Protein AF-0000000075973777 (afdb_homodimer)

Radius of gyration: 42.76 Å; Cα contacts (8 Å, |Δi|>4): 3058; chains: 2; bounding box: 124×132×115 Å

Sequence (1692 aa):
MLPRMLPRLPTSSILISFLVLNLLAEGSDGVMRRIPAGAGGVRRRVSTTVAPGAVAPVSPRPAPAAVGASGHPLRRRVPILPPAERWDKIARSQGPHVCPREEITENPDIHYFRAWTGGEVCGKRTAVKLDCCFGYGKVPGEPGCPLAKPLESLMETAKLAGAKKFVELHETSGLSNVLASTNHDAFTILAPTDHAMKQAFPEIIDEIMEDGQRNLSSYREGPPSLLYHMIASRVDLKALPQNSLIPTLFADQPIRFNVFPNGLVTADCIPIMQGSLEALGGVIHTLQSPLHPLRVKGDQLGGYSQPSSRLASLIDTVARDPQLRRFSAVLAHAQRSSASPLIQHSHLHIRQATLPAAVRPMTLFVPTNEAFSGLPTEFMQSVLYDQEGLSALISNHLIDGIVCSSIIGAGGTQRVTRASNNVPGGIVGLNARGARKPPHMLKTLTGAFFRGACDYRVSESTEKDASLNSTTNGNLTSTNSSNVEGGSRDFSTEDDEGKNPPFFYKIGDAVILKSDIMALDGVIHVIDRLLIPRRAQPLLQIATELGLNTLLSLLPNTGLQTALGGRGSLTLFAPSDKAFRALPNSTLNHFYKNPQDARILLLSHMTSGRHLSSNFVDMQLLHSRYPGRDLKLKVFRGNKIIEGGRLIDADNEGSNGVL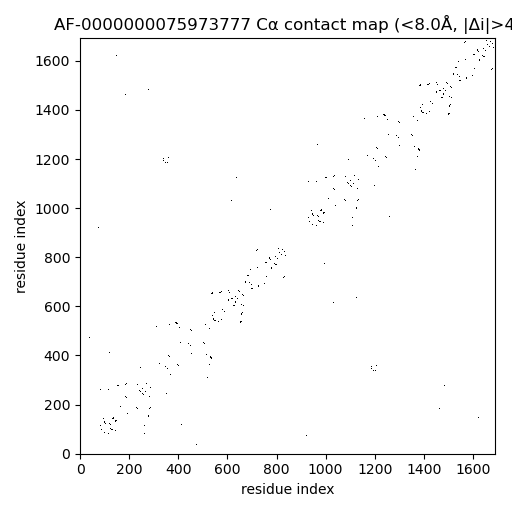HVIDQVLIPPEESLADYLQFQGNFSRFLTALSKTSPSLLDLIKTAKDEKIEMENGFDEALFTVFAVSDEVIDIWASDLFTFEGLVADEEMLNSVMRNHIVPGVLWTKTIEAGGFYPVQGIGSGLENNGTNKVIMMKRSTSGDSLNVGNAQLIGEEGENGSQKSNIYCTNGVLHQVNHFIQIPNPYINMLPRMLPRLPTSSILISFLVLNLLAEGSDGVMRRIPAGAGGVRRRVSTTVAPGAVAPVSPRPAPAAVGASGHPLRRRVPILPPAERWDKIARSQGPHVCPREEITENPDIHYFRAWTGGEVCGKRTAVKLDCCFGYGKVPGEPGCPLAKPLESLMETAKLAGAKKFVELHETSGLSNVLASTNHDAFTILAPTDHAMKQAFPEIIDEIMEDGQRNLSSYREGPPSLLYHMIASRVDLKALPQNSLIPTLFADQPIRFNVFPNGLVTADCIPIMQGSLEALGGVIHTLQSPLHPLRVKGDQLGGYSQPSSRLASLIDTVARDPQLRRFSAVLAHAQRSSASPLIQHSHLHIRQATLPAAVRPMTLFVPTNEAFSGLPTEFMQSVLYDQEGLSALISNHLIDGIVCSSIIGAGGTQRVTRASNNVPGGIVGLNARGARKPPHMLKTLTGAFFRGACDYRVSESTEKDASLNSTTNGNLTSTNSSNVEGGSRDFSTEDDEGKNPPFFYKIGDAVILKSDIMALDGVIHVIDRLLIPRRAQPLLQIATELGLNTLLSLLPNTGLQTALGGRGSLTLFAPSDKAFRALPNSTLNHFYKNPQDARILLLSHMTSGRHLSSNFVDMQLLHSRYPGRDLKLKVFRGNKIIEGGRLIDADNEGSNGVLHVIDQVLIPPEESLADYLQFQGNFSRFLTALSKTSPSLLDLIKTAKDEKIEMENGFDEALFTVFAVSDEVIDIWASDLFTFEGLVADEEMLNSVMRNHIVPGVLWTKTIEAGGFYPVQGIGSGLENNGTNKVIMMKRSTSGDSLNVGNAQLIGEEGENGSQKSNIYCTNGVLHQVNHFIQIPNPYIN

Solvent-accessible surface area (backbone atoms only — not comparable to full-atom values): 94585 Å² total; per-residue (Å²): 132,79,82,80,79,72,78,80,76,80,72,72,74,61,59,59,61,52,50,54,44,46,69,68,48,65,66,70,72,76,78,78,77,79,76,81,79,83,81,87,76,88,76,81,79,81,78,80,82,82,81,72,83,77,75,78,81,69,74,77,76,81,78,76,82,78,74,80,77,71,78,65,70,77,71,53,58,62,70,76,51,42,42,22,59,46,45,47,56,55,23,48,73,61,25,51,54,30,29,37,36,24,20,30,68,93,44,63,88,49,44,23,52,50,41,35,36,72,48,14,48,48,83,41,52,40,44,78,42,80,41,54,29,91,62,34,30,72,44,91,94,50,69,38,11,39,28,42,54,72,68,40,49,54,62,56,44,38,37,76,71,42,13,47,60,52,46,50,49,34,55,70,30,48,52,50,56,52,58,69,63,50,80,71,60,6,29,21,38,53,38,24,23,40,68,19,57,70,70,42,57,63,67,56,53,49,46,40,54,52,33,21,56,51,17,73,75,41,69,83,78,39,72,28,57,64,31,59,32,27,27,85,23,38,69,52,70,90,78,53,62,71,58,23,32,38,50,19,65,28,83,53,33,62,42,41,32,38,63,46,87,38,50,49,40,24,53,62,56,32,48,48,24,39,71,59,41,72,26,36,42,21,26,37,29,30,23,60,45,71,82,61,94,77,65,48,82,78,70,75,80,90,84,78,67,80,67,76,74,57,75,38,28,55,67,55,51,40,59,69,35,79,61,26,41,57,47,39,49,52,49,54,50,34,38,69,65,35,65,42,47,60,67,78,87,58,77,67,61,74,83,51,51,55,61,48,72,44,61,72,43,25,21,37,54,42,30,35,47,68,29,58,70,77,47,58,70,67,53,54,54,49,24,72,70,29,60,67,19,32,44,45,30,54,33,53,30,29,31,74,35,79,74,39,60,64,55,34,22,31,34,56,75,72,81,70,72,74,74,72,91,75,76,80,72,72,96,65,82,78,67,69,81,81,69,69,76,75,50,42,68,43,51,25,62,80,65,49,76,37,48,33,41,40,46,66,52,72,75,82,68,84,77,74,80,70,91,70,77,68,87,74,87,86,76,91,66,90,67,91,67,88,69,86,69,80,73,72,78,75,73,78,75,66,86,73,75,79,64,72,54,66,68,39,42,29,48,61,89,25,43,46,74,33,65,58,33,77,26,68,44,26,33,33,30,34,22,58,37,75,56,77,40,60,42,41,30,30,46,48,56,51,39,58,73,70,57,30,53,59,59,57,69,56,27,73,69,40,68,50,51,56,69,35,56,40,81,54,46,30,20,35,55,41,38,34,49,68,19,56,63,70,42,56,65,70,58,56,50,46,35,74,74,31,34,69,60,35,32,51,45,52,29,56,34,25,27,77,37,72,69,49,73,40,36,53,30,48,67,34,73,43,59,26,64,29,86,93,41,68,42,46,29,43,58,51,84,96,43,47,26,48,73,77,15,38,59,76,47,66,63,46,42,23,55,24,23,24,36,29,33,18,62,33,67,70,71,82,51,87,39,39,60,60,52,45,47,58,68,70,58,50,23,57,61,46,51,50,52,31,53,69,26,86,75,37,52,46,58,52,61,54,50,40,67,76,63,87,50,72,48,82,83,77,49,56,92,50,29,31,23,37,53,42,44,39,45,70,40,53,64,66,55,54,41,94,91,60,31,70,67,56,38,66,68,33,62,68,58,34,40,57,33,57,32,61,28,33,27,71,34,74,71,60,75,84,73,57,45,61,45,19,31,40,63,38,62,36,56,59,68,80,76,66,90,83,57,75,68,54,52,31,33,29,38,27,34,73,86,49,83,45,42,30,47,26,71,12,40,56,37,39,69,72,38,64,97,74,56,60,48,15,78,42,64,25,70,41,25,27,36,31,28,28,64,42,80,33,74,41,37,47,73,77,70,128,132,79,84,79,80,73,78,81,77,82,73,75,75,60,59,60,63,53,51,57,46,50,72,69,46,75,69,75,82,74,77,76,76,76,77,79,82,79,92,81,86,91,84,88,88,83,91,84,88,90,83,86,90,83,87,83,83,81,81,78,79,82,79,77,82,79,75,80,78,74,79,67,72,76,70,55,57,62,70,77,52,42,43,21,59,46,44,49,54,55,22,50,73,61,24,50,53,31,29,38,36,22,21,31,67,93,44,62,88,48,45,23,53,50,42,37,38,74,48,16,48,49,83,39,52,41,45,79,42,80,40,55,28,91,62,34,31,72,43,91,95,50,68,38,13,38,28,42,55,72,70,39,50,54,62,59,45,38,37,75,71,41,14,47,61,52,44,52,49,34,55,72,31,50,53,51,57,51,58,68,62,49,81,69,61,5,29,20,38,55,39,25,23,41,68,19,58,69,69,43,55,64,67,56,53,49,46,40,54,52,33,21,55,52,16,72,78,40,71,85,79,37,72,28,57,65,30,60,31,27,28,84,24,37,68,52,70,89,77,52,61,71,58,24,33,38,49,18,65,28,81,53,32,61,42,42,32,39,62,46,87,40,50,49,39,24,54,61,57,33,49,47,24,39,71,57,42,74,27,36,40,22,26,36,29,31,23,58,44,72,83,61,94,77,65,47,79,78,70,74,81,90,85,78,68,79,67,77,72,57,74,38,28,56,67,55,51,39,58,69,35,80,59,26,42,57,46,39,51,53,49,52,50,33,37,69,66,35,62,42,48,61,68,79,86,58,79,67,61,72,82,53,50,56,59,47,73,45,61,73,44,26,19,38,55,42,30,34,46,68,29,56,69,76,47,59,68,68,53,56,53,50,23,73,70,28,60,68,19,32,43,45,32,55,33,53,30,29,30,73,36,80,74,39,61,65,56,34,22,31,34,58,76,71,81,72,72,75,75,69,91,76,75,83,74,73,97,65,81,79,66,69,81,80,66,69,78,75,49,44,68,43,51,24,62,79,65,49,76,37,48,32,39,40,45,64,53,72,74,82,68,84,77,73,75,75,86,72,76,68,86,74,90,87,73,91,66,90,68,92,67,87,70,87,70,78,73,73,76,76,73,81,75,66,89,73,74,79,64,71,55,66,70,40,43,27,49,62,90,24,42,47,74,32,65,57,33,78,25,68,46,26,33,34,30,32,22,58,36,74,57,74,42,59,41,40,30,29,46,48,57,51,39,58,74,71,57,31,53,60,59,58,68,55,28,73,69,42,68,51,50,57,67,34,56,39,80,54,45,29,21,35,55,40,37,34,47,68,18,57,64,70,43,52,66,68,58,56,50,46,35,74,74,31,35,68,59,34,32,51,46,52,28,55,32,24,27,77,37,73,69,48,73,41,36,52,32,46,70,34,74,42,59,25,64,30,85,94,41,69,42,45,28,43,58,51,84,97,43,47,27,48,70,75,15,40,59,75,47,66,64,45,42,22,53,22,22,24,38,28,32,17,61,33,66,70,69,83,51,88,39,39,60,60,54,44,47,59,69,70,56,50,22,58,61,47,49,50,52,30,54,69,26,83,74,37,52,47,57,52,62,54,52,38,68,77,62,86,50,73,47,82,84,77,50,54,89,50,28,30,22,36,53,42,44,37,45,71,42,53,63,67,58,49,44,89,93,61,31,68,67,55,38,67,68,34,62,67,58,33,39,58,31,56,30,63,30,32,26,71,35,74,70,60,74,84,74,57,45,61,45,18,32,40,64,39,62,41,57,62,58,74,78,64,90,84,50,74,69,54,52,32,33,28,37,27,35,72,88,48,84,46,41,29,47,25,70,12,40,58,39,39,70,70,42,63,97,74,54,60,48,15,78,42,62,25,69,42,25,27,36,31,28,28,64,41,80,32,75,43,38,47,74,80,70,127

pLDDT: mean 71.87, std 26.43, range [13.96, 98.19]

Secondary structure (DSSP, 8-state):
----------STHHHHHHHHHHHHHTT-------------------------------------------------------HHHHHHHHHHHT-TTEEEEEEETTEEEEEESS--STTEETTEEEEEEEEEPTTEE--TTSSS--EEPPP--HHHHHHHTT-HHHHHHHHHHTHHHHHHH--S--EEEEEE-HHHHHHS-HHHHHHHHHHHHHHTT-GGG---GGGGGEEES---GGGPPTTEEEEBTTTT-EEEEEE-TTS-EEETTEEEEEEEEEETTEEEEEESS---SS--TT---S------SS---HHHHHHH-GGGHHHHHHHHHHHHHSSS-SS--------SSB--TT---EEEEEE-HHHHHTS-HHHHHHHHH-HHHHHHHHHTTEEES---HHHHTBS---------TT----S-----TT------EEEBTTS-EEEEEEEE---------S------------------------------------EEEEETTEEEEEEEEEETTEEEEEESS----GGGS-HHHHHHHTT-HHHHHHSGGGTTHHHHHSSS-EEEEEEPHHHHHTS-HHHHHHHHH-HHHHHHHHHTTEEES---GGG--TT-EEEBSSTT-EEEEEEETTEEEETTEEEEEEEEEETTEEEEEESS--PPP-S-HHHHHHHH-TTHHHHHHHHHSSS-HHHHHHHTTT-----SSS--S--EEEEEE-HHHHHHH-BTTB-HHHHHH-HHHHHHHHHTTEEES---GGGSPTT-EEEEE----SSSSS----EEEEEE-TTSS-EEETTEEEE-SS-GGG---SSEEETTEEEEEESS----S-TT--/-----------TTHHHHHHHHHHHH---------------------------------------------------------HHHHHHHHHHHT-TTEEEEEEETTEEEEEESS--STTEETTEEEEEEEEEPTTEE--TTSSS--EEPPP--HHHHHHHTT-HHHHHHHHHHTHHHHHHH--S--EEEEEE-HHHHHHS-HHHHHHHHHHHHHHTT-GGG---GGGGGEEES---GGGPPTTEEEEBTTTT-EEEEEE-TTS-EEETTEEEEEEEEEETTEEEEEESS---SS--TT---S------SS---HHHHHHH-GGGHHHHHHHHHHHHHSSS-SS--------SSB--TT---EEEEEE-HHHHHTS-HHHHHHHHH-HHHHHHHHHTTEEES---HHHHTBS---------TT----S-----TT------EEEBTTS-EEEEEEEE---------S------------------------------------EEEEETTEEEEEEEEEETTEEEEEESS----GGGS-HHHHHHHTT-HHHHHHSGGGT-HHHHHSSS-EEEEEEPHHHHHTS-HHHHHHHHH-HHHHHHHHHTTEEES---GGG--TT-EEEBSSTT-EEEEEEETTEEEETTEEEEEEEEEETTEEEEEESS--PPP-S-HHHHHHHH-TTHHHHHHHHHSSS-HHHHHHHTTTS----SSS--S--EEEEEE-HHHHHHH--TT--HHHHHH-HHHHHHHHHTTEEES---GGGSPTT-EEEEE-S--SSSSS----EEEEEE-TTSS-EEETTEEEE-SS-GGG---SSEEETTEEEEEESS----S-TT--

InterPro domains:
  IPR000782 FAS1 domain [PF02469] (163-293)
  IPR000782 FAS1 domain [PF02469] (358-414)
  IPR000782 FAS1 domain [PF02469] (548-668)
  IPR000782 FAS1 domain [PF02469] (708-838)
  IPR000782 FAS1 domain [PS50213] (147-291)
  IPR000782 FAS1 domain [PS50213] (311-531)
  IPR000782 FAS1 domain [PS50213] (535-666)
  IPR000782 FAS1 domain [PS50213] (670-838)
  IPR000782 FAS1 domain [SM00554] (188-294)
  IPR000782 FAS1 domain [SM00554] (363-534)
  IPR000782 FAS1 domain [SM00554] (571-669)
  IPR000782 FAS1 domain [SM00554] (721-841)
  IPR036378 FAS1 domain superfamily [G3DSA:2.30.180.10] (157-293)
  IPR036378 FAS1 domain superfamily [G3DSA:2.30.180.10] (303-534)
  IPR036378 FAS1 domain superfamily [G3DSA:2.30.180.10] (537-669)
  IPR036378 FAS1 domain superfamily [G3DSA:2.30.180.10] (670-839)
  IPR036378 FAS1 domain superfamily [SSF82153] (123-293)
  IPR036378 FAS1 domain superfamily [SSF82153] (353-533)
  IPR036378 FAS1 domain superfamily [SSF82153] (538-670)
  IPR036378 FAS1 domain superfamily [SSF82153] (672-837)

Foldseek 3Di:
DDDPPPPDDDPPLPPLLVVLVVVLPPPCPPPVPDPDDDDDDDDDDPDDDDDDDPDDPPPPDDPDDPPDPDPPPPPPPDPDQQQQVVQQVVQVVQDPQKFKWKAFPVGRVQIARTDLQAQDFLRTGIDIDIDGHPQFADDPPDTGTPRGHDFAAPLVLCVVVAQVVQSVLCVLLVVVVVLVPPPPFFKEFAGAHPQQVVPADVVVVVQLNVQSNPCVVPVVVFDRQRQVRMAGHADAPVPDDAFWWGFTSRLRETWTWHADSSGFIDTLLWTFRDGQCDHPRYGYTYTNHDDGQQDQPPPPDDDPDPRPSYFAAPLVVQCVDPFQPSVSSLLVLLQVLDPHGPADGDPDPPPDGHPDPPFFFKEFETETSQQVVPDDPQLVSLQSPQNVQSNVQRQLRIFGDADFLRLLRRDDPDPPPDDDDDDLDDPPCPPPPPPGDAGDWTATPVGDTKRKHKHFPPDPDPPPDDDPPDDDDDDDPPPPPPCPPDCDDCPPPPPPVPPRRDIWMDIHPWTFPTTSPDHPRYTYTYTHHGDRDLASAFQLVVCVSNPQVLLNVLCVLQVCSCVRHHAAEKEFAREHPQQLVLAPPVVSVVSVVDSPVVNLQRQLRMAHHADFPVPDDAQDWTQGSNPPHIWGWHDAVVWIDILQWTFPDTFSHYSHYTYTYTHHRDDDADAFPLRVCVVVPQQVLVQVLQCLAVVRNSVVSVVLPDDQPVPVVPPGSWFKEFAGETNVLLVVPCDDPDHSVNCSVDRVNSNLQRQLGMATDADAPVSADAQGKDWGFTDDDPPDPVTPGDTQIWGAHNVRPWIDTAPWTWPQNSVPPHHRQFQRRHPRYTYTYTSDGRNGRHPPPD/DPDPPPPDDDPPPPPLLVVLVVVLPPDDPPPVPPPDPDDDDDDDDDDDDDDDDDDDDDDPDDPDDPDDPDPPPPPPPDPDQQQQVVQQVVQVVQDPQKFKWKAFPVGRVQIARTDLQAQDFLRTGIDIDIDGHPQFADDPPDTGTPRGHDFAAPLVLCVVVAQVVQSVLCVLLVVVVVLVPPPPFFKEFAGAHPQQVVPDDVVVVVQLNVQSNPCVVPVVVFDRQRQVRMAGHADAPVPDDAFWWGFTSRLRETWTWHADSSGFIDTLLWTFRDGQCDHPRYGYTYTNHDDGRQDQPPPPDDDPDPRPSYFAAPLVVQCVDPFQPSVSSLLVLLQVLDPHGPADGDPDPPPDGHPDPPFFFKEFETETSQQVVPDDPQLVSLQSPQNVQSNVQRQLRIFGDADFLRLLRRDDPDPPPDDDDDDLDDPPCPPPPPPPDAGDWTATPVGDTKRKHKHFPPDPDPPPDDDPPDDDDDDPPPPPPPCPPDPDDCPVPPPPVPPRRDIWMDIHPWTFPGTSPDHPRYTYTYTHHGDRDLASAFQLVVCVSNPQPLLNVLCVLQVCSCVRHHAAEKEFAREHPQQLVLADPVVSVVSVVDSPVVNLQRQLRMAHHADFPVPDDAQDWTQGSNPPHIWGWHDAVVWIDILQWTFPDTFSHYSHYTYTYTHHRDDDADAFPLRVCVVVPQQVLVQVLQCLAVVRNSVVSVVLPDDQPVPVPPPGSWFKEFATETNVLLVVVCDDDCHSVNCSVDRVNSNLQRQLGMATDADAPVSADAQGKDWGFTDDDPDDPVIPRDTAIWGAHNVRPWIDTAPWTWPQNSVPPHHRQFQRRHPRYTYTYTSDGRNGRHPPPD

Structure (mmCIF, N/CA/C/O backbone):
data_AF-0000000075973777-model_v1
#
loop_
_entity.id
_entity.type
_entity.pdbx_description
1 polymer 'FAS1 domain-containing protein'
#
loop_
_atom_site.group_PDB
_atom_site.id
_atom_site.type_symbol
_atom_site.label_atom_id
_atom_site.label_alt_id
_atom_site.label_comp_id
_atom_site.label_asym_id
_atom_site.label_entity_id
_atom_site.label_seq_id
_atom_site.pdbx_PDB_ins_code
_atom_site.Cartn_x
_atom_site.Cartn_y
_atom_site.Cartn_z
_atom_site.occupancy
_atom_site.B_iso_or_equiv
_atom_site.auth_seq_id
_atom_site.auth_comp_id
_atom_site.auth_asym_id
_atom_site.auth_atom_id
_atom_site.pdbx_PDB_model_num
ATOM 1 N N . MET A 1 1 ? 12.344 55.156 -16.703 1 19.14 1 MET A N 1
ATOM 2 C CA . MET A 1 1 ? 10.914 55.188 -16.969 1 19.14 1 MET A CA 1
ATOM 3 C C . MET A 1 1 ? 10.477 53.938 -17.703 1 19.14 1 MET A C 1
ATOM 5 O O . MET A 1 1 ? 10.25 53.938 -18.922 1 19.14 1 MET A O 1
ATOM 9 N N . LEU A 1 2 ? 11.086 52.844 -17.453 1 22.89 2 LEU A N 1
ATOM 10 C CA . LEU A 1 2 ? 11.195 51.75 -18.406 1 22.89 2 LEU A CA 1
ATOM 11 C C . LEU A 1 2 ? 9.836 51.125 -18.656 1 22.89 2 LEU A C 1
ATOM 13 O O . LEU A 1 2 ? 9.031 50.969 -17.734 1 22.89 2 LEU A O 1
ATOM 17 N N . PRO A 1 3 ? 9.336 51.156 -19.906 1 24 3 PRO A N 1
ATOM 18 C CA . PRO A 1 3 ? 7.977 50.812 -20.344 1 24 3 PRO A CA 1
ATOM 19 C C . PRO A 1 3 ? 7.539 49.406 -19.922 1 24 3 PRO A C 1
ATOM 21 O O . PRO A 1 3 ? 8.383 48.531 -19.703 1 24 3 PRO A O 1
ATOM 24 N N . ARG A 1 4 ? 6.297 49.281 -19.25 1 22.55 4 ARG A N 1
ATOM 25 C CA . ARG A 1 4 ? 5.395 48.406 -18.5 1 22.55 4 ARG A CA 1
ATOM 26 C C . ARG A 1 4 ? 4.906 47.25 -19.375 1 22.55 4 ARG A C 1
ATOM 28 O O . ARG A 1 4 ? 4.012 47.406 -20.203 1 22.55 4 ARG A O 1
ATOM 35 N N . MET A 1 5 ? 5.852 46.438 -19.891 1 21.8 5 MET A N 1
ATOM 36 C CA . MET A 1 5 ? 5.516 45.438 -20.906 1 21.8 5 MET A CA 1
ATOM 37 C C . MET A 1 5 ? 4.434 44.5 -20.406 1 21.8 5 MET A C 1
ATOM 39 O O . MET A 1 5 ? 4.641 43.781 -19.422 1 21.8 5 MET A O 1
ATOM 43 N N . LEU A 1 6 ? 3.125 44.906 -20.422 1 22.45 6 LEU A N 1
ATOM 44 C CA . LEU A 1 6 ? 1.905 44.25 -19.969 1 22.45 6 LEU A CA 1
ATOM 45 C C . LEU A 1 6 ? 1.721 42.906 -20.688 1 22.45 6 LEU A C 1
ATOM 47 O O . LEU A 1 6 ? 1.657 42.875 -21.922 1 22.45 6 LEU A O 1
ATOM 51 N N . PRO A 1 7 ? 2.396 41.875 -20.25 1 26.28 7 PRO A N 1
ATOM 52 C CA . PRO A 1 7 ? 2.301 40.656 -21.047 1 26.28 7 PRO A CA 1
ATOM 53 C C . PRO A 1 7 ? 0.859 40.188 -21.234 1 26.28 7 PRO A C 1
ATOM 55 O O . PRO A 1 7 ? 0.009 40.438 -20.375 1 26.28 7 PRO A O 1
ATOM 58 N N . ARG A 1 8 ? 0.34 40.125 -22.469 1 26.14 8 ARG A N 1
ATOM 59 C CA . ARG A 1 8 ? -0.969 39.812 -23.016 1 26.14 8 ARG A CA 1
ATOM 60 C C . ARG A 1 8 ? -1.431 38.438 -22.562 1 26.14 8 ARG A C 1
ATOM 62 O O . ARG A 1 8 ? -0.706 37.438 -22.719 1 26.14 8 ARG A O 1
ATOM 69 N N . LEU A 1 9 ? -2.268 38.375 -21.562 1 26.5 9 LEU A N 1
ATOM 70 C CA . LEU A 1 9 ? -2.98 37.219 -20.984 1 26.5 9 LEU A CA 1
ATOM 71 C C . LEU A 1 9 ? -3.746 36.469 -22.047 1 26.5 9 LEU A C 1
ATOM 73 O O . LEU A 1 9 ? -4.5 37.062 -22.828 1 26.5 9 LEU A O 1
ATOM 77 N N . PRO A 1 10 ? -3.242 35.344 -22.578 1 28.36 10 PRO A N 1
ATOM 78 C CA . PRO A 1 10 ? -3.885 34.656 -23.688 1 28.36 10 PRO A CA 1
ATOM 79 C C . PRO A 1 10 ? -5.336 34.281 -23.406 1 28.36 10 PRO A C 1
ATOM 81 O O . PRO A 1 10 ? -5.691 34.031 -22.25 1 28.36 10 PRO A O 1
ATOM 84 N N . THR A 1 11 ? -6.434 34.688 -24.156 1 28.88 11 THR A N 1
ATOM 85 C CA . THR A 1 11 ? -7.887 34.719 -24.266 1 28.88 11 THR A CA 1
ATOM 86 C C . THR A 1 11 ? -8.453 33.312 -24.281 1 28.88 11 THR A C 1
ATOM 88 O O . THR A 1 11 ? -9.672 33.125 -24.219 1 28.88 11 THR A O 1
ATOM 91 N N . SER A 1 12 ? -7.684 32.312 -24.578 1 30.5 12 SER A N 1
ATOM 92 C CA . SER A 1 12 ? -8.367 31.125 -25.094 1 30.5 12 SER A CA 1
ATOM 93 C C . SER A 1 12 ? -9.07 30.375 -23.969 1 30.5 12 SER A C 1
ATOM 95 O O . SER A 1 12 ? -9.797 29.406 -24.219 1 30.5 12 SER A O 1
ATOM 97 N N . SER A 1 13 ? -8.75 30.531 -22.766 1 34.12 13 SER A N 1
ATOM 98 C CA . SER A 1 13 ? -9.297 29.672 -21.719 1 34.12 13 SER A CA 1
ATOM 99 C C . SER A 1 13 ? -10.773 29.969 -21.484 1 34.12 13 SER A C 1
ATOM 101 O O . SER A 1 13 ? -11.43 29.281 -20.688 1 34.12 13 SER A O 1
ATOM 103 N N . ILE A 1 14 ? -11.344 31.078 -21.938 1 33.59 14 ILE A N 1
ATOM 104 C CA . ILE A 1 14 ? -12.672 31.547 -21.562 1 33.59 14 ILE A CA 1
ATOM 105 C C . ILE A 1 14 ? -13.727 30.75 -22.344 1 33.59 14 ILE A C 1
ATOM 107 O O . ILE A 1 14 ? -14.805 30.469 -21.812 1 33.59 14 ILE A O 1
ATOM 111 N N . LEU A 1 15 ? -13.422 30.219 -23.5 1 35.12 15 LEU A N 1
ATOM 112 C CA . LEU A 1 15 ? -14.484 29.703 -24.359 1 35.12 15 LEU A CA 1
ATOM 113 C C . LEU A 1 15 ? -14.977 28.344 -23.859 1 35.12 15 LEU A C 1
ATOM 115 O O . LEU A 1 15 ? -16.172 28.062 -23.906 1 35.12 15 LEU A O 1
ATOM 119 N N . ILE A 1 16 ? -14.117 27.562 -23.391 1 37.56 16 ILE A N 1
ATOM 120 C CA . ILE A 1 16 ? -14.523 26.203 -23.078 1 37.56 16 ILE A CA 1
ATOM 121 C C . ILE A 1 16 ? -15.406 26.203 -21.828 1 37.56 16 ILE A C 1
ATOM 123 O O . ILE A 1 16 ? -16.375 25.438 -21.75 1 37.56 16 ILE A O 1
ATOM 127 N N . SER A 1 17 ? -15.227 27.078 -20.844 1 40.72 17 SER A N 1
ATOM 128 C CA . SER A 1 17 ? -16.125 27.156 -19.688 1 40.72 17 SER A CA 1
ATOM 129 C C . SER A 1 17 ? -17.562 27.406 -20.125 1 40.72 17 SER A C 1
ATOM 131 O O . SER A 1 17 ? -18.5 26.859 -19.531 1 40.72 17 SER A O 1
ATOM 133 N N . PHE A 1 18 ? -17.781 28.141 -21.266 1 43.06 18 PHE A N 1
ATOM 134 C CA . PHE A 1 18 ? -19.109 28.484 -21.734 1 43.06 18 PHE A CA 1
ATOM 135 C C . PHE A 1 18 ? -19.797 27.266 -22.344 1 43.06 18 PHE A C 1
ATOM 137 O O . PHE A 1 18 ? -21 27.062 -22.188 1 43.06 18 PHE A O 1
ATOM 144 N N . LEU A 1 19 ? -19.047 26.438 -22.969 1 42.44 19 LEU A N 1
ATOM 145 C CA . LEU A 1 19 ? -19.656 25.281 -23.625 1 42.44 19 LEU A CA 1
ATOM 146 C C . LEU A 1 19 ? -20.125 24.266 -22.594 1 42.44 19 LEU A C 1
ATOM 148 O O . LEU A 1 19 ? -21.203 23.672 -22.734 1 42.44 19 LEU A O 1
ATOM 152 N N . VAL A 1 20 ? -19.266 24.047 -21.625 1 46.22 20 VAL A N 1
ATOM 153 C CA . VAL A 1 20 ? -19.688 23.109 -20.594 1 46.22 20 VAL A CA 1
ATOM 154 C C . VAL A 1 20 ? -20.953 23.625 -19.922 1 46.22 20 VAL A C 1
ATOM 156 O O . VAL A 1 20 ? -21.891 22.859 -19.672 1 46.22 20 VAL A O 1
ATOM 159 N N . LEU A 1 21 ? -20.969 24.938 -19.797 1 44.69 21 LEU A N 1
ATOM 160 C CA . LEU A 1 21 ? -22.156 25.531 -19.188 1 44.69 21 LEU A CA 1
ATOM 161 C C . LEU A 1 21 ? -23.391 25.328 -20.047 1 44.69 21 LEU A C 1
ATOM 163 O O . LEU A 1 21 ? -24.484 25.094 -19.531 1 44.69 21 LEU A O 1
ATOM 167 N N . ASN A 1 22 ? -23.188 25.484 -21.344 1 41.28 22 ASN A N 1
ATOM 168 C CA . ASN A 1 22 ? -24.344 25.281 -22.219 1 41.28 22 ASN A CA 1
ATOM 169 C C . ASN A 1 22 ? -24.828 23.828 -22.172 1 41.28 22 ASN A C 1
ATOM 171 O O . ASN A 1 22 ? -26.031 23.578 -22.25 1 41.28 22 ASN A O 1
ATOM 175 N N . LEU A 1 23 ? -23.812 23.016 -22.172 1 43.53 23 LEU A N 1
ATOM 176 C CA . LEU A 1 23 ? -24.234 21.609 -22.094 1 43.53 23 LEU A CA 1
ATOM 177 C C . LEU A 1 23 ? -24.953 21.344 -20.766 1 43.53 23 LEU A C 1
ATOM 179 O O . LEU A 1 23 ? -25.828 20.484 -20.703 1 43.53 23 LEU A O 1
ATOM 183 N N . LEU A 1 24 ? -24.391 22.031 -19.844 1 43.09 24 LEU A N 1
ATOM 184 C CA . LEU A 1 24 ? -25.062 21.891 -18.562 1 43.09 24 LEU A CA 1
ATOM 185 C C . LEU A 1 24 ? -26.406 22.609 -18.562 1 43.09 24 LEU A C 1
ATOM 187 O O . LEU A 1 24 ? -27.281 22.281 -17.766 1 43.09 24 LEU A O 1
ATOM 191 N N . ALA A 1 25 ? -26.5 23.703 -19.469 1 34.06 25 ALA A N 1
ATOM 192 C CA . ALA A 1 25 ? -27.656 24.594 -19.438 1 34.06 25 ALA A CA 1
ATOM 193 C C . ALA A 1 25 ? -28.859 23.953 -20.125 1 34.06 25 ALA A C 1
ATOM 195 O O . ALA A 1 25 ? -29.969 24.484 -20.078 1 34.06 25 ALA A O 1
ATOM 196 N N . GLU A 1 26 ? -28.734 23.125 -21.109 1 30.59 26 GLU A N 1
ATOM 197 C CA . GLU A 1 26 ? -29.906 22.984 -21.953 1 30.59 26 GLU A CA 1
ATOM 198 C C . GLU A 1 26 ? -31.156 22.703 -21.109 1 30.59 26 GLU A C 1
ATOM 200 O O . GLU A 1 26 ? -32.281 22.828 -21.594 1 30.59 26 GLU A O 1
ATOM 205 N N . GLY A 1 27 ? -31.078 21.984 -20.109 1 25.67 27 GLY A N 1
ATOM 206 C CA . GLY A 1 27 ? -32.344 21.312 -19.938 1 25.67 27 GLY A CA 1
ATOM 207 C C . GLY A 1 27 ? -33.438 22.25 -19.453 1 25.67 27 GLY A C 1
ATOM 208 O O . GLY A 1 27 ? -34.562 21.812 -19.156 1 25.67 27 GLY A O 1
ATOM 209 N N . SER A 1 28 ? -33.156 23.469 -19 1 22.25 28 SER A N 1
ATOM 210 C CA . SER A 1 28 ? -34.156 23.688 -17.953 1 22.25 28 SER A CA 1
ATOM 211 C C . SER A 1 28 ? -35.531 23.984 -18.562 1 22.25 28 SER A C 1
ATOM 213 O O . SER A 1 28 ? -35.75 25.078 -19.078 1 22.25 28 SER A O 1
ATOM 215 N N . ASP A 1 29 ? -36.062 23.234 -19.391 1 20.58 29 ASP A N 1
ATOM 216 C CA . ASP A 1 29 ? -37.469 23.609 -19.578 1 20.58 29 ASP A CA 1
ATOM 217 C C . ASP A 1 29 ? -38.188 23.781 -18.25 1 20.58 29 ASP A C 1
ATOM 219 O O . ASP A 1 29 ? -38.031 22.953 -17.344 1 20.58 29 ASP A O 1
ATOM 223 N N . GLY A 1 30 ? -38.562 24.984 -17.859 1 19.59 30 GLY A N 1
ATOM 224 C CA . GLY A 1 30 ? -39.125 25.594 -16.672 1 19.59 30 GLY A CA 1
ATOM 225 C C . GLY A 1 30 ? -40.438 24.984 -16.234 1 19.59 30 GLY A C 1
ATOM 226 O O . GLY A 1 30 ? -41.5 25.516 -16.547 1 19.59 30 GLY A O 1
ATOM 227 N N . VAL A 1 31 ? -40.688 23.641 -16.266 1 18.86 31 VAL A N 1
ATOM 228 C CA . VAL A 1 31 ? -42.062 23.266 -15.922 1 18.86 31 VAL A CA 1
ATOM 229 C C . VAL A 1 31 ? -42.406 23.797 -14.539 1 18.86 31 VAL A C 1
ATOM 231 O O . VAL A 1 31 ? -41.688 23.531 -13.562 1 18.86 31 VAL A O 1
ATOM 234 N N . MET A 1 32 ? -43.125 24.953 -14.391 1 18.44 32 MET A N 1
ATOM 235 C CA . MET A 1 32 ? -43.625 25.797 -13.312 1 18.44 32 MET A CA 1
ATOM 236 C C . MET A 1 32 ? -44.5 24.984 -12.352 1 18.44 32 MET A C 1
ATOM 238 O O . MET A 1 32 ? -45.625 24.609 -12.68 1 18.44 32 MET A O 1
ATOM 242 N N . ARG A 1 33 ? -44.094 23.844 -11.852 1 17.62 33 ARG A N 1
ATOM 243 C CA . ARG A 1 33 ? -45.094 23.062 -11.109 1 17.62 33 ARG A CA 1
ATOM 244 C C . ARG A 1 33 ? -45.625 23.859 -9.922 1 17.62 33 ARG A C 1
ATOM 246 O O . ARG A 1 33 ? -44.875 24.547 -9.234 1 17.62 33 ARG A O 1
ATOM 253 N N . ARG A 1 34 ? -46.969 24.062 -9.805 1 16.95 34 ARG A N 1
ATOM 254 C CA . ARG A 1 34 ? -47.938 24.828 -9.039 1 16.95 34 ARG A CA 1
ATOM 255 C C . ARG A 1 34 ? -47.938 24.406 -7.574 1 16.95 34 ARG A C 1
ATOM 257 O O . ARG A 1 34 ? -48.062 23.219 -7.266 1 16.95 34 ARG A O 1
ATOM 264 N N . ILE A 1 35 ? -47.219 24.953 -6.738 1 17.8 35 ILE A N 1
ATOM 265 C CA . ILE A 1 35 ? -47.062 24.656 -5.32 1 17.8 35 ILE A CA 1
ATOM 266 C C . ILE A 1 35 ? -48.375 24.828 -4.594 1 17.8 35 ILE A C 1
ATOM 268 O O . ILE A 1 35 ? -48.969 25.922 -4.594 1 17.8 35 ILE A O 1
ATOM 272 N N . PRO A 1 36 ? -49.125 23.719 -4.484 1 16.81 36 PRO A N 1
ATOM 273 C CA . PRO A 1 36 ? -50.5 23.938 -3.99 1 16.81 36 PRO A CA 1
ATOM 274 C C . PRO A 1 36 ? -50.531 24.625 -2.629 1 16.81 36 PRO A C 1
ATOM 276 O O . PRO A 1 36 ? -49.531 24.625 -1.909 1 16.81 36 PRO A O 1
ATOM 279 N N . ALA A 1 37 ? -51.719 25.375 -2.344 1 15.83 37 ALA A N 1
ATOM 280 C CA . ALA A 1 37 ? -52.281 26.344 -1.41 1 15.83 37 ALA A CA 1
ATOM 281 C C . ALA A 1 37 ? -52.375 25.766 -0.003 1 15.83 37 ALA A C 1
ATOM 283 O O . ALA A 1 37 ? -52.344 24.547 0.172 1 15.83 37 ALA A O 1
ATOM 284 N N . GLY A 1 38 ? -52.219 26.609 1.031 1 17.23 38 GLY A N 1
ATOM 285 C CA . GLY A 1 38 ? -52.094 26.812 2.467 1 17.23 38 GLY A CA 1
ATOM 286 C C . GLY A 1 38 ? -53.281 26.266 3.246 1 17.23 38 GLY A C 1
ATOM 287 O O . GLY A 1 38 ? -54.406 26.766 3.127 1 17.23 38 GLY A O 1
ATOM 288 N N . ALA A 1 39 ? -53.5 24.859 3.189 1 15.77 39 ALA A N 1
ATOM 289 C CA . ALA A 1 39 ? -54.75 24.469 3.869 1 15.77 39 ALA A CA 1
ATOM 290 C C . ALA A 1 39 ? -54.781 25.031 5.289 1 15.77 39 ALA A C 1
ATOM 292 O O . ALA A 1 39 ? -53.75 25.312 5.879 1 15.77 39 ALA A O 1
ATOM 293 N N . GLY A 1 40 ? -56.125 25.203 5.852 1 15.01 40 GLY A N 1
ATOM 294 C CA . GLY A 1 40 ? -56.938 25.859 6.848 1 15.01 40 GLY A CA 1
ATOM 295 C C . GLY A 1 40 ? -56.625 25.438 8.266 1 15.01 40 GLY A C 1
ATOM 296 O O . GLY A 1 40 ? -55.844 24.516 8.484 1 15.01 40 GLY A O 1
ATOM 297 N N . GLY A 1 41 ? -57.438 25.812 9.273 1 15.95 41 GLY A N 1
ATOM 298 C CA . GLY A 1 41 ? -57.656 26.438 10.57 1 15.95 41 GLY A CA 1
ATOM 299 C C . GLY A 1 41 ? -57.719 25.453 11.719 1 15.95 41 GLY A C 1
ATOM 300 O O . GLY A 1 41 ? -57.594 25.828 12.883 1 15.95 41 GLY A O 1
ATOM 301 N N . VAL A 1 42 ? -57.906 24.047 11.594 1 15.23 42 VAL A N 1
ATOM 302 C CA . VAL A 1 42 ? -58.844 23.734 12.656 1 15.23 42 VAL A CA 1
ATOM 303 C C . VAL A 1 42 ? -58.156 23.766 14.008 1 15.23 42 VAL A C 1
ATOM 305 O O . VAL A 1 42 ? -56.938 23.484 14.109 1 15.23 42 VAL A O 1
ATOM 308 N N . ARG A 1 43 ? -58.875 24.156 15.195 1 15.93 43 ARG A N 1
ATOM 309 C CA . ARG A 1 43 ? -58.906 24.766 16.516 1 15.93 43 ARG A CA 1
ATOM 310 C C . ARG A 1 43 ? -58.5 23.781 17.609 1 15.93 43 ARG A C 1
ATOM 312 O O . ARG A 1 43 ? -57.844 24.156 18.578 1 15.93 43 ARG A O 1
ATOM 319 N N . ARG A 1 44 ? -58.688 22.391 17.453 1 15.74 44 ARG A N 1
ATOM 320 C CA . ARG A 1 44 ? -59.406 22.062 18.688 1 15.74 44 ARG A CA 1
ATOM 321 C C . ARG A 1 44 ? -58.438 22.031 19.875 1 15.74 44 ARG A C 1
ATOM 323 O O . ARG A 1 44 ? -57.219 21.875 19.688 1 15.74 44 ARG A O 1
ATOM 330 N N . ARG A 1 45 ? -59 21.906 21.078 1 15.75 45 ARG A N 1
ATOM 331 C CA . ARG A 1 45 ? -59.031 22.234 22.5 1 15.75 45 ARG A CA 1
ATOM 332 C C . ARG A 1 45 ? -58.219 21.25 23.312 1 15.75 45 ARG A C 1
ATOM 334 O O . ARG A 1 45 ? -58.594 20.078 23.438 1 15.75 45 ARG A O 1
ATOM 341 N N . VAL A 1 46 ? -56.906 21.281 23 1 17.27 46 VAL A N 1
ATOM 342 C CA . VAL A 1 46 ? -56.062 20.297 23.672 1 17.27 46 VAL A CA 1
ATOM 343 C C . VAL A 1 46 ? -56.219 20.406 25.188 1 17.27 46 VAL A C 1
ATOM 345 O O . VAL A 1 46 ? -55.938 21.453 25.766 1 17.27 46 VAL A O 1
ATOM 348 N N . SER A 1 47 ? -57.156 19.562 25.734 1 15.2 47 SER A N 1
ATOM 349 C CA . SER A 1 47 ? -57.531 19.562 27.156 1 15.2 47 SER A CA 1
ATOM 350 C C . SER A 1 47 ? -56.312 19.25 28.031 1 15.2 47 SER A C 1
ATOM 352 O O . SER A 1 47 ? -55.344 18.688 27.562 1 15.2 47 SER A O 1
ATOM 354 N N . THR A 1 48 ? -56.469 19.562 29.375 1 16.17 48 THR A N 1
ATOM 355 C CA . THR A 1 48 ? -55.844 20.062 30.578 1 16.17 48 THR A CA 1
ATOM 356 C C . THR A 1 48 ? -55.156 18.938 31.359 1 16.17 48 THR A C 1
ATOM 358 O O . THR A 1 48 ? -54.406 19.203 32.312 1 16.17 48 THR A O 1
ATOM 361 N N . THR A 1 49 ? -55.344 17.594 30.891 1 16.22 49 THR A N 1
ATOM 362 C CA . THR A 1 49 ? -55.531 16.891 32.156 1 16.22 49 THR A CA 1
ATOM 363 C C . THR A 1 49 ? -54.25 16.875 32.969 1 16.22 49 THR A C 1
ATOM 365 O O . THR A 1 49 ? -53.156 17 32.438 1 16.22 49 THR A O 1
ATOM 368 N N . VAL A 1 50 ? -54.438 16.594 34.344 1 16.14 50 VAL A N 1
ATOM 369 C CA . VAL A 1 50 ? -54 16.891 35.688 1 16.14 50 VAL A CA 1
ATOM 370 C C . VAL A 1 50 ? -52.75 16.094 36 1 16.14 50 VAL A C 1
ATOM 372 O O . VAL A 1 50 ? -52.438 15.102 35.344 1 16.14 50 VAL A O 1
ATOM 375 N N . ALA A 1 51 ? -52.281 16.188 37.219 1 17.06 51 ALA A N 1
ATOM 376 C CA . ALA A 1 51 ? -51.125 16.531 38.062 1 17.06 51 ALA A CA 1
ATOM 377 C C . ALA A 1 51 ? -50.406 15.289 38.562 1 17.06 51 ALA A C 1
ATOM 379 O O . ALA A 1 51 ? -49.25 15.352 38.969 1 17.06 51 ALA A O 1
ATOM 380 N N . PRO A 1 52 ? -51.031 14.016 38.281 1 15.79 52 PRO A N 1
ATOM 381 C CA . PRO A 1 52 ? -50.969 13.445 39.625 1 15.79 52 PRO A CA 1
ATOM 382 C C . PRO A 1 52 ? -49.562 13.133 40.094 1 15.79 52 PRO A C 1
ATOM 384 O O . PRO A 1 52 ? -49.125 13.57 41.156 1 15.79 52 PRO A O 1
ATOM 387 N N . GLY A 1 53 ? -49.125 11.891 39.906 1 15.91 53 GLY A N 1
ATOM 388 C CA . GLY A 1 53 ? -48.844 10.953 40.969 1 15.91 53 GLY A CA 1
ATOM 389 C C . GLY A 1 53 ? -47.375 10.844 41.312 1 15.91 53 GLY A C 1
ATOM 390 O O . GLY A 1 53 ? -46.562 10.469 40.469 1 15.91 53 GLY A O 1
ATOM 391 N N . ALA A 1 54 ? -46.75 11.688 42.156 1 18.08 54 ALA A N 1
ATOM 392 C CA . ALA A 1 54 ? -45.344 11.875 42.406 1 18.08 54 ALA A CA 1
ATOM 393 C C . ALA A 1 54 ? -44.75 10.664 43.125 1 18.08 54 ALA A C 1
ATOM 395 O O . ALA A 1 54 ? -43.625 10.703 43.594 1 18.08 54 ALA A O 1
ATOM 396 N N . VAL A 1 55 ? -45.375 9.484 42.875 1 16.42 55 VAL A N 1
ATOM 397 C CA . VAL A 1 55 ? -45.094 8.602 44 1 16.42 55 VAL A CA 1
ATOM 398 C C . VAL A 1 55 ? -43.562 8.539 44.219 1 16.42 55 VAL A C 1
ATOM 400 O O . VAL A 1 55 ? -42.781 8.891 43.312 1 16.42 55 VAL A O 1
ATOM 403 N N . ALA A 1 56 ? -43.188 7.504 45.062 1 18.09 56 ALA A N 1
ATOM 404 C CA . ALA A 1 56 ? -42.438 7.184 46.25 1 18.09 56 ALA A CA 1
ATOM 405 C C . ALA A 1 56 ? -41 6.816 45.906 1 18.09 56 ALA A C 1
ATOM 407 O O . ALA A 1 56 ? -40.75 6 45.031 1 18.09 56 ALA A O 1
ATOM 408 N N . PRO A 1 57 ? -40 7.711 46.094 1 19.33 57 PRO A N 1
ATOM 409 C CA . PRO A 1 57 ? -38.625 7.672 45.656 1 19.33 57 PRO A CA 1
ATOM 410 C C . PRO A 1 57 ? -37.844 6.488 46.25 1 19.33 57 PRO A C 1
ATOM 412 O O . PRO A 1 57 ? -36.625 6.391 46.125 1 19.33 57 PRO A O 1
ATOM 415 N N . VAL A 1 58 ? -38.531 5.254 46.25 1 18.33 58 VAL A N 1
ATOM 416 C CA . VAL A 1 58 ? -37.938 4.34 47.219 1 18.33 58 VAL A CA 1
ATOM 417 C C . VAL A 1 58 ? -36.438 4.23 47.031 1 18.33 58 VAL A C 1
ATOM 419 O O . VAL A 1 58 ? -35.969 4.375 45.906 1 18.33 58 VAL A O 1
ATOM 422 N N . SER A 1 59 ? -35.719 4.148 48.156 1 19.94 59 SER A N 1
ATOM 423 C CA . SER A 1 59 ? -34.344 4.316 48.625 1 19.94 59 SER A CA 1
ATOM 424 C C . SER A 1 59 ? -33.438 3.24 48.031 1 19.94 59 SER A C 1
ATOM 426 O O . SER A 1 59 ? -32.281 3.146 48.406 1 19.94 59 SER A O 1
ATOM 428 N N . PRO A 1 60 ? -33.562 3.012 46.688 1 19.34 60 PRO A N 1
ATOM 429 C CA . PRO A 1 60 ? -33 1.68 46.438 1 19.34 60 PRO A CA 1
ATOM 430 C C . PRO A 1 60 ? -31.625 1.486 47.062 1 19.34 60 PRO A C 1
ATOM 432 O O . PRO A 1 60 ? -30.891 2.459 47.25 1 19.34 60 PRO A O 1
ATOM 435 N N . ARG A 1 61 ? -31.453 0.333 47.75 1 21.05 61 ARG A N 1
ATOM 436 C CA . ARG A 1 61 ? -30.469 -0.32 48.594 1 21.05 61 ARG A CA 1
ATOM 437 C C . ARG A 1 61 ? -29.094 -0.337 47.906 1 21.05 61 ARG A C 1
ATOM 439 O O . ARG A 1 61 ? -29 -0.425 46.688 1 21.05 61 ARG A O 1
ATOM 446 N N . PRO A 1 62 ? -28.031 -0.121 48.75 1 20.77 62 PRO A N 1
ATOM 447 C CA . PRO A 1 62 ? -26.609 0.168 48.531 1 20.77 62 PRO A CA 1
ATOM 448 C C . PRO A 1 62 ? -25.891 -0.942 47.75 1 20.77 62 PRO A C 1
ATOM 450 O O . PRO A 1 62 ? -25.922 -2.102 48.188 1 20.77 62 PRO A O 1
ATOM 453 N N . ALA A 1 63 ? -26.125 -1.11 46.406 1 20.8 63 ALA A N 1
ATOM 454 C CA . ALA A 1 63 ? -25.625 -2.365 45.844 1 20.8 63 ALA A CA 1
ATOM 455 C C . ALA A 1 63 ? -24.188 -2.633 46.25 1 20.8 63 ALA A C 1
ATOM 457 O O . ALA A 1 63 ? -23.406 -1.698 46.438 1 20.8 63 ALA A O 1
ATOM 458 N N . PRO A 1 64 ? -23.922 -3.824 46.75 1 20 64 PRO A N 1
ATOM 459 C CA . PRO A 1 64 ? -22.719 -4.352 47.406 1 20 64 PRO A CA 1
ATOM 460 C C . PRO A 1 64 ? -21.453 -4.098 46.594 1 20 64 PRO A C 1
ATOM 462 O O . PRO A 1 64 ? -21.531 -3.857 45.375 1 20 64 PRO A O 1
ATOM 465 N N . ALA A 1 65 ? -20.203 -4.066 47.25 1 21.55 65 ALA A N 1
ATOM 466 C CA . ALA A 1 65 ? -18.812 -3.709 47.031 1 21.55 65 ALA A CA 1
ATOM 467 C C . ALA A 1 65 ? -18.188 -4.566 45.938 1 21.55 65 ALA A C 1
ATOM 469 O O . ALA A 1 65 ? -18.062 -5.785 46.094 1 21.55 65 ALA A O 1
ATOM 470 N N . ALA A 1 66 ? -18.594 -4.551 44.688 1 20.72 66 ALA A N 1
ATOM 471 C CA . ALA A 1 66 ? -18.156 -5.598 43.75 1 20.72 66 ALA A CA 1
ATOM 472 C C . ALA A 1 66 ? -16.641 -5.789 43.812 1 20.72 66 ALA A C 1
ATOM 474 O O . ALA A 1 66 ? -15.891 -4.82 43.938 1 20.72 66 ALA A O 1
ATOM 475 N N . VAL A 1 67 ? -16.203 -6.938 44.281 1 23.2 67 VAL A N 1
ATOM 476 C CA . VAL A 1 67 ? -14.883 -7.527 44.438 1 23.2 67 VAL A CA 1
ATOM 477 C C . VAL A 1 67 ? -14.039 -7.27 43.188 1 23.2 67 VAL A C 1
ATOM 479 O O . VAL A 1 67 ? -14.562 -7.164 42.094 1 23.2 67 VAL A O 1
ATOM 482 N N . GLY A 1 68 ? -12.734 -6.844 43.406 1 20.17 68 GLY A N 1
ATOM 483 C CA . GLY A 1 68 ? -11.672 -6.309 42.594 1 20.17 68 GLY A CA 1
ATOM 484 C C . GLY A 1 68 ? -11.344 -7.184 41.406 1 20.17 68 GLY A C 1
ATOM 485 O O . GLY A 1 68 ? -11.117 -8.383 41.531 1 20.17 68 GLY A O 1
ATOM 486 N N . ALA A 1 69 ? -12.102 -7.113 40.312 1 23.2 69 ALA A N 1
ATOM 487 C CA . ALA A 1 69 ? -11.969 -8.008 39.156 1 23.2 69 ALA A CA 1
ATOM 488 C C . ALA A 1 69 ? -10.508 -8.312 38.875 1 23.2 69 ALA A C 1
ATOM 490 O O . ALA A 1 69 ? -9.664 -7.406 38.875 1 23.2 69 ALA A O 1
ATOM 491 N N . SER A 1 70 ? -10.07 -9.469 39.281 1 24.12 70 SER A N 1
ATOM 492 C CA . SER A 1 70 ? -8.82 -10.164 38.969 1 24.12 70 SER A CA 1
ATOM 493 C C . SER A 1 70 ? -8.375 -9.891 37.531 1 24.12 70 SER A C 1
ATOM 495 O O . SER A 1 70 ? -9.211 -9.75 36.625 1 24.12 70 SER A O 1
ATOM 497 N N . GLY A 1 71 ? -7.18 -9.305 37.406 1 23.33 71 GLY A N 1
ATOM 498 C CA . GLY A 1 71 ? -6.5 -8.781 36.25 1 23.33 71 GLY A CA 1
ATOM 499 C C . GLY A 1 71 ? -6.645 -9.672 35.031 1 23.33 71 GLY A C 1
ATOM 500 O O . GLY A 1 71 ? -6.246 -10.844 35.062 1 23.33 71 GLY A O 1
ATOM 501 N N . HIS A 1 72 ? -7.832 -9.672 34.469 1 25.89 72 HIS A N 1
ATOM 502 C CA . HIS A 1 72 ? -8.047 -10.547 33.312 1 25.89 72 HIS A CA 1
ATOM 503 C C . HIS A 1 72 ? -6.812 -10.594 32.406 1 25.89 72 HIS A C 1
ATOM 505 O O . HIS A 1 72 ? -6.145 -9.578 32.219 1 25.89 72 HIS A O 1
ATOM 511 N N . PRO A 1 73 ? -6.219 -11.727 32.406 1 26.59 73 PRO A N 1
ATOM 512 C CA . PRO A 1 73 ? -4.992 -11.82 31.609 1 26.59 73 PRO A CA 1
ATOM 513 C C . PRO A 1 73 ? -5.113 -11.125 30.25 1 26.59 73 PRO A C 1
ATOM 515 O O . PRO A 1 73 ? -6.195 -11.109 29.656 1 26.59 73 PRO A O 1
ATOM 518 N N . LEU A 1 74 ? -4.461 -10.039 30.234 1 27.8 74 LEU A N 1
ATOM 519 C CA . LEU A 1 74 ? -4.426 -9.297 28.984 1 27.8 74 LEU A CA 1
ATOM 520 C C . LEU A 1 74 ? -4.371 -10.242 27.797 1 27.8 74 LEU A C 1
ATOM 522 O O . LEU A 1 74 ? -3.459 -11.062 27.688 1 27.8 74 LEU A O 1
ATOM 526 N N . ARG A 1 75 ? -5.508 -10.664 27.406 1 28.09 75 ARG A N 1
ATOM 527 C CA . ARG A 1 75 ? -5.66 -11.477 26.203 1 28.09 75 ARG A CA 1
ATOM 528 C C . ARG A 1 75 ? -4.734 -10.984 25.094 1 28.09 75 ARG A C 1
ATOM 530 O O . ARG A 1 75 ? -4.727 -9.797 24.766 1 28.09 75 ARG A O 1
ATOM 537 N N . ARG A 1 76 ? -3.6 -11.547 24.969 1 30.42 76 ARG A N 1
ATOM 538 C CA . ARG A 1 76 ? -2.602 -11.375 23.922 1 30.42 76 ARG A CA 1
ATOM 539 C C . ARG A 1 76 ? -3.264 -11.18 22.562 1 30.42 76 ARG A C 1
ATOM 541 O O . ARG A 1 76 ? -4.02 -12.039 22.109 1 30.42 76 ARG A O 1
ATOM 548 N N . ARG A 1 77 ? -3.654 -9.984 22.297 1 30.58 77 ARG A N 1
ATOM 549 C CA . ARG A 1 77 ? -4.23 -9.805 20.969 1 30.58 77 ARG A CA 1
ATOM 550 C C . ARG A 1 77 ? -3.283 -10.312 19.875 1 30.58 77 ARG A C 1
ATOM 552 O O . ARG A 1 77 ? -2.154 -9.828 19.766 1 30.58 77 ARG A O 1
ATOM 559 N N . VAL A 1 78 ? -3.127 -11.469 19.531 1 33.84 78 VAL A N 1
ATOM 560 C CA . VAL A 1 78 ? -2.533 -12.117 18.375 1 33.84 78 VAL A CA 1
ATOM 561 C C . VAL A 1 78 ? -2.768 -11.258 17.125 1 33.84 78 VAL A C 1
ATOM 563 O O . VAL A 1 78 ? -3.863 -10.734 16.922 1 33.84 78 VAL A O 1
ATOM 566 N N . PRO A 1 79 ? -1.646 -10.648 16.578 1 38.75 79 PRO A N 1
ATOM 567 C CA . PRO A 1 79 ? -1.89 -9.906 15.344 1 38.75 79 PRO A CA 1
ATOM 568 C C . PRO A 1 79 ? -3.02 -10.508 14.508 1 38.75 79 PRO A C 1
ATOM 570 O O . PRO A 1 79 ? -3.072 -11.727 14.32 1 38.75 79 PRO A O 1
ATOM 573 N N . ILE A 1 80 ? -4.008 -9.922 14.383 1 50.88 80 ILE A N 1
ATOM 574 C CA . ILE A 1 80 ? -5.199 -10.43 13.711 1 50.88 80 ILE A CA 1
ATOM 575 C C . ILE A 1 80 ? -4.91 -10.633 12.227 1 50.88 80 ILE A C 1
ATOM 577 O O . ILE A 1 80 ? -4.676 -9.672 11.5 1 50.88 80 ILE A O 1
ATOM 581 N N . LEU A 1 81 ? -4.242 -11.664 11.781 1 62.28 81 LEU A N 1
ATOM 582 C CA . LEU A 1 81 ? -4.234 -12.07 10.383 1 62.28 81 LEU A CA 1
ATOM 583 C C . LEU A 1 81 ? -5.562 -11.742 9.719 1 62.28 81 LEU A C 1
ATOM 585 O O . LEU A 1 81 ? -6.617 -11.781 10.359 1 62.28 81 LEU A O 1
ATOM 589 N N . PRO A 1 82 ? -5.262 -11.266 8.484 1 72.19 82 PRO A N 1
ATOM 590 C CA . PRO A 1 82 ? -6.527 -11.156 7.75 1 72.19 82 PRO A CA 1
ATOM 591 C C . PRO A 1 82 ? -7.418 -12.383 7.934 1 72.19 82 PRO A C 1
ATOM 593 O O . PRO A 1 82 ? -6.918 -13.484 8.172 1 72.19 82 PRO A O 1
ATOM 596 N N . PRO A 1 83 ? -8.562 -12.141 8.016 1 74.38 83 PRO A N 1
ATOM 597 C CA . PRO A 1 83 ? -9.492 -13.227 8.32 1 74.38 83 PRO A CA 1
ATOM 598 C C . PRO A 1 83 ? -9.211 -14.492 7.512 1 74.38 83 PRO A C 1
ATOM 600 O O . PRO A 1 83 ? -9.188 -15.594 8.062 1 74.38 83 PRO A O 1
ATOM 603 N N . ALA A 1 84 ? -8.906 -14.328 6.297 1 86 84 ALA A N 1
ATOM 604 C CA . ALA A 1 84 ? -8.719 -15.508 5.461 1 86 84 ALA A CA 1
ATOM 605 C C . ALA A 1 84 ? -7.473 -16.281 5.883 1 86 84 ALA A C 1
ATOM 607 O O . ALA A 1 84 ? -7.488 -17.516 5.934 1 86 84 ALA A O 1
ATOM 608 N N . GLU A 1 85 ? -6.438 -15.648 6.207 1 85.31 85 GLU A N 1
ATOM 609 C CA . GLU A 1 85 ? -5.191 -16.297 6.598 1 85.31 85 GLU A CA 1
ATOM 610 C C . GLU A 1 85 ? -5.336 -17 7.945 1 85.31 85 GLU A C 1
ATOM 612 O O . GLU A 1 85 ? -4.77 -18.078 8.156 1 85.31 85 GLU A O 1
ATOM 617 N N . ARG A 1 86 ? -6.09 -16.359 8.828 1 85.31 86 ARG A N 1
ATOM 618 C CA . ARG A 1 86 ? -6.344 -16.953 10.133 1 85.31 86 ARG A CA 1
ATOM 619 C C . ARG A 1 86 ? -7.047 -18.297 10 1 85.31 86 ARG A C 1
ATOM 621 O O . ARG A 1 86 ? -6.625 -19.281 10.594 1 85.31 86 ARG A O 1
ATOM 628 N N . TRP A 1 87 ? -8.016 -18.328 9.25 1 89.81 87 TRP A N 1
ATOM 629 C CA . TRP A 1 87 ? -8.805 -19.562 9.102 1 89.81 87 TRP A CA 1
ATOM 630 C C . TRP A 1 87 ? -8.039 -20.609 8.305 1 89.81 87 TRP A C 1
ATOM 632 O O . TRP A 1 87 ? -8.211 -21.812 8.531 1 89.81 87 TRP A O 1
ATOM 642 N N . ASP A 1 88 ? -7.207 -20.172 7.418 1 90.19 88 ASP A N 1
ATOM 643 C CA . ASP A 1 88 ? -6.352 -21.109 6.715 1 90.19 88 ASP A CA 1
ATOM 644 C C . ASP A 1 88 ? -5.43 -21.844 7.688 1 90.19 88 ASP A C 1
ATOM 646 O O . ASP A 1 88 ? -5.238 -23.062 7.57 1 90.19 88 ASP A O 1
ATOM 650 N N . LYS A 1 89 ? -4.906 -21.109 8.617 1 89.69 89 LYS A N 1
ATOM 651 C CA . LYS A 1 89 ? -4.012 -21.703 9.609 1 89.69 89 LYS A CA 1
ATOM 652 C C . LYS A 1 89 ? -4.762 -22.672 10.523 1 89.69 89 LYS A C 1
ATOM 654 O O . LYS A 1 89 ? -4.262 -23.75 10.836 1 89.69 89 LYS A O 1
ATOM 659 N N . ILE A 1 90 ? -5.98 -22.297 10.875 1 89.31 90 ILE A N 1
ATOM 660 C CA . ILE A 1 90 ? -6.809 -23.141 11.727 1 89.31 90 ILE A CA 1
ATOM 661 C C . ILE A 1 90 ? -7.156 -24.422 10.984 1 89.31 90 ILE A C 1
ATOM 663 O O . ILE A 1 90 ? -7.102 -25.516 11.562 1 89.31 90 ILE A O 1
ATOM 667 N N . ALA A 1 91 ? -7.438 -24.297 9.781 1 92.56 91 ALA A N 1
ATOM 668 C CA . ALA A 1 91 ? -7.793 -25.469 8.984 1 92.56 91 ALA A CA 1
ATOM 669 C C . ALA A 1 91 ? -6.609 -26.422 8.859 1 92.56 91 ALA A C 1
ATOM 671 O O . ALA A 1 91 ? -6.773 -27.641 8.992 1 92.56 91 ALA A O 1
ATOM 672 N N . ARG A 1 92 ? -5.469 -25.906 8.648 1 90.12 92 ARG A N 1
ATOM 673 C CA . ARG A 1 92 ? -4.277 -26.734 8.484 1 90.12 92 ARG A CA 1
ATOM 674 C C . ARG A 1 92 ? -3.959 -27.5 9.773 1 90.12 92 ARG A C 1
ATOM 676 O O . ARG A 1 92 ? -3.428 -28.609 9.727 1 90.12 92 ARG A O 1
ATOM 683 N N . SER A 1 93 ? -4.34 -26.953 10.898 1 89.81 93 SER A N 1
ATOM 684 C CA . SER A 1 93 ? -4.055 -27.578 12.18 1 89.81 93 SER A CA 1
ATOM 685 C C . SER A 1 93 ? -4.961 -28.781 12.43 1 89.81 93 SER A C 1
ATOM 687 O O . SER A 1 93 ? -4.656 -29.641 13.266 1 89.81 93 SER A O 1
ATOM 689 N N . GLN A 1 94 ? -5.996 -28.953 11.664 1 89.62 94 GLN A N 1
ATOM 690 C CA . GLN A 1 94 ? -6.941 -30.047 11.867 1 89.62 94 GLN A CA 1
ATOM 691 C C . GLN A 1 94 ? -6.504 -31.297 11.109 1 89.62 94 GLN A C 1
ATOM 693 O O . GLN A 1 94 ? -6.996 -32.375 11.375 1 89.62 94 GLN A O 1
ATOM 698 N N . GLY A 1 95 ? -5.562 -31.141 10.219 1 90.69 95 GLY A N 1
ATOM 699 C CA . GLY A 1 95 ? -5.098 -32.281 9.43 1 90.69 95 GLY A CA 1
ATOM 700 C C . GLY A 1 95 ? -4.812 -31.906 7.984 1 90.69 95 GLY A C 1
ATOM 701 O O . GLY A 1 95 ? -5.008 -30.766 7.578 1 90.69 95 GLY A O 1
ATOM 702 N N . PRO A 1 96 ? -4.398 -32.906 7.277 1 92.69 96 PRO A N 1
ATOM 703 C CA . PRO A 1 96 ? -4.051 -32.625 5.883 1 92.69 96 PRO A CA 1
ATOM 704 C C . PRO A 1 96 ? -5.273 -32.312 5.02 1 92.69 96 PRO A C 1
ATOM 706 O O . PRO A 1 96 ? -6.316 -32.969 5.176 1 92.69 96 PRO A O 1
ATOM 709 N N . HIS A 1 97 ? -5.195 -31.406 4.168 1 94.5 97 HIS A N 1
ATOM 710 C CA . HIS A 1 97 ? -6.148 -31.062 3.119 1 94.5 97 HIS A CA 1
ATOM 711 C C . HIS A 1 97 ? -7.512 -30.719 3.705 1 94.5 97 HIS A C 1
ATOM 713 O O . HIS A 1 97 ? -8.547 -31.125 3.168 1 94.5 97 HIS A O 1
ATOM 719 N N . VAL A 1 98 ? -7.5 -30.156 4.895 1 95.31 98 VAL A N 1
ATOM 720 C CA . VAL A 1 98 ? -8.695 -29.547 5.469 1 95.31 98 VAL A CA 1
ATOM 721 C C . VAL A 1 98 ? -8.758 -28.062 5.074 1 95.31 98 VAL A C 1
ATOM 723 O O . VAL A 1 98 ? -7.762 -27.344 5.156 1 95.31 98 VAL A O 1
ATOM 726 N N . CYS A 1 99 ? -9.859 -27.656 4.598 1 94.5 99 CYS A N 1
ATOM 727 C CA . CYS A 1 99 ? -10.023 -26.281 4.121 1 94.5 99 CYS A CA 1
ATOM 728 C C . CYS A 1 99 ? -11.211 -25.609 4.789 1 94.5 99 CYS A C 1
ATOM 730 O O . CYS A 1 99 ? -12.164 -26.281 5.188 1 94.5 99 CYS A O 1
ATOM 732 N N . PRO A 1 100 ? -11.148 -24.281 4.922 1 94.06 100 PRO A N 1
ATOM 733 C CA . PRO A 1 100 ? -12.305 -23.547 5.445 1 94.06 100 PRO A CA 1
ATOM 734 C C . PRO A 1 100 ? -13.383 -23.328 4.391 1 94.06 100 PRO A C 1
ATOM 736 O O . PRO A 1 100 ? -13.07 -23.172 3.205 1 94.06 100 PRO A O 1
ATOM 739 N N . ARG A 1 101 ? -14.547 -23.375 4.738 1 93.62 101 ARG A N 1
ATOM 740 C CA . ARG A 1 101 ? -15.727 -23.062 3.939 1 93.62 101 ARG A CA 1
ATOM 741 C C . ARG A 1 101 ? -16.609 -22.047 4.645 1 93.62 101 ARG A C 1
ATOM 743 O O . ARG A 1 101 ? -17.234 -22.359 5.66 1 93.62 101 ARG A O 1
ATOM 750 N N . GLU A 1 102 ? -16.594 -20.875 4.098 1 93.75 102 GLU A N 1
ATOM 751 C CA . GLU A 1 102 ? -17.438 -19.828 4.672 1 93.75 102 GLU A CA 1
ATOM 752 C C . GLU A 1 102 ? -18.797 -19.75 3.957 1 93.75 102 GLU A C 1
ATOM 754 O O . GLU A 1 102 ? -18.844 -19.562 2.742 1 93.75 102 GLU A O 1
ATOM 759 N N . GLU A 1 103 ? -19.859 -19.938 4.668 1 93.94 103 GLU A N 1
ATOM 760 C CA . GLU A 1 103 ? -21.188 -19.969 4.066 1 93.94 103 GLU A CA 1
ATOM 761 C C . GLU A 1 103 ? -22.094 -18.906 4.691 1 93.94 103 GLU A C 1
ATOM 763 O O . GLU A 1 103 ? -21.891 -18.5 5.844 1 93.94 103 GLU A O 1
ATOM 768 N N . ILE A 1 104 ? -22.969 -18.406 3.881 1 89 104 ILE A N 1
ATOM 769 C CA . ILE A 1 104 ? -24.016 -17.547 4.414 1 89 104 ILE A CA 1
ATOM 770 C C . ILE A 1 104 ? -25.016 -18.375 5.219 1 89 104 ILE A C 1
ATOM 772 O O . ILE A 1 104 ? -25.594 -19.328 4.703 1 89 104 ILE A O 1
ATOM 776 N N . THR A 1 105 ? -25.203 -18.016 6.406 1 89.25 105 THR A N 1
ATOM 777 C CA . THR A 1 105 ? -25.984 -18.828 7.328 1 89.25 105 THR A CA 1
ATOM 778 C C . THR A 1 105 ? -27.422 -19 6.812 1 89.25 105 THR A C 1
ATOM 780 O O . THR A 1 105 ? -27.984 -20.094 6.918 1 89.25 105 THR A O 1
ATOM 783 N N . GLU A 1 106 ? -28.047 -18 6.219 1 85.31 106 GLU A N 1
ATOM 784 C CA . GLU A 1 106 ? -29.406 -18.062 5.73 1 85.31 106 GLU A CA 1
ATOM 785 C C . GLU A 1 106 ? -29.5 -18.828 4.414 1 85.31 106 GLU A C 1
ATOM 787 O O . GLU A 1 106 ? -30.562 -19.375 4.074 1 85.31 106 GLU A O 1
ATOM 792 N N . ASN A 1 107 ? -28.422 -18.859 3.688 1 87.38 107 ASN A N 1
ATOM 793 C CA . ASN A 1 107 ? -28.359 -19.547 2.404 1 87.38 107 ASN A CA 1
ATOM 794 C C . ASN A 1 107 ? -27.016 -20.25 2.217 1 87.38 107 ASN A C 1
ATOM 796 O O . ASN A 1 107 ? -26.156 -19.766 1.475 1 87.38 107 ASN A O 1
ATOM 800 N N . PRO A 1 108 ? -26.953 -21.406 2.705 1 88.88 108 PRO A N 1
ATOM 801 C CA . PRO A 1 108 ? -25.656 -22.109 2.707 1 88.88 108 PRO A CA 1
ATOM 802 C C . PRO A 1 108 ? -25.188 -22.469 1.302 1 88.88 108 PRO A C 1
ATOM 804 O O . PRO A 1 108 ? -24.031 -22.875 1.119 1 88.88 108 PRO A O 1
ATOM 807 N N . ASP A 1 109 ? -26.047 -22.359 0.338 1 85.31 109 ASP A N 1
ATOM 808 C CA . ASP A 1 109 ? -25.625 -22.609 -1.037 1 85.31 109 ASP A CA 1
ATOM 809 C C . ASP A 1 109 ? -24.594 -21.594 -1.503 1 85.31 109 ASP A C 1
ATOM 811 O O . ASP A 1 109 ? -23.859 -21.828 -2.463 1 85.31 109 ASP A O 1
ATOM 815 N N . ILE A 1 110 ? -24.703 -20.5 -0.814 1 90.19 110 ILE A N 1
ATOM 816 C CA . ILE A 1 110 ? -23.688 -19.484 -1.092 1 90.19 110 ILE A CA 1
ATOM 817 C C . ILE A 1 110 ? -22.516 -19.656 -0.13 1 90.19 110 ILE A C 1
ATOM 819 O O . ILE A 1 110 ? -22.625 -19.328 1.054 1 90.19 110 ILE A O 1
ATOM 823 N N . HIS A 1 111 ? -21.453 -20.156 -0.643 1 92.12 111 HIS A N 1
ATOM 824 C CA . HIS A 1 111 ? -20.297 -20.406 0.205 1 92.12 111 HIS A CA 1
ATOM 825 C C . HIS A 1 111 ? -19 -20.078 -0.532 1 92.12 111 HIS A C 1
ATOM 827 O O . HIS A 1 111 ? -18.953 -20.094 -1.764 1 92.12 111 HIS A O 1
ATOM 833 N N . TYR A 1 112 ? -18.062 -19.766 0.185 1 93 112 TYR A N 1
ATOM 834 C CA . TYR A 1 112 ? -16.75 -19.344 -0.331 1 93 112 TYR A CA 1
ATOM 835 C C . TYR A 1 112 ? -15.648 -20.25 0.176 1 93 112 TYR A C 1
ATOM 837 O O . TYR A 1 112 ? -15.703 -20.75 1.305 1 93 112 TYR A O 1
ATOM 845 N N . PHE A 1 113 ? -14.609 -20.422 -0.634 1 92.94 113 PHE A N 1
ATOM 846 C CA . PHE A 1 113 ? -13.516 -21.328 -0.299 1 92.94 113 PHE A CA 1
ATOM 847 C C . PHE A 1 113 ? -12.523 -20.656 0.644 1 92.94 113 PHE A C 1
ATOM 849 O O . PHE A 1 113 ? -11.68 -21.328 1.239 1 92.94 113 PHE A O 1
ATOM 856 N N . ARG A 1 114 ? -12.625 -19.406 0.781 1 91.81 114 ARG A N 1
ATOM 857 C CA . ARG A 1 114 ? -11.844 -18.641 1.748 1 91.81 114 ARG A CA 1
ATOM 858 C C . ARG A 1 114 ? -12.758 -17.812 2.654 1 91.81 114 ARG A C 1
ATOM 860 O O . ARG A 1 114 ? -13.797 -17.328 2.219 1 91.81 114 ARG A O 1
ATOM 867 N N . ALA A 1 115 ? -12.32 -17.703 3.908 1 91.69 115 ALA A N 1
ATOM 868 C CA . ALA A 1 115 ? -13.117 -16.938 4.875 1 91.69 115 ALA A CA 1
ATOM 869 C C . ALA A 1 115 ? -12.703 -15.477 4.887 1 91.69 115 ALA A C 1
ATOM 871 O O . ALA A 1 115 ? -12.008 -15.023 5.801 1 91.69 115 ALA A O 1
ATOM 872 N N . TRP A 1 116 ? -13.25 -14.695 4.004 1 89.88 116 TRP A N 1
ATOM 873 C CA . TRP A 1 116 ? -12.781 -13.328 3.812 1 89.88 116 TRP A CA 1
ATOM 874 C C . TRP A 1 116 ? -13.766 -12.328 4.406 1 89.88 116 TRP A C 1
ATOM 876 O O . TRP A 1 116 ? -13.43 -11.156 4.582 1 89.88 116 TRP A O 1
ATOM 886 N N . THR A 1 117 ? -14.969 -12.641 4.781 1 85.75 117 THR A N 1
ATOM 887 C CA . THR A 1 117 ? -16.047 -11.703 5.105 1 85.75 117 THR A CA 1
ATOM 888 C C . THR A 1 117 ? -15.852 -11.125 6.508 1 85.75 117 THR A C 1
ATOM 890 O O . THR A 1 117 ? -16.406 -10.078 6.84 1 85.75 117 THR A O 1
ATOM 893 N N . GLY A 1 118 ? -15.102 -11.797 7.309 1 81.5 118 GLY A N 1
ATOM 894 C CA . GLY A 1 118 ? -14.953 -11.367 8.688 1 81.5 118 GLY A CA 1
ATOM 895 C C . GLY A 1 118 ? -16.172 -11.656 9.539 1 81.5 118 GLY A C 1
ATOM 896 O O . GLY A 1 118 ? -16.297 -11.141 10.656 1 81.5 118 GLY A O 1
ATOM 897 N N . GLY A 1 119 ? -17.156 -12.383 8.992 1 83.75 119 GLY A N 1
ATOM 898 C CA . GLY A 1 119 ? -18.312 -12.812 9.781 1 83.75 119 GLY A CA 1
ATOM 899 C C . GLY A 1 119 ? -19.625 -12.281 9.25 1 83.75 119 GLY A C 1
ATOM 900 O O . GLY A 1 119 ? -20.688 -12.703 9.688 1 83.75 119 GLY A O 1
ATOM 901 N N . GLU A 1 120 ? -19.516 -11.258 8.375 1 83.5 120 GLU A N 1
ATOM 902 C CA . GLU A 1 120 ? -20.734 -10.672 7.84 1 83.5 120 GLU A CA 1
ATOM 903 C C . GLU A 1 120 ? -20.516 -10.117 6.434 1 83.5 120 GLU A C 1
ATOM 905 O O . GLU A 1 120 ? -19.438 -9.633 6.117 1 83.5 120 GLU A O 1
ATOM 910 N N . VAL A 1 121 ? -21.562 -10.258 5.578 1 82.56 121 VAL A N 1
ATOM 911 C CA . VAL A 1 121 ? -21.562 -9.672 4.242 1 82.56 121 VAL A CA 1
ATOM 912 C C . VAL A 1 121 ? -22.891 -8.984 3.965 1 82.56 121 VAL A C 1
ATOM 914 O O . VAL A 1 121 ? -23.938 -9.648 3.883 1 82.56 121 VAL A O 1
ATOM 917 N N . CYS A 1 122 ? -22.828 -7.691 3.852 1 80.44 122 CYS A N 1
ATOM 918 C CA . CYS A 1 122 ? -24 -6.867 3.584 1 80.44 122 CYS A CA 1
ATOM 919 C C . CYS A 1 122 ? -25.125 -7.184 4.562 1 80.44 122 CYS A C 1
ATOM 921 O O . CYS A 1 122 ? -26.25 -7.418 4.152 1 80.44 122 CYS A O 1
ATOM 923 N N . GLY A 1 123 ? -24.844 -7.336 5.762 1 72.38 123 GLY A N 1
ATOM 924 C CA . GLY A 1 123 ? -25.828 -7.516 6.812 1 72.38 123 GLY A CA 1
ATOM 925 C C . GLY A 1 123 ? -26.172 -8.977 7.066 1 72.38 123 GLY A C 1
ATOM 926 O O . GLY A 1 123 ? -26.891 -9.289 8.016 1 72.38 123 GLY A O 1
ATOM 927 N N . LYS A 1 124 ? -25.719 -9.867 6.219 1 81 124 LYS A N 1
ATOM 928 C CA . LYS A 1 124 ? -25.984 -11.297 6.402 1 81 124 LYS A CA 1
ATOM 929 C C . LYS A 1 124 ? -24.828 -11.969 7.148 1 81 124 LYS A C 1
ATOM 931 O O . LYS A 1 124 ? -23.672 -11.836 6.762 1 81 124 LYS A O 1
ATOM 936 N N . ARG A 1 125 ? -25.156 -12.688 8.086 1 85.69 125 ARG A N 1
ATOM 937 C CA . ARG A 1 125 ? -24.141 -13.367 8.891 1 85.69 125 ARG A CA 1
ATOM 938 C C . ARG A 1 125 ? -23.531 -14.539 8.125 1 85.69 125 ARG A C 1
ATOM 940 O O . ARG A 1 125 ? -24.234 -15.234 7.391 1 85.69 125 ARG A O 1
ATOM 947 N N . THR A 1 126 ? -22.25 -14.734 8.336 1 89.06 126 THR A N 1
ATOM 948 C CA . THR A 1 126 ? -21.562 -15.859 7.711 1 89.06 126 THR A CA 1
ATOM 949 C C . THR A 1 126 ? -20.938 -16.766 8.773 1 89.06 126 THR A C 1
ATOM 951 O O . THR A 1 126 ? -20.703 -16.344 9.906 1 89.06 126 THR A O 1
ATOM 954 N N . ALA A 1 127 ? -20.859 -18 8.5 1 93.12 127 ALA A N 1
ATOM 955 C CA . ALA A 1 127 ? -20.234 -19 9.367 1 93.12 127 ALA A CA 1
ATOM 956 C C . ALA A 1 127 ? -19.141 -19.75 8.625 1 93.12 127 ALA A C 1
ATOM 958 O O . ALA A 1 127 ? -19.266 -20.031 7.43 1 93.12 127 ALA A O 1
ATOM 959 N N . VAL A 1 128 ? -18.094 -20.016 9.391 1 93.19 128 VAL A N 1
ATOM 960 C CA . VAL A 1 128 ? -16.984 -20.766 8.797 1 93.19 128 VAL A CA 1
ATOM 961 C C . VAL A 1 128 ? -17.031 -22.219 9.266 1 93.19 128 VAL A C 1
ATOM 963 O O . VAL A 1 128 ? -17.062 -22.484 10.469 1 93.19 128 VAL A O 1
ATOM 966 N N . LYS A 1 129 ? -17.094 -23.094 8.336 1 93.88 129 LYS A N 1
ATOM 967 C CA . LYS A 1 129 ? -17.016 -24.531 8.594 1 93.88 129 LYS A CA 1
ATOM 968 C C . LYS A 1 129 ? -15.742 -25.125 8.023 1 93.88 129 LYS A C 1
ATOM 970 O O . LYS A 1 129 ? -15.195 -24.625 7.039 1 93.88 129 LYS A O 1
ATOM 975 N N . LEU A 1 130 ? -15.25 -26.109 8.711 1 93.62 130 LEU A N 1
ATOM 976 C CA . LEU A 1 130 ? -14.078 -26.828 8.219 1 93.62 130 LEU A CA 1
ATOM 977 C C . LEU A 1 130 ? -14.484 -28.125 7.52 1 93.62 130 LEU A C 1
ATOM 979 O O . LEU A 1 130 ? -15.234 -28.922 8.078 1 93.62 130 LEU A O 1
ATOM 983 N N . ASP A 1 131 ? -14.109 -28.25 6.34 1 92.12 131 ASP A N 1
ATOM 984 C CA . ASP A 1 131 ? -14.406 -29.406 5.516 1 92.12 131 ASP A CA 1
ATOM 985 C C . ASP A 1 131 ? -13.188 -29.812 4.684 1 92.12 131 ASP A C 1
ATOM 987 O O . ASP A 1 131 ? -12.156 -29.156 4.715 1 92.12 131 ASP A O 1
ATOM 991 N N . CYS A 1 132 ? -13.297 -30.969 4.02 1 95.06 132 CYS A N 1
ATOM 992 C CA . CYS A 1 132 ? -12.227 -31.391 3.129 1 95.06 132 CYS A CA 1
ATOM 993 C C . CYS A 1 132 ? -12.086 -30.438 1.951 1 95.06 132 CYS A C 1
ATOM 995 O O . CYS A 1 132 ? -13.086 -29.953 1.421 1 95.06 132 CYS A O 1
ATOM 997 N N . CYS A 1 133 ? -10.852 -30.172 1.628 1 94.31 133 CYS A N 1
ATOM 998 C CA . CYS A 1 133 ? -10.625 -29.422 0.401 1 94.31 133 CYS A CA 1
ATOM 999 C C . CYS A 1 133 ? -11.234 -30.141 -0.799 1 94.31 133 CYS A C 1
ATOM 1001 O O . CYS A 1 133 ? -11.398 -31.359 -0.779 1 94.31 133 CYS A O 1
ATOM 1003 N N . PHE A 1 134 ? -11.586 -29.359 -1.789 1 93.69 134 PHE A N 1
ATOM 1004 C CA . PHE A 1 134 ? -12.148 -29.953 -2.996 1 93.69 134 PHE A CA 1
ATOM 1005 C C . PHE A 1 134 ? -11.195 -31 -3.572 1 93.69 134 PHE A C 1
ATOM 1007 O O . PHE A 1 134 ? -10 -30.734 -3.723 1 93.69 134 PHE A O 1
ATOM 1014 N N . GLY A 1 135 ? -11.695 -32.188 -3.863 1 93.94 135 GLY A N 1
ATOM 1015 C CA . GLY A 1 135 ? -10.891 -33.25 -4.445 1 93.94 135 GLY A CA 1
ATOM 1016 C C . GLY A 1 135 ? -10.32 -34.188 -3.412 1 93.94 135 GLY A C 1
ATOM 1017 O O . GLY A 1 135 ? -9.711 -35.188 -3.764 1 93.94 135 GLY A O 1
ATOM 1018 N N . TYR A 1 136 ? -10.531 -33.906 -2.18 1 94.81 136 TYR A N 1
ATOM 1019 C CA . TYR A 1 136 ? -10.055 -34.781 -1.103 1 94.81 136 TYR A CA 1
ATOM 1020 C C . TYR A 1 136 ? -11.219 -35.281 -0.251 1 94.81 136 TYR A C 1
ATOM 1022 O O . TYR A 1 136 ? -12.336 -34.781 -0.351 1 94.81 136 TYR A O 1
ATOM 1030 N N . GLY A 1 137 ? -10.961 -36.375 0.475 1 94.12 137 GLY A N 1
ATOM 1031 C CA . GLY A 1 137 ? -12.008 -36.969 1.295 1 94.12 137 GLY A CA 1
ATOM 1032 C C . GLY A 1 137 ? -11.492 -37.531 2.6 1 94.12 137 GLY A C 1
ATOM 1033 O O . GLY A 1 137 ? -10.281 -37.625 2.809 1 94.12 137 GLY A O 1
ATOM 1034 N N . LYS A 1 138 ? -12.453 -37.906 3.361 1 92.75 138 LYS A N 1
ATOM 1035 C CA . LYS A 1 138 ? -12.133 -38.469 4.668 1 92.75 138 LYS A CA 1
ATOM 1036 C C . LYS A 1 138 ? -11.93 -39.969 4.586 1 92.75 138 LYS A C 1
ATOM 1038 O O . LYS A 1 138 ? -12.492 -40.625 3.703 1 92.75 138 LYS A O 1
ATOM 1043 N N . VAL A 1 139 ? -11.055 -40.438 5.34 1 91.19 139 VAL A N 1
ATOM 1044 C CA . VAL A 1 139 ? -10.859 -41.844 5.566 1 91.19 139 VAL A CA 1
ATOM 1045 C C . VAL A 1 139 ? -11.117 -42.188 7.035 1 91.19 139 VAL A C 1
ATOM 1047 O O . VAL A 1 139 ? -10.578 -41.531 7.93 1 91.19 139 VAL A O 1
ATOM 1050 N N . PRO A 1 140 ? -11.992 -43.188 7.25 1 87.62 140 PRO A N 1
ATOM 1051 C CA . PRO A 1 140 ? -12.32 -43.5 8.641 1 87.62 140 PRO A CA 1
ATOM 1052 C C . PRO A 1 140 ? -11.078 -43.812 9.477 1 87.62 140 PRO A C 1
ATOM 1054 O O . PRO A 1 140 ? -10.211 -44.562 9.047 1 87.62 140 PRO A O 1
ATOM 1057 N N . GLY A 1 141 ? -10.977 -43.125 10.594 1 85.44 141 GLY A N 1
ATOM 1058 C CA . GLY A 1 141 ? -9.891 -43.375 11.531 1 85.44 141 GLY A CA 1
ATOM 1059 C C . GLY A 1 141 ? -8.688 -42.469 11.312 1 85.44 141 GLY A C 1
ATOM 1060 O O . GLY A 1 141 ? -7.746 -42.5 12.102 1 85.44 141 GLY A O 1
ATOM 1061 N N . GLU A 1 142 ? -8.562 -41.844 10.188 1 89.56 142 GLU A N 1
ATOM 1062 C CA . GLU A 1 142 ? -7.438 -40.969 9.867 1 89.56 142 GLU A CA 1
ATOM 1063 C C . GLU A 1 142 ? -7.812 -39.5 10.07 1 89.56 142 GLU A C 1
ATOM 1065 O O . GLU A 1 142 ? -8.938 -39.094 9.773 1 89.56 142 GLU A O 1
ATOM 1070 N N . PRO A 1 143 ? -6.887 -38.812 10.57 1 90.12 143 PRO A N 1
ATOM 1071 C CA . PRO A 1 143 ? -7.176 -37.406 10.742 1 90.12 143 PRO A CA 1
ATOM 1072 C C . PRO A 1 143 ? -7.211 -36.625 9.414 1 90.12 143 PRO A C 1
ATOM 1074 O O . PRO A 1 143 ? -6.48 -36.969 8.484 1 90.12 143 PRO A O 1
ATOM 1077 N N . GLY A 1 144 ? -8.094 -35.625 9.352 1 93.69 144 GLY A N 1
ATOM 1078 C CA . GLY A 1 144 ? -8.18 -34.75 8.195 1 93.69 144 GLY A CA 1
ATOM 1079 C C . GLY A 1 144 ? -8.805 -35.438 6.984 1 93.69 144 GLY A C 1
ATOM 1080 O O . GLY A 1 144 ? -9.797 -36.156 7.117 1 93.69 144 GLY A O 1
ATOM 1081 N N . CYS A 1 145 ? -8.297 -35.031 5.82 1 95.06 145 CYS A N 1
ATOM 1082 C CA . CYS A 1 145 ? -8.805 -35.562 4.555 1 95.06 145 CYS A CA 1
ATOM 1083 C C . CYS A 1 145 ? -7.676 -36.094 3.691 1 95.06 145 CYS A C 1
ATOM 1085 O O . CYS A 1 145 ? -7.406 -35.562 2.609 1 95.06 145 CYS A O 1
ATOM 1087 N N . PRO A 1 146 ? -7.137 -37.25 4.055 1 93.88 146 PRO A N 1
ATOM 1088 C CA . PRO A 1 146 ? -5.941 -37.75 3.371 1 93.88 146 PRO A CA 1
ATOM 1089 C C . PRO A 1 146 ? -6.27 -38.438 2.053 1 93.88 146 PRO A C 1
ATOM 1091 O O . PRO A 1 146 ? -5.359 -38.781 1.285 1 93.88 146 PRO A O 1
ATOM 1094 N N . LEU A 1 147 ? -7.543 -38.75 1.737 1 93.75 147 LEU A N 1
ATOM 1095 C CA . LEU A 1 147 ? -7.938 -39.406 0.503 1 93.75 147 LEU A CA 1
ATOM 1096 C C . LEU A 1 147 ? -7.918 -38.438 -0.672 1 93.75 147 LEU A C 1
ATOM 1098 O O . LEU A 1 147 ? -8.648 -37.438 -0.674 1 93.75 147 LEU A O 1
ATOM 1102 N N . ALA A 1 148 ? -7.055 -38.656 -1.592 1 93.62 148 ALA A N 1
ATOM 1103 C CA . ALA A 1 148 ? -7.02 -37.875 -2.812 1 93.62 148 ALA A CA 1
ATOM 1104 C C . ALA A 1 148 ? -7.836 -38.531 -3.924 1 93.62 148 ALA A C 1
ATOM 1106 O O . ALA A 1 148 ? -7.512 -39.625 -4.371 1 93.62 148 ALA A O 1
ATOM 1107 N N . LYS A 1 149 ? -8.836 -37.844 -4.383 1 91.94 149 LYS A N 1
ATOM 1108 C CA . LYS A 1 149 ? -9.656 -38.375 -5.469 1 91.94 149 LYS A CA 1
ATOM 1109 C C . LYS A 1 149 ? -8.984 -38.156 -6.824 1 91.94 149 LYS A C 1
ATOM 1111 O O . LYS A 1 149 ? -8.359 -37.125 -7.047 1 91.94 149 LYS A O 1
ATOM 1116 N N . PRO A 1 150 ? -9.094 -39.094 -7.68 1 89.62 150 PRO A N 1
ATOM 1117 C CA . PRO A 1 150 ? -8.539 -38.906 -9.016 1 89.62 150 PRO A CA 1
ATOM 1118 C C . PRO A 1 150 ? -9.156 -37.719 -9.742 1 89.62 150 PRO A C 1
ATOM 1120 O O . PRO A 1 150 ? -10.305 -37.344 -9.484 1 89.62 150 PRO A O 1
ATOM 1123 N N . LEU A 1 151 ? -8.391 -37.188 -10.609 1 92.69 151 LEU A N 1
ATOM 1124 C CA . LEU A 1 151 ? -8.859 -36.031 -11.367 1 92.69 151 LEU A CA 1
ATOM 1125 C C . LEU A 1 151 ? -9.914 -36.438 -12.391 1 92.69 151 LEU A C 1
ATOM 1127 O O . LEU A 1 151 ? -9.906 -37.562 -12.867 1 92.69 151 LEU A O 1
ATOM 1131 N N . GLU A 1 152 ? -10.805 -35.562 -12.602 1 91.5 152 GLU A N 1
ATOM 1132 C CA . GLU A 1 152 ? -11.859 -35.75 -13.594 1 91.5 152 GLU A CA 1
ATOM 1133 C C . GLU A 1 152 ? -11.742 -34.75 -14.719 1 91.5 152 GLU A C 1
ATOM 1135 O O . GLU A 1 152 ? -10.891 -33.844 -14.672 1 91.5 152 GLU A O 1
ATOM 1140 N N . SER A 1 153 ? -12.555 -34.938 -15.789 1 89.44 153 SER A N 1
ATOM 1141 C CA . SER A 1 153 ? -12.586 -33.969 -16.891 1 89.44 153 SER A CA 1
ATOM 1142 C C . SER A 1 153 ? -13.047 -32.594 -16.406 1 89.44 153 SER A C 1
ATOM 1144 O O . SER A 1 153 ? -13.586 -32.469 -15.312 1 89.44 153 SER A O 1
ATOM 1146 N N . LEU A 1 154 ? -12.859 -31.594 -17.203 1 91.31 154 LEU A N 1
ATOM 1147 C CA . LEU A 1 154 ? -13.234 -30.234 -16.859 1 91.31 154 LEU A CA 1
ATOM 1148 C C . LEU A 1 154 ? -14.734 -30.125 -16.594 1 91.31 154 LEU A C 1
ATOM 1150 O O . LEU A 1 154 ? -15.148 -29.562 -15.578 1 91.31 154 LEU A O 1
ATOM 1154 N N . MET A 1 155 ? -15.555 -30.703 -17.422 1 91.06 155 MET A N 1
ATOM 1155 C CA . MET A 1 155 ? -17 -30.594 -17.297 1 91.06 155 MET A CA 1
ATOM 1156 C C . MET A 1 155 ? -17.516 -31.375 -16.094 1 91.06 155 MET A C 1
ATOM 1158 O O . MET A 1 155 ? -18.375 -30.891 -15.359 1 91.06 155 MET A O 1
ATOM 1162 N N . GLU A 1 156 ? -16.938 -32.531 -15.883 1 92.12 156 GLU A N 1
ATOM 1163 C CA . GLU A 1 156 ? -17.344 -33.312 -14.711 1 92.12 156 GLU A CA 1
ATOM 1164 C C . GLU A 1 156 ? -16.938 -32.625 -13.422 1 92.12 156 GLU A C 1
ATOM 1166 O O . GLU A 1 156 ? -17.688 -32.625 -12.438 1 92.12 156 GLU A O 1
ATOM 1171 N N . THR A 1 157 ? -15.773 -32.094 -13.461 1 95.12 157 THR A N 1
ATOM 1172 C CA . THR A 1 157 ? -15.312 -31.344 -12.289 1 95.12 157 THR A CA 1
ATOM 1173 C C . THR A 1 157 ? -16.234 -30.141 -12.023 1 95.12 157 THR A C 1
ATOM 1175 O O . THR A 1 157 ? -16.562 -29.859 -10.867 1 95.12 157 THR A O 1
ATOM 1178 N N . ALA A 1 158 ? -16.625 -29.406 -13.039 1 95.69 158 ALA A N 1
ATOM 1179 C CA . ALA A 1 158 ? -17.547 -28.281 -12.898 1 95.69 158 ALA A CA 1
ATOM 1180 C C . ALA A 1 158 ? -18.891 -28.734 -12.312 1 95.69 158 ALA A C 1
ATOM 1182 O O . ALA A 1 158 ? -19.453 -28.047 -11.453 1 95.69 158 ALA A O 1
ATOM 1183 N N . LYS A 1 159 ? -19.375 -29.906 -12.727 1 95.44 159 LYS A N 1
ATOM 1184 C CA . LYS A 1 159 ? -20.609 -30.453 -12.188 1 95.44 159 LYS A CA 1
ATOM 1185 C C . LYS A 1 159 ? -20.484 -30.75 -10.695 1 95.44 159 LYS A C 1
ATOM 1187 O O . LYS A 1 159 ? -21.375 -30.391 -9.914 1 95.44 159 LYS A O 1
ATOM 1192 N N . LEU A 1 160 ? -19.406 -31.375 -10.398 1 94.62 160 LEU A N 1
ATOM 1193 C CA . LEU A 1 160 ? -19.156 -31.734 -9.008 1 94.62 160 LEU A CA 1
ATOM 1194 C C . LEU A 1 160 ? -19.031 -30.5 -8.141 1 94.62 160 LEU A C 1
ATOM 1196 O O . LEU A 1 160 ? -19.344 -30.531 -6.945 1 94.62 160 LEU A O 1
ATOM 1200 N N . ALA A 1 161 ? -18.594 -29.422 -8.758 1 95.81 161 ALA A N 1
ATOM 1201 C CA . ALA A 1 161 ? -18.406 -28.172 -8.023 1 95.81 161 ALA A CA 1
ATOM 1202 C C . ALA A 1 161 ? -19.703 -27.391 -7.918 1 95.81 161 ALA A C 1
ATOM 1204 O O . ALA A 1 161 ? -19.734 -26.297 -7.352 1 95.81 161 ALA A O 1
ATOM 1205 N N . GLY A 1 162 ? -20.797 -27.859 -8.484 1 94.31 162 GLY A N 1
ATOM 1206 C CA . GLY A 1 162 ? -22.094 -27.234 -8.336 1 94.31 162 GLY A CA 1
ATOM 1207 C C . GLY A 1 162 ? -22.484 -26.375 -9.531 1 94.31 162 GLY A C 1
ATOM 1208 O O . GLY A 1 162 ? -23.344 -25.484 -9.414 1 94.31 162 GLY A O 1
ATOM 1209 N N . ALA A 1 163 ? -21.875 -26.531 -10.648 1 96.19 163 ALA A N 1
ATOM 1210 C CA . ALA A 1 163 ? -22.172 -25.75 -11.844 1 96.19 163 ALA A CA 1
ATOM 1211 C C . ALA A 1 163 ? -22.828 -26.625 -12.922 1 96.19 163 ALA A C 1
ATOM 1213 O O . ALA A 1 163 ? -22.406 -26.594 -14.078 1 96.19 163 ALA A O 1
ATOM 1214 N N . LYS A 1 164 ? -23.812 -27.359 -12.586 1 95 164 LYS A N 1
ATOM 1215 C CA . LYS A 1 164 ? -24.453 -28.297 -13.5 1 95 164 LYS A CA 1
ATOM 1216 C C . LYS A 1 164 ? -25.172 -27.562 -14.625 1 95 164 LYS A C 1
ATOM 1218 O O . LYS A 1 164 ? -25.078 -27.969 -15.789 1 95 164 LYS A O 1
ATOM 1223 N N . LYS A 1 165 ? -25.875 -26.484 -14.297 1 89.81 165 LYS A N 1
ATOM 1224 C CA . LYS A 1 165 ? -26.641 -25.734 -15.297 1 89.81 165 LYS A CA 1
ATOM 1225 C C . LYS A 1 165 ? -25.703 -25.109 -16.328 1 89.81 165 LYS A C 1
ATOM 1227 O O . LYS A 1 165 ? -26.031 -25.062 -17.516 1 89.81 165 LYS A O 1
ATOM 1232 N N . PHE A 1 166 ? -24.688 -24.625 -15.961 1 91.12 166 PHE A N 1
ATOM 1233 C CA . PHE A 1 166 ? -23.688 -24.047 -16.859 1 91.12 166 PHE A CA 1
ATOM 1234 C C . PHE A 1 166 ? -23.156 -25.109 -17.828 1 91.12 166 PHE A C 1
ATOM 1236 O O . PHE A 1 166 ? -22.984 -24.828 -19.016 1 91.12 166 PHE A O 1
ATOM 1243 N N . VAL A 1 167 ? -22.797 -26.359 -17.234 1 91.5 167 VAL A N 1
ATOM 1244 C CA . VAL A 1 167 ? -22.281 -27.453 -18.047 1 91.5 167 VAL A CA 1
ATOM 1245 C C . VAL A 1 167 ? -23.328 -27.859 -19.078 1 91.5 167 VAL A C 1
ATOM 1247 O O . VAL A 1 167 ? -23 -28.141 -20.234 1 91.5 167 VAL A O 1
ATOM 1250 N N . GLU A 1 168 ? -24.547 -27.859 -18.656 1 87.38 168 GLU A N 1
ATOM 1251 C CA . GLU A 1 168 ? -25.641 -28.188 -19.578 1 87.38 168 GLU A CA 1
ATOM 1252 C C . GLU A 1 168 ? -25.703 -27.188 -20.734 1 87.38 168 GLU A C 1
ATOM 1254 O O . GLU A 1 168 ? -25.938 -27.578 -21.875 1 87.38 168 GLU A O 1
ATOM 1259 N N . LEU A 1 169 ? -25.484 -25.953 -20.391 1 82.81 169 LEU A N 1
ATOM 1260 C CA . LEU A 1 169 ? -25.469 -24.922 -21.422 1 82.81 169 LEU A CA 1
ATOM 1261 C C . LEU A 1 169 ? -24.312 -25.141 -22.375 1 82.81 169 LEU A C 1
ATOM 1263 O O . LEU A 1 169 ? -24.438 -24.906 -23.594 1 82.81 169 LEU A O 1
ATOM 1267 N N . HIS A 1 170 ? -23.203 -25.469 -21.875 1 84.31 170 HIS A N 1
ATOM 1268 C CA . HIS A 1 170 ? -22.016 -25.75 -22.688 1 84.31 170 HIS A CA 1
ATOM 1269 C C . HIS A 1 170 ? -22.266 -26.922 -23.641 1 84.31 170 HIS A C 1
ATOM 1271 O O . HIS A 1 170 ? -21.828 -26.906 -24.781 1 84.31 170 HIS A O 1
ATOM 1277 N N . GLU A 1 171 ? -22.891 -27.984 -23.141 1 81.94 171 GLU A N 1
ATOM 1278 C CA . GLU A 1 171 ? -23.188 -29.172 -23.922 1 81.94 171 GLU A CA 1
ATOM 1279 C C . GLU A 1 171 ? -24.203 -28.859 -25.031 1 81.94 171 GLU A C 1
ATOM 1281 O O . GLU A 1 171 ? -24.031 -29.312 -26.172 1 81.94 171 GLU A O 1
ATOM 1286 N N . THR A 1 172 ? -25.156 -28.094 -24.703 1 76.94 172 THR A N 1
ATOM 1287 C CA . THR A 1 172 ? -26.219 -27.766 -25.656 1 76.94 172 THR A CA 1
ATOM 1288 C C . THR A 1 172 ? -25.688 -26.844 -26.75 1 76.94 172 THR A C 1
ATOM 1290 O O . THR A 1 172 ? -26.125 -26.906 -27.891 1 76.94 172 THR A O 1
ATOM 1293 N N . SER A 1 173 ? -24.734 -25.984 -26.359 1 75.25 173 SER A N 1
ATOM 1294 C CA . SER A 1 173 ? -24.172 -25.031 -27.328 1 75.25 173 SER A CA 1
ATOM 1295 C C . SER A 1 173 ? -23.172 -25.719 -28.234 1 75.25 173 SER A C 1
ATOM 1297 O O . SER A 1 173 ? -22.797 -25.172 -29.281 1 75.25 173 SER A O 1
ATOM 1299 N N . GLY A 1 174 ? -22.641 -26.953 -27.906 1 72.5 174 GLY A N 1
ATOM 1300 C CA . GLY A 1 174 ? -21.656 -27.672 -28.703 1 72.5 174 GLY A CA 1
ATOM 1301 C C . GLY A 1 174 ? -20.219 -27.312 -28.359 1 72.5 174 GLY A C 1
ATOM 1302 O O . GLY A 1 174 ? -19.281 -27.828 -28.969 1 72.5 174 GLY A O 1
ATOM 1303 N N . LEU A 1 175 ? -20.031 -26.375 -27.5 1 75.44 175 LEU A N 1
ATOM 1304 C CA . LEU A 1 175 ? -18.688 -25.938 -27.141 1 75.44 175 LEU A CA 1
ATOM 1305 C C . LEU A 1 175 ? -17.922 -27.047 -26.438 1 75.44 175 LEU A C 1
ATOM 1307 O O . LEU A 1 175 ? -16.688 -27.062 -26.484 1 75.44 175 LEU A O 1
ATOM 1311 N N . SER A 1 176 ? -18.594 -27.922 -25.781 1 70.31 176 SER A N 1
ATOM 1312 C CA . SER A 1 176 ? -17.938 -29.031 -25.094 1 70.31 176 SER A CA 1
ATOM 1313 C C . SER A 1 176 ? -17.125 -29.875 -26.062 1 70.31 176 SER A C 1
ATOM 1315 O O . SER A 1 176 ? -16.047 -30.359 -25.719 1 70.31 176 SER A O 1
ATOM 1317 N N . ASN A 1 177 ? -17.594 -30 -27.172 1 64.69 177 ASN A N 1
ATOM 1318 C CA . ASN A 1 177 ? -16.906 -30.781 -28.188 1 64.69 177 ASN A CA 1
ATOM 1319 C C . ASN A 1 177 ? -15.641 -30.078 -28.672 1 64.69 177 ASN A C 1
ATOM 1321 O O . ASN A 1 177 ? -14.625 -30.719 -28.938 1 64.69 177 ASN A O 1
ATOM 1325 N N . VAL A 1 178 ? -15.773 -28.781 -28.688 1 62.84 178 VAL A N 1
ATOM 1326 C CA . VAL A 1 178 ? -14.625 -28 -29.125 1 62.84 178 VAL A CA 1
ATOM 1327 C C . VAL A 1 178 ? -13.508 -28.094 -28.094 1 62.84 178 VAL A C 1
ATOM 1329 O O . VAL A 1 178 ? -12.336 -28.219 -28.453 1 62.84 178 VAL A O 1
ATOM 1332 N N . LEU A 1 179 ? -13.883 -28.156 -26.891 1 68.19 179 LEU A N 1
ATOM 1333 C CA . LEU A 1 179 ? -12.898 -28.25 -25.828 1 68.19 179 LEU A CA 1
ATOM 1334 C C . LEU A 1 179 ? -12.227 -29.609 -25.828 1 68.19 179 LEU A C 1
ATOM 1336 O O . LEU A 1 179 ? -11.039 -29.719 -25.516 1 68.19 179 LEU A O 1
ATOM 1340 N N . ALA A 1 180 ? -13.008 -30.609 -26.109 1 61.84 180 ALA A N 1
ATOM 1341 C CA . ALA A 1 180 ? -12.477 -31.969 -26.109 1 61.84 180 ALA A CA 1
ATOM 1342 C C . ALA A 1 180 ? -11.531 -32.188 -27.281 1 61.84 180 ALA A C 1
ATOM 1344 O O . ALA A 1 180 ? -10.609 -32.969 -27.219 1 61.84 180 ALA A O 1
ATOM 1345 N N . SER A 1 181 ? -11.906 -31.422 -28.344 1 56.12 181 SER A N 1
ATOM 1346 C CA . SER A 1 181 ? -11.125 -31.641 -29.562 1 56.12 181 SER A CA 1
ATOM 1347 C C . SER A 1 181 ? -9.82 -30.844 -29.531 1 56.12 181 SER A C 1
ATOM 1349 O O . SER A 1 181 ? -8.906 -31.125 -30.297 1 56.12 181 SER A O 1
ATOM 1351 N N . THR A 1 182 ? -9.898 -29.797 -28.797 1 52.88 182 THR A N 1
ATOM 1352 C CA . THR A 1 182 ? -8.703 -28.953 -28.812 1 52.88 182 THR A CA 1
ATOM 1353 C C . THR A 1 182 ? -7.59 -29.594 -28 1 52.88 182 THR A C 1
ATOM 1355 O O . THR A 1 182 ? -7.742 -29.797 -26.781 1 52.88 182 THR A O 1
ATOM 1358 N N . ASN A 1 183 ? -6.848 -30.641 -28.516 1 52.78 183 ASN A N 1
ATOM 1359 C CA . ASN A 1 183 ? -5.766 -31.422 -27.938 1 52.78 183 ASN A CA 1
ATOM 1360 C C . ASN A 1 183 ? -4.707 -30.547 -27.297 1 52.78 183 ASN A C 1
ATOM 1362 O O . ASN A 1 183 ? -3.701 -31.047 -26.781 1 52.78 183 ASN A O 1
ATOM 1366 N N . HIS A 1 184 ? -4.711 -29.281 -27.391 1 59.06 184 HIS A N 1
ATOM 1367 C CA . HIS A 1 184 ? -3.33 -28.875 -27.172 1 59.06 184 HIS A CA 1
ATOM 1368 C C . HIS A 1 184 ? -3.217 -27.953 -25.953 1 59.06 184 HIS A C 1
ATOM 1370 O O . HIS A 1 184 ? -2.139 -27.812 -25.375 1 59.06 184 HIS A O 1
ATOM 1376 N N . ASP A 1 185 ? -4.277 -27.375 -25.359 1 78.19 185 ASP A N 1
ATOM 1377 C CA . ASP A 1 185 ? -3.896 -26.453 -24.281 1 78.19 185 ASP A CA 1
ATOM 1378 C C . ASP A 1 185 ? -4.863 -26.562 -23.109 1 78.19 185 ASP A C 1
ATOM 1380 O O . ASP A 1 185 ? -5.984 -27.047 -23.266 1 78.19 185 ASP A O 1
ATOM 1384 N N . ALA A 1 186 ? -4.312 -26.562 -21.906 1 90 186 ALA A N 1
ATOM 1385 C CA . ALA A 1 186 ? -5.129 -26.516 -20.703 1 90 186 ALA A CA 1
ATOM 1386 C C . ALA A 1 186 ? -6.031 -25.281 -20.688 1 90 186 ALA A C 1
ATOM 1388 O O . ALA A 1 186 ? -5.758 -24.297 -21.391 1 90 186 ALA A O 1
ATOM 1389 N N . PHE A 1 187 ? -7.223 -25.422 -20.047 1 91.25 187 PHE A N 1
ATOM 1390 C CA . PHE A 1 187 ? -8.18 -24.312 -19.984 1 91.25 187 PHE A CA 1
ATOM 1391 C C . PHE A 1 187 ? -8.516 -23.984 -18.531 1 91.25 187 PHE A C 1
ATOM 1393 O O . PHE A 1 187 ? -8.375 -24.844 -17.641 1 91.25 187 PHE A O 1
ATOM 1400 N N . THR A 1 188 ? -8.828 -22.797 -18.391 1 94.31 188 THR A N 1
ATOM 1401 C CA . THR A 1 188 ? -9.516 -22.375 -17.172 1 94.31 188 THR A CA 1
ATOM 1402 C C . THR A 1 188 ? -10.969 -22.016 -17.484 1 94.31 188 THR A C 1
ATOM 1404 O O . THR A 1 188 ? -11.25 -21.266 -18.406 1 94.31 188 THR A O 1
ATOM 1407 N N . ILE A 1 189 ? -11.836 -22.594 -16.781 1 94.62 189 ILE A N 1
ATOM 1408 C CA . ILE A 1 189 ? -13.25 -22.312 -16.953 1 94.62 189 ILE A CA 1
ATOM 1409 C C . ILE A 1 189 ? -13.773 -21.562 -15.734 1 94.62 189 ILE A C 1
ATOM 1411 O O . ILE A 1 189 ? -13.547 -21.969 -14.594 1 94.62 189 ILE A O 1
ATOM 1415 N N . LEU A 1 190 ? -14.312 -20.469 -16.016 1 96 190 LEU A N 1
ATOM 1416 C CA . LEU A 1 190 ? -15.023 -19.703 -15 1 96 190 LEU A CA 1
ATOM 1417 C C . LEU A 1 190 ? -16.516 -20.031 -15.008 1 96 190 LEU A C 1
ATOM 1419 O O . LEU A 1 190 ? -17.281 -19.453 -15.781 1 96 190 LEU A O 1
ATOM 1423 N N . ALA A 1 191 ? -16.938 -20.875 -14.094 1 96.31 191 ALA A N 1
ATOM 1424 C CA . ALA A 1 191 ? -18.281 -21.453 -14.148 1 96.31 191 ALA A CA 1
ATOM 1425 C C . ALA A 1 191 ? -19.172 -20.875 -13.047 1 96.31 191 ALA A C 1
ATOM 1427 O O . ALA A 1 191 ? -18.938 -21.109 -11.859 1 96.31 191 ALA A O 1
ATOM 1428 N N . PRO A 1 192 ? -20.25 -20.172 -13.445 1 94.56 192 PRO A N 1
ATOM 1429 C CA . PRO A 1 192 ? -21.203 -19.766 -12.406 1 94.56 192 PRO A CA 1
ATOM 1430 C C . PRO A 1 192 ? -21.906 -20.953 -11.75 1 94.56 192 PRO A C 1
ATOM 1432 O O . PRO A 1 192 ? -22.219 -21.938 -12.414 1 94.56 192 PRO A O 1
ATOM 1435 N N . THR A 1 193 ? -22.125 -20.875 -10.508 1 95.19 193 THR A N 1
ATOM 1436 C CA . THR A 1 193 ? -22.812 -21.938 -9.781 1 95.19 193 THR A CA 1
ATOM 1437 C C . THR A 1 193 ? -24.281 -22.016 -10.211 1 95.19 193 THR A C 1
ATOM 1439 O O . THR A 1 193 ? -24.781 -21.125 -10.875 1 95.19 193 THR A O 1
ATOM 1442 N N . ASP A 1 194 ? -24.859 -23.141 -9.844 1 93.56 194 ASP A N 1
ATOM 1443 C CA . ASP A 1 194 ? -26.281 -23.297 -10.133 1 93.56 194 ASP A CA 1
ATOM 1444 C C . ASP A 1 194 ? -27.109 -22.203 -9.469 1 93.56 194 ASP A C 1
ATOM 1446 O O . ASP A 1 194 ? -28.062 -21.688 -10.062 1 93.56 194 ASP A O 1
ATOM 1450 N N . HIS A 1 195 ? -26.734 -21.906 -8.289 1 90.38 195 HIS A N 1
ATOM 1451 C CA . HIS A 1 195 ? -27.406 -20.828 -7.594 1 90.38 195 HIS A CA 1
ATOM 1452 C C . HIS A 1 195 ? -27.25 -19.5 -8.344 1 90.38 195 HIS A C 1
ATOM 1454 O O . HIS A 1 195 ? -28.203 -18.734 -8.453 1 90.38 195 HIS A O 1
ATOM 1460 N N . ALA A 1 196 ? -26.078 -19.188 -8.789 1 89.44 196 ALA A N 1
ATOM 1461 C CA . ALA A 1 196 ? -25.797 -17.969 -9.547 1 89.44 196 ALA A CA 1
ATOM 1462 C C . ALA A 1 196 ? -26.625 -17.922 -10.828 1 89.44 196 ALA A C 1
ATOM 1464 O O . ALA A 1 196 ? -27.141 -16.859 -11.195 1 89.44 196 ALA A O 1
ATOM 1465 N N . MET A 1 197 ? -26.734 -19.016 -11.461 1 87.25 197 MET A N 1
ATOM 1466 C CA . MET A 1 197 ? -27.484 -19.078 -12.711 1 87.25 197 MET A CA 1
ATOM 1467 C C . MET A 1 197 ? -28.969 -18.859 -12.469 1 87.25 197 MET A C 1
ATOM 1469 O O . MET A 1 197 ? -29.656 -18.266 -13.305 1 87.25 197 MET A O 1
ATOM 1473 N N . LYS A 1 198 ? -29.469 -19.344 -11.375 1 83.5 198 LYS A N 1
ATOM 1474 C CA . LYS A 1 198 ? -30.875 -19.156 -11.023 1 83.5 198 LYS A CA 1
ATOM 1475 C C . LYS A 1 198 ? -31.172 -17.703 -10.703 1 83.5 198 LYS A C 1
ATOM 1477 O O . LYS A 1 198 ? -32.281 -17.219 -10.984 1 83.5 198 LYS A O 1
ATOM 1482 N N . GLN A 1 199 ? -30.156 -17.094 -10.141 1 78.31 199 GLN A N 1
ATOM 1483 C CA . GLN A 1 199 ? -30.359 -15.719 -9.719 1 78.31 199 GLN A CA 1
ATOM 1484 C C . GLN A 1 199 ? -30.094 -14.742 -10.867 1 78.31 199 GLN A C 1
ATOM 1486 O O . GLN A 1 199 ? -30.469 -13.578 -10.797 1 78.31 199 GLN A O 1
ATOM 1491 N N . ALA A 1 200 ? -29.453 -15.25 -11.883 1 78.31 200 ALA A N 1
ATOM 1492 C CA . ALA A 1 200 ? -29.078 -14.367 -12.984 1 78.31 200 ALA A CA 1
ATOM 1493 C C . ALA A 1 200 ? -30.312 -13.906 -13.758 1 78.31 200 ALA A C 1
ATOM 1495 O O . ALA A 1 200 ? -31.328 -14.609 -13.781 1 78.31 200 ALA A O 1
ATOM 1496 N N . PHE A 1 201 ? -30.219 -12.805 -14.344 1 67.06 201 PHE A N 1
ATOM 1497 C CA . PHE A 1 201 ? -31.312 -12.25 -15.141 1 67.06 201 PHE A CA 1
ATOM 1498 C C . PHE A 1 201 ? -31.609 -13.141 -16.344 1 67.06 201 PHE A C 1
ATOM 1500 O O . PHE A 1 201 ? -30.688 -13.602 -17.031 1 67.06 201 PHE A O 1
ATOM 1507 N N . PRO A 1 202 ? -32.812 -13.398 -16.5 1 67.5 202 PRO A N 1
ATOM 1508 C CA . PRO A 1 202 ? -33.188 -14.281 -17.609 1 67.5 202 PRO A CA 1
ATOM 1509 C C . PRO A 1 202 ? -32.625 -13.812 -18.953 1 67.5 202 PRO A C 1
ATOM 1511 O O . PRO A 1 202 ? -32.281 -14.641 -19.797 1 67.5 202 PRO A O 1
ATOM 1514 N N . GLU A 1 203 ? -32.5 -12.523 -18.984 1 65.44 203 GLU A N 1
ATOM 1515 C CA . GLU A 1 203 ? -32 -11.977 -20.25 1 65.44 203 GLU A CA 1
ATOM 1516 C C . GLU A 1 203 ? -30.578 -12.461 -20.516 1 65.44 203 GLU A C 1
ATOM 1518 O O . GLU A 1 203 ? -30.219 -12.734 -21.672 1 65.44 203 GLU A O 1
ATOM 1523 N N . ILE A 1 204 ? -29.906 -12.625 -19.469 1 65.44 204 ILE A N 1
ATOM 1524 C CA . ILE A 1 204 ? -28.516 -13.047 -19.609 1 65.44 204 ILE A CA 1
ATOM 1525 C C . ILE A 1 204 ? -28.453 -14.516 -20.031 1 65.44 204 ILE A C 1
ATOM 1527 O O . ILE A 1 204 ? -27.688 -14.875 -20.922 1 65.44 204 ILE A O 1
ATOM 1531 N N . ILE A 1 205 ? -29.312 -15.203 -19.438 1 70 205 ILE A N 1
ATOM 1532 C CA . ILE A 1 205 ? -29.344 -16.641 -19.719 1 70 205 ILE A CA 1
ATOM 1533 C C . ILE A 1 205 ? -29.828 -16.875 -21.156 1 70 205 ILE A C 1
ATOM 1535 O O . ILE A 1 205 ? -29.25 -17.703 -21.875 1 70 205 ILE A O 1
ATOM 1539 N N . ASP A 1 206 ? -30.812 -16.094 -21.484 1 69.62 206 ASP A N 1
ATOM 1540 C CA . ASP A 1 206 ? -31.344 -16.219 -22.844 1 69.62 206 ASP A CA 1
ATOM 1541 C C . ASP A 1 206 ? -30.281 -15.844 -23.875 1 69.62 206 ASP A C 1
ATOM 1543 O O . ASP A 1 206 ? -30.156 -16.5 -24.906 1 69.62 206 ASP A O 1
ATOM 1547 N N . GLU A 1 207 ? -29.578 -14.875 -23.547 1 68.56 207 GLU A N 1
ATOM 1548 C CA . GLU A 1 207 ? -28.531 -14.43 -24.453 1 68.56 207 GLU A CA 1
ATOM 1549 C C . GLU A 1 207 ? -27.438 -15.492 -24.594 1 68.56 207 GLU A C 1
ATOM 1551 O O . GLU A 1 207 ? -26.953 -15.75 -25.703 1 68.56 207 GLU A O 1
ATOM 1556 N N . ILE A 1 208 ? -27.125 -16.047 -23.547 1 68.12 208 ILE A N 1
ATOM 1557 C CA . ILE A 1 208 ? -26.094 -17.078 -23.562 1 68.12 208 ILE A CA 1
ATOM 1558 C C . ILE A 1 208 ? -26.578 -18.281 -24.375 1 68.12 208 ILE A C 1
ATOM 1560 O O . ILE A 1 208 ? -25.812 -18.859 -25.156 1 68.12 208 ILE A O 1
ATOM 1564 N N . MET A 1 209 ? -27.844 -18.578 -24.156 1 66.56 209 MET A N 1
ATOM 1565 C CA . MET A 1 209 ? -28.422 -19.719 -24.844 1 66.56 209 MET A CA 1
ATOM 1566 C C . MET A 1 209 ? -28.562 -19.453 -26.344 1 66.56 209 MET A C 1
ATOM 1568 O O . MET A 1 209 ? -28.281 -20.328 -27.156 1 66.56 209 MET A O 1
ATOM 1572 N N . GLU A 1 210 ? -29.031 -18.266 -26.609 1 63.25 210 GLU A N 1
ATOM 1573 C CA . GLU A 1 210 ? -29.25 -17.906 -28 1 63.25 210 GLU A CA 1
ATOM 1574 C C . GLU A 1 210 ? -27.938 -17.781 -28.766 1 63.25 210 GLU A C 1
ATOM 1576 O O . GLU A 1 210 ? -27.812 -18.25 -29.891 1 63.25 210 GLU A O 1
ATOM 1581 N N . ASP A 1 211 ? -27.016 -17.125 -28.078 1 59.91 211 ASP A N 1
ATOM 1582 C CA . ASP A 1 211 ? -25.719 -16.906 -28.703 1 59.91 211 ASP A CA 1
ATOM 1583 C C . ASP A 1 211 ? -24.969 -18.219 -28.891 1 59.91 211 ASP A C 1
ATOM 1585 O O . ASP A 1 211 ? -24.266 -18.406 -29.891 1 59.91 211 ASP A O 1
ATOM 1589 N N . GLY A 1 212 ? -25.031 -19.078 -27.859 1 53.88 212 GLY A N 1
ATOM 1590 C CA . GLY A 1 212 ? -24.359 -20.359 -27.922 1 53.88 212 GLY A CA 1
ATOM 1591 C C . GLY A 1 212 ? -24.766 -21.188 -29.125 1 53.88 212 GLY A C 1
ATOM 1592 O O . GLY A 1 212 ? -23.906 -21.781 -29.797 1 53.88 212 GLY A O 1
ATOM 1593 N N . GLN A 1 213 ? -26.094 -21.234 -29.375 1 51.94 213 GLN A N 1
ATOM 1594 C CA . GLN A 1 213 ? -26.594 -22.047 -30.484 1 51.94 213 GLN A CA 1
ATOM 1595 C C . GLN A 1 213 ? -26.25 -21.406 -31.828 1 51.94 213 GLN A C 1
ATOM 1597 O O . GLN A 1 213 ? -25.938 -22.094 -32.781 1 51.94 213 GLN A O 1
ATOM 1602 N N . ARG A 1 214 ? -26.406 -20.156 -31.828 1 51.09 214 ARG A N 1
ATOM 1603 C CA . ARG A 1 214 ? -26.25 -19.469 -33.125 1 51.09 214 ARG A CA 1
ATOM 1604 C C . ARG A 1 214 ? -24.812 -19.484 -33.594 1 51.09 214 ARG A C 1
ATOM 1606 O O . ARG A 1 214 ? -24.531 -19.703 -34.75 1 51.09 214 ARG A O 1
ATOM 1613 N N . ASN A 1 215 ? -23.828 -19 -32.781 1 48.09 215 ASN A N 1
ATOM 1614 C CA . ASN A 1 215 ? -22.531 -18.547 -33.25 1 48.09 215 ASN A CA 1
ATOM 1615 C C . ASN A 1 215 ? -21.562 -19.703 -33.438 1 48.09 215 ASN A C 1
ATOM 1617 O O . ASN A 1 215 ? -20.453 -19.516 -33.969 1 48.09 215 ASN A O 1
ATOM 1621 N N . LEU A 1 216 ? -21.625 -20.844 -32.812 1 47.31 216 LEU A N 1
ATOM 1622 C CA . LEU A 1 216 ? -20.672 -21.891 -33.156 1 47.31 216 LEU A CA 1
ATOM 1623 C C . LEU A 1 216 ? -20.812 -22.266 -34.625 1 47.31 216 LEU A C 1
ATOM 1625 O O . LEU A 1 216 ? -19.844 -22.703 -35.25 1 47.31 216 LEU A O 1
ATOM 1629 N N . SER A 1 217 ? -21.969 -22.109 -35.188 1 45.44 217 SER A N 1
ATOM 1630 C CA . SER A 1 217 ? -22.156 -22.453 -36.594 1 45.44 217 SER A CA 1
ATOM 1631 C C . SER A 1 217 ? -21.781 -21.281 -37.5 1 45.44 217 SER A C 1
ATOM 1633 O O . SER A 1 217 ? -21.359 -21.484 -38.625 1 45.44 217 SER A O 1
ATOM 1635 N N . SER A 1 218 ? -22.141 -20.016 -37.219 1 41.47 218 SER A N 1
ATOM 1636 C CA . SER A 1 218 ? -21.844 -18.906 -38.125 1 41.47 218 SER A CA 1
ATOM 1637 C C . SER A 1 218 ? -20.938 -17.875 -37.438 1 41.47 218 SER A C 1
ATOM 1639 O O . SER A 1 218 ? -21.344 -17.234 -36.469 1 41.47 218 SER A O 1
ATOM 1641 N N . TYR A 1 219 ? -19.609 -18.078 -37.5 1 42.72 219 TYR A N 1
ATOM 1642 C CA . TYR A 1 219 ? -18.609 -17.141 -37.031 1 42.72 219 TYR A CA 1
ATOM 1643 C C . TYR A 1 219 ? -19.016 -15.695 -37.312 1 42.72 219 TYR A C 1
ATOM 1645 O O . TYR A 1 219 ? -18.422 -14.758 -36.781 1 42.72 219 TYR A O 1
ATOM 1653 N N . ARG A 1 220 ? -19.906 -15.398 -38.25 1 44.81 220 ARG A N 1
ATOM 1654 C CA . ARG A 1 220 ? -20.234 -14.031 -38.656 1 44.81 220 ARG A CA 1
ATOM 1655 C C . ARG A 1 220 ? -20.844 -13.242 -37.5 1 44.81 220 ARG A C 1
ATOM 1657 O O . ARG A 1 220 ? -20.672 -12.023 -37.406 1 44.81 220 ARG A O 1
ATOM 1664 N N . GLU A 1 221 ? -21.562 -13.875 -36.688 1 48.78 221 GLU A N 1
ATOM 1665 C CA . GLU A 1 221 ? -22.328 -13.078 -35.75 1 48.78 221 GLU A CA 1
ATOM 1666 C C . GLU A 1 221 ? -21.594 -12.945 -34.406 1 48.78 221 GLU A C 1
ATOM 1668 O O . GLU A 1 221 ? -22.141 -12.414 -33.438 1 48.78 221 GLU A O 1
ATOM 1673 N N . GLY A 1 222 ? -20.438 -13.227 -34.281 1 55.62 222 GLY A N 1
ATOM 1674 C CA . GLY A 1 222 ? -19.578 -13 -33.125 1 55.62 222 GLY A CA 1
ATOM 1675 C C . GLY A 1 222 ? -19.359 -14.25 -32.281 1 55.62 222 GLY A C 1
ATOM 1676 O O . GLY A 1 222 ? -20.094 -15.234 -32.438 1 55.62 222 GLY A O 1
ATOM 1677 N N . PRO A 1 223 ? -18.344 -14.352 -31.578 1 64.06 223 PRO A N 1
ATOM 1678 C CA . PRO A 1 223 ? -18.047 -15.531 -30.75 1 64.06 223 PRO A CA 1
ATOM 1679 C C . PRO A 1 223 ? -19.062 -15.758 -29.641 1 64.06 223 PRO A C 1
ATOM 1681 O O . PRO A 1 223 ? -19.688 -14.805 -29.172 1 64.06 223 PRO A O 1
ATOM 1684 N N . PRO A 1 224 ? -19.422 -17.047 -29.375 1 72.06 224 PRO A N 1
ATOM 1685 C CA . PRO A 1 224 ? -20.344 -17.344 -28.281 1 72.06 224 PRO A CA 1
ATOM 1686 C C . PRO A 1 224 ? -19.922 -16.703 -26.969 1 72.06 224 PRO A C 1
ATOM 1688 O O . PRO A 1 224 ? -18.719 -16.672 -26.641 1 72.06 224 PRO A O 1
ATOM 1691 N N . SER A 1 225 ? -20.906 -16.141 -26.188 1 75.81 225 SER A N 1
ATOM 1692 C CA . SER A 1 225 ? -20.672 -15.445 -24.938 1 75.81 225 SER A CA 1
ATOM 1693 C C . SER A 1 225 ? -20.062 -16.375 -23.891 1 75.81 225 SER A C 1
ATOM 1695 O O . SER A 1 225 ? -19.391 -15.93 -22.969 1 75.81 225 SER A O 1
ATOM 1697 N N . LEU A 1 226 ? -20.297 -17.703 -24.141 1 81.88 226 LEU A N 1
ATOM 1698 C CA . LEU A 1 226 ? -19.766 -18.672 -23.188 1 81.88 226 LEU A CA 1
ATOM 1699 C C . LEU A 1 226 ? -18.234 -18.688 -23.219 1 81.88 226 LEU A C 1
ATOM 1701 O O . LEU A 1 226 ? -17.594 -19.078 -22.25 1 81.88 226 LEU A O 1
ATOM 1705 N N . LEU A 1 227 ? -17.672 -18.234 -24.328 1 83.75 227 LEU A N 1
ATOM 1706 C CA . LEU A 1 227 ? -16.219 -18.188 -24.469 1 83.75 227 LEU A CA 1
ATOM 1707 C C . LEU A 1 227 ? -15.625 -17.156 -23.516 1 83.75 227 LEU A C 1
ATOM 1709 O O . LEU A 1 227 ? -14.422 -17.172 -23.25 1 83.75 227 LEU A O 1
ATOM 1713 N N . TYR A 1 228 ? -16.5 -16.234 -23.062 1 86.62 228 TYR A N 1
ATOM 1714 C CA . TYR A 1 228 ? -16.031 -15.258 -22.094 1 86.62 228 TYR A CA 1
ATOM 1715 C C . TYR A 1 228 ? -15.758 -15.914 -20.75 1 86.62 228 TYR A C 1
ATOM 1717 O O . TYR A 1 228 ? -15.039 -15.352 -19.906 1 86.62 228 TYR A O 1
ATOM 1725 N N . HIS A 1 229 ? -16.281 -17.109 -20.594 1 91.44 229 HIS A N 1
ATOM 1726 C CA . HIS A 1 229 ? -16.078 -17.859 -19.359 1 91.44 229 HIS A CA 1
ATOM 1727 C C . HIS A 1 229 ? -14.891 -18.812 -19.484 1 91.44 229 HIS A C 1
ATOM 1729 O O . HIS A 1 229 ? -14.672 -19.656 -18.609 1 91.44 229 HIS A O 1
ATOM 1735 N N . MET A 1 230 ? -14.133 -18.688 -20.516 1 90.31 230 MET A N 1
ATOM 1736 C CA . MET A 1 230 ? -13.047 -19.641 -20.75 1 90.31 230 MET A CA 1
ATOM 1737 C C . MET A 1 230 ? -11.742 -18.906 -21.031 1 90.31 230 MET A C 1
ATOM 1739 O O . MET A 1 230 ? -11.727 -17.906 -21.766 1 90.31 230 MET A O 1
ATOM 1743 N N . ILE A 1 231 ? -10.664 -19.359 -20.453 1 89.62 231 ILE A N 1
ATOM 1744 C CA . ILE A 1 231 ? -9.312 -18.844 -20.609 1 89.62 231 ILE A CA 1
ATOM 1745 C C . ILE A 1 231 ? -8.391 -19.938 -21.109 1 89.62 231 ILE A C 1
ATOM 1747 O O . ILE A 1 231 ? -8.492 -21.094 -20.672 1 89.62 231 ILE A O 1
ATOM 1751 N N . ALA A 1 232 ? -7.453 -19.516 -22 1 87.19 232 ALA A N 1
ATOM 1752 C CA . ALA A 1 232 ? -6.512 -20.484 -22.562 1 87.19 232 ALA A CA 1
ATOM 1753 C C . ALA A 1 232 ? -5.324 -20.688 -21.625 1 87.19 232 ALA A C 1
ATOM 1755 O O . ALA A 1 232 ? -4.352 -19.938 -21.672 1 87.19 232 ALA A O 1
ATOM 1756 N N . SER A 1 233 ? -5.32 -21.516 -20.625 1 88.38 233 SER A N 1
ATOM 1757 C CA . SER A 1 233 ? -4.258 -21.891 -19.703 1 88.38 233 SER A CA 1
ATOM 1758 C C . SER A 1 233 ? -4.797 -22.078 -18.297 1 88.38 233 SER A C 1
ATOM 1760 O O . SER A 1 233 ? -5.906 -21.641 -17.984 1 88.38 233 SER A O 1
ATOM 1762 N N . ARG A 1 234 ? -4.008 -22.734 -17.578 1 91.69 234 ARG A N 1
ATOM 1763 C CA . ARG A 1 234 ? -4.348 -22.875 -16.172 1 91.69 234 ARG A CA 1
ATOM 1764 C C . ARG A 1 234 ? -4.055 -21.594 -15.406 1 91.69 234 ARG A C 1
ATOM 1766 O O . ARG A 1 234 ? -2.914 -21.125 -15.375 1 91.69 234 ARG A O 1
ATOM 1773 N N . VAL A 1 235 ? -5.062 -21 -14.922 1 90.5 235 VAL A N 1
ATOM 1774 C CA . VAL A 1 235 ? -4.898 -19.844 -14.062 1 90.5 235 VAL A CA 1
ATOM 1775 C C . VAL A 1 235 ? -5.043 -20.25 -12.602 1 90.5 235 VAL A C 1
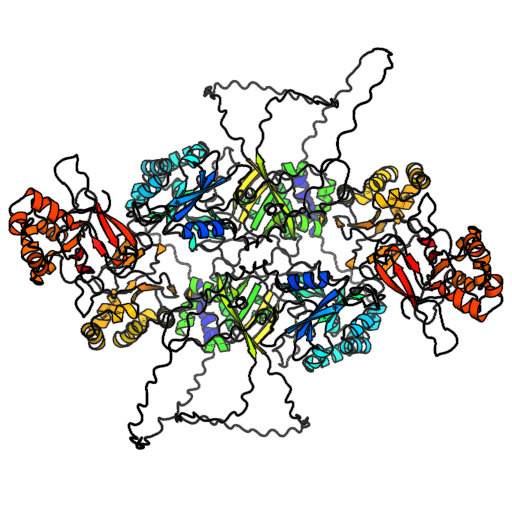ATOM 1777 O O . VAL A 1 235 ? -6.156 -20.469 -12.125 1 90.5 235 VAL A O 1
ATOM 1780 N N . ASP A 1 236 ? -3.941 -20.312 -11.945 1 88.25 236 ASP A N 1
ATOM 1781 C CA . ASP A 1 236 ? -3.949 -20.625 -10.516 1 88.25 236 ASP A CA 1
ATOM 1782 C C . ASP A 1 236 ? -4.066 -19.344 -9.68 1 88.25 236 ASP A C 1
ATOM 1784 O O . ASP A 1 236 ? -3.287 -18.406 -9.852 1 88.25 236 ASP A O 1
ATOM 1788 N N . LEU A 1 237 ? -4.977 -19.359 -8.773 1 89.38 237 LEU A N 1
ATOM 1789 C CA . LEU A 1 237 ? -5.254 -18.172 -7.98 1 89.38 237 LEU A CA 1
ATOM 1790 C C . LEU A 1 237 ? -4.125 -17.906 -6.992 1 89.38 237 LEU A C 1
ATOM 1792 O O . LEU A 1 237 ? -3.916 -16.766 -6.57 1 89.38 237 LEU A O 1
ATOM 1796 N N . LYS A 1 238 ? -3.383 -18.844 -6.516 1 77.94 238 LYS A N 1
ATOM 1797 C CA . LYS A 1 238 ? -2.311 -18.672 -5.539 1 77.94 238 LYS A CA 1
ATOM 1798 C C . LYS A 1 238 ? -1.124 -17.938 -6.145 1 77.94 238 LYS A C 1
ATOM 1800 O O . LYS A 1 238 ? -0.428 -17.188 -5.445 1 77.94 238 LYS A O 1
ATOM 1805 N N . ALA A 1 239 ? -0.954 -18.047 -7.402 1 74.25 239 ALA A N 1
ATOM 1806 C CA . ALA A 1 239 ? 0.213 -17.469 -8.07 1 74.25 239 ALA A CA 1
ATOM 1807 C C . ALA A 1 239 ? -0.158 -16.203 -8.836 1 74.25 239 ALA A C 1
ATOM 1809 O O . ALA A 1 239 ? 0.68 -15.625 -9.531 1 74.25 239 ALA A O 1
ATOM 1810 N N . LEU A 1 240 ? -1.349 -15.781 -8.664 1 76.62 240 LEU A N 1
ATOM 1811 C CA . LEU A 1 240 ? -1.812 -14.656 -9.477 1 76.62 240 LEU A CA 1
ATOM 1812 C C . LEU A 1 240 ? -1.411 -13.328 -8.844 1 76.62 240 LEU A C 1
ATOM 1814 O O . LEU A 1 240 ? -1.682 -13.086 -7.668 1 76.62 240 LEU A O 1
ATOM 1818 N N . PRO A 1 241 ? -0.717 -12.492 -9.633 1 70.94 241 PRO A N 1
ATOM 1819 C CA . PRO A 1 241 ? -0.431 -11.148 -9.125 1 70.94 241 PRO A CA 1
ATOM 1820 C C . PRO A 1 241 ? -1.692 -10.312 -8.93 1 70.94 241 PRO A C 1
ATOM 1822 O O . PRO A 1 241 ? -2.732 -10.609 -9.523 1 70.94 241 PRO A O 1
ATOM 1825 N N . GLN A 1 242 ? -1.53 -9.281 -8.164 1 73.75 242 GLN A N 1
ATOM 1826 C CA . GLN A 1 242 ? -2.656 -8.375 -7.941 1 73.75 242 GLN A CA 1
ATOM 1827 C C . GLN A 1 242 ? -3.029 -7.637 -9.219 1 73.75 242 GLN A C 1
ATOM 1829 O O . GLN A 1 242 ? -2.152 -7.215 -9.977 1 73.75 242 GLN A O 1
ATOM 1834 N N . ASN A 1 243 ? -4.301 -7.598 -9.547 1 79.19 243 ASN A N 1
ATOM 1835 C CA . ASN A 1 243 ? -4.855 -6.852 -10.672 1 79.19 243 ASN A CA 1
ATOM 1836 C C . ASN A 1 243 ? -4.355 -7.395 -12.008 1 79.19 243 ASN A C 1
ATOM 1838 O O . ASN A 1 243 ? -3.814 -6.645 -12.82 1 79.19 243 ASN A O 1
ATOM 1842 N N . SER A 1 244 ? -4.586 -8.586 -12.25 1 82.44 244 SER A N 1
ATOM 1843 C CA . SER A 1 244 ? -4.168 -9.242 -13.484 1 82.44 244 SER A CA 1
ATOM 1844 C C . SER A 1 244 ? -5.258 -9.164 -14.547 1 82.44 244 SER A C 1
ATOM 1846 O O . SER A 1 244 ? -6.445 -9.289 -14.242 1 82.44 244 SER A O 1
ATOM 1848 N N . LEU A 1 245 ? -4.832 -8.82 -15.742 1 83.81 245 LEU A N 1
ATOM 1849 C CA . LEU A 1 245 ? -5.719 -8.891 -16.906 1 83.81 245 LEU A CA 1
ATOM 1850 C C . LEU A 1 245 ? -5.375 -10.086 -17.781 1 83.81 245 LEU A C 1
ATOM 1852 O O . LEU A 1 245 ? -4.293 -10.133 -18.375 1 83.81 245 LEU A O 1
ATOM 1856 N N . ILE A 1 246 ? -6.297 -11.062 -17.844 1 85.44 246 ILE A N 1
ATOM 1857 C CA . ILE A 1 246 ? -6.043 -12.281 -18.609 1 85.44 246 ILE A CA 1
ATOM 1858 C C . ILE A 1 246 ? -7.035 -12.383 -19.766 1 85.44 246 ILE A C 1
ATOM 1860 O O . ILE A 1 246 ? -8.25 -12.336 -19.562 1 85.44 246 ILE A O 1
ATOM 1864 N N . PRO A 1 247 ? -6.559 -12.508 -20.953 1 83.75 247 PRO A N 1
ATOM 1865 C CA . PRO A 1 247 ? -7.449 -12.602 -22.109 1 83.75 247 PRO A CA 1
ATOM 1866 C C . PRO A 1 247 ? -8.281 -13.883 -22.109 1 83.75 247 PRO A C 1
ATOM 1868 O O . PRO A 1 247 ? -7.773 -14.953 -21.75 1 83.75 247 PRO A O 1
ATOM 1871 N N . THR A 1 248 ? -9.547 -13.75 -22.438 1 86.38 248 THR A N 1
ATOM 1872 C CA . THR A 1 248 ? -10.43 -14.898 -22.578 1 86.38 248 THR A CA 1
ATOM 1873 C C . THR A 1 248 ? -10.469 -15.367 -24.031 1 86.38 248 THR A C 1
ATOM 1875 O O . THR A 1 248 ? -9.836 -14.758 -24.906 1 86.38 248 THR A O 1
ATOM 1878 N N . LEU A 1 249 ? -11.148 -16.406 -24.25 1 82.38 249 LEU A N 1
ATOM 1879 C CA . LEU A 1 249 ? -11.281 -16.938 -25.594 1 82.38 249 LEU A CA 1
ATOM 1880 C C . LEU A 1 249 ? -12.312 -16.156 -26.406 1 82.38 249 LEU A C 1
ATOM 1882 O O . LEU A 1 249 ? -12.453 -16.359 -27.609 1 82.38 249 LEU A O 1
ATOM 1886 N N . PHE A 1 250 ? -13.117 -15.273 -25.688 1 82.31 250 PHE A N 1
ATOM 1887 C CA . PHE A 1 250 ? -14.047 -14.391 -26.375 1 82.31 250 PHE A CA 1
ATOM 1888 C C . PHE A 1 250 ? -13.312 -13.203 -26.984 1 82.31 250 PHE A C 1
ATOM 1890 O O . PHE A 1 250 ? -13.227 -12.141 -26.359 1 82.31 250 PHE A O 1
ATOM 1897 N N . ALA A 1 251 ? -13.047 -13.109 -28.203 1 77.75 251 ALA A N 1
ATOM 1898 C CA . ALA A 1 251 ? -12.375 -12.055 -28.953 1 77.75 251 ALA A CA 1
ATOM 1899 C C . ALA A 1 251 ? -11.25 -11.43 -28.125 1 77.75 251 ALA A C 1
ATOM 1901 O O . ALA A 1 251 ? -11.07 -10.211 -28.141 1 77.75 251 ALA A O 1
ATOM 1902 N N . ASP A 1 252 ? -10.453 -12.305 -27.188 1 77.62 252 ASP A N 1
ATOM 1903 C CA . ASP A 1 252 ? -9.32 -11.906 -26.359 1 77.62 252 ASP A CA 1
ATOM 1904 C C . ASP A 1 252 ? -9.703 -10.789 -25.391 1 77.62 252 ASP A C 1
ATOM 1906 O O . ASP A 1 252 ? -8.852 -10 -24.969 1 77.62 252 ASP A O 1
ATOM 1910 N N . GLN A 1 253 ? -10.906 -10.719 -25.141 1 79.69 253 GLN A N 1
ATOM 1911 C CA . GLN A 1 253 ? -11.32 -9.766 -24.109 1 79.69 253 GLN A CA 1
ATOM 1912 C C . GLN A 1 253 ? -10.805 -10.18 -22.734 1 79.69 253 GLN A C 1
ATOM 1914 O O . GLN A 1 253 ? -10.992 -11.328 -22.312 1 79.69 253 GLN A O 1
ATOM 1919 N N . PRO A 1 254 ? -10.156 -9.266 -22.094 1 84.06 254 PRO A N 1
ATOM 1920 C CA . PRO A 1 254 ? -9.523 -9.664 -20.828 1 84.06 254 PRO A CA 1
ATOM 1921 C C . PRO A 1 254 ? -10.508 -9.695 -19.656 1 84.06 254 PRO A C 1
ATOM 1923 O O . PRO A 1 254 ? -11.516 -8.977 -19.672 1 84.06 254 PRO A O 1
ATOM 1926 N N . ILE A 1 255 ? -10.234 -10.57 -18.734 1 88 255 ILE A N 1
ATOM 1927 C CA . ILE A 1 255 ? -10.875 -10.602 -17.422 1 88 255 ILE A CA 1
ATOM 1928 C C . ILE A 1 255 ? -9.898 -10.109 -16.359 1 88 255 ILE A C 1
ATOM 1930 O O . ILE A 1 255 ? -8.719 -10.453 -16.391 1 88 255 ILE A O 1
ATOM 1934 N N . ARG A 1 256 ? -10.453 -9.211 -15.547 1 87.94 256 ARG A N 1
ATOM 1935 C CA . ARG A 1 256 ? -9.633 -8.688 -14.469 1 87.94 256 ARG A CA 1
ATOM 1936 C C . ARG A 1 256 ? -9.75 -9.555 -13.219 1 87.94 256 ARG A C 1
ATOM 1938 O O . ARG A 1 256 ? -10.844 -9.742 -12.688 1 87.94 256 ARG A O 1
ATOM 1945 N N . PHE A 1 257 ? -8.578 -10.086 -12.82 1 90.62 257 PHE A N 1
ATOM 1946 C CA . PHE A 1 257 ? -8.523 -10.828 -11.57 1 90.62 257 PHE A CA 1
ATOM 1947 C C . PHE A 1 257 ? -7.953 -9.961 -10.453 1 90.62 257 PHE A C 1
ATOM 1949 O O . PHE A 1 257 ? -6.953 -9.273 -10.641 1 90.62 257 PHE A O 1
ATOM 1956 N N . ASN A 1 258 ? -8.641 -9.93 -9.359 1 90.12 258 ASN A N 1
ATOM 1957 C CA . ASN A 1 258 ? -8.164 -9.164 -8.211 1 90.12 258 ASN A CA 1
ATOM 1958 C C . ASN A 1 258 ? -8.094 -10.023 -6.949 1 90.12 258 ASN A C 1
ATOM 1960 O O . ASN A 1 258 ? -8.992 -10.836 -6.699 1 90.12 258 ASN A O 1
ATOM 1964 N N . VAL A 1 259 ? -6.996 -9.898 -6.254 1 89.62 259 VAL A N 1
ATOM 1965 C CA . VAL A 1 259 ? -6.828 -10.5 -4.938 1 89.62 259 VAL A CA 1
ATOM 1966 C C . VAL A 1 259 ? -6.793 -9.414 -3.871 1 89.62 259 VAL A C 1
ATOM 1968 O O . VAL A 1 259 ? -5.844 -8.625 -3.814 1 89.62 259 VAL A O 1
ATOM 1971 N N . PHE A 1 260 ? -7.738 -9.391 -3.057 1 87.62 260 PHE A N 1
ATOM 1972 C CA . PHE A 1 260 ? -7.844 -8.352 -2.041 1 87.62 260 PHE A CA 1
ATOM 1973 C C . PHE A 1 260 ? -7.172 -8.789 -0.744 1 87.62 260 PHE A C 1
ATOM 1975 O O . PHE A 1 260 ? -7.031 -9.992 -0.487 1 87.62 260 PHE A O 1
ATOM 1982 N N . PRO A 1 261 ? -6.75 -7.863 0.146 1 79.88 261 PRO A N 1
ATOM 1983 C CA . PRO A 1 261 ? -6.016 -8.18 1.374 1 79.88 261 PRO A CA 1
ATOM 1984 C C . PRO A 1 261 ? -6.832 -9.031 2.342 1 79.88 261 PRO A C 1
ATOM 1986 O O . PRO A 1 261 ? -6.262 -9.797 3.129 1 79.88 261 PRO A O 1
ATOM 1989 N N . ASN A 1 262 ? -8.117 -8.977 2.324 1 84 262 ASN A N 1
ATOM 1990 C CA . ASN A 1 262 ? -8.945 -9.758 3.24 1 84 262 ASN A CA 1
ATOM 1991 C C . ASN A 1 262 ? -9.117 -11.188 2.752 1 84 262 ASN A C 1
ATOM 1993 O O . ASN A 1 262 ? -9.734 -12.008 3.438 1 84 262 ASN A O 1
ATOM 1997 N N . GLY A 1 263 ? -8.625 -11.461 1.517 1 88.38 263 GLY A N 1
ATOM 1998 C CA . GLY A 1 263 ? -8.672 -12.828 1.02 1 88.38 263 GLY A CA 1
ATOM 1999 C C . GLY A 1 263 ? -9.672 -13.023 -0.103 1 88.38 263 GLY A C 1
ATOM 2000 O O . GLY A 1 263 ? -9.703 -14.078 -0.742 1 88.38 263 GLY A O 1
ATOM 2001 N N . LEU A 1 264 ? -10.484 -12.039 -0.358 1 91.31 264 LEU A N 1
ATOM 2002 C CA . LEU A 1 264 ? -11.438 -12.117 -1.455 1 91.31 264 LEU A CA 1
ATOM 2003 C C . LEU A 1 264 ? -10.727 -12.141 -2.801 1 91.31 264 LEU A C 1
ATOM 2005 O O . LEU A 1 264 ? -9.773 -11.383 -3.02 1 91.31 264 LEU A O 1
ATOM 2009 N N . VAL A 1 265 ? -11.07 -13.047 -3.605 1 93.75 265 VAL A N 1
ATOM 2010 C CA . VAL A 1 265 ? -10.594 -13.109 -4.98 1 93.75 265 VAL A CA 1
ATOM 2011 C C . VAL A 1 265 ? -11.766 -12.953 -5.949 1 93.75 265 VAL A C 1
ATOM 2013 O O . VAL A 1 265 ? -12.82 -13.555 -5.754 1 93.75 265 VAL A O 1
ATOM 2016 N N . THR A 1 266 ? -11.578 -12.102 -6.93 1 93.94 266 THR A N 1
ATOM 2017 C CA . THR A 1 266 ? -12.672 -11.844 -7.859 1 93.94 266 THR A CA 1
ATOM 2018 C C . THR A 1 266 ? -12.188 -11.961 -9.305 1 93.94 266 THR A C 1
ATOM 2020 O O . THR A 1 266 ? -10.984 -11.875 -9.57 1 93.94 266 THR A O 1
ATOM 2023 N N . ALA A 1 267 ? -13.047 -12.25 -10.18 1 94.12 267 ALA A N 1
ATOM 2024 C CA . ALA A 1 267 ? -12.93 -12.133 -11.633 1 94.12 267 ALA A CA 1
ATOM 2025 C C . ALA A 1 267 ? -13.93 -11.125 -12.188 1 94.12 267 ALA A C 1
ATOM 2027 O O . ALA A 1 267 ? -15.141 -11.375 -12.18 1 94.12 267 ALA A O 1
ATOM 2028 N N . ASP A 1 268 ? -13.438 -10 -12.664 1 91.69 268 ASP A N 1
ATOM 2029 C CA . ASP A 1 268 ? -14.289 -8.891 -13.07 1 91.69 268 ASP A CA 1
ATOM 2030 C C . ASP A 1 268 ? -15.219 -8.469 -11.938 1 91.69 268 ASP A C 1
ATOM 2032 O O . ASP A 1 268 ? -16.422 -8.312 -12.148 1 91.69 268 ASP A O 1
ATOM 2036 N N . CYS A 1 269 ? -14.703 -8.438 -10.766 1 92.25 269 CYS A N 1
ATOM 2037 C CA . CYS A 1 269 ? -15.367 -7.992 -9.547 1 92.25 269 CYS A CA 1
ATOM 2038 C C . CYS A 1 269 ? -16.469 -8.969 -9.133 1 92.25 269 CYS A C 1
ATOM 2040 O O . CYS A 1 269 ? -17.297 -8.641 -8.297 1 92.25 269 CYS A O 1
ATOM 2042 N N . ILE A 1 270 ? -16.531 -10.109 -9.719 1 93.06 270 ILE A N 1
ATOM 2043 C CA . ILE A 1 270 ? -17.406 -11.195 -9.289 1 93.06 270 ILE A CA 1
ATOM 2044 C C . ILE A 1 270 ? -16.656 -12.125 -8.344 1 93.06 270 ILE A C 1
ATOM 2046 O O . ILE A 1 270 ? -15.617 -12.688 -8.719 1 93.06 270 ILE A O 1
ATOM 2050 N N . PRO A 1 271 ? -17.141 -12.305 -7.164 1 93.19 271 PRO A N 1
ATOM 2051 C CA . PRO A 1 271 ? -16.438 -13.172 -6.219 1 93.19 271 PRO A CA 1
ATOM 2052 C C . PRO A 1 271 ? -16.297 -14.609 -6.727 1 93.19 271 PRO A C 1
ATOM 2054 O O . PRO A 1 271 ? -17.25 -15.172 -7.266 1 93.19 271 PRO A O 1
ATOM 2057 N N . ILE A 1 272 ? -15.125 -15.148 -6.605 1 96.38 272 ILE A N 1
ATOM 2058 C CA . ILE A 1 272 ? -14.891 -16.562 -6.867 1 96.38 272 ILE A CA 1
ATOM 2059 C C . ILE A 1 272 ? -15.297 -17.391 -5.645 1 96.38 272 ILE A C 1
ATOM 2061 O O . ILE A 1 272 ? -14.82 -17.141 -4.535 1 96.38 272 ILE A O 1
ATOM 2065 N N . MET A 1 273 ? -16.203 -18.328 -5.84 1 96.06 273 MET A N 1
ATOM 2066 C CA . MET A 1 273 ? -16.766 -19.109 -4.738 1 96.06 273 MET A CA 1
ATOM 2067 C C . MET A 1 273 ? -15.852 -20.297 -4.398 1 96.06 273 MET A C 1
ATOM 2069 O O . MET A 1 273 ? -15.586 -20.562 -3.225 1 96.06 273 MET A O 1
ATOM 2073 N N . GLN A 1 274 ? -15.461 -21.031 -5.371 1 95.38 274 GLN A N 1
ATOM 2074 C CA . GLN A 1 274 ? -14.445 -22.062 -5.277 1 95.38 274 GLN A CA 1
ATOM 2075 C C . GLN A 1 274 ? -13.359 -21.875 -6.332 1 95.38 274 GLN A C 1
ATOM 2077 O O . GLN A 1 274 ? -13.664 -21.641 -7.508 1 95.38 274 GLN A O 1
ATOM 2082 N N . GLY A 1 275 ? -12.141 -21.875 -5.789 1 94.62 275 GLY A N 1
ATOM 2083 C CA . GLY A 1 275 ? -11.062 -21.531 -6.703 1 94.62 275 GLY A CA 1
ATOM 2084 C C . GLY A 1 275 ? -10.039 -22.641 -6.855 1 94.62 275 GLY A C 1
ATOM 2085 O O . GLY A 1 275 ? -9.867 -23.469 -5.953 1 94.62 275 GLY A O 1
ATOM 2086 N N . SER A 1 276 ? -9.414 -22.703 -8.109 1 93.56 276 SER A N 1
ATOM 2087 C CA . SER A 1 276 ? -8.273 -23.547 -8.461 1 93.56 276 SER A CA 1
ATOM 2088 C C . SER A 1 276 ? -8.625 -25.031 -8.328 1 93.56 276 SER A C 1
ATOM 2090 O O . SER A 1 276 ? -7.867 -25.797 -7.738 1 93.56 276 SER A O 1
ATOM 2092 N N . LEU A 1 277 ? -9.789 -25.375 -8.781 1 96.44 277 LEU A N 1
ATOM 2093 C CA . LEU A 1 277 ? -10.18 -26.781 -8.82 1 96.44 277 LEU A CA 1
ATOM 2094 C C . LEU A 1 277 ? -9.5 -27.5 -9.977 1 96.44 277 LEU A C 1
ATOM 2096 O O . LEU A 1 277 ? -9.852 -27.297 -11.141 1 96.44 277 LEU A O 1
ATOM 2100 N N . GLU A 1 278 ? -8.641 -28.344 -9.656 1 94.62 278 GLU A N 1
ATOM 2101 C CA . GLU A 1 278 ? -7.816 -29 -10.664 1 94.62 278 GLU A CA 1
ATOM 2102 C C . GLU A 1 278 ? -8.609 -30.062 -11.414 1 94.62 278 GLU A C 1
ATOM 2104 O O . GLU A 1 278 ? -9.414 -30.781 -10.82 1 94.62 278 GLU A O 1
ATOM 2109 N N . ALA A 1 279 ? -8.422 -30.125 -12.688 1 93.25 279 ALA A N 1
ATOM 2110 C CA . ALA A 1 279 ? -8.992 -31.109 -13.594 1 93.25 279 ALA A CA 1
ATOM 2111 C C . ALA A 1 279 ? -7.945 -31.609 -14.586 1 93.25 279 ALA A C 1
ATOM 2113 O O . ALA A 1 279 ? -6.828 -31.094 -14.633 1 93.25 279 ALA A O 1
ATOM 2114 N N . LEU A 1 280 ? -8.273 -32.656 -15.305 1 89.31 280 LEU A N 1
ATOM 2115 C CA . LEU A 1 280 ? -7.355 -33.281 -16.25 1 89.31 280 LEU A CA 1
ATOM 2116 C C . LEU A 1 280 ? -6.953 -32.281 -17.344 1 89.31 280 LEU A C 1
ATOM 2118 O O . LEU A 1 280 ? -5.797 -32.25 -17.766 1 89.31 280 LEU A O 1
ATOM 2122 N N . GLY A 1 281 ? -7.883 -31.469 -17.703 1 88.75 281 GLY A N 1
ATOM 2123 C CA . GLY A 1 281 ? -7.641 -30.562 -18.828 1 88.75 281 GLY A CA 1
ATOM 2124 C C . GLY A 1 281 ? -7.484 -29.109 -18.391 1 88.75 281 GLY A C 1
ATOM 2125 O O . GLY A 1 281 ? -7.43 -28.219 -19.234 1 88.75 281 GLY A O 1
ATOM 2126 N N . GLY A 1 282 ? -7.41 -28.906 -17.141 1 92.5 282 GLY A N 1
ATOM 2127 C CA . GLY A 1 282 ? -7.301 -27.516 -16.703 1 92.5 282 GLY A CA 1
ATOM 2128 C C . GLY A 1 282 ? -7.766 -27.297 -15.273 1 92.5 282 GLY A C 1
ATOM 2129 O O . GLY A 1 282 ? -7.516 -28.141 -14.398 1 92.5 282 GLY A O 1
ATOM 2130 N N . VAL A 1 283 ? -8.25 -26.047 -15.102 1 95.06 283 VAL A N 1
ATOM 2131 C CA . VAL A 1 283 ? -8.703 -25.672 -13.773 1 95.06 283 VAL A CA 1
ATOM 2132 C C . VAL A 1 283 ? -10.078 -25.016 -13.859 1 95.06 283 VAL A C 1
ATOM 2134 O O . VAL A 1 283 ? -10.43 -24.438 -14.891 1 95.06 283 VAL A O 1
ATOM 2137 N N . ILE A 1 284 ? -10.875 -25.188 -12.82 1 96.31 284 ILE A N 1
ATOM 2138 C CA . ILE A 1 284 ? -12.203 -24.594 -12.75 1 96.31 284 ILE A CA 1
ATOM 2139 C C . ILE A 1 284 ? -12.273 -23.625 -11.578 1 96.31 284 ILE A C 1
ATOM 2141 O O . ILE A 1 284 ? -11.758 -23.906 -10.492 1 96.31 284 ILE A O 1
ATOM 2145 N N . HIS A 1 285 ? -12.766 -22.484 -11.836 1 97.5 285 HIS A N 1
ATOM 2146 C CA . HIS A 1 285 ? -13.203 -21.562 -10.805 1 97.5 285 HIS A CA 1
ATOM 2147 C C . HIS A 1 285 ? -14.719 -21.344 -10.859 1 97.5 285 HIS A C 1
ATOM 2149 O O . HIS A 1 285 ? -15.273 -21.094 -11.93 1 97.5 285 HIS A O 1
ATOM 2155 N N . THR A 1 286 ? -15.398 -21.516 -9.766 1 97.69 286 THR A N 1
ATOM 2156 C CA . THR A 1 286 ? -16.828 -21.25 -9.766 1 97.69 286 THR A CA 1
ATOM 2157 C C . THR A 1 286 ? -17.109 -19.797 -9.367 1 97.69 286 THR A C 1
ATOM 2159 O O . THR A 1 286 ? -16.375 -19.219 -8.562 1 97.69 286 THR A O 1
ATOM 2162 N N . LEU A 1 287 ? -18.125 -19.203 -9.922 1 96.06 287 LEU A N 1
ATOM 2163 C CA . LEU A 1 287 ? -18.422 -17.781 -9.75 1 96.06 287 LEU A CA 1
ATOM 2164 C C . LEU A 1 287 ? -19.781 -17.594 -9.078 1 96.06 287 LEU A C 1
ATOM 2166 O O . LEU A 1 287 ? -20.672 -18.422 -9.227 1 96.06 287 LEU A O 1
ATOM 2170 N N . GLN A 1 288 ? -19.906 -16.469 -8.469 1 93.12 288 GLN A N 1
ATOM 2171 C CA . GLN A 1 288 ? -21.156 -16.109 -7.793 1 93.12 288 GLN A CA 1
ATOM 2172 C C . GLN A 1 288 ? -22.172 -15.531 -8.773 1 93.12 288 GLN A C 1
ATOM 2174 O O . GLN A 1 288 ? -23.359 -15.414 -8.445 1 93.12 288 GLN A O 1
ATOM 2179 N N . SER A 1 289 ? -21.734 -15.125 -9.953 1 89.38 289 SER A N 1
ATOM 2180 C CA . SER A 1 289 ? -22.578 -14.594 -11.016 1 89.38 289 SER A CA 1
ATOM 2181 C C . SER A 1 289 ? -21.969 -14.867 -12.391 1 89.38 289 SER A C 1
ATOM 2183 O O . SER A 1 289 ? -20.75 -15.047 -12.516 1 89.38 289 SER A O 1
ATOM 2185 N N . PRO A 1 290 ? -22.844 -14.992 -13.43 1 89 290 PRO A N 1
ATOM 2186 C CA . PRO A 1 290 ? -22.281 -15.188 -14.766 1 89 290 PRO A CA 1
ATOM 2187 C C . PRO A 1 290 ? -21.531 -13.961 -15.273 1 89 290 PRO A C 1
ATOM 2189 O O . PRO A 1 290 ? -21.844 -12.828 -14.891 1 89 290 PRO A O 1
ATOM 2192 N N . LEU A 1 291 ? -20.516 -14.219 -16.078 1 87.44 291 LEU A N 1
ATOM 2193 C CA . LEU A 1 291 ? -19.766 -13.156 -16.719 1 87.44 291 LEU A CA 1
ATOM 2194 C C . LEU A 1 291 ? -20.469 -12.672 -17.984 1 87.44 291 LEU A C 1
ATOM 2196 O O . LEU A 1 291 ? -21.078 -13.469 -18.703 1 87.44 291 LEU A O 1
ATOM 2200 N N . HIS A 1 292 ? -20.438 -11.352 -18.172 1 74.25 292 HIS A N 1
ATOM 2201 C CA . HIS A 1 292 ? -21.031 -10.758 -19.375 1 74.25 292 HIS A CA 1
ATOM 2202 C C . HIS A 1 292 ? -20.109 -9.711 -19.969 1 74.25 292 HIS A C 1
ATOM 2204 O O . HIS A 1 292 ? -19.609 -8.828 -19.266 1 74.25 292 HIS A O 1
ATOM 2210 N N . PRO A 1 293 ? -19.484 -9.992 -21.219 1 61.72 293 PRO A N 1
ATOM 2211 C CA . PRO A 1 293 ? -18.531 -9.055 -21.812 1 61.72 293 PRO A CA 1
ATOM 2212 C C . PRO A 1 293 ? -19.047 -7.621 -21.844 1 61.72 293 PRO A C 1
ATOM 2214 O O . PRO A 1 293 ? -18.25 -6.676 -21.797 1 61.72 293 PRO A O 1
ATOM 2217 N N . LEU A 1 294 ? -20.141 -7.289 -22.594 1 49.59 294 LEU A N 1
ATOM 2218 C CA . LEU A 1 294 ? -20.547 -5.91 -22.844 1 49.59 294 LEU A CA 1
ATOM 2219 C C . LEU A 1 294 ? -21.375 -5.363 -21.688 1 49.59 294 LEU A C 1
ATOM 2221 O O . LEU A 1 294 ? -21.547 -4.152 -21.562 1 49.59 294 LEU A O 1
ATOM 2225 N N . ARG A 1 295 ? -22.328 -6.16 -21.234 1 43.09 295 ARG A N 1
ATOM 2226 C CA . ARG A 1 295 ? -23.469 -5.559 -20.547 1 43.09 295 ARG A CA 1
ATOM 2227 C C . ARG A 1 295 ? -23.078 -5.125 -19.141 1 43.09 295 ARG A C 1
ATOM 2229 O O . ARG A 1 295 ? -22.453 -5.887 -18.406 1 43.09 295 ARG A O 1
ATOM 2236 N N . VAL A 1 296 ? -22.875 -3.822 -18.953 1 38.75 296 VAL A N 1
ATOM 2237 C CA . VAL A 1 296 ? -23.062 -3.199 -17.641 1 38.75 296 VAL A CA 1
ATOM 2238 C C . VAL A 1 296 ? -24.297 -3.775 -16.969 1 38.75 296 VAL A C 1
ATOM 2240 O O . VAL A 1 296 ? -25.312 -4.02 -17.625 1 38.75 296 VAL A O 1
ATOM 2243 N N . LYS A 1 297 ? -24.312 -4.312 -15.953 1 34.56 297 LYS A N 1
ATOM 2244 C CA . LYS A 1 297 ? -25.531 -4.797 -15.312 1 34.56 297 LYS A CA 1
ATOM 2245 C C . LYS A 1 297 ? -26.719 -3.873 -15.609 1 34.56 297 LYS A C 1
ATOM 2247 O O . LYS A 1 297 ? -27.844 -4.34 -15.789 1 34.56 297 LYS A O 1
ATOM 2252 N N . GLY A 1 298 ? -27.016 -2.324 -15.297 1 28.94 298 GLY A N 1
ATOM 2253 C CA . GLY A 1 298 ? -28.234 -1.525 -15.367 1 28.94 298 GLY A CA 1
ATOM 2254 C C . GLY A 1 298 ? -28.828 -1.482 -16.75 1 28.94 298 GLY A C 1
ATOM 2255 O O . GLY A 1 298 ? -29.812 -0.778 -16.984 1 28.94 298 GLY A O 1
ATOM 2256 N N . ASP A 1 299 ? -27.859 -1.873 -18 1 29.88 299 ASP A N 1
ATOM 2257 C CA . ASP A 1 299 ? -28.453 -1.466 -19.266 1 29.88 299 ASP A CA 1
ATOM 2258 C C . ASP A 1 299 ? -29.531 -2.457 -19.719 1 29.88 299 ASP A C 1
ATOM 2260 O O . ASP A 1 299 ? -29.203 -3.561 -20.172 1 29.88 299 ASP A O 1
ATOM 2264 N N . GLN A 1 300 ? -30.641 -2.488 -19.297 1 26.52 300 GLN A N 1
ATOM 2265 C CA . GLN A 1 300 ? -31.797 -3.041 -20 1 26.52 300 GLN A CA 1
ATOM 2266 C C . GLN A 1 300 ? -31.875 -2.521 -21.422 1 26.52 300 GLN A C 1
ATOM 2268 O O . GLN A 1 300 ? -32.75 -2.941 -22.188 1 26.52 300 GLN A O 1
ATOM 2273 N N . LEU A 1 301 ? -31.797 -1.138 -21.797 1 24.02 301 LEU A N 1
ATOM 2274 C CA . LEU A 1 301 ? -32.5 -0.635 -22.969 1 24.02 301 LEU A CA 1
ATOM 2275 C C . LEU A 1 301 ? -31.953 -1.287 -24.25 1 24.02 301 LEU A C 1
ATOM 2277 O O . LEU A 1 301 ? -30.844 -1.812 -24.25 1 24.02 301 LEU A O 1
ATOM 2281 N N . GLY A 1 302 ? -32.844 -0.781 -25.609 1 24.23 302 GLY A N 1
ATOM 2282 C CA . GLY A 1 302 ? -33.125 -1.354 -26.906 1 24.23 302 GLY A CA 1
ATOM 2283 C C . GLY A 1 302 ? -31.859 -1.643 -27.719 1 24.23 302 GLY A C 1
ATOM 2284 O O . GLY A 1 302 ? -31.719 -2.732 -28.266 1 24.23 302 GLY A O 1
ATOM 2285 N N . GLY A 1 303 ? -30.969 -0.661 -28.484 1 25.72 303 GLY A N 1
ATOM 2286 C CA . GLY A 1 303 ? -30.359 -0.855 -29.781 1 25.72 303 GLY A CA 1
ATOM 2287 C C . GLY A 1 303 ? -29.016 -1.541 -29.719 1 25.72 303 GLY A C 1
ATOM 2288 O O . GLY A 1 303 ? -28.344 -1.521 -28.672 1 25.72 303 GLY A O 1
ATOM 2289 N N . TYR A 1 304 ? -28.797 -2.641 -30.5 1 26.17 304 TYR A N 1
ATOM 2290 C CA . TYR A 1 304 ? -27.75 -3.605 -30.812 1 26.17 304 TYR A CA 1
ATOM 2291 C C . TYR A 1 304 ? -26.469 -2.9 -31.219 1 26.17 304 TYR A C 1
ATOM 2293 O O . TYR A 1 304 ? -26.094 -2.9 -32.406 1 26.17 304 TYR A O 1
ATOM 2301 N N . SER A 1 305 ? -26.281 -1.575 -31.078 1 28.97 305 SER A N 1
ATOM 2302 C CA . SER A 1 305 ? -25.031 -1.25 -31.766 1 28.97 305 SER A CA 1
ATOM 2303 C C . SER A 1 305 ? -23.891 -2.172 -31.328 1 28.97 305 SER A C 1
ATOM 2305 O O . SER A 1 305 ? -23.922 -2.703 -30.219 1 28.97 305 SER A O 1
ATOM 2307 N N . GLN A 1 306 ? -23.141 -2.662 -32.344 1 30.44 306 GLN A N 1
ATOM 2308 C CA . GLN A 1 306 ? -21.984 -3.555 -32.219 1 30.44 306 GLN A CA 1
ATOM 2309 C C . GLN A 1 306 ? -21.156 -3.193 -31 1 30.44 306 GLN A C 1
ATOM 2311 O O . GLN A 1 306 ? -20.719 -2.049 -30.859 1 30.44 306 GLN A O 1
ATOM 2316 N N . PRO A 1 307 ? -21.422 -3.67 -29.906 1 35.41 307 PRO A N 1
ATOM 2317 C CA . PRO A 1 307 ? -20.641 -3.438 -28.688 1 35.41 307 PRO A CA 1
ATOM 2318 C C . PRO A 1 307 ? -19.125 -3.408 -28.953 1 35.41 307 PRO A C 1
ATOM 2320 O O . PRO A 1 307 ? -18.625 -4.242 -29.703 1 35.41 307 PRO A O 1
ATOM 2323 N N . SER A 1 308 ? -18.469 -2.361 -29.219 1 38 308 SER A N 1
ATOM 2324 C CA . SER A 1 308 ? -17.016 -2.287 -29.359 1 38 308 SER A CA 1
ATOM 2325 C C . SER A 1 308 ? -16.328 -3.307 -28.453 1 38 308 SER A C 1
ATOM 2327 O O . SER A 1 308 ? -16.609 -3.375 -27.25 1 38 308 SER A O 1
ATOM 2329 N N . SER A 1 309 ? -15.898 -4.555 -28.938 1 47.16 309 SER A N 1
ATOM 2330 C CA . SER A 1 309 ? -15.266 -5.812 -28.562 1 47.16 309 SER A CA 1
ATOM 2331 C C . SER A 1 309 ? -14.156 -5.582 -27.547 1 47.16 309 SER A C 1
ATOM 2333 O O . SER A 1 309 ? -13.594 -6.539 -27 1 47.16 309 SER A O 1
ATOM 2335 N N . ARG A 1 310 ? -13.727 -4.203 -27.359 1 59.44 310 ARG A N 1
ATOM 2336 C CA . ARG A 1 310 ? -12.523 -4.082 -26.547 1 59.44 310 ARG A CA 1
ATOM 2337 C C . ARG A 1 310 ? -12.781 -3.213 -25.328 1 59.44 310 ARG A C 1
ATOM 2339 O O . ARG A 1 310 ? -13.586 -2.279 -25.375 1 59.44 310 ARG A O 1
ATOM 2346 N N . LEU A 1 311 ? -12.469 -3.82 -24.219 1 72.56 311 LEU A N 1
ATOM 2347 C CA . LEU A 1 311 ? -12.492 -3.008 -23 1 72.56 311 LEU A CA 1
ATOM 2348 C C . LEU A 1 311 ? -11.883 -1.632 -23.25 1 72.56 311 LEU A C 1
ATOM 2350 O O . LEU A 1 311 ? -10.859 -1.518 -23.938 1 72.56 311 LEU A O 1
ATOM 2354 N N . ALA A 1 312 ? -12.672 -0.639 -22.953 1 77.44 312 ALA A N 1
ATOM 2355 C CA . ALA A 1 312 ? -12.203 0.738 -23.109 1 77.44 312 ALA A CA 1
ATOM 2356 C C . ALA A 1 312 ? -11.633 1.269 -21.797 1 77.44 312 ALA A C 1
ATOM 2358 O O . ALA A 1 312 ? -11.773 0.634 -20.75 1 77.44 312 ALA A O 1
ATOM 2359 N N . SER A 1 313 ? -10.875 2.348 -21.922 1 81.25 313 SER A N 1
ATOM 2360 C CA . SER A 1 313 ? -10.352 3.02 -20.734 1 81.25 313 SER A CA 1
ATOM 2361 C C . SER A 1 313 ? -11.484 3.6 -19.891 1 81.25 313 SER A C 1
ATOM 2363 O O . SER A 1 313 ? -12.617 3.707 -20.359 1 81.25 313 SER A O 1
ATOM 2365 N N . LEU A 1 314 ? -11.211 3.984 -18.688 1 86.75 314 LEU A N 1
ATOM 2366 C CA . LEU A 1 314 ? -12.188 4.594 -17.781 1 86.75 314 LEU A CA 1
ATOM 2367 C C . LEU A 1 314 ? -12.836 5.809 -18.422 1 86.75 314 LEU A C 1
ATOM 2369 O O . LEU A 1 314 ? -14.062 5.93 -18.438 1 86.75 314 LEU A O 1
ATOM 2373 N N . ILE A 1 315 ? -12.016 6.668 -19.031 1 85.06 315 ILE A N 1
ATOM 2374 C CA . ILE A 1 315 ? -12.477 7.926 -19.609 1 85.06 315 ILE A CA 1
ATOM 2375 C C . ILE A 1 315 ? -13.375 7.645 -20.812 1 85.06 315 ILE A C 1
ATOM 2377 O O . ILE A 1 315 ? -14.453 8.234 -20.938 1 85.06 315 ILE A O 1
ATOM 2381 N N . ASP A 1 316 ? -12.984 6.727 -21.609 1 84.44 316 ASP A N 1
ATOM 2382 C CA . ASP A 1 316 ? -13.742 6.41 -22.812 1 84.44 316 ASP A CA 1
ATOM 2383 C C . ASP A 1 316 ? -15.07 5.734 -22.453 1 84.44 316 ASP A C 1
ATOM 2385 O O . ASP A 1 316 ? -16.094 5.969 -23.109 1 84.44 316 ASP A O 1
ATOM 2389 N N . THR A 1 317 ? -14.984 4.879 -21.469 1 87.81 317 THR A N 1
ATOM 2390 C CA . THR A 1 317 ? -16.203 4.195 -21.047 1 87.81 317 THR A CA 1
ATOM 2391 C C . THR A 1 317 ? -17.234 5.203 -20.547 1 87.81 317 THR A C 1
ATOM 2393 O O . THR A 1 317 ? -18.422 5.086 -20.859 1 87.81 317 THR A O 1
ATOM 2396 N N . VAL A 1 318 ? -16.828 6.184 -19.812 1 91.19 318 VAL A N 1
ATOM 2397 C CA . VAL A 1 318 ? -17.719 7.203 -19.266 1 91.19 318 VAL A CA 1
ATOM 2398 C C . VAL A 1 318 ? -18.25 8.086 -20.391 1 91.19 318 VAL A C 1
ATOM 2400 O O . VAL A 1 318 ? -19.422 8.438 -20.422 1 91.19 318 VAL A O 1
ATOM 2403 N N . ALA A 1 319 ? -17.453 8.43 -21.375 1 87.62 319 ALA A N 1
ATOM 2404 C CA . ALA A 1 319 ? -17.812 9.32 -22.484 1 87.62 319 ALA A CA 1
ATOM 2405 C C . ALA A 1 319 ? -18.828 8.664 -23.406 1 87.62 319 ALA A C 1
ATOM 2407 O O . ALA A 1 319 ? -19.641 9.352 -24.031 1 87.62 319 ALA A O 1
ATOM 2408 N N . ARG A 1 320 ? -18.828 7.398 -23.438 1 86.06 320 ARG A N 1
ATOM 2409 C CA . ARG A 1 320 ? -19.688 6.672 -24.359 1 86.06 320 ARG A CA 1
ATOM 2410 C C . ARG A 1 320 ? -21.094 6.516 -23.781 1 86.06 320 ARG A C 1
ATOM 2412 O O . ARG A 1 320 ? -22.047 6.254 -24.516 1 86.06 320 ARG A O 1
ATOM 2419 N N . ASP A 1 321 ? -21.281 6.613 -22.516 1 88.19 321 ASP A N 1
ATOM 2420 C CA . ASP A 1 321 ? -22.578 6.457 -21.875 1 88.19 321 ASP A CA 1
ATOM 2421 C C . ASP A 1 321 ? -23.328 7.781 -21.844 1 88.19 321 ASP A C 1
ATOM 2423 O O . ASP A 1 321 ? -22.938 8.719 -21.141 1 88.19 321 ASP A O 1
ATOM 2427 N N . PRO A 1 322 ? -24.469 7.871 -22.5 1 89.56 322 PRO A N 1
ATOM 2428 C CA . PRO A 1 322 ? -25.219 9.125 -22.562 1 89.56 322 PRO A CA 1
ATOM 2429 C C . PRO A 1 322 ? -25.734 9.57 -21.188 1 89.56 322 PRO A C 1
ATOM 2431 O O . PRO A 1 322 ? -25.984 10.758 -20.984 1 89.56 322 PRO A O 1
ATOM 2434 N N . GLN A 1 323 ? -25.922 8.648 -20.266 1 91.19 323 GLN A N 1
ATOM 2435 C CA . GLN A 1 323 ? -26.422 9 -18.938 1 91.19 323 GLN A CA 1
ATOM 2436 C C . GLN A 1 323 ? -25.328 9.641 -18.078 1 91.19 323 GLN A C 1
ATOM 2438 O O . GLN A 1 323 ? -25.594 10.172 -17 1 91.19 323 GLN A O 1
ATOM 2443 N N . LEU A 1 324 ? -24.094 9.617 -18.562 1 94.44 324 LEU A N 1
ATOM 2444 C CA . LEU A 1 324 ? -22.969 10.109 -17.781 1 94.44 324 LEU A CA 1
ATOM 2445 C C . LEU A 1 324 ? -22.281 11.273 -18.5 1 94.44 324 LEU A C 1
ATOM 2447 O O . LEU A 1 324 ? -21.125 11.594 -18.203 1 94.44 324 LEU A O 1
ATOM 2451 N N . ARG A 1 325 ? -22.953 11.906 -19.375 1 91.19 325 ARG A N 1
ATOM 2452 C CA . ARG A 1 325 ? -22.359 12.922 -20.25 1 91.19 325 ARG A CA 1
ATOM 2453 C C . ARG A 1 325 ? -21.938 14.148 -19.438 1 91.19 325 ARG A C 1
ATOM 2455 O O . ARG A 1 325 ? -20.922 14.773 -19.75 1 91.19 325 ARG A O 1
ATOM 2462 N N . ARG A 1 326 ? -22.719 14.586 -18.5 1 92.69 326 ARG A N 1
ATOM 2463 C CA . ARG A 1 326 ? -22.391 15.773 -17.719 1 92.69 326 ARG A CA 1
ATOM 2464 C C . ARG A 1 326 ? -21.094 15.578 -16.938 1 92.69 326 ARG A C 1
ATOM 2466 O O . ARG A 1 326 ? -20.234 16.453 -16.922 1 92.69 326 ARG A O 1
ATOM 2473 N N . PHE A 1 327 ? -21.031 14.492 -16.344 1 94.12 327 PHE A N 1
ATOM 2474 C CA . PHE A 1 327 ? -19.781 14.219 -15.625 1 94.12 327 PHE A CA 1
ATOM 2475 C C . PHE A 1 327 ? -18.609 14.18 -16.594 1 94.12 327 PHE A C 1
ATOM 2477 O O . PHE A 1 327 ? -17.516 14.664 -16.281 1 94.12 327 PHE A O 1
ATOM 2484 N N . SER A 1 328 ? -18.766 13.484 -17.688 1 93.38 328 SER A N 1
ATOM 2485 C CA . SER A 1 328 ? -17.719 13.414 -18.688 1 93.38 328 SER A CA 1
ATOM 2486 C C . SER A 1 328 ? -17.25 14.812 -19.094 1 93.38 328 SER A C 1
ATOM 2488 O O . SER A 1 328 ? -16.047 15.039 -19.266 1 93.38 328 SER A O 1
ATOM 2490 N N . ALA A 1 329 ? -18.109 15.719 -19.219 1 90.31 329 ALA A N 1
ATOM 2491 C CA . ALA A 1 329 ? -17.766 17.094 -19.594 1 90.31 329 ALA A CA 1
ATOM 2492 C C . ALA A 1 329 ? -16.969 17.766 -18.484 1 90.31 329 ALA A C 1
ATOM 2494 O O . ALA A 1 329 ? -15.984 18.453 -18.75 1 90.31 329 ALA A O 1
ATOM 2495 N N . VAL A 1 330 ? -17.422 17.562 -17.266 1 90.69 330 VAL A N 1
ATOM 2496 C CA . VAL A 1 330 ? -16.734 18.156 -16.125 1 90.69 330 VAL A CA 1
ATOM 2497 C C . VAL A 1 330 ? -15.336 17.562 -16 1 90.69 330 VAL A C 1
ATOM 2499 O O . VAL A 1 330 ? -14.375 18.281 -15.734 1 90.69 330 VAL A O 1
ATOM 2502 N N . LEU A 1 331 ? -15.25 16.297 -16.156 1 90.12 331 LEU A N 1
ATOM 2503 C CA . LEU A 1 331 ? -13.969 15.617 -16.109 1 90.12 331 LEU A CA 1
ATOM 2504 C C . LEU A 1 331 ? -13.031 16.141 -17.188 1 90.12 331 LEU A C 1
ATOM 2506 O O . LEU A 1 331 ? -11.852 16.391 -16.922 1 90.12 331 LEU A O 1
ATOM 2510 N N . ALA A 1 332 ? -13.516 16.266 -18.375 1 86.19 332 ALA A N 1
ATOM 2511 C CA . ALA A 1 332 ? -12.703 16.797 -19.484 1 86.19 332 ALA A CA 1
ATOM 2512 C C . ALA A 1 332 ? -12.203 18.203 -19.172 1 86.19 332 ALA A C 1
ATOM 2514 O O . ALA A 1 332 ? -11.055 18.531 -19.469 1 86.19 332 ALA A O 1
ATOM 2515 N N . HIS A 1 333 ? -13.078 19.016 -18.594 1 86.69 333 HIS A N 1
ATOM 2516 C CA . HIS A 1 333 ? -12.688 20.359 -18.188 1 86.69 333 HIS A CA 1
ATOM 2517 C C . HIS A 1 333 ? -11.586 20.328 -17.141 1 86.69 333 HIS A C 1
ATOM 2519 O O . HIS A 1 333 ? -10.625 21.094 -17.219 1 86.69 333 HIS A O 1
ATOM 2525 N N . ALA A 1 334 ? -11.758 19.484 -16.188 1 83.19 334 ALA A N 1
ATOM 2526 C CA . ALA A 1 334 ? -10.766 19.344 -15.125 1 83.19 334 ALA A CA 1
ATOM 2527 C C . ALA A 1 334 ? -9.422 18.906 -15.688 1 83.19 334 ALA A C 1
ATOM 2529 O O . ALA A 1 334 ? -8.367 19.375 -15.242 1 83.19 334 ALA A O 1
ATOM 2530 N N . GLN A 1 335 ? -9.453 18 -16.625 1 77.94 335 GLN A N 1
ATOM 2531 C CA . GLN A 1 335 ? -8.234 17.484 -17.234 1 77.94 335 GLN A CA 1
ATOM 2532 C C . GLN A 1 335 ? -7.48 18.594 -17.969 1 77.94 335 GLN A C 1
ATOM 2534 O O . GLN A 1 335 ? -6.25 18.641 -17.938 1 77.94 335 GLN A O 1
ATOM 2539 N N . ARG A 1 336 ? -8.117 19.438 -18.547 1 73.94 336 ARG A N 1
ATOM 2540 C CA . ARG A 1 336 ? -7.5 20.5 -19.328 1 73.94 336 ARG A CA 1
ATOM 2541 C C . ARG A 1 336 ? -6.973 21.609 -18.422 1 73.94 336 ARG A C 1
ATOM 2543 O O . ARG A 1 336 ? -5.961 22.25 -18.734 1 73.94 336 ARG A O 1
ATOM 2550 N N . SER A 1 337 ? -7.738 21.797 -17.375 1 68.19 337 SER A N 1
ATOM 2551 C CA . SER A 1 337 ? -7.398 22.906 -16.484 1 68.19 337 SER A CA 1
ATOM 2552 C C . SER A 1 337 ? -6.281 22.531 -15.516 1 68.19 337 SER A C 1
ATOM 2554 O O . SER A 1 337 ? -5.578 23.391 -15 1 68.19 337 SER A O 1
ATOM 2556 N N . SER A 1 338 ? -6.203 21.25 -15.297 1 64.62 338 SER A N 1
ATOM 2557 C CA . SER A 1 338 ? -5.203 20.812 -14.336 1 64.62 338 SER A CA 1
ATOM 2558 C C . SER A 1 338 ? -3.811 20.781 -14.953 1 64.62 338 SER A C 1
ATOM 2560 O O . SER A 1 338 ? -3.668 20.641 -16.172 1 64.62 338 SER A O 1
ATOM 2562 N N . ALA A 1 339 ? -2.904 21.125 -14.102 1 56.47 339 ALA A N 1
ATOM 2563 C CA . ALA A 1 339 ? -1.51 21.109 -14.539 1 56.47 339 ALA A CA 1
ATOM 2564 C C . ALA A 1 339 ? -1.107 19.719 -15.016 1 56.47 339 ALA A C 1
ATOM 2566 O O . ALA A 1 339 ? -0.26 19.578 -15.906 1 56.47 339 ALA A O 1
ATOM 2567 N N . SER A 1 340 ? -1.664 18.688 -14.43 1 59.28 340 SER A N 1
ATOM 2568 C CA . SER A 1 340 ? -1.452 17.312 -14.852 1 59.28 340 SER A CA 1
ATOM 2569 C C . SER A 1 340 ? -2.771 16.547 -14.938 1 59.28 340 SER A C 1
ATOM 2571 O O . SER A 1 340 ? -3.691 16.812 -14.156 1 59.28 340 SER A O 1
ATOM 2573 N N . PRO A 1 341 ? -2.729 15.703 -16 1 64.94 341 PRO A N 1
ATOM 2574 C CA . PRO A 1 341 ? -3.979 14.953 -16.094 1 64.94 341 PRO A CA 1
ATOM 2575 C C . PRO A 1 341 ? -4.254 14.102 -14.859 1 64.94 341 PRO A C 1
ATOM 2577 O O . PRO A 1 341 ? -3.324 13.539 -14.273 1 64.94 341 PRO A O 1
ATOM 2580 N N . LEU A 1 342 ? -5.504 14.203 -14.445 1 69.38 342 LEU A N 1
ATOM 2581 C CA . LEU A 1 342 ? -5.941 13.445 -13.273 1 69.38 342 LEU A CA 1
ATOM 2582 C C . LEU A 1 342 ? -5.988 11.953 -13.586 1 69.38 342 LEU A C 1
ATOM 2584 O O . LEU A 1 342 ? -5.648 11.133 -12.734 1 69.38 342 LEU A O 1
ATOM 2588 N N . ILE A 1 343 ? -6.461 11.609 -14.805 1 72.38 343 ILE A N 1
ATOM 2589 C CA . ILE A 1 343 ? -6.52 10.234 -15.266 1 72.38 343 ILE A CA 1
ATOM 2590 C C . ILE A 1 343 ? -5.758 10.102 -16.578 1 72.38 343 ILE A C 1
ATOM 2592 O O . ILE A 1 343 ? -5.891 10.945 -17.469 1 72.38 343 ILE A O 1
ATOM 2596 N N . GLN A 1 344 ? -4.863 9.07 -16.578 1 63.19 344 GLN A N 1
ATOM 2597 C CA . GLN A 1 344 ? -4.105 8.867 -17.812 1 63.19 344 GLN A CA 1
ATOM 2598 C C . GLN A 1 344 ? -4.895 8.031 -18.812 1 63.19 344 GLN A C 1
ATOM 2600 O O . GLN A 1 344 ? -5.621 7.109 -18.422 1 63.19 344 GLN A O 1
ATOM 2605 N N . HIS A 1 345 ? -4.93 8.578 -20 1 55.72 345 HIS A N 1
ATOM 2606 C CA . HIS A 1 345 ? -5.539 7.809 -21.078 1 55.72 345 HIS A CA 1
ATOM 2607 C C . HIS A 1 345 ? -4.691 6.59 -21.438 1 55.72 345 HIS A C 1
ATOM 2609 O O . HIS A 1 345 ? -3.5 6.723 -21.719 1 55.72 345 HIS A O 1
ATOM 2615 N N . SER A 1 346 ? -5.152 5.398 -20.953 1 52.59 346 SER A N 1
ATOM 2616 C CA . SER A 1 346 ? -4.355 4.223 -21.281 1 52.59 346 SER A CA 1
ATOM 2617 C C . SER A 1 346 ? -4.855 3.545 -22.547 1 52.59 346 SER A C 1
ATOM 2619 O O . SER A 1 346 ? -6.059 3.34 -22.719 1 52.59 346 SER A O 1
ATOM 2621 N N . HIS A 1 347 ? -4.262 3.727 -23.797 1 52.12 347 HIS A N 1
ATOM 2622 C CA . HIS A 1 347 ? -4.551 2.848 -24.922 1 52.12 347 HIS A CA 1
ATOM 2623 C C . HIS A 1 347 ? -3.811 1.521 -24.797 1 52.12 347 HIS A C 1
ATOM 2625 O O . HIS A 1 347 ? -2.633 1.424 -25.141 1 52.12 347 HIS A O 1
ATOM 2631 N N . LEU A 1 348 ? -4.289 0.727 -23.812 1 53.44 348 LEU A N 1
ATOM 2632 C CA . LEU A 1 348 ? -3.559 -0.495 -23.484 1 53.44 348 LEU A CA 1
ATOM 2633 C C . LEU A 1 348 ? -3.943 -1.623 -24.438 1 53.44 348 LEU A C 1
ATOM 2635 O O . LEU A 1 348 ? -5.125 -1.816 -24.734 1 53.44 348 LEU A O 1
ATOM 2639 N N . HIS A 1 349 ? -3.074 -1.982 -25.422 1 49.06 349 HIS A N 1
ATOM 2640 C CA . HIS A 1 349 ? -3.238 -3.279 -26.062 1 49.06 349 HIS A CA 1
ATOM 2641 C C . HIS A 1 349 ? -2.775 -4.41 -25.156 1 49.06 349 HIS A C 1
ATOM 2643 O O . HIS A 1 349 ? -1.591 -4.504 -24.828 1 49.06 349 HIS A O 1
ATOM 2649 N N . ILE A 1 350 ? -3.736 -4.918 -24.344 1 45.81 350 ILE A N 1
ATOM 2650 C CA . ILE A 1 350 ? -3.396 -5.938 -23.359 1 45.81 350 ILE A CA 1
ATOM 2651 C C . ILE A 1 350 ? -3.123 -7.266 -24.078 1 45.81 350 ILE A C 1
ATOM 2653 O O . ILE A 1 350 ? -4.023 -7.844 -24.688 1 45.81 350 ILE A O 1
ATOM 2657 N N . ARG A 1 351 ? -2.043 -7.375 -24.719 1 46.41 351 ARG A N 1
ATOM 2658 C CA . ARG A 1 351 ? -1.744 -8.695 -25.25 1 46.41 351 ARG A CA 1
ATOM 2659 C C . ARG A 1 351 ? -1.508 -9.703 -24.125 1 46.41 351 ARG A C 1
ATOM 2661 O O . ARG A 1 351 ? -1.683 -10.906 -24.328 1 46.41 351 ARG A O 1
ATOM 2668 N N . GLN A 1 352 ? -0.703 -9.234 -23.062 1 48.56 352 GLN A N 1
ATOM 2669 C CA . GLN A 1 352 ? -0.284 -10.211 -22.078 1 48.56 352 GLN A CA 1
ATOM 2670 C C . GLN A 1 352 ? -0.931 -9.93 -20.719 1 48.56 352 GLN A C 1
ATOM 2672 O O . GLN A 1 352 ? -1.438 -8.828 -20.484 1 48.56 352 GLN A O 1
ATOM 2677 N N . ALA A 1 353 ? -1.189 -11.031 -19.953 1 49.53 353 ALA A N 1
ATOM 2678 C CA . ALA A 1 353 ? -1.869 -11.25 -18.672 1 49.53 353 ALA A CA 1
ATOM 2679 C C . ALA A 1 353 ? -1.479 -10.188 -17.656 1 49.53 353 ALA A C 1
ATOM 2681 O O . ALA A 1 353 ? -1.98 -10.18 -16.531 1 49.53 353 ALA A O 1
ATOM 2682 N N . THR A 1 354 ? -0.454 -9.359 -17.906 1 53.72 354 THR A N 1
ATOM 2683 C CA . THR A 1 354 ? -0.145 -8.453 -16.797 1 53.72 354 THR A CA 1
ATOM 2684 C C . THR A 1 354 ? -0.233 -7.004 -17.266 1 53.72 354 THR A C 1
ATOM 2686 O O . THR A 1 354 ? 0.179 -6.668 -18.375 1 53.72 354 THR A O 1
ATOM 2689 N N . LEU A 1 355 ? -1.105 -6.273 -16.641 1 55.66 355 LEU A N 1
ATOM 2690 C CA . LEU A 1 355 ? -1.174 -4.836 -16.859 1 55.66 355 LEU A CA 1
ATOM 2691 C C . LEU A 1 355 ? 0.223 -4.223 -16.891 1 55.66 355 LEU A C 1
ATOM 2693 O O . LEU A 1 355 ? 1.092 -4.602 -16.109 1 55.66 355 LEU A O 1
ATOM 2697 N N . PRO A 1 356 ? 0.377 -3.482 -18 1 56.66 356 PRO A N 1
ATOM 2698 C CA . PRO A 1 356 ? 1.659 -2.775 -17.969 1 56.66 356 PRO A CA 1
ATOM 2699 C C . PRO A 1 356 ? 1.881 -2.006 -16.672 1 56.66 356 PRO A C 1
ATOM 2701 O O . PRO A 1 356 ? 0.922 -1.525 -16.062 1 56.66 356 PRO A O 1
ATOM 2704 N N . ALA A 1 357 ? 3.057 -2.088 -16.188 1 55.69 357 ALA A N 1
ATOM 2705 C CA . ALA A 1 357 ? 3.479 -1.452 -14.945 1 55.69 357 ALA A CA 1
ATOM 2706 C C . ALA A 1 357 ? 3.082 0.022 -14.922 1 55.69 357 ALA A C 1
ATOM 2708 O O . ALA A 1 357 ? 2.824 0.584 -13.859 1 55.69 357 ALA A O 1
ATOM 2709 N N . ALA A 1 358 ? 2.863 0.559 -16.125 1 58.38 358 ALA A N 1
ATOM 2710 C CA . ALA A 1 358 ? 2.676 2.006 -16.188 1 58.38 358 ALA A CA 1
ATOM 2711 C C . ALA A 1 358 ? 1.231 2.387 -15.883 1 58.38 358 ALA A C 1
ATOM 2713 O O . ALA A 1 358 ? 0.942 3.543 -15.562 1 58.38 358 ALA A O 1
ATOM 2714 N N . VAL A 1 359 ? 0.398 1.385 -15.898 1 64.69 359 VAL A N 1
ATOM 2715 C CA . VAL A 1 359 ? -1.006 1.729 -15.695 1 64.69 359 VAL A CA 1
ATOM 2716 C C . VAL A 1 359 ? -1.385 1.517 -14.234 1 64.69 359 VAL A C 1
ATOM 2718 O O . VAL A 1 359 ? -1.149 0.443 -13.672 1 64.69 359 VAL A O 1
ATOM 2721 N N . ARG A 1 360 ? -1.781 2.662 -13.68 1 69.62 360 ARG A N 1
ATOM 2722 C CA . ARG A 1 360 ? -2.303 2.594 -12.32 1 69.62 360 ARG A CA 1
ATOM 2723 C C . ARG A 1 360 ? -3.807 2.35 -12.32 1 69.62 360 ARG A C 1
ATOM 2725 O O . ARG A 1 360 ? -4.586 3.236 -12.68 1 69.62 360 ARG A O 1
ATOM 2732 N N . PRO A 1 361 ? -4.164 1.162 -12.016 1 80.81 361 PRO A N 1
ATOM 2733 C CA . PRO A 1 361 ? -5.609 0.93 -11.984 1 80.81 361 PRO A CA 1
ATOM 2734 C C . PRO A 1 361 ? -6.312 1.751 -10.906 1 80.81 361 PRO A C 1
ATOM 2736 O O . PRO A 1 361 ? -5.77 1.94 -9.812 1 80.81 361 PRO A O 1
ATOM 2739 N N . MET A 1 362 ? -7.523 2.318 -11.297 1 85.75 362 MET A N 1
ATOM 2740 C CA . MET A 1 362 ? -8.266 3.17 -10.367 1 85.75 362 MET A CA 1
ATOM 2741 C C . MET A 1 362 ? -9.75 2.822 -10.383 1 85.75 362 MET A C 1
ATOM 2743 O O . MET A 1 362 ? -10.227 2.133 -11.289 1 85.75 362 MET A O 1
ATOM 2747 N N . THR A 1 363 ? -10.438 3.23 -9.375 1 92 363 THR A N 1
ATOM 2748 C CA . THR A 1 363 ? -11.891 3.16 -9.305 1 92 363 THR A CA 1
ATOM 2749 C C . THR A 1 363 ? -12.508 4.547 -9.461 1 92 363 THR A C 1
ATOM 2751 O O . THR A 1 363 ? -12.078 5.5 -8.82 1 92 363 THR A O 1
ATOM 2754 N N . LEU A 1 364 ? -13.398 4.656 -10.352 1 94 364 LEU A N 1
ATOM 2755 C CA . LEU A 1 364 ? -14.055 5.93 -10.641 1 94 364 LEU A CA 1
ATOM 2756 C C . LEU A 1 364 ? -15.531 5.887 -10.273 1 94 364 LEU A C 1
ATOM 2758 O O . LEU A 1 364 ? -16.266 5.016 -10.742 1 94 364 LEU A O 1
ATOM 2762 N N . PHE A 1 365 ? -15.977 6.723 -9.375 1 94.69 365 PHE A N 1
ATOM 2763 C CA . PHE A 1 365 ? -17.391 6.91 -9.055 1 94.69 365 PHE A CA 1
ATOM 2764 C C . PHE A 1 365 ? -18 8.008 -9.914 1 94.69 365 PHE A C 1
ATOM 2766 O O . PHE A 1 365 ? -17.609 9.172 -9.805 1 94.69 365 PHE A O 1
ATOM 2773 N N . VAL A 1 366 ? -18.969 7.656 -10.719 1 96.69 366 VAL A N 1
ATOM 2774 C CA . VAL A 1 366 ? -19.469 8.602 -11.719 1 96.69 366 VAL A CA 1
ATOM 2775 C C . VAL A 1 366 ? -20.938 8.938 -11.422 1 96.69 366 VAL A C 1
ATOM 2777 O O . VAL A 1 366 ? -21.797 8.062 -11.492 1 96.69 366 VAL A O 1
ATOM 2780 N N . PRO A 1 367 ? -21.234 10.203 -11.125 1 96.12 367 PRO A N 1
ATOM 2781 C CA . PRO A 1 367 ? -22.625 10.602 -10.93 1 96.12 367 PRO A CA 1
ATOM 2782 C C . PRO A 1 367 ? -23.406 10.68 -12.242 1 96.12 367 PRO A C 1
ATOM 2784 O O . PRO A 1 367 ? -22.828 11.016 -13.281 1 96.12 367 PRO A O 1
ATOM 2787 N N . THR A 1 368 ? -24.672 10.406 -12.195 1 95.19 368 THR A N 1
ATOM 2788 C CA . THR A 1 368 ? -25.547 10.5 -13.359 1 95.19 368 THR A CA 1
ATOM 2789 C C . THR A 1 368 ? -25.812 11.961 -13.719 1 95.19 368 THR A C 1
ATOM 2791 O O . THR A 1 368 ? -25.5 12.859 -12.945 1 95.19 368 THR A O 1
ATOM 2794 N N . ASN A 1 369 ? -26.422 12.125 -14.914 1 94 369 ASN A N 1
ATOM 2795 C CA . ASN A 1 369 ? -26.828 13.461 -15.32 1 94 369 ASN A CA 1
ATOM 2796 C C . ASN A 1 369 ? -27.812 14.07 -14.32 1 94 369 ASN A C 1
ATOM 2798 O O . ASN A 1 369 ? -27.75 15.273 -14.039 1 94 369 ASN A O 1
ATOM 2802 N N . GLU A 1 370 ? -28.672 13.273 -13.75 1 92.38 370 GLU A N 1
ATOM 2803 C CA . GLU A 1 370 ? -29.688 13.719 -12.789 1 92.38 370 GLU A CA 1
ATOM 2804 C C . GLU A 1 370 ? -29.031 14.234 -11.508 1 92.38 370 GLU A C 1
ATOM 2806 O O . GLU A 1 370 ? -29.562 15.148 -10.867 1 92.38 370 GLU A O 1
ATOM 2811 N N . ALA A 1 371 ? -27.953 13.656 -11.109 1 92.94 371 ALA A N 1
ATOM 2812 C CA . ALA A 1 371 ? -27.25 14.062 -9.898 1 92.94 371 ALA A CA 1
ATOM 2813 C C . ALA A 1 371 ? -26.828 15.531 -9.977 1 92.94 371 ALA A C 1
ATOM 2815 O O . ALA A 1 371 ? -26.75 16.219 -8.953 1 92.94 371 ALA A O 1
ATOM 2816 N N . PHE A 1 372 ? -26.562 16.047 -11.156 1 90.94 372 PHE A N 1
ATOM 2817 C CA . PHE A 1 372 ? -26.125 17.438 -11.359 1 90.94 372 PHE A CA 1
ATOM 2818 C C . PHE A 1 372 ? -27.312 18.391 -11.312 1 90.94 372 PHE A C 1
ATOM 2820 O O . PHE A 1 372 ? -27.156 19.562 -10.977 1 90.94 372 PHE A O 1
ATOM 2827 N N . SER A 1 373 ? -28.453 17.906 -11.695 1 86.19 373 SER A N 1
ATOM 2828 C CA . SER A 1 373 ? -29.656 18.75 -11.734 1 86.19 373 SER A CA 1
ATOM 2829 C C . SER A 1 373 ? -30.078 19.156 -10.336 1 86.19 373 SER A C 1
ATOM 2831 O O . SER A 1 373 ? -30.719 20.203 -10.156 1 86.19 373 SER A O 1
ATOM 2833 N N . GLY A 1 374 ? -29.75 18.391 -9.32 1 77.44 374 GLY A N 1
ATOM 2834 C CA . GLY A 1 374 ? -30.109 18.703 -7.945 1 77.44 374 GLY A CA 1
ATOM 2835 C C . GLY A 1 374 ? -29.188 19.719 -7.312 1 77.44 374 GLY A C 1
ATOM 2836 O O . GLY A 1 374 ? -29.469 20.25 -6.234 1 77.44 374 GLY A O 1
ATOM 2837 N N . LEU A 1 375 ? -28.172 20.188 -8.047 1 82.25 375 LEU A N 1
ATOM 2838 C CA . LEU A 1 375 ? -27.203 21.109 -7.473 1 82.25 375 LEU A CA 1
ATOM 2839 C C . LEU A 1 375 ? -27.516 22.547 -7.848 1 82.25 375 LEU A C 1
ATOM 2841 O O . LEU A 1 375 ? -28 22.812 -8.961 1 82.25 375 LEU A O 1
ATOM 2845 N N . PRO A 1 376 ? -27.312 23.453 -6.934 1 77.88 376 PRO A N 1
ATOM 2846 C CA . PRO A 1 376 ? -27.516 24.859 -7.277 1 77.88 376 PRO A CA 1
ATOM 2847 C C . PRO A 1 376 ? -26.609 25.328 -8.422 1 77.88 376 PRO A C 1
ATOM 2849 O O . PRO A 1 376 ? -25.453 24.906 -8.5 1 77.88 376 PRO A O 1
ATOM 2852 N N . THR A 1 377 ? -27.172 26.125 -9.273 1 78.56 377 THR A N 1
ATOM 2853 C CA . THR A 1 377 ? -26.438 26.625 -10.438 1 78.56 377 THR A CA 1
ATOM 2854 C C . THR A 1 377 ? -25.203 27.422 -10.008 1 78.56 377 THR A C 1
ATOM 2856 O O . THR A 1 377 ? -24.156 27.344 -10.656 1 78.56 377 THR A O 1
ATOM 2859 N N . GLU A 1 378 ? -25.359 28.141 -8.938 1 74.44 378 GLU A N 1
ATOM 2860 C CA . GLU A 1 378 ? -24.25 28.969 -8.453 1 74.44 378 GLU A CA 1
ATOM 2861 C C . GLU A 1 378 ? -23.078 28.094 -7.996 1 74.44 378 GLU A C 1
ATOM 2863 O O . GLU A 1 378 ? -21.922 28.469 -8.18 1 74.44 378 GLU A O 1
ATOM 2868 N N . PHE A 1 379 ? -23.391 27 -7.516 1 78.19 379 PHE A N 1
ATOM 2869 C CA . PHE A 1 379 ? -22.359 26.078 -7.074 1 78.19 379 PHE A CA 1
ATOM 2870 C C . PHE A 1 379 ? -21.516 25.594 -8.25 1 78.19 379 PHE A C 1
ATOM 2872 O O . PHE A 1 379 ? -20.297 25.625 -8.203 1 78.19 379 PHE A O 1
ATOM 2879 N N . MET A 1 380 ? -22.172 25.125 -9.219 1 79.94 380 MET A N 1
ATOM 2880 C CA . MET A 1 380 ? -21.484 24.547 -10.367 1 79.94 380 MET A CA 1
ATOM 2881 C C . MET A 1 380 ? -20.625 25.609 -11.062 1 79.94 380 MET A C 1
ATOM 2883 O O . MET A 1 380 ? -19.516 25.312 -11.5 1 79.94 380 MET A O 1
ATOM 2887 N N . GLN A 1 381 ? -21.172 26.828 -11.148 1 78.88 381 GLN A N 1
ATOM 2888 C CA . GLN A 1 381 ? -20.406 27.906 -11.766 1 78.88 381 GLN A CA 1
ATOM 2889 C C . GLN A 1 381 ? -19.141 28.219 -10.961 1 78.88 381 GLN A C 1
ATOM 2891 O O . GLN A 1 381 ? -18.062 28.406 -11.539 1 78.88 381 GLN A O 1
ATOM 2896 N N . SER A 1 382 ? -19.328 28.25 -9.711 1 75.25 382 SER A N 1
ATOM 2897 C CA . SER A 1 382 ? -18.188 28.562 -8.844 1 75.25 382 SER A CA 1
ATOM 2898 C C . SER A 1 382 ? -17.109 27.5 -8.945 1 75.25 382 SER A C 1
ATOM 2900 O O . SER A 1 382 ? -15.914 27.828 -9.016 1 75.25 382 SER A O 1
ATOM 2902 N N . VAL A 1 383 ? -17.5 26.297 -8.969 1 79.75 383 VAL A N 1
ATOM 2903 C CA . VAL A 1 383 ? -16.547 25.203 -8.977 1 79.75 383 VAL A CA 1
ATOM 2904 C C . VAL A 1 383 ? -15.852 25.125 -10.336 1 79.75 383 VAL A C 1
ATOM 2906 O O . VAL A 1 383 ? -14.656 24.828 -10.414 1 79.75 383 VAL A O 1
ATOM 2909 N N . LEU A 1 384 ? -16.531 25.375 -11.367 1 80.19 384 LEU A N 1
ATOM 2910 C CA . LEU A 1 384 ? -15.977 25.266 -12.711 1 80.19 384 LEU A CA 1
ATOM 2911 C C . LEU A 1 384 ? -14.953 26.359 -12.969 1 80.19 384 LEU A C 1
ATOM 2913 O O . LEU A 1 384 ? -14.047 26.203 -13.789 1 80.19 384 LEU A O 1
ATOM 2917 N N . TYR A 1 385 ? -15.141 27.469 -12.195 1 77 385 TYR A N 1
ATOM 2918 C CA . TYR A 1 385 ? -14.227 28.594 -12.398 1 77 385 TYR A CA 1
ATOM 2919 C C . TYR A 1 385 ? -13.023 28.484 -11.461 1 77 385 TYR A C 1
ATOM 2921 O O . TYR A 1 385 ? -12.023 29.172 -11.656 1 77 385 TYR A O 1
ATOM 2929 N N . ASP A 1 386 ? -13.219 27.672 -10.492 1 77.5 386 ASP A N 1
ATOM 2930 C CA . ASP A 1 386 ? -12.102 27.438 -9.578 1 77.5 386 ASP A CA 1
ATOM 2931 C C . ASP A 1 386 ? -11.352 26.156 -9.953 1 77.5 386 ASP A C 1
ATOM 2933 O O . ASP A 1 386 ? -11.773 25.062 -9.609 1 77.5 386 ASP A O 1
ATOM 2937 N N . GLN A 1 387 ? -10.172 26.391 -10.539 1 77.31 387 GLN A N 1
ATOM 2938 C CA . GLN A 1 387 ? -9.406 25.25 -11.039 1 77.31 387 GLN A CA 1
ATOM 2939 C C . GLN A 1 387 ? -9.078 24.266 -9.914 1 77.31 387 GLN A C 1
ATOM 2941 O O . GLN A 1 387 ? -9.188 23.047 -10.102 1 77.31 387 GLN A O 1
ATOM 2946 N N . GLU A 1 388 ? -8.656 24.719 -8.75 1 77.62 388 GLU A N 1
ATOM 2947 C CA . GLU A 1 388 ? -8.305 23.844 -7.645 1 77.62 388 GLU A CA 1
ATOM 2948 C C . GLU A 1 388 ? -9.539 23.141 -7.086 1 77.62 388 GLU A C 1
ATOM 2950 O O . GLU A 1 388 ? -9.469 21.969 -6.707 1 77.62 388 GLU A O 1
ATOM 2955 N N . GLY A 1 389 ? -10.586 23.906 -7.039 1 79.44 389 GLY A N 1
ATOM 2956 C CA . GLY A 1 389 ? -11.836 23.312 -6.598 1 79.44 389 GLY A CA 1
ATOM 2957 C C . GLY A 1 389 ? -12.328 22.219 -7.527 1 79.44 389 GLY A C 1
ATOM 2958 O O . GLY A 1 389 ? -12.805 21.172 -7.07 1 79.44 389 GLY A O 1
ATOM 2959 N N . LEU A 1 390 ? -12.195 22.484 -8.805 1 84.38 390 LEU A N 1
ATOM 2960 C CA . LEU A 1 390 ? -12.609 21.5 -9.805 1 84.38 390 LEU A CA 1
ATOM 2961 C C . LEU A 1 390 ? -11.75 20.25 -9.727 1 84.38 390 LEU A C 1
ATOM 2963 O O . LEU A 1 390 ? -12.273 19.125 -9.789 1 84.38 390 LEU A O 1
ATOM 2967 N N . SER A 1 391 ? -10.477 20.406 -9.633 1 81.56 391 SER A N 1
ATOM 2968 C CA . SER A 1 391 ? -9.562 19.266 -9.508 1 81.56 391 SER A CA 1
ATOM 2969 C C . SER A 1 391 ? -9.859 18.469 -8.242 1 81.56 391 SER A C 1
ATOM 2971 O O . SER A 1 391 ? -9.836 17.234 -8.266 1 81.56 391 SER A O 1
ATOM 2973 N N . ALA A 1 392 ? -10.102 19.172 -7.242 1 81.12 392 ALA A N 1
ATOM 2974 C CA . ALA A 1 392 ? -10.422 18.5 -5.988 1 81.12 392 ALA A CA 1
ATOM 2975 C C . ALA A 1 392 ? -11.727 17.719 -6.109 1 81.12 392 ALA A C 1
ATOM 2977 O O . ALA A 1 392 ? -11.852 16.625 -5.559 1 81.12 392 ALA A O 1
ATOM 2978 N N . LEU A 1 393 ? -12.664 18.328 -6.734 1 87.31 393 LEU A N 1
ATOM 2979 C CA . LEU A 1 393 ? -13.953 17.656 -6.914 1 87.31 393 LEU A CA 1
ATOM 2980 C C . LEU A 1 393 ? -13.789 16.344 -7.66 1 87.31 393 LEU A C 1
ATOM 2982 O O . LEU A 1 393 ? -14.281 15.305 -7.215 1 87.31 393 LEU A O 1
ATOM 2986 N N . ILE A 1 394 ? -13.117 16.359 -8.789 1 88 394 ILE A N 1
ATOM 2987 C CA . ILE A 1 394 ? -12.945 15.164 -9.594 1 88 394 ILE A CA 1
ATOM 2988 C C . ILE A 1 394 ? -12.086 14.156 -8.836 1 88 394 ILE A C 1
ATOM 2990 O O . ILE A 1 394 ? -12.359 12.953 -8.859 1 88 394 ILE A O 1
ATOM 2994 N N . SER A 1 395 ? -11.047 14.641 -8.188 1 84 395 SER A N 1
ATOM 2995 C CA . SER A 1 395 ? -10.172 13.75 -7.426 1 84 395 SER A CA 1
ATOM 2996 C C . SER A 1 395 ? -10.945 13.031 -6.324 1 84 395 SER A C 1
ATOM 2998 O O . SER A 1 395 ? -10.602 11.914 -5.945 1 84 395 SER A O 1
ATOM 3000 N N . ASN A 1 396 ? -11.906 13.68 -5.836 1 88.31 396 ASN A N 1
ATOM 3001 C CA . ASN A 1 396 ? -12.719 13.078 -4.785 1 88.31 396 ASN A CA 1
ATOM 3002 C C . ASN A 1 396 ? -13.562 11.922 -5.32 1 88.31 396 ASN A C 1
ATOM 3004 O O . ASN A 1 396 ? -14.109 11.133 -4.543 1 88.31 396 ASN A O 1
ATOM 3008 N N . HIS A 1 397 ? -13.664 11.844 -6.621 1 92.12 397 HIS A N 1
ATOM 3009 C CA . HIS A 1 397 ? -14.398 10.758 -7.258 1 92.12 397 HIS A CA 1
ATOM 3010 C C . HIS A 1 397 ? -13.453 9.648 -7.707 1 92.12 397 HIS A C 1
ATOM 3012 O O . HIS A 1 397 ? -13.883 8.688 -8.359 1 92.12 397 HIS A O 1
ATOM 3018 N N . LEU A 1 398 ? -12.258 9.773 -7.438 1 88.88 398 LEU A N 1
ATOM 3019 C CA . LEU A 1 398 ? -11.242 8.805 -7.84 1 88.88 398 LEU A CA 1
ATOM 3020 C C . LEU A 1 398 ? -10.641 8.109 -6.621 1 88.88 398 LEU A C 1
ATOM 3022 O O . LEU A 1 398 ? -10.242 8.773 -5.66 1 88.88 398 LEU A O 1
ATOM 3026 N N . ILE A 1 399 ? -10.688 6.793 -6.664 1 87.38 399 ILE A N 1
ATOM 3027 C CA . ILE A 1 399 ? -10.039 5.992 -5.629 1 87.38 399 ILE A CA 1
ATOM 3028 C C . ILE A 1 399 ? -8.852 5.242 -6.23 1 87.38 399 ILE A C 1
ATOM 3030 O O . ILE A 1 399 ? -8.938 4.711 -7.34 1 87.38 399 ILE A O 1
ATOM 3034 N N . ASP A 1 400 ? -7.703 5.246 -5.473 1 79.69 400 ASP A N 1
ATOM 3035 C CA . ASP A 1 400 ? -6.527 4.5 -5.91 1 79.69 400 ASP A CA 1
ATOM 3036 C C . ASP A 1 400 ? -6.734 2.996 -5.738 1 79.69 400 ASP A C 1
ATOM 3038 O O . ASP A 1 400 ? -7.098 2.535 -4.656 1 79.69 400 ASP A O 1
ATOM 3042 N N . GLY A 1 401 ? -6.539 2.361 -6.852 1 82.19 401 GLY A N 1
ATOM 3043 C CA . GLY A 1 401 ? -6.715 0.919 -6.82 1 82.19 401 GLY A CA 1
ATOM 3044 C C . GLY A 1 401 ? -8.102 0.479 -7.242 1 82.19 401 GLY A C 1
ATOM 3045 O O . GLY A 1 401 ? -8.938 1.309 -7.613 1 82.19 401 GLY A O 1
ATOM 3046 N N . ILE A 1 402 ? -8.32 -0.81 -7.207 1 90.12 402 ILE A N 1
ATOM 3047 C CA . ILE A 1 402 ? -9.586 -1.386 -7.625 1 90.12 402 ILE A CA 1
ATOM 3048 C C . ILE A 1 402 ? -10.461 -1.666 -6.402 1 90.12 402 ILE A C 1
ATOM 3050 O O . ILE A 1 402 ? -10.008 -2.301 -5.445 1 90.12 402 ILE A O 1
ATOM 3054 N N . VAL A 1 403 ? -11.672 -1.109 -6.434 1 91.12 403 VAL A N 1
ATOM 3055 C CA . VAL A 1 403 ? -12.648 -1.371 -5.383 1 91.12 403 VAL A CA 1
ATOM 3056 C C . VAL A 1 403 ? -13.922 -1.965 -5.992 1 91.12 403 VAL A C 1
ATOM 3058 O O . VAL A 1 403 ? -14.719 -1.248 -6.602 1 91.12 403 VAL A O 1
ATOM 3061 N N . CYS A 1 404 ? -13.992 -3.229 -5.789 1 91.19 404 CYS A N 1
ATOM 3062 C CA . CYS A 1 404 ? -15.195 -3.908 -6.25 1 91.19 404 CYS A CA 1
ATOM 3063 C C . CYS A 1 404 ? -16.344 -3.725 -5.262 1 91.19 404 CYS A C 1
ATOM 3065 O O . CYS A 1 404 ? -16.109 -3.465 -4.078 1 91.19 404 CYS A O 1
ATOM 3067 N N . SER A 1 405 ? -17.609 -3.834 -5.727 1 88.38 405 SER A N 1
ATOM 3068 C CA . SER A 1 405 ? -18.766 -3.709 -4.859 1 88.38 405 SER A CA 1
ATOM 3069 C C . SER A 1 405 ? -18.734 -4.742 -3.738 1 88.38 405 SER A C 1
ATOM 3071 O O . SER A 1 405 ? -19.172 -4.461 -2.617 1 88.38 405 SER A O 1
ATOM 3073 N N . SER A 1 406 ? -18.234 -5.918 -4.035 1 85.88 406 SER A N 1
ATOM 3074 C CA . SER A 1 406 ? -18.188 -6.996 -3.049 1 85.88 406 SER A CA 1
ATOM 3075 C C . SER A 1 406 ? -17.344 -6.613 -1.849 1 85.88 406 SER A C 1
ATOM 3077 O O . SER A 1 406 ? -17.578 -7.082 -0.733 1 85.88 406 SER A O 1
ATOM 3079 N N . ILE A 1 407 ? -16.328 -5.84 -2.08 1 85.19 407 ILE A N 1
ATOM 3080 C CA . ILE A 1 407 ? -15.461 -5.41 -0.988 1 85.19 407 ILE A CA 1
ATOM 3081 C C . ILE A 1 407 ? -16.172 -4.348 -0.153 1 85.19 407 ILE A C 1
ATOM 3083 O O . ILE A 1 407 ? -15.922 -4.227 1.049 1 85.19 407 ILE A O 1
ATOM 3087 N N . ILE A 1 408 ? -16.938 -3.531 -0.742 1 81.38 408 ILE A N 1
ATOM 3088 C CA . ILE A 1 408 ? -17.688 -2.488 -0.051 1 81.38 408 ILE A CA 1
ATOM 3089 C C . ILE A 1 408 ? -18.656 -3.125 0.942 1 81.38 408 ILE A C 1
ATOM 3091 O O . ILE A 1 408 ? -18.906 -2.576 2.02 1 81.38 408 ILE A O 1
ATOM 3095 N N . GLY A 1 409 ? -19.109 -4.297 0.663 1 71.5 409 GLY A N 1
ATOM 3096 C CA . GLY A 1 409 ? -20.094 -4.965 1.494 1 71.5 409 GLY A CA 1
ATOM 3097 C C . GLY A 1 409 ? -19.469 -5.824 2.58 1 71.5 409 GLY A C 1
ATOM 3098 O O . GLY A 1 409 ? -20.188 -6.375 3.426 1 71.5 409 GLY A O 1
ATOM 3099 N N . ALA A 1 410 ? -18.094 -5.859 2.527 1 73.88 410 ALA A N 1
ATOM 3100 C CA . ALA A 1 410 ? -17.438 -6.754 3.477 1 73.88 410 ALA A CA 1
ATOM 3101 C C . ALA A 1 410 ? -17.281 -6.082 4.84 1 73.88 410 ALA A C 1
ATOM 3103 O O . ALA A 1 410 ? -16.969 -4.891 4.922 1 73.88 410 ALA A O 1
ATOM 3104 N N . GLY A 1 411 ? -17.469 -6.727 5.906 1 61.78 411 GLY A N 1
ATOM 3105 C CA . GLY A 1 411 ? -17.219 -6.242 7.258 1 61.78 411 GLY A CA 1
ATOM 3106 C C . GLY A 1 411 ? -18.5 -6.012 8.047 1 61.78 411 GLY A C 1
ATOM 3107 O O . GLY A 1 411 ? -19.594 -6.055 7.488 1 61.78 411 GLY A O 1
ATOM 3108 N N . GLY A 1 412 ? -18.609 -6.137 9.422 1 50.88 412 GLY A N 1
ATOM 3109 C CA . GLY A 1 412 ? -19.719 -6.031 10.352 1 50.88 412 GLY A CA 1
ATOM 3110 C C . GLY A 1 412 ? -20.297 -4.633 10.422 1 50.88 412 GLY A C 1
ATOM 3111 O O . GLY A 1 412 ? -19.625 -3.652 10.102 1 50.88 412 GLY A O 1
ATOM 3112 N N . THR A 1 413 ? -21.625 -4.512 10.008 1 42.78 413 THR A N 1
ATOM 3113 C CA . THR A 1 413 ? -22.359 -3.283 10.305 1 42.78 413 THR A CA 1
ATOM 3114 C C . THR A 1 413 ? -22.078 -2.814 11.727 1 42.78 413 THR A C 1
ATOM 3116 O O . THR A 1 413 ? -22.172 -3.596 12.68 1 42.78 413 THR A O 1
ATOM 3119 N N . GLN A 1 414 ? -21.297 -1.975 12 1 35.88 414 GLN A N 1
ATOM 3120 C CA . GLN A 1 414 ? -21.422 -1.373 13.32 1 35.88 414 GLN A CA 1
ATOM 3121 C C . GLN A 1 414 ? -22.797 -0.773 13.539 1 35.88 414 GLN A C 1
ATOM 3123 O O . GLN A 1 414 ? -23.328 -0.077 12.664 1 35.88 414 GLN A O 1
ATOM 3128 N N . ARG A 1 415 ? -23.734 -1.363 14.438 1 30.36 415 ARG A N 1
ATOM 3129 C CA . ARG A 1 415 ? -24.875 -0.582 14.906 1 30.36 415 ARG A CA 1
ATOM 3130 C C . ARG A 1 415 ? -24.453 0.819 15.328 1 30.36 415 ARG A C 1
ATOM 3132 O O . ARG A 1 415 ? -23.672 0.979 16.281 1 30.36 415 ARG A O 1
ATOM 3139 N N . VAL A 1 416 ? -24.375 1.655 14.398 1 30.88 416 VAL A N 1
ATOM 3140 C CA . VAL A 1 416 ? -24.328 3.041 14.852 1 30.88 416 VAL A CA 1
ATOM 3141 C C . VAL A 1 416 ? -25.375 3.275 15.93 1 30.88 416 VAL A C 1
ATOM 3143 O O . VAL A 1 416 ? -26.578 3.148 15.672 1 30.88 416 VAL A O 1
ATOM 3146 N N . THR A 1 417 ? -25.172 3.102 17.172 1 26.61 417 THR A N 1
ATOM 3147 C CA . THR A 1 417 ? -26.078 3.773 18.094 1 26.61 417 THR A CA 1
ATOM 3148 C C . THR A 1 417 ? -26.219 5.25 17.734 1 26.61 417 THR A C 1
ATOM 3150 O O . THR A 1 417 ? -25.219 5.918 17.453 1 26.61 417 THR A O 1
ATOM 3153 N N . ARG A 1 418 ? -27.422 5.648 17.328 1 26.16 418 ARG A N 1
ATOM 3154 C CA . ARG A 1 418 ? -27.875 7.031 17.219 1 26.16 418 ARG A CA 1
ATOM 3155 C C . ARG A 1 418 ? -27.25 7.898 18.312 1 26.16 418 ARG A C 1
ATOM 3157 O O . ARG A 1 418 ? -27.391 7.602 19.5 1 26.16 418 ARG A O 1
ATOM 3164 N N . ALA A 1 419 ? -26.266 8.656 18.047 1 27.41 419 ALA A N 1
ATOM 3165 C CA . ALA A 1 419 ? -26.125 9.797 18.953 1 27.41 419 ALA A CA 1
ATOM 3166 C C . ALA A 1 419 ? -27.484 10.438 19.25 1 27.41 419 ALA A C 1
ATOM 3168 O O . ALA A 1 419 ? -28.328 10.516 18.359 1 27.41 419 ALA A O 1
ATOM 3169 N N . SER A 1 420 ? -28 10.516 20.391 1 24.8 420 SER A N 1
ATOM 3170 C CA . SER A 1 420 ? -29 11.5 20.781 1 24.8 420 SER A CA 1
ATOM 3171 C C . SER A 1 420 ? -28.797 12.828 20.062 1 24.8 420 SER A C 1
ATOM 3173 O O . SER A 1 420 ? -27.703 13.094 19.547 1 24.8 420 SER A O 1
ATOM 3175 N N . ASN A 1 421 ? -29.828 13.805 19.953 1 25.44 421 ASN A N 1
ATOM 3176 C CA . ASN A 1 421 ? -30.016 15.117 19.344 1 25.44 421 ASN A CA 1
ATOM 3177 C C . ASN A 1 421 ? -28.75 15.953 19.391 1 25.44 421 ASN A C 1
ATOM 3179 O O . ASN A 1 421 ? -28.516 16.797 18.516 1 25.44 421 ASN A O 1
ATOM 3183 N N . ASN A 1 422 ? -28.312 16.406 20.703 1 23.2 422 ASN A N 1
ATOM 3184 C CA . ASN A 1 422 ? -27.719 17.703 20.984 1 23.2 422 ASN A CA 1
ATOM 3185 C C . ASN A 1 422 ? -26.266 17.766 20.516 1 23.2 422 ASN A C 1
ATOM 3187 O O . ASN A 1 422 ? -25.578 18.766 20.719 1 23.2 422 ASN A O 1
ATOM 3191 N N . VAL A 1 423 ? -25.438 16.672 20.859 1 23.91 423 VAL A N 1
ATOM 3192 C CA . VAL A 1 423 ? -24.062 17.188 20.828 1 23.91 423 VAL A CA 1
ATOM 3193 C C . VAL A 1 423 ? -23.547 17.234 19.391 1 23.91 423 VAL A C 1
ATOM 3195 O O . VAL A 1 423 ? -23.578 16.219 18.688 1 23.91 423 VAL A O 1
ATOM 3198 N N . PRO A 1 424 ? -23.531 18.344 18.719 1 25.23 424 PRO A N 1
ATOM 3199 C CA . PRO A 1 424 ? -23.094 18.703 17.375 1 25.23 424 PRO A CA 1
ATOM 3200 C C . PRO A 1 424 ? -21.766 18.047 16.984 1 25.23 424 PRO A C 1
ATOM 3202 O O . PRO A 1 424 ? -21.297 18.219 15.859 1 25.23 424 PRO A O 1
ATOM 3205 N N . GLY A 1 425 ? -20.875 17.891 18.016 1 25.66 425 GLY A N 1
ATOM 3206 C CA . GLY A 1 425 ? -19.469 17.875 17.688 1 25.66 425 GLY A CA 1
ATOM 3207 C C . GLY A 1 425 ? -19.062 16.672 16.844 1 25.66 425 GLY A C 1
ATOM 3208 O O . GLY A 1 425 ? -19.812 15.695 16.766 1 25.66 425 GLY A O 1
ATOM 3209 N N . GLY A 1 426 ? -18.094 16.781 15.984 1 26.98 426 GLY A N 1
ATOM 3210 C CA . GLY A 1 426 ? -17.297 15.938 15.102 1 26.98 426 GLY A CA 1
ATOM 3211 C C . GLY A 1 426 ? -16.922 14.602 15.719 1 26.98 426 GLY A C 1
ATOM 3212 O O . GLY A 1 426 ? -16.984 14.438 16.938 1 26.98 426 GLY A O 1
ATOM 3213 N N . ILE A 1 427 ? -17.031 13.5 15.008 1 26.58 427 ILE A N 1
ATOM 3214 C CA . ILE A 1 427 ? -16.75 12.094 15.297 1 26.58 427 ILE A CA 1
ATOM 3215 C C . ILE A 1 427 ? -15.477 11.977 16.125 1 26.58 427 ILE A C 1
ATOM 3217 O O . ILE A 1 427 ? -14.367 12.125 15.602 1 26.58 427 ILE A O 1
ATOM 3221 N N . VAL A 1 428 ? -15.352 12.766 17.266 1 25.23 428 VAL A N 1
ATOM 3222 C CA . VAL A 1 428 ? -14.203 12.609 18.156 1 25.23 428 VAL A CA 1
ATOM 3223 C C . VAL A 1 428 ? -14.094 11.156 18.609 1 25.23 428 VAL A C 1
ATOM 3225 O O . VAL A 1 428 ? -13.016 10.562 18.578 1 25.23 428 VAL A O 1
ATOM 3228 N N . GLY A 1 429 ? -15.008 10.742 19.578 1 26.84 429 GLY A N 1
ATOM 3229 C CA . GLY A 1 429 ? -14.664 9.859 20.688 1 26.84 429 GLY A CA 1
ATOM 3230 C C . GLY A 1 429 ? -14.547 8.406 20.266 1 26.84 429 GLY A C 1
ATOM 3231 O O . GLY A 1 429 ? -15.539 7.664 20.297 1 26.84 429 GLY A O 1
ATOM 3232 N N . LEU A 1 430 ? -13.719 8.023 19.359 1 27.52 430 LEU A N 1
ATOM 3233 C CA . LEU A 1 430 ? -13.422 6.609 19.172 1 27.52 430 LEU A CA 1
ATOM 3234 C C . LEU A 1 430 ? -12.93 5.977 20.469 1 27.52 430 LEU A C 1
ATOM 3236 O O . LEU A 1 430 ? -11.867 5.355 20.5 1 27.52 430 LEU A O 1
ATOM 3240 N N . ASN A 1 431 ? -13.109 6.457 21.594 1 25.83 431 ASN A N 1
ATOM 3241 C CA . ASN A 1 431 ? -12.672 5.715 22.766 1 25.83 431 ASN A CA 1
ATOM 3242 C C . ASN A 1 431 ? -13.391 4.367 22.875 1 25.83 431 ASN A C 1
ATOM 3244 O O . ASN A 1 431 ? -13.406 3.752 23.938 1 25.83 431 ASN A O 1
ATOM 3248 N N . ALA A 1 432 ? -14.602 4.23 22.453 1 27.25 432 ALA A N 1
ATOM 3249 C CA . ALA A 1 432 ? -15.117 2.947 22.922 1 27.25 432 ALA A CA 1
ATOM 3250 C C . ALA A 1 432 ? -14.258 1.791 22.422 1 27.25 432 ALA A C 1
ATOM 3252 O O . ALA A 1 432 ? -13.922 1.722 21.234 1 27.25 432 ALA A O 1
ATOM 3253 N N . ARG A 1 433 ? -13.609 0.986 23.391 1 30.88 433 ARG A N 1
ATOM 3254 C CA . ARG A 1 433 ? -12.68 -0.136 23.328 1 30.88 433 ARG A CA 1
ATOM 3255 C C . ARG A 1 433 ? -12.977 -1.031 22.141 1 30.88 433 ARG A C 1
ATOM 3257 O O . ARG A 1 433 ? -12.07 -1.402 21.391 1 30.88 433 ARG A O 1
ATOM 3264 N N . GLY A 1 434 ? -13.953 -2.018 22.391 1 30.92 434 GLY A N 1
ATOM 3265 C CA . GLY A 1 434 ? -14.164 -3.262 21.672 1 30.92 434 GLY A CA 1
ATOM 3266 C C . GLY A 1 434 ? -14.602 -3.049 20.234 1 30.92 434 GLY A C 1
ATOM 3267 O O . GLY A 1 434 ? -15.219 -3.93 19.625 1 30.92 434 GLY A O 1
ATOM 3268 N N . ALA A 1 435 ? -15.031 -1.86 19.938 1 32.44 435 ALA A N 1
ATOM 3269 C CA . ALA A 1 435 ? -15.672 -1.775 18.625 1 32.44 435 ALA A CA 1
ATOM 3270 C C . ALA A 1 435 ? -14.781 -2.371 17.547 1 32.44 435 ALA A C 1
ATOM 3272 O O . ALA A 1 435 ? -13.57 -2.113 17.516 1 32.44 435 ALA A O 1
ATOM 3273 N N . ARG A 1 436 ? -15.266 -3.527 17 1 37.12 436 ARG A N 1
ATOM 3274 C CA . ARG A 1 436 ? -14.883 -4.27 15.805 1 37.12 436 ARG A CA 1
ATOM 3275 C C . ARG A 1 436 ? -14.359 -3.334 14.719 1 37.12 436 ARG A C 1
ATOM 3277 O O . ARG A 1 436 ? -14.641 -2.133 14.742 1 37.12 436 ARG A O 1
ATOM 3284 N N . LYS A 1 437 ? -13.492 -3.887 13.898 1 42.72 437 LYS A N 1
ATOM 3285 C CA . LYS A 1 437 ? -12.719 -3.332 12.789 1 42.72 437 LYS A CA 1
ATOM 3286 C C . LYS A 1 437 ? -13.578 -2.42 11.922 1 42.72 437 LYS A C 1
ATOM 3288 O O . LYS A 1 437 ? -14.711 -2.764 11.586 1 42.72 437 LYS A O 1
ATOM 3293 N N . PRO A 1 438 ? -13.422 -1.167 11.922 1 45.47 438 PRO A N 1
ATOM 3294 C CA . PRO A 1 438 ? -14.141 -0.224 11.055 1 45.47 438 PRO A CA 1
ATOM 3295 C C . PRO A 1 438 ? -14.406 -0.785 9.664 1 45.47 438 PRO A C 1
ATOM 3297 O O . PRO A 1 438 ? -13.656 -1.646 9.188 1 45.47 438 PRO A O 1
ATOM 3300 N N . PRO A 1 439 ? -15.68 -0.483 9.203 1 54 439 PRO A N 1
ATOM 3301 C CA . PRO A 1 439 ? -16.016 -0.768 7.805 1 54 439 PRO A CA 1
ATOM 3302 C C . PRO A 1 439 ? -14.914 -0.349 6.832 1 54 439 PRO A C 1
ATOM 3304 O O . PRO A 1 439 ? -13.992 0.373 7.215 1 54 439 PRO A O 1
ATOM 3307 N N . HIS A 1 440 ? -14.953 -0.805 5.68 1 63.91 440 HIS A N 1
ATOM 3308 C CA . HIS A 1 440 ? -14 -0.575 4.602 1 63.91 440 HIS A CA 1
ATOM 3309 C C . HIS A 1 440 ? -13.898 0.908 4.258 1 63.91 440 HIS A C 1
ATOM 3311 O O . HIS A 1 440 ? -14.883 1.518 3.838 1 63.91 440 HIS A O 1
ATOM 3317 N N . MET A 1 441 ? -13.023 1.616 4.844 1 75.56 441 MET A N 1
ATOM 3318 C CA . MET A 1 441 ? -12.734 3.004 4.492 1 75.56 441 MET A CA 1
ATOM 3319 C C . MET A 1 441 ? -11.945 3.08 3.188 1 75.56 441 MET A C 1
ATOM 3321 O O . MET A 1 441 ? -10.992 2.332 2.99 1 75.56 441 MET A O 1
ATOM 3325 N N . LEU A 1 442 ? -12.586 3.83 2.297 1 81.12 442 LEU A N 1
ATOM 3326 C CA . LEU A 1 442 ? -11.938 4.039 1.006 1 81.12 442 LEU A CA 1
ATOM 3327 C C . LEU A 1 442 ? -11.211 5.379 0.975 1 81.12 442 LEU A C 1
ATOM 3329 O O . LEU A 1 442 ? -11.75 6.395 1.418 1 81.12 442 LEU A O 1
ATOM 3333 N N . LYS A 1 443 ? -10.039 5.32 0.588 1 75.44 443 LYS A N 1
ATOM 3334 C CA . LYS A 1 443 ? -9.227 6.535 0.514 1 75.44 443 LYS A CA 1
ATOM 3335 C C . LYS A 1 443 ? -9.172 7.07 -0.914 1 75.44 443 LYS A C 1
ATOM 3337 O O . LYS A 1 443 ? -8.828 6.336 -1.844 1 75.44 443 LYS A O 1
ATOM 3342 N N . THR A 1 444 ? -9.5 8.32 -1.059 1 77.38 444 THR A N 1
ATOM 3343 C CA . THR A 1 444 ? -9.43 8.953 -2.371 1 77.38 444 THR A CA 1
ATOM 3344 C C . THR A 1 444 ? -7.996 9.359 -2.701 1 77.38 444 THR A C 1
ATOM 3346 O O . THR A 1 444 ? -7.102 9.219 -1.864 1 77.38 444 THR A O 1
ATOM 3349 N N . LEU A 1 445 ? -7.816 9.859 -3.871 1 69.69 445 LEU A N 1
ATOM 3350 C CA . LEU A 1 445 ? -6.5 10.297 -4.32 1 69.69 445 LEU A CA 1
ATOM 3351 C C . LEU A 1 445 ? -6.035 11.516 -3.531 1 69.69 445 LEU A C 1
ATOM 3353 O O . LEU A 1 445 ? -4.832 11.75 -3.395 1 69.69 445 LEU A O 1
ATOM 3357 N N . THR A 1 446 ? -7.055 12.305 -3.088 1 64.06 446 THR A N 1
ATOM 3358 C CA . THR A 1 446 ? -6.719 13.508 -2.332 1 64.06 446 THR A CA 1
ATOM 3359 C C . THR A 1 446 ? -6.539 13.188 -0.851 1 64.06 446 THR A C 1
ATOM 3361 O O . THR A 1 446 ? -6.199 14.062 -0.055 1 64.06 446 THR A O 1
ATOM 3364 N N . GLY A 1 447 ? -6.793 11.852 -0.571 1 64.69 447 GLY A N 1
ATOM 3365 C CA . GLY A 1 447 ? -6.609 11.461 0.816 1 64.69 447 GLY A CA 1
ATOM 3366 C C . GLY A 1 447 ? -7.891 11.516 1.628 1 64.69 447 GLY A C 1
ATOM 3367 O O . GLY A 1 447 ? -7.879 11.281 2.838 1 64.69 447 GLY A O 1
ATOM 3368 N N . ALA A 1 448 ? -8.992 11.914 1.007 1 69.69 448 ALA A N 1
ATOM 3369 C CA . ALA A 1 448 ? -10.273 11.898 1.7 1 69.69 448 ALA A CA 1
ATOM 3370 C C . ALA A 1 448 ? -10.766 10.469 1.916 1 69.69 448 ALA A C 1
ATOM 3372 O O . ALA A 1 448 ? -10.391 9.555 1.173 1 69.69 448 ALA A O 1
ATOM 3373 N N . PHE A 1 449 ? -11.547 10.297 3.027 1 76.56 449 PHE A N 1
ATOM 3374 C CA . PHE A 1 449 ? -12.031 8.961 3.35 1 76.56 449 PHE A CA 1
ATOM 3375 C C . PHE A 1 449 ? -13.547 8.883 3.182 1 76.56 449 PHE A C 1
ATOM 3377 O O . PHE A 1 449 ? -14.266 9.82 3.529 1 76.56 449 PHE A O 1
ATOM 3384 N N . PHE A 1 450 ? -13.945 7.887 2.533 1 81.62 450 PHE A N 1
ATOM 3385 C CA . PHE A 1 450 ? -15.367 7.578 2.432 1 81.62 450 PHE A CA 1
ATOM 3386 C C . PHE A 1 450 ? -15.68 6.227 3.061 1 81.62 450 PHE A C 1
ATOM 3388 O O . PHE A 1 450 ? -14.875 5.293 2.957 1 81.62 450 PHE A O 1
ATOM 3395 N N . ARG A 1 451 ? -16.828 6.246 3.625 1 81.56 451 ARG A N 1
ATOM 3396 C CA . ARG A 1 451 ? -17.281 4.977 4.176 1 81.56 451 ARG A CA 1
ATOM 3397 C C . ARG A 1 451 ? -18.141 4.219 3.162 1 81.56 451 ARG A C 1
ATOM 3399 O O . ARG A 1 451 ? -19.062 4.789 2.57 1 81.56 451 ARG A O 1
ATOM 3406 N N . GLY A 1 452 ? -17.75 3.018 2.898 1 82.19 452 GLY A N 1
ATOM 3407 C CA . GLY A 1 452 ? -18.578 2.123 2.115 1 82.19 452 GLY A CA 1
ATOM 3408 C C . GLY A 1 452 ? -19.547 1.319 2.961 1 82.19 452 GLY A C 1
ATOM 3409 O O . GLY A 1 452 ? -19.203 0.875 4.059 1 82.19 452 GLY A O 1
ATOM 3410 N N . ALA A 1 453 ? -20.828 1.231 2.486 1 79.12 453 ALA A N 1
ATOM 3411 C CA . ALA A 1 453 ? -21.844 0.483 3.223 1 79.12 453 ALA A CA 1
ATOM 3412 C C . ALA A 1 453 ? -22.766 -0.276 2.271 1 79.12 453 ALA A C 1
ATOM 3414 O O . ALA A 1 453 ? -22.812 0.032 1.078 1 79.12 453 ALA A O 1
ATOM 3415 N N . CYS A 1 454 ? -23.219 -1.37 2.742 1 80.5 454 CYS A N 1
ATOM 3416 C CA . CYS A 1 454 ? -24.234 -2.145 2.035 1 80.5 454 CYS A CA 1
ATOM 3417 C C . CYS A 1 454 ? -25.516 -2.256 2.859 1 80.5 454 CYS A C 1
ATOM 3419 O O . CYS A 1 454 ? -25.453 -2.451 4.074 1 80.5 454 CYS A O 1
ATOM 3421 N N . ASP A 1 455 ? -26.703 -1.791 2.287 1 67.06 455 ASP A N 1
ATOM 3422 C CA . ASP A 1 455 ? -27.969 -1.828 3.018 1 67.06 455 ASP A CA 1
ATOM 3423 C C . ASP A 1 455 ? -29.031 -2.617 2.248 1 67.06 455 ASP A C 1
ATOM 3425 O O . ASP A 1 455 ? -28.844 -2.91 1.064 1 67.06 455 ASP A O 1
ATOM 3429 N N . TYR A 1 456 ? -29.906 -3.365 2.943 1 55.41 456 TYR A N 1
ATOM 3430 C CA . TYR A 1 456 ? -31.062 -4.035 2.348 1 55.41 456 TYR A CA 1
ATOM 3431 C C . TYR A 1 456 ? -32.219 -3.068 2.186 1 55.41 456 TYR A C 1
ATOM 3433 O O . TYR A 1 456 ? -32.438 -2.186 3.021 1 55.41 456 TYR A O 1
ATOM 3441 N N . ARG A 1 457 ? -32.688 -3.01 0.979 1 45.91 457 ARG A N 1
ATOM 3442 C CA . ARG A 1 457 ? -33.969 -2.297 0.868 1 45.91 457 ARG A CA 1
ATOM 3443 C C . ARG A 1 457 ? -35.062 -2.996 1.67 1 45.91 457 ARG A C 1
ATOM 3445 O O . ARG A 1 457 ? -35.375 -4.16 1.412 1 45.91 457 ARG A O 1
ATOM 3452 N N . VAL A 1 458 ? -35.281 -2.73 2.908 1 37.62 458 VAL A N 1
ATOM 3453 C CA . VAL A 1 458 ? -36.438 -3.254 3.602 1 37.62 458 VAL A CA 1
ATOM 3454 C C . VAL A 1 458 ? -37.719 -2.932 2.801 1 37.62 458 VAL A C 1
ATOM 3456 O O . VAL A 1 458 ? -37.938 -1.776 2.438 1 37.62 458 VAL A O 1
ATOM 3459 N N . SER A 1 459 ? -38.25 -3.834 2.082 1 33.28 459 SER A N 1
ATOM 3460 C CA . SER A 1 459 ? -39.625 -3.617 1.643 1 33.28 459 SER A CA 1
ATOM 3461 C C . SER A 1 459 ? -40.469 -3.035 2.764 1 33.28 459 SER A C 1
ATOM 3463 O O . SER A 1 459 ? -40.375 -3.459 3.918 1 33.28 459 SER A O 1
ATOM 3465 N N . GLU A 1 460 ? -41 -1.796 2.666 1 31.98 460 GLU A N 1
ATOM 3466 C CA . GLU A 1 460 ? -42.062 -1.235 3.492 1 31.98 460 GLU A CA 1
ATOM 3467 C C . GLU A 1 460 ? -43.156 -2.266 3.756 1 31.98 460 GLU A C 1
ATOM 3469 O O . GLU A 1 460 ? -43.969 -2.527 2.889 1 31.98 460 GLU A O 1
ATOM 3474 N N . SER A 1 461 ? -43.031 -3.326 4.219 1 28.69 461 SER A N 1
ATOM 3475 C CA . SER A 1 461 ? -44.281 -3.814 4.781 1 28.69 461 SER A CA 1
ATOM 3476 C C . SER A 1 461 ? -44.938 -2.768 5.68 1 28.69 461 SER A C 1
ATOM 3478 O O . SER A 1 461 ? -44.25 -1.889 6.211 1 28.69 461 SER A O 1
ATOM 3480 N N . THR A 1 462 ? -46.438 -2.799 5.809 1 29.3 462 THR A N 1
ATOM 3481 C CA . THR A 1 462 ? -47.562 -2.16 6.48 1 29.3 462 THR A CA 1
ATOM 3482 C C . THR A 1 462 ? -47.312 -2.109 7.988 1 29.3 462 THR A C 1
ATOM 3484 O O . THR A 1 462 ? -47.75 -3 8.719 1 29.3 462 THR A O 1
ATOM 3487 N N . GLU A 1 463 ? -46.281 -2.109 8.594 1 23.5 463 GLU A N 1
ATOM 3488 C CA . GLU A 1 463 ? -46.625 -1.863 9.984 1 23.5 463 GLU A CA 1
ATOM 3489 C C . GLU A 1 463 ? -47.25 -0.485 10.156 1 23.5 463 GLU A C 1
ATOM 3491 O O . GLU A 1 463 ? -46.625 0.535 9.898 1 23.5 463 GLU A O 1
ATOM 3496 N N . LYS A 1 464 ? -48.656 -0.328 10.094 1 26.11 464 LYS A N 1
ATOM 3497 C CA . LYS A 1 464 ? -49.656 0.573 10.641 1 26.11 464 LYS A CA 1
ATOM 3498 C C . LYS A 1 464 ? -49.344 0.947 12.086 1 26.11 464 LYS A C 1
ATOM 3500 O O . LYS A 1 464 ? -50.188 1.498 12.789 1 26.11 464 LYS A O 1
ATOM 3505 N N . ASP A 1 465 ? -48.531 0.584 12.836 1 20.44 465 ASP A N 1
ATOM 3506 C CA . ASP A 1 465 ? -48.875 1.262 14.078 1 20.44 465 ASP A CA 1
ATOM 3507 C C . ASP A 1 465 ? -48.812 2.779 13.922 1 20.44 465 ASP A C 1
ATOM 3509 O O . ASP A 1 465 ? -48.156 3.281 12.992 1 20.44 465 ASP A O 1
ATOM 3513 N N . ALA A 1 466 ? -48.875 3.582 15.086 1 20.62 466 ALA A N 1
ATOM 3514 C CA . ALA A 1 466 ? -49.531 4.676 15.781 1 20.62 466 ALA A CA 1
ATOM 3515 C C . ALA A 1 466 ? -48.938 6.023 15.406 1 20.62 466 ALA A C 1
ATOM 3517 O O . ALA A 1 466 ? -49.656 7.008 15.219 1 20.62 466 ALA A O 1
ATOM 3518 N N . SER A 1 467 ? -47.656 6.414 15.68 1 20.5 467 SER A N 1
ATOM 3519 C CA . SER A 1 467 ? -47.656 7.836 16.016 1 20.5 467 SER A CA 1
ATOM 3520 C C . SER A 1 467 ? -47.688 8.695 14.758 1 20.5 467 SER A C 1
ATOM 3522 O O . SER A 1 467 ? -46.719 8.766 14.008 1 20.5 467 SER A O 1
ATOM 3524 N N . LEU A 1 468 ? -48.844 8.539 13.891 1 18.92 468 LEU A N 1
ATOM 3525 C CA . LEU A 1 468 ? -49.312 9.508 12.906 1 18.92 468 LEU A CA 1
ATOM 3526 C C . LEU A 1 468 ? -49.25 10.93 13.469 1 18.92 468 LEU A C 1
ATOM 3528 O O . LEU A 1 468 ? -50.125 11.336 14.242 1 18.92 468 LEU A O 1
ATOM 3532 N N . ASN A 1 469 ? -48.188 11.508 14.086 1 18.41 469 ASN A N 1
ATOM 3533 C CA . ASN A 1 469 ? -48.5 12.93 14.078 1 18.41 469 ASN A CA 1
ATOM 3534 C C . ASN A 1 469 ? -48.812 13.414 12.664 1 18.41 469 ASN A C 1
ATOM 3536 O O . ASN A 1 469 ? -48.156 13.039 11.703 1 18.41 469 ASN A O 1
ATOM 3540 N N . SER A 1 470 ? -50.062 13.797 12.289 1 19.22 470 SER A N 1
ATOM 3541 C CA . SER A 1 470 ? -50.969 14.336 11.297 1 19.22 470 SER A CA 1
ATOM 3542 C C . SER A 1 470 ? -50.344 15.461 10.492 1 19.22 470 SER A C 1
ATOM 3544 O O . SER A 1 470 ? -51.031 16.25 9.852 1 19.22 470 SER A O 1
ATOM 3546 N N . THR A 1 471 ? -49.062 15.734 10.32 1 18.33 471 THR A N 1
ATOM 3547 C CA . THR A 1 471 ? -49.219 17.016 9.648 1 18.33 471 THR A CA 1
ATOM 3548 C C . THR A 1 471 ? -49.844 16.844 8.273 1 18.33 471 THR A C 1
ATOM 3550 O O . THR A 1 471 ? -49.688 15.789 7.641 1 18.33 471 THR A O 1
ATOM 3553 N N . THR A 1 472 ? -50.719 17.719 7.637 1 18.16 472 THR A N 1
ATOM 3554 C CA . THR A 1 472 ? -51.75 18.094 6.688 1 18.16 472 THR A CA 1
ATOM 3555 C C . THR A 1 472 ? -51.25 17.984 5.254 1 18.16 472 THR A C 1
ATOM 3557 O O . THR A 1 472 ? -52 17.578 4.359 1 18.16 472 THR A O 1
ATOM 3560 N N . ASN A 1 473 ? -50.156 18.391 4.559 1 16.95 473 ASN A N 1
ATOM 3561 C CA . ASN A 1 473 ? -50.594 19.109 3.357 1 16.95 473 ASN A CA 1
ATOM 3562 C C . ASN A 1 473 ? -51 18.125 2.256 1 16.95 473 ASN A C 1
ATOM 3564 O O . ASN A 1 473 ? -50.688 16.938 2.318 1 16.95 473 ASN A O 1
ATOM 3568 N N . GLY A 1 474 ? -51.062 18.578 0.895 1 16.77 474 GLY A N 1
ATOM 3569 C CA . GLY A 1 474 ? -51.844 18.734 -0.328 1 16.77 474 GLY A CA 1
ATOM 3570 C C . GLY A 1 474 ? -51.625 17.609 -1.322 1 16.77 474 GLY A C 1
ATOM 3571 O O . GLY A 1 474 ? -50.75 16.75 -1.112 1 16.77 474 GLY A O 1
ATOM 3572 N N . ASN A 1 475 ? -51.656 17.766 -2.777 1 17.58 475 ASN A N 1
ATOM 3573 C CA . ASN A 1 475 ? -52.438 17.391 -3.957 1 17.58 475 ASN A CA 1
ATOM 3574 C C . ASN A 1 475 ? -51.75 16.281 -4.746 1 17.58 475 ASN A C 1
ATOM 3576 O O . ASN A 1 475 ? -52.438 15.414 -5.312 1 17.58 475 ASN A O 1
ATOM 3580 N N . LEU A 1 476 ? -50.5 16.031 -5.156 1 16.59 476 LEU A N 1
ATOM 3581 C CA . LEU A 1 476 ? -50.281 15.914 -6.594 1 16.59 476 LEU A CA 1
ATOM 3582 C C . LEU A 1 476 ? -50.625 14.516 -7.09 1 16.59 476 LEU A C 1
ATOM 3584 O O . LEU A 1 476 ? -49.969 13.539 -6.719 1 16.59 476 LEU A O 1
ATOM 3588 N N . THR A 1 477 ? -52 14.133 -7.383 1 17.16 477 THR A N 1
ATOM 3589 C CA . THR A 1 477 ? -52.562 12.859 -7.84 1 17.16 477 THR A CA 1
ATOM 3590 C C . THR A 1 477 ? -52.219 12.625 -9.305 1 17.16 477 THR A C 1
ATOM 3592 O O . THR A 1 477 ? -52.688 11.648 -9.906 1 17.16 477 THR A O 1
ATOM 3595 N N . SER A 1 478 ? -51.062 12.68 -10.016 1 17.23 478 SER A N 1
ATOM 3596 C CA . SER A 1 478 ? -51.156 12.547 -11.461 1 17.23 478 SER A CA 1
ATOM 3597 C C . SER A 1 478 ? -51.5 11.125 -11.867 1 17.23 478 SER A C 1
ATOM 3599 O O . SER A 1 478 ? -50.875 10.164 -11.445 1 17.23 478 SER A O 1
ATOM 3601 N N . THR A 1 479 ? -52.844 10.773 -12.234 1 17.25 479 THR A N 1
ATOM 3602 C CA . THR A 1 479 ? -53.562 9.57 -12.617 1 17.25 479 THR A CA 1
ATOM 3603 C C . THR A 1 479 ? -53.188 9.148 -14.031 1 17.25 479 THR A C 1
ATOM 3605 O O . THR A 1 479 ? -53.781 8.203 -14.578 1 17.25 479 THR A O 1
ATOM 3608 N N . ASN A 1 480 ? -52.344 9.539 -14.875 1 17.44 480 ASN A N 1
ATOM 3609 C CA . ASN A 1 480 ? -52.625 9.258 -16.281 1 17.44 480 ASN A CA 1
ATOM 3610 C C . ASN A 1 480 ? -52.562 7.766 -16.578 1 17.44 480 ASN A C 1
ATOM 3612 O O . ASN A 1 480 ? -51.531 7.137 -16.391 1 17.44 480 ASN A O 1
ATOM 3616 N N . SER A 1 481 ? -53.781 6.957 -16.641 1 17.48 481 SER A N 1
ATOM 3617 C CA . SER A 1 481 ? -54.219 5.57 -16.797 1 17.48 481 SER A CA 1
ATOM 3618 C C . SER A 1 481 ? -54.031 5.105 -18.25 1 17.48 481 SER A C 1
ATOM 3620 O O . SER A 1 481 ? -54.688 4.141 -18.672 1 17.48 481 SER A O 1
ATOM 3622 N N . SER A 1 482 ? -53.344 5.676 -19.25 1 18.45 482 SER A N 1
ATOM 3623 C CA . SER A 1 482 ? -53.75 5.203 -20.562 1 18.45 482 SER A CA 1
ATOM 3624 C C . SER A 1 482 ? -53.594 3.689 -20.672 1 18.45 482 SER A C 1
ATOM 3626 O O . SER A 1 482 ? -52.688 3.105 -20.109 1 18.45 482 SER A O 1
ATOM 3628 N N . ASN A 1 483 ? -54.75 2.908 -21.156 1 18.23 483 ASN A N 1
ATOM 3629 C CA . ASN A 1 483 ? -55.312 1.575 -21.297 1 18.23 483 ASN A CA 1
ATOM 3630 C C . ASN A 1 483 ? -54.562 0.752 -22.344 1 18.23 483 ASN A C 1
ATOM 3632 O O . ASN A 1 483 ? -55.062 -0.282 -22.797 1 18.23 483 ASN A O 1
ATOM 3636 N N . VAL A 1 484 ? -53.531 1.07 -22.969 1 19.75 484 VAL A N 1
ATOM 3637 C CA . VAL A 1 484 ? -53.344 0.268 -24.172 1 19.75 484 VAL A CA 1
ATOM 3638 C C . VAL A 1 484 ? -53.312 -1.215 -23.797 1 19.75 484 VAL A C 1
ATOM 3640 O O . VAL A 1 484 ? -52.625 -1.613 -22.844 1 19.75 484 VAL A O 1
ATOM 3643 N N . GLU A 1 485 ? -54.312 -2.082 -24.344 1 20.05 485 GLU A N 1
ATOM 3644 C CA . GLU A 1 485 ? -54.906 -3.418 -24.266 1 20.05 485 GLU A CA 1
ATOM 3645 C C . GLU A 1 485 ? -53.875 -4.492 -24.609 1 20.05 485 GLU A C 1
ATOM 3647 O O . GLU A 1 485 ? -54.125 -5.684 -24.438 1 20.05 485 GLU A O 1
ATOM 3652 N N . GLY A 1 486 ? -52.781 -4.238 -25.328 1 19.91 486 GLY A N 1
ATOM 3653 C CA . GLY A 1 486 ? -52.25 -5.406 -26.016 1 19.91 486 GLY A CA 1
ATOM 3654 C C . GLY A 1 486 ? -52.062 -6.602 -25.109 1 19.91 486 GLY A C 1
ATOM 3655 O O . GLY A 1 486 ? -51.906 -6.445 -23.891 1 19.91 486 GLY A O 1
ATOM 3656 N N . GLY A 1 487 ? -52.719 -7.773 -25.406 1 20.64 487 GLY A N 1
ATOM 3657 C CA . GLY A 1 487 ? -52.938 -9.094 -24.844 1 20.64 487 GLY A CA 1
ATOM 3658 C C . GLY A 1 487 ? -51.688 -9.719 -24.25 1 20.64 487 GLY A C 1
ATOM 3659 O O . GLY A 1 487 ? -51.656 -10.922 -23.984 1 20.64 487 GLY A O 1
ATOM 3660 N N . SER A 1 488 ? -50.656 -8.992 -24.125 1 21.19 488 SER A N 1
ATOM 3661 C CA . SER A 1 488 ? -49.562 -9.883 -23.828 1 21.19 488 SER A CA 1
ATOM 3662 C C . SER A 1 488 ? -49.812 -10.711 -22.578 1 21.19 488 SER A C 1
ATOM 3664 O O . SER A 1 488 ? -50.469 -10.227 -21.625 1 21.19 488 SER A O 1
ATOM 3666 N N . ARG A 1 489 ? -49.844 -12.07 -22.734 1 21.47 489 ARG A N 1
ATOM 3667 C CA . ARG A 1 489 ? -50.125 -13.148 -21.781 1 21.47 489 ARG A CA 1
ATOM 3668 C C . ARG A 1 489 ? -49.625 -12.797 -20.391 1 21.47 489 ARG A C 1
ATOM 3670 O O . ARG A 1 489 ? -48.531 -12.195 -20.234 1 21.47 489 ARG A O 1
ATOM 3677 N N . ASP A 1 490 ? -50.562 -12.719 -19.469 1 22.45 490 ASP A N 1
ATOM 3678 C CA . ASP A 1 490 ? -50.562 -12.492 -18.016 1 22.45 490 ASP A CA 1
ATOM 3679 C C . ASP A 1 490 ? -49.656 -13.469 -17.297 1 22.45 490 ASP A C 1
ATOM 3681 O O . ASP A 1 490 ? -49.938 -14.664 -17.203 1 22.45 490 ASP A O 1
ATOM 3685 N N . PHE A 1 491 ? -48.375 -13.602 -17.719 1 23.58 491 PHE A N 1
ATOM 3686 C CA . PHE A 1 491 ? -47.594 -14.43 -16.797 1 23.58 491 PHE A CA 1
ATOM 3687 C C . PHE A 1 491 ? -48 -14.164 -15.352 1 23.58 491 PHE A C 1
ATOM 3689 O O . PHE A 1 491 ? -47.906 -13.023 -14.891 1 23.58 491 PHE A O 1
ATOM 3696 N N . SER A 1 492 ? -49.031 -14.797 -14.852 1 25.14 492 SER A N 1
ATOM 3697 C CA . SER A 1 492 ? -49.469 -14.836 -13.461 1 25.14 492 SER A CA 1
ATOM 3698 C C . SER A 1 492 ? -48.281 -14.766 -12.516 1 25.14 492 SER A C 1
ATOM 3700 O O . SER A 1 492 ? -47.375 -15.609 -12.586 1 25.14 492 SER A O 1
ATOM 3702 N N . THR A 1 493 ? -47.875 -13.586 -12.148 1 27.33 493 THR A N 1
ATOM 3703 C CA . THR A 1 493 ? -46.906 -13.102 -11.141 1 27.33 493 THR A CA 1
ATOM 3704 C C . THR A 1 493 ? -47.188 -13.75 -9.789 1 27.33 493 THR A C 1
ATOM 3706 O O . THR A 1 493 ? -48.125 -13.375 -9.094 1 27.33 493 THR A O 1
ATOM 3709 N N . GLU A 1 494 ? -47.25 -15.062 -9.648 1 28.12 494 GLU A N 1
ATOM 3710 C CA . GLU A 1 494 ? -47.25 -15.68 -8.328 1 28.12 494 GLU A CA 1
ATOM 3711 C C . GLU A 1 494 ? -46.469 -14.828 -7.336 1 28.12 494 GLU A C 1
ATOM 3713 O O . GLU A 1 494 ? -45.531 -14.094 -7.727 1 28.12 494 GLU A O 1
ATOM 3718 N N . ASP A 1 495 ? -47 -14.586 -6.043 1 30.95 495 ASP A N 1
ATOM 3719 C CA . ASP A 1 495 ? -46.562 -13.914 -4.816 1 30.95 495 ASP A CA 1
ATOM 3720 C C . ASP A 1 495 ? -45.094 -14.141 -4.535 1 30.95 495 ASP A C 1
ATOM 3722 O O . ASP A 1 495 ? -44.719 -15.164 -3.955 1 30.95 495 ASP A O 1
ATOM 3726 N N . ASP A 1 496 ? -44.312 -14 -5.43 1 31.59 496 ASP A N 1
ATOM 3727 C CA . ASP A 1 496 ? -42.875 -14.203 -5.344 1 31.59 496 ASP A CA 1
ATOM 3728 C C . ASP A 1 496 ? -42.281 -13.469 -4.137 1 31.59 496 ASP A C 1
ATOM 3730 O O . ASP A 1 496 ? -41.969 -12.281 -4.223 1 31.59 496 ASP A O 1
ATOM 3734 N N . GLU A 1 497 ? -42.781 -13.633 -2.793 1 33.34 497 GLU A N 1
ATOM 3735 C CA . GLU A 1 497 ? -42.406 -13.398 -1.401 1 33.34 497 GLU A CA 1
ATOM 3736 C C . GLU A 1 497 ? -40.875 -13.406 -1.227 1 33.34 497 GLU A C 1
ATOM 3738 O O . GLU A 1 497 ? -40.344 -12.664 -0.4 1 33.34 497 GLU A O 1
ATOM 3743 N N . GLY A 1 498 ? -40.219 -14.453 -1.652 1 33.03 498 GLY A N 1
ATOM 3744 C CA . GLY A 1 498 ? -38.844 -14.781 -1.271 1 33.03 498 GLY A CA 1
ATOM 3745 C C . GLY A 1 498 ? -37.812 -13.891 -1.928 1 33.03 498 GLY A C 1
ATOM 3746 O O . GLY A 1 498 ? -36.625 -14.242 -1.989 1 33.03 498 GLY A O 1
ATOM 3747 N N . LYS A 1 499 ? -38.281 -13.008 -2.832 1 36.78 499 LYS A N 1
ATOM 3748 C CA . LYS A 1 499 ? -37.125 -12.328 -3.395 1 36.78 499 LYS A CA 1
ATOM 3749 C C . LYS A 1 499 ? -36.5 -11.383 -2.371 1 36.78 499 LYS A C 1
ATOM 3751 O O . LYS A 1 499 ? -37.156 -10.539 -1.792 1 36.78 499 LYS A O 1
ATOM 3756 N N . ASN A 1 500 ? -35.375 -11.789 -1.727 1 40.09 500 ASN A N 1
ATOM 3757 C CA . ASN A 1 500 ? -34.5 -11 -0.876 1 40.09 500 ASN A CA 1
ATOM 3758 C C . ASN A 1 500 ? -34.281 -9.586 -1.428 1 40.09 500 ASN A C 1
ATOM 3760 O O . ASN A 1 500 ? -34.062 -9.414 -2.625 1 40.09 500 ASN A O 1
ATOM 3764 N N . PRO A 1 501 ? -34.844 -8.578 -0.882 1 44.19 501 PRO A N 1
ATOM 3765 C CA . PRO A 1 501 ? -34.625 -7.203 -1.343 1 44.19 501 PRO A CA 1
ATOM 3766 C C . PRO A 1 501 ? -33.188 -6.941 -1.781 1 44.19 501 PRO A C 1
ATOM 3768 O O . PRO A 1 501 ? -32.25 -7.438 -1.156 1 44.19 501 PRO A O 1
ATOM 3771 N N . PRO A 1 502 ? -33.062 -6.488 -3.082 1 55.62 502 PRO A N 1
ATOM 3772 C CA . PRO A 1 502 ? -31.703 -6.301 -3.639 1 55.62 502 PRO A CA 1
ATOM 3773 C C . PRO A 1 502 ? -30.844 -5.367 -2.793 1 55.62 502 PRO A C 1
ATOM 3775 O O . PRO A 1 502 ? -31.359 -4.449 -2.154 1 55.62 502 PRO A O 1
ATOM 3778 N N . PHE A 1 503 ? -29.812 -5.746 -2.322 1 65.31 503 PHE A N 1
ATOM 3779 C CA . PHE A 1 503 ? -28.797 -4.969 -1.619 1 65.31 503 PHE A CA 1
ATOM 3780 C C . PHE A 1 503 ? -28.297 -3.814 -2.484 1 65.31 503 PHE A C 1
ATOM 3782 O O . PHE A 1 503 ? -28.375 -3.879 -3.713 1 65.31 503 PHE A O 1
ATOM 3789 N N . PHE A 1 504 ? -28.344 -2.574 -1.775 1 77.38 504 PHE A N 1
ATOM 3790 C CA . PHE A 1 504 ? -27.688 -1.495 -2.496 1 77.38 504 PHE A CA 1
ATOM 3791 C C . PHE A 1 504 ? -26.422 -1.065 -1.778 1 77.38 504 PHE A C 1
ATOM 3793 O O . PHE A 1 504 ? -26.312 -1.193 -0.557 1 77.38 504 PHE A O 1
ATOM 3800 N N . TYR A 1 505 ? -25.547 -0.722 -2.518 1 85.06 505 TYR A N 1
ATOM 3801 C CA . TYR A 1 505 ? -24.266 -0.222 -2.004 1 85.06 505 TYR A CA 1
ATOM 3802 C C . TYR A 1 505 ? -24.281 1.301 -1.933 1 85.06 505 TYR A C 1
ATOM 3804 O O . TYR A 1 505 ? -24.922 1.966 -2.744 1 85.06 505 TYR A O 1
ATOM 3812 N N . LYS A 1 506 ? -23.609 1.779 -0.877 1 86.19 506 LYS A N 1
ATOM 3813 C CA . LYS A 1 506 ? -23.469 3.223 -0.711 1 86.19 506 LYS A CA 1
ATOM 3814 C C . LYS A 1 506 ? -22.016 3.604 -0.433 1 86.19 506 LYS A C 1
ATOM 3816 O O . LYS A 1 506 ? -21.266 2.824 0.159 1 86.19 506 LYS A O 1
ATOM 3821 N N . ILE A 1 507 ? -21.609 4.719 -0.889 1 86.25 507 ILE A N 1
ATOM 3822 C CA . ILE A 1 507 ? -20.359 5.383 -0.527 1 86.25 507 ILE A CA 1
ATOM 3823 C C . ILE A 1 507 ? -20.672 6.758 0.064 1 86.25 507 ILE A C 1
ATOM 3825 O O . ILE A 1 507 ? -21.141 7.656 -0.642 1 86.25 507 ILE A O 1
ATOM 3829 N N . GLY A 1 508 ? -20.297 6.883 1.3 1 80.12 508 GLY A N 1
ATOM 3830 C CA . GLY A 1 508 ? -20.828 8.07 1.958 1 80.12 508 GLY A CA 1
ATOM 3831 C C . GLY A 1 508 ? -22.328 8.156 1.898 1 80.12 508 GLY A C 1
ATOM 3832 O O . GLY A 1 508 ? -23.031 7.242 2.332 1 80.12 508 GLY A O 1
ATOM 3833 N N . ASP A 1 509 ? -22.891 9.195 1.278 1 80.56 509 ASP A N 1
ATOM 3834 C CA . ASP A 1 509 ? -24.328 9.359 1.137 1 80.56 509 ASP A CA 1
ATOM 3835 C C . ASP A 1 509 ? -24.781 9.039 -0.285 1 80.56 509 ASP A C 1
ATOM 3837 O O . ASP A 1 509 ? -25.984 9.102 -0.589 1 80.56 509 ASP A O 1
ATOM 3841 N N . ALA A 1 510 ? -23.844 8.68 -1.066 1 90.06 510 ALA A N 1
ATOM 3842 C CA . ALA A 1 510 ? -24.172 8.391 -2.459 1 90.06 510 ALA A CA 1
ATOM 3843 C C . ALA A 1 510 ? -24.531 6.914 -2.637 1 90.06 510 ALA A C 1
ATOM 3845 O O . ALA A 1 510 ? -23.828 6.031 -2.143 1 90.06 510 ALA A O 1
ATOM 3846 N N . VAL A 1 511 ? -25.625 6.688 -3.299 1 89.31 511 VAL A N 1
ATOM 3847 C CA . VAL A 1 511 ? -26.062 5.328 -3.59 1 89.31 511 VAL A CA 1
ATOM 3848 C C . VAL A 1 511 ? -25.484 4.867 -4.922 1 89.31 511 VAL A C 1
ATOM 3850 O O . VAL A 1 511 ? -25.5 5.613 -5.902 1 89.31 511 VAL A O 1
ATOM 3853 N N . ILE A 1 512 ? -24.938 3.701 -4.965 1 91.12 512 ILE A N 1
ATOM 3854 C CA . ILE A 1 512 ? -24.422 3.127 -6.207 1 91.12 512 ILE A CA 1
ATOM 3855 C C . ILE A 1 512 ? -25.578 2.535 -7.012 1 91.12 512 ILE A C 1
ATOM 3857 O O . ILE A 1 512 ? -26.25 1.608 -6.555 1 91.12 512 ILE A O 1
ATOM 3861 N N . LEU A 1 513 ? -25.797 3.068 -8.172 1 90.19 513 LEU A N 1
ATOM 3862 C CA . LEU A 1 513 ? -26.906 2.652 -9.031 1 90.19 513 LEU A CA 1
ATOM 3863 C C . LEU A 1 513 ? -26.484 1.488 -9.922 1 90.19 513 LEU A C 1
ATOM 3865 O O . LEU A 1 513 ? -27.266 0.558 -10.141 1 90.19 513 LEU A O 1
ATOM 3869 N N . LYS A 1 514 ? -25.359 1.595 -10.508 1 88.94 514 LYS A N 1
ATOM 3870 C CA . LYS A 1 514 ? -24.703 0.545 -11.289 1 88.94 514 LYS A CA 1
ATOM 3871 C C . LYS A 1 514 ? -23.281 0.288 -10.805 1 88.94 514 LYS A C 1
ATOM 3873 O O . LYS A 1 514 ? -22.469 1.212 -10.727 1 88.94 514 LYS A O 1
ATOM 3878 N N . SER A 1 515 ? -23.094 -0.957 -10.461 1 89.25 515 SER A N 1
ATOM 3879 C CA . SER A 1 515 ? -21.797 -1.259 -9.875 1 89.25 515 SER A CA 1
ATOM 3880 C C . SER A 1 515 ? -20.938 -2.082 -10.836 1 89.25 515 SER A C 1
ATOM 3882 O O . SER A 1 515 ? -21.469 -2.762 -11.719 1 89.25 515 SER A O 1
ATOM 3884 N N . ASP A 1 516 ? -19.594 -1.946 -10.703 1 90.62 516 ASP A N 1
ATOM 3885 C CA . ASP A 1 516 ? -18.594 -2.875 -11.234 1 90.62 516 ASP A CA 1
ATOM 3886 C C . ASP A 1 516 ? -18.578 -2.842 -12.766 1 90.62 516 ASP A C 1
ATOM 3888 O O . ASP A 1 516 ? -18.609 -3.891 -13.414 1 90.62 516 ASP A O 1
ATOM 3892 N N . ILE A 1 517 ? -18.656 -1.696 -13.328 1 90.12 517 ILE A N 1
ATOM 3893 C CA . ILE A 1 517 ? -18.422 -1.556 -14.766 1 90.12 517 ILE A CA 1
ATOM 3894 C C . ILE A 1 517 ? -16.922 -1.629 -15.055 1 90.12 517 ILE A C 1
ATOM 3896 O O . ILE A 1 517 ? -16.156 -0.772 -14.609 1 90.12 517 ILE A O 1
ATOM 3900 N N . MET A 1 518 ? -16.562 -2.646 -15.805 1 87.38 518 MET A N 1
ATOM 3901 C CA . MET A 1 518 ? -15.148 -2.914 -16.016 1 87.38 518 MET A CA 1
ATOM 3902 C C . MET A 1 518 ? -14.594 -2.045 -17.141 1 87.38 518 MET A C 1
ATOM 3904 O O . MET A 1 518 ? -15.258 -1.834 -18.156 1 87.38 518 MET A O 1
ATOM 3908 N N . ALA A 1 519 ? -13.422 -1.443 -16.844 1 84.44 519 ALA A N 1
ATOM 3909 C CA . ALA A 1 519 ? -12.602 -0.738 -17.828 1 84.44 519 ALA A CA 1
ATOM 3910 C C . ALA A 1 519 ? -11.18 -1.284 -17.844 1 84.44 519 ALA A C 1
ATOM 3912 O O . ALA A 1 519 ? -10.797 -2.057 -16.953 1 84.44 519 ALA A O 1
ATOM 3913 N N . LEU A 1 520 ? -10.461 -0.996 -18.797 1 79.12 520 LEU A N 1
ATOM 3914 C CA . LEU A 1 520 ? -9.094 -1.479 -18.953 1 79.12 520 LEU A CA 1
ATOM 3915 C C . LEU A 1 520 ? -8.234 -1.029 -17.766 1 79.12 520 LEU A C 1
ATOM 3917 O O . LEU A 1 520 ? -7.418 -1.803 -17.266 1 79.12 520 LEU A O 1
ATOM 3921 N N . ASP A 1 521 ? -8.406 0.195 -17.422 1 80.19 521 ASP A N 1
ATOM 3922 C CA . ASP A 1 521 ? -7.531 0.772 -16.406 1 80.19 521 ASP A CA 1
ATOM 3923 C C . ASP A 1 521 ? -8.266 0.934 -15.078 1 80.19 521 ASP A C 1
ATOM 3925 O O . ASP A 1 521 ? -7.824 1.692 -14.211 1 80.19 521 ASP A O 1
ATOM 3929 N N . GLY A 1 522 ? -9.344 0.28 -14.953 1 86.19 522 GLY A N 1
ATOM 3930 C CA . GLY A 1 522 ? -10.008 0.375 -13.664 1 86.19 522 GLY A CA 1
ATOM 3931 C C . GLY A 1 522 ? -11.445 -0.089 -13.695 1 86.19 522 GLY A C 1
ATOM 3932 O O . GLY A 1 522 ? -11.812 -0.94 -14.508 1 86.19 522 GLY A O 1
ATOM 3933 N N . VAL A 1 523 ? -12.195 0.367 -12.664 1 91.44 523 VAL A N 1
ATOM 3934 C CA . VAL A 1 523 ? -13.594 0.001 -12.5 1 91.44 523 VAL A CA 1
ATOM 3935 C C . VAL A 1 523 ? -14.438 1.256 -12.273 1 91.44 523 VAL A C 1
ATOM 3937 O O . VAL A 1 523 ? -13.969 2.219 -11.664 1 91.44 523 VAL A O 1
ATOM 3940 N N . ILE A 1 524 ? -15.641 1.256 -12.789 1 93.44 524 ILE A N 1
ATOM 3941 C CA . ILE A 1 524 ? -16.547 2.4 -12.68 1 93.44 524 ILE A CA 1
ATOM 3942 C C . ILE A 1 524 ? -17.766 2.018 -11.859 1 93.44 524 ILE A C 1
ATOM 3944 O O . ILE A 1 524 ? -18.328 0.934 -12.039 1 93.44 524 ILE A O 1
ATOM 3948 N N . HIS A 1 525 ? -18.156 2.766 -10.93 1 93 525 HIS A N 1
ATOM 3949 C CA . HIS A 1 525 ? -19.422 2.711 -10.227 1 93 525 HIS A CA 1
ATOM 3950 C C . HIS A 1 525 ? -20.266 3.959 -10.5 1 93 525 HIS A C 1
ATOM 3952 O O . HIS A 1 525 ? -19.781 5.082 -10.312 1 93 525 HIS A O 1
ATOM 3958 N N . VAL A 1 526 ? -21.469 3.777 -10.953 1 94.94 526 VAL A N 1
ATOM 3959 C CA . VAL A 1 526 ? -22.359 4.906 -11.203 1 94.94 526 VAL A CA 1
ATOM 3960 C C . VAL A 1 526 ? -23.109 5.266 -9.922 1 94.94 526 VAL A C 1
ATOM 3962 O O . VAL A 1 526 ? -23.703 4.395 -9.281 1 94.94 526 VAL A O 1
ATOM 3965 N N . ILE A 1 527 ? -23.125 6.531 -9.539 1 94.44 527 ILE A N 1
ATOM 3966 C CA . ILE A 1 527 ? -23.719 6.941 -8.273 1 94.44 527 ILE A CA 1
ATOM 3967 C C . ILE A 1 527 ? -24.781 8.008 -8.516 1 94.44 527 ILE A C 1
ATOM 3969 O O . ILE A 1 527 ? -24.859 8.586 -9.602 1 94.44 527 ILE A O 1
ATOM 3973 N N . ASP A 1 528 ? -25.641 8.297 -7.512 1 93 528 ASP A N 1
ATOM 3974 C CA . ASP A 1 528 ? -26.828 9.141 -7.691 1 93 528 ASP A CA 1
ATOM 3975 C C . ASP A 1 528 ? -26.547 10.578 -7.238 1 93 528 ASP A C 1
ATOM 3977 O O . ASP A 1 528 ? -27.375 11.469 -7.43 1 93 528 ASP A O 1
ATOM 3981 N N . ARG A 1 529 ? -25.438 10.844 -6.629 1 92.62 529 ARG A N 1
ATOM 3982 C CA . ARG A 1 529 ? -25.094 12.195 -6.195 1 92.62 529 ARG A CA 1
ATOM 3983 C C . ARG A 1 529 ? -23.578 12.422 -6.258 1 92.62 529 ARG A C 1
ATOM 3985 O O . ARG A 1 529 ? -22.797 11.469 -6.273 1 92.62 529 ARG A O 1
ATOM 3992 N N . LEU A 1 530 ? -23.172 13.633 -6.312 1 91.94 530 LEU A N 1
ATOM 3993 C CA . LEU A 1 530 ? -21.75 13.969 -6.371 1 91.94 530 LEU A CA 1
ATOM 3994 C C . LEU A 1 530 ? -21.094 13.812 -5.004 1 91.94 530 LEU A C 1
ATOM 3996 O O . LEU A 1 530 ? -21.734 14.062 -3.977 1 91.94 530 LEU A O 1
ATOM 4000 N N . LEU A 1 531 ? -19.906 13.422 -5.047 1 89.94 531 LEU A N 1
ATOM 4001 C CA . LEU A 1 531 ? -19.062 13.43 -3.857 1 89.94 531 LEU A CA 1
ATOM 4002 C C . LEU A 1 531 ? -18.328 14.75 -3.729 1 89.94 531 LEU A C 1
ATOM 4004 O O . LEU A 1 531 ? -17.234 14.914 -4.285 1 89.94 531 LEU A O 1
ATOM 4008 N N . ILE A 1 532 ? -18.828 15.648 -3.043 1 87.12 532 ILE A N 1
ATOM 4009 C CA . ILE A 1 532 ? -18.328 17.016 -3.014 1 87.12 532 ILE A CA 1
ATOM 4010 C C . ILE A 1 532 ? -17.359 17.188 -1.844 1 87.12 532 ILE A C 1
ATOM 4012 O O . ILE A 1 532 ? -17.75 17.062 -0.682 1 87.12 532 ILE A O 1
ATOM 4016 N N . PRO A 1 533 ? -16.125 17.516 -2.117 1 85.25 533 PRO A N 1
ATOM 4017 C CA . PRO A 1 533 ? -15.172 17.812 -1.041 1 85.25 533 PRO A CA 1
ATOM 4018 C C . PRO A 1 533 ? -15.352 19.219 -0.468 1 85.25 533 PRO A C 1
ATOM 4020 O O . PRO A 1 533 ? -16.016 20.047 -1.08 1 85.25 533 PRO A O 1
ATOM 4023 N N . ARG A 1 534 ? -14.789 19.406 0.623 1 82.94 534 ARG A N 1
ATOM 4024 C CA . ARG A 1 534 ? -14.883 20.719 1.265 1 82.94 534 ARG A CA 1
ATOM 4025 C C . ARG A 1 534 ? -14.32 21.812 0.365 1 82.94 534 ARG A C 1
ATOM 4027 O O . ARG A 1 534 ? -14.883 22.906 0.284 1 82.94 534 ARG A O 1
ATOM 4034 N N . ARG A 1 535 ? -13.234 21.547 -0.282 1 84.88 535 ARG A N 1
ATOM 4035 C CA . ARG A 1 535 ? -12.539 22.547 -1.1 1 84.88 535 ARG A CA 1
ATOM 4036 C C . ARG A 1 535 ? -13.43 23.047 -2.232 1 84.88 535 ARG A C 1
ATOM 4038 O O . ARG A 1 535 ? -13.211 24.125 -2.766 1 84.88 535 ARG A O 1
ATOM 4045 N N . ALA A 1 536 ? -14.453 22.328 -2.543 1 83.62 536 ALA A N 1
ATOM 4046 C CA . ALA A 1 536 ? -15.344 22.703 -3.635 1 83.62 536 ALA A CA 1
ATOM 4047 C C . ALA A 1 536 ? -16.609 23.375 -3.104 1 83.62 536 ALA A C 1
ATOM 4049 O O . ALA A 1 536 ? -17.422 23.891 -3.877 1 83.62 536 ALA A O 1
ATOM 4050 N N . GLN A 1 537 ? -16.812 23.406 -1.818 1 84.5 537 GLN A N 1
ATOM 4051 C CA . GLN A 1 537 ? -18 23.984 -1.2 1 84.5 537 GLN A CA 1
ATOM 4052 C C . GLN A 1 537 ? -17.766 25.453 -0.842 1 84.5 537 GLN A C 1
ATOM 4054 O O . GLN A 1 537 ? -16.656 25.844 -0.478 1 84.5 537 GLN A O 1
ATOM 4059 N N . PRO A 1 538 ? -18.844 26.234 -1.018 1 86.31 538 PRO A N 1
ATOM 4060 C CA . PRO A 1 538 ? -18.719 27.609 -0.51 1 86.31 538 PRO A CA 1
ATOM 4061 C C . PRO A 1 538 ? -18.656 27.672 1.015 1 86.31 538 PRO A C 1
ATOM 4063 O O . PRO A 1 538 ? -19.062 26.719 1.691 1 86.31 538 PRO A O 1
ATOM 4066 N N . LEU A 1 539 ? -18.188 28.75 1.534 1 91.81 539 LEU A N 1
ATOM 4067 C CA . LEU A 1 539 ? -17.984 28.891 2.973 1 91.81 539 LEU A CA 1
ATOM 4068 C C . LEU A 1 539 ? -19.312 28.766 3.719 1 91.81 539 LEU A C 1
ATOM 4070 O O . LEU A 1 539 ? -19.344 28.266 4.844 1 91.81 539 LEU A O 1
ATOM 4074 N N . LEU A 1 540 ? -20.438 29.234 3.062 1 90.62 540 LEU A N 1
ATOM 4075 C CA . LEU A 1 540 ? -21.75 29.141 3.699 1 90.62 540 LEU A CA 1
ATOM 4076 C C . LEU A 1 540 ? -22.094 27.688 4.02 1 90.62 540 LEU A C 1
ATOM 4078 O O . LEU A 1 540 ? -22.578 27.391 5.113 1 90.62 540 LEU A O 1
ATOM 4082 N N . GLN A 1 541 ? -21.828 26.859 3.098 1 87 541 GLN A N 1
ATOM 4083 C CA . GLN A 1 541 ? -22.109 25.438 3.295 1 87 541 GLN A CA 1
ATOM 4084 C C . GLN A 1 541 ? -21.172 24.844 4.336 1 87 541 GLN A C 1
ATOM 4086 O O . GLN A 1 541 ? -21.578 24 5.148 1 87 541 GLN A O 1
ATOM 4091 N N . ILE A 1 542 ? -19.922 25.203 4.293 1 91.75 542 ILE A N 1
ATOM 4092 C CA . ILE A 1 542 ? -18.953 24.703 5.262 1 91.75 542 ILE A CA 1
ATOM 4093 C C . ILE A 1 542 ? -19.359 25.125 6.672 1 91.75 542 ILE A C 1
ATOM 4095 O O . ILE A 1 542 ? -19.297 24.328 7.605 1 91.75 542 ILE A O 1
ATOM 4099 N N . ALA A 1 543 ? -19.812 26.344 6.816 1 95.06 543 ALA A N 1
ATOM 4100 C CA . ALA A 1 543 ? -20.266 26.844 8.109 1 95.06 543 ALA A CA 1
ATOM 4101 C C . ALA A 1 543 ? -21.453 26.016 8.625 1 95.06 543 ALA A C 1
ATOM 4103 O O . ALA A 1 543 ? -21.547 25.734 9.82 1 95.06 543 ALA A O 1
ATOM 4104 N N . THR A 1 544 ? -22.344 25.672 7.738 1 91.25 544 THR A N 1
ATOM 4105 C CA . THR A 1 544 ? -23.5 24.859 8.094 1 91.25 544 THR A CA 1
ATOM 4106 C C . THR A 1 544 ? -23.062 23.469 8.562 1 91.25 544 THR A C 1
ATOM 4108 O O . THR A 1 544 ? -23.562 22.969 9.57 1 91.25 544 THR A O 1
ATOM 4111 N N . GLU A 1 545 ? -22.172 22.938 7.852 1 87.25 545 GLU A N 1
ATOM 4112 C CA . GLU A 1 545 ? -21.688 21.609 8.164 1 87.25 545 GLU A CA 1
ATOM 4113 C C . GLU A 1 545 ? -20.953 21.578 9.5 1 87.25 545 GLU A C 1
ATOM 4115 O O . GLU A 1 545 ? -20.969 20.578 10.211 1 87.25 545 GLU A O 1
ATOM 4120 N N . LEU A 1 546 ? -20.266 22.656 9.82 1 93.62 546 LEU A N 1
ATOM 4121 C CA . LEU A 1 546 ? -19.5 22.75 11.055 1 93.62 546 LEU A CA 1
ATOM 4122 C C . LEU A 1 546 ? -20.406 23.078 12.234 1 93.62 546 LEU A C 1
ATOM 4124 O O . LEU A 1 546 ? -19.953 23.125 13.383 1 93.62 546 LEU A O 1
ATOM 4128 N N . GLY A 1 547 ? -21.672 23.344 11.969 1 92.62 547 GLY A N 1
ATOM 4129 C CA . GLY A 1 547 ? -22.641 23.594 13.039 1 92.62 547 GLY A CA 1
ATOM 4130 C C . GLY A 1 547 ? -22.516 24.969 13.633 1 92.62 547 GLY A C 1
ATOM 4131 O O . GLY A 1 547 ? -22.703 25.156 14.844 1 92.62 547 GLY A O 1
ATOM 4132 N N . LEU A 1 548 ? -22.094 25.922 12.859 1 96.69 548 LEU A N 1
ATOM 4133 C CA . LEU A 1 548 ? -22 27.297 13.344 1 96.69 548 LEU A CA 1
ATOM 4134 C C . LEU A 1 548 ? -23.359 27.984 13.25 1 96.69 548 LEU A C 1
ATOM 4136 O O . LEU A 1 548 ? -23.516 28.969 12.508 1 96.69 548 LEU A O 1
ATOM 4140 N N . ASN A 1 549 ? -24.281 27.641 14.109 1 95.31 549 ASN A N 1
ATOM 4141 C CA . ASN A 1 549 ? -25.703 28 14.016 1 95.31 549 ASN A CA 1
ATOM 4142 C C . ASN A 1 549 ? -25.938 29.469 14.375 1 95.31 549 ASN A C 1
ATOM 4144 O O . ASN A 1 549 ? -26.719 30.156 13.719 1 95.31 549 ASN A O 1
ATOM 4148 N N . THR A 1 550 ? -25.328 29.922 15.43 1 95 550 THR A N 1
ATOM 4149 C CA . THR A 1 550 ? -25.547 31.297 15.844 1 95 550 THR A CA 1
ATOM 4150 C C . THR A 1 550 ? -25.031 32.281 14.781 1 95 550 THR A C 1
ATOM 4152 O O . THR A 1 550 ? -25.703 33.25 14.461 1 95 550 THR A O 1
ATOM 4155 N N . LEU A 1 551 ? -23.844 31.969 14.32 1 95.31 551 LEU A N 1
ATOM 4156 C CA . LEU A 1 551 ? -23.297 32.781 13.25 1 95.31 551 LEU A CA 1
ATOM 4157 C C . LEU A 1 551 ? -24.234 32.812 12.047 1 95.31 551 LEU A C 1
ATOM 4159 O O . LEU A 1 551 ? -24.516 33.875 11.484 1 95.31 551 LEU A O 1
ATOM 4163 N N . LEU A 1 552 ? -24.719 31.688 11.617 1 94.38 552 LEU A N 1
ATOM 4164 C CA . LEU A 1 552 ? -25.594 31.547 10.461 1 94.38 552 LEU A CA 1
ATOM 4165 C C . LEU A 1 552 ? -26.922 32.25 10.688 1 94.38 552 LEU A C 1
ATOM 4167 O O . LEU A 1 552 ? -27.531 32.781 9.742 1 94.38 552 LEU A O 1
ATOM 4171 N N . SER A 1 553 ? -27.406 32.25 11.914 1 93.38 553 SER A N 1
ATOM 4172 C CA . SER A 1 553 ? -28.672 32.906 12.242 1 93.38 553 SER A CA 1
ATOM 4173 C C . SER A 1 553 ? -28.562 34.438 12.156 1 93.38 553 SER A C 1
ATOM 4175 O O . SER A 1 553 ? -29.562 35.125 11.945 1 93.38 553 SER A O 1
ATOM 4177 N N . LEU A 1 554 ? -27.375 34.969 12.305 1 93.31 554 LEU A N 1
ATOM 4178 C CA . LEU A 1 554 ? -27.156 36.406 12.273 1 93.31 554 LEU A CA 1
ATOM 4179 C C . LEU A 1 554 ? -26.984 36.906 10.836 1 93.31 554 LEU A C 1
ATOM 4181 O O . LEU A 1 554 ? -27.141 38.094 10.555 1 93.31 554 LEU A O 1
ATOM 4185 N N . LEU A 1 555 ? -26.703 36.062 9.922 1 91.94 555 LEU A N 1
ATOM 4186 C CA . LEU A 1 555 ? -26.266 36.406 8.578 1 91.94 555 LEU A CA 1
ATOM 4187 C C . LEU A 1 555 ? -27.422 37 7.766 1 91.94 555 LEU A C 1
ATOM 4189 O O . LEU A 1 555 ? -27.25 38 7.082 1 91.94 555 LEU A O 1
ATOM 4193 N N . PRO A 1 556 ? -28.641 36.344 7.738 1 86.88 556 PRO A N 1
ATOM 4194 C CA . PRO A 1 556 ? -29.703 36.812 6.84 1 86.88 556 PRO A CA 1
ATOM 4195 C C . PRO A 1 556 ? -30.031 38.281 7.027 1 86.88 556 PRO A C 1
ATOM 4197 O O . PRO A 1 556 ? -30.281 39 6.051 1 86.88 556 PRO A O 1
ATOM 4200 N N . ASN A 1 557 ? -30 38.844 8.211 1 84.12 557 ASN A N 1
ATOM 4201 C CA . ASN A 1 557 ? -30.391 40.219 8.492 1 84.12 557 ASN A CA 1
ATOM 4202 C C . ASN A 1 557 ? -29.266 41.188 8.164 1 84.12 557 ASN A C 1
ATOM 4204 O O . ASN A 1 557 ? -29.469 42.406 8.219 1 84.12 557 ASN A O 1
ATOM 4208 N N . THR A 1 558 ? -28.109 40.688 7.758 1 90.31 558 THR A N 1
ATOM 4209 C CA . THR A 1 558 ? -26.953 41.562 7.547 1 90.31 558 THR A CA 1
ATOM 4210 C C . THR A 1 558 ? -26.641 41.688 6.059 1 90.31 558 THR A C 1
ATOM 4212 O O . THR A 1 558 ? -25.859 42.562 5.656 1 90.31 558 THR A O 1
ATOM 4215 N N . GLY A 1 559 ? -27.234 40.844 5.191 1 86.69 559 GLY A N 1
ATOM 4216 C CA . GLY A 1 559 ? -26.969 40.875 3.766 1 86.69 559 GLY A CA 1
ATOM 4217 C C . GLY A 1 559 ? -25.641 40.219 3.402 1 86.69 559 GLY A C 1
ATOM 4218 O O . GLY A 1 559 ? -25.203 40.281 2.256 1 86.69 559 GLY A O 1
ATOM 4219 N N . LEU A 1 560 ? -24.984 39.625 4.293 1 89.81 560 LEU A N 1
ATOM 4220 C CA . LEU A 1 560 ? -23.656 39.062 4.059 1 89.81 560 LEU A CA 1
ATOM 4221 C C . LEU A 1 560 ? -23.75 37.594 3.641 1 89.81 560 LEU A C 1
ATOM 4223 O O . LEU A 1 560 ? -22.734 36.938 3.436 1 89.81 560 LEU A O 1
ATOM 4227 N N . GLN A 1 561 ? -24.938 37.094 3.5 1 87 561 GLN A N 1
ATOM 4228 C CA . GLN A 1 561 ? -25.125 35.719 3.055 1 87 561 GLN A CA 1
ATOM 4229 C C . GLN A 1 561 ? -24.547 35.5 1.662 1 87 561 GLN A C 1
ATOM 4231 O O . GLN A 1 561 ? -23.938 34.438 1.39 1 87 561 GLN A O 1
ATOM 4236 N N . THR A 1 562 ? -24.625 36.438 0.823 1 83.5 562 THR A N 1
ATOM 4237 C CA . THR A 1 562 ? -24.141 36.344 -0.549 1 83.5 562 THR A CA 1
ATOM 4238 C C . THR A 1 562 ? -22.609 36.312 -0.58 1 83.5 562 THR A C 1
ATOM 4240 O O . THR A 1 562 ? -22.016 35.719 -1.466 1 83.5 562 THR A O 1
ATOM 4243 N N . ALA A 1 563 ? -22.016 37 0.378 1 84.38 563 ALA A N 1
ATOM 4244 C CA . ALA A 1 563 ? -20.547 37.031 0.439 1 84.38 563 ALA A CA 1
ATOM 4245 C C . ALA A 1 563 ? -20 35.625 0.764 1 84.38 563 ALA A C 1
ATOM 4247 O O . ALA A 1 563 ? -18.938 35.25 0.26 1 84.38 563 ALA A O 1
ATOM 4248 N N . LEU A 1 564 ? -20.672 34.875 1.523 1 88.5 564 LEU A N 1
ATOM 4249 C CA . LEU A 1 564 ? -20.203 33.562 1.95 1 88.5 564 LEU A CA 1
ATOM 4250 C C . LEU A 1 564 ? -20.609 32.5 0.944 1 88.5 564 LEU A C 1
ATOM 4252 O O . LEU A 1 564 ? -20.047 31.391 0.933 1 88.5 564 LEU A O 1
ATOM 4256 N N . GLY A 1 565 ? -21.578 32.75 0.198 1 80.44 565 GLY A N 1
ATOM 4257 C CA . GLY A 1 565 ? -22.062 31.75 -0.76 1 80.44 565 GLY A CA 1
ATOM 4258 C C . GLY A 1 565 ? -21.578 32.031 -2.174 1 80.44 565 GLY A C 1
ATOM 4259 O O . GLY A 1 565 ? -21.625 31.125 -3.027 1 80.44 565 GLY A O 1
ATOM 4260 N N . GLY A 1 566 ? -21.062 33.188 -2.404 1 76.38 566 GLY A N 1
ATOM 4261 C CA . GLY A 1 566 ? -20.75 33.594 -3.768 1 76.38 566 GLY A CA 1
ATOM 4262 C C . GLY A 1 566 ? -19.297 33.375 -4.133 1 76.38 566 GLY A C 1
ATOM 4263 O O . GLY A 1 566 ? -18.625 32.5 -3.592 1 76.38 566 GLY A O 1
ATOM 4264 N N . ARG A 1 567 ? -18.906 34.125 -5.23 1 74.31 567 ARG A N 1
ATOM 4265 C CA . ARG A 1 567 ? -17.562 34.031 -5.77 1 74.31 567 ARG A CA 1
ATOM 4266 C C . ARG A 1 567 ? -16.609 34.938 -4.984 1 74.31 567 ARG A C 1
ATOM 4268 O O . ARG A 1 567 ? -17.031 35.844 -4.277 1 74.31 567 ARG A O 1
ATOM 4275 N N . GLY A 1 568 ? -15.461 34.562 -4.957 1 79.31 568 GLY A N 1
ATOM 4276 C CA . GLY A 1 568 ? -14.445 35.375 -4.305 1 79.31 568 GLY A CA 1
ATOM 4277 C C . GLY A 1 568 ? -13.555 34.562 -3.371 1 79.31 568 GLY A C 1
ATOM 4278 O O . GLY A 1 568 ? -13.617 33.344 -3.342 1 79.31 568 GLY A O 1
ATOM 4279 N N . SER A 1 569 ? -12.648 35.375 -2.762 1 87.44 569 SER A N 1
ATOM 4280 C CA . SER A 1 569 ? -11.734 34.781 -1.804 1 87.44 569 SER A CA 1
ATOM 4281 C C . SER A 1 569 ? -11.695 35.562 -0.497 1 87.44 569 SER A C 1
ATOM 4283 O O . SER A 1 569 ? -11.25 36.719 -0.468 1 87.44 569 SER A O 1
ATOM 4285 N N . LEU A 1 570 ? -12.344 35.031 0.444 1 93.69 570 LEU A N 1
ATOM 4286 C CA . LEU A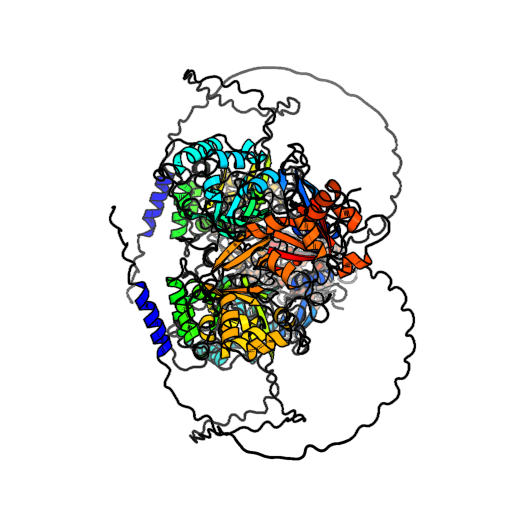 1 570 ? -12.32 35.688 1.745 1 93.69 570 LEU A CA 1
ATOM 4287 C C . LEU A 1 570 ? -11.922 34.688 2.844 1 93.69 570 LEU A C 1
ATOM 4289 O O . LEU A 1 570 ? -12 33.469 2.652 1 93.69 570 LEU A O 1
ATOM 4293 N N . THR A 1 571 ? -11.406 35.188 3.895 1 96.94 571 THR A N 1
ATOM 4294 C CA . THR A 1 571 ? -11.133 34.406 5.105 1 96.94 571 THR A CA 1
ATOM 4295 C C . THR A 1 571 ? -12.078 34.812 6.23 1 96.94 571 THR A C 1
ATOM 4297 O O . THR A 1 571 ? -12.211 36 6.539 1 96.94 571 THR A O 1
ATOM 4300 N N . LEU A 1 572 ? -12.82 33.875 6.684 1 97.38 572 LEU A N 1
ATOM 4301 C CA . LEU A 1 572 ? -13.758 34.094 7.773 1 97.38 572 LEU A CA 1
ATOM 4302 C C . LEU A 1 572 ? -13.25 33.5 9.07 1 97.38 572 LEU A C 1
ATOM 4304 O O . LEU A 1 572 ? -12.977 32.281 9.133 1 97.38 572 LEU A O 1
ATOM 4308 N N . PHE A 1 573 ? -13.031 34.312 10.055 1 98.12 573 PHE A N 1
ATOM 4309 C CA . PHE A 1 573 ? -12.812 33.812 11.414 1 98.12 573 PHE A CA 1
ATOM 4310 C C . PHE A 1 573 ? -14.133 33.656 12.141 1 98.12 573 PHE A C 1
ATOM 4312 O O . PHE A 1 573 ? -14.641 34.594 12.758 1 98.12 573 PHE A O 1
ATOM 4319 N N . ALA A 1 574 ? -14.625 32.438 12.133 1 98 574 ALA A N 1
ATOM 4320 C CA . ALA A 1 574 ? -15.992 32.156 12.57 1 98 574 ALA A CA 1
ATOM 4321 C C . ALA A 1 574 ? -16.016 31.734 14.039 1 98 574 ALA A C 1
ATOM 4323 O O . ALA A 1 574 ? -15.477 30.688 14.398 1 98 574 ALA A O 1
ATOM 4324 N N . PRO A 1 575 ? -16.672 32.531 14.891 1 97.12 575 PRO A N 1
ATOM 4325 C CA . PRO A 1 575 ? -16.812 32.094 16.281 1 97.12 575 PRO A CA 1
ATOM 4326 C C . PRO A 1 575 ? -17.719 30.875 16.406 1 97.12 575 PRO A C 1
ATOM 4328 O O . PRO A 1 575 ? -18.719 30.75 15.703 1 97.12 575 PRO A O 1
ATOM 4331 N N . SER A 1 576 ? -17.375 30.047 17.266 1 96.75 576 SER A N 1
ATOM 4332 C CA . SER A 1 576 ? -18.188 28.875 17.562 1 96.75 576 SER A CA 1
ATOM 4333 C C . SER A 1 576 ? -19.469 29.266 18.297 1 96.75 576 SER A C 1
ATOM 4335 O O . SER A 1 576 ? -19.594 30.391 18.781 1 96.75 576 SER A O 1
ATOM 4337 N N . ASP A 1 577 ? -20.406 28.359 18.391 1 95.62 577 ASP A N 1
ATOM 4338 C CA . ASP A 1 577 ? -21.625 28.594 19.156 1 95.62 577 ASP A CA 1
ATOM 4339 C C . ASP A 1 577 ? -21.312 28.828 20.625 1 95.62 577 ASP A C 1
ATOM 4341 O O . ASP A 1 577 ? -21.969 29.641 21.281 1 95.62 577 ASP A O 1
ATOM 4345 N N . LYS A 1 578 ? -20.375 28.078 21.078 1 92.94 578 LYS A N 1
ATOM 4346 C CA . LYS A 1 578 ? -19.938 28.25 22.469 1 92.94 578 LYS A CA 1
ATOM 4347 C C . LYS A 1 578 ? -19.391 29.656 22.703 1 92.94 578 LYS A C 1
ATOM 4349 O O . LYS A 1 578 ? -19.625 30.25 23.75 1 92.94 578 LYS A O 1
ATOM 4354 N N . ALA A 1 579 ? -18.672 30.203 21.75 1 93.25 579 ALA A N 1
ATOM 4355 C CA . ALA A 1 579 ? -18.125 31.562 21.844 1 93.25 579 ALA A CA 1
ATOM 4356 C C . ALA A 1 579 ? -19.25 32.594 21.922 1 93.25 579 ALA A C 1
ATOM 4358 O O . ALA A 1 579 ? -19.172 33.531 22.703 1 93.25 579 ALA A O 1
ATOM 4359 N N . PHE A 1 580 ? -20.328 32.438 21.156 1 92.56 580 PHE A N 1
ATOM 4360 C CA . PHE A 1 580 ? -21.469 33.375 21.172 1 92.56 580 PHE A CA 1
ATOM 4361 C C . PHE A 1 580 ? -22.219 33.25 22.484 1 92.56 580 PHE A C 1
ATOM 4363 O O . PHE A 1 580 ? -22.703 34.281 23.016 1 92.56 580 PHE A O 1
ATOM 4370 N N . ARG A 1 581 ? -22.312 32.062 22.969 1 89.06 581 ARG A N 1
ATOM 4371 C CA . ARG A 1 581 ? -23.016 31.844 24.234 1 89.06 581 ARG A CA 1
ATOM 4372 C C . ARG A 1 581 ? -22.281 32.469 25.391 1 89.06 581 ARG A C 1
ATOM 4374 O O . ARG A 1 581 ? -22.875 32.812 26.422 1 89.06 581 ARG A O 1
ATOM 4381 N N . ALA A 1 582 ? -21 32.594 25.234 1 84.06 582 ALA A N 1
ATOM 4382 C CA . ALA A 1 582 ? -20.188 33.188 26.297 1 84.06 582 ALA A CA 1
ATOM 4383 C C . ALA A 1 582 ? -20.406 34.688 26.375 1 84.06 582 ALA A C 1
ATOM 4385 O O . ALA A 1 582 ? -20.062 35.312 27.391 1 84.06 582 ALA A O 1
ATOM 4386 N N . LEU A 1 583 ? -21.016 35.281 25.375 1 85 583 LEU A N 1
ATOM 4387 C CA . LEU A 1 583 ? -21.375 36.719 25.422 1 85 583 LEU A CA 1
ATOM 4388 C C . LEU A 1 583 ? -22.547 36.938 26.359 1 85 583 LEU A C 1
ATOM 4390 O O . LEU A 1 583 ? -23.422 36.062 26.484 1 85 583 LEU A O 1
ATOM 4394 N N . PRO A 1 584 ? -22.547 38.125 26.969 1 81.38 584 PRO A N 1
ATOM 4395 C CA . PRO A 1 584 ? -23.766 38.469 27.703 1 81.38 584 PRO A CA 1
ATOM 4396 C C . PRO A 1 584 ? -25.016 38.438 26.828 1 81.38 584 PRO A C 1
ATOM 4398 O O . PRO A 1 584 ? -24.969 38.875 25.672 1 81.38 584 PRO A O 1
ATOM 4401 N N . ASN A 1 585 ? -26.078 37.938 27.375 1 85.44 585 ASN A N 1
ATOM 4402 C CA . ASN A 1 585 ? -27.312 37.812 26.641 1 85.44 585 ASN A CA 1
ATOM 4403 C C . ASN A 1 585 ? -27.766 39.156 26.062 1 85.44 585 ASN A C 1
ATOM 4405 O O . ASN A 1 585 ? -28.297 39.219 24.953 1 85.44 585 ASN A O 1
ATOM 4409 N N . SER A 1 586 ? -27.484 40.156 26.812 1 86.38 586 SER A N 1
ATOM 4410 C CA . SER A 1 586 ? -27.859 41.5 26.375 1 86.38 586 SER A CA 1
ATOM 4411 C C . SER A 1 586 ? -27.109 41.906 25.109 1 86.38 586 SER A C 1
ATOM 4413 O O . SER A 1 586 ? -27.672 42.531 24.203 1 86.38 586 SER A O 1
ATOM 4415 N N . THR A 1 587 ? -25.906 41.469 25.078 1 85.5 587 THR A N 1
ATOM 4416 C CA . THR A 1 587 ? -25.078 41.781 23.922 1 85.5 587 THR A CA 1
ATOM 4417 C C . THR A 1 587 ? -25.531 41.031 22.688 1 85.5 587 THR A C 1
ATOM 4419 O O . THR A 1 587 ? -25.672 41.594 21.609 1 85.5 587 THR A O 1
ATOM 4422 N N . LEU A 1 588 ? -25.766 39.719 22.844 1 89.06 588 LEU A N 1
ATOM 4423 C CA . LEU A 1 588 ? -26.203 38.906 21.719 1 89.06 588 LEU A CA 1
ATOM 4424 C C . LEU A 1 588 ? -27.562 39.375 21.203 1 89.06 588 LEU A C 1
ATOM 4426 O O . LEU A 1 588 ? -27.781 39.438 19.984 1 89.06 588 LEU A O 1
ATOM 4430 N N . ASN A 1 589 ? -28.406 39.688 22.109 1 91.19 589 ASN A N 1
ATOM 4431 C CA . ASN A 1 589 ? -29.719 40.188 21.734 1 91.19 589 ASN A CA 1
ATOM 4432 C C . ASN A 1 589 ? -29.625 41.531 21 1 91.19 589 ASN A C 1
ATOM 4434 O O . ASN A 1 589 ? -30.422 41.812 20.109 1 91.19 589 ASN A O 1
ATOM 4438 N N . HIS A 1 590 ? -28.719 42.312 21.453 1 92.19 590 HIS A N 1
ATOM 4439 C CA . HIS A 1 590 ? -28.484 43.562 20.766 1 92.19 590 HIS A CA 1
ATOM 4440 C C . HIS A 1 590 ? -28.172 43.344 19.297 1 92.19 590 HIS A C 1
ATOM 4442 O O . HIS A 1 590 ? -28.688 44.062 18.422 1 92.19 590 HIS A O 1
ATOM 4448 N N . PHE A 1 591 ? -27.422 42.375 18.984 1 91.31 591 PHE A N 1
ATOM 4449 C CA . PHE A 1 591 ? -27.031 42.125 17.609 1 91.31 591 PHE A CA 1
ATOM 4450 C C . PHE A 1 591 ? -28.203 41.594 16.797 1 91.31 591 PHE A C 1
ATOM 4452 O O . PHE A 1 591 ? -28.328 41.875 15.609 1 91.31 591 PHE A O 1
ATOM 4459 N N . TYR A 1 592 ? -29.047 40.812 17.438 1 91.94 592 TYR A N 1
ATOM 4460 C CA . TYR A 1 592 ? -30.234 40.312 16.75 1 91.94 592 TYR A CA 1
ATOM 4461 C C . TYR A 1 592 ? -31.203 41.438 16.438 1 91.94 592 TYR A C 1
ATOM 4463 O O . TYR A 1 592 ? -31.859 41.438 15.391 1 91.94 592 TYR A O 1
ATOM 4471 N N . LYS A 1 593 ? -31.219 42.469 17.281 1 93.31 593 LYS A N 1
ATOM 4472 C CA . LYS A 1 593 ? -32.188 43.562 17.156 1 93.31 593 LYS A CA 1
ATOM 4473 C C . LYS A 1 593 ? -31.625 44.656 16.266 1 93.31 593 LYS A C 1
ATOM 4475 O O . LYS A 1 593 ? -32.406 45.469 15.711 1 93.31 593 LYS A O 1
ATOM 4480 N N . ASN A 1 594 ? -30.344 44.719 16.109 1 94.31 594 ASN A N 1
ATOM 4481 C CA . ASN A 1 594 ? -29.703 45.781 15.328 1 94.31 594 ASN A CA 1
ATOM 4482 C C . ASN A 1 594 ? -28.891 45.188 14.18 1 94.31 594 ASN A C 1
ATOM 4484 O O . ASN A 1 594 ? -27.672 45.062 14.289 1 94.31 594 ASN A O 1
ATOM 4488 N N . PRO A 1 595 ? -29.484 45.031 13.086 1 92.5 595 PRO A N 1
ATOM 4489 C CA . PRO A 1 595 ? -28.812 44.375 11.961 1 92.5 595 PRO A CA 1
ATOM 4490 C C . PRO A 1 595 ? -27.578 45.125 11.492 1 92.5 595 PRO A C 1
ATOM 4492 O O . PRO A 1 595 ? -26.609 44.5 11.023 1 92.5 595 PRO A O 1
ATOM 4495 N N . GLN A 1 596 ? -27.594 46.406 11.609 1 93.19 596 GLN A N 1
ATOM 4496 C CA . GLN A 1 596 ? -26.438 47.188 11.18 1 93.19 596 GLN A CA 1
ATOM 4497 C C . GLN A 1 596 ? -25.219 46.906 12.062 1 93.19 596 GLN A C 1
ATOM 4499 O O . GLN A 1 596 ? -24.094 46.781 11.57 1 93.19 596 GLN A O 1
ATOM 4504 N N . ASP A 1 597 ? -25.5 46.812 13.344 1 92.38 597 ASP A N 1
ATOM 4505 C CA . ASP A 1 597 ? -24.422 46.469 14.266 1 92.38 597 ASP A CA 1
ATOM 4506 C C . ASP A 1 597 ? -23.938 45.031 14.062 1 92.38 597 ASP A C 1
ATOM 4508 O O . ASP A 1 597 ? -22.75 44.75 14.195 1 92.38 597 ASP A O 1
ATOM 4512 N N . ALA A 1 598 ? -24.875 44.219 13.766 1 94.06 598 ALA A N 1
ATOM 4513 C CA . ALA A 1 598 ? -24.516 42.812 13.469 1 94.06 598 ALA A CA 1
ATOM 4514 C C . ALA A 1 598 ? -23.656 42.75 12.211 1 94.06 598 ALA A C 1
ATOM 4516 O O . ALA A 1 598 ? -22.719 41.938 12.148 1 94.06 598 ALA A O 1
ATOM 4517 N N . ARG A 1 599 ? -24 43.5 11.266 1 94.31 599 ARG A N 1
ATOM 4518 C CA . ARG A 1 599 ? -23.219 43.562 10.031 1 94.31 599 ARG A CA 1
ATOM 4519 C C . ARG A 1 599 ? -21.797 44.031 10.312 1 94.31 599 ARG A C 1
ATOM 4521 O O . ARG A 1 599 ? -20.828 43.469 9.781 1 94.31 599 ARG A O 1
ATOM 4528 N N . ILE A 1 600 ? -21.656 45.062 11.102 1 92.19 600 ILE A N 1
ATOM 4529 C CA . ILE A 1 600 ? -20.328 45.562 11.469 1 92.19 600 ILE A CA 1
ATOM 4530 C C . ILE A 1 600 ? -19.531 44.469 12.188 1 92.19 600 ILE A C 1
ATOM 4532 O O . ILE A 1 600 ? -18.359 44.281 11.914 1 92.19 600 ILE A O 1
ATOM 4536 N N . LEU A 1 601 ? -20.188 43.812 13.07 1 92.81 601 LEU A N 1
ATOM 4537 C CA . LEU A 1 601 ? -19.547 42.719 13.812 1 92.81 601 LEU A CA 1
ATOM 4538 C C . LEU A 1 601 ? -19.031 41.656 12.859 1 92.81 601 LEU A C 1
ATOM 4540 O O . LEU A 1 601 ? -17.875 41.25 12.961 1 92.81 601 LEU A O 1
ATOM 4544 N N . LEU A 1 602 ? -19.875 41.219 11.977 1 95.06 602 LEU A N 1
ATOM 4545 C CA . LEU A 1 602 ? -19.531 40.125 11.086 1 95.06 602 LEU A CA 1
ATOM 4546 C C . LEU A 1 602 ? -18.453 40.531 10.102 1 95.06 602 LEU A C 1
ATOM 4548 O O . LEU A 1 602 ? -17.547 39.75 9.789 1 95.06 602 LEU A O 1
ATOM 4552 N N . LEU A 1 603 ? -18.516 41.75 9.586 1 94.81 603 LEU A N 1
ATOM 4553 C CA . LEU A 1 603 ? -17.484 42.25 8.703 1 94.81 603 LEU A CA 1
ATOM 4554 C C . LEU A 1 603 ? -16.141 42.312 9.422 1 94.81 603 LEU A C 1
ATOM 4556 O O . LEU A 1 603 ? -15.086 42.156 8.797 1 94.81 603 LEU A O 1
ATOM 4560 N N . SER A 1 604 ? -16.172 42.5 10.742 1 94.38 604 SER A N 1
ATOM 4561 C CA . SER A 1 604 ? -14.961 42.562 11.555 1 94.38 604 SER A CA 1
ATOM 4562 C C . SER A 1 604 ? -14.359 41.188 11.742 1 94.38 604 SER A C 1
ATOM 4564 O O . SER A 1 604 ? -13.258 41.062 12.273 1 94.38 604 SER A O 1
ATOM 4566 N N . HIS A 1 605 ? -15.102 40.188 11.336 1 97 605 HIS A N 1
ATOM 4567 C CA . HIS A 1 605 ? -14.625 38.812 11.43 1 97 605 HIS A CA 1
ATOM 4568 C C . HIS A 1 605 ? -14.172 38.281 10.07 1 97 605 HIS A C 1
ATOM 4570 O O . HIS A 1 605 ? -13.812 37.125 9.938 1 97 605 HIS A O 1
ATOM 4576 N N . MET A 1 606 ? -14.234 39.125 9.062 1 95.44 606 MET A N 1
ATOM 4577 C CA . MET A 1 606 ? -13.906 38.75 7.691 1 95.44 606 MET A CA 1
ATOM 4578 C C . MET A 1 606 ? -12.719 39.531 7.164 1 95.44 606 MET A C 1
ATOM 4580 O O . MET A 1 606 ? -12.562 40.719 7.484 1 95.44 606 MET A O 1
ATOM 4584 N N . THR A 1 607 ? -11.859 38.844 6.492 1 95.38 607 THR A N 1
ATOM 4585 C CA . THR A 1 607 ? -10.766 39.5 5.781 1 95.38 607 THR A CA 1
ATOM 4586 C C . THR A 1 607 ? -10.758 39.094 4.312 1 95.38 607 THR A C 1
ATOM 4588 O O . THR A 1 607 ? -11.297 38.031 3.949 1 95.38 607 THR A O 1
ATOM 4591 N N . SER A 1 608 ? -10.242 39.969 3.449 1 92.88 608 SER A N 1
ATOM 4592 C CA . SER A 1 608 ? -10.148 39.625 2.029 1 92.88 608 SER A CA 1
ATOM 4593 C C . SER A 1 608 ? -8.961 38.719 1.749 1 92.88 608 SER A C 1
ATOM 4595 O O . SER A 1 608 ? -7.902 38.875 2.369 1 92.88 608 SER A O 1
ATOM 4597 N N . GLY A 1 609 ? -9.203 37.812 0.837 1 91.88 609 GLY A N 1
ATOM 4598 C CA . GLY A 1 609 ? -8.141 36.906 0.442 1 91.88 609 GLY A CA 1
ATOM 4599 C C . GLY A 1 609 ? -8.148 35.625 1.217 1 91.88 609 GLY A C 1
ATOM 4600 O O . GLY A 1 609 ? -8.945 35.438 2.145 1 91.88 609 GLY A O 1
ATOM 4601 N N . ARG A 1 610 ? -7.332 34.688 0.769 1 91.25 610 ARG A N 1
ATOM 4602 C CA . ARG A 1 610 ? -7.18 33.375 1.419 1 91.25 610 ARG A CA 1
ATOM 4603 C C . ARG A 1 610 ? -5.984 33.375 2.367 1 91.25 610 ARG A C 1
ATOM 4605 O O . ARG A 1 610 ? -4.836 33.375 1.926 1 91.25 610 ARG A O 1
ATOM 4612 N N . HIS A 1 611 ? -6.246 33.406 3.623 1 93.06 611 HIS A N 1
ATOM 4613 C CA . HIS A 1 611 ? -5.203 33.344 4.641 1 93.06 611 HIS A CA 1
ATOM 4614 C C . HIS A 1 611 ? -5.227 32.031 5.395 1 93.06 611 HIS A C 1
ATOM 4616 O O . HIS A 1 611 ? -6.07 31.828 6.266 1 93.06 611 HIS A O 1
ATOM 4622 N N . LEU A 1 612 ? -4.254 31.203 5.094 1 92.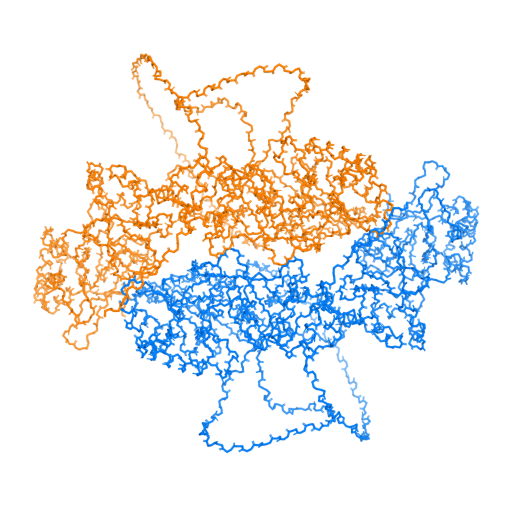06 612 LEU A N 1
ATOM 4623 C CA . LEU A 1 612 ? -4.129 29.922 5.781 1 92.06 612 LEU A CA 1
ATOM 4624 C C . LEU A 1 612 ? -3.305 30.078 7.055 1 92.06 612 LEU A C 1
ATOM 4626 O O . LEU A 1 612 ? -2.498 31 7.176 1 92.06 612 LEU A O 1
ATOM 4630 N N . SER A 1 613 ? -3.596 29.188 8.008 1 92.94 613 SER A N 1
ATOM 4631 C CA . SER A 1 613 ? -2.854 29.234 9.266 1 92.94 613 SER A CA 1
ATOM 4632 C C . SER A 1 613 ? -1.361 29.031 9.039 1 92.94 613 SER A C 1
ATOM 4634 O O . SER A 1 613 ? -0.535 29.484 9.828 1 92.94 613 SER A O 1
ATOM 4636 N N . SER A 1 614 ? -1.021 28.422 7.977 1 89.88 614 SER A N 1
ATOM 4637 C CA . SER A 1 614 ? 0.377 28.172 7.641 1 89.88 614 SER A CA 1
ATOM 4638 C C . SER A 1 614 ? 1.101 29.469 7.289 1 89.88 614 SER A C 1
ATOM 4640 O O . SER A 1 614 ? 2.332 29.516 7.301 1 89.88 614 SER A O 1
ATOM 4642 N N . ASN A 1 615 ? 0.375 30.531 7 1 90 615 ASN A N 1
ATOM 4643 C CA . ASN A 1 615 ? 0.978 31.781 6.582 1 90 615 ASN A CA 1
ATOM 4644 C C . ASN A 1 615 ? 0.951 32.812 7.707 1 90 615 ASN A C 1
ATOM 4646 O O . ASN A 1 615 ? 1.427 33.938 7.535 1 90 615 ASN A O 1
ATOM 4650 N N . PHE A 1 616 ? 0.453 32.438 8.805 1 91.31 616 PHE A N 1
ATOM 4651 C CA . PHE A 1 616 ? 0.328 33.375 9.906 1 91.31 616 PHE A CA 1
ATOM 4652 C C . PHE A 1 616 ? 1.686 33.656 10.539 1 91.31 616 PHE A C 1
ATOM 4654 O O . PHE A 1 616 ? 2.492 32.719 10.711 1 91.31 616 PHE A O 1
ATOM 4661 N N . VAL A 1 617 ? 1.907 34.906 10.812 1 89.56 617 VAL A N 1
ATOM 4662 C CA . VAL A 1 617 ? 3.119 35.312 11.508 1 89.56 617 VAL A CA 1
ATOM 4663 C C . VAL A 1 617 ? 2.75 36.094 12.773 1 89.56 617 VAL A C 1
ATOM 4665 O O . VAL A 1 617 ? 1.661 36.688 12.859 1 89.56 617 VAL A O 1
ATOM 4668 N N . ASP A 1 618 ? 3.607 36.031 13.742 1 88.56 618 ASP A N 1
ATOM 4669 C CA . ASP A 1 618 ? 3.363 36.719 15 1 88.56 618 ASP A CA 1
ATOM 4670 C C . ASP A 1 618 ? 3.201 38.219 14.766 1 88.56 618 ASP A C 1
ATOM 4672 O O . ASP A 1 618 ? 3.953 38.844 13.992 1 88.56 618 ASP A O 1
ATOM 4676 N N . MET A 1 619 ? 2.146 38.812 15.352 1 86.25 619 MET A N 1
ATOM 4677 C CA . MET A 1 619 ? 1.84 40.25 15.344 1 86.25 619 MET A CA 1
ATOM 4678 C C . MET A 1 619 ? 1.436 40.688 13.953 1 86.25 619 MET A C 1
ATOM 4680 O O . MET A 1 619 ? 1.55 41.875 13.625 1 86.25 619 MET A O 1
ATOM 4684 N N . GLN A 1 620 ? 1.054 39.781 13.172 1 88.5 620 GLN A N 1
ATOM 4685 C CA . GLN A 1 620 ? 0.532 40.125 11.852 1 88.5 620 GLN A CA 1
ATOM 4686 C C . GLN A 1 620 ? -0.776 40.906 11.969 1 88.5 620 GLN A C 1
ATOM 4688 O O . GLN A 1 620 ? -1.619 40.594 12.812 1 88.5 620 GLN A O 1
ATOM 4693 N N . LEU A 1 621 ? -0.865 41.938 11.156 1 88.94 621 LEU A N 1
ATOM 4694 C CA . LEU A 1 621 ? -2.105 42.688 11.062 1 88.94 621 LEU A CA 1
ATOM 4695 C C . LEU A 1 621 ? -2.904 42.281 9.828 1 88.94 621 LEU A C 1
ATOM 4697 O O . LEU A 1 621 ? -2.371 42.25 8.719 1 88.94 621 LEU A O 1
ATOM 4701 N N . LEU A 1 622 ? -4.074 41.875 10.055 1 91.5 622 LEU A N 1
ATOM 4702 C CA . LEU A 1 622 ? -4.984 41.531 8.961 1 91.5 622 LEU A CA 1
ATOM 4703 C C . LEU A 1 622 ? -6.09 42.594 8.852 1 91.5 622 LEU A C 1
ATOM 4705 O O . LEU A 1 622 ? -6.773 42.875 9.836 1 91.5 622 LEU A O 1
ATOM 4709 N N . HIS A 1 623 ? -6.188 43.125 7.699 1 92.69 623 HIS A N 1
ATOM 4710 C CA . HIS A 1 623 ? -7.242 44.125 7.488 1 92.69 623 HIS A CA 1
ATOM 4711 C C . HIS A 1 623 ? -8.602 43.438 7.355 1 92.69 623 HIS A C 1
ATOM 4713 O O . HIS A 1 623 ? -8.828 42.656 6.438 1 92.69 623 HIS A O 1
ATOM 4719 N N . SER A 1 624 ? -9.492 43.719 8.289 1 94.06 624 SER A N 1
ATOM 4720 C CA . SER A 1 624 ? -10.836 43.188 8.188 1 94.06 624 SER A CA 1
ATOM 4721 C C . SER A 1 624 ? -11.633 43.875 7.086 1 94.06 624 SER A C 1
ATOM 4723 O O . SER A 1 624 ? -11.18 44.844 6.508 1 94.06 624 SER A O 1
ATOM 4725 N N . ARG A 1 625 ? -12.758 43.375 6.777 1 93.56 625 ARG A N 1
ATOM 4726 C CA . ARG A 1 625 ? -13.617 43.969 5.75 1 93.56 625 ARG A CA 1
ATOM 4727 C C . ARG A 1 625 ? -14.398 45.156 6.305 1 93.56 625 ARG A C 1
ATOM 4729 O O . ARG A 1 625 ? -15.047 45.875 5.547 1 93.56 625 ARG A O 1
ATOM 4736 N N . TYR A 1 626 ? -14.398 45.312 7.605 1 92.31 626 TYR A N 1
ATOM 4737 C CA . TYR A 1 626 ? -14.867 46.562 8.164 1 92.31 626 TYR A CA 1
ATOM 4738 C C . TYR A 1 626 ? -13.781 47.625 8.109 1 92.31 626 TYR A C 1
ATOM 4740 O O . TYR A 1 626 ? -12.719 47.469 8.727 1 92.31 626 TYR A O 1
ATOM 4748 N N . PRO A 1 627 ? -14.039 48.625 7.344 1 89.38 627 PRO A N 1
ATOM 4749 C CA . PRO A 1 627 ? -13 49.625 7.105 1 89.38 627 PRO A CA 1
ATOM 4750 C C . PRO A 1 627 ? -12.414 50.188 8.398 1 89.38 627 PRO A C 1
ATOM 4752 O O . PRO A 1 627 ? -13.164 50.5 9.328 1 89.38 627 PRO A O 1
ATOM 4755 N N . GLY A 1 628 ? -11.086 50.219 8.484 1 85.38 628 GLY A N 1
ATOM 4756 C CA . GLY A 1 628 ? -10.367 50.812 9.602 1 85.38 628 GLY A CA 1
ATOM 4757 C C . GLY A 1 628 ? -10.109 49.844 10.734 1 85.38 628 GLY A C 1
ATOM 4758 O O . GLY A 1 628 ? -9.453 50.219 11.727 1 85.38 628 GLY A O 1
ATOM 4759 N N . ARG A 1 629 ? -10.641 48.688 10.586 1 88.75 629 ARG A N 1
ATOM 4760 C CA . ARG A 1 629 ? -10.461 47.688 11.656 1 88.75 629 ARG A CA 1
ATOM 4761 C C . ARG A 1 629 ? -9.445 46.625 11.266 1 88.75 629 ARG A C 1
ATOM 4763 O O . ARG A 1 629 ? -9.695 45.844 10.352 1 88.75 629 ARG A O 1
ATOM 4770 N N . ASP A 1 630 ? -8.328 46.625 12.008 1 89.75 630 ASP A N 1
ATOM 4771 C CA . ASP A 1 630 ? -7.312 45.594 11.797 1 89.75 630 ASP A CA 1
ATOM 4772 C C . ASP A 1 630 ? -7.375 44.531 12.883 1 89.75 630 ASP A C 1
ATOM 4774 O O . ASP A 1 630 ? -7.625 44.844 14.047 1 89.75 630 ASP A O 1
ATOM 4778 N N . LEU A 1 631 ? -7.203 43.344 12.43 1 92.12 631 LEU A N 1
ATOM 4779 C CA . LEU A 1 631 ? -7.117 42.219 13.352 1 92.12 631 LEU A CA 1
ATOM 4780 C C . LEU A 1 631 ? -5.664 41.844 13.625 1 92.12 631 LEU A C 1
ATOM 4782 O O . LEU A 1 631 ? -4.84 41.844 12.711 1 92.12 631 LEU A O 1
ATOM 4786 N N . LYS A 1 632 ? -5.402 41.688 14.859 1 89.81 632 LYS A N 1
ATOM 4787 C CA . LYS A 1 632 ? -4.035 41.344 15.25 1 89.81 632 LYS A CA 1
ATOM 4788 C C . LYS A 1 632 ? -3.895 39.875 15.578 1 89.81 632 LYS A C 1
ATOM 4790 O O . LYS A 1 632 ? -4.676 39.312 16.359 1 89.81 632 LYS A O 1
ATOM 4795 N N . LEU A 1 633 ? -2.914 39.281 14.945 1 91.69 633 LEU A N 1
ATOM 4796 C CA . LEU A 1 633 ? -2.645 37.844 15.141 1 91.69 633 LEU A CA 1
ATOM 4797 C C . LEU A 1 633 ? -1.479 37.656 16.109 1 91.69 633 LEU A C 1
ATOM 4799 O O . LEU A 1 633 ? -0.495 38.375 16.062 1 91.69 633 LEU A O 1
ATOM 4803 N N . LYS A 1 634 ? -1.597 36.719 16.984 1 91.19 634 LYS A N 1
ATOM 4804 C CA . LYS A 1 634 ? -0.527 36.312 17.906 1 91.19 634 LYS A CA 1
ATOM 4805 C C . LYS A 1 634 ? -0.253 34.812 17.797 1 91.19 634 LYS A C 1
ATOM 4807 O O . LYS A 1 634 ? -1.181 34 17.828 1 91.19 634 LYS A O 1
ATOM 4812 N N . VAL A 1 635 ? 0.977 34.5 17.578 1 91.12 635 VAL A N 1
ATOM 4813 C CA . VAL A 1 635 ? 1.375 33.094 17.453 1 91.12 635 VAL A CA 1
ATOM 4814 C C . VAL A 1 635 ? 2.064 32.625 18.734 1 91.12 635 VAL A C 1
ATOM 4816 O O . VAL A 1 635 ? 2.986 33.281 19.219 1 91.12 635 VAL A O 1
ATOM 4819 N N . PHE A 1 636 ? 1.567 31.625 19.391 1 89.94 636 PHE A N 1
ATOM 4820 C CA . PHE A 1 636 ? 2.17 30.953 20.531 1 89.94 636 PHE A CA 1
ATOM 4821 C C . PHE A 1 636 ? 2.533 29.516 20.172 1 89.94 636 PHE A C 1
ATOM 4823 O O . PHE A 1 636 ? 2.135 29.016 19.125 1 89.94 636 PHE A O 1
ATOM 4830 N N . ARG A 1 637 ? 3.328 28.969 21 1 88.62 637 ARG A N 1
ATOM 4831 C CA . ARG A 1 637 ? 3.662 27.562 20.781 1 88.62 637 ARG A CA 1
ATOM 4832 C C . ARG A 1 637 ? 2.404 26.703 20.734 1 88.62 637 ARG A C 1
ATOM 4834 O O . ARG A 1 637 ? 1.646 26.656 21.703 1 88.62 637 ARG A O 1
ATOM 4841 N N . GLY A 1 638 ? 2.156 26.156 19.641 1 84.81 638 GLY A N 1
ATOM 4842 C CA . GLY A 1 638 ? 1.046 25.234 19.484 1 84.81 638 GLY A CA 1
ATOM 4843 C C . GLY A 1 638 ? -0.287 25.922 19.281 1 84.81 638 GLY A C 1
ATOM 4844 O O . GLY A 1 638 ? -1.315 25.266 19.109 1 84.81 638 GLY A O 1
ATOM 4845 N N . ASN A 1 639 ? -0.262 27.266 19.344 1 90.12 639 ASN A N 1
ATOM 4846 C CA . ASN A 1 639 ? -1.531 27.984 19.266 1 90.12 639 ASN A CA 1
ATOM 4847 C C . ASN A 1 639 ? -1.411 29.234 18.391 1 90.12 639 ASN A C 1
ATOM 4849 O O . ASN A 1 639 ? -0.346 29.859 18.328 1 90.12 639 ASN A O 1
ATOM 4853 N N . LYS A 1 640 ? -2.449 29.531 17.75 1 93.38 640 LYS A N 1
ATOM 4854 C CA . LYS A 1 640 ? -2.625 30.781 17.031 1 93.38 640 LYS A CA 1
ATOM 4855 C C . LYS A 1 640 ? -3.895 31.5 17.469 1 93.38 640 LYS A C 1
ATOM 4857 O O . LYS A 1 640 ? -4.965 30.891 17.547 1 93.38 640 LYS A O 1
ATOM 4862 N N . ILE A 1 641 ? -3.715 32.75 17.844 1 94.62 641 ILE A N 1
ATOM 4863 C CA . ILE A 1 641 ? -4.816 33.5 18.438 1 94.62 641 ILE A CA 1
ATOM 4864 C C . ILE A 1 641 ? -5.043 34.812 17.641 1 94.62 641 ILE A C 1
ATOM 4866 O O . ILE A 1 641 ? -4.094 35.531 17.344 1 94.62 641 ILE A O 1
ATOM 4870 N N . ILE A 1 642 ? -6.254 35.031 17.25 1 95.44 642 ILE A N 1
ATOM 4871 C CA . ILE A 1 642 ? -6.656 36.281 16.641 1 95.44 642 ILE A CA 1
ATOM 4872 C C . ILE A 1 642 ? -7.43 37.125 17.641 1 95.44 642 ILE A C 1
ATOM 4874 O O . ILE A 1 642 ? -8.594 36.844 17.938 1 95.44 642 ILE A O 1
ATOM 4878 N N . GLU A 1 643 ? -6.859 38.188 18.156 1 92.44 643 GLU A N 1
ATOM 4879 C CA . GLU A 1 643 ? -7.418 39.125 19.141 1 92.44 643 GLU A CA 1
ATOM 4880 C C . GLU A 1 643 ? -8.117 38.375 20.266 1 92.44 643 GLU A C 1
ATOM 4882 O O . GLU A 1 643 ? -9.273 38.656 20.594 1 92.44 643 GLU A O 1
ATOM 4887 N N . GLY A 1 644 ? -7.602 37.375 20.719 1 90.19 644 GLY A N 1
ATOM 4888 C CA . GLY A 1 644 ? -8.141 36.594 21.828 1 90.19 644 GLY A CA 1
ATOM 4889 C C . GLY A 1 644 ? -8.859 35.344 21.391 1 90.19 644 GLY A C 1
ATOM 4890 O O . GLY A 1 644 ? -9.125 34.469 22.203 1 90.19 644 GLY A O 1
ATOM 4891 N N . GLY A 1 645 ? -9.281 35.312 20.219 1 94.12 645 GLY A N 1
ATOM 4892 C CA . GLY A 1 645 ? -9.922 34.125 19.688 1 94.12 645 GLY A CA 1
ATOM 4893 C C . GLY A 1 645 ? -8.922 33.062 19.219 1 94.12 645 GLY A C 1
ATOM 4894 O O . GLY A 1 645 ? -8.328 33.219 18.141 1 94.12 645 GLY A O 1
ATOM 4895 N N . ARG A 1 646 ? -8.852 32 19.953 1 94.94 646 ARG A N 1
ATOM 4896 C CA . ARG A 1 646 ? -7.977 30.906 19.578 1 94.94 646 ARG A CA 1
ATOM 4897 C C . ARG A 1 646 ? -8.562 30.094 18.422 1 94.94 646 ARG A C 1
ATOM 4899 O O . ARG A 1 646 ? -9.766 29.844 18.391 1 94.94 646 ARG A O 1
ATOM 4906 N N . LEU A 1 647 ? -7.684 29.75 17.422 1 95.81 647 LEU A N 1
ATOM 4907 C CA . LEU A 1 647 ? -8.117 28.875 16.328 1 95.81 647 LEU A CA 1
ATOM 4908 C C . LEU A 1 647 ? -8.328 27.453 16.812 1 95.81 647 LEU A C 1
ATOM 4910 O O . LEU A 1 647 ? -7.375 26.781 17.234 1 95.81 647 LEU A O 1
ATOM 4914 N N . ILE A 1 648 ? -9.523 26.984 16.797 1 94.62 648 ILE A N 1
ATOM 4915 C CA . ILE A 1 648 ? -9.82 25.641 17.297 1 94.62 648 ILE A CA 1
ATOM 4916 C C . ILE A 1 648 ? -9.961 24.672 16.125 1 94.62 648 ILE A C 1
ATOM 4918 O O . ILE A 1 648 ? -9.719 23.469 16.281 1 94.62 648 ILE A O 1
ATOM 4922 N N . ASP A 1 649 ? -10.461 25.031 15.039 1 95.12 649 ASP A N 1
ATOM 4923 C CA . ASP A 1 649 ? -10.539 24.281 13.781 1 95.12 649 ASP A CA 1
ATOM 4924 C C . ASP A 1 649 ? -10.133 25.156 12.602 1 95.12 649 ASP A C 1
ATOM 4926 O O . ASP A 1 649 ? -10.945 25.938 12.094 1 95.12 649 ASP A O 1
ATOM 4930 N N . ALA A 1 650 ? -8.922 24.938 12.203 1 94.75 650 ALA A N 1
ATOM 4931 C CA . ALA A 1 650 ? -8.344 25.859 11.242 1 94.75 650 ALA A CA 1
ATOM 4932 C C . ALA A 1 650 ? -8.328 25.266 9.836 1 94.75 650 ALA A C 1
ATOM 4934 O O . ALA A 1 650 ? -8.484 24.047 9.672 1 94.75 650 ALA A O 1
ATOM 4935 N N . ASP A 1 651 ? -8.297 26.172 8.867 1 93.62 651 ASP A N 1
ATOM 4936 C CA . ASP A 1 651 ? -7.953 25.859 7.48 1 93.62 651 ASP A CA 1
ATOM 4937 C C . ASP A 1 651 ? -9.047 25.031 6.816 1 93.62 651 ASP A C 1
ATOM 4939 O O . ASP A 1 651 ? -8.758 24.031 6.156 1 93.62 651 ASP A O 1
ATOM 4943 N N . ASN A 1 652 ? -10.234 25.297 7.141 1 94.19 652 ASN A N 1
ATOM 4944 C CA . ASN A 1 652 ? -11.336 24.766 6.34 1 94.19 652 ASN A CA 1
ATOM 4945 C C . ASN A 1 652 ? -11.461 25.5 5.004 1 94.19 652 ASN A C 1
ATOM 4947 O O . ASN A 1 652 ? -12.141 26.516 4.906 1 94.19 652 ASN A O 1
ATOM 4951 N N . GLU A 1 653 ? -10.844 24.953 4.023 1 89.56 653 GLU A N 1
ATOM 4952 C CA . GLU A 1 653 ? -10.75 25.609 2.725 1 89.56 653 GLU A CA 1
ATOM 4953 C C . GLU A 1 653 ? -11.977 25.312 1.863 1 89.56 653 GLU A C 1
ATOM 4955 O O . GLU A 1 653 ? -12.344 24.141 1.682 1 89.56 653 GLU A O 1
ATOM 4960 N N . GLY A 1 654 ? -12.594 26.312 1.457 1 88.06 654 GLY A N 1
ATOM 4961 C CA . GLY A 1 654 ? -13.711 26.203 0.531 1 88.06 654 GLY A CA 1
ATOM 4962 C C . GLY A 1 654 ? -13.406 26.797 -0.836 1 88.06 654 GLY A C 1
ATOM 4963 O O . GLY A 1 654 ? -12.273 27.188 -1.108 1 88.06 654 GLY A O 1
ATOM 4964 N N . SER A 1 655 ? -14.344 26.844 -1.734 1 83.75 655 SER A N 1
ATOM 4965 C CA . SER A 1 655 ? -14.18 27.344 -3.094 1 83.75 655 SER A CA 1
ATOM 4966 C C . SER A 1 655 ? -13.945 28.844 -3.1 1 83.75 655 SER A C 1
ATOM 4968 O O . SER A 1 655 ? -13.18 29.359 -3.922 1 83.75 655 SER A O 1
ATOM 4970 N N . ASN A 1 656 ? -14.609 29.516 -2.143 1 88.25 656 ASN A N 1
ATOM 4971 C CA . ASN A 1 656 ? -14.531 30.969 -2.174 1 88.25 656 ASN A CA 1
ATOM 4972 C C . ASN A 1 656 ? -13.766 31.516 -0.972 1 88.25 656 ASN A C 1
ATOM 4974 O O . ASN A 1 656 ? -13.969 32.656 -0.569 1 88.25 656 ASN A O 1
ATOM 4978 N N . GLY A 1 657 ? -12.992 30.609 -0.349 1 91.62 657 GLY A N 1
ATOM 4979 C CA . GLY A 1 657 ? -12.172 31.141 0.732 1 91.62 657 GLY A CA 1
ATOM 4980 C C . GLY A 1 657 ? -11.797 30.094 1.764 1 91.62 657 GLY A C 1
ATOM 4981 O O . GLY A 1 657 ? -11.711 28.906 1.448 1 91.62 657 GLY A O 1
ATOM 4982 N N . VAL A 1 658 ? -11.438 30.672 2.975 1 95.31 658 VAL A N 1
ATOM 4983 C CA . VAL A 1 658 ? -11 29.828 4.082 1 95.31 658 VAL A CA 1
ATOM 4984 C C . VAL A 1 658 ? -11.781 30.188 5.344 1 95.31 658 VAL A C 1
ATOM 4986 O O . VAL A 1 658 ? -12.062 31.359 5.598 1 95.31 658 VAL A O 1
ATOM 4989 N N . LEU A 1 659 ? -12.203 29.188 6.027 1 97.12 659 LEU A N 1
ATOM 4990 C CA . LEU A 1 659 ? -12.93 29.375 7.277 1 97.12 659 LEU A CA 1
ATOM 4991 C C . LEU A 1 659 ? -12.141 28.812 8.461 1 97.12 659 LEU A C 1
ATOM 4993 O O . LEU A 1 659 ? -11.711 27.656 8.438 1 97.12 659 LEU A O 1
ATOM 4997 N N . HIS A 1 660 ? -11.805 29.688 9.422 1 97.94 660 HIS A N 1
ATOM 4998 C CA . HIS A 1 660 ? -11.211 29.297 10.688 1 97.94 660 HIS A CA 1
ATOM 4999 C C . HIS A 1 660 ? -12.219 29.406 11.828 1 97.94 660 HIS A C 1
ATOM 5001 O O . HIS A 1 660 ? -12.789 30.469 12.055 1 97.94 660 HIS A O 1
ATOM 5007 N N . VAL A 1 661 ? -12.445 28.359 12.562 1 98.19 661 VAL A N 1
ATOM 5008 C CA . VAL A 1 661 ? -13.312 28.422 13.734 1 98.19 661 VAL A CA 1
ATOM 5009 C C . VAL A 1 661 ? -12.523 28.938 14.938 1 98.19 661 VAL A C 1
ATOM 5011 O O . VAL A 1 661 ? -11.43 28.422 15.227 1 98.19 661 VAL A O 1
ATOM 5014 N N . ILE A 1 662 ? -13.055 29.922 15.602 1 97.5 662 ILE A N 1
ATOM 5015 C CA . ILE A 1 662 ? -12.375 30.484 16.766 1 97.5 662 ILE A CA 1
ATOM 5016 C C . ILE A 1 662 ? -13.266 30.359 18 1 97.5 662 ILE A C 1
ATOM 5018 O O . ILE A 1 662 ? -14.477 30.172 17.891 1 97.5 662 ILE A O 1
ATOM 5022 N N . ASP A 1 663 ? -12.742 30.516 19.203 1 94.75 663 ASP A N 1
ATOM 5023 C CA . ASP A 1 663 ? -13.461 30.203 20.438 1 94.75 663 ASP A CA 1
ATOM 5024 C C . ASP A 1 663 ? -13.922 31.484 21.141 1 94.75 663 ASP A C 1
ATOM 5026 O O . ASP A 1 663 ? -14.305 31.453 22.312 1 94.75 663 ASP A O 1
ATOM 5030 N N . GLN A 1 664 ? -13.82 32.656 20.453 1 92.81 664 GLN A N 1
ATOM 5031 C CA . GLN A 1 664 ? -14.266 33.938 21.031 1 92.81 664 GLN A CA 1
ATOM 5032 C C . GLN A 1 664 ? -14.758 34.875 19.938 1 92.81 664 GLN A C 1
ATOM 5034 O O . GLN A 1 664 ? -14.195 34.938 18.859 1 92.81 664 GLN A O 1
ATOM 5039 N N . VAL A 1 665 ? -15.867 35.625 20.281 1 93.81 665 VAL A N 1
ATOM 5040 C CA . VAL A 1 665 ? -16.344 36.656 19.359 1 93.81 665 VAL A CA 1
ATOM 5041 C C . VAL A 1 665 ? -15.406 37.844 19.406 1 93.81 665 VAL A C 1
ATOM 5043 O O . VAL A 1 665 ? -15.008 38.281 20.484 1 93.81 665 VAL A O 1
ATOM 5046 N N . LEU A 1 666 ? -15.062 38.375 18.297 1 94.38 666 LEU A N 1
ATOM 5047 C CA . LEU A 1 666 ? -14.117 39.5 18.234 1 94.38 666 LEU A CA 1
ATOM 5048 C C . LEU A 1 666 ? -14.844 40.844 18.344 1 94.38 666 LEU A C 1
ATOM 5050 O O . LEU A 1 666 ? -15.422 41.312 17.359 1 94.38 666 LEU A O 1
ATOM 5054 N N . ILE A 1 667 ? -14.797 41.375 19.422 1 87.69 667 ILE A N 1
ATOM 5055 C CA . ILE A 1 667 ? -15.375 42.688 19.672 1 87.69 667 ILE A CA 1
ATOM 5056 C C . ILE A 1 667 ? -14.273 43.75 19.625 1 87.69 667 ILE A C 1
ATOM 5058 O O . ILE A 1 667 ? -13.266 43.625 20.328 1 87.69 667 ILE A O 1
ATOM 5062 N N . PRO A 1 668 ? -14.375 44.719 18.812 1 84.81 668 PRO A N 1
ATOM 5063 C CA . PRO A 1 668 ? -13.344 45.75 18.734 1 84.81 668 PRO A CA 1
ATOM 5064 C C . PRO A 1 668 ? -13.133 46.469 20.062 1 84.81 668 PRO A C 1
ATOM 5066 O O . PRO A 1 668 ? -14.094 46.75 20.781 1 84.81 668 PRO A O 1
ATOM 5069 N N . PRO A 1 669 ? -11.812 46.688 20.391 1 85.12 669 PRO A N 1
ATOM 5070 C CA . PRO A 1 669 ? -11.547 47.438 21.625 1 85.12 669 PRO A CA 1
ATOM 5071 C C . PRO A 1 669 ? -11.914 48.906 21.5 1 85.12 669 PRO A C 1
ATOM 5073 O O . PRO A 1 669 ? -11.727 49.5 20.438 1 85.12 669 PRO A O 1
ATOM 5076 N N . GLU A 1 670 ? -12.43 49.531 22.531 1 81.06 670 GLU A N 1
ATOM 5077 C CA . GLU A 1 670 ? -12.875 50.938 22.5 1 81.06 670 GLU A CA 1
ATOM 5078 C C . GLU A 1 670 ? -11.953 51.812 23.328 1 81.06 670 GLU A C 1
ATOM 5080 O O . GLU A 1 670 ? -11.805 53 23.047 1 81.06 670 GLU A O 1
ATOM 5085 N N . GLU A 1 671 ? -11.328 51.219 24.328 1 89 671 GLU A N 1
ATOM 5086 C CA . GLU A 1 671 ? -10.547 52.031 25.266 1 89 671 GLU A CA 1
ATOM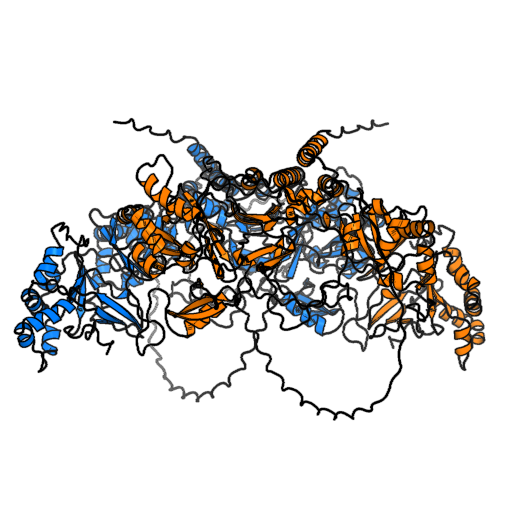 5087 C C . GLU A 1 671 ? -9.102 51.531 25.328 1 89 671 GLU A C 1
ATOM 5089 O O . GLU A 1 671 ? -8.812 50.375 25.031 1 89 671 GLU A O 1
ATOM 5094 N N . SER A 1 672 ? -8.258 52.438 25.672 1 90.94 672 SER A N 1
ATOM 5095 C CA . SER A 1 672 ? -6.875 52.094 25.969 1 90.94 672 SER A CA 1
ATOM 5096 C C . SER A 1 672 ? -6.746 51.5 27.375 1 90.94 672 SER A C 1
ATOM 5098 O O . SER A 1 672 ? -7.676 51.594 28.172 1 90.94 672 SER A O 1
ATOM 5100 N N . LEU A 1 673 ? -5.652 50.938 27.625 1 93.44 673 LEU A N 1
ATOM 5101 C CA . LEU A 1 673 ? -5.41 50.344 28.938 1 93.44 673 LEU A CA 1
ATOM 5102 C C . LEU A 1 673 ? -5.555 51.406 30.031 1 93.44 673 LEU A C 1
ATOM 5104 O O . LEU A 1 673 ? -6.223 51.156 31.031 1 93.44 673 LEU A O 1
ATOM 5108 N N . ALA A 1 674 ? -4.984 52.594 29.828 1 91.62 674 ALA A N 1
ATOM 5109 C CA . ALA A 1 674 ? -5.031 53.688 30.812 1 91.62 674 ALA A CA 1
ATOM 5110 C C . ALA A 1 674 ? -6.457 54.188 31 1 91.62 674 ALA A C 1
ATOM 5112 O O . ALA A 1 674 ? -6.895 54.406 32.125 1 91.62 674 ALA A O 1
ATOM 5113 N N . ASP A 1 675 ? -7.133 54.312 29.906 1 92.56 675 ASP A N 1
ATOM 5114 C CA . ASP A 1 675 ? -8.508 54.812 29.953 1 92.56 675 ASP A CA 1
ATOM 5115 C C . ASP A 1 675 ? -9.414 53.812 30.656 1 92.56 675 ASP A C 1
ATOM 5117 O O . ASP A 1 675 ? -10.289 54.188 31.438 1 92.56 675 ASP A O 1
ATOM 5121 N N . TYR A 1 676 ? -9.164 52.594 30.312 1 92.62 676 TYR A N 1
ATOM 5122 C CA . TYR A 1 676 ? -9.969 51.562 30.953 1 92.62 676 TYR A CA 1
ATOM 5123 C C . TYR A 1 676 ? -9.781 51.594 32.469 1 92.62 676 TYR A C 1
ATOM 5125 O O . TYR A 1 676 ? -10.758 51.531 33.219 1 92.62 676 TYR A O 1
ATOM 5133 N N . LEU A 1 677 ? -8.578 51.625 32.969 1 93.62 677 LEU A N 1
ATOM 5134 C CA . LEU A 1 677 ? -8.266 51.625 34.406 1 93.62 677 LEU A CA 1
ATOM 5135 C C . LEU A 1 677 ? -8.836 52.875 35.062 1 93.62 677 LEU A C 1
ATOM 5137 O O . LEU A 1 677 ? -9.289 52.812 36.219 1 93.62 677 LEU A O 1
ATOM 5141 N N . GLN A 1 678 ? -8.883 53.938 34.375 1 91.12 678 GLN A N 1
ATOM 5142 C CA . GLN A 1 678 ? -9.375 55.188 34.938 1 91.12 678 GLN A CA 1
ATOM 5143 C C . GLN A 1 678 ? -10.898 55.219 35 1 91.12 678 GLN A C 1
ATOM 5145 O O . GLN A 1 678 ? -11.484 55.625 36 1 91.12 678 GLN A O 1
ATOM 5150 N N . PHE A 1 679 ? -11.492 54.781 33.938 1 90.12 679 PHE A N 1
ATOM 5151 C CA . PHE A 1 679 ? -12.938 54.906 33.812 1 90.12 679 PHE A CA 1
ATOM 5152 C C . PHE A 1 679 ? -13.664 53.906 34.656 1 90.12 679 PHE A C 1
ATOM 5154 O O . PHE A 1 679 ? -14.773 54.156 35.156 1 90.12 679 PHE A O 1
ATOM 5161 N N . GLN A 1 680 ? -13.117 52.656 34.781 1 84.12 680 GLN A N 1
ATOM 5162 C CA . GLN A 1 680 ? -13.773 51.656 35.594 1 84.12 680 GLN A CA 1
ATOM 5163 C C . GLN A 1 680 ? -13.828 52.062 37.031 1 84.12 680 GLN A C 1
ATOM 5165 O O . GLN A 1 680 ? -14.711 51.625 37.781 1 84.12 680 GLN A O 1
ATOM 5170 N N . GLY A 1 681 ? -12.977 52.938 37.531 1 77.88 681 GLY A N 1
ATOM 5171 C CA . GLY A 1 681 ? -13.023 53.594 38.812 1 77.88 681 GLY A CA 1
ATOM 5172 C C . GLY A 1 681 ? -12.555 52.75 39.969 1 77.88 681 GLY A C 1
ATOM 5173 O O . GLY A 1 681 ? -12.352 53.219 41.062 1 77.88 681 GLY A O 1
ATOM 5174 N N . ASN A 1 682 ? -12.438 51.469 39.844 1 88.5 682 ASN A N 1
ATOM 5175 C CA . ASN A 1 682 ? -12.055 50.594 40.938 1 88.5 682 ASN A CA 1
ATOM 5176 C C . ASN A 1 682 ? -10.555 50.312 40.938 1 88.5 682 ASN A C 1
ATOM 5178 O O . ASN A 1 682 ? -10.109 49.312 41.5 1 88.5 682 ASN A O 1
ATOM 5182 N N . PHE A 1 683 ? -9.781 51.156 40.281 1 94.75 683 PHE A N 1
ATOM 5183 C CA . PHE A 1 683 ? -8.344 50.938 40.219 1 94.75 683 PHE A CA 1
ATOM 5184 C C . PHE A 1 683 ? -7.574 52.188 40.594 1 94.75 683 PHE A C 1
ATOM 5186 O O . PHE A 1 683 ? -6.457 52.406 40.125 1 94.75 683 PHE A O 1
ATOM 5193 N N . SER A 1 684 ? -8.156 53 41.375 1 91.81 684 SER A N 1
ATOM 5194 C CA . SER A 1 684 ? -7.574 54.312 41.688 1 91.81 684 SER A CA 1
ATOM 5195 C C . SER A 1 684 ? -6.23 54.156 42.406 1 91.81 684 SER A C 1
ATOM 5197 O O . SER A 1 684 ? -5.27 54.844 42.094 1 91.81 684 SER A O 1
ATOM 5199 N N . ARG A 1 685 ? -6.129 53.281 43.406 1 91.5 685 ARG A N 1
ATOM 5200 C CA . ARG A 1 685 ? -4.887 53.094 44.125 1 91.5 685 ARG A CA 1
ATOM 5201 C C . ARG A 1 685 ? -3.816 52.469 43.25 1 91.5 685 ARG A C 1
ATOM 5203 O O . ARG A 1 685 ? -2.639 52.812 43.344 1 91.5 685 ARG A O 1
ATOM 5210 N N . PHE A 1 686 ? -4.25 51.562 42.5 1 94.06 686 PHE A N 1
ATOM 5211 C CA . PHE A 1 686 ? -3.32 50.938 41.562 1 94.06 686 PHE A CA 1
ATOM 5212 C C . PHE A 1 686 ? -2.742 51.969 40.625 1 94.06 686 PHE A C 1
ATOM 5214 O O . PHE A 1 686 ? -1.538 52 40.344 1 94.06 686 PHE A O 1
ATOM 5221 N N . LEU A 1 687 ? -3.631 52.875 40.062 1 94.06 687 LEU A N 1
ATOM 5222 C CA . LEU A 1 687 ? -3.211 53.938 39.156 1 94.06 687 LEU A CA 1
ATOM 5223 C C . LEU A 1 687 ? -2.24 54.906 39.844 1 94.06 687 LEU A C 1
ATOM 5225 O O . LEU A 1 687 ? -1.271 55.344 39.25 1 94.06 687 LEU A O 1
ATOM 5229 N N . THR A 1 688 ? -2.557 55.156 41.094 1 92.19 688 THR A N 1
ATOM 5230 C CA . THR A 1 688 ? -1.671 56 41.875 1 92.19 688 THR A CA 1
ATOM 5231 C C . THR A 1 688 ? -0.291 55.375 42 1 92.19 688 THR A C 1
ATOM 5233 O O . THR A 1 688 ? 0.729 56.062 41.875 1 92.19 688 THR A O 1
ATOM 5236 N N . ALA A 1 689 ? -0.332 54.125 42.344 1 92.44 689 ALA A N 1
ATOM 5237 C CA . ALA A 1 689 ? 0.931 53.375 42.469 1 92.44 689 ALA A CA 1
ATOM 5238 C C . ALA A 1 689 ? 1.715 53.406 41.156 1 92.44 689 ALA A C 1
ATOM 5240 O O . ALA A 1 689 ? 2.936 53.594 41.156 1 92.44 689 ALA A O 1
ATOM 5241 N N . LEU A 1 690 ? 1.098 53.219 40.062 1 93.81 690 LEU A N 1
ATOM 5242 C CA . LEU A 1 690 ? 1.736 53.25 38.75 1 93.81 690 LEU A CA 1
ATOM 5243 C C . LEU A 1 690 ? 2.336 54.594 38.438 1 93.81 690 LEU A C 1
ATOM 5245 O O . LEU A 1 690 ? 3.41 54.719 37.844 1 93.81 690 LEU A O 1
ATOM 5249 N N . SER A 1 691 ? 1.617 55.625 38.781 1 92.69 691 SER A N 1
ATOM 5250 C CA . SER A 1 691 ? 2.049 57 38.5 1 92.69 691 SER A CA 1
ATOM 5251 C C . SER A 1 691 ? 3.25 57.375 39.375 1 92.69 691 SER A C 1
ATOM 5253 O O . SER A 1 691 ? 4.059 58.219 38.969 1 92.69 691 SER A O 1
ATOM 5255 N N . LYS A 1 692 ? 3.426 56.75 40.5 1 92.75 692 LYS A N 1
ATOM 5256 C CA . LYS A 1 692 ? 4.465 57.125 41.438 1 92.75 692 LYS A CA 1
ATOM 5257 C C . LYS A 1 692 ? 5.77 56.375 41.156 1 92.75 692 LYS A C 1
ATOM 5259 O O . LYS A 1 692 ? 6.801 56.656 41.781 1 92.75 692 LYS A O 1
ATOM 5264 N N . THR A 1 693 ? 5.707 55.469 40.281 1 91.56 693 THR A N 1
ATOM 5265 C CA . THR A 1 693 ? 6.938 54.75 39.938 1 91.56 693 THR A CA 1
ATOM 5266 C C . THR A 1 693 ? 7.883 55.688 39.188 1 91.56 693 THR A C 1
ATOM 5268 O O . THR A 1 693 ? 7.457 56.719 38.625 1 91.56 693 THR A O 1
ATOM 5271 N N . SER A 1 694 ? 9.281 55.312 39.125 1 87.31 694 SER A N 1
ATOM 5272 C CA . SER A 1 694 ? 10.297 56.062 38.406 1 87.31 694 SER A CA 1
ATOM 5273 C C . SER A 1 694 ? 11.078 55.156 37.438 1 87.31 694 SER A C 1
ATOM 5275 O O . SER A 1 694 ? 11.883 54.344 37.875 1 87.31 694 SER A O 1
ATOM 5277 N N . PRO A 1 695 ? 11.023 55.312 36.219 1 86.12 695 PRO A N 1
ATOM 5278 C CA . PRO A 1 695 ? 10.07 56.156 35.469 1 86.12 695 PRO A CA 1
ATOM 5279 C C . PRO A 1 695 ? 8.625 55.719 35.656 1 86.12 695 PRO A C 1
ATOM 5281 O O . PRO A 1 695 ? 8.367 54.562 36 1 86.12 695 PRO A O 1
ATOM 5284 N N . SER A 1 696 ? 7.664 56.688 35.375 1 89.25 696 SER A N 1
ATOM 5285 C CA . SER A 1 696 ? 6.246 56.406 35.562 1 89.25 696 SER A CA 1
ATOM 5286 C C . SER A 1 696 ? 5.77 55.312 34.594 1 89.25 696 SER A C 1
ATOM 5288 O O . SER A 1 696 ? 5.809 55.469 33.375 1 89.25 696 SER A O 1
ATOM 5290 N N . LEU A 1 697 ? 5.312 54.281 35.156 1 91 697 LEU A N 1
ATOM 5291 C CA . LEU A 1 697 ? 4.785 53.156 34.344 1 91 697 LEU A CA 1
ATOM 5292 C C . LEU A 1 697 ? 3.469 53.562 33.688 1 91 697 LEU A C 1
ATOM 5294 O O . LEU A 1 697 ? 3.133 53.031 32.625 1 91 697 LEU A O 1
ATOM 5298 N N . LEU A 1 698 ? 2.668 54.438 34.312 1 91.88 698 LEU A N 1
ATOM 5299 C CA . LEU A 1 698 ? 1.421 54.906 33.719 1 91.88 698 LEU A CA 1
ATOM 5300 C C . LEU A 1 698 ? 1.69 55.688 32.438 1 91.88 698 LEU A C 1
ATOM 5302 O O . LEU A 1 698 ? 0.958 55.562 31.438 1 91.88 698 LEU A O 1
ATOM 5306 N N . ASP A 1 699 ? 2.768 56.531 32.5 1 88.44 699 ASP A N 1
ATOM 5307 C CA . ASP A 1 699 ? 3.15 57.25 31.281 1 88.44 699 ASP A CA 1
ATOM 5308 C C . ASP A 1 699 ? 3.619 56.312 30.188 1 88.44 699 ASP A C 1
ATOM 5310 O O . ASP A 1 699 ? 3.377 56.562 29 1 88.44 699 ASP A O 1
ATOM 5314 N N . LEU A 1 700 ? 4.266 55.281 30.641 1 86.38 700 LEU A N 1
ATOM 5315 C CA . LEU A 1 700 ? 4.711 54.281 29.672 1 86.38 700 LEU A CA 1
ATOM 5316 C C . LEU A 1 700 ? 3.525 53.656 28.953 1 86.38 700 LEU A C 1
ATOM 5318 O O . LEU A 1 700 ? 3.553 53.469 27.734 1 86.38 700 LEU A O 1
ATOM 5322 N N . ILE A 1 701 ? 2.496 53.25 29.609 1 87.88 701 ILE A N 1
ATOM 5323 C CA . ILE A 1 701 ? 1.312 52.594 29.062 1 87.88 701 ILE A CA 1
ATOM 5324 C C . ILE A 1 701 ? 0.55 53.594 28.188 1 87.88 701 ILE A C 1
ATOM 5326 O O . ILE A 1 701 ? -0.022 53.188 27.156 1 87.88 701 ILE A O 1
ATOM 5330 N N . LYS A 1 702 ? 0.544 54.875 28.609 1 84.62 702 LYS A N 1
ATOM 5331 C CA . LYS A 1 702 ? -0.188 55.906 27.859 1 84.62 702 LYS A CA 1
ATOM 5332 C C . LYS A 1 702 ? 0.517 56.219 26.547 1 84.62 702 LYS A C 1
ATOM 5334 O O . LYS A 1 702 ? -0.135 56.531 25.547 1 84.62 702 LYS A O 1
ATOM 5339 N N . THR A 1 703 ? 1.876 56.25 26.562 1 67.5 703 THR A N 1
ATOM 5340 C CA . THR A 1 703 ? 2.643 56.625 25.391 1 67.5 703 THR A CA 1
ATOM 5341 C C . THR A 1 703 ? 2.568 55.531 24.328 1 67.5 703 THR A C 1
ATOM 5343 O O . THR A 1 703 ? 2.73 55.781 23.141 1 67.5 703 THR A O 1
ATOM 5346 N N . ALA A 1 704 ? 2.361 54.312 24.734 1 57.16 704 ALA A N 1
ATOM 5347 C CA . ALA A 1 704 ? 2.238 53.25 23.75 1 57.16 704 ALA A CA 1
ATOM 5348 C C . ALA A 1 704 ? 1.151 53.562 22.719 1 57.16 704 ALA A C 1
ATOM 5350 O O . ALA A 1 704 ? 1.127 52.969 21.641 1 57.16 704 ALA A O 1
ATOM 5351 N N . LYS A 1 705 ? 0.233 54.438 23.016 1 50.22 705 LYS A N 1
ATOM 5352 C CA . LYS A 1 705 ? -0.815 54.812 22.062 1 50.22 705 LYS A CA 1
ATOM 5353 C C . LYS A 1 705 ? -0.22 55.375 20.781 1 50.22 705 LYS A C 1
ATOM 5355 O O . LYS A 1 705 ? -0.646 55 19.688 1 50.22 705 LYS A O 1
ATOM 5360 N N . ASP A 1 706 ? 0.137 56.812 20.797 1 39.34 706 ASP A N 1
ATOM 5361 C CA . ASP A 1 706 ? 0.189 57.844 19.75 1 39.34 706 ASP A CA 1
ATOM 5362 C C . ASP A 1 706 ? 1.362 57.594 18.812 1 39.34 706 ASP A C 1
ATOM 5364 O O . ASP A 1 706 ? 1.228 57.75 17.594 1 39.34 706 ASP A O 1
ATOM 5368 N N . GLU A 1 707 ? 2.602 57.906 19.25 1 35.28 707 GLU A N 1
ATOM 5369 C CA . GLU A 1 707 ? 3.723 58.156 18.359 1 35.28 707 GLU A CA 1
ATOM 5370 C C . GLU A 1 707 ? 4.34 56.875 17.859 1 35.28 707 GLU A C 1
ATOM 5372 O O . GLU A 1 707 ? 4.453 55.906 18.609 1 35.28 707 GLU A O 1
ATOM 5377 N N . LYS A 1 708 ? 4.371 56.688 16.531 1 37.75 708 LYS A N 1
ATOM 5378 C CA . LYS A 1 708 ? 5.391 55.906 15.852 1 37.75 708 LYS A CA 1
ATOM 5379 C C . LYS A 1 708 ? 6.703 55.906 16.641 1 37.75 708 LYS A C 1
ATOM 5381 O O . LYS A 1 708 ? 7.586 56.719 16.359 1 37.75 708 LYS A O 1
ATOM 5386 N N . ILE A 1 709 ? 6.645 55.844 17.891 1 32.66 709 ILE A N 1
ATOM 5387 C CA . ILE A 1 709 ? 7.973 55.875 18.484 1 32.66 709 ILE A CA 1
ATOM 5388 C C . ILE A 1 709 ? 8.805 54.719 17.953 1 32.66 709 ILE A C 1
ATOM 5390 O O . ILE A 1 709 ? 8.422 53.562 18.125 1 32.66 709 ILE A O 1
ATOM 5394 N N . GLU A 1 710 ? 9.539 54.938 17 1 34.03 710 GLU A N 1
ATOM 5395 C CA . GLU A 1 710 ? 10.695 54.125 16.609 1 34.03 710 GLU A CA 1
ATOM 5396 C C . GLU A 1 710 ? 11.5 53.688 17.844 1 34.03 710 GLU A C 1
ATOM 5398 O O . GLU A 1 710 ? 12.352 54.438 18.328 1 34.03 710 GLU A O 1
ATOM 5403 N N . MET A 1 711 ? 10.906 53.281 18.938 1 32.94 711 MET A N 1
ATOM 5404 C CA . MET A 1 711 ? 11.883 52.812 19.922 1 32.94 711 MET A CA 1
ATOM 5405 C C . MET A 1 711 ? 12.984 52 19.266 1 32.94 711 MET A C 1
ATOM 5407 O O . MET A 1 711 ? 12.742 51.281 18.281 1 32.94 711 MET A O 1
ATOM 5411 N N . GLU A 1 712 ? 14.141 52.469 19.438 1 32.5 712 GLU A N 1
ATOM 5412 C CA . GLU A 1 712 ? 15.398 51.938 18.922 1 32.5 712 GLU A CA 1
ATOM 5413 C C . GLU A 1 712 ? 15.352 50.406 18.859 1 32.5 712 GLU A C 1
ATOM 5415 O O . GLU A 1 712 ? 15.992 49.781 18 1 32.5 712 GLU A O 1
ATOM 5420 N N . ASN A 1 713 ? 15.148 49.812 20.031 1 32.62 713 ASN A N 1
ATOM 5421 C CA . ASN A 1 713 ? 15.367 48.375 20.078 1 32.62 713 ASN A CA 1
ATOM 5422 C C . ASN A 1 713 ? 14.156 47.594 19.547 1 32.62 713 ASN A C 1
ATOM 5424 O O . ASN A 1 713 ? 13.344 47.094 20.328 1 32.62 713 ASN A O 1
ATOM 5428 N N . GLY A 1 714 ? 13.734 47.844 18.188 1 35.44 714 GLY A N 1
ATOM 5429 C CA . GLY A 1 714 ? 12.898 47.062 17.297 1 35.44 714 GLY A CA 1
ATOM 5430 C C . GLY A 1 714 ? 11.469 46.938 17.766 1 35.44 714 GLY A C 1
ATOM 5431 O O . GLY A 1 714 ? 10.727 46.062 17.297 1 35.44 714 GLY A O 1
ATOM 5432 N N . PHE A 1 715 ? 11.172 47.344 19 1 37.19 715 PHE A N 1
ATOM 5433 C CA . PHE A 1 715 ? 9.789 47.094 19.375 1 37.19 715 PHE A CA 1
ATOM 5434 C C . PHE A 1 715 ? 8.852 48.094 18.719 1 37.19 715 PHE A C 1
ATOM 5436 O O . PHE A 1 715 ? 8.797 49.25 19.125 1 37.19 715 PHE A O 1
ATOM 5443 N N . ASP A 1 716 ? 8.469 48.281 17.516 1 44.03 716 ASP A N 1
ATOM 5444 C CA . ASP A 1 716 ? 7.375 49.125 16.984 1 44.03 716 ASP A CA 1
ATOM 5445 C C . ASP A 1 716 ? 6.262 49.281 18.016 1 44.03 716 ASP A C 1
ATOM 5447 O O . ASP A 1 716 ? 6.43 48.906 19.188 1 44.03 716 ASP A O 1
ATOM 5451 N N . GLU A 1 717 ? 4.789 49.125 17.578 1 54.25 717 GLU A N 1
ATOM 5452 C CA . GLU A 1 717 ? 3.535 49.344 18.297 1 54.25 717 GLU A CA 1
ATOM 5453 C C . GLU A 1 717 ? 3.49 48.562 19.594 1 54.25 717 GLU A C 1
ATOM 5455 O O . GLU A 1 717 ? 3.471 47.344 19.594 1 54.25 717 GLU A O 1
ATOM 5460 N N . ALA A 1 718 ? 3.99 49.188 20.672 1 69.94 718 ALA A N 1
ATOM 5461 C CA . ALA A 1 718 ? 4.25 48.562 21.969 1 69.94 718 ALA A CA 1
ATOM 5462 C C . ALA A 1 718 ? 2.953 48.125 22.641 1 69.94 718 ALA A C 1
ATOM 5464 O O . ALA A 1 718 ? 2.035 48.938 22.812 1 69.94 718 ALA A O 1
ATOM 5465 N N . LEU A 1 719 ? 2.486 47.062 22.531 1 85.69 719 LEU A N 1
ATOM 5466 C CA . LEU A 1 719 ? 1.377 46.469 23.266 1 85.69 719 LEU A CA 1
ATOM 5467 C C . LEU A 1 719 ? 1.84 45.906 24.609 1 85.69 719 LEU A C 1
ATOM 5469 O O . LEU A 1 719 ? 2.998 45.531 24.766 1 85.69 719 LEU A O 1
ATOM 5473 N N . PHE A 1 720 ? 0.932 46.156 25.578 1 91.62 720 PHE A N 1
ATOM 5474 C CA . PHE A 1 720 ? 1.291 45.719 26.922 1 91.62 720 PHE A CA 1
ATOM 5475 C C . PHE A 1 720 ? 0.201 44.812 27.5 1 91.62 720 PHE A C 1
ATOM 5477 O O . PHE A 1 720 ? -0.959 44.906 27.094 1 91.62 720 PHE A O 1
ATOM 5484 N N . THR A 1 721 ? 0.582 44 28.312 1 94.06 721 THR A N 1
ATOM 5485 C CA . THR A 1 721 ? -0.323 43.312 29.219 1 94.06 721 THR A CA 1
ATOM 5486 C C . THR A 1 721 ? -0.188 43.844 30.641 1 94.06 721 THR A C 1
ATOM 5488 O O . THR A 1 721 ? 0.918 43.906 31.172 1 94.06 721 THR A O 1
ATOM 5491 N N . VAL A 1 722 ? -1.292 44.219 31.188 1 95.56 722 VAL A N 1
ATOM 5492 C CA . VAL A 1 722 ? -1.274 44.781 32.531 1 95.56 722 VAL A CA 1
ATOM 5493 C C . VAL A 1 722 ? -2.031 43.875 33.5 1 95.56 722 VAL A C 1
ATOM 5495 O O . VAL A 1 722 ? -3.16 43.438 33.219 1 95.56 722 VAL A O 1
ATOM 5498 N N . PHE A 1 723 ? -1.362 43.5 34.625 1 95.81 723 PHE A N 1
ATOM 5499 C CA . PHE A 1 723 ? -2.006 42.781 35.719 1 95.81 723 PHE A CA 1
ATOM 5500 C C . PHE A 1 723 ? -2.455 43.75 36.781 1 95.81 723 PHE A C 1
ATOM 5502 O O . PHE A 1 723 ? -1.688 44.062 37.719 1 95.81 723 PHE A O 1
ATOM 5509 N N . ALA A 1 724 ? -3.719 44.062 36.719 1 96.19 724 ALA A N 1
ATOM 5510 C CA . ALA A 1 724 ? -4.234 45.125 37.594 1 96.19 724 ALA A CA 1
ATOM 5511 C C . ALA A 1 724 ? -4.781 44.594 38.906 1 96.19 724 ALA A C 1
ATOM 5513 O O . ALA A 1 724 ? -5.27 43.438 38.938 1 96.19 724 ALA A O 1
ATOM 5514 N N . VAL A 1 725 ? -4.66 45.375 39.938 1 93.94 725 VAL A N 1
ATOM 5515 C CA . VAL A 1 725 ? -5.195 45.062 41.25 1 93.94 725 VAL A CA 1
ATOM 5516 C C . VAL A 1 725 ? -6.305 46.031 41.625 1 93.94 725 VAL A C 1
ATOM 5518 O O . VAL A 1 725 ? -6.086 47.25 41.625 1 93.94 725 VAL A O 1
ATOM 5521 N N . SER A 1 726 ? -7.434 45.562 41.906 1 92.56 726 SER A N 1
ATOM 5522 C CA . SER A 1 726 ? -8.57 46.406 42.219 1 92.56 726 SER A CA 1
ATOM 5523 C C . SER A 1 726 ? -8.461 46.969 43.625 1 92.56 726 SER A C 1
ATOM 5525 O O . SER A 1 726 ? -7.738 46.438 44.469 1 92.56 726 SER A O 1
ATOM 5527 N N . ASP A 1 727 ? -9.164 48.062 43.844 1 90.81 727 ASP A N 1
ATOM 5528 C CA . ASP A 1 727 ? -9.18 48.688 45.188 1 90.81 727 ASP A CA 1
ATOM 5529 C C . ASP A 1 727 ? -9.742 47.719 46.219 1 90.81 727 ASP A C 1
ATOM 5531 O O . ASP A 1 727 ? -9.297 47.719 47.375 1 90.81 727 ASP A O 1
ATOM 5535 N N . GLU A 1 728 ? -10.68 46.938 45.844 1 86.81 728 GLU A N 1
ATOM 5536 C CA . GLU A 1 728 ? -11.266 45.938 46.719 1 86.81 728 GLU A CA 1
ATOM 5537 C C . GLU A 1 728 ? -10.219 44.938 47.219 1 86.81 728 GLU A C 1
ATOM 5539 O O . GLU A 1 728 ? -10.203 44.562 48.375 1 86.81 728 GLU A O 1
ATOM 5544 N N . VAL A 1 729 ? -9.391 44.531 46.312 1 87.62 729 VAL A N 1
ATOM 5545 C CA . VAL A 1 729 ? -8.352 43.562 46.625 1 87.62 729 VAL A CA 1
ATOM 5546 C C . VAL A 1 729 ? -7.309 44.188 47.531 1 87.62 729 VAL A C 1
ATOM 5548 O O . VAL A 1 729 ? -6.801 43.531 48.438 1 87.62 729 VAL A O 1
ATOM 5551 N N . ILE A 1 730 ? -6.961 45.406 47.25 1 86.62 730 ILE A N 1
ATOM 5552 C CA . ILE A 1 730 ? -5.973 46.125 48.062 1 86.62 730 ILE A CA 1
ATOM 5553 C C . ILE A 1 730 ? -6.496 46.312 49.469 1 86.62 730 ILE A C 1
ATOM 5555 O O . ILE A 1 730 ? -5.727 46.25 50.438 1 86.62 730 ILE A O 1
ATOM 5559 N N . ASP A 1 731 ? -7.793 46.5 49.688 1 82.5 731 ASP A N 1
ATOM 5560 C CA . ASP A 1 731 ? -8.414 46.688 51 1 82.5 731 ASP A CA 1
ATOM 5561 C C . ASP A 1 731 ? -8.312 45.406 51.812 1 82.5 731 ASP A C 1
ATOM 5563 O O . ASP A 1 731 ? -8.125 45.438 53.031 1 82.5 731 ASP A O 1
ATOM 5567 N N . ILE A 1 732 ? -8.453 44.344 51.156 1 78.31 732 ILE A N 1
ATOM 5568 C CA . ILE A 1 732 ? -8.445 43.062 51.844 1 78.31 732 ILE A CA 1
ATOM 5569 C C . ILE A 1 732 ? -7.008 42.688 52.188 1 78.31 732 ILE A C 1
ATOM 5571 O O . ILE A 1 732 ? -6.766 42.094 53.25 1 78.31 732 ILE A O 1
ATOM 5575 N N . TRP A 1 733 ? -6.125 42.844 51.344 1 67.88 733 TRP A N 1
ATOM 5576 C CA . TRP A 1 733 ? -4.734 42.406 51.5 1 67.88 733 TRP A CA 1
ATOM 5577 C C . TRP A 1 733 ? -4.02 43.25 52.531 1 67.88 733 TRP A C 1
ATOM 5579 O O . TRP A 1 733 ? -2.99 42.844 53.062 1 67.88 733 TRP A O 1
ATOM 5589 N N . ALA A 1 734 ? -4.461 44.5 52.844 1 56.09 734 ALA A N 1
ATOM 5590 C CA . ALA A 1 734 ? -3.758 45.344 53.781 1 56.09 734 ALA A CA 1
ATOM 5591 C C . ALA A 1 734 ? -3.467 44.625 55.094 1 56.09 734 ALA A C 1
ATOM 5593 O O . ALA A 1 734 ? -4.348 44.469 55.938 1 56.09 734 ALA A O 1
ATOM 5594 N N . SER A 1 735 ? -2.83 43.438 54.781 1 51.06 735 SER A N 1
ATOM 5595 C CA . SER A 1 735 ? -2.297 42.875 56.031 1 51.06 735 SER A CA 1
ATOM 5596 C C . SER A 1 735 ? -1.081 43.656 56.5 1 51.06 735 SER A C 1
ATOM 5598 O O . SER A 1 735 ? -0.508 44.438 55.781 1 51.06 735 SER A O 1
ATOM 5600 N N . ASP A 1 736 ? -0.503 43.281 57.812 1 46.28 736 ASP A N 1
ATOM 5601 C CA . ASP A 1 736 ? 0.458 43.938 58.688 1 46.28 736 ASP A CA 1
ATOM 5602 C C . ASP A 1 736 ? 1.708 44.344 57.906 1 46.28 736 ASP A C 1
ATOM 5604 O O . ASP A 1 736 ? 2.344 45.344 58.25 1 46.28 736 ASP A O 1
ATOM 5608 N N . LEU A 1 737 ? 2.373 43.438 57.156 1 47.44 737 LEU A N 1
ATOM 5609 C CA . LEU A 1 737 ? 3.76 43.688 56.781 1 47.44 737 LEU A CA 1
ATOM 5610 C C . LEU A 1 737 ? 3.838 44.531 55.5 1 47.44 737 LEU A C 1
ATOM 5612 O O . LEU A 1 737 ? 4.895 45.062 55.188 1 47.44 737 LEU A O 1
ATOM 5616 N N . PHE A 1 738 ? 2.801 44.5 54.594 1 58.06 738 PHE A N 1
ATOM 5617 C CA . PHE A 1 738 ? 2.873 45.25 53.344 1 58.06 738 PHE A CA 1
ATOM 5618 C C . PHE A 1 738 ? 1.636 46.094 53.156 1 58.06 738 PHE A C 1
ATOM 5620 O O . PHE A 1 738 ? 0.569 45.594 52.781 1 58.06 738 PHE A O 1
ATOM 5627 N N . THR A 1 739 ? 1.585 47.188 53.875 1 70.44 739 THR A N 1
ATOM 5628 C CA . THR A 1 739 ? 0.503 48.156 53.656 1 70.44 739 THR A CA 1
ATOM 5629 C C . THR A 1 739 ? 0.709 48.938 52.375 1 70.44 739 THR A C 1
ATOM 5631 O O . THR A 1 739 ? 1.844 49.125 51.906 1 70.44 739 THR A O 1
ATOM 5634 N N . PHE A 1 740 ? -0.452 49.188 51.688 1 79.69 740 PHE A N 1
ATOM 5635 C CA . PHE A 1 740 ? -0.384 49.969 50.469 1 79.69 740 PHE A CA 1
ATOM 5636 C C . PHE A 1 740 ? 0.424 51.25 50.688 1 79.69 740 PHE A C 1
ATOM 5638 O O . PHE A 1 740 ? 1.219 51.656 49.812 1 79.69 740 PHE A O 1
ATOM 5645 N N . GLU A 1 741 ? 0.228 51.812 51.906 1 80.56 741 GLU A N 1
ATOM 5646 C CA . GLU A 1 741 ? 0.97 53.031 52.25 1 80.56 741 GLU A CA 1
ATOM 5647 C C . GLU A 1 741 ? 2.465 52.75 52.344 1 80.56 741 GLU A C 1
ATOM 5649 O O . GLU A 1 741 ? 3.293 53.562 51.938 1 80.56 741 GLU A O 1
ATOM 5654 N N . GLY A 1 742 ? 2.693 51.562 52.938 1 81.5 742 GLY A N 1
ATOM 5655 C CA . GLY A 1 742 ? 4.086 51.156 53.031 1 81.5 742 GLY A CA 1
ATOM 5656 C C . GLY A 1 742 ? 4.727 50.875 51.688 1 81.5 742 GLY A C 1
ATOM 5657 O O . GLY A 1 742 ? 5.895 51.219 51.469 1 81.5 742 GLY A O 1
ATOM 5658 N N . LEU A 1 743 ? 3.996 50.375 50.844 1 84.12 743 LEU A N 1
ATOM 5659 C CA . LEU A 1 743 ? 4.488 50.094 49.5 1 84.12 743 LEU A CA 1
ATOM 5660 C C . LEU A 1 743 ? 4.789 51.375 48.75 1 84.12 743 LEU A C 1
ATOM 5662 O O . LEU A 1 743 ? 5.84 51.5 48.125 1 84.12 743 LEU A O 1
ATOM 5666 N N . VAL A 1 744 ? 3.867 52.375 48.844 1 86.62 744 VAL A N 1
ATOM 5667 C CA . VAL A 1 744 ? 3.996 53.594 48.062 1 86.62 744 VAL A CA 1
ATOM 5668 C C . VAL A 1 744 ? 5.109 54.469 48.688 1 86.62 744 VAL A C 1
ATOM 5670 O O . VAL A 1 744 ? 5.758 55.25 47.969 1 86.62 744 VAL A O 1
ATOM 5673 N N . ALA A 1 745 ? 5.355 54.219 49.938 1 86.31 745 ALA A N 1
ATOM 5674 C CA . ALA A 1 745 ? 6.355 55.031 50.625 1 86.31 745 ALA A CA 1
ATOM 5675 C C . ALA A 1 745 ? 7.766 54.562 50.281 1 86.31 745 ALA A C 1
ATOM 5677 O O . ALA A 1 745 ? 8.711 55.344 50.312 1 86.31 745 ALA A O 1
ATOM 5678 N N . ASP A 1 746 ? 7.895 53.312 50 1 87.88 746 ASP A N 1
ATOM 5679 C CA . ASP A 1 746 ? 9.188 52.75 49.625 1 87.88 746 ASP A CA 1
ATOM 5680 C C . ASP A 1 746 ? 9.383 52.75 48.125 1 87.88 746 ASP A C 1
ATOM 5682 O O . ASP A 1 746 ? 8.906 51.875 47.438 1 87.88 746 ASP A O 1
ATOM 5686 N N . GLU A 1 747 ? 10.195 53.656 47.719 1 87.69 747 GLU A N 1
ATOM 5687 C CA . GLU A 1 747 ? 10.359 53.844 46.281 1 87.69 747 GLU A CA 1
ATOM 5688 C C . GLU A 1 747 ? 10.922 52.594 45.594 1 87.69 747 GLU A C 1
ATOM 5690 O O . GLU A 1 747 ? 10.516 52.25 44.5 1 87.69 747 GLU A O 1
ATOM 5695 N N . GLU A 1 748 ? 11.891 52 46.219 1 87.19 748 GLU A N 1
ATOM 5696 C CA . GLU A 1 748 ? 12.508 50.812 45.625 1 87.19 748 GLU A CA 1
ATOM 5697 C C . GLU A 1 748 ? 11.516 49.656 45.562 1 87.19 748 GLU A C 1
ATOM 5699 O O . GLU A 1 748 ? 11.445 48.938 44.531 1 87.19 748 GLU A O 1
ATOM 5704 N N . MET A 1 749 ? 10.844 49.469 46.594 1 87.44 749 MET A N 1
ATOM 5705 C CA . MET A 1 749 ? 9.859 48.406 46.656 1 87.44 749 MET A CA 1
ATOM 5706 C C . MET A 1 749 ? 8.727 48.656 45.656 1 87.44 749 MET A C 1
ATOM 5708 O O . MET A 1 749 ? 8.266 47.75 44.969 1 87.44 749 MET A O 1
ATOM 5712 N N . LEU A 1 750 ? 8.258 49.938 45.625 1 90.38 750 LEU A N 1
ATOM 5713 C CA . LEU A 1 750 ? 7.191 50.312 44.719 1 90.38 750 LEU A CA 1
ATOM 5714 C C . LEU A 1 750 ? 7.59 50.031 43.281 1 90.38 750 LEU A C 1
ATOM 5716 O O . LEU A 1 750 ? 6.816 49.438 42.5 1 90.38 750 LEU A O 1
ATOM 5720 N N . ASN A 1 751 ? 8.797 50.406 42.906 1 89.88 751 ASN A N 1
ATOM 5721 C CA . ASN A 1 751 ? 9.281 50.188 41.562 1 89.88 751 ASN A CA 1
ATOM 5722 C C . ASN A 1 751 ? 9.398 48.688 41.219 1 89.88 751 ASN A C 1
ATOM 5724 O O . ASN A 1 751 ? 9.031 48.281 40.125 1 89.88 751 ASN A O 1
ATOM 5728 N N . SER A 1 752 ? 9.891 47.938 42.156 1 86.88 752 SER A N 1
ATOM 5729 C CA . SER A 1 752 ? 10.086 46.5 41.938 1 86.88 752 SER A CA 1
ATOM 5730 C C . SER A 1 752 ? 8.75 45.781 41.781 1 86.88 752 SER A C 1
ATOM 5732 O O . SER A 1 752 ? 8.57 44.969 40.844 1 86.88 752 SER A O 1
ATOM 5734 N N . VAL A 1 753 ? 7.797 46.062 42.594 1 89.25 753 VAL A N 1
ATOM 5735 C CA . VAL A 1 753 ? 6.52 45.375 42.625 1 89.25 753 VAL A CA 1
ATOM 5736 C C . VAL A 1 753 ? 5.676 45.781 41.438 1 89.25 753 VAL A C 1
ATOM 5738 O O . VAL A 1 753 ? 5.086 44.938 40.75 1 89.25 753 VAL A O 1
ATOM 5741 N N . MET A 1 754 ? 5.594 47.094 41.125 1 91.88 754 MET A N 1
ATOM 5742 C CA . MET A 1 754 ? 4.719 47.594 40.062 1 91.88 754 MET A CA 1
ATOM 5743 C C . MET A 1 754 ? 5.234 47.156 38.719 1 91.88 754 MET A C 1
ATOM 5745 O O . MET A 1 754 ? 4.449 46.969 37.781 1 91.88 754 MET A O 1
ATOM 5749 N N . ARG A 1 755 ? 6.484 46.969 38.562 1 91 755 ARG A N 1
ATOM 5750 C CA . ARG A 1 755 ? 7.047 46.5 37.281 1 91 755 ARG A CA 1
ATOM 5751 C C . ARG A 1 755 ? 6.641 45.062 37 1 91 755 ARG A C 1
ATOM 5753 O O . ARG A 1 755 ? 6.582 44.656 35.844 1 91 755 ARG A O 1
ATOM 5760 N N . ASN A 1 756 ? 6.355 44.281 38.031 1 91.62 756 ASN A N 1
ATOM 5761 C CA . ASN A 1 756 ? 5.891 42.906 37.875 1 91.62 756 ASN A CA 1
ATOM 5762 C C . ASN A 1 756 ? 4.477 42.875 37.312 1 91.62 756 ASN A C 1
ATOM 5764 O O . ASN A 1 756 ? 4.012 41.812 36.844 1 91.62 756 ASN A O 1
ATOM 5768 N N . HIS A 1 757 ? 3.82 44.031 37.219 1 94 757 HIS A N 1
ATOM 5769 C CA . HIS A 1 757 ? 2.422 44.062 36.812 1 94 757 HIS A CA 1
ATOM 5770 C C . HIS A 1 757 ? 2.289 44.469 35.344 1 94 757 HIS A C 1
ATOM 5772 O O . HIS A 1 757 ? 1.183 44.5 34.812 1 94 757 HIS A O 1
ATOM 5778 N N . ILE A 1 758 ? 3.41 44.75 34.719 1 92.19 758 ILE A N 1
ATOM 5779 C CA . ILE A 1 758 ? 3.393 45.188 33.344 1 92.19 758 ILE A CA 1
ATOM 5780 C C . ILE A 1 758 ? 4.301 44.281 32.5 1 92.19 758 ILE A C 1
ATOM 5782 O O . ILE A 1 758 ? 5.488 44.125 32.812 1 92.19 758 ILE A O 1
ATOM 5786 N N . VAL A 1 759 ? 3.756 43.719 31.5 1 90.38 759 VAL A N 1
ATOM 5787 C CA . VAL A 1 759 ? 4.488 42.844 30.578 1 90.38 759 VAL A CA 1
ATOM 5788 C C . VAL A 1 759 ? 4.367 43.375 29.156 1 90.38 759 VAL A C 1
ATOM 5790 O O . VAL A 1 759 ? 3.266 43.656 28.688 1 90.38 759 VAL A O 1
ATOM 5793 N N . PRO A 1 760 ? 5.512 43.531 28.516 1 87.56 760 PRO A N 1
ATOM 5794 C CA . PRO A 1 760 ? 5.418 43.906 27.109 1 87.56 760 PRO A CA 1
ATOM 5795 C C . PRO A 1 760 ? 4.797 42.844 26.234 1 87.56 760 PRO A C 1
ATOM 5797 O O . PRO A 1 760 ? 5.07 41.656 26.422 1 87.56 760 PRO A O 1
ATOM 5800 N N . GLY A 1 761 ? 3.943 43.281 25.375 1 86.31 761 GLY A N 1
ATOM 5801 C CA . GLY A 1 761 ? 3.277 42.375 24.469 1 86.31 761 GLY A CA 1
ATOM 5802 C C . GLY A 1 761 ? 1.895 41.969 24.938 1 86.31 761 GLY A C 1
ATOM 5803 O O . GLY A 1 761 ? 1.451 42.375 26.016 1 86.31 761 GLY A O 1
ATOM 5804 N N . VAL A 1 762 ? 1.272 41.219 24.109 1 90.19 762 VAL A N 1
ATOM 5805 C CA . VAL A 1 762 ? -0.079 40.75 24.406 1 90.19 762 VAL A CA 1
ATOM 5806 C C . VAL A 1 762 ? -0.035 39.312 24.891 1 90.19 762 VAL A C 1
ATOM 5808 O O . VAL A 1 762 ? 0.576 38.438 24.25 1 90.19 762 VAL A O 1
ATOM 5811 N N . LEU A 1 763 ? -0.601 39.094 26.047 1 91.38 763 LEU A N 1
ATOM 5812 C CA . LEU A 1 763 ? -0.662 37.75 26.609 1 91.38 763 LEU A CA 1
ATOM 5813 C C . LEU A 1 763 ? -2.104 37.344 26.906 1 91.38 763 LEU A C 1
ATOM 5815 O O . LEU A 1 763 ? -2.805 38.031 27.656 1 91.38 763 LEU A O 1
ATOM 5819 N N . TRP A 1 764 ? -2.48 36.312 26.234 1 91.19 764 TRP A N 1
ATOM 5820 C CA . TRP A 1 764 ? -3.803 35.75 26.469 1 91.19 764 TRP A CA 1
ATOM 5821 C C . TRP A 1 764 ? -3.711 34.531 27.391 1 91.19 764 TRP A C 1
ATOM 5823 O O . TRP A 1 764 ? -2.789 33.719 27.281 1 91.19 764 TRP A O 1
ATOM 5833 N N . THR A 1 765 ? -4.637 34.406 28.281 1 90.44 765 THR A N 1
ATOM 5834 C CA . THR A 1 765 ? -4.586 33.344 29.281 1 90.44 765 THR A CA 1
ATOM 5835 C C . THR A 1 765 ? -4.73 31.969 28.641 1 90.44 765 THR A C 1
ATOM 5837 O O . THR A 1 765 ? -4.219 30.969 29.156 1 90.44 765 THR A O 1
ATOM 5840 N N . LYS A 1 766 ? -5.43 31.844 27.562 1 87.81 766 LYS A N 1
ATOM 5841 C CA . LYS A 1 766 ? -5.727 30.578 26.891 1 87.81 766 LYS A CA 1
ATOM 5842 C C . LYS A 1 766 ? -4.461 29.953 26.328 1 87.81 766 LYS A C 1
ATOM 5844 O O . LYS A 1 766 ? -4.453 28.766 25.969 1 87.81 766 LYS A O 1
ATOM 5849 N N . THR A 1 767 ? -3.381 30.672 26.234 1 88.06 767 THR A N 1
ATOM 5850 C CA . THR A 1 767 ? -2.125 30.172 25.688 1 88.06 767 THR A CA 1
ATOM 5851 C C . THR A 1 767 ? -1.474 29.188 26.641 1 88.06 767 THR A C 1
ATOM 5853 O O . THR A 1 767 ? -0.628 28.375 26.234 1 88.06 767 THR A O 1
ATOM 5856 N N . ILE A 1 768 ? -1.824 29.297 27.859 1 91.44 768 ILE A N 1
ATOM 5857 C CA . ILE A 1 768 ? -1.19 28.438 28.859 1 91.44 768 ILE A CA 1
ATOM 5858 C C . ILE A 1 768 ? -2.025 27.188 29.078 1 91.44 768 ILE A C 1
ATOM 5860 O O . ILE A 1 768 ? -3.188 27.266 29.484 1 91.44 768 ILE A O 1
ATOM 5864 N N . GLU A 1 769 ? -1.479 26.062 28.828 1 90.5 769 GLU A N 1
ATOM 5865 C CA . GLU A 1 769 ? -2.178 24.781 28.938 1 90.5 769 GLU A CA 1
ATOM 5866 C C . GLU A 1 769 ? -2.344 24.359 30.391 1 90.5 769 GLU A C 1
ATOM 5868 O O . GLU A 1 769 ? -1.676 24.891 31.281 1 90.5 769 GLU A O 1
ATOM 5873 N N . ALA A 1 770 ? -3.268 23.422 30.562 1 92.06 770 ALA A N 1
ATOM 5874 C CA . ALA A 1 770 ? -3.467 22.875 31.906 1 92.06 770 ALA A CA 1
ATOM 5875 C C . ALA A 1 770 ? -2.188 22.219 32.438 1 92.06 770 ALA A C 1
ATOM 5877 O O . ALA A 1 770 ? -1.541 21.453 31.719 1 92.06 770 ALA A O 1
ATOM 5878 N N . GLY A 1 771 ? -1.887 22.641 33.594 1 91.06 771 GLY A N 1
ATOM 5879 C CA . GLY A 1 771 ? -0.675 22.109 34.188 1 91.06 771 GLY A CA 1
ATOM 5880 C C . GLY A 1 771 ? 0.591 22.719 33.625 1 91.06 771 GLY A C 1
ATOM 5881 O O . GLY A 1 771 ? 1.698 22.312 34 1 91.06 771 GLY A O 1
ATOM 5882 N N . GLY A 1 772 ? 0.413 23.734 32.844 1 93.75 772 GLY A N 1
ATOM 5883 C CA . GLY A 1 772 ? 1.552 24.297 32.125 1 93.75 772 GLY A CA 1
ATOM 5884 C C . GLY A 1 772 ? 2.166 25.484 32.844 1 93.75 772 GLY A C 1
ATOM 5885 O O . GLY A 1 772 ? 1.522 26.109 33.719 1 93.75 772 GLY A O 1
ATOM 5886 N N . PHE A 1 773 ? 3.451 25.703 32.594 1 94.12 773 PHE A N 1
ATOM 5887 C CA . PHE A 1 773 ? 4.211 26.859 33.062 1 94.12 773 PHE A CA 1
ATOM 5888 C C . PHE A 1 773 ? 4.645 27.734 31.875 1 94.12 773 PHE A C 1
ATOM 5890 O O . PHE A 1 773 ? 5.016 27.219 30.828 1 94.12 773 PHE A O 1
ATOM 5897 N N . TYR A 1 774 ? 4.52 28.984 32.031 1 93.75 774 TYR A N 1
ATOM 5898 C CA . TYR A 1 774 ? 4.895 29.906 30.953 1 93.75 774 TYR A CA 1
ATOM 5899 C C . TYR A 1 774 ? 5.637 31.109 31.516 1 93.75 774 TYR A C 1
ATOM 5901 O O . TYR A 1 774 ? 5.062 31.906 32.25 1 93.75 774 TYR A O 1
ATOM 5909 N N . PRO A 1 775 ? 6.891 31.266 31.203 1 92.44 775 PRO A N 1
ATOM 5910 C CA . PRO A 1 775 ? 7.66 32.406 31.672 1 92.44 775 PRO A CA 1
ATOM 5911 C C . PRO A 1 775 ? 7.43 33.656 30.828 1 92.44 775 PRO A C 1
ATOM 5913 O O . PRO A 1 775 ? 7.359 33.562 29.594 1 92.44 775 PRO A O 1
ATOM 5916 N N . VAL A 1 776 ? 7.23 34.75 31.422 1 90.62 776 VAL A N 1
ATOM 5917 C CA . VAL A 1 776 ? 7.07 36 30.734 1 90.62 776 VAL A CA 1
ATOM 5918 C C . VAL A 1 776 ? 8.117 37 31.219 1 90.62 776 VAL A C 1
ATOM 5920 O O . VAL A 1 776 ? 8.445 37.031 32.406 1 90.62 776 VAL A O 1
ATOM 5923 N N . GLN A 1 777 ? 8.578 37.75 30.25 1 84.25 777 GLN A N 1
ATOM 5924 C CA . GLN A 1 777 ? 9.586 38.75 30.609 1 84.25 777 GLN A CA 1
ATOM 5925 C C . GLN A 1 777 ? 8.93 40.062 31 1 84.25 777 GLN A C 1
ATOM 5927 O O . GLN A 1 777 ? 8.156 40.625 30.219 1 84.25 777 GLN A O 1
ATOM 5932 N N . GLY A 1 778 ? 9.086 40.469 32.219 1 79.25 778 GLY A N 1
ATOM 5933 C CA . GLY A 1 778 ? 8.578 41.781 32.656 1 79.25 778 GLY A CA 1
ATOM 5934 C C . GLY A 1 778 ? 9.398 42.938 32.094 1 79.25 778 GLY A C 1
ATOM 5935 O O . GLY A 1 778 ? 10.359 42.719 31.359 1 79.25 778 GLY A O 1
ATOM 5936 N N . ILE A 1 779 ? 8.805 44.156 32.375 1 71.12 779 ILE A N 1
ATOM 5937 C CA . ILE A 1 779 ? 9.5 45.344 31.969 1 71.12 779 ILE A CA 1
ATOM 5938 C C . ILE A 1 779 ? 10.648 45.656 32.938 1 71.12 779 ILE A C 1
ATOM 5940 O O . ILE A 1 779 ? 10.469 45.625 34.156 1 71.12 779 ILE A O 1
ATOM 5944 N N . GLY A 1 780 ? 11.758 45.125 32.812 1 55.56 780 GLY A N 1
ATOM 5945 C CA . GLY A 1 780 ? 12.812 45.406 33.781 1 55.56 780 GLY A CA 1
ATOM 5946 C C . GLY A 1 780 ? 13.656 46.594 33.438 1 55.56 780 GLY A C 1
ATOM 5947 O O . GLY A 1 780 ? 13.562 47.156 32.344 1 55.56 780 GLY A O 1
ATOM 5948 N N . SER A 1 781 ? 15.094 46.625 34.219 1 38.88 781 SER A N 1
ATOM 5949 C CA . SER A 1 781 ? 15.938 47.781 34.594 1 38.88 781 SER A CA 1
ATOM 5950 C C . SER A 1 781 ? 16.359 48.562 33.375 1 38.88 781 SER A C 1
ATOM 5952 O O . SER A 1 781 ? 17.031 48.031 32.469 1 38.88 781 SER A O 1
ATOM 5954 N N . GLY A 1 782 ? 15.805 49.406 32.812 1 36.25 782 GLY A N 1
ATOM 5955 C CA . GLY A 1 782 ? 16.531 50.438 32.125 1 36.25 782 GLY A CA 1
ATOM 5956 C C . GLY A 1 782 ? 17.984 50.531 32.531 1 36.25 782 GLY A C 1
ATOM 5957 O O . GLY A 1 782 ? 18.875 50.719 31.688 1 36.25 782 GLY A O 1
ATOM 5958 N N . LEU A 1 783 ? 18.25 51.281 33.812 1 33.88 783 LEU A N 1
ATOM 5959 C CA . LEU A 1 783 ? 19.547 51.875 34.125 1 33.88 783 LEU A CA 1
ATOM 5960 C C . LEU A 1 783 ? 20.641 50.812 34.094 1 33.88 783 LEU A C 1
ATOM 5962 O O . LEU A 1 783 ? 21.719 51.062 33.531 1 33.88 783 LEU A O 1
ATOM 5966 N N . GLU A 1 784 ? 21.016 50.156 35.344 1 34.62 784 GLU A N 1
ATOM 5967 C CA . GLU A 1 784 ? 22.328 49.531 35.438 1 34.62 784 GLU A CA 1
ATOM 5968 C C . GLU A 1 784 ? 22.406 48.312 34.531 1 34.62 784 GLU A C 1
ATOM 5970 O O . GLU A 1 784 ? 21.406 47.625 34.312 1 34.62 784 GLU A O 1
ATOM 5975 N N . ASN A 1 785 ? 23.422 48.156 33.625 1 35.09 785 ASN A N 1
ATOM 5976 C CA . ASN A 1 785 ? 24.078 47.188 32.75 1 35.09 785 ASN A CA 1
ATOM 5977 C C . ASN A 1 785 ? 23.766 45.75 33.188 1 35.09 785 ASN A C 1
ATOM 5979 O O . ASN A 1 785 ? 24.156 44.812 32.5 1 35.09 785 ASN A O 1
ATOM 5983 N N . ASN A 1 786 ? 23.938 45.438 34.562 1 35.91 786 ASN A N 1
ATOM 5984 C CA . ASN A 1 786 ? 23.969 44.062 35.031 1 35.91 786 ASN A CA 1
ATOM 5985 C C . ASN A 1 786 ? 22.578 43.438 35.031 1 35.91 786 ASN A C 1
ATOM 5987 O O . ASN A 1 786 ? 22.109 42.969 36.062 1 35.91 786 ASN A O 1
ATOM 5991 N N . GLY A 1 787 ? 21.422 44 34.562 1 36.5 787 GLY A N 1
ATOM 5992 C CA . GLY A 1 787 ? 19.984 43.844 34.75 1 36.5 787 GLY A CA 1
ATOM 5993 C C . GLY A 1 787 ? 19.5 42.438 34.406 1 36.5 787 GLY A C 1
ATOM 5994 O O . GLY A 1 787 ? 19.609 41.969 33.281 1 36.5 787 GLY A O 1
ATOM 5995 N N . THR A 1 788 ? 19.406 41.531 35.344 1 41.75 788 THR A N 1
ATOM 5996 C CA . THR A 1 788 ? 18.734 40.25 35.406 1 41.75 788 THR A CA 1
ATOM 5997 C C . THR A 1 788 ? 17.266 40.344 35.031 1 41.75 788 THR A C 1
ATOM 5999 O O . THR A 1 788 ? 16.5 41.062 35.719 1 41.75 788 THR A O 1
ATOM 6002 N N . ASN A 1 789 ? 16.797 40.562 33.938 1 52.66 789 ASN A N 1
ATOM 6003 C CA . ASN A 1 789 ? 15.438 40.469 33.438 1 52.66 789 ASN A CA 1
ATOM 6004 C C . ASN A 1 789 ? 14.617 39.469 34.219 1 52.66 789 ASN A C 1
ATOM 6006 O O . ASN A 1 789 ? 14.992 38.281 34.312 1 52.66 789 ASN A O 1
ATOM 6010 N N . LYS A 1 790 ? 13.766 40 35.219 1 70.06 790 LYS A N 1
ATOM 6011 C CA . LYS A 1 790 ? 12.93 39.188 36.094 1 70.06 790 LYS A CA 1
ATOM 6012 C C . LYS A 1 790 ? 11.867 38.406 35.312 1 70.06 790 LYS A C 1
ATOM 6014 O O . LYS A 1 790 ? 11.188 38.969 34.469 1 70.06 790 LYS A O 1
ATOM 6019 N N . VAL A 1 791 ? 11.945 37.188 35.312 1 86.44 791 VAL A N 1
ATOM 6020 C CA . VAL A 1 791 ? 11 36.281 34.688 1 86.44 791 VAL A CA 1
ATOM 6021 C C . VAL A 1 791 ? 9.797 36.094 35.625 1 86.44 791 VAL A C 1
ATOM 6023 O O . VAL A 1 791 ? 9.953 35.781 36.812 1 86.44 791 VAL A O 1
ATOM 6026 N N . ILE A 1 792 ? 8.688 36.562 35.094 1 91.5 792 ILE A N 1
ATOM 6027 C CA . ILE A 1 792 ? 7.426 36.281 35.781 1 91.5 792 ILE A CA 1
ATOM 6028 C C . ILE A 1 792 ? 6.883 34.938 35.312 1 91.5 792 ILE A C 1
ATOM 6030 O O . ILE A 1 792 ? 6.664 34.719 34.125 1 91.5 792 ILE A O 1
ATOM 6034 N N . MET A 1 793 ? 6.676 34.062 36.312 1 93.31 793 MET A N 1
ATOM 6035 C CA . MET A 1 793 ? 6.23 32.719 35.938 1 93.31 793 MET A CA 1
ATOM 6036 C C . MET A 1 793 ? 4.715 32.594 36.062 1 93.31 793 MET A C 1
ATOM 6038 O O . MET A 1 793 ? 4.152 32.906 37.125 1 93.31 793 MET A O 1
ATOM 6042 N N . MET A 1 794 ? 4.133 32.219 35 1 94.62 794 MET A N 1
ATOM 6043 C CA . MET A 1 794 ? 2.709 31.891 35.031 1 94.62 794 MET A CA 1
ATOM 6044 C C . MET A 1 794 ? 2.488 30.391 35.094 1 94.62 794 MET A C 1
ATOM 6046 O O . MET A 1 794 ? 3.215 29.609 34.469 1 94.62 794 MET A O 1
ATOM 6050 N N . LYS A 1 795 ? 1.524 30 35.906 1 94.69 795 LYS A N 1
ATOM 6051 C CA . LYS A 1 795 ? 1.234 28.578 36.062 1 94.69 795 LYS A CA 1
ATOM 6052 C C . LYS A 1 795 ? -0.27 28.328 36.062 1 94.69 795 LYS A C 1
ATOM 6054 O O . LYS A 1 795 ? -1.016 28.953 36.812 1 94.69 795 LYS A O 1
ATOM 6059 N N . ARG A 1 796 ? -0.641 27.469 35.219 1 95 796 ARG A N 1
ATOM 6060 C CA . ARG A 1 796 ? -2.029 27.016 35.25 1 95 796 ARG A CA 1
ATOM 6061 C C . ARG A 1 796 ? -2.186 25.734 36.031 1 95 796 ARG A C 1
ATOM 6063 O O . ARG A 1 796 ? -1.344 24.844 35.969 1 95 796 ARG A O 1
ATOM 6070 N N . SER A 1 797 ? -3.271 25.672 36.75 1 92.38 797 SER A N 1
ATOM 6071 C CA . SER A 1 797 ? -3.527 24.484 37.562 1 92.38 797 SER A CA 1
ATOM 6072 C C . SER A 1 797 ? -3.707 23.234 36.719 1 92.38 797 SER A C 1
ATOM 6074 O O . SER A 1 797 ? -4.02 23.344 35.531 1 92.38 797 SER A O 1
ATOM 6076 N N . THR A 1 798 ? -3.52 22.094 37.25 1 90.38 798 THR A N 1
ATOM 6077 C CA . THR A 1 798 ? -3.637 20.828 36.531 1 90.38 798 THR A CA 1
ATOM 6078 C C . THR A 1 798 ? -5.062 20.625 36.031 1 90.38 798 THR A C 1
ATOM 6080 O O . THR A 1 798 ? -5.273 19.969 35 1 90.38 798 THR A O 1
ATOM 6083 N N . SER A 1 799 ? -5.961 21.156 36.781 1 88.88 799 SER A N 1
ATOM 6084 C CA . SER A 1 799 ? -7.352 21.078 36.344 1 88.88 799 SER A CA 1
ATOM 6085 C C . SER A 1 799 ? -7.668 22.094 35.281 1 88.88 799 SER A C 1
ATOM 6087 O O . SER A 1 799 ? -8.664 21.969 34.562 1 88.88 799 SER A O 1
ATOM 6089 N N . GLY A 1 800 ? -6.809 23.125 35.25 1 89 800 GLY A N 1
ATOM 6090 C CA . GLY A 1 800 ? -7 24.156 34.25 1 89 800 GLY A CA 1
ATOM 6091 C C . GLY A 1 800 ? -7.863 25.312 34.75 1 89 800 GLY A C 1
ATOM 6092 O O . GLY A 1 800 ? -8.039 26.312 34.031 1 89 800 GLY A O 1
ATOM 6093 N N . ASP A 1 801 ? -8.336 25.344 35.969 1 86.81 801 ASP A N 1
ATOM 6094 C CA . ASP A 1 801 ? -9.352 26.266 36.469 1 86.81 801 ASP A CA 1
ATOM 6095 C C . ASP A 1 801 ? -8.719 27.578 36.938 1 86.81 801 ASP A C 1
ATOM 6097 O O . ASP A 1 801 ? -9.352 28.625 36.906 1 86.81 801 ASP A O 1
ATOM 6101 N N . SER A 1 802 ? -7.539 27.453 37.438 1 91.69 802 SER A N 1
ATOM 6102 C CA . SER A 1 802 ? -6.906 28.656 38 1 91.69 802 SER A CA 1
ATOM 6103 C C . SER A 1 802 ? -5.574 28.938 37.312 1 91.69 802 SER A C 1
ATOM 6105 O O . SER A 1 802 ? -4.898 28.016 36.844 1 91.69 802 SER A O 1
ATOM 6107 N N . LEU A 1 803 ? -5.301 30.219 37.219 1 94.94 803 LEU A N 1
ATOM 6108 C CA . LEU A 1 803 ? -4.043 30.672 36.625 1 94.94 803 LEU A CA 1
ATOM 6109 C C . LEU A 1 803 ? -3.322 31.625 37.594 1 94.94 803 LEU A C 1
ATOM 6111 O O . LEU A 1 803 ? -3.904 32.625 38.031 1 94.94 803 LEU A O 1
ATOM 6115 N N . ASN A 1 804 ? -2.123 31.266 37.938 1 94.75 804 ASN A N 1
ATOM 6116 C CA . ASN A 1 804 ? -1.306 32.094 38.812 1 94.75 804 ASN A CA 1
ATOM 6117 C C . ASN A 1 804 ? -0.279 32.906 38 1 94.75 804 ASN A C 1
ATOM 6119 O O . ASN A 1 804 ? 0.266 32.406 37.031 1 94.75 804 ASN A O 1
ATOM 6123 N N . VAL A 1 805 ? -0.081 34.125 38.344 1 94.88 805 VAL A N 1
ATOM 6124 C CA . VAL A 1 805 ? 0.986 34.969 37.844 1 94.88 805 VAL A CA 1
ATOM 6125 C C . VAL A 1 805 ? 1.887 35.406 39 1 94.88 805 VAL A C 1
ATOM 6127 O O . VAL A 1 805 ? 1.524 36.25 39.812 1 94.88 805 VAL A O 1
ATOM 6130 N N . GLY A 1 806 ? 3.094 34.812 39 1 92.06 806 GLY A N 1
ATOM 6131 C CA . GLY A 1 806 ? 3.855 34.938 40.219 1 92.06 806 GLY A CA 1
ATOM 6132 C C . GLY A 1 806 ? 3.125 34.375 41.438 1 92.06 806 GLY A C 1
ATOM 6133 O O . GLY A 1 806 ? 2.637 33.25 41.406 1 92.06 806 GLY A O 1
ATOM 6134 N N . ASN A 1 807 ? 3.072 35.188 42.5 1 91.06 807 ASN A N 1
ATOM 6135 C CA . ASN A 1 807 ? 2.383 34.75 43.719 1 91.06 807 ASN A CA 1
ATOM 6136 C C . ASN A 1 807 ? 0.904 35.125 43.688 1 91.06 807 ASN A C 1
ATOM 6138 O O . ASN A 1 807 ? 0.148 34.75 44.594 1 91.06 807 ASN A O 1
ATOM 6142 N N . ALA A 1 808 ? 0.48 35.844 42.625 1 93.06 808 ALA A N 1
ATOM 6143 C CA . ALA A 1 808 ? -0.907 36.281 42.531 1 93.06 808 ALA A CA 1
ATOM 6144 C C . ALA A 1 808 ? -1.739 35.344 41.688 1 93.06 808 ALA A C 1
ATOM 6146 O O . ALA A 1 808 ? -1.196 34.594 40.875 1 93.06 808 ALA A O 1
ATOM 6147 N N . GLN A 1 809 ? -3.043 35.312 41.906 1 93.19 809 GLN A N 1
ATOM 6148 C CA . GLN A 1 809 ? -3.973 34.5 41.125 1 93.19 809 GLN A CA 1
ATOM 6149 C C . GLN A 1 809 ? -4.852 35.375 40.25 1 93.19 809 GLN A C 1
ATOM 6151 O O . GLN A 1 809 ? -5.309 36.438 40.656 1 93.19 809 GLN A O 1
ATOM 6156 N N . LEU A 1 810 ? -4.992 35 39.062 1 93.25 810 LEU A N 1
ATOM 6157 C CA . LEU A 1 810 ? -5.852 35.719 38.125 1 93.25 810 LEU A CA 1
ATOM 6158 C C . LEU A 1 810 ? -7.32 35.562 38.5 1 93.25 810 LEU A C 1
ATOM 6160 O O . LEU A 1 810 ? -7.742 34.469 38.906 1 93.25 810 LEU A O 1
ATOM 6164 N N . ILE A 1 811 ? -8.055 36.688 38.281 1 88.62 811 ILE A N 1
ATOM 6165 C CA . ILE A 1 811 ? -9.469 36.688 38.656 1 88.62 811 ILE A CA 1
ATOM 6166 C C . ILE A 1 811 ? -10.328 36.812 37.406 1 88.62 811 ILE A C 1
ATOM 6168 O O . ILE A 1 811 ? -9.992 37.594 36.5 1 88.62 811 ILE A O 1
ATOM 6172 N N . GLY A 1 812 ? -11.406 36.125 37.281 1 81.19 812 GLY A N 1
ATOM 6173 C CA . GLY A 1 812 ? -12.469 36.344 36.312 1 81.19 812 GLY A CA 1
ATOM 6174 C C . GLY A 1 812 ? -12.047 36.031 34.875 1 81.19 812 GLY A C 1
ATOM 6175 O O . GLY A 1 812 ? -12.266 36.875 34 1 81.19 812 GLY A O 1
ATOM 6176 N N . GLU A 1 813 ? -11.375 34.906 34.625 1 78.25 813 GLU A N 1
ATOM 6177 C CA . GLU A 1 813 ? -10.93 34.562 33.281 1 78.25 813 GLU A CA 1
ATOM 6178 C C . GLU A 1 813 ? -12.109 34.375 32.344 1 78.25 813 GLU A C 1
ATOM 6180 O O . GLU A 1 813 ? -12.109 34.875 31.234 1 78.25 813 GLU A O 1
ATOM 6185 N N . GLU A 1 814 ? -13.062 33.344 32.719 1 65.56 814 GLU A N 1
ATOM 6186 C CA . GLU A 1 814 ? -14.195 33.031 31.875 1 65.56 814 GLU A CA 1
ATOM 6187 C C . GLU A 1 814 ? -15.445 33.781 32.281 1 65.56 814 GLU A C 1
ATOM 6189 O O . GLU A 1 814 ? -15.922 33.625 33.438 1 65.56 814 GLU A O 1
ATOM 6194 N N . GLY A 1 815 ? -15.438 35.094 32.406 1 57.91 815 GLY A N 1
ATOM 6195 C CA . GLY A 1 815 ? -16.594 35.938 32.75 1 57.91 815 GLY A CA 1
ATOM 6196 C C . GLY A 1 815 ? -17.625 35.188 33.594 1 57.91 815 GLY A C 1
ATOM 6197 O O . GLY A 1 815 ? -18.641 34.75 33.062 1 57.91 815 GLY A O 1
ATOM 6198 N N . GLU A 1 816 ? -17.266 34.438 34.75 1 48.06 816 GLU A N 1
ATOM 6199 C CA . GLU A 1 816 ? -18.281 33.844 35.625 1 48.06 816 GLU A CA 1
ATOM 6200 C C . GLU A 1 816 ? -19.281 34.906 36.094 1 48.06 816 GLU A C 1
ATOM 6202 O O . GLU A 1 816 ? -18.891 36 36.438 1 48.06 816 GLU A O 1
ATOM 6207 N N . ASN A 1 817 ? -20.688 34.594 36.031 1 45.53 817 ASN A N 1
ATOM 6208 C CA . ASN A 1 817 ? -21.875 35.312 36.469 1 45.53 817 ASN A CA 1
ATOM 6209 C C . ASN A 1 817 ? -21.953 36.688 35.812 1 45.53 817 ASN A C 1
ATOM 6211 O O . ASN A 1 817 ? -22.359 37.688 36.438 1 45.53 817 ASN A O 1
ATOM 6215 N N . GLY A 1 818 ? -21.312 36.938 34.625 1 52.81 818 GLY A N 1
ATOM 6216 C CA . GLY A 1 818 ? -21.672 38.125 33.875 1 52.81 818 GLY A CA 1
ATOM 6217 C C . GLY A 1 818 ? -20.516 39.062 33.625 1 52.81 818 GLY A C 1
ATOM 6218 O O . GLY A 1 818 ? -20.594 39.938 32.781 1 52.81 818 GLY A O 1
ATOM 6219 N N . SER A 1 819 ? -19.453 39.219 34.531 1 62.19 819 SER A N 1
ATOM 6220 C CA . SER A 1 819 ? -18.516 40.312 34.219 1 62.19 819 SER A CA 1
ATOM 6221 C C . SER A 1 819 ? -17.109 39.781 34.031 1 62.19 819 SER A C 1
ATOM 6223 O O . SER A 1 819 ? -16.531 39.156 34.938 1 62.19 819 SER A O 1
ATOM 6225 N N . GLN A 1 820 ? -16.578 39.781 32.875 1 76.62 820 GLN A N 1
ATOM 6226 C CA . GLN A 1 820 ? -15.195 39.406 32.531 1 76.62 820 GLN A CA 1
ATOM 6227 C C . GLN A 1 820 ? -14.211 40.438 33.125 1 76.62 820 GLN A C 1
ATOM 6229 O O . GLN A 1 820 ? -14.344 41.625 32.906 1 76.62 820 GLN A O 1
ATOM 6234 N N . LYS A 1 821 ? -13.352 39.906 34 1 86.62 821 LYS A N 1
ATOM 6235 C CA . LYS A 1 821 ? -12.383 40.812 34.656 1 86.62 821 LYS A CA 1
ATOM 6236 C C . LYS A 1 821 ? -10.984 40.594 34.062 1 86.62 821 LYS A C 1
ATOM 6238 O O . LYS A 1 821 ? -10.094 41.438 34.281 1 86.62 821 LYS A O 1
ATOM 6243 N N . SER A 1 822 ? -10.828 39.594 33.406 1 90.81 822 SER A N 1
ATOM 6244 C CA . SER A 1 822 ? -9.562 39.312 32.75 1 90.81 822 SER A CA 1
ATOM 6245 C C . SER A 1 822 ? -9.781 39.062 31.25 1 90.81 822 SER A C 1
ATOM 6247 O O . SER A 1 822 ? -10.906 38.844 30.812 1 90.81 822 SER A O 1
ATOM 6249 N N . ASN A 1 823 ? -8.656 39.188 30.469 1 91 823 ASN A N 1
ATOM 6250 C CA . ASN A 1 823 ? -8.711 39.094 29.016 1 91 823 ASN A CA 1
ATOM 6251 C C . ASN A 1 823 ? -9.523 40.219 28.406 1 91 823 ASN A C 1
ATOM 6253 O O . ASN A 1 823 ? -10.297 40 27.469 1 91 823 ASN A O 1
ATOM 6257 N N . ILE A 1 824 ? -9.414 41.344 29.031 1 90.19 824 ILE A N 1
ATOM 6258 C CA . ILE A 1 824 ? -10.055 42.531 28.5 1 90.19 824 ILE A CA 1
ATOM 6259 C C . ILE A 1 824 ? -9.172 43.125 27.406 1 90.19 824 ILE A C 1
ATOM 6261 O O . ILE A 1 824 ? -8.062 43.594 27.688 1 90.19 824 ILE A O 1
ATOM 6265 N N . TYR A 1 825 ? -9.695 43.125 26.281 1 90.38 825 TYR A N 1
ATOM 6266 C CA . TYR A 1 825 ? -8.938 43.594 25.125 1 90.38 825 TYR A CA 1
ATOM 6267 C C . TYR A 1 825 ? -9.047 45.125 25 1 90.38 825 TYR A C 1
ATOM 6269 O O . TYR A 1 825 ? -10.156 45.656 24.953 1 90.38 825 TYR A O 1
ATOM 6277 N N . CYS A 1 826 ? -7.93 45.812 25.031 1 91.31 826 CYS A N 1
ATOM 6278 C CA . CYS A 1 826 ? -7.832 47.25 24.875 1 91.31 826 CYS A CA 1
ATOM 6279 C C . CYS A 1 826 ? -7.098 47.594 23.578 1 91.31 826 CYS A C 1
ATOM 6281 O O . CYS A 1 826 ? -6.539 46.719 22.922 1 91.31 826 CYS A O 1
ATOM 6283 N N . THR A 1 827 ? -7.105 48.812 23.188 1 87.31 827 THR A N 1
ATOM 6284 C CA . THR A 1 827 ? -6.512 49.25 21.938 1 87.31 827 THR A CA 1
ATOM 6285 C C . THR A 1 827 ? -5 49.031 21.938 1 87.31 827 THR A C 1
ATOM 6287 O O . THR A 1 827 ? -4.391 48.812 20.891 1 87.31 827 THR A O 1
ATOM 6290 N N . ASN A 1 828 ? -4.41 49.125 23.156 1 89.81 828 ASN A N 1
ATOM 6291 C CA . ASN A 1 828 ? -2.959 49 23.219 1 89.81 828 ASN A CA 1
ATOM 6292 C C . ASN A 1 828 ? -2.535 47.844 24.125 1 89.81 828 ASN A C 1
ATOM 6294 O O . ASN A 1 828 ? -1.471 47.906 24.734 1 89.81 828 ASN A O 1
ATOM 6298 N N . GLY A 1 829 ? -3.424 46.906 24.219 1 91.56 829 GLY A N 1
ATOM 6299 C CA . GLY A 1 829 ? -2.994 45.75 25 1 91.56 829 GLY A CA 1
ATOM 6300 C C . GLY A 1 829 ? -4.148 45 25.625 1 91.56 829 GLY A C 1
ATOM 6301 O O . GLY A 1 829 ? -5.27 45 25.109 1 91.56 829 GLY A O 1
ATOM 6302 N N . VAL A 1 830 ? -3.773 44.188 26.703 1 93.56 830 VAL A N 1
ATOM 6303 C CA . VAL A 1 830 ? -4.754 43.344 27.391 1 93.56 830 VAL A CA 1
ATOM 6304 C C . VAL A 1 830 ? -4.629 43.531 28.891 1 93.56 830 VAL A C 1
ATOM 6306 O O . VAL A 1 830 ? -3.525 43.719 29.422 1 93.56 830 VAL A O 1
ATOM 6309 N N . LEU A 1 831 ? -5.766 43.562 29.5 1 94.62 831 LEU A N 1
ATOM 6310 C CA . LEU A 1 831 ? -5.797 43.75 30.953 1 94.62 831 LEU A CA 1
ATOM 6311 C C . LEU A 1 831 ? -6.297 42.5 31.656 1 94.62 831 LEU A C 1
ATOM 6313 O O . LEU A 1 831 ? -7.266 41.875 31.219 1 94.62 831 LEU A O 1
ATOM 6317 N N . HIS A 1 832 ? -5.574 42.094 32.656 1 95.12 832 HIS A N 1
ATOM 6318 C CA . HIS A 1 832 ? -5.98 41.031 33.562 1 95.12 832 HIS A CA 1
ATOM 6319 C C . HIS A 1 832 ? -6.074 41.531 35 1 95.12 832 HIS A C 1
ATOM 6321 O O . HIS A 1 832 ? -5.258 42.344 35.438 1 95.12 832 HIS A O 1
ATOM 6327 N N . GLN A 1 833 ? -7.035 41.031 35.688 1 94.44 833 GLN A N 1
ATOM 6328 C CA . GLN A 1 833 ? -7.129 41.344 37.125 1 94.44 833 GLN A CA 1
ATOM 6329 C C . GLN A 1 833 ? -6.57 40.219 38 1 94.44 833 GLN A C 1
ATOM 6331 O O . GLN A 1 833 ? -6.793 39.062 37.688 1 94.44 833 GLN A O 1
ATOM 6336 N N . VAL A 1 834 ? -5.793 40.625 39 1 93.94 834 VAL A N 1
ATOM 6337 C CA . VAL A 1 834 ? -5.207 39.656 39.906 1 93.94 834 VAL A CA 1
ATOM 6338 C C . VAL A 1 834 ? -5.656 39.938 41.344 1 93.94 834 VAL A C 1
ATOM 6340 O O . VAL A 1 834 ? -6.098 41.031 41.656 1 93.94 834 VAL A O 1
ATOM 6343 N N . ASN A 1 835 ? -5.5 38.938 42.219 1 91 835 ASN A N 1
ATOM 6344 C CA . ASN A 1 835 ? -6.066 39.031 43.562 1 91 835 ASN A CA 1
ATOM 6345 C C . ASN A 1 835 ? -5.039 39.531 44.594 1 91 835 ASN A C 1
ATOM 6347 O O . ASN A 1 835 ? -5.305 39.594 45.781 1 91 835 ASN A O 1
ATOM 6351 N N . HIS A 1 836 ? -3.766 39.75 44.094 1 87.69 836 HIS A N 1
ATOM 6352 C CA . HIS A 1 836 ? -2.693 40.281 44.938 1 87.69 836 HIS A CA 1
ATOM 6353 C C . HIS A 1 836 ? -1.643 41 44.125 1 87.69 836 HIS A C 1
ATOM 6355 O O . HIS A 1 836 ? -1.541 40.781 42.906 1 87.69 836 HIS A O 1
ATOM 6361 N N . PHE A 1 837 ? -0.964 41.938 44.844 1 90.69 837 PHE A N 1
ATOM 6362 C CA . PHE A 1 837 ? 0.213 42.469 44.188 1 90.69 837 PHE A CA 1
ATOM 6363 C C . PHE A 1 837 ? 1.217 41.375 43.875 1 90.69 837 PHE A C 1
ATOM 6365 O O . PHE A 1 837 ? 1.411 40.469 44.688 1 90.69 837 PHE A O 1
ATOM 6372 N N . ILE A 1 838 ? 1.784 41.438 42.812 1 90.88 838 ILE A N 1
ATOM 6373 C CA . ILE A 1 838 ? 2.793 40.469 42.406 1 90.88 838 ILE A CA 1
ATOM 6374 C C . ILE A 1 838 ? 4.137 40.844 43.031 1 90.88 838 ILE A C 1
ATOM 6376 O O . ILE A 1 838 ? 4.949 41.531 42.438 1 90.88 838 ILE A O 1
ATOM 6380 N N . GLN A 1 839 ? 4.414 40.312 44.188 1 86.88 839 GLN A N 1
ATOM 6381 C CA . GLN A 1 839 ? 5.641 40.594 44.906 1 86.88 839 GLN A CA 1
ATOM 6382 C C . GLN A 1 839 ? 6.742 39.594 44.562 1 86.88 839 GLN A C 1
ATOM 6384 O O . GLN A 1 839 ? 7.918 39.969 44.5 1 86.88 839 GLN A O 1
ATOM 6389 N N . ILE A 1 840 ? 6.293 38.438 44.375 1 88.25 840 ILE A N 1
ATOM 6390 C CA . ILE A 1 840 ? 7.203 37.344 44 1 88.25 840 ILE A CA 1
ATOM 6391 C C . ILE A 1 840 ? 6.918 36.906 42.594 1 88.25 840 ILE A C 1
ATOM 6393 O O . ILE A 1 840 ? 6.02 36.094 42.344 1 88.25 840 ILE A O 1
ATOM 6397 N N . PRO A 1 841 ? 7.727 37.312 41.688 1 88.69 841 PRO A N 1
ATOM 6398 C CA . PRO A 1 841 ? 7.445 37.031 40.281 1 88.69 841 PRO A CA 1
ATOM 6399 C C . PRO A 1 841 ? 7.605 35.531 39.938 1 88.69 841 PRO A C 1
ATOM 6401 O O . PRO A 1 841 ? 6.965 35.062 39 1 88.69 841 PRO A O 1
ATOM 6404 N N . ASN A 1 842 ? 8.469 34.75 40.562 1 89.12 842 ASN A N 1
ATOM 6405 C CA . ASN A 1 842 ? 8.656 33.344 40.312 1 89.12 842 ASN A CA 1
ATOM 6406 C C . ASN A 1 842 ? 8.719 32.531 41.625 1 89.12 842 ASN A C 1
ATOM 6408 O O . ASN A 1 842 ? 9.805 32.312 42.156 1 89.12 842 ASN A O 1
ATOM 6412 N N . PRO A 1 843 ? 7.629 32 42.062 1 86.12 843 PRO A N 1
ATOM 6413 C CA . PRO A 1 843 ? 7.602 31.266 43.312 1 86.12 843 PRO A CA 1
ATOM 6414 C C . PRO A 1 843 ? 8.047 29.812 43.188 1 86.12 843 PRO A C 1
ATOM 6416 O O . PRO A 1 843 ? 8.164 29.094 44.156 1 86.12 843 PRO A O 1
ATOM 6419 N N . TYR A 1 844 ? 8.258 29.344 42.031 1 80.38 844 TYR A N 1
ATOM 6420 C CA . TYR A 1 844 ? 8.469 27.922 41.812 1 80.38 844 TYR A CA 1
ATOM 6421 C C . TYR A 1 844 ? 9.953 27.594 41.75 1 80.38 844 TYR A C 1
ATOM 6423 O O . TYR A 1 844 ? 10.336 26.422 41.688 1 80.38 844 TYR A O 1
ATOM 6431 N N . ILE A 1 845 ? 10.852 28.469 41.531 1 63.56 845 ILE A N 1
ATOM 6432 C CA . ILE A 1 845 ? 12.281 28.156 41.531 1 63.56 845 ILE A CA 1
ATOM 6433 C C . ILE A 1 845 ? 12.883 28.578 42.875 1 63.56 845 ILE A C 1
ATOM 6435 O O . ILE A 1 845 ? 12.812 29.75 43.25 1 63.56 845 ILE A O 1
ATOM 6439 N N . ASN A 1 846 ? 12.82 27.688 43.969 1 49.28 846 ASN A N 1
ATOM 6440 C CA . ASN A 1 846 ? 13.555 27.969 45.219 1 49.28 846 ASN A CA 1
ATOM 6441 C C . ASN A 1 846 ? 15.062 28 44.969 1 49.28 846 ASN A C 1
ATOM 6443 O O . ASN A 1 846 ? 15.578 27.203 44.156 1 49.28 846 ASN A O 1
ATOM 6447 N N . MET B 1 1 ? -11.148 -20.844 -55.781 1 18.73 1 MET B N 1
ATOM 6448 C CA . MET B 1 1 ? -9.734 -20.562 -55.969 1 18.73 1 MET B CA 1
ATOM 6449 C C . MET B 1 1 ? -9.344 -19.25 -55.281 1 18.73 1 MET B C 1
ATOM 6451 O O . MET B 1 1 ? -9.148 -18.234 -55.969 1 18.73 1 MET B O 1
ATOM 6455 N N . LEU B 1 2 ? -9.984 -18.906 -54.219 1 22.94 2 LEU B N 1
ATOM 6456 C CA . LEU B 1 2 ? -10.094 -17.5 -53.844 1 22.94 2 LEU B CA 1
ATOM 6457 C C . LEU B 1 2 ? -8.727 -16.938 -53.438 1 22.94 2 LEU B C 1
ATOM 6459 O O . LEU B 1 2 ? -7.934 -17.609 -52.781 1 22.94 2 LEU B O 1
ATOM 6463 N N . PRO B 1 3 ? -8.211 -15.922 -54.156 1 23.95 3 PRO B N 1
ATOM 6464 C CA . PRO B 1 3 ? -6.844 -15.406 -54.125 1 23.95 3 PRO B CA 1
ATOM 6465 C C . PRO B 1 3 ? -6.418 -14.945 -52.75 1 23.95 3 PRO B C 1
ATOM 6467 O O . PRO B 1 3 ? -7.262 -14.562 -51.938 1 23.95 3 PRO B O 1
ATOM 6470 N N . ARG B 1 4 ? -5.223 -15.477 -52.156 1 22.67 4 ARG B N 1
ATOM 6471 C CA . ARG B 1 4 ? -4.379 -15.609 -50.969 1 22.67 4 ARG B CA 1
ATOM 6472 C C . ARG B 1 4 ? -3.805 -14.258 -50.562 1 22.67 4 ARG B C 1
ATOM 6474 O O . ARG B 1 4 ? -2.828 -13.789 -51.156 1 22.67 4 ARG B O 1
ATOM 6481 N N . MET B 1 5 ? -4.715 -13.258 -50.312 1 22 5 MET B N 1
ATOM 6482 C CA . MET B 1 5 ? -4.254 -11.875 -50.188 1 22 5 MET B CA 1
ATOM 6483 C C . MET B 1 5 ? -3.197 -11.766 -49.094 1 22 5 MET B C 1
ATOM 6485 O O . MET B 1 5 ? -3.457 -12.109 -47.938 1 22 5 MET B O 1
ATOM 6489 N N . LEU B 1 6 ? -1.858 -11.938 -49.406 1 22.23 6 LEU B N 1
ATOM 6490 C CA . LEU B 1 6 ? -0.625 -11.961 -48.625 1 22.23 6 LEU B CA 1
ATOM 6491 C C . LEU B 1 6 ? -0.431 -10.648 -47.875 1 22.23 6 LEU B C 1
ATOM 6493 O O . LEU B 1 6 ? -0.356 -9.578 -48.469 1 22.23 6 LEU B O 1
ATOM 6497 N N . PRO B 1 7 ? -1.138 -10.461 -46.75 1 25.42 7 PRO B N 1
ATOM 6498 C CA . PRO B 1 7 ? -1.039 -9.117 -46.156 1 25.42 7 PRO B CA 1
ATOM 6499 C C . PRO B 1 7 ? 0.399 -8.711 -45.844 1 25.42 7 PRO B C 1
ATOM 6501 O O . PRO B 1 7 ? 1.235 -9.57 -45.562 1 25.42 7 PRO B O 1
ATOM 6504 N N . ARG B 1 8 ? 0.953 -7.633 -46.438 1 25.34 8 ARG B N 1
ATOM 6505 C CA . ARG B 1 8 ? 2.266 -6.996 -46.469 1 25.34 8 ARG B CA 1
ATOM 6506 C C . ARG B 1 8 ? 2.711 -6.625 -45.062 1 25.34 8 ARG B C 1
ATOM 6508 O O . ARG B 1 8 ? 1.976 -5.961 -44.312 1 25.34 8 ARG B O 1
ATOM 6515 N N . LEU B 1 9 ? 3.57 -7.422 -44.438 1 25.39 9 LEU B N 1
ATOM 6516 C CA . LEU B 1 9 ? 4.254 -7.328 -43.156 1 25.39 9 LEU B CA 1
ATOM 6517 C C . LEU B 1 9 ? 5.031 -6.023 -43.062 1 25.39 9 LEU B C 1
ATOM 6519 O O . LEU B 1 9 ? 5.824 -5.691 -43.938 1 25.39 9 LEU B O 1
ATOM 6523 N N . PRO B 1 10 ? 4.496 -4.961 -42.406 1 27.31 10 PRO B N 1
ATOM 6524 C CA . PRO B 1 10 ? 5.152 -3.652 -42.406 1 27.31 10 PRO B CA 1
ATOM 6525 C C . PRO B 1 10 ? 6.57 -3.711 -41.844 1 27.31 10 PRO B C 1
ATOM 6527 O O . PRO B 1 10 ? 6.855 -4.527 -40.969 1 27.31 10 PRO B O 1
ATOM 6530 N N . THR B 1 11 ? 7.734 -3.375 -42.531 1 27.88 11 THR B N 1
ATOM 6531 C CA . THR B 1 11 ? 9.195 -3.365 -42.531 1 27.88 11 THR B CA 1
ATOM 6532 C C . THR B 1 11 ? 9.727 -2.506 -41.375 1 27.88 11 THR B C 1
ATOM 6534 O O . THR B 1 11 ? 10.93 -2.484 -41.125 1 27.88 11 THR B O 1
ATOM 6537 N N . SER B 1 12 ? 8.961 -1.63 -40.812 1 29.27 12 SER B N 1
ATOM 6538 C CA . SER B 1 12 ? 9.664 -0.509 -40.188 1 29.27 12 SER B CA 1
ATOM 6539 C C . SER B 1 12 ? 10.32 -0.917 -38.875 1 29.27 12 SER B C 1
ATOM 6541 O O . SER B 1 12 ? 11.031 -0.125 -38.281 1 29.27 12 SER B O 1
ATOM 6543 N N . SER B 1 13 ? 9.984 -1.955 -38.25 1 32.66 13 SER B N 1
ATOM 6544 C CA . SER B 1 13 ? 10.445 -2.199 -36.906 1 32.66 13 SER B CA 1
ATOM 6545 C C . SER B 1 13 ? 11.93 -2.562 -36.875 1 32.66 13 SER B C 1
ATOM 6547 O O . SER B 1 13 ? 12.508 -2.766 -35.812 1 32.66 13 SER B O 1
ATOM 6549 N N . ILE B 1 14 ? 12.594 -2.898 -37.969 1 32.03 14 ILE B N 1
ATOM 6550 C CA . ILE B 1 14 ? 13.922 -3.508 -38 1 32.03 14 ILE B CA 1
ATOM 6551 C C . ILE B 1 14 ? 14.984 -2.434 -37.781 1 32.03 14 ILE B C 1
ATOM 6553 O O . ILE B 1 14 ? 16.016 -2.695 -37.156 1 32.03 14 ILE B O 1
ATOM 6557 N N . LEU B 1 15 ? 14.719 -1.181 -38.094 1 33.59 15 LEU B N 1
ATOM 6558 C CA . LEU B 1 15 ? 15.828 -0.237 -38.188 1 33.59 15 LEU B CA 1
ATOM 6559 C C . LEU B 1 15 ? 16.281 0.199 -36.781 1 33.59 15 LEU B C 1
ATOM 6561 O O . LEU B 1 15 ? 17.484 0.379 -36.562 1 33.59 15 LEU B O 1
ATOM 6565 N N . ILE B 1 16 ? 15.383 0.33 -35.906 1 35.97 16 ILE B N 1
ATOM 6566 C CA . ILE B 1 16 ? 15.766 0.961 -34.65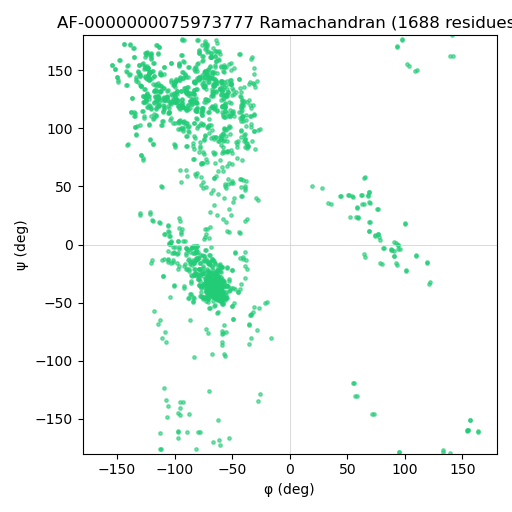6 1 35.97 16 ILE B CA 1
ATOM 6567 C C . ILE B 1 16 ? 16.609 -0.008 -33.812 1 35.97 16 ILE B C 1
ATOM 6569 O O . ILE B 1 16 ? 17.516 0.408 -33.094 1 35.97 16 ILE B O 1
ATOM 6573 N N . SER B 1 17 ? 16.422 -1.316 -33.906 1 38 17 SER B N 1
ATOM 6574 C CA . SER B 1 17 ? 17.281 -2.254 -33.188 1 38 17 SER B CA 1
ATOM 6575 C C . SER B 1 17 ? 18.75 -2.074 -33.562 1 38 17 SER B C 1
ATOM 6577 O O . SER B 1 17 ? 19.641 -2.236 -32.719 1 38 17 SER B O 1
ATOM 6579 N N . PHE B 1 18 ? 19.047 -1.647 -34.844 1 40.38 18 PHE B N 1
ATOM 6580 C CA . PHE B 1 18 ? 20.422 -1.519 -35.312 1 40.38 18 PHE B CA 1
ATOM 6581 C C . PHE B 1 18 ? 21.094 -0.296 -34.719 1 40.38 18 PHE B C 1
ATOM 6583 O O . PHE B 1 18 ? 22.297 -0.331 -34.406 1 40.38 18 PHE B O 1
ATOM 6590 N N . LEU B 1 19 ? 20.359 0.729 -34.5 1 39.91 19 LEU B N 1
ATOM 6591 C CA . LEU B 1 19 ? 20.984 1.946 -33.969 1 39.91 19 LEU B CA 1
ATOM 6592 C C . LEU B 1 19 ? 21.391 1.773 -32.531 1 39.91 19 LEU B C 1
ATOM 6594 O O . LEU B 1 19 ? 22.469 2.234 -32.125 1 39.91 19 LEU B O 1
ATOM 6598 N N . VAL B 1 20 ? 20.516 1.177 -31.766 1 44.09 20 VAL B N 1
ATOM 6599 C CA . VAL B 1 20 ? 20.891 0.967 -30.375 1 44.09 20 VAL B CA 1
ATOM 6600 C C . VAL B 1 20 ? 22.141 0.097 -30.297 1 44.09 20 VAL B C 1
ATOM 6602 O O . VAL B 1 20 ? 23.047 0.373 -29.516 1 44.09 20 VAL B O 1
ATOM 6605 N N . LEU B 1 21 ? 22.219 -0.815 -31.266 1 41.31 21 LEU B N 1
ATOM 6606 C CA . LEU B 1 21 ? 23.391 -1.682 -31.281 1 41.31 21 LEU B CA 1
ATOM 6607 C C . LEU B 1 21 ? 24.656 -0.881 -31.594 1 41.31 21 LEU B C 1
ATOM 6609 O O . LEU B 1 21 ? 25.719 -1.161 -31.031 1 41.31 21 LEU B O 1
ATOM 6613 N N . ASN B 1 22 ? 24.531 0.044 -32.5 1 39.09 22 ASN B N 1
ATOM 6614 C CA . ASN B 1 22 ? 25.703 0.833 -32.844 1 39.09 22 ASN B CA 1
ATOM 6615 C C . ASN B 1 22 ? 26.172 1.668 -31.656 1 39.09 22 ASN B C 1
ATOM 6617 O O . ASN B 1 22 ? 27.375 1.859 -31.453 1 39.09 22 ASN B O 1
ATOM 6621 N N . LEU B 1 23 ? 25.125 2.229 -31.031 1 40.31 23 LEU B N 1
ATOM 6622 C CA . LEU B 1 23 ? 25.547 3.025 -29.875 1 40.31 23 LEU B CA 1
ATOM 6623 C C . LEU B 1 23 ? 26.203 2.148 -28.828 1 40.31 23 LEU B C 1
ATOM 6625 O O . LEU B 1 23 ? 27.016 2.627 -28.031 1 40.31 23 LEU B O 1
ATOM 6629 N N . LEU B 1 24 ? 25.688 0.974 -28.797 1 40.5 24 LEU B N 1
ATOM 6630 C CA . LEU B 1 24 ? 26.297 0.062 -27.828 1 40.5 24 LEU B CA 1
ATOM 6631 C C . LEU B 1 24 ? 27.656 -0.42 -28.312 1 40.5 24 LEU B C 1
ATOM 6633 O O . LEU B 1 24 ? 28.469 -0.887 -27.516 1 40.5 24 LEU B O 1
ATOM 6637 N N . ALA B 1 25 ? 27.891 -0.401 -29.719 1 30.64 25 ALA B N 1
ATOM 6638 C CA . ALA B 1 25 ? 29.078 -1.021 -30.328 1 30.64 25 ALA B CA 1
ATOM 6639 C C . ALA B 1 25 ? 30.312 -0.142 -30.141 1 30.64 25 ALA B C 1
ATOM 6641 O O . ALA B 1 25 ? 31.391 -0.464 -30.641 1 30.64 25 ALA B O 1
ATOM 6642 N N . GLU B 1 26 ? 30.281 1.136 -29.953 1 29.2 26 GLU B N 1
ATOM 6643 C CA . GLU B 1 26 ? 31.578 1.802 -30.094 1 29.2 26 GLU B CA 1
ATOM 6644 C C . GLU B 1 26 ? 32.656 1.114 -29.266 1 29.2 26 GLU B C 1
ATOM 6646 O O . GLU B 1 26 ? 32.594 1.146 -28.031 1 29.2 26 GLU B O 1
ATOM 6651 N N . GLY B 1 27 ? 33.094 0.012 -29.891 1 23.03 27 GLY B N 1
ATOM 6652 C CA . GLY B 1 27 ? 34.062 -0.958 -29.375 1 23.03 27 GLY B CA 1
ATOM 6653 C C . GLY B 1 27 ? 35.406 -0.345 -29.016 1 23.03 27 GLY B C 1
ATOM 6654 O O . GLY B 1 27 ? 35.875 0.555 -29.703 1 23.03 27 GLY B O 1
ATOM 6655 N N . SER B 1 28 ? 35.719 -0.294 -27.75 1 21.75 28 SER B N 1
ATOM 6656 C CA . SER B 1 28 ? 37.062 -0.13 -27.188 1 21.75 28 SER B CA 1
ATOM 6657 C C . SER B 1 28 ? 38.062 -1.018 -27.906 1 21.75 28 SER B C 1
ATOM 6659 O O . SER B 1 28 ? 37.719 -2.121 -28.344 1 21.75 28 SER B O 1
ATOM 6661 N N . ASP B 1 29 ? 39.031 -0.431 -28.625 1 19.75 29 ASP B N 1
ATOM 6662 C CA . ASP B 1 29 ? 40.25 -0.985 -29.172 1 19.75 29 ASP B CA 1
ATOM 6663 C C . ASP B 1 29 ? 40.938 -1.905 -28.172 1 19.75 29 ASP B C 1
ATOM 6665 O O . ASP B 1 29 ? 41.188 -1.506 -27.031 1 19.75 29 ASP B O 1
ATOM 6669 N N . GLY B 1 30 ? 40.656 -3.154 -28.234 1 18.81 30 GLY B N 1
ATOM 6670 C CA . GLY B 1 30 ? 41.125 -4.27 -27.422 1 18.81 30 GLY B CA 1
ATOM 6671 C C . GLY B 1 30 ? 42.625 -4.453 -27.438 1 18.81 30 GLY B C 1
ATOM 6672 O O . GLY B 1 30 ? 43.188 -4.805 -28.469 1 18.81 30 GLY B O 1
ATOM 6673 N N . VAL B 1 31 ? 43.375 -3.457 -26.859 1 18.67 31 VAL B N 1
ATOM 6674 C CA . VAL B 1 31 ? 44.812 -3.705 -26.828 1 18.67 31 VAL B CA 1
ATOM 6675 C C . VAL B 1 31 ? 45.094 -5.078 -26.219 1 18.67 31 VAL B C 1
ATOM 6677 O O . VAL B 1 31 ? 44.656 -5.367 -25.094 1 18.67 31 VAL B O 1
ATOM 6680 N N . MET B 1 32 ? 45.25 -6.098 -27.016 1 17.84 32 MET B N 1
ATOM 6681 C CA . MET B 1 32 ? 45.5 -7.523 -26.812 1 17.84 32 MET B CA 1
ATOM 6682 C C . MET B 1 32 ? 46.75 -7.746 -26 1 17.84 32 MET B C 1
ATOM 6684 O O . MET B 1 32 ? 47.875 -7.578 -26.5 1 17.84 32 MET B O 1
ATOM 6688 N N . ARG B 1 33 ? 46.906 -7.102 -24.812 1 16.86 33 ARG B N 1
ATOM 6689 C CA . ARG B 1 33 ? 48.25 -7.281 -24.266 1 16.86 33 ARG B CA 1
ATOM 6690 C C . ARG B 1 33 ? 48.562 -8.758 -24.062 1 16.86 33 ARG B C 1
ATOM 6692 O O . ARG B 1 33 ? 47.688 -9.531 -23.641 1 16.86 33 ARG B O 1
ATOM 6699 N N . ARG B 1 34 ? 49.562 -9.297 -24.703 1 16.8 34 ARG B N 1
ATOM 6700 C CA . ARG B 1 34 ? 50.312 -10.547 -24.891 1 16.8 34 ARG B CA 1
ATOM 6701 C C . ARG B 1 34 ? 50.812 -11.086 -23.547 1 16.8 34 ARG B C 1
ATOM 6703 O O . ARG B 1 34 ? 51.594 -10.414 -22.875 1 16.8 34 ARG B O 1
ATOM 6710 N N . ILE B 1 35 ? 49.906 -11.5 -22.75 1 16.88 35 ILE B N 1
ATOM 6711 C CA . ILE B 1 35 ? 50.438 -11.914 -21.453 1 16.88 35 ILE B CA 1
ATOM 6712 C C . ILE B 1 35 ? 51.531 -12.961 -21.656 1 16.88 35 ILE B C 1
ATOM 6714 O O . ILE B 1 35 ? 51.281 -14.016 -22.25 1 16.88 35 ILE B O 1
ATOM 6718 N N . PRO B 1 36 ? 52.75 -12.594 -21.328 1 15.93 36 PRO B N 1
ATOM 6719 C CA . PRO B 1 36 ? 53.938 -13.383 -21.641 1 15.93 36 PRO B CA 1
ATOM 6720 C C . PRO B 1 36 ? 53.969 -14.711 -20.875 1 15.93 36 PRO B C 1
ATOM 6722 O O . PRO B 1 36 ? 53.281 -14.867 -19.859 1 15.93 36 PRO B O 1
ATOM 6725 N N . ALA B 1 37 ? 54.562 -15.859 -21.469 1 16.19 37 ALA B N 1
ATOM 6726 C CA . ALA B 1 37 ? 54.844 -17.297 -21.328 1 16.19 37 ALA B CA 1
ATOM 6727 C C . ALA B 1 37 ? 55.75 -17.562 -20.125 1 16.19 37 ALA B C 1
ATOM 6729 O O . ALA B 1 37 ? 56.062 -18.719 -19.828 1 16.19 37 ALA B O 1
ATOM 6730 N N . GLY B 1 38 ? 55.812 -16.719 -19.047 1 14.66 38 GLY B N 1
ATOM 6731 C CA . GLY B 1 38 ? 57.156 -16.922 -18.484 1 14.66 38 GLY B CA 1
ATOM 6732 C C . GLY B 1 38 ? 57.375 -18.344 -18.031 1 14.66 38 GLY B C 1
ATOM 6733 O O . GLY B 1 38 ? 56.438 -19.125 -17.891 1 14.66 38 GLY B O 1
ATOM 6734 N N . ALA B 1 39 ? 58.625 -18.625 -17.297 1 14.91 39 ALA B N 1
ATOM 6735 C CA . ALA B 1 39 ? 59.812 -19.484 -17.234 1 14.91 39 ALA B CA 1
ATOM 6736 C C . ALA B 1 39 ? 59.594 -20.641 -16.266 1 14.91 39 ALA B C 1
ATOM 6738 O O . ALA B 1 39 ? 58.594 -20.656 -15.523 1 14.91 39 ALA B O 1
ATOM 6739 N N . GLY B 1 40 ? 60.625 -20.969 -15.359 1 14.43 40 GLY B N 1
ATOM 6740 C CA . GLY B 1 40 ? 61.625 -22.016 -15.211 1 14.43 40 GLY B CA 1
ATOM 6741 C C . GLY B 1 40 ? 61.312 -22.984 -14.094 1 14.43 40 GLY B C 1
ATOM 6742 O O . GLY B 1 40 ? 61.219 -24.203 -14.32 1 14.43 40 GLY B O 1
ATOM 6743 N N . GLY B 1 41 ? 61.656 -22.719 -12.719 1 14.55 41 GLY B N 1
ATOM 6744 C CA . GLY B 1 41 ? 62.75 -23.484 -12.148 1 14.55 41 GLY B CA 1
ATOM 6745 C C . GLY B 1 41 ? 62.312 -24.75 -11.43 1 14.55 41 GLY B C 1
ATOM 6746 O O . GLY B 1 41 ? 61.094 -24.984 -11.305 1 14.55 41 GLY B O 1
ATOM 6747 N N . VAL B 1 42 ? 62.906 -25.078 -10.109 1 14.46 42 VAL B N 1
ATOM 6748 C CA . VAL B 1 42 ? 63.812 -26.125 -9.656 1 14.46 42 VAL B CA 1
ATOM 6749 C C . VAL B 1 42 ? 63.031 -27.172 -8.852 1 14.46 42 VAL B C 1
ATOM 6751 O O . VAL B 1 42 ? 61.906 -26.922 -8.422 1 14.46 42 VAL B O 1
ATOM 6754 N N . ARG B 1 43 ? 63.656 -27.75 -7.59 1 14.95 43 ARG B N 1
ATOM 6755 C CA . ARG B 1 43 ? 64.25 -29.062 -7.273 1 14.95 43 ARG B CA 1
ATOM 6756 C C . ARG B 1 43 ? 63.375 -29.828 -6.301 1 14.95 43 ARG B C 1
ATOM 6758 O O . ARG B 1 43 ? 63.031 -30.984 -6.551 1 14.95 43 ARG B O 1
ATOM 6765 N N . ARG B 1 44 ? 63.375 -29.594 -4.852 1 14.54 44 ARG B N 1
ATOM 6766 C CA . ARG B 1 44 ? 64.062 -30.625 -4.098 1 14.54 44 ARG B CA 1
ATOM 6767 C C . ARG B 1 44 ? 63.125 -31.656 -3.537 1 14.54 44 ARG B C 1
ATOM 6769 O O . ARG B 1 44 ? 61.906 -31.422 -3.477 1 14.54 44 ARG B O 1
ATOM 6776 N N . ARG B 1 45 ? 63.438 -32.219 -2.279 1 14.6 45 ARG B N 1
ATOM 6777 C CA . ARG B 1 45 ? 63.812 -33.531 -1.791 1 14.6 45 ARG B CA 1
ATOM 6778 C C . ARG B 1 45 ? 62.688 -34.188 -1.035 1 14.6 45 ARG B C 1
ATOM 6780 O O . ARG B 1 45 ? 61.719 -33.531 -0.661 1 14.6 45 ARG B O 1
ATOM 6787 N N . VAL B 1 46 ? 62.969 -35 -0.046 1 15.25 46 VAL B N 1
ATOM 6788 C CA . VAL B 1 46 ? 62.906 -36.438 0.2 1 15.25 46 VAL B CA 1
ATOM 6789 C C . VAL B 1 46 ? 61.844 -36.75 1.269 1 15.25 46 VAL B C 1
ATOM 6791 O O . VAL B 1 46 ? 60.969 -37.594 1.075 1 15.25 46 VAL B O 1
ATOM 6794 N N . SER B 1 47 ? 61.938 -36.312 2.688 1 13.96 47 SER B N 1
ATOM 6795 C CA . SER B 1 47 ? 62.219 -37.375 3.646 1 13.96 47 SER B CA 1
ATOM 6796 C C . SER B 1 47 ? 60.938 -37.875 4.301 1 13.96 47 SER B C 1
ATOM 6798 O O . SER B 1 47 ? 59.906 -37.219 4.273 1 13.96 47 SER B O 1
ATOM 6800 N N . THR B 1 48 ? 61 -38.719 5.48 1 15.31 48 THR B N 1
ATOM 6801 C CA . THR B 1 48 ? 60.781 -40.094 5.957 1 15.31 48 THR B CA 1
ATOM 6802 C C . THR B 1 48 ? 59.625 -40.125 6.949 1 15.31 48 THR B C 1
ATOM 6804 O O . THR B 1 48 ? 58.719 -40.969 6.836 1 15.31 48 THR B O 1
ATOM 6807 N N . THR B 1 49 ? 59.656 -39.531 8.273 1 14.55 49 THR B N 1
ATOM 6808 C CA . THR B 1 49 ? 59.75 -40.469 9.398 1 14.55 49 THR B CA 1
ATOM 6809 C C . THR B 1 49 ? 58.375 -40.781 9.953 1 14.55 49 THR B C 1
ATOM 6811 O O . THR B 1 49 ? 57.406 -40.062 9.672 1 14.55 49 THR B O 1
ATOM 6814 N N . VAL B 1 50 ? 58.188 -40.906 11.414 1 15.09 50 VAL B N 1
ATOM 6815 C CA . VAL B 1 50 ? 58 -42.031 12.352 1 15.09 50 VAL B CA 1
ATOM 6816 C C . VAL B 1 50 ? 56.594 -41.969 12.922 1 15.09 50 VAL B C 1
ATOM 6818 O O . VAL B 1 50 ? 55.906 -40.938 12.852 1 15.09 50 VAL B O 1
ATOM 6821 N N . ALA B 1 51 ? 56.219 -42.688 14.125 1 15.84 51 ALA B N 1
ATOM 6822 C CA . ALA B 1 51 ? 55.469 -43.844 14.602 1 15.84 51 ALA B CA 1
ATOM 6823 C C . ALA B 1 51 ? 54.312 -43.375 15.516 1 15.84 51 ALA B C 1
ATOM 6825 O O . ALA B 1 51 ? 53.188 -43.844 15.367 1 15.84 51 ALA B O 1
ATOM 6826 N N . PRO B 1 52 ? 54.469 -42.594 16.688 1 15.16 52 PRO B N 1
ATOM 6827 C CA . PRO B 1 52 ? 54.219 -43.312 17.922 1 15.16 52 PRO B CA 1
ATOM 6828 C C . PRO B 1 52 ? 52.75 -43.281 18.328 1 15.16 52 PRO B C 1
ATOM 6830 O O . PRO B 1 52 ? 51.969 -42.531 17.75 1 15.16 52 PRO B O 1
ATOM 6833 N N . GLY B 1 53 ? 52.375 -43.25 19.688 1 14.94 53 GLY B N 1
ATOM 6834 C CA . GLY B 1 53 ? 51.812 -44.094 20.719 1 14.94 53 GLY B CA 1
ATOM 6835 C C . GLY B 1 53 ? 50.406 -43.719 21.109 1 14.94 53 GLY B C 1
ATOM 6836 O O . GLY B 1 53 ? 49.844 -42.75 20.578 1 14.94 53 GLY B O 1
ATOM 6837 N N . ALA B 1 54 ? 50.062 -43.406 22.5 1 16.17 54 ALA B N 1
ATOM 6838 C CA . ALA B 1 54 ? 49.375 -44.156 23.562 1 16.17 54 ALA B CA 1
ATOM 6839 C C . ALA B 1 54 ? 48 -43.594 23.844 1 16.17 54 ALA B C 1
ATOM 6841 O O . ALA B 1 54 ? 47 -44.312 23.859 1 16.17 54 ALA B O 1
ATOM 6842 N N . VAL B 1 55 ? 47.812 -42.406 24.562 1 15.7 55 VAL B N 1
ATOM 6843 C CA . VAL B 1 55 ? 47.312 -42.531 25.938 1 15.7 55 VAL B CA 1
ATOM 6844 C C . VAL B 1 55 ? 45.812 -42.406 25.938 1 15.7 55 VAL B C 1
ATOM 6846 O O . VAL B 1 55 ? 45.219 -41.812 25.016 1 15.7 55 VAL B O 1
ATOM 6849 N N . ALA B 1 56 ? 45.031 -42.562 27.188 1 17.3 56 ALA B N 1
ATOM 6850 C CA . ALA B 1 56 ? 43.969 -43.25 27.891 1 17.3 56 ALA B CA 1
ATOM 6851 C C . ALA B 1 56 ? 42.719 -42.406 28.047 1 17.3 56 ALA B C 1
ATOM 6853 O O . ALA B 1 56 ? 41.625 -42.906 28.219 1 17.3 56 ALA B O 1
ATOM 6854 N N . PRO B 1 57 ? 42.688 -41.031 27.641 1 16.36 57 PRO B N 1
ATOM 6855 C CA . PRO B 1 57 ? 42.094 -40.281 28.766 1 16.36 57 PRO B CA 1
ATOM 6856 C C . PRO B 1 57 ? 40.625 -40.625 29.016 1 16.36 57 PRO B C 1
ATOM 6858 O O . PRO B 1 57 ? 39.969 -41.156 28.125 1 16.36 57 PRO B O 1
ATOM 6861 N N . VAL B 1 58 ? 40.094 -40.125 30.203 1 18.36 58 VAL B N 1
ATOM 6862 C CA . VAL B 1 58 ? 39.188 -40.312 31.359 1 18.36 58 VAL B CA 1
ATOM 6863 C C . VAL B 1 58 ? 37.781 -39.938 30.969 1 18.36 58 VAL B C 1
ATOM 6865 O O . VAL B 1 58 ? 37.562 -39.156 30.031 1 18.36 58 VAL B O 1
ATOM 6868 N N . SER B 1 59 ? 36.781 -40.562 31.656 1 19.05 59 SER B N 1
ATOM 6869 C CA . SER B 1 59 ? 35.375 -41 31.578 1 19.05 59 SER B CA 1
ATOM 6870 C C . SER B 1 59 ? 34.438 -39.812 31.734 1 19.05 59 SER B C 1
ATOM 6872 O O . SER B 1 59 ? 33.219 -40 31.797 1 19.05 59 SER B O 1
ATOM 6874 N N . PRO B 1 60 ? 34.625 -38.688 31.016 1 17.81 60 PRO B N 1
ATOM 6875 C CA . PRO B 1 60 ? 33.969 -37.562 31.688 1 17.81 60 PRO B CA 1
ATOM 6876 C C . PRO B 1 60 ? 32.5 -37.844 31.953 1 17.81 60 PRO B C 1
ATOM 6878 O O . PRO B 1 60 ? 31.859 -38.625 31.25 1 17.81 60 PRO B O 1
ATOM 6881 N N . ARG B 1 61 ? 32.031 -37.375 33.219 1 20.05 61 ARG B N 1
ATOM 6882 C CA . ARG B 1 61 ? 30.891 -37.438 34.125 1 20.05 61 ARG B CA 1
ATOM 6883 C C . ARG B 1 61 ? 29.625 -36.938 33.438 1 20.05 61 ARG B C 1
ATOM 6885 O O . ARG B 1 61 ? 29.656 -35.969 32.688 1 20.05 61 ARG B O 1
ATOM 6892 N N . PRO B 1 62 ? 28.484 -37.719 33.594 1 19.66 62 PRO B N 1
ATOM 6893 C CA . PRO B 1 62 ? 27.203 -37.719 32.906 1 19.66 62 PRO B CA 1
ATOM 6894 C C . PRO B 1 62 ? 26.406 -36.438 33.125 1 19.66 62 PRO B C 1
ATOM 6896 O O . PRO B 1 62 ? 26.188 -36.031 34.281 1 19.66 62 PRO B O 1
ATOM 6899 N N . ALA B 1 63 ? 26.656 -35.281 32.469 1 20.17 63 ALA B N 1
ATOM 6900 C CA . ALA B 1 63 ? 26.094 -34 32.906 1 20.17 63 ALA B CA 1
ATOM 6901 C C . ALA B 1 63 ? 24.594 -34.125 33.125 1 20.17 63 ALA B C 1
ATOM 6903 O O . ALA B 1 63 ? 23.906 -34.844 32.406 1 20.17 63 ALA B O 1
ATOM 6904 N N . PRO B 1 64 ? 24.156 -33.688 34.312 1 19.58 64 PRO B N 1
ATOM 6905 C CA . PRO B 1 64 ? 22.859 -33.812 34.969 1 19.58 64 PRO B CA 1
ATOM 6906 C C . PRO B 1 64 ? 21.703 -33.281 34.094 1 19.58 64 PRO B C 1
ATOM 6908 O O . PRO B 1 64 ? 21.938 -32.5 33.188 1 19.58 64 PRO B O 1
ATOM 6911 N N . ALA B 1 65 ? 20.375 -33.844 34.281 1 20.72 65 ALA B N 1
ATOM 6912 C CA . ALA B 1 65 ? 19.062 -33.875 33.625 1 20.72 65 ALA B CA 1
ATOM 6913 C C . ALA B 1 65 ? 18.422 -32.5 33.594 1 20.72 65 ALA B C 1
ATOM 6915 O O . ALA B 1 65 ? 18.172 -31.906 34.656 1 20.72 65 ALA B O 1
ATOM 6916 N N . ALA B 1 66 ? 18.844 -31.484 32.844 1 21.03 66 ALA B N 1
ATOM 6917 C CA . ALA B 1 66 ? 18.359 -30.109 33.031 1 21.03 66 ALA B CA 1
ATOM 6918 C C . ALA B 1 66 ? 16.844 -30.062 33.031 1 21.03 66 ALA B C 1
ATOM 6920 O O . ALA B 1 66 ? 16.172 -30.797 32.312 1 21.03 66 ALA B O 1
ATOM 6921 N N . VAL B 1 67 ? 16.25 -29.672 34.156 1 22.89 67 VAL B N 1
ATOM 6922 C CA . VAL B 1 67 ? 14.891 -29.453 34.656 1 22.89 67 VAL B CA 1
ATOM 6923 C C . VAL B 1 67 ? 14.109 -28.656 33.625 1 22.89 67 VAL B C 1
ATOM 6925 O O . VAL B 1 67 ? 14.672 -27.797 32.906 1 22.89 67 VAL B O 1
ATOM 6928 N N . GLY B 1 68 ? 12.828 -29.125 33.25 1 20.28 68 GLY B N 1
ATOM 6929 C CA . GLY B 1 68 ? 11.844 -28.844 32.219 1 20.28 68 GLY B CA 1
ATOM 6930 C C . GLY B 1 68 ? 11.383 -27.406 32.219 1 20.28 68 GLY B C 1
ATOM 6931 O O . GLY B 1 68 ? 10.992 -26.859 33.25 1 20.28 68 GLY B O 1
ATOM 6932 N N . ALA B 1 69 ? 12.102 -26.453 31.578 1 23.36 69 ALA B N 1
ATOM 6933 C CA . ALA B 1 69 ? 11.898 -25 31.609 1 23.36 69 ALA B CA 1
ATOM 6934 C C . ALA B 1 69 ? 10.422 -24.656 31.531 1 23.36 69 ALA B C 1
ATOM 6936 O O . ALA B 1 69 ? 9.656 -25.297 30.812 1 23.36 69 ALA B O 1
ATOM 6937 N N . SER B 1 70 ? 9.875 -24.141 32.656 1 24.3 70 SER B N 1
ATOM 6938 C CA . SER B 1 70 ? 8.602 -23.5 32.969 1 24.3 70 SER B CA 1
ATOM 6939 C C . SER B 1 70 ? 8.117 -22.641 31.797 1 24.3 70 SER B C 1
ATOM 6941 O O . SER B 1 70 ? 8.93 -22.062 31.062 1 24.3 70 SER B O 1
ATOM 6943 N N . GLY B 1 71 ? 6.879 -22.938 31.328 1 24.09 71 GLY B N 1
ATOM 6944 C CA . GLY B 1 71 ? 6.156 -22.453 30.172 1 24.09 71 GLY B CA 1
ATOM 6945 C C . GLY B 1 71 ? 6.234 -20.938 30.016 1 24.09 71 GLY B C 1
ATOM 6946 O O . GLY B 1 71 ? 5.836 -20.203 30.922 1 24.09 71 GLY B O 1
ATOM 6947 N N . HIS B 1 72 ? 7.344 -20.453 29.594 1 25.81 72 HIS B N 1
ATOM 6948 C CA . HIS B 1 72 ? 7.531 -19.016 29.5 1 25.81 72 HIS B CA 1
ATOM 6949 C C . HIS B 1 72 ? 6.277 -18.328 28.969 1 25.81 72 HIS B C 1
ATOM 6951 O O . HIS B 1 72 ? 5.625 -18.844 28.062 1 25.81 72 HIS B O 1
ATOM 6957 N N . PRO B 1 73 ? 5.633 -17.594 29.828 1 27.16 73 PRO B N 1
ATOM 6958 C CA . PRO B 1 73 ? 4.387 -16.953 29.391 1 27.16 73 PRO B CA 1
ATOM 6959 C C . PRO B 1 73 ? 4.48 -16.375 27.984 1 27.16 73 PRO B C 1
ATOM 6961 O O . PRO B 1 73 ? 5.551 -15.914 27.578 1 27.16 73 PRO B O 1
ATOM 6964 N N . LEU B 1 74 ? 3.781 -17.031 27.172 1 28.28 74 LEU B N 1
ATOM 6965 C CA . LEU B 1 74 ? 3.729 -16.562 25.797 1 28.28 74 LEU B CA 1
ATOM 6966 C C . LEU B 1 74 ? 3.67 -15.039 25.75 1 28.28 74 LEU B C 1
ATOM 6968 O O . LEU B 1 74 ? 2.752 -14.43 26.297 1 28.28 74 LEU B O 1
ATOM 6972 N N . ARG B 1 75 ? 4.785 -14.453 25.828 1 28.44 75 ARG B N 1
ATOM 6973 C CA . ARG B 1 75 ? 4.938 -13.008 25.688 1 28.44 75 ARG B CA 1
ATOM 6974 C C . ARG B 1 75 ? 4.027 -12.469 24.594 1 28.44 75 ARG B C 1
ATOM 6976 O O . ARG B 1 75 ? 4.039 -12.969 23.469 1 28.44 75 ARG B O 1
ATOM 6983 N N . ARG B 1 76 ? 2.875 -12.023 24.938 1 30.8 76 ARG B N 1
ATOM 6984 C CA . ARG B 1 76 ? 1.885 -11.328 24.109 1 30.8 76 ARG B CA 1
ATOM 6985 C C . ARG B 1 76 ? 2.561 -10.414 23.094 1 30.8 76 ARG B C 1
ATOM 6987 O O . ARG B 1 76 ? 3.311 -9.508 23.469 1 30.8 76 ARG B O 1
ATOM 6994 N N . ARG B 1 77 ? 2.936 -10.945 22 1 31.02 77 ARG B N 1
ATOM 6995 C CA . ARG B 1 77 ? 3.535 -10.055 21.016 1 31.02 77 ARG B CA 1
ATOM 6996 C C . ARG B 1 77 ? 2.607 -8.883 20.703 1 31.02 77 ARG B C 1
ATOM 6998 O O . ARG B 1 77 ? 1.483 -9.086 20.234 1 31.02 77 ARG B O 1
ATOM 7005 N N . VAL B 1 78 ? 2.455 -7.883 21.375 1 34.06 78 VAL B N 1
ATOM 7006 C CA . VAL B 1 78 ? 1.884 -6.562 21.109 1 34.06 78 VAL B CA 1
ATOM 7007 C C . VAL B 1 78 ? 2.164 -6.148 19.672 1 34.06 78 VAL B C 1
ATOM 7009 O O . VAL B 1 78 ? 3.273 -6.336 19.172 1 34.06 78 VAL B O 1
ATOM 7012 N N . PRO B 1 79 ? 1.07 -6.109 18.812 1 38.84 79 PRO B N 1
ATOM 7013 C CA . PRO B 1 79 ? 1.364 -5.633 17.469 1 38.84 79 PRO B CA 1
ATOM 7014 C C . PRO B 1 79 ? 2.506 -4.617 17.422 1 38.84 79 PRO B C 1
ATOM 7016 O O . PRO B 1 79 ? 2.537 -3.691 18.25 1 38.84 79 PRO B O 1
ATOM 7019 N N . ILE B 1 80 ? 3.504 -4.895 16.938 1 51.28 80 ILE B N 1
ATOM 7020 C CA . ILE B 1 80 ? 4.707 -4.07 16.969 1 51.28 80 ILE B CA 1
ATOM 7021 C C . ILE B 1 80 ? 4.465 -2.791 16.156 1 51.28 80 ILE B C 1
ATOM 7023 O O . ILE B 1 80 ? 4.277 -2.838 14.945 1 51.28 80 ILE B O 1
ATOM 7027 N N . LEU B 1 81 ? 3.797 -1.78 16.656 1 63.06 81 LEU B N 1
ATOM 7028 C CA . LEU B 1 81 ? 3.832 -0.438 16.094 1 63.06 81 LEU B CA 1
ATOM 7029 C C . LEU B 1 81 ? 5.188 -0.155 15.445 1 63.06 81 LEU B C 1
ATOM 7031 O O . LEU B 1 81 ? 6.215 -0.644 15.922 1 63.06 81 LEU B O 1
ATOM 7035 N N . PRO B 1 82 ? 4.941 0.493 14.289 1 72.56 82 PRO B N 1
ATOM 7036 C CA . PRO B 1 82 ? 6.23 0.966 13.781 1 72.56 82 PRO B CA 1
ATOM 7037 C C . PRO B 1 82 ? 7.102 1.586 14.875 1 72.56 82 PRO B C 1
ATOM 7039 O O . PRO B 1 82 ? 6.582 2.111 15.859 1 72.56 82 PRO B O 1
ATOM 7042 N N . PRO B 1 83 ? 8.25 1.345 14.758 1 75.06 83 PRO B N 1
ATOM 7043 C CA . PRO B 1 83 ? 9.156 1.783 15.82 1 75.06 83 PRO B CA 1
ATOM 7044 C C . PRO B 1 83 ? 8.891 3.215 16.281 1 75.06 83 PRO B C 1
ATOM 7046 O O . PRO B 1 83 ? 8.828 3.484 17.469 1 75.06 83 PRO B O 1
ATOM 7049 N N . ALA B 1 84 ? 8.633 4.062 15.367 1 86.38 84 ALA B N 1
ATOM 7050 C CA . ALA B 1 84 ? 8.453 5.461 15.742 1 86.38 84 ALA B CA 1
ATOM 7051 C C . ALA B 1 84 ? 7.184 5.648 16.562 1 86.38 84 ALA B C 1
ATOM 7053 O O . ALA B 1 84 ? 7.176 6.387 17.547 1 86.38 84 ALA B O 1
ATOM 7054 N N . GLU B 1 85 ? 6.152 5.004 16.25 1 85.62 85 GLU B N 1
ATOM 7055 C CA . GLU B 1 85 ? 4.887 5.137 16.969 1 85.62 85 GLU B CA 1
ATOM 7056 C C . GLU B 1 85 ? 4.977 4.539 18.375 1 85.62 85 GLU B C 1
ATOM 7058 O O . GLU B 1 85 ? 4.383 5.062 19.312 1 85.62 85 GLU B O 1
ATOM 7063 N N . ARG B 1 86 ? 5.711 3.439 18.453 1 85.62 86 ARG B N 1
ATOM 7064 C CA . ARG B 1 86 ? 5.914 2.801 19.75 1 85.62 86 ARG B CA 1
ATOM 7065 C C . ARG B 1 86 ? 6.602 3.75 20.734 1 85.62 86 ARG B C 1
ATOM 7067 O O . ARG B 1 86 ? 6.148 3.918 21.859 1 85.62 86 ARG B O 1
ATOM 7074 N N . TRP B 1 87 ? 7.594 4.344 20.312 1 90 87 TRP B N 1
ATOM 7075 C CA . TRP B 1 87 ? 8.367 5.219 21.188 1 90 87 TRP B CA 1
ATOM 7076 C C . TRP B 1 87 ? 7.609 6.512 21.469 1 90 87 TRP B C 1
ATOM 7078 O O . TRP B 1 87 ? 7.758 7.105 22.531 1 90 87 TRP B O 1
ATOM 7088 N N . ASP B 1 88 ? 6.809 6.934 20.531 1 90.44 88 ASP B N 1
ATOM 7089 C CA . ASP B 1 88 ? 5.961 8.094 20.781 1 90.44 88 ASP B CA 1
ATOM 7090 C C . ASP B 1 88 ? 4.996 7.828 21.938 1 90.44 88 ASP B C 1
ATOM 7092 O O . ASP B 1 88 ? 4.781 8.695 22.797 1 90.44 88 ASP B O 1
ATOM 7096 N N . LYS B 1 89 ? 4.453 6.648 21.953 1 89.88 89 LYS B N 1
ATOM 7097 C CA . LYS B 1 89 ? 3.521 6.266 23 1 89.88 89 LYS B CA 1
ATOM 7098 C C . LYS B 1 89 ? 4.227 6.168 24.359 1 89.88 89 LYS B C 1
ATOM 7100 O O . LYS B 1 89 ? 3.693 6.609 25.375 1 89.88 89 LYS B O 1
ATOM 7105 N N . ILE B 1 90 ? 5.441 5.645 24.328 1 89.5 90 ILE B N 1
ATOM 7106 C CA . ILE B 1 90 ? 6.227 5.512 25.547 1 89.5 90 ILE B CA 1
ATOM 7107 C C . ILE B 1 90 ? 6.578 6.898 26.078 1 89.5 90 ILE B C 1
ATOM 7109 O O . ILE B 1 90 ? 6.496 7.145 27.281 1 89.5 90 ILE B O 1
ATOM 7113 N N . ALA B 1 91 ? 6.902 7.73 25.219 1 92.81 91 ALA B N 1
ATOM 7114 C CA . ALA B 1 91 ? 7.266 9.086 25.625 1 92.81 91 ALA B CA 1
ATOM 7115 C C . ALA B 1 91 ? 6.074 9.805 26.25 1 92.81 91 ALA B C 1
ATOM 7117 O O . ALA B 1 91 ? 6.215 10.484 27.281 1 92.81 91 ALA B O 1
ATOM 7118 N N . ARG B 1 92 ? 4.945 9.664 25.688 1 90.25 92 ARG B N 1
ATOM 7119 C CA . ARG B 1 92 ? 3.748 10.336 26.188 1 90.25 92 ARG B CA 1
ATOM 7120 C C . ARG B 1 92 ? 3.379 9.828 27.578 1 90.25 92 ARG B C 1
ATOM 7122 O O . ARG B 1 92 ? 2.832 10.578 28.391 1 90.25 92 ARG B O 1
ATOM 7129 N N . SER B 1 93 ? 3.736 8.625 27.891 1 89.88 93 SER B N 1
ATOM 7130 C CA . SER B 1 93 ? 3.398 8.031 29.172 1 89.88 93 SER B CA 1
ATOM 7131 C C . SER B 1 93 ? 4.277 8.594 30.297 1 89.88 93 SER B C 1
ATOM 7133 O O . SER B 1 93 ? 3.93 8.492 31.469 1 89.88 93 SER B O 1
ATOM 7135 N N . GLN B 1 94 ? 5.336 9.266 29.969 1 89.81 94 GLN B N 1
ATOM 7136 C CA . GLN B 1 94 ? 6.258 9.797 30.969 1 89.81 94 GLN B CA 1
ATOM 7137 C C . GLN B 1 94 ? 5.824 11.18 31.438 1 89.81 94 GLN B C 1
ATOM 7139 O O . GLN B 1 94 ? 6.289 11.664 32.469 1 89.81 94 GLN B O 1
ATOM 7144 N N . GLY B 1 95 ? 4.902 11.789 30.75 1 90.75 95 GLY B N 1
ATOM 7145 C CA . GLY B 1 95 ? 4.449 13.125 31.094 1 90.75 95 GLY B CA 1
ATOM 7146 C C . GLY B 1 95 ? 4.215 14.016 29.891 1 90.75 95 GLY B C 1
ATOM 7147 O O . GLY B 1 95 ? 4.441 13.594 28.75 1 90.75 95 GLY B O 1
ATOM 7148 N N . PRO B 1 96 ? 3.82 15.195 30.203 1 92.69 96 PRO B N 1
ATOM 7149 C CA . PRO B 1 96 ? 3.523 16.094 29.078 1 92.69 96 PRO B CA 1
ATOM 7150 C C . PRO B 1 96 ? 4.777 16.547 28.344 1 92.69 96 PRO B C 1
ATOM 7152 O O . PRO B 1 96 ? 5.805 16.812 28.969 1 92.69 96 PRO B O 1
ATOM 7155 N N . HIS B 1 97 ? 4.742 16.625 27.094 1 94.38 97 HIS B N 1
ATOM 7156 C CA . HIS B 1 97 ? 5.73 17.188 26.188 1 94.38 97 HIS B CA 1
ATOM 7157 C C . HIS B 1 97 ? 7.078 16.5 26.328 1 94.38 97 HIS B C 1
ATOM 7159 O O . HIS B 1 97 ? 8.125 17.156 26.344 1 94.38 97 HIS B O 1
ATOM 7165 N N . VAL B 1 98 ? 7.027 15.227 26.656 1 95.44 98 VAL B N 1
ATOM 7166 C CA . VAL B 1 98 ? 8.211 14.375 26.578 1 95.44 98 VAL B CA 1
ATOM 7167 C C . VAL B 1 98 ? 8.312 13.75 25.203 1 95.44 98 VAL B C 1
ATOM 7169 O O . VAL B 1 98 ? 7.324 13.25 24.656 1 95.44 98 VAL B O 1
ATOM 7172 N N . CYS B 1 99 ? 9.445 13.828 24.609 1 94.62 99 CYS B N 1
ATOM 7173 C CA . CYS B 1 99 ? 9.641 13.328 23.25 1 94.62 99 CYS B CA 1
ATOM 7174 C C . CYS B 1 99 ? 10.812 12.359 23.188 1 94.62 99 CYS B C 1
ATOM 7176 O O . CYS B 1 99 ? 11.742 12.453 24 1 94.62 99 CYS B O 1
ATOM 7178 N N . PRO B 1 100 ? 10.766 11.414 22.25 1 94.12 100 PRO B N 1
ATOM 7179 C CA . PRO B 1 100 ? 11.906 10.523 22.062 1 94.12 100 PRO B CA 1
ATOM 7180 C C . PRO B 1 100 ? 13.023 11.172 21.234 1 94.12 100 PRO B C 1
ATOM 7182 O O . PRO B 1 100 ? 12.758 12 20.375 1 94.12 100 PRO B O 1
ATOM 7185 N N . ARG B 1 101 ? 14.172 10.914 21.547 1 93.69 101 ARG B N 1
ATOM 7186 C CA . ARG B 1 101 ? 15.375 11.312 20.828 1 93.69 101 ARG B CA 1
ATOM 7187 C C . ARG B 1 101 ? 16.25 10.102 20.516 1 93.69 101 ARG B C 1
ATOM 7189 O O . ARG B 1 101 ? 16.828 9.5 21.422 1 93.69 101 ARG B O 1
ATOM 7196 N N . GLU B 1 102 ? 16.297 9.797 19.266 1 93.88 102 GLU B N 1
ATOM 7197 C CA . GLU B 1 102 ? 17.125 8.672 18.859 1 93.88 102 GLU B CA 1
ATOM 7198 C C . GLU B 1 102 ? 18.5 9.148 18.391 1 93.88 102 GLU B C 1
ATOM 7200 O O . GLU B 1 102 ? 18.594 9.953 17.453 1 93.88 102 GLU B O 1
ATOM 7205 N N . GLU B 1 103 ? 19.547 8.703 19.031 1 94 103 GLU B N 1
ATOM 7206 C CA . GLU B 1 103 ? 20.891 9.156 18.703 1 94 103 GLU B CA 1
ATOM 7207 C C . GLU B 1 103 ? 21.781 7.98 18.312 1 94 103 GLU B C 1
ATOM 7209 O O . GLU B 1 103 ? 21.547 6.844 18.719 1 94 103 GLU B O 1
ATOM 7214 N N . ILE B 1 104 ? 22.703 8.266 17.438 1 89.12 104 ILE B N 1
ATOM 7215 C CA . ILE B 1 104 ? 23.75 7.289 17.141 1 89.12 104 ILE B CA 1
ATOM 7216 C C . ILE B 1 104 ? 24.703 7.176 18.328 1 89.12 104 ILE B C 1
ATOM 7218 O O . ILE B 1 104 ? 25.297 8.172 18.75 1 89.12 104 ILE B O 1
ATOM 7222 N N . THR B 1 105 ? 24.859 6.035 18.797 1 89.44 105 THR B N 1
ATOM 7223 C CA . THR B 1 105 ? 25.594 5.824 20.031 1 89.44 105 THR B CA 1
ATOM 7224 C C . THR B 1 105 ? 27.031 6.309 19.891 1 89.44 105 THR B C 1
ATOM 7226 O O . THR B 1 105 ? 27.594 6.902 20.828 1 89.44 105 THR B O 1
ATOM 7229 N N . GLU B 1 106 ? 27.688 6.109 18.766 1 85.25 106 GLU B N 1
ATOM 7230 C CA . GLU B 1 106 ? 29.078 6.5 18.531 1 85.25 106 GLU B CA 1
ATOM 7231 C C . GLU B 1 106 ? 29.203 8 18.312 1 85.25 106 GLU B C 1
ATOM 7233 O O . GLU B 1 106 ? 30.25 8.586 18.547 1 85.25 106 GLU B O 1
ATOM 7238 N N . ASN B 1 107 ? 28.156 8.602 17.828 1 87.38 107 ASN B N 1
ATOM 7239 C CA . ASN B 1 107 ? 28.125 10.031 17.547 1 87.38 107 ASN B CA 1
ATOM 7240 C C . ASN B 1 107 ? 26.766 10.641 17.938 1 87.38 107 ASN B C 1
ATOM 7242 O O . ASN B 1 107 ? 25.953 10.93 17.078 1 87.38 107 ASN B O 1
ATOM 7246 N N . PRO B 1 108 ? 26.672 11 19.141 1 88.88 108 PRO B N 1
ATOM 7247 C CA . PRO B 1 108 ? 25.375 11.461 19.641 1 88.88 108 PRO B CA 1
ATOM 7248 C C . PRO B 1 108 ? 24.953 12.789 19.016 1 88.88 108 PRO B C 1
ATOM 7250 O O . PRO B 1 108 ? 23.797 13.203 19.188 1 88.88 108 PRO B O 1
ATOM 7253 N N . ASP B 1 109 ? 25.828 13.445 18.359 1 85.12 109 ASP B N 1
ATOM 7254 C CA . ASP B 1 109 ? 25.469 14.68 17.672 1 85.12 109 ASP B CA 1
ATOM 7255 C C . ASP B 1 109 ? 24.469 14.414 16.547 1 85.12 109 ASP B C 1
ATOM 7257 O O . ASP B 1 109 ? 23.766 15.32 16.109 1 85.12 109 ASP B O 1
ATOM 7261 N N . ILE B 1 110 ? 24.562 13.188 16.141 1 90.12 110 ILE B N 1
ATOM 7262 C CA . ILE B 1 110 ? 23.578 12.781 15.148 1 90.12 110 ILE B CA 1
ATOM 7263 C C . ILE B 1 110 ? 22.359 12.156 15.844 1 90.12 110 ILE B C 1
ATOM 7265 O O . ILE B 1 110 ? 22.422 11.023 16.328 1 90.12 110 ILE B O 1
ATOM 7269 N N . HIS B 1 111 ? 21.312 12.906 15.883 1 92.19 111 HIS B N 1
ATOM 7270 C CA . HIS B 1 111 ? 20.125 12.422 16.562 1 92.19 111 HIS B CA 1
ATOM 7271 C C . HIS B 1 111 ? 18.859 12.805 15.797 1 92.19 111 HIS B C 1
ATOM 7273 O O . HIS B 1 111 ? 18.859 13.773 15.039 1 92.19 111 HIS B O 1
ATOM 7279 N N . TYR B 1 112 ? 17.891 12.07 15.977 1 93.06 112 TYR B N 1
ATOM 7280 C CA . TYR B 1 112 ? 16.625 12.227 15.281 1 93.06 112 TYR B CA 1
ATOM 7281 C C . TYR B 1 112 ? 15.477 12.43 16.281 1 93.06 112 TYR B C 1
ATOM 7283 O O . TYR B 1 112 ? 15.492 11.875 17.375 1 93.06 112 TYR B O 1
ATOM 7291 N N . PHE B 1 113 ? 14.461 13.195 15.859 1 93 113 PHE B N 1
ATOM 7292 C CA . PHE B 1 113 ? 13.352 13.531 16.734 1 93 113 PHE B CA 1
ATOM 7293 C C . PHE B 1 113 ? 12.336 12.398 16.781 1 93 113 PHE B C 1
ATOM 7295 O O . PHE B 1 113 ? 11.461 12.375 17.656 1 93 113 PHE B O 1
ATOM 7302 N N . ARG B 1 114 ? 12.453 11.492 15.906 1 91.88 114 ARG B N 1
ATOM 7303 C CA . ARG B 1 114 ? 11.648 10.273 15.906 1 91.88 114 ARG B CA 1
ATOM 7304 C C . ARG B 1 114 ? 12.539 9.031 15.867 1 91.88 114 ARG B C 1
ATOM 7306 O O . ARG B 1 114 ? 13.602 9.039 15.25 1 91.88 114 ARG B O 1
ATOM 7313 N N . ALA B 1 115 ? 12.062 8 16.578 1 91.88 115 ALA B N 1
ATOM 7314 C CA . ALA B 1 115 ? 12.836 6.758 16.625 1 91.88 115 ALA B CA 1
ATOM 7315 C C . ALA B 1 115 ? 12.445 5.82 15.484 1 91.88 115 ALA B C 1
ATOM 7317 O O . ALA B 1 115 ? 11.734 4.84 15.695 1 91.88 115 ALA B O 1
ATOM 7318 N N . TRP B 1 116 ? 13.031 5.996 14.344 1 90 116 TRP B N 1
ATOM 7319 C CA . TRP B 1 116 ? 12.586 5.281 13.148 1 90 116 TRP B CA 1
ATOM 7320 C C . TRP B 1 116 ? 13.562 4.168 12.789 1 90 116 TRP B C 1
ATOM 7322 O O . TRP B 1 116 ? 13.242 3.291 11.984 1 90 116 TRP B O 1
ATOM 7332 N N . THR B 1 117 ? 14.75 4.059 13.305 1 85.81 117 THR B N 1
ATOM 7333 C CA . THR B 1 117 ? 15.82 3.195 12.828 1 85.81 117 THR B CA 1
ATOM 7334 C C . THR B 1 117 ? 15.594 1.751 13.266 1 85.81 117 THR B C 1
ATOM 7336 O O . THR B 1 117 ? 16.156 0.823 12.688 1 85.81 117 THR B O 1
ATOM 7339 N N . GLY B 1 118 ? 14.82 1.571 14.273 1 81.69 118 GLY B N 1
ATOM 7340 C CA . GLY B 1 118 ? 14.633 0.234 14.82 1 81.69 118 GLY B CA 1
ATOM 7341 C C . GLY B 1 118 ? 15.828 -0.259 15.609 1 81.69 118 GLY B C 1
ATOM 7342 O O . GLY B 1 118 ? 15.922 -1.447 15.93 1 81.69 118 GLY B O 1
ATOM 7343 N N . GLY B 1 119 ? 16.812 0.605 15.852 1 84.06 119 GLY B N 1
ATOM 7344 C CA . GLY B 1 119 ? 17.938 0.256 16.719 1 84.06 119 GLY B CA 1
ATOM 7345 C C . GLY B 1 119 ? 19.266 0.298 16.016 1 84.06 119 GLY B C 1
ATOM 7346 O O . GLY B 1 119 ? 20.328 0.219 16.656 1 84.06 119 GLY B O 1
ATOM 7347 N N . GLU B 1 120 ? 19.203 0.321 14.664 1 83.5 120 GLU B N 1
ATOM 7348 C CA . GLU B 1 120 ? 20.453 0.341 13.906 1 83.5 120 GLU B CA 1
ATOM 7349 C C . GLU B 1 120 ? 20.281 1.081 12.578 1 83.5 120 GLU B C 1
ATOM 7351 O O . GLU B 1 120 ? 19.203 1.036 11.969 1 83.5 120 GLU B O 1
ATOM 7356 N N . VAL B 1 121 ? 21.359 1.812 12.172 1 82.69 121 VAL B N 1
ATOM 7357 C CA . VAL B 1 121 ? 21.391 2.471 10.875 1 82.69 121 VAL B CA 1
ATOM 7358 C C . VAL B 1 121 ? 22.75 2.229 10.211 1 82.69 121 VAL B C 1
ATOM 7360 O O . VAL B 1 121 ? 23.781 2.695 10.695 1 82.69 121 VAL B O 1
ATOM 7363 N N . CYS B 1 122 ? 22.688 1.505 9.141 1 80.62 122 CYS B N 1
ATOM 7364 C CA . CYS B 1 122 ? 23.891 1.166 8.367 1 80.62 122 CYS B CA 1
ATOM 7365 C C . CYS B 1 122 ? 24.969 0.591 9.273 1 80.62 122 CYS B C 1
ATOM 7367 O O . CYS B 1 122 ? 26.109 1.042 9.234 1 80.62 122 CYS B O 1
ATOM 7369 N N . GLY B 1 123 ? 24.641 -0.233 10.141 1 72.44 123 GLY B N 1
ATOM 7370 C CA . GLY B 1 123 ? 25.594 -0.948 10.977 1 72.44 123 GLY B CA 1
ATOM 7371 C C . GLY B 1 123 ? 25.906 -0.226 12.273 1 72.44 123 GLY B C 1
ATOM 7372 O O . GLY B 1 123 ? 26.578 -0.772 13.148 1 72.44 123 GLY B O 1
ATOM 7373 N N . LYS B 1 124 ? 25.469 1.003 12.414 1 81.12 124 LYS B N 1
ATOM 7374 C CA . LYS B 1 124 ? 25.719 1.759 13.641 1 81.12 124 LYS B CA 1
ATOM 7375 C C . LYS B 1 124 ? 24.531 1.633 14.602 1 81.12 124 LYS B C 1
ATOM 7377 O O . LYS B 1 124 ? 23.391 1.866 14.211 1 81.12 124 LYS B O 1
ATOM 7382 N N . ARG B 1 125 ? 24.812 1.357 15.75 1 86.06 125 ARG B N 1
ATOM 7383 C CA . ARG B 1 125 ? 23.781 1.186 16.75 1 86.06 125 ARG B CA 1
ATOM 7384 C C . ARG B 1 125 ? 23.172 2.529 17.156 1 86.06 125 ARG B C 1
ATOM 7386 O O . ARG B 1 125 ? 23.891 3.531 17.25 1 86.06 125 ARG B O 1
ATOM 7393 N N . THR B 1 126 ? 21.891 2.512 17.422 1 89.19 126 THR B N 1
ATOM 7394 C CA . THR B 1 126 ? 21.203 3.715 17.859 1 89.19 126 THR B CA 1
ATOM 7395 C C . THR B 1 126 ? 20.531 3.488 19.219 1 89.19 126 THR B C 1
ATOM 7397 O O . THR B 1 126 ? 20.281 2.346 19.609 1 89.19 126 THR B O 1
ATOM 7400 N N . ALA B 1 127 ? 20.438 4.48 19.984 1 93.31 127 ALA B N 1
ATOM 7401 C CA . ALA B 1 127 ? 19.766 4.453 21.281 1 93.31 127 ALA B CA 1
ATOM 7402 C C . ALA B 1 127 ? 18.688 5.527 21.359 1 93.31 127 ALA B C 1
ATOM 7404 O O . ALA B 1 127 ? 18.859 6.625 20.828 1 93.31 127 ALA B O 1
ATOM 7405 N N . VAL B 1 128 ? 17.625 5.121 22.031 1 93.31 128 VAL B N 1
ATOM 7406 C CA . VAL B 1 128 ? 16.516 6.074 22.188 1 93.31 128 VAL B CA 1
ATOM 7407 C C . VAL B 1 128 ? 16.531 6.637 23.609 1 93.31 128 VAL B C 1
ATOM 7409 O O . VAL B 1 128 ? 16.516 5.879 24.578 1 93.31 128 VAL B O 1
ATOM 7412 N N . LYS B 1 129 ? 16.609 7.91 23.688 1 94 129 LYS B N 1
ATOM 7413 C CA . LYS B 1 129 ? 16.516 8.625 24.953 1 94 129 LYS B CA 1
ATOM 7414 C C . LYS B 1 129 ? 15.242 9.469 25.016 1 94 129 LYS B C 1
ATOM 7416 O O . LYS B 1 129 ? 14.742 9.922 23.984 1 94 129 LYS B O 1
ATOM 7421 N N . LEU B 1 130 ? 14.719 9.57 26.203 1 93.69 130 LEU B N 1
ATOM 7422 C CA . LEU B 1 130 ? 13.555 10.43 26.406 1 93.69 130 LEU B CA 1
ATOM 7423 C C . LEU B 1 130 ? 13.961 11.781 26.969 1 93.69 130 LEU B C 1
ATOM 7425 O O . LEU B 1 130 ? 14.688 11.844 27.969 1 93.69 130 LEU B O 1
ATOM 7429 N N . ASP B 1 131 ? 13.625 12.781 26.297 1 92.19 131 ASP B N 1
ATOM 7430 C CA . ASP B 1 131 ? 13.93 14.156 26.688 1 92.19 131 ASP B CA 1
ATOM 7431 C C . ASP B 1 131 ? 12.742 15.078 26.438 1 92.19 131 ASP B C 1
ATOM 7433 O O . ASP B 1 131 ? 11.719 14.641 25.891 1 92.19 131 ASP B O 1
ATOM 7437 N N . CYS B 1 132 ? 12.852 16.328 26.906 1 95.06 132 CYS B N 1
ATOM 7438 C CA . CYS B 1 132 ? 11.797 17.297 26.641 1 95.06 132 CYS B CA 1
ATOM 7439 C C . CYS B 1 132 ? 11.719 17.609 25.141 1 95.06 132 CYS B C 1
ATOM 7441 O O . CYS B 1 132 ? 12.742 17.672 24.469 1 95.06 132 CYS B O 1
ATOM 7443 N N . CYS B 1 133 ? 10.492 17.703 24.688 1 94.38 133 CYS B N 1
ATOM 7444 C CA . CYS B 1 133 ? 10.32 18.172 23.328 1 94.38 133 CYS B CA 1
ATOM 7445 C C . CYS B 1 133 ? 10.953 19.547 23.125 1 94.38 133 CYS B C 1
ATOM 7447 O O . CYS B 1 133 ? 11.109 20.297 24.094 1 94.38 133 CYS B O 1
ATOM 7449 N N . PHE B 1 134 ? 11.352 19.812 21.922 1 93.75 134 PHE B N 1
ATOM 7450 C CA . PHE B 1 134 ? 11.945 21.109 21.625 1 93.75 134 PHE B CA 1
ATOM 7451 C C . PHE B 1 134 ? 11.008 22.234 22.031 1 93.75 134 PHE B C 1
ATOM 7453 O O . PHE B 1 134 ? 9.82 22.219 21.703 1 93.75 134 PHE B O 1
ATOM 7460 N N . GLY B 1 135 ? 11.5 23.188 22.781 1 93.88 135 GLY B N 1
ATOM 7461 C CA . GLY B 1 135 ? 10.703 24.328 23.203 1 93.88 135 GLY B CA 1
ATOM 7462 C C . GLY B 1 135 ? 10.086 24.156 24.578 1 93.88 135 GLY B C 1
ATOM 7463 O O . GLY B 1 135 ? 9.484 25.078 25.125 1 93.88 135 GLY B O 1
ATOM 7464 N N . TYR B 1 136 ? 10.258 23.031 25.172 1 94.81 136 TYR B N 1
ATOM 7465 C CA . TYR B 1 136 ? 9.734 22.75 26.5 1 94.81 136 TYR B CA 1
ATOM 7466 C C . TYR B 1 136 ? 10.859 22.391 27.469 1 94.81 136 TYR B C 1
ATOM 7468 O O . TYR B 1 136 ? 11.984 22.125 27.047 1 94.81 136 TYR B O 1
ATOM 7476 N N . GLY B 1 137 ? 10.578 22.531 28.766 1 94 137 GLY B N 1
ATOM 7477 C CA . GLY B 1 137 ? 11.586 22.266 29.766 1 94 137 GLY B CA 1
ATOM 7478 C C . GLY B 1 137 ? 11.016 21.625 31.031 1 94 137 GLY B C 1
ATOM 7479 O O . GLY B 1 137 ? 9.797 21.547 31.188 1 94 137 GLY B O 1
ATOM 7480 N N . LYS B 1 138 ? 11.938 21.266 31.828 1 92.75 138 LYS B N 1
ATOM 7481 C CA . LYS B 1 138 ? 11.562 20.609 33.062 1 92.75 138 LYS B CA 1
ATOM 7482 C C . LYS B 1 138 ? 11.344 21.641 34.188 1 92.75 138 LYS B C 1
ATOM 7484 O O . LYS B 1 138 ? 11.93 22.734 34.156 1 92.75 138 LYS B O 1
ATOM 7489 N N . VAL B 1 139 ? 10.445 21.359 34.969 1 91.19 139 VAL B N 1
ATOM 7490 C CA . VAL B 1 139 ? 10.219 22.109 36.219 1 91.19 139 VAL B CA 1
ATOM 7491 C C . VAL B 1 139 ? 10.422 21.172 37.406 1 91.19 139 VAL B C 1
ATOM 7493 O O . VAL B 1 139 ? 9.859 20.078 37.469 1 91.19 139 VAL B O 1
ATOM 7496 N N . PRO B 1 140 ? 11.273 21.625 38.344 1 87.75 140 PRO B N 1
ATOM 7497 C CA . PRO B 1 140 ? 11.547 20.766 39.5 1 87.75 140 PRO B CA 1
ATOM 7498 C C . PRO B 1 140 ? 10.266 20.344 40.219 1 87.75 140 PRO B C 1
ATOM 7500 O O . PRO B 1 140 ? 9.414 21.172 40.5 1 87.75 140 PRO B O 1
ATOM 7503 N N . GLY B 1 141 ? 10.133 19.031 40.406 1 85.31 141 GLY B N 1
ATOM 7504 C CA . GLY B 1 141 ? 9.016 18.484 41.156 1 85.31 141 GLY B CA 1
ATOM 7505 C C . GLY B 1 141 ? 7.832 18.125 40.281 1 85.31 141 GLY B C 1
ATOM 7506 O O . GLY B 1 141 ? 6.863 17.531 40.75 1 85.31 141 GLY B O 1
ATOM 7507 N N . GLU B 1 142 ? 7.75 18.578 39.094 1 89.56 142 GLU B N 1
ATOM 7508 C CA . GLU B 1 142 ? 6.652 18.281 38.156 1 89.56 142 GLU B CA 1
ATOM 7509 C C . GLU B 1 142 ? 7.043 17.188 37.156 1 89.56 142 GLU B C 1
ATOM 7511 O O . GLU B 1 142 ? 8.188 17.141 36.719 1 89.56 142 GLU B O 1
ATOM 7516 N N . PRO B 1 143 ? 6.113 16.391 36.938 1 90.25 143 PRO B N 1
ATOM 7517 C CA . PRO B 1 143 ? 6.418 15.344 35.938 1 90.25 143 PRO B CA 1
ATOM 7518 C C . PRO B 1 143 ? 6.508 15.883 34.531 1 90.25 143 PRO B C 1
ATOM 7520 O O . PRO B 1 143 ? 5.805 16.828 34.156 1 90.25 143 PRO B O 1
ATOM 7523 N N . GLY B 1 144 ? 7.398 15.266 33.719 1 93.75 144 GLY B N 1
ATOM 7524 C CA . GLY B 1 144 ? 7.539 15.602 32.312 1 93.75 144 GLY B CA 1
ATOM 7525 C C . GLY B 1 144 ? 8.195 16.953 32.094 1 93.75 144 GLY B C 1
ATOM 7526 O O . GLY B 1 144 ? 9.172 17.297 32.781 1 93.75 144 GLY B O 1
ATOM 7527 N N . CYS B 1 145 ? 7.73 17.609 31.031 1 95.12 145 CYS B N 1
ATOM 7528 C CA . CYS B 1 145 ? 8.281 18.906 30.641 1 95.12 145 CYS B CA 1
ATOM 7529 C C . CYS B 1 145 ? 7.168 19.938 30.484 1 95.12 145 CYS B C 1
ATOM 7531 O O . CYS B 1 145 ? 6.945 20.453 29.375 1 95.12 145 CYS B O 1
ATOM 7533 N N . PRO B 1 146 ? 6.602 20.391 31.578 1 93.88 146 PRO B N 1
ATOM 7534 C CA . PRO B 1 146 ? 5.426 21.266 31.5 1 93.88 146 PRO B CA 1
ATOM 7535 C C . PRO B 1 146 ? 5.785 22.719 31.203 1 93.88 146 PRO B C 1
ATOM 7537 O O . PRO B 1 146 ? 4.902 23.547 30.938 1 93.88 146 PRO B O 1
ATOM 7540 N N . LEU B 1 147 ? 7.062 23.141 31.266 1 93.75 147 LEU B N 1
ATOM 7541 C CA . LEU B 1 147 ? 7.492 24.5 31.016 1 93.75 147 LEU B CA 1
ATOM 7542 C C . LEU B 1 147 ? 7.527 24.797 29.516 1 93.75 147 LEU B C 1
ATOM 7544 O O . LEU B 1 147 ? 8.273 24.156 28.781 1 93.75 147 LEU B O 1
ATOM 7548 N N . ALA B 1 148 ? 6.691 25.656 29.062 1 93.62 148 ALA B N 1
ATOM 7549 C CA . ALA B 1 148 ? 6.711 26.094 27.672 1 93.62 148 ALA B CA 1
ATOM 7550 C C . ALA B 1 148 ? 7.555 27.359 27.5 1 93.62 148 ALA B C 1
ATOM 7552 O O . ALA B 1 148 ? 7.223 28.406 28.062 1 93.62 148 ALA B O 1
ATOM 7553 N N . LYS B 1 149 ? 8.578 27.281 26.75 1 91.88 149 LYS B N 1
ATOM 7554 C CA . LYS B 1 149 ? 9.422 28.438 26.484 1 91.88 149 LYS B CA 1
ATOM 7555 C C . LYS B 1 149 ? 8.805 29.344 25.438 1 91.88 149 LYS B C 1
ATOM 7557 O O . LYS B 1 149 ? 8.195 28.875 24.484 1 91.88 149 LYS B O 1
ATOM 7562 N N . PRO B 1 150 ? 8.93 30.609 25.625 1 89.44 150 PRO B N 1
ATOM 7563 C CA . PRO B 1 150 ? 8.414 31.516 24.609 1 89.44 150 PRO B CA 1
ATOM 7564 C C . PRO B 1 150 ? 9.07 31.312 23.25 1 89.44 150 PRO B C 1
ATOM 7566 O O . PRO B 1 150 ? 10.219 30.875 23.172 1 89.44 150 PRO B O 1
ATOM 7569 N N . LEU B 1 151 ? 8.352 31.656 22.25 1 92.62 151 LEU B N 1
ATOM 7570 C CA . LEU B 1 151 ? 8.859 31.5 20.891 1 92.62 151 LEU B CA 1
ATOM 7571 C C . LEU B 1 151 ? 9.938 32.531 20.594 1 92.62 151 LEU B C 1
ATOM 7573 O O . LEU B 1 151 ? 9.93 33.625 21.156 1 92.62 151 LEU B O 1
ATOM 7577 N N . GLU B 1 152 ? 10.844 32.125 19.812 1 91.38 152 GLU B N 1
ATOM 7578 C CA . GLU B 1 152 ? 11.93 33 19.375 1 91.38 152 GLU B CA 1
ATOM 7579 C C . GLU B 1 152 ? 11.867 33.219 17.859 1 91.38 152 GLU B C 1
ATOM 7581 O O . GLU B 1 152 ? 11.016 32.656 17.172 1 91.38 152 GLU B O 1
ATOM 7586 N N . SER B 1 153 ? 12.711 34.156 17.359 1 89.44 153 SER B N 1
ATOM 7587 C CA . SER B 1 153 ? 12.789 34.375 15.922 1 89.44 153 SER B CA 1
ATOM 7588 C C . SER B 1 153 ? 13.258 33.156 15.18 1 89.44 153 SER B C 1
ATOM 7590 O O . SER B 1 153 ? 13.766 32.188 15.797 1 89.44 153 SER B O 1
ATOM 7592 N N . LEU B 1 154 ? 13.109 33.125 13.898 1 91.25 154 LEU B N 1
ATOM 7593 C CA . LEU B 1 154 ? 13.492 31.984 13.062 1 91.25 154 LEU B CA 1
ATOM 7594 C C . LEU B 1 154 ? 14.984 31.688 13.203 1 91.25 154 LEU B C 1
ATOM 7596 O O . LEU B 1 154 ? 15.367 30.531 13.422 1 91.25 154 LEU B O 1
ATOM 7600 N N . MET B 1 155 ? 15.828 32.656 13.141 1 91.06 155 MET B N 1
ATOM 7601 C CA . MET B 1 155 ? 17.281 32.469 13.18 1 91.06 155 MET B CA 1
ATOM 7602 C C . MET B 1 155 ? 17.734 32.031 14.57 1 91.06 155 MET B C 1
ATOM 7604 O O . MET B 1 155 ? 18.578 31.156 14.688 1 91.06 155 MET B O 1
ATOM 7608 N N . GLU B 1 156 ? 17.141 32.625 15.586 1 92.12 156 GLU B N 1
ATOM 7609 C CA . GLU B 1 156 ? 17.484 32.219 16.938 1 92.12 156 GLU B CA 1
ATOM 7610 C C . GLU B 1 156 ? 17.047 30.766 17.203 1 92.12 156 GLU B C 1
ATOM 7612 O O . GLU B 1 156 ? 17.766 30.016 17.875 1 92.12 156 GLU B O 1
ATOM 7617 N N . THR B 1 157 ? 15.891 30.484 16.734 1 95.12 157 THR B N 1
ATOM 7618 C CA . THR B 1 157 ? 15.406 29.109 16.891 1 95.12 157 THR B CA 1
ATOM 7619 C C . THR B 1 157 ? 16.328 28.141 16.172 1 95.12 157 THR B C 1
ATOM 7621 O O . THR B 1 157 ? 16.609 27.047 16.688 1 95.12 157 THR B O 1
ATOM 7624 N N . ALA B 1 158 ? 16.766 28.438 14.969 1 95.69 158 ALA B N 1
ATOM 7625 C CA . ALA B 1 158 ? 17.703 27.594 14.219 1 95.69 158 ALA B CA 1
ATOM 7626 C C . ALA B 1 158 ? 19 27.406 14.984 1 95.69 158 ALA B C 1
ATOM 7628 O O . ALA B 1 158 ? 19.562 26.297 15.008 1 95.69 158 ALA B O 1
ATOM 7629 N N . LYS B 1 159 ? 19.5 28.469 15.633 1 95.38 159 LYS B N 1
ATOM 7630 C CA . LYS B 1 159 ? 20.719 28.375 16.438 1 95.38 159 LYS B CA 1
ATOM 7631 C C . LYS B 1 159 ? 20.531 27.422 17.609 1 95.38 159 LYS B C 1
ATOM 7633 O O . LYS B 1 159 ? 21.391 26.578 17.875 1 95.38 159 LYS B O 1
ATOM 7638 N N . LEU B 1 160 ? 19.422 27.609 18.25 1 94.62 160 LEU B N 1
ATOM 7639 C CA . LEU B 1 160 ? 19.125 26.766 19.406 1 94.62 160 LEU B CA 1
ATOM 7640 C C . LEU B 1 160 ? 18.984 25.297 19 1 94.62 160 LEU B C 1
ATOM 7642 O O . LEU B 1 160 ? 19.25 24.406 19.797 1 94.62 160 LEU B O 1
ATOM 7646 N N . ALA B 1 161 ? 18.594 25.094 17.75 1 95.81 161 ALA B N 1
ATOM 7647 C CA . ALA B 1 161 ? 18.391 23.75 17.25 1 95.81 161 ALA B CA 1
ATOM 7648 C C . ALA B 1 161 ? 19.703 23.141 16.766 1 95.81 161 ALA B C 1
ATOM 7650 O O . ALA B 1 161 ? 19.719 22 16.281 1 95.81 161 ALA B O 1
ATOM 7651 N N . GLY B 1 162 ? 20.797 23.859 16.797 1 94.25 162 GLY B N 1
ATOM 7652 C CA . GLY B 1 162 ? 22.109 23.328 16.453 1 94.25 162 GLY B CA 1
ATOM 7653 C C . GLY B 1 162 ? 22.547 23.688 15.047 1 94.25 162 GLY B C 1
ATOM 7654 O O . GLY B 1 162 ? 23.406 23.031 14.469 1 94.25 162 GLY B O 1
ATOM 7655 N N . ALA B 1 163 ? 21.969 24.672 14.445 1 96.12 163 ALA B N 1
ATOM 7656 C CA . ALA B 1 163 ? 22.328 25.094 13.094 1 96.12 163 ALA B CA 1
ATOM 7657 C C . ALA B 1 163 ? 22.984 26.469 13.102 1 96.12 163 ALA B C 1
ATOM 7659 O O . ALA B 1 163 ? 22.609 27.359 12.344 1 96.12 163 ALA B O 1
ATOM 7660 N N . LYS B 1 164 ? 23.953 26.656 13.906 1 94.94 164 LYS B N 1
ATOM 7661 C CA . LYS B 1 164 ? 24.609 27.953 14.086 1 94.94 164 LYS B CA 1
ATOM 7662 C C . LYS B 1 164 ? 25.375 28.344 12.828 1 94.94 164 LYS B C 1
ATOM 7664 O O . LYS B 1 164 ? 25.328 29.5 12.406 1 94.94 164 LYS B O 1
ATOM 7669 N N . LYS B 1 165 ? 26.094 27.391 12.219 1 89.88 165 LYS B N 1
ATOM 7670 C CA . LYS B 1 165 ? 26.891 27.672 11.031 1 89.88 165 LYS B CA 1
ATOM 7671 C C . LYS B 1 165 ? 26 28.109 9.867 1 89.88 165 LYS B C 1
ATOM 7673 O O . LYS B 1 165 ? 26.375 28.969 9.078 1 89.88 165 LYS B O 1
ATOM 7678 N N . PHE B 1 166 ? 24.984 27.5 9.688 1 91 166 PHE B N 1
ATOM 7679 C CA . PHE B 1 166 ? 24.016 27.844 8.641 1 91 166 PHE B CA 1
ATOM 7680 C C . PHE B 1 166 ? 23.5 29.266 8.828 1 91 166 PHE B C 1
ATOM 7682 O O . PHE B 1 166 ? 23.375 30.016 7.855 1 91 166 PHE B O 1
ATOM 7689 N N . VAL B 1 167 ? 23.109 29.625 10.156 1 91.44 167 VAL B N 1
ATOM 7690 C CA . VAL B 1 167 ? 22.609 30.953 10.477 1 91.44 167 VAL B CA 1
ATOM 7691 C C . VAL B 1 167 ? 23.688 32 10.156 1 91.44 167 VAL B C 1
ATOM 7693 O O . VAL B 1 167 ? 23.391 33.062 9.641 1 91.44 167 VAL B O 1
ATOM 7696 N N . GLU B 1 168 ? 24.906 31.641 10.477 1 87.38 168 GLU B N 1
ATOM 7697 C CA . GLU B 1 168 ? 26.016 32.531 10.18 1 87.38 168 GLU B CA 1
ATOM 7698 C C . GLU B 1 168 ? 26.125 32.812 8.68 1 87.38 168 GLU B C 1
ATOM 7700 O O . GLU B 1 168 ? 26.406 33.938 8.25 1 87.38 168 GLU B O 1
ATOM 7705 N N . LEU B 1 169 ? 25.906 31.766 7.934 1 82.75 169 LEU B N 1
ATOM 7706 C CA . LEU B 1 169 ? 25.938 31.906 6.484 1 82.75 169 LEU B CA 1
ATOM 7707 C C . LEU B 1 169 ? 24.812 32.812 6 1 82.75 169 LEU B C 1
ATOM 7709 O O . LEU B 1 169 ? 24.984 33.594 5.062 1 82.75 169 LEU B O 1
ATOM 7713 N N . HIS B 1 170 ? 23.672 32.656 6.547 1 84.31 170 HIS B N 1
ATOM 7714 C CA . HIS B 1 170 ? 22.531 33.469 6.199 1 84.31 170 HIS B CA 1
ATOM 7715 C C . HIS B 1 170 ? 22.781 34.938 6.52 1 84.31 170 HIS B C 1
ATOM 7717 O O . HIS B 1 170 ? 22.375 35.844 5.762 1 84.31 170 HIS B O 1
ATOM 7723 N N . GLU B 1 171 ? 23.391 35.219 7.68 1 81.94 171 GLU B N 1
ATOM 7724 C CA . GLU B 1 171 ? 23.688 36.562 8.102 1 81.94 171 GLU B CA 1
ATOM 7725 C C . GLU B 1 171 ? 24.75 37.219 7.207 1 81.94 171 GLU B C 1
ATOM 7727 O O . GLU B 1 171 ? 24.625 38.375 6.82 1 81.94 171 GLU B O 1
ATOM 7732 N N . THR B 1 172 ? 25.703 36.438 6.852 1 76.81 172 THR B N 1
ATOM 7733 C CA . THR B 1 172 ? 26.797 36.969 6.027 1 76.81 172 THR B CA 1
ATOM 7734 C C . THR B 1 172 ? 26.312 37.219 4.602 1 76.81 172 THR B C 1
ATOM 7736 O O . THR B 1 172 ? 26.812 38.156 3.941 1 76.81 172 THR B O 1
ATOM 7739 N N . SER B 1 173 ? 25.359 36.406 4.145 1 75.25 173 SER B N 1
ATOM 7740 C CA . SER B 1 173 ? 24.844 36.562 2.789 1 75.25 173 SER B CA 1
ATOM 7741 C C . SER B 1 173 ? 23.859 37.719 2.703 1 75.25 173 SER B C 1
ATOM 7743 O O . SER B 1 173 ? 23.531 38.188 1.607 1 75.25 173 SER B O 1
ATOM 7745 N N . GLY B 1 174 ? 23.312 38.25 3.852 1 72.56 174 GLY B N 1
ATOM 7746 C CA . GLY B 1 174 ? 22.344 39.344 3.881 1 72.56 174 GLY B CA 1
ATOM 7747 C C . GLY B 1 174 ? 20.906 38.875 3.77 1 72.56 174 GLY B C 1
ATOM 7748 O O . GLY B 1 174 ? 19.969 39.688 3.76 1 72.56 174 GLY B O 1
ATOM 7749 N N . LEU B 1 175 ? 20.703 37.625 3.588 1 75.62 175 LEU B N 1
ATOM 7750 C CA . LEU B 1 175 ? 19.359 37.062 3.424 1 75.62 175 LEU B CA 1
ATOM 7751 C C . LEU B 1 175 ? 18.531 37.25 4.699 1 75.62 175 LEU B C 1
ATOM 7753 O O . LEU B 1 175 ? 17.312 37.344 4.645 1 75.62 175 LEU B O 1
ATOM 7757 N N . SER B 1 176 ? 19.172 37.281 5.828 1 70.62 176 SER B N 1
ATOM 7758 C CA . SER B 1 176 ? 18.469 37.469 7.094 1 70.62 176 SER B CA 1
ATOM 7759 C C . SER B 1 176 ? 17.688 38.75 7.105 1 70.62 176 SER B C 1
ATOM 7761 O O . SER B 1 176 ? 16.594 38.812 7.664 1 70.62 176 SER B O 1
ATOM 7763 N N . ASN B 1 177 ? 18.203 39.688 6.508 1 64.62 177 ASN B N 1
ATOM 7764 C CA . ASN B 1 177 ? 17.516 40.969 6.461 1 64.62 177 ASN B CA 1
ATOM 7765 C C . ASN B 1 177 ? 16.297 40.938 5.562 1 64.62 177 ASN B C 1
ATOM 7767 O O . ASN B 1 177 ? 15.273 41.562 5.859 1 64.62 177 ASN B O 1
ATOM 7771 N N . VAL B 1 178 ? 16.438 40.125 4.562 1 63 178 VAL B N 1
ATOM 7772 C CA . VAL B 1 178 ? 15.32 40 3.637 1 63 178 VAL B CA 1
ATOM 7773 C C . VAL B 1 178 ? 14.164 39.281 4.324 1 63 178 VAL B C 1
ATOM 7775 O O . VAL B 1 178 ? 13.008 39.656 4.148 1 63 178 VAL B O 1
ATOM 7778 N N . LEU B 1 179 ? 14.5 38.375 5.137 1 68.19 179 LEU B N 1
ATOM 7779 C CA . LEU B 1 179 ? 13.469 37.625 5.848 1 68.19 179 LEU B CA 1
ATOM 7780 C C . LEU B 1 179 ? 12.773 38.5 6.887 1 68.19 179 LEU B C 1
ATOM 7782 O O . LEU B 1 179 ? 11.578 38.344 7.125 1 68.19 179 LEU B O 1
ATOM 7786 N N . ALA B 1 180 ? 13.547 39.312 7.5 1 62 180 ALA B N 1
ATOM 7787 C CA . ALA B 1 180 ? 12.992 40.188 8.531 1 62 180 ALA B CA 1
ATOM 7788 C C . ALA B 1 180 ? 12.086 41.25 7.918 1 62 180 ALA B C 1
ATOM 7790 O O . ALA B 1 180 ? 11.148 41.719 8.562 1 62 180 ALA B O 1
ATOM 7791 N N . SER B 1 181 ? 12.508 41.594 6.695 1 56.12 181 SER B N 1
ATOM 7792 C CA . SER B 1 181 ? 11.773 42.688 6.07 1 56.12 181 SER B CA 1
ATOM 7793 C C . SER B 1 181 ? 10.484 42.219 5.434 1 56.12 181 SER B C 1
ATOM 7795 O O . SER B 1 181 ? 9.586 43 5.133 1 56.12 181 SER B O 1
ATOM 7797 N N . THR B 1 182 ? 10.547 41 5.098 1 52.94 182 THR B N 1
ATOM 7798 C CA . THR B 1 182 ? 9.359 40.5 4.395 1 52.94 182 THR B CA 1
ATOM 7799 C C . THR B 1 182 ? 8.203 40.281 5.367 1 52.94 182 THR B C 1
ATOM 7801 O O . THR B 1 182 ? 8.32 39.5 6.312 1 52.94 182 THR B O 1
ATOM 7804 N N . ASN B 1 183 ? 7.457 41.375 5.781 1 52.75 183 ASN B N 1
ATOM 7805 C CA . ASN B 1 183 ? 6.332 41.469 6.703 1 52.75 183 ASN B CA 1
ATOM 7806 C C . ASN B 1 183 ? 5.273 40.406 6.395 1 52.75 183 ASN B C 1
ATOM 7808 O O . ASN B 1 183 ? 4.207 40.375 7.012 1 52.75 183 ASN B O 1
ATOM 7812 N N . HIS B 1 184 ? 5.348 39.656 5.383 1 59.12 184 HIS B N 1
ATOM 7813 C CA . HIS B 1 184 ? 3.973 39.25 5.133 1 59.12 184 HIS B CA 1
ATOM 7814 C C . HIS B 1 184 ? 3.83 37.719 5.211 1 59.12 184 HIS B C 1
ATOM 7816 O O . HIS B 1 184 ? 2.732 37.219 5.441 1 59.12 184 HIS B O 1
ATOM 7822 N N . ASP B 1 185 ? 4.871 36.875 5.176 1 78.5 185 ASP B N 1
ATOM 7823 C CA . ASP B 1 185 ? 4.457 35.469 5.145 1 78.5 185 ASP B CA 1
ATOM 7824 C C . ASP B 1 185 ? 5.387 34.594 5.992 1 78.5 185 ASP B C 1
ATOM 7826 O O . ASP B 1 185 ? 6.508 35 6.301 1 78.5 185 ASP B O 1
ATOM 7830 N N . ALA B 1 186 ? 4.797 33.688 6.742 1 89.81 186 ALA B N 1
ATOM 7831 C CA . ALA B 1 186 ? 5.566 32.719 7.5 1 89.81 186 ALA B CA 1
ATOM 7832 C C . ALA B 1 186 ? 6.484 31.906 6.582 1 89.81 186 ALA B C 1
ATOM 7834 O O . ALA B 1 186 ? 6.246 31.828 5.375 1 89.81 186 ALA B O 1
ATOM 7835 N N . PHE B 1 187 ? 7.656 31.484 7.137 1 91.25 187 PHE B N 1
ATOM 7836 C CA . PHE B 1 187 ? 8.617 30.719 6.363 1 91.25 187 PHE B CA 1
ATOM 7837 C C . PHE B 1 187 ? 8.914 29.375 7.043 1 91.25 187 PHE B C 1
ATOM 7839 O O . PHE B 1 187 ? 8.727 29.234 8.25 1 91.25 187 PHE B O 1
ATOM 7846 N N . THR B 1 188 ? 9.242 28.5 6.207 1 94.25 188 THR B N 1
ATOM 7847 C CA . THR B 1 188 ? 9.898 27.297 6.68 1 94.25 188 THR B CA 1
ATOM 7848 C C . THR B 1 188 ? 11.359 27.266 6.258 1 94.25 188 THR B C 1
ATOM 7850 O O . THR B 1 188 ? 11.68 27.5 5.09 1 94.25 188 THR B O 1
ATOM 7853 N N . ILE B 1 189 ? 12.195 27.094 7.18 1 94.62 189 ILE B N 1
ATOM 7854 C CA . ILE B 1 189 ? 13.625 27.016 6.898 1 94.62 189 ILE B CA 1
ATOM 7855 C C . ILE B 1 189 ? 14.109 25.578 7.102 1 94.62 189 ILE B C 1
ATOM 7857 O O . ILE B 1 189 ? 13.844 24.969 8.141 1 94.62 189 ILE B O 1
ATOM 7861 N N . LEU B 1 190 ? 14.68 25.094 6.102 1 95.94 190 LEU B N 1
ATOM 7862 C CA . LEU B 1 190 ? 15.367 23.812 6.172 1 95.94 190 LEU B CA 1
ATOM 7863 C C . LEU B 1 190 ? 16.859 24 6.465 1 95.94 190 LEU B C 1
ATOM 7865 O O . LEU B 1 190 ? 17.656 24.203 5.547 1 95.94 190 LEU B O 1
ATOM 7869 N N . ALA B 1 191 ? 17.234 23.812 7.727 1 96.31 191 ALA B N 1
ATOM 7870 C CA . ALA B 1 191 ? 18.578 24.203 8.18 1 96.31 191 ALA B CA 1
ATOM 7871 C C . ALA B 1 191 ? 19.438 22.969 8.461 1 96.31 191 ALA B C 1
ATOM 7873 O O . ALA B 1 191 ? 19.141 22.203 9.383 1 96.31 191 ALA B O 1
ATOM 7874 N N . PRO B 1 192 ? 20.531 22.812 7.703 1 94.56 192 PRO B N 1
ATOM 7875 C CA . PRO B 1 192 ? 21.453 21.734 8.078 1 94.56 192 PRO B CA 1
ATOM 7876 C C . PRO B 1 192 ? 22.109 21.969 9.438 1 94.56 192 PRO B C 1
ATOM 7878 O O . PRO B 1 192 ? 22.438 23.109 9.781 1 94.56 192 PRO B O 1
ATOM 7881 N N . THR B 1 193 ? 22.297 20.969 10.172 1 95.06 193 THR B N 1
ATOM 7882 C CA . THR B 1 193 ? 22.938 21.062 11.469 1 95.06 193 THR B CA 1
ATOM 7883 C C . THR B 1 193 ? 24.422 21.422 11.312 1 95.06 193 THR B C 1
ATOM 7885 O O . THR B 1 193 ? 24.969 21.359 10.211 1 95.06 193 THR B O 1
ATOM 7888 N N . ASP B 1 194 ? 24.969 21.828 12.438 1 93.5 194 ASP B N 1
ATOM 7889 C CA . ASP B 1 194 ? 26.391 22.141 12.43 1 93.5 194 ASP B CA 1
ATOM 7890 C C . ASP B 1 194 ? 27.219 20.922 12.023 1 93.5 194 ASP B C 1
ATOM 7892 O O . ASP B 1 194 ? 28.203 21.031 11.289 1 93.5 194 ASP B O 1
ATOM 7896 N N . HIS B 1 195 ? 26.812 19.828 12.531 1 90.31 195 HIS B N 1
ATOM 7897 C CA . HIS B 1 195 ? 27.484 18.594 12.156 1 90.31 195 HIS B CA 1
ATOM 7898 C C . HIS B 1 195 ? 27.359 18.328 10.664 1 90.31 195 HIS B C 1
ATOM 7900 O O . HIS B 1 195 ? 28.328 17.906 10.023 1 90.31 195 HIS B O 1
ATOM 7906 N N . ALA B 1 196 ? 26.219 18.5 10.086 1 89.25 196 ALA B N 1
ATOM 7907 C CA . ALA B 1 196 ? 25.969 18.312 8.656 1 89.25 196 ALA B CA 1
ATOM 7908 C C . ALA B 1 196 ? 26.844 19.25 7.836 1 89.25 196 ALA B C 1
ATOM 7910 O O . ALA B 1 196 ? 27.391 18.859 6.801 1 89.25 196 ALA B O 1
ATOM 7911 N N . MET B 1 197 ? 26.953 20.438 8.281 1 87.06 197 MET B N 1
ATOM 7912 C CA . MET B 1 197 ? 27.75 21.438 7.566 1 87.06 197 MET B CA 1
ATOM 7913 C C . MET B 1 197 ? 29.234 21.094 7.602 1 87.06 197 MET B C 1
ATOM 7915 O O . MET B 1 197 ? 29.953 21.344 6.637 1 87.06 197 MET B O 1
ATOM 7919 N N . LYS B 1 198 ? 29.672 20.531 8.68 1 83.19 198 LYS B N 1
ATOM 7920 C CA . LYS B 1 198 ? 31.078 20.125 8.812 1 83.19 198 LYS B CA 1
ATOM 7921 C C . LYS B 1 198 ? 31.391 18.953 7.895 1 83.19 198 LYS B C 1
ATOM 7923 O O . LYS B 1 198 ? 32.5 18.844 7.383 1 83.19 198 LYS B O 1
ATOM 7928 N N . GLN B 1 199 ? 30.359 18.156 7.742 1 78.19 199 GLN B N 1
ATOM 7929 C CA . GLN B 1 199 ? 30.578 16.953 6.949 1 78.19 199 GLN B CA 1
ATOM 7930 C C . GLN B 1 199 ? 30.359 17.234 5.465 1 78.19 199 GLN B C 1
ATOM 7932 O O . GLN B 1 199 ? 30.766 16.438 4.613 1 78.19 199 GLN B O 1
ATOM 7937 N N . ALA B 1 200 ? 29.75 18.328 5.191 1 78.06 200 ALA B N 1
ATOM 7938 C CA . ALA B 1 200 ? 29.438 18.625 3.799 1 78.06 200 ALA B CA 1
ATOM 7939 C C . ALA B 1 200 ? 30.703 18.922 2.998 1 78.06 200 ALA B C 1
ATOM 7941 O O . ALA B 1 200 ? 31.703 19.375 3.555 1 78.06 200 ALA B O 1
ATOM 7942 N N . PHE B 1 201 ? 30.641 18.688 1.769 1 66.81 201 PHE B N 1
ATOM 7943 C CA . PHE B 1 201 ? 31.766 18.938 0.874 1 66.81 201 PHE B CA 1
ATOM 7944 C C . PHE B 1 201 ? 32.094 20.422 0.81 1 66.81 201 PHE B C 1
ATOM 7946 O O . PHE B 1 201 ? 31.188 21.25 0.698 1 66.81 201 PHE B O 1
ATOM 7953 N N . PRO B 1 202 ? 33.281 20.672 0.954 1 67.25 202 PRO B N 1
ATOM 7954 C CA . PRO B 1 202 ? 33.688 22.078 0.949 1 67.25 202 PRO B CA 1
ATOM 7955 C C . PRO B 1 202 ? 33.188 22.828 -0.283 1 67.25 202 PRO B C 1
ATOM 7957 O O . PRO B 1 202 ? 32.875 24.016 -0.195 1 67.25 202 PRO B O 1
ATOM 7960 N N . GLU B 1 203 ? 33.094 22.062 -1.321 1 65.38 203 GLU B N 1
ATOM 7961 C CA . GLU B 1 203 ? 32.625 22.688 -2.555 1 65.38 203 GLU B CA 1
ATOM 7962 C C . GLU B 1 203 ? 31.219 23.234 -2.406 1 65.38 203 GLU B C 1
ATOM 7964 O O . GLU B 1 203 ? 30.891 24.297 -2.936 1 65.38 203 GLU B O 1
ATOM 7969 N N . ILE B 1 204 ? 30.5 22.547 -1.639 1 65.31 204 ILE B N 1
ATOM 7970 C CA . ILE B 1 204 ? 29.109 22.938 -1.444 1 65.31 204 ILE B CA 1
ATOM 7971 C C . ILE B 1 204 ? 29.047 24.188 -0.58 1 65.31 204 ILE B C 1
ATOM 7973 O O . ILE B 1 204 ? 28.297 25.125 -0.89 1 65.31 204 ILE B O 1
ATOM 7977 N N . ILE B 1 205 ? 29.875 24.156 0.359 1 69.62 205 ILE B N 1
ATOM 7978 C CA . ILE B 1 205 ? 29.906 25.281 1.292 1 69.62 205 ILE B CA 1
ATOM 7979 C C . ILE B 1 205 ? 30.422 26.531 0.584 1 69.62 205 ILE B C 1
ATOM 7981 O O . ILE B 1 205 ? 29.875 27.625 0.761 1 69.62 205 ILE B O 1
ATOM 7985 N N . ASP B 1 206 ? 31.422 26.281 -0.211 1 69.5 206 ASP B N 1
ATOM 7986 C CA . ASP B 1 206 ? 32 27.406 -0.953 1 69.5 206 ASP B CA 1
ATOM 7987 C C . ASP B 1 206 ? 30.984 27.984 -1.937 1 69.5 206 ASP B C 1
ATOM 7989 O O . ASP B 1 206 ? 30.875 29.203 -2.082 1 69.5 206 ASP B O 1
ATOM 7993 N N . GLU B 1 207 ? 30.281 27.125 -2.486 1 68.44 207 GLU B N 1
ATOM 7994 C CA . GLU B 1 207 ? 29.266 27.562 -3.441 1 68.44 207 GLU B CA 1
ATOM 7995 C C . GLU B 1 207 ? 28.156 28.359 -2.75 1 68.44 207 GLU B C 1
ATOM 7997 O O . GLU B 1 207 ? 27.719 29.391 -3.27 1 68.44 207 GLU B O 1
ATOM 8002 N N . ILE B 1 208 ? 27.797 27.906 -1.662 1 67.81 208 ILE B N 1
ATOM 8003 C CA . ILE B 1 208 ? 26.75 28.594 -0.903 1 67.81 208 ILE B CA 1
ATOM 8004 C C . ILE B 1 208 ? 27.25 29.969 -0.469 1 67.81 208 ILE B C 1
ATOM 8006 O O . ILE B 1 208 ? 26.516 30.953 -0.551 1 67.81 208 ILE B O 1
ATOM 8010 N N . MET B 1 209 ? 28.516 29.969 -0.067 1 66.38 209 MET B N 1
ATOM 8011 C CA . MET B 1 209 ? 29.094 31.219 0.413 1 66.38 209 MET B CA 1
ATOM 8012 C C . MET B 1 209 ? 29.281 32.219 -0.732 1 66.38 209 MET B C 1
ATOM 8014 O O . MET B 1 209 ? 29.016 33.406 -0.58 1 66.38 209 MET B O 1
ATOM 8018 N N . GLU B 1 210 ? 29.781 31.656 -1.825 1 63.25 210 GLU B N 1
ATOM 8019 C CA . GLU B 1 210 ? 30.047 32.531 -2.977 1 63.25 210 GLU B CA 1
ATOM 8020 C C . GLU B 1 210 ? 28.766 33.031 -3.592 1 63.25 210 GLU B C 1
ATOM 8022 O O . GLU B 1 210 ? 28.672 34.219 -3.936 1 63.25 210 GLU B O 1
ATOM 8027 N N . ASP B 1 211 ? 27.828 32.125 -3.688 1 59.72 211 ASP B N 1
ATOM 8028 C CA . ASP B 1 211 ? 26.562 32.5 -4.301 1 59.72 211 ASP B CA 1
ATOM 8029 C C . ASP B 1 211 ? 25.797 33.469 -3.418 1 59.72 211 ASP B C 1
ATOM 8031 O O . ASP B 1 211 ? 25.125 34.375 -3.924 1 59.72 211 ASP B O 1
ATOM 8035 N N . GLY B 1 212 ? 25.812 33.188 -2.107 1 53.69 212 GLY B N 1
ATOM 8036 C CA . GLY B 1 212 ? 25.109 34.062 -1.18 1 53.69 212 GLY B CA 1
ATOM 8037 C C . GLY B 1 212 ? 25.547 35.5 -1.278 1 53.69 212 GLY B C 1
ATOM 8038 O O . GLY B 1 212 ? 24.703 36.406 -1.263 1 53.69 212 GLY B O 1
ATOM 8039 N N . GLN B 1 213 ? 26.859 35.719 -1.371 1 51.72 213 GLN B N 1
ATOM 8040 C CA . GLN B 1 213 ? 27.375 37.062 -1.432 1 51.72 213 GLN B CA 1
ATOM 8041 C C . GLN B 1 213 ? 27.094 37.719 -2.789 1 51.72 213 GLN B C 1
ATOM 8043 O O . GLN B 1 213 ? 26.797 38.906 -2.869 1 51.72 213 GLN B O 1
ATOM 8048 N N . ARG B 1 214 ? 27.266 36.938 -3.76 1 51.12 214 ARG B N 1
ATOM 8049 C CA . ARG B 1 214 ? 27.172 37.5 -5.105 1 51.12 214 ARG B CA 1
ATOM 8050 C C . ARG B 1 214 ? 25.734 37.875 -5.43 1 51.12 214 ARG B C 1
ATOM 8052 O O . ARG B 1 214 ? 25.484 38.938 -6.016 1 51.12 214 ARG B O 1
ATOM 8059 N N . ASN B 1 215 ? 24.75 36.969 -5.324 1 48 215 ASN B N 1
ATOM 8060 C CA . ASN B 1 215 ? 23.469 37.031 -6.016 1 48 215 ASN B CA 1
ATOM 8061 C C . ASN B 1 215 ? 22.484 37.938 -5.273 1 48 215 ASN B C 1
ATOM 8063 O O . ASN B 1 215 ? 21.406 38.219 -5.777 1 48 215 ASN B O 1
ATOM 8067 N N . LEU B 1 216 ? 22.531 38.188 -3.979 1 47.22 216 LEU B N 1
ATOM 8068 C CA . LEU B 1 216 ? 21.562 39.125 -3.43 1 47.22 216 LEU B CA 1
ATOM 8069 C C . LEU B 1 216 ? 21.734 40.5 -4.062 1 47.22 216 LEU B C 1
ATOM 8071 O O . LEU B 1 216 ? 20.781 41.281 -4.133 1 47.22 216 LEU B O 1
ATOM 8075 N N . SER B 1 217 ? 22.922 40.812 -4.504 1 45.16 217 SER B N 1
ATOM 8076 C CA . SER B 1 217 ? 23.141 42.125 -5.121 1 45.16 217 SER B CA 1
ATOM 8077 C C . SER B 1 217 ? 22.797 42.094 -6.605 1 45.16 217 SER B C 1
ATOM 8079 O O . SER B 1 217 ? 22.391 43.125 -7.168 1 45.16 217 SER B O 1
ATOM 8081 N N . SER B 1 218 ? 23.156 41.062 -7.41 1 41.31 218 SER B N 1
ATOM 8082 C CA . SER B 1 218 ? 22.891 41.062 -8.844 1 41.31 218 SER B CA 1
ATOM 8083 C C . SER B 1 218 ? 21.984 39.906 -9.242 1 41.31 218 SER B C 1
ATOM 8085 O O . SER B 1 218 ? 22.391 38.75 -9.117 1 41.31 218 SER B O 1
ATOM 8087 N N . TYR B 1 219 ? 20.656 40.094 -9.156 1 42.94 219 TYR B N 1
ATOM 8088 C CA . TYR B 1 219 ? 19.672 39.125 -9.602 1 42.94 219 TYR B CA 1
ATOM 8089 C C . TYR B 1 219 ? 20.109 38.438 -10.891 1 42.94 219 TYR B C 1
ATOM 8091 O O . TYR B 1 219 ? 19.516 37.438 -11.297 1 42.94 219 TYR B O 1
ATOM 8099 N N . ARG B 1 220 ? 21.047 38.969 -11.672 1 44.56 220 ARG B N 1
ATOM 8100 C CA . ARG B 1 220 ? 21.391 38.438 -12.984 1 44.56 220 ARG B CA 1
ATOM 8101 C C . ARG B 1 220 ? 22 37.031 -12.852 1 44.56 220 ARG B C 1
ATOM 8103 O O . ARG B 1 220 ? 21.859 36.188 -13.758 1 44.56 220 ARG B O 1
ATOM 8110 N N . GLU B 1 221 ? 22.703 36.812 -11.859 1 48.56 221 GLU B N 1
ATOM 8111 C CA . GLU B 1 221 ? 23.453 35.562 -11.852 1 48.56 221 GLU B CA 1
ATOM 8112 C C . GLU B 1 221 ? 22.688 34.438 -11.141 1 48.56 221 GLU B C 1
ATOM 8114 O O . GLU B 1 221 ? 23.219 33.344 -10.93 1 48.56 221 GLU B O 1
ATOM 8119 N N . GLY B 1 222 ? 21.516 34.531 -10.859 1 55.44 222 GLY B N 1
ATOM 8120 C CA . GLY B 1 222 ? 20.641 33.5 -10.336 1 55.44 222 GLY B CA 1
ATOM 8121 C C . GLY B 1 222 ? 20.359 33.625 -8.852 1 55.44 222 GLY B C 1
ATOM 8122 O O . GLY B 1 222 ? 21.078 34.375 -8.148 1 55.44 222 GLY B O 1
ATOM 8123 N N . PRO B 1 223 ? 19.328 33.188 -8.352 1 63.97 223 PRO B N 1
ATOM 8124 C CA . PRO B 1 223 ? 18.969 33.312 -6.938 1 63.97 223 PRO B CA 1
ATOM 8125 C C . PRO B 1 223 ? 19.953 32.562 -6.02 1 63.97 223 PRO B C 1
ATOM 8127 O O . PRO B 1 223 ? 20.578 31.594 -6.438 1 63.97 223 PRO B O 1
ATOM 8130 N N . PRO B 1 224 ? 20.281 33.156 -4.852 1 72 224 PRO B N 1
ATOM 8131 C CA . PRO B 1 224 ? 21.156 32.5 -3.891 1 72 224 PRO B CA 1
ATOM 8132 C C . PRO B 1 224 ? 20.703 31.062 -3.572 1 72 224 PRO B C 1
ATOM 8134 O O . PRO B 1 224 ? 19.5 30.812 -3.432 1 72 224 PRO B O 1
ATOM 8137 N N . SER B 1 225 ? 21.672 30.109 -3.479 1 75.75 225 SER B N 1
ATOM 8138 C CA . SER B 1 225 ? 21.406 28.703 -3.229 1 75.75 225 SER B CA 1
ATOM 8139 C C . SER B 1 225 ? 20.75 28.5 -1.866 1 75.75 225 SER B C 1
ATOM 8141 O O . SER B 1 225 ? 20.062 27.5 -1.647 1 75.75 225 SER B O 1
ATOM 8143 N N . LEU B 1 226 ? 20.969 29.516 -0.989 1 81.75 226 LEU B N 1
ATOM 8144 C CA . LEU B 1 226 ? 20.391 29.406 0.347 1 81.75 226 LEU B CA 1
ATOM 8145 C C . LEU B 1 226 ? 18.875 29.453 0.286 1 81.75 226 LEU B C 1
ATOM 8147 O O . LEU B 1 226 ? 18.203 28.969 1.192 1 81.75 226 LEU B O 1
ATOM 8151 N N . LEU B 1 227 ? 18.359 30.047 -0.776 1 83.69 227 LEU B N 1
ATOM 8152 C CA . LEU B 1 227 ? 16.906 30.141 -0.944 1 83.69 227 LEU B CA 1
ATOM 8153 C C . LEU B 1 227 ? 16.297 28.766 -1.169 1 83.69 227 LEU B C 1
ATOM 8155 O O . LEU B 1 227 ? 15.086 28.578 -1.007 1 83.69 227 LEU B O 1
ATOM 8159 N N . TYR B 1 228 ? 17.172 27.812 -1.558 1 86.44 228 TYR B N 1
ATOM 8160 C CA . TYR B 1 228 ? 16.688 26.453 -1.717 1 86.44 228 TYR B CA 1
ATOM 8161 C C . TYR B 1 228 ? 16.344 25.828 -0.366 1 86.44 228 TYR B C 1
ATOM 8163 O O . TYR B 1 228 ? 15.609 24.844 -0.296 1 86.44 228 TYR B O 1
ATOM 8171 N N . HIS B 1 229 ? 16.844 26.453 0.677 1 91.44 229 HIS B N 1
ATOM 8172 C CA . HIS B 1 229 ? 16.594 25.984 2.031 1 91.44 229 HIS B CA 1
ATOM 8173 C C . HIS B 1 229 ? 15.391 26.703 2.65 1 91.44 229 HIS B C 1
ATOM 8175 O O . HIS B 1 229 ? 15.133 26.578 3.848 1 91.44 229 HIS B O 1
ATOM 8181 N N . MET B 1 230 ? 14.68 27.438 1.881 1 90.25 230 MET B N 1
ATOM 8182 C CA . MET B 1 230 ? 13.586 28.25 2.422 1 90.25 230 MET B CA 1
ATOM 8183 C C . MET B 1 230 ? 12.297 28.016 1.639 1 90.25 230 MET B C 1
ATOM 8185 O O . MET B 1 230 ? 12.32 27.953 0.408 1 90.25 230 MET B O 1
ATOM 8189 N N . ILE B 1 231 ? 11.203 27.875 2.318 1 89.56 231 ILE B N 1
ATOM 8190 C CA . ILE B 1 231 ? 9.867 27.688 1.762 1 89.56 231 ILE B CA 1
ATOM 8191 C C . ILE B 1 231 ? 8.938 28.797 2.273 1 89.56 231 ILE B C 1
ATOM 8193 O O . ILE B 1 231 ? 9.008 29.188 3.443 1 89.56 231 ILE B O 1
ATOM 8197 N N . ALA B 1 232 ? 8.047 29.219 1.335 1 87.19 232 ALA B N 1
ATOM 8198 C CA . ALA B 1 232 ? 7.105 30.281 1.699 1 87.19 232 ALA B CA 1
ATOM 8199 C C . ALA B 1 232 ? 5.891 29.703 2.42 1 87.19 232 ALA B C 1
ATOM 8201 O O . ALA B 1 232 ? 4.977 29.172 1.781 1 87.19 232 ALA B O 1
ATOM 8202 N N . SER B 1 233 ? 5.82 29.5 3.697 1 88.19 233 SER B N 1
ATOM 8203 C CA . SER B 1 233 ? 4.723 29.031 4.539 1 88.19 233 SER B CA 1
ATOM 8204 C C . SER B 1 233 ? 5.211 28.062 5.602 1 88.19 233 SER B C 1
ATOM 8206 O O . SER B 1 233 ? 6.312 27.516 5.492 1 88.19 233 SER B O 1
ATOM 8208 N N . ARG B 1 234 ? 4.391 27.938 6.527 1 91.56 234 ARG B N 1
ATOM 8209 C CA . ARG B 1 234 ? 4.684 26.922 7.543 1 91.56 234 ARG B CA 1
ATOM 8210 C C . ARG B 1 234 ? 4.383 25.531 7.02 1 91.56 234 ARG B C 1
ATOM 8212 O O . ARG B 1 234 ? 3.246 25.234 6.641 1 91.56 234 ARG B O 1
ATOM 8219 N N . VAL B 1 235 ? 5.375 24.75 6.91 1 90.44 235 VAL B N 1
ATOM 8220 C CA . VAL B 1 235 ? 5.199 23.359 6.543 1 90.44 235 VAL B CA 1
ATOM 8221 C C . VAL B 1 235 ? 5.293 22.484 7.793 1 90.44 235 VAL B C 1
ATOM 8223 O O . VAL B 1 235 ? 6.391 22.219 8.297 1 90.44 235 VAL B O 1
ATOM 8226 N N . ASP B 1 236 ? 4.176 22.031 8.242 1 88.31 236 ASP B N 1
ATOM 8227 C CA . ASP B 1 236 ? 4.141 21.125 9.383 1 88.31 236 ASP B CA 1
ATOM 8228 C C . ASP B 1 236 ? 4.246 19.672 8.938 1 88.31 236 ASP B C 1
ATOM 8230 O O . ASP B 1 236 ? 3.492 19.219 8.07 1 88.31 236 ASP B O 1
ATOM 8234 N N . LEU B 1 237 ? 5.117 18.969 9.547 1 89.31 237 LEU B N 1
ATOM 8235 C CA . LEU B 1 237 ? 5.383 17.594 9.141 1 89.31 237 LEU B CA 1
ATOM 8236 C C . LEU B 1 237 ? 4.219 16.672 9.523 1 89.31 237 LEU B C 1
ATOM 8238 O O . LEU B 1 237 ? 4.012 15.633 8.906 1 89.31 237 LEU B O 1
ATOM 8242 N N . LYS B 1 238 ? 3.457 16.922 10.531 1 78 238 LYS B N 1
ATOM 8243 C CA . LYS B 1 238 ? 2.354 16.078 10.984 1 78 238 LYS B CA 1
ATOM 8244 C C . LYS B 1 238 ? 1.2 16.094 9.984 1 78 238 LYS B C 1
ATOM 8246 O O . LYS B 1 238 ? 0.488 15.109 9.836 1 78 238 LYS B O 1
ATOM 8251 N N . ALA B 1 239 ? 1.079 17.141 9.281 1 74.12 239 ALA B N 1
ATOM 8252 C CA . ALA B 1 239 ? -0.057 17.312 8.375 1 74.12 239 ALA B CA 1
ATOM 8253 C C . ALA B 1 239 ? 0.358 17.094 6.926 1 74.12 239 ALA B C 1
ATOM 8255 O O . ALA B 1 239 ? -0.45 17.266 6.008 1 74.12 239 ALA B O 1
ATOM 8256 N N . LEU B 1 240 ? 1.548 16.672 6.73 1 76.5 240 LEU B N 1
ATOM 8257 C CA . LEU B 1 240 ? 2.055 16.578 5.363 1 76.5 240 LEU B CA 1
ATOM 8258 C C . LEU B 1 240 ? 1.655 15.25 4.723 1 76.5 240 LEU B C 1
ATOM 8260 O O . LEU B 1 240 ? 1.895 14.18 5.293 1 76.5 240 LEU B O 1
ATOM 8264 N N . PRO B 1 241 ? 0.991 15.344 3.562 1 70.88 241 PRO B N 1
ATOM 8265 C CA . PRO B 1 241 ? 0.709 14.102 2.836 1 70.88 241 PRO B CA 1
ATOM 8266 C C . PRO B 1 241 ? 1.976 13.406 2.346 1 70.88 241 PRO B C 1
ATOM 8268 O O . PRO B 1 241 ? 3.029 14.039 2.236 1 70.88 241 PRO B O 1
ATOM 8271 N N . GLN B 1 242 ? 1.811 12.164 2.033 1 73.81 242 GLN B N 1
ATOM 8272 C CA . GLN B 1 242 ? 2.941 11.406 1.514 1 73.81 242 GLN B CA 1
ATOM 8273 C C . GLN B 1 242 ? 3.363 11.914 0.139 1 73.81 242 GLN B C 1
ATOM 8275 O O . GLN B 1 242 ? 2.514 12.242 -0.693 1 73.81 242 GLN B O 1
ATOM 8280 N N . ASN B 1 243 ? 4.645 12.102 -0.058 1 79.31 243 ASN B N 1
ATOM 8281 C CA . ASN B 1 243 ? 5.246 12.484 -1.33 1 79.31 243 ASN B CA 1
ATOM 8282 C C . ASN B 1 243 ? 4.785 13.867 -1.775 1 79.31 243 ASN B C 1
ATOM 8284 O O . ASN B 1 243 ? 4.273 14.023 -2.885 1 79.31 243 ASN B O 1
ATOM 8288 N N . SER B 1 244 ? 4.996 14.812 -0.988 1 82.31 244 SER B N 1
ATOM 8289 C CA . SER B 1 244 ? 4.613 16.188 -1.277 1 82.31 244 SER B CA 1
ATOM 8290 C C . SER B 1 244 ? 5.738 16.938 -1.973 1 82.31 244 SER B C 1
ATOM 8292 O O . SER B 1 244 ? 6.914 16.766 -1.64 1 82.31 244 SER B O 1
ATOM 8294 N N . LEU B 1 245 ? 5.367 17.656 -3.01 1 83.75 245 LEU B N 1
ATOM 8295 C CA . LEU B 1 245 ? 6.293 18.578 -3.664 1 83.75 245 LEU B CA 1
ATOM 8296 C C . LEU B 1 245 ? 5.961 20.016 -3.312 1 83.75 245 LEU B C 1
ATOM 8298 O O . LEU B 1 245 ? 4.895 20.516 -3.674 1 83.75 245 LEU B O 1
ATOM 8302 N N . ILE B 1 246 ? 6.875 20.672 -2.566 1 85.12 246 ILE B N 1
ATOM 8303 C CA . ILE B 1 246 ? 6.629 22.031 -2.115 1 85.12 246 ILE B CA 1
ATOM 8304 C C . ILE B 1 246 ? 7.652 22.984 -2.742 1 85.12 246 ILE B C 1
ATOM 8306 O O . ILE B 1 246 ? 8.859 22.766 -2.607 1 85.12 246 ILE B O 1
ATOM 8310 N N . PRO B 1 247 ? 7.223 23.984 -3.418 1 83.69 247 PRO B N 1
ATOM 8311 C CA . PRO B 1 247 ? 8.156 24.922 -4.051 1 83.69 247 PRO B CA 1
ATOM 8312 C C . PRO B 1 247 ? 8.961 25.719 -3.033 1 83.69 247 PRO B C 1
ATOM 8314 O O . PRO B 1 247 ? 8.438 26.125 -1.996 1 83.69 247 PRO B O 1
ATOM 8317 N N . THR B 1 248 ? 10.242 25.859 -3.297 1 86.25 248 THR B N 1
ATOM 8318 C CA . THR B 1 248 ? 11.117 26.688 -2.479 1 86.25 248 THR B CA 1
ATOM 8319 C C . THR B 1 248 ? 11.188 28.109 -3.037 1 86.25 248 THR B C 1
ATOM 8321 O O . THR B 1 248 ? 10.594 28.406 -4.074 1 86.25 248 THR B O 1
ATOM 8324 N N . LEU B 1 249 ? 11.867 28.922 -2.35 1 82.25 249 LEU B N 1
ATOM 8325 C CA . LEU B 1 249 ? 12.023 30.312 -2.789 1 82.25 249 LEU B CA 1
ATOM 8326 C C . LEU B 1 249 ? 13.102 30.406 -3.869 1 82.25 249 LEU B C 1
ATOM 8328 O O . LEU B 1 249 ? 13.266 31.469 -4.48 1 82.25 249 LEU B O 1
ATOM 8332 N N . PHE B 1 250 ? 13.898 29.281 -4.078 1 82.19 250 PHE B N 1
ATOM 8333 C CA . PHE B 1 250 ? 14.867 29.234 -5.168 1 82.19 250 PHE B CA 1
ATOM 8334 C C . PHE B 1 250 ? 14.172 28.969 -6.5 1 82.19 250 PHE B C 1
ATOM 8336 O O . PHE B 1 250 ? 14.086 27.812 -6.938 1 82.19 250 PHE B O 1
ATOM 8343 N N . ALA B 1 251 ? 13.984 29.844 -7.371 1 78.06 251 ALA B N 1
ATOM 8344 C CA . ALA B 1 251 ? 13.344 29.781 -8.688 1 78.06 251 ALA B CA 1
ATOM 8345 C C . ALA B 1 251 ? 12.203 28.766 -8.688 1 78.06 251 ALA B C 1
ATOM 8347 O O . ALA B 1 251 ? 12.039 28 -9.648 1 78.06 251 ALA B O 1
ATOM 8348 N N . ASP B 1 252 ? 11.336 28.594 -7.422 1 77.5 252 ASP B N 1
ATOM 8349 C CA . ASP B 1 252 ? 10.18 27.734 -7.234 1 77.5 252 ASP B CA 1
ATOM 8350 C C . ASP B 1 252 ? 10.547 26.266 -7.473 1 77.5 252 ASP B C 1
ATOM 8352 O O . ASP B 1 252 ? 9.695 25.453 -7.844 1 77.5 252 ASP B O 1
ATOM 8356 N N . GLN B 1 253 ? 11.742 26.016 -7.32 1 79.56 253 GLN B N 1
ATOM 8357 C CA . GLN B 1 253 ? 12.133 24.609 -7.391 1 79.56 253 GLN B CA 1
ATOM 8358 C C . GLN B 1 253 ? 11.562 23.828 -6.215 1 79.56 253 GLN B C 1
ATOM 8360 O O . GLN B 1 253 ? 11.719 24.219 -5.059 1 79.56 253 GLN B O 1
ATOM 8365 N N . PRO B 1 254 ? 10.906 22.734 -6.531 1 83.94 254 PRO B N 1
ATOM 8366 C CA . PRO B 1 254 ? 10.227 22.031 -5.438 1 83.94 254 PRO B CA 1
ATOM 8367 C C . PRO B 1 254 ? 11.164 21.125 -4.648 1 83.94 254 PRO B C 1
ATOM 8369 O O . PRO B 1 254 ? 12.172 20.656 -5.184 1 83.94 254 PRO B O 1
ATOM 8372 N N . ILE B 1 255 ? 10.852 20.984 -3.387 1 88 255 ILE B N 1
ATOM 8373 C CA . ILE B 1 255 ? 11.445 19.969 -2.512 1 88 255 ILE B CA 1
ATOM 8374 C C . ILE B 1 255 ? 10.438 18.859 -2.254 1 88 255 ILE B C 1
ATOM 8376 O O . ILE B 1 255 ? 9.25 19.109 -2.035 1 88 255 ILE B O 1
ATOM 8380 N N . ARG B 1 256 ? 10.977 17.641 -2.41 1 87.94 256 ARG B N 1
ATOM 8381 C CA . ARG B 1 256 ? 10.125 16.484 -2.154 1 87.94 256 ARG B CA 1
ATOM 8382 C C . ARG B 1 256 ? 10.18 16.078 -0.687 1 87.94 256 ARG B C 1
ATOM 8384 O O . ARG B 1 256 ? 11.25 15.766 -0.167 1 87.94 256 ARG B O 1
ATOM 8391 N N . PHE B 1 257 ? 9 16.125 -0.061 1 90.5 257 PHE B N 1
ATOM 8392 C CA . PHE B 1 257 ? 8.891 15.633 1.307 1 90.5 257 PHE B CA 1
ATOM 8393 C C . PHE B 1 257 ? 8.289 14.234 1.33 1 90.5 257 PHE B C 1
ATOM 8395 O O . PHE B 1 257 ? 7.305 13.961 0.641 1 90.5 257 PHE B O 1
ATOM 8402 N N . ASN B 1 258 ? 8.945 13.359 2.021 1 90.06 258 ASN B N 1
ATOM 8403 C CA . ASN B 1 258 ? 8.445 11.992 2.146 1 90.06 258 ASN B CA 1
ATOM 8404 C C . ASN B 1 258 ? 8.32 11.57 3.609 1 90.06 258 ASN B C 1
ATOM 8406 O O . ASN B 1 258 ? 9.188 11.891 4.426 1 90.06 258 ASN B O 1
ATOM 8410 N N . VAL B 1 259 ? 7.188 10.969 3.916 1 89.5 259 VAL B N 1
ATOM 8411 C CA . VAL B 1 259 ? 6.969 10.344 5.211 1 89.5 259 VAL B CA 1
ATOM 8412 C C . VAL B 1 259 ? 6.914 8.82 5.047 1 89.5 259 VAL B C 1
ATOM 8414 O O . VAL B 1 259 ? 5.977 8.297 4.441 1 89.5 259 VAL B O 1
ATOM 8417 N N . PHE B 1 260 ? 7.828 8.172 5.586 1 87.69 260 PHE B N 1
ATOM 8418 C CA . PHE B 1 260 ? 7.914 6.723 5.43 1 87.69 260 PHE B CA 1
ATOM 8419 C C . PHE B 1 260 ? 7.191 6.016 6.57 1 87.69 260 PHE B C 1
ATOM 8421 O O . PHE B 1 260 ? 7.027 6.582 7.656 1 87.69 260 PHE B O 1
ATOM 8428 N N . PRO B 1 261 ? 6.758 4.742 6.41 1 79.94 261 PRO B N 1
ATOM 8429 C CA . PRO B 1 261 ? 5.977 4.008 7.41 1 79.94 261 PRO B CA 1
ATOM 8430 C C . PRO B 1 261 ? 6.746 3.791 8.711 1 79.94 261 PRO B C 1
ATOM 8432 O O . PRO B 1 261 ? 6.137 3.684 9.781 1 79.94 261 PRO B O 1
ATOM 8435 N N . ASN B 1 262 ? 8.039 3.742 8.695 1 84.12 262 ASN B N 1
ATOM 8436 C CA . ASN B 1 262 ? 8.82 3.516 9.906 1 84.12 262 ASN B CA 1
ATOM 8437 C C . ASN B 1 262 ? 8.992 4.801 10.711 1 84.12 262 ASN B C 1
ATOM 8439 O O . ASN B 1 262 ? 9.57 4.781 11.797 1 84.12 262 ASN B O 1
ATOM 8443 N N . GLY B 1 263 ? 8.531 5.941 10.117 1 88.5 263 GLY B N 1
ATOM 8444 C CA . GLY B 1 263 ? 8.578 7.191 10.859 1 88.5 263 GLY B CA 1
ATOM 8445 C C . GLY B 1 263 ? 9.617 8.164 10.328 1 88.5 263 GLY B C 1
ATOM 8446 O O . GLY B 1 263 ? 9.648 9.328 10.734 1 88.5 263 GLY B O 1
ATOM 8447 N N . LEU B 1 264 ? 10.445 7.711 9.422 1 91.38 264 LEU B N 1
ATOM 8448 C CA . LEU B 1 264 ? 11.438 8.594 8.82 1 91.38 264 LEU B CA 1
ATOM 8449 C C . LEU B 1 264 ? 10.766 9.656 7.961 1 91.38 264 LEU B C 1
ATOM 8451 O O . LEU B 1 264 ? 9.836 9.359 7.207 1 91.38 264 LEU B O 1
ATOM 8455 N N . VAL B 1 265 ? 11.133 10.852 8.156 1 93.69 265 VAL B N 1
ATOM 8456 C CA . VAL B 1 265 ? 10.695 11.961 7.316 1 93.69 265 VAL B CA 1
ATOM 8457 C C . VAL B 1 265 ? 11.898 12.586 6.621 1 93.69 265 VAL B C 1
ATOM 8459 O O . VAL B 1 265 ? 12.945 12.797 7.246 1 93.69 265 VAL B O 1
ATOM 8462 N N . THR B 1 266 ? 11.766 12.812 5.336 1 93.94 266 THR B N 1
ATOM 8463 C CA . THR B 1 266 ? 12.891 13.352 4.578 1 93.94 266 THR B CA 1
ATOM 8464 C C . THR B 1 266 ? 12.453 14.547 3.736 1 93.94 266 THR B C 1
ATOM 8466 O O . THR B 1 266 ? 11.266 14.727 3.469 1 93.94 266 THR B O 1
ATOM 8469 N N . ALA B 1 267 ? 13.34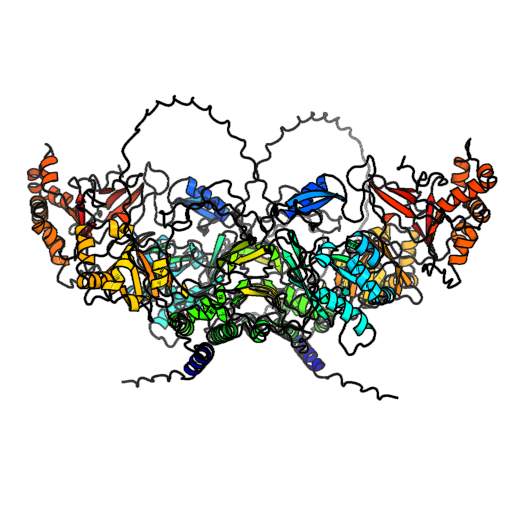4 15.391 3.439 1 94.12 267 ALA B N 1
ATOM 8470 C CA . ALA B 1 267 ? 13.273 16.438 2.424 1 94.12 267 ALA B CA 1
ATOM 8471 C C . ALA B 1 267 ? 14.305 16.203 1.326 1 94.12 267 ALA B C 1
ATOM 8473 O O . ALA B 1 267 ? 15.508 16.328 1.562 1 94.12 267 ALA B O 1
ATOM 8474 N N . ASP B 1 268 ? 13.852 15.875 0.141 1 91.62 268 ASP B N 1
ATOM 8475 C CA . ASP B 1 268 ? 14.727 15.469 -0.952 1 91.62 268 ASP B CA 1
ATOM 8476 C C . ASP B 1 268 ? 15.625 14.312 -0.529 1 91.62 268 ASP B C 1
ATOM 8478 O O . ASP B 1 268 ? 16.844 14.352 -0.739 1 91.62 268 ASP B O 1
ATOM 8482 N N . CYS B 1 269 ? 15.062 13.398 0.175 1 92.25 269 CYS B N 1
ATOM 8483 C CA . CYS B 1 269 ? 15.695 12.156 0.625 1 92.25 269 CYS B CA 1
ATOM 8484 C C . CYS B 1 269 ? 16.766 12.438 1.677 1 92.25 269 CYS B C 1
ATOM 8486 O O . CYS B 1 269 ? 17.578 11.57 1.99 1 92.25 269 CYS B O 1
ATOM 8488 N N . ILE B 1 270 ? 16.828 13.617 2.186 1 93.06 270 ILE B N 1
ATOM 8489 C CA . ILE B 1 270 ? 17.688 13.961 3.322 1 93.06 270 ILE B CA 1
ATOM 8490 C C . ILE B 1 270 ? 16.891 13.836 4.617 1 93.06 270 ILE B C 1
ATOM 8492 O O . ILE B 1 270 ? 15.859 14.5 4.781 1 93.06 270 ILE B O 1
ATOM 8496 N N . PRO B 1 271 ? 17.328 13.031 5.52 1 93.25 271 PRO B N 1
ATOM 8497 C CA . PRO B 1 271 ? 16.578 12.859 6.766 1 93.25 271 PRO B CA 1
ATOM 8498 C C . PRO B 1 271 ? 16.438 14.172 7.547 1 93.25 271 PRO B C 1
ATOM 8500 O O . PRO B 1 271 ? 17.406 14.93 7.668 1 93.25 271 PRO B O 1
ATOM 8503 N N . ILE B 1 272 ? 15.25 14.438 7.996 1 96.38 272 ILE B N 1
ATOM 8504 C CA . ILE B 1 272 ? 15 15.539 8.914 1 96.38 272 ILE B CA 1
ATOM 8505 C C . ILE B 1 272 ? 15.352 15.109 10.344 1 96.38 272 ILE B C 1
ATOM 8507 O O . ILE B 1 272 ? 14.844 14.102 10.836 1 96.38 272 ILE B O 1
ATOM 8511 N N . MET B 1 273 ? 16.266 15.852 10.977 1 96.12 273 MET B N 1
ATOM 8512 C CA . MET B 1 273 ? 16.766 15.484 12.297 1 96.12 273 MET B CA 1
ATOM 8513 C C . MET B 1 273 ? 15.828 15.984 13.398 1 96.12 273 MET B C 1
ATOM 8515 O O . MET B 1 273 ? 15.516 15.25 14.336 1 96.12 273 MET B O 1
ATOM 8519 N N . GLN B 1 274 ? 15.461 17.203 13.336 1 95.44 274 GLN B N 1
ATOM 8520 C CA . GLN B 1 274 ? 14.422 17.812 14.164 1 95.44 274 GLN B CA 1
ATOM 8521 C C . GLN B 1 274 ? 13.383 18.531 13.305 1 95.44 274 GLN B C 1
ATOM 8523 O O . GLN B 1 274 ? 13.727 19.281 12.398 1 95.44 274 GLN B O 1
ATOM 8528 N N . GLY B 1 275 ? 12.133 18.125 13.609 1 94.62 275 GLY B N 1
ATOM 8529 C CA . GLY B 1 275 ? 11.086 18.641 12.734 1 94.62 275 GLY B CA 1
ATOM 8530 C C . GLY B 1 275 ? 10.055 19.484 13.469 1 94.62 275 GLY B C 1
ATOM 8531 O O . GLY B 1 275 ? 9.844 19.297 14.664 1 94.62 275 GLY B O 1
ATOM 8532 N N . SER B 1 276 ? 9.477 20.5 12.695 1 93.56 276 SER B N 1
ATOM 8533 C CA . SER B 1 276 ? 8.344 21.328 13.094 1 93.56 276 SER B CA 1
ATOM 8534 C C . SER B 1 276 ? 8.672 22.156 14.328 1 93.56 276 SER B C 1
ATOM 8536 O O . SER B 1 276 ? 7.883 22.203 15.273 1 93.56 276 SER B O 1
ATOM 8538 N N . LEU B 1 277 ? 9.844 22.703 14.352 1 96.44 277 LEU B N 1
ATOM 8539 C CA . LEU B 1 277 ? 10.219 23.609 15.422 1 96.44 277 LEU B CA 1
ATOM 8540 C C . LEU B 1 277 ? 9.57 24.984 15.219 1 96.44 277 LEU B C 1
ATOM 8542 O O . LEU B 1 277 ? 9.977 25.75 14.336 1 96.44 277 LEU B O 1
ATOM 8546 N N . GLU B 1 278 ? 8.688 25.281 16.047 1 94.5 278 GLU B N 1
ATOM 8547 C CA . GLU B 1 278 ? 7.887 26.5 15.875 1 94.5 278 GLU B CA 1
ATOM 8548 C C . GLU B 1 278 ? 8.688 27.75 16.25 1 94.5 278 GLU B C 1
ATOM 8550 O O . GLU B 1 278 ? 9.461 27.719 17.203 1 94.5 278 GLU B O 1
ATOM 8555 N N . ALA B 1 279 ? 8.547 28.766 15.477 1 93.25 279 ALA B N 1
ATOM 8556 C CA . ALA B 1 279 ? 9.125 30.094 15.688 1 93.25 279 ALA B CA 1
ATOM 8557 C C . ALA B 1 279 ? 8.109 31.188 15.414 1 93.25 279 ALA B C 1
ATOM 8559 O O . ALA B 1 279 ? 6.996 30.906 14.953 1 93.25 279 ALA B O 1
ATOM 8560 N N . LEU B 1 280 ? 8.445 32.406 15.773 1 89.06 280 LEU B N 1
ATOM 8561 C CA . LEU B 1 280 ? 7.555 33.531 15.617 1 89.06 280 LEU B CA 1
ATOM 8562 C C . LEU B 1 280 ? 7.203 33.75 14.148 1 89.06 280 LEU B C 1
ATOM 8564 O O . LEU B 1 280 ? 6.066 34.094 13.82 1 89.06 280 LEU B O 1
ATOM 8568 N N . GLY B 1 281 ? 8.156 33.5 13.312 1 88.56 281 GLY B N 1
ATOM 8569 C CA . GLY B 1 281 ? 7.965 33.812 11.898 1 88.56 281 GLY B CA 1
ATOM 8570 C C . GLY B 1 281 ? 7.82 32.562 11.047 1 88.56 281 GLY B C 1
ATOM 8571 O O . GLY B 1 281 ? 7.812 32.625 9.82 1 88.56 281 GLY B O 1
ATOM 8572 N N . GLY B 1 282 ? 7.695 31.453 11.688 1 92.38 282 GLY B N 1
ATOM 8573 C CA . GLY B 1 282 ? 7.59 30.234 10.891 1 92.38 282 GLY B CA 1
ATOM 8574 C C . GLY B 1 282 ? 8.016 28.984 11.648 1 92.38 282 GLY B C 1
ATOM 8575 O O . GLY B 1 282 ? 7.719 28.844 12.836 1 92.38 282 GLY B O 1
ATOM 8576 N N . VAL B 1 283 ? 8.508 28.047 10.797 1 95 283 VAL B N 1
ATOM 8577 C CA . VAL B 1 283 ? 8.914 26.766 11.359 1 95 283 VAL B CA 1
ATOM 8578 C C . VAL B 1 283 ? 10.305 26.391 10.844 1 95 283 VAL B C 1
ATOM 8580 O O . VAL B 1 283 ? 10.703 26.812 9.75 1 95 283 VAL B O 1
ATOM 8583 N N . ILE B 1 284 ? 11.062 25.688 11.664 1 96.31 284 ILE B N 1
ATOM 8584 C CA . ILE B 1 284 ? 12.398 25.234 11.289 1 96.31 284 ILE B CA 1
ATOM 8585 C C . ILE B 1 284 ? 12.438 23.703 11.289 1 96.31 284 ILE B C 1
ATOM 8587 O O . ILE B 1 284 ? 11.875 23.062 12.18 1 96.31 284 ILE B O 1
ATOM 8591 N N . HIS B 1 285 ? 12.961 23.172 10.258 1 97.5 285 HIS B N 1
ATOM 8592 C CA . HIS B 1 285 ? 13.375 21.781 10.219 1 97.5 285 HIS B CA 1
ATOM 8593 C C . HIS B 1 285 ? 14.891 21.656 10.062 1 97.5 285 HIS B C 1
ATOM 8595 O O . HIS B 1 285 ? 15.484 22.312 9.203 1 97.5 285 HIS B O 1
ATOM 8601 N N . THR B 1 286 ? 15.531 20.906 10.922 1 97.69 286 THR B N 1
ATOM 8602 C CA . THR B 1 286 ? 16.969 20.719 10.758 1 97.69 286 THR B CA 1
ATOM 8603 C C . THR B 1 286 ? 17.25 19.484 9.898 1 97.69 286 THR B C 1
ATOM 8605 O O . THR B 1 286 ? 16.5 18.516 9.938 1 97.69 286 THR B O 1
ATOM 8608 N N . LEU B 1 287 ? 18.312 19.516 9.117 1 96.06 287 LEU B N 1
ATOM 8609 C CA . LEU B 1 287 ? 18.609 18.484 8.141 1 96.06 287 LEU B CA 1
ATOM 8610 C C . LEU B 1 287 ? 19.953 17.812 8.453 1 96.06 287 LEU B C 1
ATOM 8612 O O . LEU B 1 287 ? 20.844 18.438 9.039 1 96.06 287 LEU B O 1
ATOM 8616 N N . GLN B 1 288 ? 20.078 16.641 7.984 1 93.12 288 GLN B N 1
ATOM 8617 C CA . GLN B 1 288 ? 21.297 15.867 8.18 1 93.12 288 GLN B CA 1
ATOM 8618 C C . GLN B 1 288 ? 22.359 16.234 7.145 1 93.12 288 GLN B C 1
ATOM 8620 O O . GLN B 1 288 ? 23.531 15.898 7.301 1 93.12 288 GLN B O 1
ATOM 8625 N N . SER B 1 289 ? 21.969 16.891 6.074 1 89.44 289 SER B N 1
ATOM 8626 C CA . SER B 1 289 ? 22.844 17.359 5.012 1 89.44 289 SER B CA 1
ATOM 8627 C C . SER B 1 289 ? 22.281 18.594 4.332 1 89.44 289 SER B C 1
ATOM 8629 O O . SER B 1 289 ? 21.062 18.812 4.344 1 89.44 289 SER B O 1
ATOM 8631 N N . PRO B 1 290 ? 23.188 19.469 3.795 1 88.88 290 PRO B N 1
ATOM 8632 C CA . PRO B 1 290 ? 22.672 20.641 3.078 1 88.88 290 PRO B CA 1
ATOM 8633 C C . PRO B 1 290 ? 21.953 20.266 1.779 1 88.88 290 PRO B C 1
ATOM 8635 O O . PRO B 1 290 ? 22.297 19.25 1.162 1 88.88 290 PRO B O 1
ATOM 8638 N N . LEU B 1 291 ? 20.969 21.062 1.444 1 87.38 291 LEU B N 1
ATOM 8639 C CA . LEU B 1 291 ? 20.25 20.906 0.184 1 87.38 291 LEU B CA 1
ATOM 8640 C C . LEU B 1 291 ? 21.016 21.562 -0.962 1 87.38 291 LEU B C 1
ATOM 8642 O O . LEU B 1 291 ? 21.641 22.609 -0.775 1 87.38 291 LEU B O 1
ATOM 8646 N N . HIS B 1 292 ? 21.016 20.859 -2.102 1 74 292 HIS B N 1
ATOM 8647 C CA . HIS B 1 292 ? 21.656 21.406 -3.297 1 74 292 HIS B CA 1
ATOM 8648 C C . HIS B 1 292 ? 20.766 21.219 -4.523 1 74 292 HIS B C 1
ATOM 8650 O O . HIS B 1 292 ? 20.266 20.125 -4.773 1 74 292 HIS B O 1
ATOM 8656 N N . PRO B 1 293 ? 20.188 22.375 -5.105 1 61.16 293 PRO B N 1
ATOM 8657 C CA . PRO B 1 293 ? 19.266 22.25 -6.238 1 61.16 293 PRO B CA 1
ATOM 8658 C C . PRO B 1 293 ? 19.812 21.359 -7.348 1 61.16 293 PRO B C 1
ATOM 8660 O O . PRO B 1 293 ? 19.031 20.734 -8.078 1 61.16 293 PRO B O 1
ATOM 8663 N N . LEU B 1 294 ? 20.953 21.719 -8.039 1 49.09 294 LEU B N 1
ATOM 8664 C CA . LEU B 1 294 ? 21.375 21.031 -9.25 1 49.09 294 LEU B CA 1
ATOM 8665 C C . LEU B 1 294 ? 22.172 19.766 -8.906 1 49.09 294 LEU B C 1
ATOM 8667 O O . LEU B 1 294 ? 22.375 18.906 -9.758 1 49.09 294 LEU B O 1
ATOM 8671 N N . ARG B 1 295 ? 23.109 19.891 -7.957 1 42.97 295 ARG B N 1
ATOM 8672 C CA . ARG B 1 295 ? 24.219 18.953 -7.941 1 42.97 295 ARG B CA 1
ATOM 8673 C C . ARG B 1 295 ? 23.781 17.594 -7.402 1 42.97 295 ARG B C 1
ATOM 8675 O O . ARG B 1 295 ? 23.109 17.516 -6.371 1 42.97 295 ARG B O 1
ATOM 8682 N N . VAL B 1 296 ? 23.594 16.641 -8.312 1 38.47 296 VAL B N 1
ATOM 8683 C CA . VAL B 1 296 ? 23.719 15.227 -7.973 1 38.47 296 VAL B CA 1
ATOM 8684 C C . VAL B 1 296 ? 24.906 15.016 -7.043 1 38.47 296 VAL B C 1
ATOM 8686 O O . VAL B 1 296 ? 25.953 15.641 -7.227 1 38.47 296 VAL B O 1
ATOM 8689 N N . LYS B 1 297 ? 24.859 14.594 -5.977 1 34.38 297 LYS B N 1
ATOM 8690 C CA . LYS B 1 297 ? 26.031 14.375 -5.125 1 34.38 297 LYS B CA 1
ATOM 8691 C C . LYS B 1 297 ? 27.234 13.953 -5.949 1 34.38 297 LYS B C 1
ATOM 8693 O O . LYS B 1 297 ? 28.375 14.344 -5.645 1 34.38 297 LYS B O 1
ATOM 8698 N N . GLY B 1 298 ? 27.609 12.703 -6.945 1 28.89 298 GLY B N 1
ATOM 8699 C CA . GLY B 1 298 ? 28.844 12.203 -7.551 1 28.89 298 GLY B CA 1
ATOM 8700 C C . GLY B 1 298 ? 29.5 13.219 -8.461 1 28.89 298 GLY B C 1
ATOM 8701 O O . GLY B 1 298 ? 30.5 12.906 -9.125 1 28.89 298 GLY B O 1
ATOM 8702 N N . ASP B 1 299 ? 28.547 14.5 -8.969 1 29.81 299 ASP B N 1
ATOM 8703 C CA . ASP B 1 299 ? 29.188 15.219 -10.062 1 29.81 299 ASP B CA 1
ATOM 8704 C C . ASP B 1 299 ? 30.297 16.141 -9.547 1 29.81 299 ASP B C 1
ATOM 8706 O O . ASP B 1 299 ? 30 17.156 -8.922 1 29.81 299 ASP B O 1
ATOM 8710 N N . GLN B 1 300 ? 31.391 15.789 -9.305 1 26.52 300 GLN B N 1
ATOM 8711 C CA . GLN B 1 300 ? 32.562 16.625 -9.281 1 26.52 300 GLN B CA 1
ATOM 8712 C C . GLN B 1 300 ? 32.688 17.469 -10.547 1 26.52 300 GLN B C 1
ATOM 8714 O O . GLN B 1 300 ? 33.562 18.328 -10.664 1 26.52 300 GLN B O 1
ATOM 8719 N N . LEU B 1 301 ? 32.656 16.938 -11.883 1 23.97 301 LEU B N 1
ATOM 8720 C CA . LEU B 1 301 ? 33.375 17.531 -12.992 1 23.97 301 LEU B CA 1
ATOM 8721 C C . LEU B 1 301 ? 32.875 18.938 -13.281 1 23.97 301 LEU B C 1
ATOM 8723 O O . LEU B 1 301 ? 31.75 19.297 -12.906 1 23.97 301 LEU B O 1
ATOM 8727 N N . GLY B 1 302 ? 33.875 19.672 -14.477 1 24.11 302 GLY B N 1
ATOM 8728 C CA . GLY B 1 302 ? 34.188 21.047 -14.812 1 24.11 302 GLY B CA 1
ATOM 8729 C C . GLY B 1 302 ? 32.938 21.875 -15.18 1 24.11 302 GLY B C 1
ATOM 8730 O O . GLY B 1 302 ? 32.781 23 -14.703 1 24.11 302 GLY B O 1
ATOM 8731 N N . GLY B 1 303 ? 32.094 21.859 -16.438 1 25.77 303 GLY B N 1
ATOM 8732 C CA . GLY B 1 303 ? 31.531 23 -17.141 1 25.77 303 GLY B CA 1
ATOM 8733 C C . GLY B 1 303 ? 30.156 23.406 -16.625 1 25.77 303 GLY B C 1
ATOM 8734 O O . GLY B 1 303 ? 29.453 22.609 -16.016 1 25.77 303 GLY B O 1
ATOM 8735 N N . TYR B 1 304 ? 29.938 24.719 -16.281 1 26.12 304 TYR B N 1
ATOM 8736 C CA . TYR B 1 304 ? 28.891 25.594 -15.758 1 26.12 304 TYR B CA 1
ATOM 8737 C C . TYR B 1 304 ? 27.625 25.516 -16.609 1 26.12 304 TYR B C 1
ATOM 8739 O O . TYR B 1 304 ? 27.25 26.484 -17.266 1 26.12 304 TYR B O 1
ATOM 8747 N N . SER B 1 305 ? 27.422 24.578 -17.547 1 29.22 305 SER B N 1
ATOM 8748 C CA . SER B 1 305 ? 26.219 24.953 -18.297 1 29.22 305 SER B CA 1
ATOM 8749 C C . SER B 1 305 ? 25.062 25.219 -17.344 1 29.22 305 SER B C 1
ATOM 8751 O O . SER B 1 305 ? 25.016 24.688 -16.234 1 29.22 305 SER B O 1
ATOM 8753 N N . GLN B 1 306 ? 24.297 26.328 -17.672 1 30.55 306 GLN B N 1
ATOM 8754 C CA . GLN B 1 306 ? 23.141 26.812 -16.938 1 30.55 306 GLN B CA 1
ATOM 8755 C C . GLN B 1 306 ? 22.266 25.672 -16.453 1 30.55 306 GLN B C 1
ATOM 8757 O O . GLN B 1 306 ? 21.844 24.828 -17.25 1 30.55 306 GLN B O 1
ATOM 8762 N N . PRO B 1 307 ? 22.469 25.141 -15.367 1 35.5 307 PRO B N 1
ATOM 8763 C CA . PRO B 1 307 ? 21.656 24.062 -14.789 1 35.5 307 PRO B CA 1
ATOM 8764 C C . PRO B 1 307 ? 20.156 24.234 -15.055 1 35.5 307 PRO B C 1
ATOM 8766 O O . PRO B 1 307 ? 19.641 25.344 -14.93 1 35.5 307 PRO B O 1
ATOM 8769 N N . SER B 1 308 ? 19.562 23.75 -16.062 1 38.03 308 SER B N 1
ATOM 8770 C CA . SER B 1 308 ? 18.109 23.797 -16.281 1 38.03 308 SER B CA 1
ATOM 8771 C C . SER B 1 308 ? 17.359 23.766 -14.953 1 38.03 308 SER B C 1
ATOM 8773 O O . SER B 1 308 ? 17.625 22.922 -14.102 1 38.03 308 SER B O 1
ATOM 8775 N N . SER B 1 309 ? 16.875 24.938 -14.336 1 47.09 309 SER B N 1
ATOM 8776 C CA . SER B 1 309 ? 16.203 25.469 -13.164 1 47.09 309 SER B CA 1
ATOM 8777 C C . SER B 1 309 ? 15.055 24.562 -12.719 1 47.09 309 SER B C 1
ATOM 8779 O O . SER B 1 309 ? 14.43 24.797 -11.688 1 47.09 309 SER B O 1
ATOM 8781 N N . ARG B 1 310 ? 14.695 23.516 -13.648 1 58.5 310 ARG B N 1
ATOM 8782 C CA . ARG B 1 310 ? 13.469 22.828 -13.258 1 58.5 310 ARG B CA 1
ATOM 8783 C C . ARG B 1 310 ? 13.703 21.328 -13.141 1 58.5 310 ARG B C 1
ATOM 8785 O O . ARG B 1 310 ? 14.516 20.766 -13.875 1 58.5 310 ARG B O 1
ATOM 8792 N N . LEU B 1 311 ? 13.344 20.844 -11.992 1 72.88 311 LEU B N 1
ATOM 8793 C CA . LEU B 1 311 ? 13.336 19.391 -11.852 1 72.88 311 LEU B CA 1
ATOM 8794 C C . LEU B 1 311 ? 12.766 18.734 -13.102 1 72.88 311 LEU B C 1
ATOM 8796 O O . LEU B 1 311 ? 11.766 19.203 -13.656 1 72.88 311 LEU B O 1
ATOM 8800 N N . ALA B 1 312 ? 13.562 17.875 -13.648 1 77.44 312 ALA B N 1
ATOM 8801 C CA . ALA B 1 312 ? 13.117 17.125 -14.82 1 77.44 312 ALA B CA 1
ATOM 8802 C C . ALA B 1 312 ? 12.508 15.789 -14.422 1 77.44 312 ALA B C 1
ATOM 8804 O O . ALA B 1 312 ? 12.602 15.383 -13.258 1 77.44 312 ALA B O 1
ATOM 8805 N N . SER B 1 313 ? 11.766 15.211 -15.367 1 81.12 313 SER B N 1
ATOM 8806 C CA . SER B 1 313 ? 11.219 13.875 -15.148 1 81.12 313 SER B CA 1
ATOM 8807 C C . SER B 1 313 ? 12.328 12.836 -15.023 1 81.12 313 SER B C 1
ATOM 8809 O O . SER B 1 313 ? 13.484 13.102 -15.359 1 81.12 313 SER B O 1
ATOM 8811 N N . LEU B 1 314 ? 12.016 11.672 -14.562 1 86.62 314 LEU B N 1
ATOM 8812 C CA . LEU B 1 314 ? 12.969 10.57 -14.43 1 86.62 314 LEU B CA 1
ATOM 8813 C C . LEU B 1 314 ? 13.664 10.289 -15.758 1 86.62 314 LEU B C 1
ATOM 8815 O O . LEU B 1 314 ? 14.891 10.203 -15.82 1 86.62 314 LEU B O 1
ATOM 8819 N N . ILE B 1 315 ? 12.883 10.227 -16.828 1 84.81 315 ILE B N 1
ATOM 8820 C CA . ILE B 1 315 ? 13.391 9.867 -18.156 1 84.81 315 ILE B CA 1
ATOM 8821 C C . ILE B 1 315 ? 14.32 10.961 -18.672 1 84.81 315 ILE B C 1
ATOM 8823 O O . ILE B 1 315 ? 15.406 10.664 -19.172 1 84.81 315 ILE B O 1
ATOM 8827 N N . ASP B 1 316 ? 13.93 12.156 -18.469 1 84.44 316 ASP B N 1
ATOM 8828 C CA . ASP B 1 316 ? 14.734 13.273 -18.969 1 84.44 316 ASP B CA 1
ATOM 8829 C C . ASP B 1 316 ? 16.031 13.406 -18.188 1 84.44 316 ASP B C 1
ATOM 8831 O O . ASP B 1 316 ? 17.078 13.75 -18.75 1 84.44 316 ASP B O 1
ATOM 8835 N N . THR B 1 317 ? 15.891 13.195 -16.906 1 87.75 317 THR B N 1
ATOM 8836 C CA . THR B 1 317 ? 17.078 13.273 -16.062 1 87.75 317 THR B CA 1
ATOM 8837 C C . THR B 1 317 ? 18.109 12.242 -16.5 1 87.75 317 THR B C 1
ATOM 8839 O O . THR B 1 317 ? 19.312 12.539 -16.562 1 87.75 317 THR B O 1
ATOM 8842 N N . VAL B 1 318 ? 17.703 11.055 -16.797 1 91.12 318 VAL B N 1
ATOM 8843 C CA . VAL B 1 318 ? 18.594 9.977 -17.203 1 91.12 318 VAL B CA 1
ATOM 8844 C C . VAL B 1 318 ? 19.156 10.281 -18.594 1 91.12 318 VAL B C 1
ATOM 8846 O O . VAL B 1 318 ? 20.344 10.062 -18.844 1 91.12 318 VAL B O 1
ATOM 8849 N N . ALA B 1 319 ? 18.422 10.836 -19.5 1 87.69 319 ALA B N 1
ATOM 8850 C CA . ALA B 1 319 ? 18.828 11.117 -20.875 1 87.69 319 ALA B CA 1
ATOM 8851 C C . ALA B 1 319 ? 19.875 12.227 -20.922 1 87.69 319 ALA B C 1
ATOM 8853 O O . ALA B 1 319 ? 20.719 12.258 -21.828 1 87.69 319 ALA B O 1
ATOM 8854 N N . ARG B 1 320 ? 19.844 13.062 -19.969 1 86.31 320 ARG B N 1
ATOM 8855 C CA . ARG B 1 320 ? 20.734 14.219 -19.953 1 86.31 320 ARG B CA 1
ATOM 8856 C C . ARG B 1 320 ? 22.109 13.852 -19.422 1 86.31 320 ARG B C 1
ATOM 8858 O O . ARG B 1 320 ? 23.094 14.562 -19.672 1 86.31 320 ARG B O 1
ATOM 8865 N N . ASP B 1 321 ? 22.25 12.805 -18.703 1 88.19 321 ASP B N 1
ATOM 8866 C CA . ASP B 1 321 ? 23.531 12.383 -18.125 1 88.19 321 ASP B CA 1
ATOM 8867 C C . ASP B 1 321 ? 24.297 11.5 -19.094 1 88.19 321 ASP B C 1
ATOM 8869 O O . ASP B 1 321 ? 23.891 10.383 -19.406 1 88.19 321 ASP B O 1
ATOM 8873 N N . PRO B 1 322 ? 25.453 11.938 -19.547 1 89.62 322 PRO B N 1
ATOM 8874 C CA . PRO B 1 322 ? 26.234 11.18 -20.531 1 89.62 322 PRO B CA 1
ATOM 8875 C C . PRO B 1 322 ? 26.703 9.828 -19.984 1 89.62 322 PRO B C 1
ATOM 8877 O O . PRO B 1 322 ? 26.969 8.906 -20.766 1 89.62 322 PRO B O 1
ATOM 8880 N N . GLN B 1 323 ? 26.828 9.68 -18.688 1 91.31 323 GLN B N 1
ATOM 8881 C CA . GLN B 1 323 ? 27.297 8.43 -18.109 1 91.31 323 GLN B CA 1
ATOM 8882 C C . GLN B 1 323 ? 26.188 7.383 -18.094 1 91.31 323 GLN B C 1
ATOM 8884 O O . GLN B 1 323 ? 26.422 6.211 -17.812 1 91.31 323 GLN B O 1
ATOM 8889 N N . LEU B 1 324 ? 24.984 7.789 -18.406 1 94.44 324 LEU B N 1
ATOM 8890 C CA . LEU B 1 324 ? 23.828 6.895 -18.328 1 94.44 324 LEU B CA 1
ATOM 8891 C C . LEU B 1 324 ? 23.188 6.719 -19.703 1 94.44 324 LEU B C 1
ATOM 8893 O O . LEU B 1 324 ? 22.031 6.305 -19.797 1 94.44 324 LEU B O 1
ATOM 8897 N N . ARG B 1 325 ? 23.891 6.988 -20.719 1 91.12 325 ARG B N 1
ATOM 8898 C CA . ARG B 1 325 ? 23.344 7.027 -22.078 1 91.12 325 ARG B CA 1
ATOM 8899 C C . ARG B 1 325 ? 22.922 5.637 -22.531 1 91.12 325 ARG B C 1
ATOM 8901 O O . ARG B 1 325 ? 21.922 5.492 -23.25 1 91.12 325 ARG B O 1
ATOM 8908 N N . ARG B 1 326 ? 23.656 4.617 -22.25 1 92.75 326 ARG B N 1
ATOM 8909 C CA . ARG B 1 326 ? 23.328 3.264 -22.672 1 92.75 326 ARG B CA 1
ATOM 8910 C C . ARG B 1 326 ? 22 2.805 -22.078 1 92.75 326 ARG B C 1
ATOM 8912 O O . ARG B 1 326 ? 21.156 2.256 -22.781 1 92.75 326 ARG B O 1
ATOM 8919 N N . PHE B 1 327 ? 21.906 3.023 -20.859 1 94.06 327 PHE B N 1
ATOM 8920 C CA . PHE B 1 327 ? 20.625 2.67 -20.234 1 94.06 327 PHE B CA 1
ATOM 8921 C C . PHE B 1 327 ? 19.484 3.461 -20.859 1 94.06 327 PHE B C 1
ATOM 8923 O O . PHE B 1 327 ? 18.406 2.926 -21.078 1 94.06 327 PHE B O 1
ATOM 8930 N N . SER B 1 328 ? 19.672 4.742 -21.016 1 93.31 328 SER B N 1
ATOM 8931 C CA . SER B 1 328 ? 18.656 5.586 -21.625 1 93.31 328 SER B CA 1
ATOM 8932 C C . SER B 1 328 ? 18.219 5.02 -22.969 1 93.31 328 SER B C 1
ATOM 8934 O O . SER B 1 328 ? 17.031 5.027 -23.297 1 93.31 328 SER B O 1
ATOM 8936 N N . ALA B 1 329 ? 19.109 4.531 -23.734 1 90.31 329 ALA B N 1
ATOM 8937 C CA . ALA B 1 329 ? 18.797 3.951 -25.047 1 90.31 329 ALA B CA 1
ATOM 8938 C C . ALA B 1 329 ? 17.984 2.676 -24.891 1 90.31 329 ALA B C 1
ATOM 8940 O O . ALA B 1 329 ? 17.016 2.463 -25.625 1 90.31 329 ALA B O 1
ATOM 8941 N N . VAL B 1 330 ? 18.391 1.851 -23.953 1 90.62 330 VAL B N 1
ATOM 8942 C CA . VAL B 1 330 ? 17.672 0.604 -23.703 1 90.62 330 VAL B CA 1
ATOM 8943 C C . VAL B 1 330 ? 16.25 0.909 -23.219 1 90.62 330 VAL B C 1
ATOM 8945 O O . VAL B 1 330 ? 15.297 0.26 -23.641 1 90.62 330 VAL B O 1
ATOM 8948 N N . LEU B 1 331 ? 16.156 1.832 -22.344 1 90 331 LEU B N 1
ATOM 8949 C CA . LEU B 1 331 ? 14.859 2.252 -21.828 1 90 331 LEU B CA 1
ATOM 8950 C C . LEU B 1 331 ? 13.969 2.764 -22.953 1 90 331 LEU B C 1
ATOM 8952 O O . LEU B 1 331 ? 12.781 2.426 -23.016 1 90 331 LEU B O 1
ATOM 8956 N N . ALA B 1 332 ? 14.508 3.592 -23.781 1 86.12 332 ALA B N 1
ATOM 8957 C CA . ALA B 1 332 ? 13.742 4.121 -24.922 1 86.12 332 ALA B CA 1
ATOM 8958 C C . ALA B 1 332 ? 13.258 2.996 -25.828 1 86.12 332 ALA B C 1
ATOM 8960 O O . ALA B 1 332 ? 12.125 3.033 -26.312 1 86.12 332 ALA B O 1
ATOM 8961 N N . HIS B 1 333 ? 14.109 2.033 -26.047 1 86.62 333 HIS B N 1
ATOM 8962 C CA . HIS B 1 333 ? 13.727 0.876 -26.844 1 86.62 333 HIS B CA 1
ATOM 8963 C C . HIS B 1 333 ? 12.594 0.1 -26.188 1 86.62 333 HIS B C 1
ATOM 8965 O O . HIS B 1 333 ? 11.641 -0.315 -26.859 1 86.62 333 HIS B O 1
ATOM 8971 N N . ALA B 1 334 ? 12.719 -0.111 -24.922 1 83.25 334 ALA B N 1
ATOM 8972 C CA . ALA B 1 334 ? 11.688 -0.832 -24.188 1 83.25 334 ALA B CA 1
ATOM 8973 C C . ALA B 1 334 ? 10.359 -0.095 -24.234 1 83.25 334 ALA B C 1
ATOM 8975 O O . ALA B 1 334 ? 9.297 -0.72 -24.375 1 83.25 334 ALA B O 1
ATOM 8976 N N . GLN B 1 335 ? 10.414 1.201 -24.141 1 77.88 335 GLN B N 1
ATOM 8977 C CA . GLN B 1 335 ? 9.211 2.023 -24.172 1 77.88 335 GLN B CA 1
ATOM 8978 C C . GLN B 1 335 ? 8.5 1.902 -25.516 1 77.88 335 GLN B C 1
ATOM 8980 O O . GLN B 1 335 ? 7.266 1.861 -25.562 1 77.88 335 GLN B O 1
ATOM 8985 N N . ARG B 1 336 ? 9.164 1.796 -26.5 1 73.69 336 ARG B N 1
ATOM 8986 C CA . ARG B 1 336 ? 8.586 1.733 -27.844 1 73.69 336 ARG B CA 1
ATOM 8987 C C . ARG B 1 336 ? 8.047 0.34 -28.141 1 73.69 336 ARG B C 1
ATOM 8989 O O . ARG B 1 336 ? 7.055 0.196 -28.859 1 73.69 336 ARG B O 1
ATOM 8996 N N . SER B 1 337 ? 8.773 -0.599 -27.594 1 68.19 337 SER B N 1
ATOM 8997 C CA . SER B 1 337 ? 8.422 -1.98 -27.906 1 68.19 337 SER B CA 1
ATOM 8998 C C . SER B 1 337 ? 7.273 -2.469 -27.031 1 68.19 337 SER B C 1
ATOM 9000 O O . SER B 1 337 ? 6.566 -3.412 -27.391 1 68.19 337 SER B O 1
ATOM 9002 N N . SER B 1 338 ? 7.176 -1.832 -25.922 1 64.75 338 SER B N 1
ATOM 9003 C CA . SER B 1 338 ? 6.141 -2.279 -24.984 1 64.75 338 SER B CA 1
ATOM 9004 C C . SER B 1 338 ? 4.766 -1.772 -25.406 1 64.75 338 SER B C 1
ATOM 9006 O O . SER B 1 338 ? 4.656 -0.744 -26.078 1 64.75 338 SER B O 1
ATOM 9008 N N . ALA B 1 339 ? 3.846 -2.633 -25.172 1 56.69 339 ALA B N 1
ATOM 9009 C CA . ALA B 1 339 ? 2.467 -2.266 -25.469 1 56.69 339 ALA B CA 1
ATOM 9010 C C . ALA B 1 339 ? 2.057 -1 -24.719 1 56.69 339 ALA B C 1
ATOM 9012 O O . ALA B 1 339 ? 1.242 -0.216 -25.219 1 56.69 339 ALA B O 1
ATOM 9013 N N . SER B 1 340 ? 2.574 -0.803 -23.547 1 59.47 340 SER B N 1
ATOM 9014 C CA . SER B 1 340 ? 2.355 0.407 -22.766 1 59.47 340 SER B CA 1
ATOM 9015 C C . SER B 1 340 ? 3.666 0.937 -22.188 1 59.47 340 SER B C 1
ATOM 9017 O O . SER B 1 340 ? 4.562 0.159 -21.859 1 59.47 340 SER B O 1
ATOM 9019 N N . PRO B 1 341 ? 3.631 2.289 -22.203 1 64.69 341 PRO B N 1
ATOM 9020 C CA . PRO B 1 341 ? 4.871 2.828 -21.641 1 64.69 341 PRO B CA 1
ATOM 9021 C C . PRO B 1 341 ? 5.09 2.406 -20.188 1 64.69 341 PRO B C 1
ATOM 9023 O O . PRO B 1 341 ? 4.137 2.318 -19.422 1 64.69 341 PRO B O 1
ATOM 9026 N N . LEU B 1 342 ? 6.332 1.989 -19.969 1 69.94 342 LEU B N 1
ATOM 9027 C CA . LEU B 1 342 ? 6.715 1.558 -18.625 1 69.94 342 LEU B CA 1
ATOM 9028 C C . LEU B 1 342 ? 6.746 2.738 -17.656 1 69.94 342 LEU B C 1
ATOM 9030 O O . LEU B 1 342 ? 6.363 2.605 -16.5 1 69.94 342 LEU B O 1
ATOM 9034 N N . ILE B 1 343 ? 7.258 3.9 -18.156 1 72.38 343 ILE B N 1
ATOM 9035 C CA . ILE B 1 343 ? 7.305 5.133 -17.375 1 72.38 343 ILE B CA 1
ATOM 9036 C C . ILE B 1 343 ? 6.582 6.246 -18.125 1 72.38 343 ILE B C 1
ATOM 9038 O O . ILE B 1 343 ? 6.754 6.398 -19.344 1 72.38 343 ILE B O 1
ATOM 9042 N N . GLN B 1 344 ? 5.68 6.898 -17.375 1 62.94 344 GLN B N 1
ATOM 9043 C CA . GLN B 1 344 ? 4.957 7.988 -18.016 1 62.94 344 GLN B CA 1
ATOM 9044 C C . GLN B 1 344 ? 5.762 9.281 -17.969 1 62.94 344 GLN B C 1
ATOM 9046 O O . GLN B 1 344 ? 6.465 9.555 -16.984 1 62.94 344 GLN B O 1
ATOM 9051 N N . HIS B 1 345 ? 5.84 9.875 -19.141 1 55.75 345 HIS B N 1
ATOM 9052 C CA . HIS B 1 345 ? 6.473 11.188 -19.203 1 55.75 345 HIS B CA 1
ATOM 9053 C C . HIS B 1 345 ? 5.617 12.242 -18.531 1 55.75 345 HIS B C 1
ATOM 9055 O O . HIS B 1 345 ? 4.438 12.406 -18.844 1 55.75 345 HIS B O 1
ATOM 9061 N N . SER B 1 346 ? 6.023 12.625 -17.281 1 52.62 346 SER B N 1
ATOM 9062 C CA . SER B 1 346 ? 5.215 13.641 -16.609 1 52.62 346 SER B CA 1
ATOM 9063 C C . SER B 1 346 ? 5.754 15.039 -16.875 1 52.62 346 SER B C 1
ATOM 9065 O O . SER B 1 346 ? 6.957 15.281 -16.766 1 52.62 346 SER B O 1
ATOM 9067 N N . HIS B 1 347 ? 5.234 15.883 -17.859 1 52.06 347 HIS B N 1
ATOM 9068 C CA . HIS B 1 347 ? 5.555 17.312 -17.891 1 52.06 347 HIS B CA 1
ATOM 9069 C C . HIS B 1 347 ? 4.801 18.062 -16.812 1 52.06 347 HIS B C 1
ATOM 9071 O O . HIS B 1 347 ? 3.637 18.438 -17 1 52.06 347 HIS B O 1
ATOM 9077 N N . LEU B 1 348 ? 5.215 17.797 -15.562 1 53.31 348 LEU B N 1
ATOM 9078 C CA . LEU B 1 348 ? 4.461 18.344 -14.445 1 53.31 348 LEU B CA 1
ATOM 9079 C C . LEU B 1 348 ? 4.871 19.781 -14.164 1 53.31 348 LEU B C 1
ATOM 9081 O O . LEU B 1 348 ? 6.062 20.109 -14.156 1 53.31 348 LEU B O 1
ATOM 9085 N N . HIS B 1 349 ? 4.039 20.797 -14.547 1 48.81 349 HIS B N 1
ATOM 9086 C CA . HIS B 1 349 ? 4.215 22.109 -13.953 1 48.81 349 HIS B CA 1
ATOM 9087 C C . HIS B 1 349 ? 3.705 22.141 -12.516 1 48.81 349 HIS B C 1
ATOM 9089 O O . HIS B 1 349 ? 2.51 21.953 -12.273 1 48.81 349 HIS B O 1
ATOM 9095 N N . ILE B 1 350 ? 4.641 21.828 -11.586 1 45.66 350 ILE B N 1
ATOM 9096 C CA . ILE B 1 350 ? 4.258 21.734 -10.188 1 45.66 350 ILE B CA 1
ATOM 9097 C C . ILE B 1 350 ? 3.971 23.125 -9.625 1 45.66 350 ILE B C 1
ATOM 9099 O O . ILE B 1 350 ? 4.867 23.969 -9.555 1 45.66 350 ILE B O 1
ATOM 9103 N N . ARG B 1 351 ? 2.938 23.688 -10.031 1 46.09 351 ARG B N 1
ATOM 9104 C CA . ARG B 1 351 ? 2.639 24.953 -9.344 1 46.09 351 ARG B CA 1
ATOM 9105 C C . ARG B 1 351 ? 2.371 24.719 -7.863 1 46.09 351 ARG B C 1
ATOM 9107 O O . ARG B 1 351 ? 2.607 25.594 -7.039 1 46.09 351 ARG B O 1
ATOM 9114 N N . GLN B 1 352 ? 1.464 23.656 -7.559 1 48.34 352 GLN B N 1
ATOM 9115 C CA . GLN B 1 352 ? 1.013 23.516 -6.18 1 48.34 352 GLN B CA 1
ATOM 9116 C C . GLN B 1 352 ? 1.616 22.281 -5.523 1 48.34 352 GLN B C 1
ATOM 9118 O O . GLN B 1 352 ? 2.113 21.391 -6.211 1 48.34 352 GLN B O 1
ATOM 9123 N N . ALA B 1 353 ? 1.869 22.406 -4.176 1 49.09 353 ALA B N 1
ATOM 9124 C CA . ALA B 1 353 ? 2.504 21.547 -3.174 1 49.09 353 ALA B CA 1
ATOM 9125 C C . ALA B 1 353 ? 2.096 20.094 -3.357 1 49.09 353 ALA B C 1
ATOM 9127 O O . ALA B 1 353 ? 2.564 19.203 -2.629 1 49.09 353 ALA B O 1
ATOM 9128 N N . THR B 1 354 ? 1.1 19.781 -4.152 1 53.81 354 THR B N 1
ATOM 9129 C CA . THR B 1 354 ? 0.76 18.359 -4.148 1 53.81 354 THR B CA 1
ATOM 9130 C C . THR B 1 354 ? 0.883 17.766 -5.551 1 53.81 354 THR B C 1
ATOM 9132 O O . THR B 1 354 ? 0.535 18.422 -6.539 1 53.81 354 THR B O 1
ATOM 9135 N N . LEU B 1 355 ? 1.738 16.812 -5.672 1 55.81 355 LEU B N 1
ATOM 9136 C CA . LEU B 1 355 ? 1.833 16.031 -6.91 1 55.81 355 LEU B CA 1
ATOM 9137 C C . LEU B 1 355 ? 0.447 15.703 -7.449 1 55.81 355 LEU B C 1
ATOM 9139 O O . LEU B 1 355 ? -0.456 15.359 -6.684 1 55.81 355 LEU B O 1
ATOM 9143 N N . PRO B 1 356 ? 0.345 16.078 -8.734 1 56.53 356 PRO B N 1
ATOM 9144 C CA . PRO B 1 356 ? -0.929 15.633 -9.305 1 56.53 356 PRO B CA 1
ATOM 9145 C C . PRO B 1 356 ? -1.189 14.148 -9.07 1 56.53 356 PRO B C 1
ATOM 9147 O O . PRO B 1 356 ? -0.248 13.352 -9.031 1 56.53 356 PRO B O 1
ATOM 9150 N N . ALA B 1 357 ? -2.383 13.859 -8.742 1 55.22 357 ALA B N 1
ATOM 9151 C CA . ALA B 1 357 ? -2.844 12.508 -8.453 1 55.22 357 ALA B CA 1
ATOM 9152 C C . ALA B 1 357 ? -2.438 11.539 -9.562 1 55.22 357 ALA B C 1
ATOM 9154 O O . ALA B 1 357 ? -2.209 10.352 -9.312 1 55.22 357 ALA B O 1
ATOM 9155 N N . ALA B 1 358 ? -2.182 12.109 -10.734 1 58.22 358 ALA B N 1
ATOM 9156 C CA . ALA B 1 358 ? -1.981 11.234 -11.883 1 58.22 358 ALA B CA 1
ATOM 9157 C C . ALA B 1 358 ? -0.546 10.719 -11.938 1 58.22 358 ALA B C 1
ATOM 9159 O O . ALA B 1 358 ? -0.26 9.727 -12.609 1 58.22 358 ALA B O 1
ATOM 9160 N N . VAL B 1 359 ? 0.28 11.359 -11.156 1 64.75 359 VAL B N 1
ATOM 9161 C CA . VAL B 1 359 ? 1.678 10.953 -11.25 1 64.75 359 VAL B CA 1
ATOM 9162 C C . VAL B 1 359 ? 2.002 9.953 -10.141 1 64.75 359 VAL B C 1
ATOM 9164 O O . VAL B 1 359 ? 1.731 10.219 -8.961 1 64.75 359 VAL B O 1
ATOM 9167 N N . ARG B 1 360 ? 2.398 8.789 -10.656 1 69.69 360 ARG B N 1
ATOM 9168 C CA . ARG B 1 360 ? 2.869 7.781 -9.711 1 69.69 360 ARG B CA 1
ATOM 9169 C C . ARG B 1 360 ? 4.371 7.902 -9.484 1 69.69 360 ARG B C 1
ATOM 9171 O O . ARG B 1 360 ? 5.168 7.582 -10.367 1 69.69 360 ARG B O 1
ATOM 9178 N N . PRO B 1 361 ? 4.711 8.43 -8.367 1 80.81 361 PRO B N 1
ATOM 9179 C CA . PRO B 1 361 ? 6.152 8.531 -8.133 1 80.81 361 PRO B CA 1
ATOM 9180 C C . PRO B 1 361 ? 6.832 7.164 -8.055 1 80.81 361 PRO B C 1
ATOM 9182 O O . PRO B 1 361 ? 6.258 6.215 -7.523 1 80.81 361 PRO B O 1
ATOM 9185 N N . MET B 1 362 ? 8.062 7.09 -8.703 1 85.69 362 MET B N 1
ATOM 9186 C CA . MET B 1 362 ? 8.781 5.824 -8.75 1 85.69 362 MET B CA 1
ATOM 9187 C C . MET B 1 362 ? 10.266 6.031 -8.438 1 85.69 362 MET B C 1
ATOM 9189 O O . MET B 1 362 ? 10.758 7.16 -8.461 1 85.69 362 MET B O 1
ATOM 9193 N N . THR B 1 363 ? 10.922 4.973 -8.086 1 92 363 THR B N 1
ATOM 9194 C CA . THR B 1 363 ? 12.375 4.945 -7.949 1 92 363 THR B CA 1
ATOM 9195 C C . THR B 1 363 ? 13.008 4.176 -9.102 1 92 363 THR B C 1
ATOM 9197 O O . THR B 1 363 ? 12.57 3.076 -9.438 1 92 363 THR B O 1
ATOM 9200 N N . LEU B 1 364 ? 13.93 4.773 -9.719 1 93.94 364 LEU B N 1
ATOM 9201 C CA . LEU B 1 364 ? 14.609 4.18 -10.867 1 93.94 364 LEU B CA 1
ATOM 9202 C C . LEU B 1 364 ? 16.078 3.893 -10.547 1 93.94 364 LEU B C 1
ATOM 9204 O O . LEU B 1 364 ? 16.812 4.797 -10.148 1 93.94 364 LEU B O 1
ATOM 9208 N N . PHE B 1 365 ? 16.5 2.666 -10.617 1 94.69 365 PHE B N 1
ATOM 9209 C CA . PHE B 1 365 ? 17.906 2.273 -10.508 1 94.69 365 PHE B CA 1
ATOM 9210 C C . PHE B 1 365 ? 18.562 2.23 -11.883 1 94.69 365 PHE B C 1
ATOM 9212 O O . PHE B 1 365 ? 18.188 1.414 -12.727 1 94.69 365 PHE B O 1
ATOM 9219 N N . VAL B 1 366 ? 19.562 3.072 -12.094 1 96.69 366 VAL B N 1
ATOM 9220 C CA . VAL B 1 366 ? 20.094 3.234 -13.43 1 96.69 366 VAL B CA 1
ATOM 9221 C C . VAL B 1 366 ? 21.562 2.768 -13.461 1 96.69 366 VAL B C 1
ATOM 9223 O O . VAL B 1 366 ? 22.422 3.357 -12.805 1 96.69 366 VAL B O 1
ATOM 9226 N N . PRO B 1 367 ? 21.859 1.729 -14.234 1 96.12 367 PRO B N 1
ATOM 9227 C CA . PRO B 1 367 ? 23.266 1.305 -14.375 1 96.12 367 PRO B CA 1
ATOM 9228 C C . PRO B 1 367 ? 24.078 2.254 -15.242 1 96.12 367 PRO B C 1
ATOM 9230 O O . PRO B 1 367 ? 23.547 2.854 -16.188 1 96.12 367 PRO B O 1
ATOM 9233 N N . THR B 1 368 ? 25.344 2.361 -14.953 1 95.12 368 THR B N 1
ATOM 9234 C CA . THR B 1 368 ? 26.25 3.189 -15.734 1 95.12 368 THR B CA 1
ATOM 9235 C C . THR B 1 368 ? 26.562 2.537 -17.078 1 95.12 368 THR B C 1
ATOM 9237 O O . THR B 1 368 ? 26.219 1.371 -17.297 1 95.12 368 THR B O 1
ATOM 9240 N N . ASN B 1 369 ? 27.188 3.355 -17.953 1 94 369 ASN B N 1
ATOM 9241 C CA . ASN B 1 369 ? 27.641 2.809 -19.234 1 94 369 ASN B CA 1
ATOM 9242 C C . ASN B 1 369 ? 28.594 1.635 -19.031 1 94 369 ASN B C 1
ATOM 9244 O O . ASN B 1 369 ? 28.547 0.659 -19.781 1 94 369 ASN B O 1
ATOM 9248 N N . GLU B 1 370 ? 29.438 1.681 -18.016 1 92.31 370 GLU B N 1
ATOM 9249 C CA . GLU B 1 370 ? 30.422 0.641 -17.719 1 92.31 370 GLU B CA 1
ATOM 9250 C C . GLU B 1 370 ? 29.734 -0.667 -17.328 1 92.31 370 GLU B C 1
ATOM 9252 O O . GLU B 1 370 ? 30.25 -1.75 -17.625 1 92.31 370 GLU B O 1
ATOM 9257 N N . ALA B 1 371 ? 28.641 -0.584 -16.672 1 92.88 371 ALA B N 1
ATOM 9258 C CA . ALA B 1 371 ? 27.891 -1.768 -16.25 1 92.88 371 ALA B CA 1
ATOM 9259 C C . ALA B 1 371 ? 27.5 -2.631 -17.438 1 92.88 371 ALA B C 1
ATOM 9261 O O . ALA B 1 371 ? 27.406 -3.855 -17.328 1 92.88 371 ALA B O 1
ATOM 9262 N N . PHE B 1 372 ? 27.266 -2.047 -18.609 1 90.88 372 PHE B N 1
ATOM 9263 C CA . PHE B 1 372 ? 26.875 -2.756 -19.812 1 90.88 372 PHE B CA 1
ATOM 9264 C C . PHE B 1 372 ? 28.062 -3.42 -20.484 1 90.88 372 PHE B C 1
ATOM 9266 O O . PHE B 1 372 ? 27.922 -4.422 -21.188 1 90.88 372 PHE B O 1
ATOM 9273 N N . SER B 1 373 ? 29.219 -2.828 -20.312 1 86.19 373 SER B N 1
ATOM 9274 C CA . SER B 1 373 ? 30.438 -3.352 -20.953 1 86.19 373 SER B CA 1
ATOM 9275 C C . SER B 1 373 ? 30.828 -4.703 -20.359 1 86.19 373 SER B C 1
ATOM 9277 O O . SER B 1 373 ? 31.469 -5.516 -21.031 1 86.19 373 SER B O 1
ATOM 9279 N N . GLY B 1 374 ? 30.453 -4.992 -19.125 1 77.25 374 GLY B N 1
ATOM 9280 C CA . GLY B 1 374 ? 30.766 -6.258 -18.484 1 77.25 374 GLY B CA 1
ATOM 9281 C C . GLY B 1 374 ? 29.828 -7.383 -18.906 1 77.25 374 GLY B C 1
ATOM 9282 O O . GLY B 1 374 ? 30.094 -8.555 -18.609 1 77.25 374 GLY B O 1
ATOM 9283 N N . LEU B 1 375 ? 28.859 -7.094 -19.75 1 82.12 375 LEU B N 1
ATOM 9284 C CA . LEU B 1 375 ? 27.891 -8.102 -20.141 1 82.12 375 LEU B CA 1
ATOM 9285 C C . LEU B 1 375 ? 28.25 -8.734 -21.484 1 82.12 375 LEU B C 1
ATOM 9287 O O . LEU B 1 375 ? 28.766 -8.055 -22.375 1 82.12 375 LEU B O 1
ATOM 9291 N N . PRO B 1 376 ? 28.031 -10.008 -21.594 1 78.06 376 PRO B N 1
ATOM 9292 C CA . PRO B 1 376 ? 28.266 -10.641 -22.906 1 78.06 376 PRO B CA 1
ATOM 9293 C C . PRO B 1 376 ? 27.406 -10.039 -24.016 1 78.06 376 PRO B C 1
ATOM 9295 O O . PRO B 1 376 ? 26.25 -9.695 -23.781 1 78.06 376 PRO B O 1
ATOM 9298 N N . THR B 1 377 ? 28.016 -9.898 -25.156 1 78.44 377 THR B N 1
ATOM 9299 C CA . THR B 1 377 ? 27.328 -9.305 -26.297 1 78.44 377 THR B CA 1
ATOM 9300 C C . THR B 1 377 ? 26.094 -10.117 -26.672 1 78.44 377 THR B C 1
ATOM 9302 O O . THR B 1 377 ? 25.078 -9.555 -27.062 1 78.44 377 THR B O 1
ATOM 9305 N N . GLU B 1 378 ? 26.219 -11.406 -26.562 1 74.38 378 GLU B N 1
ATOM 9306 C CA . GLU B 1 378 ? 25.094 -12.289 -26.922 1 74.38 378 GLU B CA 1
ATOM 9307 C C . GLU B 1 378 ? 23.906 -12.07 -26 1 74.38 378 GLU B C 1
ATOM 9309 O O . GLU B 1 378 ? 22.75 -12.141 -26.438 1 74.38 378 GLU B O 1
ATOM 9314 N N . PHE B 1 379 ? 24.188 -11.742 -24.844 1 78.12 379 PHE B N 1
ATOM 9315 C CA . PHE B 1 379 ? 23.125 -11.477 -23.875 1 78.12 379 PHE B CA 1
ATOM 9316 C C . PHE B 1 379 ? 22.328 -10.25 -24.281 1 78.12 379 PHE B C 1
ATOM 9318 O O . PHE B 1 379 ? 21.094 -10.289 -24.312 1 78.12 379 PHE B O 1
ATOM 9325 N N . MET B 1 380 ? 23 -9.219 -24.5 1 79.69 380 MET B N 1
ATOM 9326 C CA . MET B 1 380 ? 22.328 -7.957 -24.812 1 79.69 380 MET B CA 1
ATOM 9327 C C . MET B 1 380 ? 21.516 -8.078 -26.109 1 79.69 380 MET B C 1
ATOM 9329 O O . MET B 1 380 ? 20.406 -7.547 -26.203 1 79.69 380 MET B O 1
ATOM 9333 N N . GLN B 1 381 ? 22.078 -8.797 -27.078 1 78.81 381 GLN B N 1
ATOM 9334 C CA . GLN B 1 381 ? 21.359 -8.992 -28.344 1 78.81 381 GLN B CA 1
ATOM 9335 C C . GLN B 1 381 ? 20.078 -9.789 -28.109 1 78.81 381 GLN B C 1
ATOM 9337 O O . GLN B 1 381 ? 19.016 -9.445 -28.656 1 78.81 381 GLN B O 1
ATOM 9342 N N . SER B 1 382 ? 20.219 -10.781 -27.344 1 75.19 382 SER B N 1
ATOM 9343 C CA . SER B 1 382 ? 19.062 -11.625 -27.078 1 75.19 382 SER B CA 1
ATOM 9344 C C . SER B 1 382 ? 17.953 -10.859 -26.344 1 75.19 382 SER B C 1
ATOM 9346 O O . SER B 1 382 ? 16.781 -10.984 -26.688 1 75.19 382 SER B O 1
ATOM 9348 N N . VAL B 1 383 ? 18.344 -10.086 -25.422 1 79.38 383 VAL B N 1
ATOM 9349 C CA . VAL B 1 383 ? 17.359 -9.367 -24.609 1 79.38 383 VAL B CA 1
ATOM 9350 C C . VAL B 1 383 ? 16.719 -8.258 -25.438 1 79.38 383 VAL B C 1
ATOM 9352 O O . VAL B 1 383 ? 15.516 -7.996 -25.297 1 79.38 383 VAL B O 1
ATOM 9355 N N . LEU B 1 384 ? 17.438 -7.637 -26.25 1 79.81 384 LEU B N 1
ATOM 9356 C CA . LEU B 1 384 ? 16.922 -6.523 -27.047 1 79.81 384 LEU B CA 1
ATOM 9357 C C . LEU B 1 384 ? 15.922 -7.016 -28.094 1 79.81 384 LEU B C 1
ATOM 9359 O O . LEU B 1 384 ? 15.031 -6.266 -28.516 1 79.81 384 LEU B O 1
ATOM 9363 N N . TYR B 1 385 ? 16.094 -8.32 -28.438 1 76.94 385 TYR B N 1
ATOM 9364 C CA . TYR B 1 385 ? 15.203 -8.867 -29.453 1 76.94 385 TYR B CA 1
ATOM 9365 C C . TYR B 1 385 ? 13.969 -9.492 -28.812 1 76.94 385 TYR B C 1
ATOM 9367 O O . TYR B 1 385 ? 12.984 -9.766 -29.5 1 76.94 385 TYR B O 1
ATOM 9375 N N . ASP B 1 386 ? 14.125 -9.742 -27.578 1 77.62 386 ASP B N 1
ATOM 9376 C CA . ASP B 1 386 ? 12.984 -10.273 -26.844 1 77.62 386 ASP B CA 1
ATOM 9377 C C . ASP B 1 386 ? 12.227 -9.164 -26.125 1 77.62 386 ASP B C 1
ATOM 9379 O O . ASP B 1 386 ? 12.617 -8.742 -25.047 1 77.62 386 ASP B O 1
ATOM 9383 N N . GLN B 1 387 ? 11.062 -8.828 -26.719 1 77.38 387 GLN B N 1
ATOM 9384 C CA . GLN B 1 387 ? 10.297 -7.703 -26.188 1 77.38 387 GLN B CA 1
ATOM 9385 C C . GLN B 1 387 ? 9.922 -7.938 -24.719 1 77.38 387 GLN B C 1
ATOM 9387 O O . GLN B 1 387 ? 10.016 -7.027 -23.891 1 77.38 387 GLN B O 1
ATOM 9392 N N . GLU B 1 388 ? 9.469 -9.117 -24.359 1 77.69 388 GLU B N 1
ATOM 9393 C CA . GLU B 1 388 ? 9.062 -9.406 -22.984 1 77.69 388 GLU B CA 1
ATOM 9394 C C . GLU B 1 388 ? 10.266 -9.406 -22.047 1 77.69 388 GLU B C 1
ATOM 9396 O O . GLU B 1 388 ? 10.164 -8.961 -20.906 1 77.69 388 GLU B O 1
ATOM 9401 N N . GLY B 1 389 ? 11.32 -9.953 -22.578 1 79.56 389 GLY B N 1
ATOM 9402 C CA . GLY B 1 389 ? 12.547 -9.938 -21.781 1 79.56 389 GLY B CA 1
ATOM 9403 C C . GLY B 1 389 ? 13.055 -8.531 -21.516 1 79.56 389 GLY B C 1
ATOM 9404 O O . GLY B 1 389 ? 13.5 -8.234 -20.406 1 79.56 389 GLY B O 1
ATOM 9405 N N . LEU B 1 390 ? 12.969 -7.715 -22.547 1 84.38 390 LEU B N 1
ATOM 9406 C CA . LEU B 1 390 ? 13.406 -6.332 -22.406 1 84.38 390 LEU B CA 1
ATOM 9407 C C . LEU B 1 390 ? 12.523 -5.578 -21.422 1 84.38 390 LEU B C 1
ATOM 9409 O O . LEU B 1 390 ? 13.031 -4.824 -20.578 1 84.38 390 LEU B O 1
ATOM 9413 N N . SER B 1 391 ? 11.242 -5.727 -21.516 1 81.69 391 SER B N 1
ATOM 9414 C CA . SER B 1 391 ? 10.312 -5.09 -20.594 1 81.69 391 SER B CA 1
ATOM 9415 C C . SER B 1 391 ? 10.555 -5.559 -19.156 1 81.69 391 SER B C 1
ATOM 9417 O O . SER B 1 391 ? 10.508 -4.762 -18.219 1 81.69 391 SER B O 1
ATOM 9419 N N . ALA B 1 392 ? 10.781 -6.789 -19.078 1 81.19 392 ALA B N 1
ATOM 9420 C CA . ALA B 1 392 ? 11.055 -7.332 -17.75 1 81.19 392 ALA B CA 1
ATOM 9421 C C . ALA B 1 392 ? 12.344 -6.762 -17.172 1 81.19 392 ALA B C 1
ATOM 9423 O O . ALA B 1 392 ? 12.438 -6.488 -15.977 1 81.19 392 ALA B O 1
ATOM 9424 N N . LEU B 1 393 ? 13.305 -6.688 -18 1 87.25 393 LEU B N 1
ATOM 9425 C CA . LEU B 1 393 ? 14.594 -6.148 -17.562 1 87.25 393 LEU B CA 1
ATOM 9426 C C . LEU B 1 393 ? 14.43 -4.73 -17.031 1 87.25 393 LEU B C 1
ATOM 9428 O O . LEU B 1 393 ? 14.891 -4.426 -15.922 1 87.25 393 LEU B O 1
ATOM 9432 N N . ILE B 1 394 ? 13.797 -3.867 -17.781 1 88 394 ILE B N 1
ATOM 9433 C CA . ILE B 1 394 ? 13.625 -2.479 -17.375 1 88 394 ILE B CA 1
ATOM 9434 C C . ILE B 1 394 ? 12.727 -2.408 -16.141 1 88 394 ILE B C 1
ATOM 9436 O O . ILE B 1 394 ? 12.992 -1.634 -15.219 1 88 394 ILE B O 1
ATOM 9440 N N . SER B 1 395 ? 11.672 -3.211 -16.141 1 84 395 SER B N 1
ATOM 9441 C CA . SER B 1 395 ? 10.766 -3.221 -14.992 1 84 395 SER B CA 1
ATOM 9442 C C . SER B 1 395 ? 11.484 -3.625 -13.719 1 84 395 SER B C 1
ATOM 9444 O O . SER B 1 395 ? 11.109 -3.201 -12.625 1 84 395 SER B O 1
ATOM 9446 N N . ASN B 1 396 ? 12.445 -4.418 -13.875 1 88.25 396 ASN B N 1
ATOM 9447 C CA . ASN B 1 396 ? 13.211 -4.859 -12.711 1 88.25 396 ASN B CA 1
ATOM 9448 C C . ASN B 1 396 ? 14.047 -3.725 -12.133 1 88.25 396 ASN B C 1
ATOM 9450 O O . ASN B 1 396 ? 14.555 -3.832 -11.016 1 88.25 396 ASN B O 1
ATOM 9454 N N . HIS B 1 397 ? 14.195 -2.672 -12.891 1 92.06 397 HIS B N 1
ATOM 9455 C CA . HIS B 1 397 ? 14.93 -1.501 -12.43 1 92.06 397 HIS B CA 1
ATOM 9456 C C . HIS B 1 397 ? 13.984 -0.433 -11.891 1 92.06 397 HIS B C 1
ATOM 9458 O O . HIS B 1 397 ? 14.414 0.674 -11.562 1 92.06 397 HIS B O 1
ATOM 9464 N N . LEU B 1 398 ? 12.781 -0.709 -11.852 1 88.81 398 LEU B N 1
ATOM 9465 C CA . LEU B 1 398 ? 11.758 0.23 -11.391 1 88.81 398 LEU B CA 1
ATOM 9466 C C . LEU B 1 398 ? 11.109 -0.26 -10.109 1 88.81 398 LEU B C 1
ATOM 9468 O O . LEU B 1 398 ? 10.688 -1.418 -10.016 1 88.81 398 LEU B O 1
ATOM 9472 N N . ILE B 1 399 ? 11.133 0.613 -9.117 1 87.25 399 ILE B N 1
ATOM 9473 C CA . ILE B 1 399 ? 10.438 0.335 -7.863 1 87.25 399 ILE B CA 1
ATOM 9474 C C . ILE B 1 399 ? 9.258 1.291 -7.707 1 87.25 399 ILE B C 1
ATOM 9476 O O . ILE B 1 399 ? 9.375 2.484 -7.996 1 87.25 399 ILE B O 1
ATOM 9480 N N . ASP B 1 400 ? 8.086 0.717 -7.266 1 79.56 400 ASP B N 1
ATOM 9481 C CA . ASP B 1 400 ? 6.914 1.551 -7.008 1 79.56 400 ASP B CA 1
ATOM 9482 C C . ASP B 1 400 ? 7.09 2.365 -5.727 1 79.56 400 ASP B C 1
ATOM 9484 O O . ASP B 1 400 ? 7.418 1.814 -4.676 1 79.56 400 ASP B O 1
ATOM 9488 N N . GLY B 1 401 ? 6.922 3.635 -5.934 1 82.12 401 GLY B N 1
ATOM 9489 C CA . GLY B 1 401 ? 7.078 4.523 -4.793 1 82.12 401 GLY B CA 1
ATOM 9490 C C . GLY B 1 401 ? 8.477 5.109 -4.68 1 82.12 401 GLY B C 1
ATOM 9491 O O . GLY B 1 401 ? 9.328 4.863 -5.535 1 82.12 401 GLY B O 1
ATOM 9492 N N . ILE B 1 402 ? 8.672 5.891 -3.66 1 90.12 402 ILE B N 1
ATOM 9493 C CA . ILE B 1 402 ? 9.953 6.562 -3.443 1 90.12 402 ILE B CA 1
ATOM 9494 C C . ILE B 1 402 ? 10.773 5.785 -2.422 1 90.12 402 ILE B C 1
ATOM 9496 O O . ILE B 1 402 ? 10.289 5.461 -1.336 1 90.12 402 ILE B O 1
ATOM 9500 N N . VAL B 1 403 ? 11.992 5.445 -2.838 1 91.12 403 VAL B N 1
ATOM 9501 C CA . VAL B 1 403 ? 12.938 4.785 -1.938 1 91.12 403 VAL B CA 1
ATOM 9502 C C . VAL B 1 403 ? 14.211 5.613 -1.825 1 91.12 403 VAL B C 1
ATOM 9504 O O . VAL B 1 403 ? 15.039 5.613 -2.738 1 91.12 403 VAL B O 1
ATOM 9507 N N . CYS B 1 404 ? 14.25 6.262 -0.72 1 91.19 404 CYS B N 1
ATOM 9508 C CA . CYS B 1 404 ? 15.461 7.031 -0.451 1 91.19 404 CYS B CA 1
ATOM 9509 C C . CYS B 1 404 ? 16.578 6.133 0.07 1 91.19 404 CYS B C 1
ATOM 9511 O O . CYS B 1 404 ? 16.312 5.062 0.614 1 91.19 404 CYS B O 1
ATOM 9513 N N . SER B 1 405 ? 17.844 6.535 -0.095 1 88.38 405 SER B N 1
ATOM 9514 C CA . SER B 1 405 ? 18.984 5.77 0.394 1 88.38 405 SER B CA 1
ATOM 9515 C C . SER B 1 405 ? 18.906 5.559 1.902 1 88.38 405 SER B C 1
ATOM 9517 O O . SER B 1 405 ? 19.297 4.508 2.41 1 88.38 405 SER B O 1
ATOM 9519 N N . SER B 1 406 ? 18.406 6.547 2.613 1 85.94 406 SER B N 1
ATOM 9520 C CA . SER B 1 406 ? 18.312 6.473 4.066 1 85.94 406 SER B CA 1
ATOM 9521 C C . SER B 1 406 ? 17.422 5.316 4.512 1 85.94 406 SER B C 1
ATOM 9523 O O . SER B 1 406 ? 17.609 4.754 5.586 1 85.94 406 SER B O 1
ATOM 9525 N N . ILE B 1 407 ? 16.438 5.02 3.729 1 85.31 407 ILE B N 1
ATOM 9526 C CA . ILE B 1 407 ? 15.531 3.924 4.074 1 85.31 407 ILE B CA 1
ATOM 9527 C C . ILE B 1 407 ? 16.219 2.588 3.805 1 85.31 407 ILE B C 1
ATOM 9529 O O . ILE B 1 407 ? 15.938 1.588 4.469 1 85.31 407 ILE B O 1
ATOM 9533 N N . ILE B 1 408 ? 17.016 2.512 2.826 1 81.5 408 ILE B N 1
ATOM 9534 C CA . ILE B 1 408 ? 17.766 1.301 2.486 1 81.5 408 ILE B CA 1
ATOM 9535 C C . ILE B 1 408 ? 18.688 0.921 3.639 1 81.5 408 ILE B C 1
ATOM 9537 O O . ILE B 1 408 ? 18.906 -0.263 3.908 1 81.5 408 ILE B O 1
ATOM 9541 N N . GLY B 1 409 ? 19.141 1.868 4.375 1 71.56 409 GLY B N 1
ATOM 9542 C CA . GLY B 1 409 ? 20.078 1.637 5.453 1 71.56 409 GLY B CA 1
ATOM 9543 C C . GLY B 1 409 ? 19.422 1.355 6.785 1 71.56 409 GLY B C 1
ATOM 9544 O O . GLY B 1 409 ? 20.094 1.048 7.77 1 71.56 409 GLY B O 1
ATOM 9545 N N . ALA B 1 410 ? 18.031 1.44 6.73 1 73.81 410 ALA B N 1
ATOM 9546 C CA . ALA B 1 410 ? 17.328 1.285 8.008 1 73.81 410 ALA B CA 1
ATOM 9547 C C . ALA B 1 410 ? 17.141 -0.189 8.344 1 73.81 410 ALA B C 1
ATOM 9549 O O . ALA B 1 410 ? 16.844 -1.004 7.469 1 73.81 410 ALA B O 1
ATOM 9550 N N . GLY B 1 411 ? 17.266 -0.607 9.523 1 61.66 411 GLY B N 1
ATOM 9551 C CA . GLY B 1 411 ? 16.984 -1.953 9.992 1 61.66 411 GLY B CA 1
ATOM 9552 C C . GLY B 1 411 ? 18.234 -2.734 10.352 1 61.66 411 GLY B C 1
ATOM 9553 O O . GLY B 1 411 ? 19.359 -2.301 10.055 1 61.66 411 GLY B O 1
ATOM 9554 N N . GLY B 1 412 ? 18.297 -3.729 11.336 1 50.62 412 GLY B N 1
ATOM 9555 C CA . GLY B 1 412 ? 19.391 -4.535 11.883 1 50.62 412 GLY B CA 1
ATOM 9556 C C . GLY B 1 412 ? 19.984 -5.484 10.859 1 50.62 412 GLY B C 1
ATOM 9557 O O . GLY B 1 412 ? 19.344 -5.844 9.875 1 50.62 412 GLY B O 1
ATOM 9558 N N . THR B 1 413 ? 21.312 -5.25 10.555 1 42.34 413 THR B N 1
ATOM 9559 C CA . THR B 1 413 ? 22.062 -6.266 9.82 1 42.34 413 THR B CA 1
ATOM 9560 C C . THR B 1 413 ? 21.734 -7.66 10.352 1 42.34 413 THR B C 1
ATOM 9562 O O . THR B 1 413 ? 21.766 -7.895 11.562 1 42.34 413 THR B O 1
ATOM 9565 N N . GLN B 1 414 ? 20.953 -8.383 9.859 1 35.69 414 GLN B N 1
ATOM 9566 C CA . GLN B 1 414 ? 21.047 -9.781 10.25 1 35.69 414 GLN B CA 1
ATOM 9567 C C . GLN B 1 414 ? 22.438 -10.344 9.977 1 35.69 414 GLN B C 1
ATOM 9569 O O . GLN B 1 414 ? 23 -10.141 8.898 1 35.69 414 GLN B O 1
ATOM 9574 N N . ARG B 1 415 ? 23.312 -10.664 11.055 1 30.55 415 ARG B N 1
ATOM 9575 C CA . ARG B 1 415 ? 24.453 -11.531 10.805 1 30.55 415 ARG B CA 1
ATOM 9576 C C . ARG B 1 415 ? 24.047 -12.75 9.977 1 30.55 415 ARG B C 1
ATOM 9578 O O . ARG B 1 415 ? 23.25 -13.57 10.422 1 30.55 415 ARG B O 1
ATOM 9585 N N . VAL B 1 416 ? 24.062 -12.578 8.734 1 30.84 416 VAL B N 1
ATOM 9586 C CA . VAL B 1 416 ? 24.031 -13.82 7.965 1 30.84 416 VAL B CA 1
ATOM 9587 C C . VAL B 1 416 ? 25.047 -14.805 8.547 1 30.84 416 VAL B C 1
ATOM 9589 O O . VAL B 1 416 ? 26.25 -14.539 8.531 1 30.84 416 VAL B O 1
ATOM 9592 N N . THR B 1 417 ? 24.781 -15.625 9.484 1 26.56 417 THR B N 1
ATOM 9593 C CA . THR B 1 417 ? 25.672 -16.766 9.625 1 26.56 417 THR B CA 1
ATOM 9594 C C . THR B 1 417 ? 25.875 -17.469 8.281 1 26.56 417 THR B C 1
ATOM 9596 O O . THR B 1 417 ? 24.922 -17.672 7.535 1 26.56 417 THR B O 1
ATOM 9599 N N . ARG B 1 418 ? 27.109 -17.422 7.781 1 26.47 418 ARG B N 1
ATOM 9600 C CA . ARG B 1 418 ? 27.625 -18.219 6.676 1 26.47 418 ARG B CA 1
ATOM 9601 C C . ARG B 1 418 ? 26.984 -19.609 6.668 1 26.47 418 ARG B C 1
ATOM 9603 O O . ARG B 1 418 ? 27.031 -20.328 7.664 1 26.47 418 ARG B O 1
ATOM 9610 N N . ALA B 1 419 ? 26.062 -19.891 5.824 1 27.67 419 ALA B N 1
ATOM 9611 C CA . ALA B 1 419 ? 25.922 -21.312 5.508 1 27.67 419 ALA B CA 1
ATOM 9612 C C . ALA B 1 419 ? 27.297 -21.969 5.332 1 27.67 419 ALA B C 1
ATOM 9614 O O . ALA B 1 419 ? 28.203 -21.359 4.766 1 27.67 419 ALA B O 1
ATOM 9615 N N . SER B 1 420 ? 27.734 -22.875 6.035 1 24.94 420 SER B N 1
ATOM 9616 C CA . SER B 1 420 ? 28.734 -23.844 5.609 1 24.94 420 SER B CA 1
ATOM 9617 C C . SER B 1 420 ? 28.594 -24.172 4.129 1 24.94 420 SER B C 1
ATOM 9619 O O . SER B 1 420 ? 27.531 -23.938 3.535 1 24.94 420 SER B O 1
ATOM 9621 N N . ASN B 1 421 ? 29.641 -24.719 3.369 1 25.38 421 ASN B N 1
ATOM 9622 C CA . ASN B 1 421 ? 29.906 -25.109 1.987 1 25.38 421 ASN B CA 1
ATOM 9623 C C . ASN B 1 421 ? 28.656 -25.688 1.323 1 25.38 421 ASN B C 1
ATOM 9625 O O . ASN B 1 421 ? 28.484 -25.562 0.109 1 25.38 421 ASN B O 1
ATOM 9629 N N . ASN B 1 422 ? 28.203 -26.984 1.804 1 23.06 422 ASN B N 1
ATOM 9630 C CA . ASN B 1 422 ? 27.625 -28.016 0.959 1 23.06 422 ASN B CA 1
ATOM 9631 C C . ASN B 1 422 ? 26.203 -27.688 0.554 1 23.06 422 ASN B C 1
ATOM 9633 O O . ASN B 1 422 ? 25.531 -28.484 -0.109 1 23.06 422 ASN B O 1
ATOM 9637 N N . VAL B 1 423 ? 25.328 -27.234 1.563 1 23.75 423 VAL B N 1
ATOM 9638 C CA . VAL B 1 423 ? 23.984 -27.531 1.103 1 23.75 423 VAL B CA 1
ATOM 9639 C C . VAL B 1 423 ? 23.531 -26.484 0.099 1 23.75 423 VAL B C 1
ATOM 9641 O O . VAL B 1 423 ? 23.562 -25.281 0.391 1 23.75 423 VAL B O 1
ATOM 9644 N N . PRO B 1 424 ? 23.531 -26.719 -1.185 1 24.67 424 PRO B N 1
ATOM 9645 C CA . PRO B 1 424 ? 23.156 -25.938 -2.361 1 24.67 424 PRO B CA 1
ATOM 9646 C C . PRO B 1 424 ? 21.844 -25.172 -2.17 1 24.67 424 PRO B C 1
ATOM 9648 O O . PRO B 1 424 ? 21.469 -24.359 -3.014 1 24.67 424 PRO B O 1
ATOM 9651 N N . GLY B 1 425 ? 20.891 -25.859 -1.459 1 25.52 425 GLY B N 1
ATOM 9652 C CA . GLY B 1 425 ? 19.484 -25.578 -1.725 1 25.52 425 GLY B CA 1
ATOM 9653 C C . GLY B 1 425 ? 19.078 -24.156 -1.354 1 25.52 425 GLY B C 1
ATOM 9654 O O . GLY B 1 425 ? 19.812 -23.469 -0.634 1 25.52 425 GLY B O 1
ATOM 9655 N N . GLY B 1 426 ? 18.031 -23.594 -1.976 1 27.14 426 GLY B N 1
ATOM 9656 C CA . GLY B 1 426 ? 17.188 -22.406 -1.957 1 27.14 426 GLY B CA 1
ATOM 9657 C C . GLY B 1 426 ? 16.812 -21.969 -0.557 1 27.14 426 GLY B C 1
ATOM 9658 O O . GLY B 1 426 ? 16.875 -22.766 0.386 1 27.14 426 GLY B O 1
ATOM 9659 N N . ILE B 1 427 ? 16.953 -20.734 -0.21 1 26.41 427 ILE B N 1
ATOM 9660 C CA . ILE B 1 427 ? 16.656 -20 1.02 1 26.41 427 ILE B CA 1
ATOM 9661 C C . ILE B 1 427 ? 15.336 -20.516 1.61 1 26.41 427 ILE B C 1
ATOM 9663 O O . ILE B 1 427 ? 14.258 -20.156 1.133 1 26.41 427 ILE B O 1
ATOM 9667 N N . VAL B 1 428 ? 15.141 -21.891 1.755 1 25.25 428 VAL B N 1
ATOM 9668 C CA . VAL B 1 428 ? 13.945 -22.406 2.414 1 25.25 428 VAL B CA 1
ATOM 9669 C C . VAL B 1 428 ? 13.836 -21.828 3.82 1 25.25 428 VAL B C 1
ATOM 9671 O O . VAL B 1 428 ? 12.766 -21.391 4.242 1 25.25 428 VAL B O 1
ATOM 9674 N N . GLY B 1 429 ? 14.766 -22.25 4.754 1 26.95 429 GLY B N 1
ATOM 9675 C CA . GLY B 1 429 ? 14.43 -22.516 6.145 1 26.95 429 GLY B CA 1
ATOM 9676 C C . GLY B 1 429 ? 14.273 -21.25 6.969 1 26.95 429 GLY B C 1
ATOM 9677 O O . GLY B 1 429 ? 15.227 -20.797 7.613 1 26.95 429 GLY B O 1
ATOM 9678 N N . LEU B 1 430 ? 13.523 -20.281 6.602 1 27.62 430 LEU B N 1
ATOM 9679 C CA . LEU B 1 430 ? 13.234 -19.219 7.547 1 27.62 430 LEU B CA 1
ATOM 9680 C C . LEU B 1 430 ? 12.578 -19.766 8.812 1 27.62 430 LEU B C 1
ATOM 9682 O O . LEU B 1 430 ? 11.375 -19.609 9.008 1 27.62 430 LEU B O 1
ATOM 9686 N N . ASN B 1 431 ? 12.664 -20.938 9.195 1 25.75 431 ASN B N 1
ATOM 9687 C CA . ASN B 1 431 ? 12.117 -21.344 10.484 1 25.75 431 ASN B CA 1
ATOM 9688 C C . ASN B 1 431 ? 12.758 -20.594 11.633 1 25.75 431 ASN B C 1
ATOM 9690 O O . ASN B 1 431 ? 12.664 -21.016 12.789 1 25.75 431 ASN B O 1
ATOM 9694 N N . ALA B 1 432 ? 13.992 -20.203 11.555 1 27.19 432 ALA B N 1
ATOM 9695 C CA . ALA B 1 432 ? 14.422 -19.75 12.875 1 27.19 432 ALA B CA 1
ATOM 9696 C C . ALA B 1 432 ? 13.539 -18.594 13.375 1 27.19 432 ALA B C 1
ATOM 9698 O O . ALA B 1 432 ? 13.312 -17.625 12.656 1 27.19 432 ALA B O 1
ATOM 9699 N N . ARG B 1 433 ? 12.727 -18.844 14.516 1 30.94 433 ARG B N 1
ATOM 9700 C CA . ARG B 1 433 ? 11.734 -18.062 15.258 1 30.94 433 ARG B CA 1
ATOM 9701 C C . ARG B 1 433 ? 12.094 -16.578 15.266 1 30.94 433 ARG B C 1
ATOM 9703 O O . ARG B 1 433 ? 11.219 -15.727 15.078 1 30.94 433 ARG B O 1
ATOM 9710 N N . GLY B 1 434 ? 13.078 -16.219 16.219 1 31.03 434 GLY B N 1
ATOM 9711 C CA . GLY B 1 434 ? 13.344 -14.883 16.734 1 31.03 434 GLY B CA 1
ATOM 9712 C C . GLY B 1 434 ? 13.844 -13.914 15.68 1 31.03 434 GLY B C 1
ATOM 9713 O O . GLY B 1 434 ? 14.492 -12.922 15.992 1 31.03 434 GLY B O 1
ATOM 9714 N N . ALA B 1 435 ? 14.281 -14.461 14.594 1 32.53 435 ALA B N 1
ATOM 9715 C CA . ALA B 1 435 ? 14.961 -13.531 13.688 1 32.53 435 ALA B CA 1
ATOM 9716 C C . ALA B 1 435 ? 14.086 -12.312 13.414 1 32.53 435 ALA B C 1
ATOM 9718 O O . ALA B 1 435 ? 12.891 -12.438 13.156 1 32.53 435 ALA B O 1
ATOM 9719 N N . ARG B 1 436 ? 14.547 -11.148 13.969 1 36.66 436 ARG B N 1
ATOM 9720 C CA . ARG B 1 436 ? 14.188 -9.75 13.734 1 36.66 436 ARG B CA 1
ATOM 9721 C C . ARG B 1 436 ? 13.758 -9.531 12.289 1 36.66 436 ARG B C 1
ATOM 9723 O O . ARG B 1 436 ? 14.102 -10.32 11.406 1 36.66 436 ARG B O 1
ATOM 9730 N N . LYS B 1 437 ? 12.828 -8.625 12.125 1 42.5 437 LYS B N 1
ATOM 9731 C CA . LYS B 1 437 ? 12.141 -8.164 10.922 1 42.5 437 LYS B CA 1
ATOM 9732 C C . LYS B 1 437 ? 13.109 -8.023 9.75 1 42.5 437 LYS B C 1
ATOM 9734 O O . LYS B 1 437 ? 14.211 -7.504 9.914 1 42.5 437 LYS B O 1
ATOM 9739 N N . PRO B 1 438 ? 13.078 -8.828 8.766 1 45.09 438 PRO B N 1
ATOM 9740 C CA . PRO B 1 438 ? 13.898 -8.734 7.559 1 45.09 438 PRO B CA 1
ATOM 9741 C C . PRO B 1 438 ? 14.172 -7.285 7.148 1 45.09 438 PRO B C 1
ATOM 9743 O O . PRO B 1 438 ? 13.383 -6.391 7.465 1 45.09 438 PRO B O 1
ATOM 9746 N N . PRO B 1 439 ? 15.461 -7.117 6.707 1 53.88 439 PRO B N 1
ATOM 9747 C CA . PRO B 1 439 ? 15.844 -5.855 6.07 1 53.88 439 PRO B CA 1
ATOM 9748 C C . PRO B 1 439 ? 14.797 -5.355 5.078 1 53.88 439 PRO B C 1
ATOM 9750 O O . PRO B 1 439 ? 13.883 -6.102 4.707 1 53.88 439 PRO B O 1
ATOM 9753 N N . HIS B 1 440 ? 14.852 -4.152 4.703 1 63.69 440 HIS B N 1
ATOM 9754 C CA . HIS B 1 440 ? 13.953 -3.439 3.807 1 63.69 440 HIS B CA 1
ATOM 9755 C C . HIS B 1 440 ? 13.875 -4.117 2.443 1 63.69 440 HIS B C 1
ATOM 9757 O O . HIS B 1 440 ? 14.883 -4.195 1.729 1 63.69 440 HIS B O 1
ATOM 9763 N N . MET B 1 441 ? 13 -5.02 2.252 1 75.19 441 MET B N 1
ATOM 9764 C CA . MET B 1 441 ? 12.734 -5.625 0.949 1 75.19 441 MET B CA 1
ATOM 9765 C C . MET B 1 441 ? 11.992 -4.652 0.038 1 75.19 441 MET B C 1
ATOM 9767 O O . MET B 1 441 ? 11.031 -4.016 0.461 1 75.19 441 MET B O 1
ATOM 9771 N N . LEU B 1 442 ? 12.672 -4.457 -1.087 1 80.81 442 LEU B N 1
ATOM 9772 C CA . LEU B 1 442 ? 12.07 -3.584 -2.088 1 80.81 442 LEU B CA 1
ATOM 9773 C C . LEU B 1 442 ? 11.367 -4.398 -3.166 1 80.81 442 LEU B C 1
ATOM 9775 O O . LEU B 1 442 ? 11.898 -5.398 -3.646 1 80.81 442 LEU B O 1
ATOM 9779 N N . LYS B 1 443 ? 10.211 -4.035 -3.404 1 75.19 443 LYS B N 1
ATOM 9780 C CA . LYS B 1 443 ? 9.422 -4.734 -4.414 1 75.19 443 LYS B CA 1
ATOM 9781 C C . LYS B 1 443 ? 9.414 -3.971 -5.734 1 75.19 443 LYS B C 1
ATOM 9783 O O . LYS B 1 443 ? 9.094 -2.779 -5.77 1 75.19 443 LYS B O 1
ATOM 9788 N N . THR B 1 444 ? 9.766 -4.664 -6.785 1 77.25 444 THR B N 1
ATOM 9789 C CA . THR B 1 444 ? 9.742 -4.051 -8.109 1 77.25 444 THR B CA 1
ATOM 9790 C C . THR B 1 444 ? 8.328 -4.031 -8.672 1 77.25 444 THR B C 1
ATOM 9792 O O . THR B 1 444 ? 7.402 -4.57 -8.062 1 77.25 444 THR B O 1
ATOM 9795 N N . LEU B 1 445 ? 8.195 -3.438 -9.805 1 69.38 445 LEU B N 1
ATOM 9796 C CA . LEU B 1 445 ? 6.902 -3.35 -10.469 1 69.38 445 LEU B CA 1
ATOM 9797 C C . LEU B 1 445 ? 6.43 -4.727 -10.922 1 69.38 445 LEU B C 1
ATOM 9799 O O . LEU B 1 445 ? 5.227 -4.961 -11.055 1 69.38 445 LEU B O 1
ATOM 9803 N N . THR B 1 446 ? 7.445 -5.582 -11.227 1 63.88 446 THR B N 1
ATOM 9804 C CA . THR B 1 446 ? 7.105 -6.922 -11.688 1 63.88 446 THR B CA 1
ATOM 9805 C C . THR B 1 446 ? 6.871 -7.855 -10.5 1 63.88 446 THR B C 1
ATOM 9807 O O . THR B 1 446 ? 6.52 -9.023 -10.68 1 63.88 446 THR B O 1
ATOM 9810 N N . GLY B 1 447 ? 7.098 -7.238 -9.289 1 64.44 447 GLY B N 1
ATOM 9811 C CA . GLY B 1 447 ? 6.867 -8.055 -8.109 1 64.44 447 GLY B CA 1
ATOM 9812 C C . GLY B 1 447 ? 8.125 -8.734 -7.602 1 64.44 447 GLY B C 1
ATOM 9813 O O . GLY B 1 447 ? 8.07 -9.516 -6.645 1 64.44 447 GLY B O 1
ATOM 9814 N N . ALA B 1 448 ? 9.242 -8.523 -8.273 1 69.44 448 ALA B N 1
ATOM 9815 C CA . ALA B 1 448 ? 10.508 -9.07 -7.777 1 69.44 448 ALA B CA 1
ATOM 9816 C C . ALA B 1 448 ? 10.969 -8.336 -6.52 1 69.44 448 ALA B C 1
ATOM 9818 O O . ALA B 1 448 ? 10.609 -7.176 -6.305 1 69.44 448 ALA B O 1
ATOM 9819 N N . PHE B 1 449 ? 11.703 -9.102 -5.664 1 76.31 449 PHE B N 1
ATOM 9820 C CA . PHE B 1 449 ? 12.156 -8.516 -4.41 1 76.31 449 PHE B CA 1
ATOM 9821 C C . PHE B 1 449 ? 13.672 -8.359 -4.406 1 76.31 449 PHE B C 1
ATOM 9823 O O . PHE B 1 449 ? 14.398 -9.234 -4.887 1 76.31 449 PHE B O 1
ATOM 9830 N N . PHE B 1 450 ? 14.086 -7.23 -4.027 1 81.56 450 PHE B N 1
ATOM 9831 C CA . PHE B 1 450 ? 15.508 -6.98 -3.805 1 81.56 450 PHE B CA 1
ATOM 9832 C C . PHE B 1 450 ? 15.766 -6.613 -2.35 1 81.56 450 PHE B C 1
ATOM 9834 O O . PHE B 1 450 ? 14.961 -5.922 -1.722 1 81.56 450 PHE B O 1
ATOM 9841 N N . ARG B 1 451 ? 16.906 -7.082 -1.968 1 81.69 451 ARG B N 1
ATOM 9842 C CA . ARG B 1 451 ? 17.328 -6.707 -0.623 1 81.69 451 ARG B CA 1
ATOM 9843 C C . ARG B 1 451 ? 18.203 -5.457 -0.652 1 81.69 451 ARG B C 1
ATOM 9845 O O . ARG B 1 451 ? 19.141 -5.375 -1.437 1 81.69 451 ARG B O 1
ATOM 9852 N N . GLY B 1 452 ? 17.797 -4.484 0.085 1 82.12 452 GLY B N 1
ATOM 9853 C CA . GLY B 1 452 ? 18.641 -3.326 0.307 1 82.12 452 GLY B CA 1
ATOM 9854 C C . GLY B 1 452 ? 19.578 -3.486 1.495 1 82.12 452 GLY B C 1
ATOM 9855 O O . GLY B 1 452 ? 19.188 -4.047 2.523 1 82.12 452 GLY B O 1
ATOM 9856 N N . ALA B 1 453 ? 20.859 -3.084 1.305 1 79.31 453 ALA B N 1
ATOM 9857 C CA . ALA B 1 453 ? 21.828 -3.195 2.385 1 79.31 453 ALA B CA 1
ATOM 9858 C C . ALA B 1 453 ? 22.781 -1.995 2.398 1 79.31 453 ALA B C 1
ATOM 9860 O O . ALA B 1 453 ? 22.875 -1.271 1.406 1 79.31 453 ALA B O 1
ATOM 9861 N N . CYS B 1 454 ? 23.203 -1.682 3.557 1 80.62 454 CYS B N 1
ATOM 9862 C CA . CYS B 1 454 ? 24.234 -0.665 3.75 1 80.62 454 CYS B CA 1
ATOM 9863 C C . CYS B 1 454 ? 25.484 -1.263 4.391 1 80.62 454 CYS B C 1
ATOM 9865 O O . CYS B 1 454 ? 25.391 -2.076 5.309 1 80.62 454 CYS B O 1
ATOM 9867 N N . ASP B 1 455 ? 26.688 -1.138 3.691 1 67.38 455 ASP B N 1
ATOM 9868 C CA . ASP B 1 455 ? 27.922 -1.709 4.215 1 67.38 455 ASP B CA 1
ATOM 9869 C C . ASP B 1 455 ? 29 -0.639 4.363 1 67.38 455 ASP B C 1
ATOM 9871 O O . ASP B 1 455 ? 28.859 0.469 3.84 1 67.38 455 ASP B O 1
ATOM 9875 N N . TYR B 1 456 ? 29.859 -0.741 5.379 1 55.84 456 TYR B N 1
ATOM 9876 C CA . TYR B 1 456 ? 31.031 0.116 5.543 1 55.84 456 TYR B CA 1
ATOM 9877 C C . TYR B 1 456 ? 32.188 -0.394 4.715 1 55.84 456 TYR B C 1
ATOM 9879 O O . TYR B 1 456 ? 32.375 -1.604 4.559 1 55.84 456 TYR B O 1
ATOM 9887 N N . ARG B 1 457 ? 32.688 0.491 3.908 1 46.56 457 ARG B N 1
ATOM 9888 C CA . ARG B 1 457 ? 33.969 0.098 3.305 1 46.56 457 ARG B CA 1
ATOM 9889 C C . ARG B 1 457 ? 35.031 -0.111 4.371 1 46.56 457 ARG B C 1
ATOM 9891 O O . ARG B 1 457 ? 35.344 0.815 5.113 1 46.56 457 ARG B O 1
ATOM 9898 N N . VAL B 1 458 ? 35.188 -1.278 4.93 1 37.69 458 VAL B N 1
ATOM 9899 C CA . VAL B 1 458 ? 36.344 -1.518 5.797 1 37.69 458 VAL B CA 1
ATOM 9900 C C . VAL B 1 458 ? 37.625 -1.135 5.066 1 37.69 458 VAL B C 1
ATOM 9902 O O . VAL B 1 458 ? 37.875 -1.578 3.941 1 37.69 458 VAL B O 1
ATOM 9905 N N . SER B 1 459 ? 38.188 -0.034 5.332 1 33.09 459 SER B N 1
ATOM 9906 C CA . SER B 1 459 ? 39.562 0.11 4.91 1 33.09 459 SER B CA 1
ATOM 9907 C C . SER B 1 459 ? 40.375 -1.159 5.188 1 33.09 459 SER B C 1
ATOM 9909 O O . SER B 1 459 ? 40.219 -1.778 6.242 1 33.09 459 SER B O 1
ATOM 9911 N N . GLU B 1 460 ? 40.875 -1.892 4.191 1 32.47 460 GLU B N 1
ATOM 9912 C CA . GLU B 1 460 ? 41.906 -2.93 4.301 1 32.47 460 GLU B CA 1
ATOM 9913 C C . GLU B 1 460 ? 42.969 -2.543 5.312 1 32.47 460 GLU B C 1
ATOM 9915 O O . GLU B 1 460 ? 43.875 -1.757 5.004 1 32.47 460 GLU B O 1
ATOM 9920 N N . SER B 1 461 ? 42.812 -2.236 6.422 1 28.28 461 SER B N 1
ATOM 9921 C CA . SER B 1 461 ? 44.031 -2.422 7.199 1 28.28 461 SER B CA 1
ATOM 9922 C C . SER B 1 461 ? 44.594 -3.822 7 1 28.28 461 SER B C 1
ATOM 9924 O O . SER B 1 461 ? 43.875 -4.754 6.656 1 28.28 461 SER B O 1
ATOM 9926 N N . THR B 1 462 ? 46.094 -3.965 7.125 1 28.48 462 THR B N 1
ATOM 9927 C CA . THR B 1 462 ? 47.156 -4.965 7.156 1 28.48 462 THR B CA 1
ATOM 9928 C C . THR B 1 462 ? 46.812 -6.074 8.148 1 28.48 462 THR B C 1
ATOM 9930 O O . THR B 1 462 ? 47.062 -5.938 9.352 1 28.48 462 THR B O 1
ATOM 9933 N N . GLU B 1 463 ? 45.719 -6.566 8.391 1 24.86 463 GLU B N 1
ATOM 9934 C CA . GLU B 1 463 ? 46 -7.797 9.125 1 24.86 463 GLU B CA 1
ATOM 9935 C C . GLU B 1 463 ? 46.844 -8.75 8.297 1 24.86 463 GLU B C 1
ATOM 9937 O O . GLU B 1 463 ? 46.406 -9.234 7.254 1 24.86 463 GLU B O 1
ATOM 9942 N N . LYS B 1 464 ? 48.219 -8.789 8.398 1 25.36 464 LYS B N 1
ATOM 9943 C CA . LYS B 1 464 ? 49.25 -9.789 8.18 1 25.36 464 LYS B CA 1
ATOM 9944 C C . LYS B 1 464 ? 48.781 -11.164 8.672 1 25.36 464 LYS B C 1
ATOM 9946 O O . LYS B 1 464 ? 49.562 -12.125 8.641 1 25.36 464 LYS B O 1
ATOM 9951 N N . ASP B 1 465 ? 47.969 -11.406 9.586 1 20.83 465 ASP B N 1
ATOM 9952 C CA . ASP B 1 465 ? 48.281 -12.797 9.914 1 20.83 465 ASP B CA 1
ATOM 9953 C C . ASP B 1 465 ? 47.844 -13.727 8.773 1 20.83 465 ASP B C 1
ATOM 9955 O O . ASP B 1 465 ? 48.656 -14.516 8.289 1 20.83 465 ASP B O 1
ATOM 9959 N N . ALA B 1 466 ? 47.031 -14.781 9.047 1 21.38 466 ALA B N 1
ATOM 9960 C CA . ALA B 1 466 ? 47.344 -16.188 8.82 1 21.38 466 ALA B CA 1
ATOM 9961 C C . ALA B 1 466 ? 47.062 -16.594 7.375 1 21.38 466 ALA B C 1
ATOM 9963 O O . ALA B 1 466 ? 47.906 -17.172 6.707 1 21.38 466 ALA B O 1
ATOM 9964 N N . SER B 1 467 ? 45.875 -17.203 7.043 1 19.89 467 SER B N 1
ATOM 9965 C CA . SER B 1 467 ? 45.875 -18.375 6.16 1 19.89 467 SER B CA 1
ATOM 9966 C C . SER B 1 467 ? 45.781 -17.953 4.695 1 19.89 467 SER B C 1
ATOM 9968 O O . SER B 1 467 ? 44.75 -17.516 4.234 1 19.89 467 SER B O 1
ATOM 9970 N N . LEU B 1 468 ? 46.812 -17.094 4.203 1 19.7 468 LEU B N 1
ATOM 9971 C CA . LEU B 1 468 ? 47.094 -17.062 2.77 1 19.7 468 LEU B CA 1
ATOM 9972 C C . LEU B 1 468 ? 47.094 -18.469 2.182 1 19.7 468 LEU B C 1
ATOM 9974 O O . LEU B 1 468 ? 48.062 -19.203 2.361 1 19.7 468 LEU B O 1
ATOM 9978 N N . ASN B 1 469 ? 46 -19.297 2.301 1 18.41 469 ASN B N 1
ATOM 9979 C CA . ASN B 1 469 ? 46.25 -20.297 1.264 1 18.41 469 ASN B CA 1
ATOM 9980 C C . ASN B 1 469 ? 46.531 -19.641 -0.087 1 18.41 469 ASN B C 1
ATOM 9982 O O . ASN B 1 469 ? 45.875 -18.672 -0.459 1 18.41 469 ASN B O 1
ATOM 9986 N N . SER B 1 470 ? 47.75 -19.688 -0.621 1 19.25 470 SER B N 1
ATOM 9987 C CA . SER B 1 470 ? 48.594 -19.391 -1.762 1 19.25 470 SER B CA 1
ATOM 9988 C C . SER B 1 470 ? 47.875 -19.609 -3.08 1 19.25 470 SER B C 1
ATOM 9990 O O . SER B 1 470 ? 48.5 -19.781 -4.125 1 19.25 470 SER B O 1
ATOM 9992 N N . THR B 1 471 ? 46.562 -19.625 -3.32 1 18.78 471 THR B N 1
ATOM 9993 C CA . THR B 1 471 ? 46.656 -20.031 -4.719 1 18.78 471 THR B CA 1
ATOM 9994 C C . THR B 1 471 ? 47.344 -18.938 -5.543 1 18.78 471 THR B C 1
ATOM 9996 O O . THR B 1 471 ? 47.281 -17.75 -5.191 1 18.78 471 THR B O 1
ATOM 9999 N N . THR B 1 472 ? 48.062 -19.109 -6.699 1 18.66 472 THR B N 1
ATOM 10000 C CA . THR B 1 472 ? 49.062 -18.719 -7.676 1 18.66 472 THR B CA 1
ATOM 10001 C C . THR B 1 472 ? 48.625 -17.5 -8.484 1 18.66 472 THR B C 1
ATOM 10003 O O . THR B 1 472 ? 49.406 -16.641 -8.82 1 18.66 472 THR B O 1
ATOM 10006 N N . ASN B 1 473 ? 47.469 -17.109 -9.133 1 17.48 473 ASN B N 1
ATOM 10007 C CA . ASN B 1 473 ? 47.875 -16.578 -10.422 1 17.48 473 ASN B CA 1
ATOM 10008 C C . ASN B 1 473 ? 48.438 -15.164 -10.297 1 17.48 473 ASN B C 1
ATOM 10010 O O . ASN B 1 473 ? 48.25 -14.508 -9.273 1 17.48 473 ASN B O 1
ATOM 10014 N N . GLY B 1 474 ? 48.5 -14.352 -11.531 1 17.2 474 GLY B N 1
ATOM 10015 C CA . GLY B 1 474 ? 49.25 -13.469 -12.406 1 17.2 474 GLY B CA 1
ATOM 10016 C C . GLY B 1 474 ? 49.062 -12 -12.07 1 17.2 474 GLY B C 1
ATOM 10017 O O . GLY B 1 474 ? 48.031 -11.609 -11.508 1 17.2 474 GLY B O 1
ATOM 10018 N N . ASN B 1 475 ? 50.188 -11.133 -11.961 1 17.53 475 ASN B N 1
ATOM 10019 C CA . ASN B 1 475 ? 50.781 -9.852 -11.578 1 17.53 475 ASN B CA 1
ATOM 10020 C C . ASN B 1 475 ? 50.281 -8.719 -12.477 1 17.53 475 ASN B C 1
ATOM 10022 O O . ASN B 1 475 ? 50.844 -7.617 -12.445 1 17.53 475 ASN B O 1
ATOM 10026 N N . LEU B 1 476 ? 49.062 -8.391 -12.93 1 16.66 476 LEU B N 1
ATOM 10027 C CA . LEU B 1 476 ? 49.062 -7.324 -13.922 1 16.66 476 LEU B CA 1
ATOM 10028 C C . LEU B 1 476 ? 49.469 -5.996 -13.281 1 16.66 476 LEU B C 1
ATOM 10030 O O . LEU B 1 476 ? 48.781 -5.523 -12.359 1 16.66 476 LEU B O 1
ATOM 10034 N N . THR B 1 477 ? 50.844 -5.566 -13.258 1 17.83 477 THR B N 1
ATOM 10035 C CA . THR B 1 477 ? 51.594 -4.402 -12.805 1 17.83 477 THR B CA 1
ATOM 10036 C C . THR B 1 477 ? 51.219 -3.17 -13.633 1 17.83 477 THR B C 1
ATOM 10038 O O . THR B 1 477 ? 51.719 -2.074 -13.375 1 17.83 477 THR B O 1
ATOM 10041 N N . SER B 1 478 ? 50.156 -2.693 -14.219 1 17.62 478 SER B N 1
ATOM 10042 C CA . SER B 1 478 ? 50.375 -1.567 -15.125 1 17.62 478 SER B CA 1
ATOM 10043 C C . SER B 1 478 ? 50.75 -0.311 -14.352 1 17.62 478 SER B C 1
ATOM 10045 O O . SER B 1 478 ? 50.125 0.053 -13.367 1 17.62 478 SER B O 1
ATOM 10047 N N . THR B 1 479 ? 52.125 0.201 -14.406 1 17.66 479 THR B N 1
ATOM 10048 C CA . THR B 1 479 ? 52.969 1.252 -13.891 1 17.66 479 THR B CA 1
ATOM 10049 C C . THR B 1 479 ? 52.562 2.613 -14.445 1 17.66 479 THR B C 1
ATOM 10051 O O . THR B 1 479 ? 53.156 3.635 -14.102 1 17.66 479 THR B O 1
ATOM 10054 N N . ASN B 1 480 ? 51.719 3.037 -15.242 1 17.88 480 ASN B N 1
ATOM 10055 C CA . ASN B 1 480 ? 52.031 4.258 -15.984 1 17.88 480 ASN B CA 1
ATOM 10056 C C . ASN B 1 480 ? 52.031 5.477 -15.062 1 17.88 480 ASN B C 1
ATOM 10058 O O . ASN B 1 480 ? 51.031 5.816 -14.453 1 17.88 480 ASN B O 1
ATOM 10062 N N . SER B 1 481 ? 53.281 5.973 -14.477 1 17.58 481 SER B N 1
ATOM 10063 C CA . SER B 1 481 ? 53.75 6.988 -13.547 1 17.58 481 SER B CA 1
ATOM 10064 C C . SER B 1 481 ? 53.656 8.383 -14.141 1 17.58 481 SER B C 1
ATOM 10066 O O . SER B 1 481 ? 54.219 9.344 -13.609 1 17.58 481 SER B O 1
ATOM 10068 N N . SER B 1 482 ? 53 8.797 -15.242 1 18.66 482 SER B N 1
ATOM 10069 C CA . SER B 1 482 ? 53.469 10.086 -15.758 1 18.66 482 SER B CA 1
ATOM 10070 C C . SER B 1 482 ? 53.375 11.172 -14.695 1 18.66 482 SER B C 1
ATOM 10072 O O . SER B 1 482 ? 52.438 11.172 -13.891 1 18.66 482 SER B O 1
ATOM 10074 N N . ASN B 1 483 ? 54.562 11.953 -14.383 1 18.31 483 ASN B N 1
ATOM 10075 C CA . ASN B 1 483 ? 55.188 12.906 -13.461 1 18.31 483 ASN B CA 1
ATOM 10076 C C . ASN B 1 483 ? 54.531 14.281 -13.562 1 18.31 483 ASN B C 1
ATOM 10078 O O . ASN B 1 483 ? 55.094 15.273 -13.109 1 18.31 483 ASN B O 1
ATOM 10082 N N . VAL B 1 484 ? 53.438 14.578 -14.094 1 19.7 484 VAL B N 1
ATOM 10083 C CA . VAL B 1 484 ? 53.281 16.016 -14.289 1 19.7 484 VAL B CA 1
ATOM 10084 C C . VAL B 1 484 ? 53.406 16.734 -12.953 1 19.7 484 VAL B C 1
ATOM 10086 O O . VAL B 1 484 ? 52.75 16.344 -11.969 1 19.7 484 VAL B O 1
ATOM 10089 N N . GLU B 1 485 ? 54.531 17.578 -12.711 1 20.31 485 GLU B N 1
ATOM 10090 C CA . GLU B 1 485 ? 55.188 18.359 -11.664 1 20.31 485 GLU B CA 1
ATOM 10091 C C . GLU B 1 485 ? 54.25 19.422 -11.109 1 20.31 485 GLU B C 1
ATOM 10093 O O . GLU B 1 485 ? 54.594 20.109 -10.133 1 20.31 485 GLU B O 1
ATOM 10098 N N . GLY B 1 486 ? 53.188 19.859 -11.734 1 19.94 486 GLY B N 1
ATOM 10099 C CA . GLY B 1 486 ? 52.781 21.203 -11.344 1 19.94 486 GLY B CA 1
ATOM 10100 C C . GLY B 1 486 ? 52.625 21.359 -9.844 1 19.94 486 GLY B C 1
ATOM 10101 O O . GLY B 1 486 ? 52.406 20.391 -9.125 1 19.94 486 GLY B O 1
ATOM 10102 N N . GLY B 1 487 ? 53.375 22.328 -9.188 1 20.7 487 GLY B N 1
ATOM 10103 C CA . GLY B 1 487 ? 53.656 22.797 -7.836 1 20.7 487 GLY B CA 1
ATOM 10104 C C . GLY B 1 487 ? 52.438 22.906 -6.969 1 20.7 487 GLY B C 1
ATOM 10105 O O . GLY B 1 487 ? 52.469 23.547 -5.914 1 20.7 487 GLY B O 1
ATOM 10106 N N . SER B 1 488 ? 51.344 22.406 -7.391 1 21.28 488 SER B N 1
ATOM 10107 C CA . SER B 1 488 ? 50.281 22.891 -6.527 1 21.28 488 SER B CA 1
ATOM 10108 C C . SER B 1 488 ? 50.5 22.5 -5.074 1 21.28 488 SER B C 1
ATOM 10110 O O . SER B 1 488 ? 51.031 21.422 -4.789 1 21.28 488 SER B O 1
ATOM 10112 N N . ARG B 1 489 ? 50.625 23.547 -4.172 1 21.41 489 ARG B N 1
ATOM 10113 C CA . ARG B 1 489 ? 50.875 23.656 -2.74 1 21.41 489 ARG B CA 1
ATOM 10114 C C . ARG B 1 489 ? 50.281 22.484 -1.978 1 21.41 489 ARG B C 1
ATOM 10116 O O . ARG B 1 489 ? 49.188 22.016 -2.301 1 21.41 489 ARG B O 1
ATOM 10123 N N . ASP B 1 490 ? 51.188 21.766 -1.289 1 22.69 490 ASP B N 1
ATOM 10124 C CA . ASP B 1 490 ? 51.125 20.609 -0.395 1 22.69 490 ASP B CA 1
ATOM 10125 C C . ASP B 1 490 ? 50.188 20.844 0.766 1 22.69 490 ASP B C 1
ATOM 10127 O O . ASP B 1 490 ? 50.469 21.625 1.673 1 22.69 490 ASP B O 1
ATOM 10131 N N . PHE B 1 491 ? 48.969 21.312 0.539 1 23.44 491 PHE B N 1
ATOM 10132 C CA . PHE B 1 491 ? 48.125 21.312 1.74 1 23.44 491 PHE B CA 1
ATOM 10133 C C . PHE B 1 491 ? 48.406 20.078 2.588 1 23.44 491 PHE B C 1
ATOM 10135 O O . PHE B 1 491 ? 48.344 18.953 2.098 1 23.44 491 PHE B O 1
ATOM 10142 N N . SER B 1 492 ? 49.406 20.141 3.498 1 25.36 492 SER B N 1
ATOM 10143 C CA . SER B 1 492 ? 49.719 19.203 4.559 1 25.36 492 SER B CA 1
ATOM 10144 C C . SER B 1 492 ? 48.469 18.5 5.074 1 25.36 492 SER B C 1
ATOM 10146 O O . SER B 1 492 ? 47.594 19.141 5.625 1 25.36 492 SER B O 1
ATOM 10148 N N . THR B 1 493 ? 48.031 17.453 4.387 1 27.44 493 THR B N 1
ATOM 10149 C CA . THR B 1 493 ? 47 16.453 4.621 1 27.44 493 THR B CA 1
ATOM 10150 C C . THR B 1 493 ? 47.219 15.781 5.98 1 27.44 493 THR B C 1
ATOM 10152 O O . THR B 1 493 ? 48.094 14.953 6.145 1 27.44 493 THR B O 1
ATOM 10155 N N . GLU B 1 494 ? 47.281 16.484 7.109 1 28.38 494 GLU B N 1
ATOM 10156 C CA . GLU B 1 494 ? 47.219 15.875 8.43 1 28.38 494 GLU B CA 1
ATOM 10157 C C . GLU B 1 494 ? 46.406 14.586 8.391 1 28.38 494 GLU B C 1
ATOM 10159 O O . GLU B 1 494 ? 45.531 14.414 7.516 1 28.38 494 GLU B O 1
ATOM 10164 N N . ASP B 1 495 ? 46.844 13.461 9.172 1 30.88 495 ASP B N 1
ATOM 10165 C CA . ASP B 1 495 ? 46.406 12.094 9.414 1 30.88 495 ASP B CA 1
ATOM 10166 C C . ASP B 1 495 ? 44.875 12.031 9.586 1 30.88 495 ASP B C 1
ATOM 10168 O O . ASP B 1 495 ? 44.344 12.406 10.633 1 30.88 495 ASP B O 1
ATOM 10172 N N . ASP B 1 496 ? 44.188 12.453 8.719 1 31.89 496 ASP B N 1
ATOM 10173 C CA . ASP B 1 496 ? 42.75 12.43 8.602 1 31.89 496 ASP B CA 1
ATOM 10174 C C . ASP B 1 496 ? 42.188 11.031 8.883 1 31.89 496 ASP B C 1
ATOM 10176 O O . ASP B 1 496 ? 42 10.234 7.961 1 31.89 496 ASP B O 1
ATOM 10180 N N . GLU B 1 497 ? 42.688 10.172 9.914 1 33.72 497 GLU B N 1
ATOM 10181 C CA . GLU B 1 497 ? 42.281 8.961 10.625 1 33.72 497 GLU B CA 1
ATOM 10182 C C . GLU B 1 497 ? 40.781 8.844 10.75 1 33.72 497 GLU B C 1
ATOM 10184 O O . GLU B 1 497 ? 40.219 7.738 10.734 1 33.72 497 GLU B O 1
ATOM 10189 N N . GLY B 1 498 ? 40.125 9.859 11.281 1 33.16 498 GLY B N 1
ATOM 10190 C CA . GLY B 1 498 ? 38.75 9.805 11.75 1 33.16 498 GLY B CA 1
ATOM 10191 C C . GLY B 1 498 ? 37.75 9.742 10.617 1 33.16 498 GLY B C 1
ATOM 10192 O O . GLY B 1 498 ? 36.562 10.039 10.82 1 33.16 498 GLY B O 1
ATOM 10193 N N . LYS B 1 499 ? 38.25 9.836 9.375 1 36.75 499 LYS B N 1
ATOM 10194 C CA . LYS B 1 499 ? 37.125 9.836 8.461 1 36.75 499 LYS B CA 1
ATOM 10195 C C . LYS B 1 499 ? 36.469 8.461 8.391 1 36.75 499 LYS B C 1
ATOM 10197 O O . LYS B 1 499 ? 37.125 7.457 8.133 1 36.75 499 LYS B O 1
ATOM 10202 N N . ASN B 1 500 ? 35.344 8.234 9.086 1 40.44 500 ASN B N 1
ATOM 10203 C CA . ASN B 1 500 ? 34.438 7.09 9 1 40.44 500 ASN B CA 1
ATOM 10204 C C . ASN B 1 500 ? 34.281 6.605 7.562 1 40.44 500 ASN B C 1
ATOM 10206 O O . ASN B 1 500 ? 34.062 7.406 6.648 1 40.44 500 ASN B O 1
ATOM 10210 N N . PRO B 1 501 ? 34.812 5.531 7.188 1 44.22 501 PRO B N 1
ATOM 10211 C CA . PRO B 1 501 ? 34.656 5.004 5.832 1 44.22 501 PRO B CA 1
ATOM 10212 C C . PRO B 1 501 ? 33.25 5.191 5.293 1 44.22 501 PRO B C 1
ATOM 10214 O O . PRO B 1 501 ? 32.281 5.039 6.039 1 44.22 501 PRO B O 1
ATOM 10217 N N . PRO B 1 502 ? 33.156 5.887 4.109 1 55.81 502 PRO B N 1
ATOM 10218 C CA . PRO B 1 502 ? 31.844 6.223 3.559 1 55.81 502 PRO B CA 1
ATOM 10219 C C . PRO B 1 502 ? 30.969 4.992 3.352 1 55.81 502 PRO B C 1
ATOM 10221 O O . PRO B 1 502 ? 31.469 3.906 3.061 1 55.81 502 PRO B O 1
ATOM 10224 N N . PHE B 1 503 ? 29.922 4.871 3.943 1 65.62 503 PHE B N 1
ATOM 10225 C CA . PHE B 1 503 ? 28.891 3.848 3.746 1 65.62 503 PHE B CA 1
ATOM 10226 C C . PHE B 1 503 ? 28.438 3.809 2.293 1 65.62 503 PHE B C 1
ATOM 10228 O O . PHE B 1 503 ? 28.562 4.805 1.574 1 65.62 503 PHE B O 1
ATOM 10235 N N . PHE B 1 504 ? 28.469 2.475 1.783 1 77.5 504 PHE B N 1
ATOM 10236 C CA . PHE B 1 504 ? 27.844 2.369 0.471 1 77.5 504 PHE B CA 1
ATOM 10237 C C . PHE B 1 504 ? 26.562 1.562 0.552 1 77.5 504 PHE B C 1
ATOM 10239 O O . PHE B 1 504 ? 26.406 0.698 1.418 1 77.5 504 PHE B O 1
ATOM 10246 N N . TYR B 1 505 ? 25.719 1.924 -0.205 1 85.06 505 TYR B N 1
ATOM 10247 C CA . TYR B 1 505 ? 24.438 1.231 -0.306 1 85.06 505 TYR B CA 1
ATOM 10248 C C . TYR B 1 505 ? 24.453 0.211 -1.438 1 85.06 505 TYR B C 1
ATOM 10250 O O . TYR B 1 505 ? 25.141 0.405 -2.445 1 85.06 505 TYR B O 1
ATOM 10258 N N . LYS B 1 506 ? 23.766 -0.895 -1.15 1 86.12 506 LYS B N 1
ATOM 10259 C CA . LYS B 1 506 ? 23.641 -1.936 -2.166 1 86.12 506 LYS B CA 1
ATOM 10260 C C . LYS B 1 506 ? 22.188 -2.365 -2.332 1 86.12 506 LYS B C 1
ATOM 10262 O O . LYS B 1 506 ? 21.406 -2.316 -1.379 1 86.12 506 LYS B O 1
ATOM 10267 N N . ILE B 1 507 ? 21.812 -2.715 -3.502 1 86.19 507 ILE B N 1
ATOM 10268 C CA . ILE B 1 507 ? 20.562 -3.393 -3.828 1 86.19 507 ILE B CA 1
ATOM 10269 C C . ILE B 1 507 ? 20.859 -4.727 -4.508 1 86.19 507 ILE B C 1
ATOM 10271 O O . ILE B 1 507 ? 21.375 -4.758 -5.633 1 86.19 507 ILE B O 1
ATOM 10275 N N . GLY B 1 508 ? 20.453 -5.75 -3.82 1 80.25 508 GLY B N 1
ATOM 10276 C CA . GLY B 1 508 ? 20.984 -7.02 -4.301 1 80.25 508 GLY B CA 1
ATOM 10277 C C . GLY B 1 508 ? 22.5 -7.059 -4.359 1 80.25 508 GLY B C 1
ATOM 10278 O O . GLY B 1 508 ? 23.156 -6.82 -3.352 1 80.25 508 GLY B O 1
ATOM 10279 N N . ASP B 1 509 ? 23.078 -7.25 -5.535 1 80.69 509 ASP B N 1
ATOM 10280 C CA . ASP B 1 509 ? 24.531 -7.273 -5.707 1 80.69 509 ASP B CA 1
ATOM 10281 C C . ASP B 1 509 ? 25.031 -5.977 -6.344 1 80.69 509 ASP B C 1
ATOM 10283 O O . ASP B 1 509 ? 26.234 -5.801 -6.543 1 80.69 509 ASP B O 1
ATOM 10287 N N . ALA B 1 510 ? 24.109 -5.129 -6.59 1 90.12 510 ALA B N 1
ATOM 10288 C CA . ALA B 1 510 ? 24.484 -3.873 -7.234 1 90.12 510 ALA B CA 1
ATOM 10289 C C . ALA B 1 510 ? 24.828 -2.809 -6.199 1 90.12 510 ALA B C 1
ATOM 10291 O O . ALA B 1 510 ? 24.094 -2.615 -5.227 1 90.12 510 ALA B O 1
ATOM 10292 N N . VAL B 1 511 ? 25.938 -2.164 -6.41 1 89.31 511 VAL B N 1
ATOM 10293 C CA . VAL B 1 511 ? 26.375 -1.085 -5.527 1 89.31 511 VAL B CA 1
ATOM 10294 C C . VAL B 1 511 ? 25.828 0.247 -6.035 1 89.31 511 VAL B C 1
ATOM 10296 O O . VAL B 1 511 ? 25.891 0.534 -7.234 1 89.31 511 VAL B O 1
ATOM 10299 N N . ILE B 1 512 ? 25.266 1.027 -5.195 1 91.12 512 ILE B N 1
ATOM 10300 C CA . ILE B 1 512 ? 24.781 2.361 -5.551 1 91.12 512 ILE B CA 1
ATOM 10301 C C . ILE B 1 512 ? 25.953 3.338 -5.566 1 91.12 512 ILE B C 1
ATOM 10303 O O . ILE B 1 512 ? 26.609 3.561 -4.539 1 91.12 512 ILE B O 1
ATOM 10307 N N . LEU B 1 513 ? 26.234 3.896 -6.703 1 90.25 513 LEU B N 1
ATOM 10308 C CA . LEU B 1 513 ? 27.359 4.805 -6.891 1 90.25 513 LEU B CA 1
ATOM 10309 C C . LEU B 1 513 ? 26.953 6.242 -6.574 1 90.25 513 LEU B C 1
ATOM 10311 O O . LEU B 1 513 ? 27.719 6.988 -5.969 1 90.25 513 LEU B O 1
ATOM 10315 N N . LYS B 1 514 ? 25.828 6.645 -7.07 1 88.94 514 LYS B N 1
ATOM 10316 C CA . LYS B 1 514 ? 25.203 7.926 -6.781 1 88.94 514 LYS B CA 1
ATOM 10317 C C . LYS B 1 514 ? 23.75 7.738 -6.316 1 88.94 514 LYS B C 1
ATOM 10319 O O . LYS B 1 514 ? 22.953 7.102 -7.008 1 88.94 514 LYS B O 1
ATOM 10324 N N . SER B 1 515 ? 23.547 8.266 -5.145 1 89.25 515 SER B N 1
ATOM 10325 C CA . SER B 1 515 ? 22.219 8.023 -4.586 1 89.25 515 SER B CA 1
ATOM 10326 C C . SER B 1 515 ? 21.375 9.305 -4.582 1 89.25 515 SER B C 1
ATOM 10328 O O . SER B 1 515 ? 21.922 10.406 -4.598 1 89.25 515 SER B O 1
ATOM 10330 N N . ASP B 1 516 ? 20.031 9.141 -4.648 1 90.62 516 ASP B N 1
ATOM 10331 C CA . ASP B 1 516 ? 19.047 10.156 -4.301 1 90.62 516 ASP B CA 1
ATOM 10332 C C . ASP B 1 516 ? 19.078 11.312 -5.297 1 90.62 516 ASP B C 1
ATOM 10334 O O . ASP B 1 516 ? 19.094 12.477 -4.902 1 90.62 516 ASP B O 1
ATOM 10338 N N . ILE B 1 517 ? 19.188 11.023 -6.535 1 90.12 517 ILE B N 1
ATOM 10339 C CA . ILE B 1 517 ? 19 12.047 -7.562 1 90.12 517 ILE B CA 1
ATOM 10340 C C . ILE B 1 517 ? 17.516 12.336 -7.734 1 90.12 517 ILE B C 1
ATOM 10342 O O . ILE B 1 517 ? 16.75 11.461 -8.133 1 90.12 517 ILE B O 1
ATOM 10346 N N . MET B 1 518 ? 17.172 13.57 -7.441 1 87.31 518 MET B N 1
ATOM 10347 C CA . MET B 1 518 ? 15.758 13.93 -7.418 1 87.31 518 MET B CA 1
ATOM 10348 C C . MET B 1 518 ? 15.25 14.25 -8.82 1 87.31 518 MET B C 1
ATOM 10350 O O . MET B 1 518 ? 15.953 14.891 -9.609 1 87.31 518 MET B O 1
ATOM 10354 N N . ALA B 1 519 ? 14.094 13.656 -9.133 1 84.38 519 ALA B N 1
ATOM 10355 C CA . ALA B 1 519 ? 13.312 13.977 -10.32 1 84.38 519 ALA B CA 1
ATOM 10356 C C . ALA B 1 519 ? 11.883 14.359 -9.961 1 84.38 519 ALA B C 1
ATOM 10358 O O . ALA B 1 519 ? 11.461 14.188 -8.812 1 84.38 519 ALA B O 1
ATOM 10359 N N . LEU B 1 520 ? 11.203 14.922 -10.82 1 79.12 520 LEU B N 1
ATOM 10360 C CA . LEU B 1 520 ? 9.836 15.367 -10.578 1 79.12 520 LEU B CA 1
ATOM 10361 C C . LEU B 1 520 ? 8.938 14.195 -10.211 1 79.12 520 LEU B C 1
ATOM 10363 O O . LEU B 1 520 ? 8.094 14.305 -9.32 1 79.12 520 LEU B O 1
ATOM 10367 N N . ASP B 1 521 ? 9.117 13.148 -10.93 1 80.06 521 ASP B N 1
ATOM 10368 C CA . ASP B 1 521 ? 8.211 12.016 -10.766 1 80.06 521 ASP B CA 1
ATOM 10369 C C . ASP B 1 521 ? 8.898 10.867 -10.016 1 80.06 521 ASP B C 1
ATOM 10371 O O . ASP B 1 521 ? 8.438 9.727 -10.062 1 80.06 521 ASP B O 1
ATOM 10375 N N . GLY B 1 522 ? 9.969 11.18 -9.398 1 86.19 522 GLY B N 1
ATOM 10376 C CA . GLY B 1 522 ? 10.586 10.109 -8.633 1 86.19 522 GLY B CA 1
ATOM 10377 C C . GLY B 1 522 ? 12.023 10.406 -8.25 1 86.19 522 GLY B C 1
ATOM 10378 O O . GLY B 1 522 ? 12.406 11.562 -8.102 1 86.19 522 GLY B O 1
ATOM 10379 N N . VAL B 1 523 ? 12.734 9.305 -7.91 1 91.44 523 VAL B N 1
ATOM 10380 C CA . VAL B 1 523 ? 14.125 9.391 -7.48 1 91.44 523 VAL B CA 1
ATOM 10381 C C . VAL B 1 523 ? 14.977 8.398 -8.273 1 91.44 523 VAL B C 1
ATOM 10383 O O . VAL B 1 523 ? 14.5 7.328 -8.648 1 91.44 523 VAL B O 1
ATOM 10386 N N . ILE B 1 524 ? 16.203 8.781 -8.562 1 93.38 524 ILE B N 1
ATOM 10387 C CA . ILE B 1 524 ? 17.109 7.953 -9.352 1 93.38 524 ILE B CA 1
ATOM 10388 C C . ILE B 1 524 ? 18.312 7.539 -8.492 1 93.38 524 ILE B C 1
ATOM 10390 O O . ILE B 1 524 ? 18.859 8.352 -7.75 1 93.38 524 ILE B O 1
ATOM 10394 N N . HIS B 1 525 ? 18.672 6.34 -8.477 1 93 525 HIS B N 1
ATOM 10395 C CA . HIS B 1 525 ? 19.922 5.812 -7.949 1 93 525 HIS B CA 1
ATOM 10396 C C . HIS B 1 525 ? 20.781 5.215 -9.055 1 93 525 HIS B C 1
ATOM 10398 O O . HIS B 1 525 ? 20.312 4.375 -9.828 1 93 525 HIS B O 1
ATOM 10404 N N . VAL B 1 526 ? 22 5.664 -9.156 1 94.94 526 VAL B N 1
ATOM 10405 C CA . VAL B 1 526 ? 22.922 5.121 -10.156 1 94.94 526 VAL B CA 1
ATOM 10406 C C . VAL B 1 526 ? 23.641 3.895 -9.594 1 94.94 526 VAL B C 1
ATOM 10408 O O . VAL B 1 526 ? 24.188 3.943 -8.5 1 94.94 526 VAL B O 1
ATOM 10411 N N . ILE B 1 527 ? 23.656 2.799 -10.328 1 94.38 527 ILE B N 1
ATOM 10412 C CA . ILE B 1 527 ? 24.203 1.548 -9.82 1 94.38 527 ILE B CA 1
ATOM 10413 C C . ILE B 1 527 ? 25.297 1.04 -10.766 1 94.38 527 ILE B C 1
ATOM 10415 O O . ILE B 1 527 ? 25.422 1.515 -11.891 1 94.38 527 ILE B O 1
ATOM 10419 N N . ASP B 1 528 ? 26.141 0.07 -10.32 1 92.94 528 ASP B N 1
ATOM 10420 C CA . ASP B 1 528 ? 27.328 -0.346 -11.047 1 92.94 528 ASP B CA 1
ATOM 10421 C C . ASP B 1 528 ? 27.062 -1.6 -11.875 1 92.94 528 ASP B C 1
ATOM 10423 O O . ASP B 1 528 ? 27.906 -2.029 -12.656 1 92.94 528 ASP B O 1
ATOM 10427 N N . ARG B 1 529 ? 25.938 -2.223 -11.742 1 92.62 529 ARG B N 1
ATOM 10428 C CA . ARG B 1 529 ? 25.594 -3.408 -12.523 1 92.62 529 ARG B CA 1
ATOM 10429 C C . ARG B 1 529 ? 24.094 -3.48 -12.789 1 92.62 529 ARG B C 1
ATOM 10431 O O . ARG B 1 529 ? 23.297 -2.85 -12.086 1 92.62 529 ARG B O 1
ATOM 10438 N N . LEU B 1 530 ? 23.703 -4.203 -13.773 1 91.94 530 LEU B N 1
ATOM 10439 C CA . LEU B 1 530 ? 22.297 -4.352 -14.125 1 91.94 530 LEU B CA 1
ATOM 10440 C C . LEU B 1 530 ? 21.594 -5.301 -13.156 1 91.94 530 LEU B C 1
ATOM 10442 O O . LEU B 1 530 ? 22.188 -6.266 -12.68 1 91.94 530 LEU B O 1
ATOM 10446 N N . LEU B 1 531 ? 20.406 -4.992 -12.898 1 89.88 531 LEU B N 1
ATOM 10447 C CA . LEU B 1 531 ? 19.531 -5.906 -12.18 1 89.88 531 LEU B CA 1
ATOM 10448 C C . LEU B 1 531 ? 18.797 -6.832 -13.148 1 89.88 531 LEU B C 1
ATOM 10450 O O . LEU B 1 531 ? 17.734 -6.48 -13.672 1 89.88 531 LEU B O 1
ATOM 10454 N N . ILE B 1 532 ? 19.312 -7.926 -13.391 1 87.19 532 ILE B N 1
ATOM 10455 C CA . ILE B 1 532 ? 18.828 -8.812 -14.445 1 87.19 532 ILE B CA 1
ATOM 10456 C C . ILE B 1 532 ? 17.828 -9.805 -13.867 1 87.19 532 ILE B C 1
ATOM 10458 O O . ILE B 1 532 ? 18.172 -10.633 -13.023 1 87.19 532 ILE B O 1
ATOM 10462 N N . PRO B 1 533 ? 16.594 -9.781 -14.336 1 85.12 533 PRO B N 1
ATOM 10463 C CA . PRO B 1 533 ? 15.625 -10.797 -13.914 1 85.12 533 PRO B CA 1
ATOM 10464 C C . PRO B 1 533 ? 15.812 -12.125 -14.633 1 85.12 533 PRO B C 1
ATOM 10466 O O . PRO B 1 533 ? 16.516 -12.195 -15.641 1 85.12 533 PRO B O 1
ATOM 10469 N N . ARG B 1 534 ? 15.219 -13.078 -14.094 1 83.06 534 ARG B N 1
ATOM 10470 C CA . ARG B 1 534 ? 15.312 -14.406 -14.695 1 83.06 534 ARG B CA 1
ATOM 10471 C C . ARG B 1 534 ? 14.789 -14.391 -16.125 1 83.06 534 ARG B C 1
ATOM 10473 O O . ARG B 1 534 ? 15.375 -15.031 -17.016 1 83.06 534 ARG B O 1
ATOM 10480 N N . ARG B 1 535 ? 13.727 -13.727 -16.391 1 85 535 ARG B N 1
ATOM 10481 C CA . ARG B 1 535 ? 13.078 -13.711 -17.703 1 85 535 ARG B CA 1
ATOM 10482 C C . ARG B 1 535 ? 14.016 -13.164 -18.766 1 85 535 ARG B C 1
ATOM 10484 O O . ARG B 1 535 ? 13.836 -13.438 -19.953 1 85 535 ARG B O 1
ATOM 10491 N N . ALA B 1 536 ? 15.039 -12.484 -18.375 1 83.62 536 ALA B N 1
ATOM 10492 C CA . ALA B 1 536 ? 15.977 -11.891 -19.328 1 83.62 536 ALA B CA 1
ATOM 10493 C C . ALA B 1 536 ? 17.234 -12.742 -19.453 1 83.62 536 ALA B C 1
ATOM 10495 O O . ALA B 1 536 ? 18.078 -12.484 -20.312 1 83.62 536 ALA B O 1
ATOM 10496 N N . GLN B 1 537 ? 17.391 -13.758 -18.656 1 84.5 537 GLN B N 1
ATOM 10497 C CA . GLN B 1 537 ? 18.578 -14.625 -18.672 1 84.5 537 GLN B CA 1
ATOM 10498 C C . GLN B 1 537 ? 18.359 -15.828 -19.594 1 84.5 537 GLN B C 1
ATOM 10500 O O . GLN B 1 537 ? 17.234 -16.344 -19.688 1 84.5 537 GLN B O 1
ATOM 10505 N N . PRO B 1 538 ? 19.453 -16.203 -20.266 1 86.38 538 PRO B N 1
ATOM 10506 C CA . PRO B 1 538 ? 19.328 -17.469 -21 1 86.38 538 PRO B CA 1
ATOM 10507 C C . PRO B 1 538 ? 19.219 -18.688 -20.078 1 86.38 538 PRO B C 1
ATOM 10509 O O . PRO B 1 538 ? 19.578 -18.609 -18.906 1 86.38 538 PRO B O 1
ATOM 10512 N N . LEU B 1 539 ? 18.75 -19.766 -20.609 1 91.94 539 LEU B N 1
ATOM 10513 C CA . LEU B 1 539 ? 18.5 -20.953 -19.812 1 91.94 539 LEU B CA 1
ATOM 10514 C C . LEU B 1 539 ? 19.797 -21.484 -19.203 1 91.94 539 LEU B C 1
ATOM 10516 O O . LEU B 1 539 ? 19.781 -22.031 -18.094 1 91.94 539 LEU B O 1
ATOM 10520 N N . LEU B 1 540 ? 20.953 -21.281 -19.938 1 90.81 540 LEU B N 1
ATOM 10521 C CA . LEU B 1 540 ? 22.234 -21.734 -19.406 1 90.81 540 LEU B CA 1
ATOM 10522 C C . LEU B 1 540 ? 22.547 -21.062 -18.078 1 90.81 540 LEU B C 1
ATOM 10524 O O . LEU B 1 540 ? 22.984 -21.734 -17.141 1 90.81 540 LEU B O 1
ATOM 10528 N N . GLN B 1 541 ? 22.297 -19.828 -18.031 1 87.06 541 GLN B N 1
ATOM 10529 C CA . GLN B 1 541 ? 22.547 -19.078 -16.797 1 87.06 541 GLN B CA 1
ATOM 10530 C C . GLN B 1 541 ? 21.562 -19.484 -15.703 1 87.06 541 GLN B C 1
ATOM 10532 O O . GLN B 1 541 ? 21.938 -19.594 -14.531 1 87.06 541 GLN B O 1
ATOM 10537 N N . ILE B 1 542 ? 20.328 -19.656 -16.062 1 91.88 542 ILE B N 1
ATOM 10538 C CA . ILE B 1 542 ? 19.312 -20.078 -15.094 1 91.88 542 ILE B CA 1
ATOM 10539 C C . ILE B 1 542 ? 19.688 -21.438 -14.508 1 91.88 542 ILE B C 1
ATOM 10541 O O . ILE B 1 542 ? 19.578 -21.641 -13.297 1 91.88 542 ILE B O 1
ATOM 10545 N N . ALA B 1 543 ? 20.141 -22.328 -15.344 1 95.25 543 ALA B N 1
ATOM 10546 C CA . ALA B 1 543 ? 20.562 -23.656 -14.883 1 95.25 543 ALA B CA 1
ATOM 10547 C C . ALA B 1 543 ? 21.719 -23.547 -13.891 1 95.25 543 ALA B C 1
ATOM 10549 O O . ALA B 1 543 ? 21.766 -24.281 -12.898 1 95.25 543 ALA B O 1
ATOM 10550 N N . THR B 1 544 ? 22.641 -22.656 -14.148 1 91.38 544 THR B N 1
ATOM 10551 C CA . THR B 1 544 ? 23.766 -22.438 -13.258 1 91.38 544 THR B CA 1
ATOM 10552 C C . THR B 1 544 ? 23.297 -21.906 -11.906 1 91.38 544 THR B C 1
ATOM 10554 O O . THR B 1 544 ? 23.734 -22.375 -10.859 1 91.38 544 THR B O 1
ATOM 10557 N N . GLU B 1 545 ? 22.406 -21.016 -11.984 1 87.56 545 GLU B N 1
ATOM 10558 C CA . GLU B 1 545 ? 21.891 -20.391 -10.766 1 87.56 545 GLU B CA 1
ATOM 10559 C C . GLU B 1 545 ? 21.109 -21.406 -9.93 1 87.56 545 GLU B C 1
ATOM 10561 O O . GLU B 1 545 ? 21.078 -21.312 -8.695 1 87.56 545 GLU B O 1
ATOM 10566 N N . LEU B 1 546 ? 20.453 -22.328 -10.586 1 93.75 546 LEU B N 1
ATOM 10567 C CA . LEU B 1 546 ? 19.641 -23.328 -9.891 1 93.75 546 LEU B CA 1
ATOM 10568 C C . LEU B 1 546 ? 20.516 -24.453 -9.367 1 93.75 546 LEU B C 1
ATOM 10570 O O . LEU B 1 546 ? 20.016 -25.359 -8.688 1 93.75 546 LEU B O 1
ATOM 10574 N N . GLY B 1 547 ? 21.781 -24.422 -9.68 1 92.75 547 GLY B N 1
ATOM 10575 C CA . GLY B 1 547 ? 22.719 -25.422 -9.156 1 92.75 547 GLY B CA 1
ATOM 10576 C C . GLY B 1 547 ? 22.594 -26.766 -9.859 1 92.75 547 GLY B C 1
ATOM 10577 O O . GLY B 1 547 ? 22.75 -27.812 -9.227 1 92.75 547 GLY B O 1
ATOM 10578 N N . LEU B 1 548 ? 22.234 -26.75 -11.094 1 96.75 548 LEU B N 1
ATOM 10579 C CA . LEU B 1 548 ? 22.156 -28 -11.852 1 96.75 548 LEU B CA 1
ATOM 10580 C C . LEU B 1 548 ? 23.516 -28.391 -12.398 1 96.75 548 LEU B C 1
ATOM 10582 O O . LEU B 1 548 ? 23.719 -28.453 -13.617 1 96.75 548 LEU B O 1
ATOM 10586 N N . ASN B 1 549 ? 24.406 -28.859 -11.57 1 95.44 549 ASN B N 1
ATOM 10587 C CA . ASN B 1 549 ? 25.828 -29.031 -11.852 1 95.44 549 ASN B CA 1
ATOM 10588 C C . ASN B 1 549 ? 26.078 -30.25 -12.75 1 95.44 549 ASN B C 1
ATOM 10590 O O . ASN B 1 549 ? 26.891 -30.188 -13.672 1 95.44 549 ASN B O 1
ATOM 10594 N N . THR B 1 550 ? 25.453 -31.328 -12.445 1 95.06 550 THR B N 1
ATOM 10595 C CA . THR B 1 550 ? 25.672 -32.531 -13.242 1 95.06 550 THR B CA 1
ATOM 10596 C C . THR B 1 550 ? 25.219 -32.312 -14.688 1 95.06 550 THR B C 1
ATOM 10598 O O . THR B 1 550 ? 25.922 -32.688 -15.625 1 95.06 550 THR B O 1
ATOM 10601 N N . LEU B 1 551 ? 24.031 -31.75 -14.781 1 95.38 551 LEU B N 1
ATOM 10602 C CA . LEU B 1 551 ? 23.531 -31.438 -16.125 1 95.38 551 LEU B CA 1
ATOM 10603 C C . LEU B 1 551 ? 24.516 -30.531 -16.859 1 95.38 551 LEU B C 1
ATOM 10605 O O . LEU B 1 551 ? 24.828 -30.781 -18.031 1 95.38 551 LEU B O 1
ATOM 10609 N N . LEU B 1 552 ? 25 -29.5 -16.25 1 94.44 552 LEU B N 1
ATOM 10610 C CA . LEU B 1 552 ? 25.906 -28.531 -16.844 1 94.44 552 LEU B CA 1
ATOM 10611 C C . LEU B 1 552 ? 27.234 -29.188 -17.203 1 94.44 552 LEU B C 1
ATOM 10613 O O . LEU B 1 552 ? 27.875 -28.797 -18.188 1 94.44 552 LEU B O 1
ATOM 10617 N N . SER B 1 553 ? 27.672 -30.141 -16.422 1 93.44 553 SER B N 1
ATOM 10618 C CA . SER B 1 553 ? 28.938 -30.828 -16.656 1 93.44 553 SER B CA 1
ATOM 10619 C C . SER B 1 553 ? 28.859 -31.719 -17.891 1 93.44 553 SER B C 1
ATOM 10621 O O . SER B 1 553 ? 29.875 -32.031 -18.531 1 93.44 553 SER B O 1
ATOM 10623 N N . LEU B 1 554 ? 27.672 -32.156 -18.266 1 93.38 554 LEU B N 1
ATOM 10624 C CA . LEU B 1 554 ? 27.484 -33.062 -19.406 1 93.38 554 LEU B CA 1
ATOM 10625 C C . LEU B 1 554 ? 27.359 -32.25 -20.703 1 93.38 554 LEU B C 1
ATOM 10627 O O . LEU B 1 554 ? 27.547 -32.781 -21.781 1 93.38 554 LEU B O 1
ATOM 10631 N N . LEU B 1 555 ? 27.109 -31.016 -20.641 1 91.94 555 LEU B N 1
ATOM 10632 C CA . LEU B 1 555 ? 26.719 -30.188 -21.781 1 91.94 555 LEU B CA 1
ATOM 10633 C C . LEU B 1 555 ? 27.906 -29.938 -22.703 1 91.94 555 LEU B C 1
ATOM 10635 O O . LEU B 1 555 ? 27.781 -30.078 -23.922 1 91.94 555 LEU B O 1
ATOM 10639 N N . PRO B 1 556 ? 29.125 -29.516 -22.188 1 86.88 556 PRO B N 1
ATOM 10640 C CA . PRO B 1 556 ? 30.219 -29.141 -23.078 1 86.88 556 PRO B CA 1
ATOM 10641 C C . PRO B 1 556 ? 30.578 -30.219 -24.078 1 86.88 556 PRO B C 1
ATOM 10643 O O . PRO B 1 556 ? 30.859 -29.922 -25.25 1 86.88 556 PRO B O 1
ATOM 10646 N N . ASN B 1 557 ? 30.516 -31.484 -23.75 1 83.69 557 ASN B N 1
ATOM 10647 C CA . ASN B 1 557 ? 30.922 -32.562 -24.625 1 83.69 557 ASN B CA 1
ATOM 10648 C C . ASN B 1 557 ? 29.828 -32.938 -25.625 1 83.69 557 ASN B C 1
ATOM 10650 O O . ASN B 1 557 ? 30.031 -33.75 -26.531 1 83.69 557 ASN B O 1
ATOM 10654 N N . THR B 1 558 ? 28.672 -32.281 -25.562 1 90.31 558 THR B N 1
ATOM 10655 C CA . THR B 1 558 ? 27.531 -32.656 -26.391 1 90.31 558 THR B CA 1
ATOM 10656 C C . THR B 1 558 ? 27.266 -31.578 -27.453 1 90.31 558 THR B C 1
ATOM 10658 O O . THR B 1 558 ? 26.516 -31.812 -28.406 1 90.31 558 THR B O 1
ATOM 10661 N N . GLY B 1 559 ? 27.875 -30.375 -27.328 1 86.69 559 GLY B N 1
ATOM 10662 C CA . GLY B 1 559 ? 27.625 -29.281 -28.266 1 86.69 559 GLY B CA 1
ATOM 10663 C C . GLY B 1 559 ? 26.312 -28.562 -28.016 1 86.69 559 GLY B C 1
ATOM 10664 O O . GLY B 1 559 ? 25.906 -27.719 -28.812 1 86.69 559 GLY B O 1
ATOM 10665 N N . LEU B 1 560 ? 25.625 -28.891 -27.031 1 89.94 560 LEU B N 1
ATOM 10666 C CA . LEU B 1 560 ? 24.297 -28.328 -26.781 1 89.94 560 LEU B CA 1
ATOM 10667 C C . LEU B 1 560 ? 24.375 -27.094 -25.906 1 89.94 560 LEU B C 1
ATOM 10669 O O . LEU B 1 560 ? 23.359 -26.5 -25.547 1 89.94 560 LEU B O 1
ATOM 10673 N N . GLN B 1 561 ? 25.562 -26.672 -25.547 1 87.19 561 GLN B N 1
ATOM 10674 C CA . GLN B 1 561 ? 25.75 -25.453 -24.766 1 87.19 561 GLN B CA 1
ATOM 10675 C C . GLN B 1 561 ? 25.203 -24.234 -25.5 1 87.19 561 GLN B C 1
ATOM 10677 O O . GLN B 1 561 ? 24.594 -23.359 -24.891 1 87.19 561 GLN B O 1
ATOM 10682 N N . THR B 1 562 ? 25.344 -24.188 -26.75 1 83.5 562 THR B N 1
ATOM 10683 C CA . THR B 1 562 ? 24.906 -23.062 -27.562 1 83.5 562 THR B CA 1
ATOM 10684 C C . THR B 1 562 ? 23.375 -23 -27.625 1 83.5 562 THR B C 1
ATOM 10686 O O . THR B 1 562 ? 22.797 -21.922 -27.719 1 83.5 562 THR B O 1
ATOM 10689 N N . ALA B 1 563 ? 22.75 -24.156 -27.562 1 84.56 563 ALA B N 1
ATOM 10690 C CA . ALA B 1 563 ? 21.281 -24.203 -27.594 1 84.56 563 ALA B CA 1
ATOM 10691 C C . ALA B 1 563 ? 20.703 -23.562 -26.344 1 84.56 563 ALA B C 1
ATOM 10693 O O . ALA B 1 563 ? 19.656 -22.906 -26.391 1 84.56 563 ALA B O 1
ATOM 10694 N N . LEU B 1 564 ? 21.344 -23.688 -25.25 1 88.69 564 LEU B N 1
ATOM 10695 C CA . LEU B 1 564 ? 20.844 -23.172 -23.984 1 88.69 564 LEU B CA 1
ATOM 10696 C C . LEU B 1 564 ? 21.266 -21.719 -23.766 1 88.69 564 LEU B C 1
ATOM 10698 O O . LEU B 1 564 ? 20.672 -21.016 -22.953 1 88.69 564 LEU B O 1
ATOM 10702 N N . GLY B 1 565 ? 22.266 -21.312 -24.422 1 80.56 565 GLY B N 1
ATOM 10703 C CA . GLY B 1 565 ? 22.766 -19.969 -24.25 1 80.56 565 GLY B CA 1
ATOM 10704 C C . GLY B 1 565 ? 22.328 -19.031 -25.359 1 80.56 565 GLY B C 1
ATOM 10705 O O . GLY B 1 565 ? 22.391 -17.797 -25.203 1 80.56 565 GLY B O 1
ATOM 10706 N N . GLY B 1 566 ? 21.844 -19.578 -26.422 1 76.44 566 GLY B N 1
ATOM 10707 C CA . GLY B 1 566 ? 21.578 -18.766 -27.609 1 76.44 566 GLY B CA 1
ATOM 10708 C C . GLY B 1 566 ? 20.141 -18.328 -27.734 1 76.44 566 GLY B C 1
ATOM 10709 O O . GLY B 1 566 ? 19.438 -18.203 -26.719 1 76.44 566 GLY B O 1
ATOM 10710 N N . ARG B 1 567 ? 19.828 -17.938 -29 1 75.06 567 ARG B N 1
ATOM 10711 C CA . ARG B 1 567 ? 18.484 -17.453 -29.328 1 75.06 567 ARG B CA 1
ATOM 10712 C C . ARG B 1 567 ? 17.516 -18.609 -29.547 1 75.06 567 ARG B C 1
ATOM 10714 O O . ARG B 1 567 ? 17.953 -19.75 -29.781 1 75.06 567 ARG B O 1
ATOM 10721 N N . GLY B 1 568 ? 16.328 -18.391 -29.297 1 79.44 568 GLY B N 1
ATOM 10722 C CA . GLY B 1 568 ? 15.312 -19.406 -29.547 1 79.44 568 GLY B CA 1
ATOM 10723 C C . GLY B 1 568 ? 14.359 -19.578 -28.391 1 79.44 568 GLY B C 1
ATOM 10724 O O . GLY B 1 568 ? 14.375 -18.797 -27.422 1 79.44 568 GLY B O 1
ATOM 10725 N N . SER B 1 569 ? 13.477 -20.562 -28.625 1 87.5 569 SER B N 1
ATOM 10726 C CA . SER B 1 569 ? 12.508 -20.891 -27.594 1 87.5 569 SER B CA 1
ATOM 10727 C C . SER B 1 569 ? 12.438 -22.406 -27.359 1 87.5 569 SER B C 1
ATOM 10729 O O . SER B 1 569 ? 12.016 -23.141 -28.25 1 87.5 569 SER B O 1
ATOM 10731 N N . LEU B 1 570 ? 13.055 -22.797 -26.328 1 93.69 570 LEU B N 1
ATOM 10732 C CA . LEU B 1 570 ? 12.992 -24.219 -26.016 1 93.69 570 LEU B CA 1
ATOM 10733 C C . LEU B 1 570 ? 12.547 -24.438 -24.578 1 93.69 570 LEU B C 1
ATOM 10735 O O . LEU B 1 570 ? 12.609 -23.531 -23.75 1 93.69 570 LEU B O 1
ATOM 10739 N N . THR B 1 571 ? 12.008 -25.547 -24.297 1 97 571 THR B N 1
ATOM 10740 C CA . THR B 1 571 ? 11.68 -26 -22.953 1 97 571 THR B CA 1
ATOM 10741 C C . THR B 1 571 ? 12.594 -27.141 -22.516 1 97 571 THR B C 1
ATOM 10743 O O . THR B 1 571 ? 12.742 -28.125 -23.234 1 97 571 THR B O 1
ATOM 10746 N N . LEU B 1 572 ? 13.305 -26.891 -21.469 1 97.5 572 LEU B N 1
ATOM 10747 C CA . LEU B 1 572 ? 14.211 -27.891 -20.938 1 97.5 572 LEU B CA 1
ATOM 10748 C C . LEU B 1 572 ? 13.648 -28.5 -19.656 1 97.5 572 LEU B C 1
ATOM 10750 O O . LEU B 1 572 ? 13.352 -27.781 -18.703 1 97.5 572 LEU B O 1
ATOM 10754 N N . PHE B 1 573 ? 13.414 -29.781 -19.672 1 98.12 573 PHE B N 1
ATOM 10755 C CA . PHE B 1 573 ? 13.141 -30.516 -18.438 1 98.12 573 PHE B CA 1
ATOM 10756 C C . PHE B 1 573 ? 14.438 -30.984 -17.797 1 98.12 573 PHE B C 1
ATOM 10758 O O . PHE B 1 573 ? 14.945 -32.062 -18.125 1 98.12 573 PHE B O 1
ATOM 10765 N N . ALA B 1 574 ? 14.906 -30.219 -16.844 1 98.06 574 ALA B N 1
ATOM 10766 C CA . ALA B 1 574 ? 16.25 -30.406 -16.312 1 98.06 574 ALA B CA 1
ATOM 10767 C C . ALA B 1 574 ? 16.219 -31.266 -15.047 1 98.06 574 ALA B C 1
ATOM 10769 O O . ALA B 1 574 ? 15.664 -30.875 -14.023 1 98.06 574 ALA B O 1
ATOM 10770 N N . PRO B 1 575 ? 16.875 -32.438 -15.109 1 97.19 575 PRO B N 1
ATOM 10771 C CA . PRO B 1 575 ? 16.969 -33.25 -13.883 1 97.19 575 PRO B CA 1
ATOM 10772 C C . PRO B 1 575 ? 17.844 -32.562 -12.82 1 97.19 575 PRO B C 1
ATOM 10774 O O . PRO B 1 575 ? 18.859 -31.969 -13.148 1 97.19 575 PRO B O 1
ATOM 10777 N N . SER B 1 576 ? 17.438 -32.719 -11.656 1 96.75 576 SER B N 1
ATOM 10778 C CA . SER B 1 576 ? 18.234 -32.219 -10.531 1 96.75 576 SER B CA 1
ATOM 10779 C C . SER B 1 576 ? 19.484 -33.062 -10.32 1 96.75 576 SER B C 1
ATOM 10781 O O . SER B 1 576 ? 19.625 -34.125 -10.898 1 96.75 576 SER B O 1
ATOM 10783 N N . ASP B 1 577 ? 20.422 -32.531 -9.531 1 95.69 577 ASP B N 1
ATOM 10784 C CA . ASP B 1 577 ? 21.609 -33.312 -9.195 1 95.69 577 ASP B CA 1
ATOM 10785 C C . ASP B 1 577 ? 21.25 -34.594 -8.445 1 95.69 577 ASP B C 1
ATOM 10787 O O . ASP B 1 577 ? 21.891 -35.625 -8.633 1 95.69 577 ASP B O 1
ATOM 10791 N N . LYS B 1 578 ? 20.281 -34.438 -7.598 1 92.81 578 LYS B N 1
ATOM 10792 C CA . LYS B 1 578 ? 19.797 -35.625 -6.875 1 92.81 578 LYS B CA 1
ATOM 10793 C C . LYS B 1 578 ? 19.281 -36.688 -7.836 1 92.81 578 LYS B C 1
ATOM 10795 O O . LYS B 1 578 ? 19.484 -37.875 -7.621 1 92.81 578 LYS B O 1
ATOM 10800 N N . ALA B 1 579 ? 18.594 -36.281 -8.883 1 93.25 579 ALA B N 1
ATOM 10801 C CA . ALA B 1 579 ? 18.078 -37.219 -9.891 1 93.25 579 ALA B CA 1
ATOM 10802 C C . ALA B 1 579 ? 19.203 -37.938 -10.594 1 93.25 579 ALA B C 1
ATOM 10804 O O . ALA B 1 579 ? 19.125 -39.156 -10.82 1 93.25 579 ALA B O 1
ATOM 10805 N N . PHE B 1 580 ? 20.312 -37.281 -10.93 1 92.5 580 PHE B N 1
ATOM 10806 C CA . PHE B 1 580 ? 21.453 -37.906 -11.594 1 92.5 580 PHE B CA 1
ATOM 10807 C C . PHE B 1 580 ? 22.172 -38.844 -10.656 1 92.5 580 PHE B C 1
ATOM 10809 O O . PHE B 1 580 ? 22.641 -39.906 -11.086 1 92.5 580 PHE B O 1
ATOM 10816 N N . ARG B 1 581 ? 22.219 -38.469 -9.406 1 89.06 581 ARG B N 1
ATOM 10817 C CA . ARG B 1 581 ? 22.891 -39.312 -8.43 1 89.06 581 ARG B CA 1
ATOM 10818 C C . ARG B 1 581 ? 22.109 -40.625 -8.211 1 89.06 581 ARG B C 1
ATOM 10820 O O . ARG B 1 581 ? 22.688 -41.625 -7.805 1 89.06 581 ARG B O 1
ATOM 10827 N N . ALA B 1 582 ? 20.844 -40.531 -8.422 1 84.06 582 ALA B N 1
ATOM 10828 C CA . ALA B 1 582 ? 20 -41.719 -8.234 1 84.06 582 ALA B CA 1
ATOM 10829 C C . ALA B 1 582 ? 20.25 -42.75 -9.336 1 84.06 582 ALA B C 1
ATOM 10831 O O . ALA B 1 582 ? 19.891 -43.906 -9.203 1 84.06 582 ALA B O 1
ATOM 10832 N N . LEU B 1 583 ? 20.891 -42.375 -10.438 1 84.88 583 LEU B N 1
ATOM 10833 C CA . LEU B 1 583 ? 21.281 -43.312 -11.484 1 84.88 583 LEU B CA 1
ATOM 10834 C C . LEU B 1 583 ? 22.422 -44.188 -11.031 1 84.88 583 LEU B C 1
ATOM 10836 O O . LEU B 1 583 ? 23.281 -43.75 -10.25 1 84.88 583 LEU B O 1
ATOM 10840 N N . PRO B 1 584 ? 22.422 -45.406 -11.57 1 81.31 584 PRO B N 1
ATOM 10841 C CA . PRO B 1 584 ? 23.625 -46.219 -11.312 1 81.31 584 PRO B CA 1
ATOM 10842 C C . PRO B 1 584 ? 24.906 -45.562 -11.805 1 81.31 584 PRO B C 1
ATOM 10844 O O . PRO B 1 584 ? 24.906 -44.906 -12.867 1 81.31 584 PRO B O 1
ATOM 10847 N N . ASN B 1 585 ? 25.938 -45.656 -11.031 1 85.38 585 ASN B N 1
ATOM 10848 C CA . ASN B 1 585 ? 27.203 -45.031 -11.367 1 85.38 585 ASN B CA 1
ATOM 10849 C C . ASN B 1 585 ? 27.672 -45.438 -12.758 1 85.38 585 ASN B C 1
ATOM 10851 O O . ASN B 1 585 ? 28.25 -44.625 -13.484 1 85.38 585 ASN B O 1
ATOM 10855 N N . SER B 1 586 ? 27.391 -46.656 -13.062 1 86.31 586 SER B N 1
ATOM 10856 C CA . SER B 1 586 ? 27.797 -47.156 -14.367 1 86.31 586 SER B CA 1
ATOM 10857 C C . SER B 1 586 ? 27.094 -46.438 -15.5 1 86.31 586 SER B C 1
ATOM 10859 O O . SER B 1 586 ? 27.703 -46.156 -16.531 1 86.31 586 SER B O 1
ATOM 10861 N N . THR B 1 587 ? 25.906 -46.125 -15.219 1 85.38 587 THR B N 1
ATOM 10862 C CA . THR B 1 587 ? 25.109 -45.406 -16.234 1 85.38 587 THR B CA 1
ATOM 10863 C C . THR B 1 587 ? 25.594 -43.969 -16.406 1 85.38 587 THR B C 1
ATOM 10865 O O . THR B 1 587 ? 25.781 -43.5 -17.531 1 85.38 587 THR B O 1
ATOM 10868 N N . LEU B 1 588 ? 25.797 -43.281 -15.289 1 89.06 588 LEU B N 1
ATOM 10869 C CA . LEU B 1 588 ? 26.266 -41.875 -15.359 1 89.06 588 LEU B CA 1
ATOM 10870 C C . LEU B 1 588 ? 27.641 -41.812 -16 1 89.06 588 LEU B C 1
ATOM 10872 O O . LEU B 1 588 ? 27.906 -40.938 -16.812 1 89.06 588 LEU B O 1
ATOM 10876 N N . ASN B 1 589 ? 28.453 -42.75 -15.656 1 91.25 589 ASN B N 1
ATOM 10877 C CA . ASN B 1 589 ? 29.797 -42.781 -16.234 1 91.25 589 ASN B CA 1
ATOM 10878 C C . ASN B 1 589 ? 29.75 -43.062 -17.734 1 91.25 589 ASN B C 1
ATOM 10880 O O . ASN B 1 589 ? 30.578 -42.562 -18.5 1 91.25 589 ASN B O 1
ATOM 10884 N N . HIS B 1 590 ? 28.844 -43.875 -18.078 1 92.19 590 HIS B N 1
ATOM 10885 C CA . HIS B 1 590 ? 28.656 -44.156 -19.484 1 92.19 590 HIS B CA 1
ATOM 10886 C C . HIS B 1 590 ? 28.375 -42.875 -20.266 1 92.19 590 HIS B C 1
ATOM 10888 O O . HIS B 1 590 ? 28.953 -42.656 -21.344 1 92.19 590 HIS B O 1
ATOM 10894 N N . PHE B 1 591 ? 27.625 -42.031 -19.75 1 91.38 591 PHE B N 1
ATOM 10895 C CA . PHE B 1 591 ? 27.281 -40.781 -20.453 1 91.38 591 PHE B CA 1
ATOM 10896 C C . PHE B 1 591 ? 28.469 -39.844 -20.484 1 91.38 591 PHE B C 1
ATOM 10898 O O . PHE B 1 591 ? 28.656 -39.094 -21.469 1 91.38 591 PHE B O 1
ATOM 10905 N N . TYR B 1 592 ? 29.281 -39.844 -19.453 1 92 592 TYR B N 1
ATOM 10906 C CA . TYR B 1 592 ? 30.484 -39.031 -19.453 1 92 592 TYR B CA 1
ATOM 10907 C C . TYR B 1 592 ? 31.484 -39.5 -20.5 1 92 592 TYR B C 1
ATOM 10909 O O . TYR B 1 592 ? 32.156 -38.688 -21.125 1 92 592 TYR B O 1
ATOM 10917 N N . LYS B 1 593 ? 31.484 -40.812 -20.75 1 93.5 593 LYS B N 1
ATOM 10918 C CA . LYS B 1 593 ? 32.469 -41.406 -21.641 1 93.5 593 LYS B CA 1
ATOM 10919 C C . LYS B 1 593 ? 31.969 -41.406 -23.094 1 93.5 593 LYS B C 1
ATOM 10921 O O . LYS B 1 593 ? 32.781 -41.5 -24.031 1 93.5 593 LYS B O 1
ATOM 10926 N N . ASN B 1 594 ? 30.688 -41.312 -23.266 1 94.25 594 ASN B N 1
ATOM 10927 C CA . ASN B 1 594 ? 30.094 -41.375 -24.594 1 94.25 594 ASN B CA 1
ATOM 10928 C C . ASN B 1 594 ? 29.297 -40.094 -24.906 1 94.25 594 ASN B C 1
ATOM 10930 O O . ASN B 1 594 ? 28.078 -40.094 -24.766 1 94.25 594 ASN B O 1
ATOM 10934 N N . PRO B 1 595 ? 29.922 -39.156 -25.453 1 92.5 595 PRO B N 1
ATOM 10935 C CA . PRO B 1 595 ? 29.281 -37.875 -25.672 1 92.5 595 PRO B CA 1
ATOM 10936 C C . PRO B 1 595 ? 28.062 -37.969 -26.594 1 92.5 595 PRO B C 1
ATOM 10938 O O . PRO B 1 595 ? 27.109 -37.188 -26.453 1 92.5 595 PRO B O 1
ATOM 10941 N N . GLN B 1 596 ? 28.109 -38.875 -27.516 1 93.31 596 GLN B N 1
ATOM 10942 C CA . GLN B 1 596 ? 26.984 -39 -28.422 1 93.31 596 GLN B CA 1
ATOM 10943 C C . GLN B 1 596 ? 25.734 -39.5 -27.688 1 93.31 596 GLN B C 1
ATOM 10945 O O . GLN B 1 596 ? 24.625 -39.031 -27.938 1 93.31 596 GLN B O 1
ATOM 10950 N N . ASP B 1 597 ? 25.984 -40.438 -26.797 1 92.44 597 ASP B N 1
ATOM 10951 C CA . ASP B 1 597 ? 24.859 -40.906 -26 1 92.44 597 ASP B CA 1
ATOM 10952 C C . ASP B 1 597 ? 24.359 -39.844 -25.031 1 92.44 597 ASP B C 1
ATOM 10954 O O . ASP B 1 597 ? 23.156 -39.75 -24.781 1 92.44 597 ASP B O 1
ATOM 10958 N N . ALA B 1 598 ? 25.297 -39.094 -24.547 1 94.12 598 ALA B N 1
ATOM 10959 C CA . ALA B 1 598 ? 24.922 -38 -23.672 1 94.12 598 ALA B CA 1
ATOM 10960 C C . ALA B 1 598 ? 24.094 -36.938 -24.438 1 94.12 598 ALA B C 1
ATOM 10962 O O . ALA B 1 598 ? 23.141 -36.375 -23.891 1 94.12 598 ALA B O 1
ATOM 10963 N N . ARG B 1 599 ? 24.484 -36.719 -25.625 1 94.38 599 ARG B N 1
ATOM 10964 C CA . ARG B 1 599 ? 23.734 -35.781 -26.469 1 94.38 599 ARG B CA 1
ATOM 10965 C C . ARG B 1 599 ? 22.312 -36.281 -26.703 1 94.38 599 ARG B C 1
ATOM 10967 O O . ARG B 1 599 ? 21.359 -35.5 -26.625 1 94.38 599 ARG B O 1
ATOM 10974 N N . ILE B 1 600 ? 22.156 -37.531 -27 1 92.31 600 ILE B N 1
ATOM 10975 C CA . ILE B 1 600 ? 20.844 -38.125 -27.203 1 92.31 600 ILE B CA 1
ATOM 10976 C C . ILE B 1 600 ? 20 -37.969 -25.938 1 92.31 600 ILE B C 1
ATOM 10978 O O . ILE B 1 600 ? 18.828 -37.625 -26 1 92.31 600 ILE B O 1
ATOM 10982 N N . LEU B 1 601 ? 20.625 -38.25 -24.844 1 92.88 601 LEU B N 1
ATOM 10983 C CA . LEU B 1 601 ? 19.922 -38.125 -23.562 1 92.88 601 LEU B CA 1
ATOM 10984 C C . LEU B 1 601 ? 19.438 -36.688 -23.344 1 92.88 601 LEU B C 1
ATOM 10986 O O . LEU B 1 601 ? 18.266 -36.5 -23.016 1 92.88 601 LEU B O 1
ATOM 10990 N N . LEU B 1 602 ? 20.297 -35.75 -23.547 1 95.06 602 LEU B N 1
ATOM 10991 C CA . LEU B 1 602 ? 19.969 -34.375 -23.266 1 95.06 602 LEU B CA 1
ATOM 10992 C C . LEU B 1 602 ? 18.922 -33.844 -24.266 1 95.06 602 LEU B C 1
ATOM 10994 O O . LEU B 1 602 ? 18.016 -33.094 -23.875 1 95.06 602 LEU B O 1
ATOM 10998 N N . LEU B 1 603 ? 19.031 -34.219 -25.516 1 94.81 603 LEU B N 1
ATOM 10999 C CA . LEU B 1 603 ? 18.031 -33.844 -26.5 1 94.81 603 LEU B CA 1
ATOM 11000 C C . LEU B 1 603 ? 16.656 -34.438 -26.141 1 94.81 603 LEU B C 1
ATOM 11002 O O . LEU B 1 603 ? 15.625 -33.812 -26.453 1 94.81 603 LEU B O 1
ATOM 11006 N N . SER B 1 604 ? 16.656 -35.562 -25.453 1 94.44 604 SER B N 1
ATOM 11007 C CA . SER B 1 604 ? 15.422 -36.219 -25.016 1 94.44 604 SER B CA 1
ATOM 11008 C C . SER B 1 604 ? 14.797 -35.469 -23.844 1 94.44 604 SER B C 1
ATOM 11010 O O . SER B 1 604 ? 13.672 -35.781 -23.438 1 94.44 604 SER B O 1
ATOM 11012 N N . HIS B 1 605 ? 15.531 -34.531 -23.297 1 97 605 HIS B N 1
ATOM 11013 C CA . HIS B 1 605 ? 15.031 -33.719 -22.203 1 97 605 HIS B CA 1
ATOM 11014 C C . HIS B 1 605 ? 14.617 -32.344 -22.672 1 97 605 HIS B C 1
ATOM 11016 O O . HIS B 1 605 ? 14.234 -31.484 -21.875 1 97 605 HIS B O 1
ATOM 11022 N N . MET B 1 606 ? 14.711 -32.094 -23.984 1 95.5 606 MET B N 1
ATOM 11023 C CA . MET B 1 606 ? 14.43 -30.781 -24.562 1 95.5 606 MET B CA 1
ATOM 11024 C C . MET B 1 606 ? 13.273 -30.859 -25.547 1 95.5 606 MET B C 1
ATOM 11026 O O . MET B 1 606 ? 13.125 -31.859 -26.266 1 95.5 606 MET B O 1
ATOM 11030 N N . THR B 1 607 ? 12.438 -29.891 -25.469 1 95.38 607 THR B N 1
ATOM 11031 C CA . THR B 1 607 ? 11.383 -29.734 -26.453 1 95.38 607 THR B CA 1
ATOM 11032 C C . THR B 1 607 ? 11.422 -28.344 -27.078 1 95.38 607 THR B C 1
ATOM 11034 O O . THR B 1 607 ? 11.953 -27.406 -26.469 1 95.38 607 THR B O 1
ATOM 11037 N N . SER B 1 608 ? 10.938 -28.219 -28.328 1 92.88 608 SER B N 1
ATOM 11038 C CA . SER B 1 608 ? 10.883 -26.922 -28.969 1 92.88 608 SER B CA 1
ATOM 11039 C C . SER B 1 608 ? 9.688 -26.109 -28.484 1 92.88 608 SER B C 1
ATOM 11041 O O . SER B 1 608 ? 8.617 -26.656 -28.234 1 92.88 608 SER B O 1
ATOM 11043 N N . GLY B 1 609 ? 9.938 -24.828 -28.359 1 92.06 609 GLY B N 1
ATOM 11044 C CA . GLY B 1 609 ? 8.875 -23.938 -27.953 1 92.06 609 GLY B CA 1
ATOM 11045 C C . GLY B 1 609 ? 8.836 -23.703 -26.453 1 92.06 609 GLY B C 1
ATOM 11046 O O . GLY B 1 609 ? 9.594 -24.328 -25.703 1 92.06 609 GLY B O 1
ATOM 11047 N N . ARG B 1 610 ? 8.023 -22.75 -26.031 1 91.38 610 ARG B N 1
ATOM 11048 C CA . ARG B 1 610 ? 7.832 -22.422 -24.625 1 91.38 610 ARG B CA 1
ATOM 11049 C C . ARG B 1 610 ? 6.609 -23.141 -24.062 1 91.38 610 ARG B C 1
ATOM 11051 O O . ARG B 1 610 ? 5.473 -22.781 -24.391 1 91.38 610 ARG B O 1
ATOM 11058 N N . HIS B 1 611 ? 6.832 -24.125 -23.266 1 93.19 611 HIS B N 1
ATOM 11059 C CA . HIS B 1 611 ? 5.754 -24.875 -22.625 1 93.19 611 HIS B CA 1
ATOM 11060 C C . HIS B 1 611 ? 5.727 -24.609 -21.125 1 93.19 611 HIS B C 1
ATOM 11062 O O . HIS B 1 611 ? 6.551 -25.156 -20.391 1 93.19 611 HIS B O 1
ATOM 11068 N N . LEU B 1 612 ? 4.754 -23.844 -20.719 1 92.31 612 LEU B N 1
ATOM 11069 C CA . LEU B 1 612 ? 4.586 -23.562 -19.297 1 92.31 612 LEU B CA 1
ATOM 11070 C C . LEU B 1 612 ? 3.719 -24.625 -18.625 1 92.31 612 LEU B C 1
ATOM 11072 O O . LEU B 1 612 ? 2.924 -25.281 -19.297 1 92.31 612 LEU B O 1
ATOM 11076 N N . SER B 1 613 ? 3.963 -24.797 -17.328 1 93.12 613 SER B N 1
ATOM 11077 C CA . SER B 1 613 ? 3.18 -25.781 -16.594 1 93.12 613 SER B CA 1
ATOM 11078 C C . SER B 1 613 ? 1.692 -25.453 -16.625 1 93.12 613 SER B C 1
ATOM 11080 O O . SER B 1 613 ? 0.847 -26.328 -16.5 1 93.12 613 SER B O 1
ATOM 11082 N N . SER B 1 614 ? 1.374 -24.25 -16.844 1 90.06 614 SER B N 1
ATOM 11083 C CA . SER B 1 614 ? -0.015 -23.812 -16.906 1 90.06 614 SER B CA 1
ATOM 11084 C C . SER B 1 614 ? -0.704 -24.344 -18.156 1 90.06 614 SER B C 1
ATOM 11086 O O . SER B 1 614 ? -1.934 -24.359 -18.234 1 90.06 614 SER B O 1
ATOM 11088 N N . ASN B 1 615 ? 0.051 -24.812 -19.156 1 90.25 615 ASN B N 1
ATOM 11089 C CA . ASN B 1 615 ? -0.516 -25.281 -20.406 1 90.25 615 ASN B CA 1
ATOM 11090 C C . ASN B 1 615 ? -0.51 -26.797 -20.484 1 90.25 615 ASN B C 1
ATOM 11092 O O . ASN B 1 615 ? -0.965 -27.375 -21.484 1 90.25 615 ASN B O 1
ATOM 11096 N N . PHE B 1 616 ? -0.056 -27.406 -19.469 1 91.56 616 PHE B N 1
ATOM 11097 C CA . PHE B 1 616 ? 0.048 -28.859 -19.484 1 91.56 616 PHE B CA 1
ATOM 11098 C C . PHE B 1 616 ? -1.324 -29.5 -19.344 1 91.56 616 PHE B C 1
ATOM 11100 O O . PHE B 1 616 ? -2.146 -29.047 -18.547 1 91.56 616 PHE B O 1
ATOM 11107 N N . VAL B 1 617 ? -1.538 -30.516 -20.141 1 89.81 617 VAL B N 1
ATOM 11108 C CA . VAL B 1 617 ? -2.766 -31.297 -20.078 1 89.81 617 VAL B CA 1
ATOM 11109 C C . VAL B 1 617 ? -2.424 -32.781 -19.859 1 89.81 617 VAL B C 1
ATOM 11111 O O . VAL B 1 617 ? -1.33 -33.219 -20.203 1 89.81 617 VAL B O 1
ATOM 11114 N N . ASP B 1 618 ? -3.314 -33.469 -19.219 1 88.75 618 ASP B N 1
ATOM 11115 C CA . ASP B 1 618 ? -3.102 -34.875 -18.953 1 88.75 618 ASP B CA 1
ATOM 11116 C C . ASP B 1 618 ? -2.908 -35.656 -20.266 1 88.75 618 ASP B C 1
ATOM 11118 O O . ASP B 1 618 ? -3.621 -35.438 -21.234 1 88.75 618 ASP B O 1
ATOM 11122 N N . MET B 1 619 ? -1.863 -36.5 -20.297 1 86.5 619 MET B N 1
ATOM 11123 C CA . MET B 1 619 ? -1.534 -37.406 -21.391 1 86.5 619 MET B CA 1
ATOM 11124 C C . MET B 1 619 ? -1.075 -36.625 -22.625 1 86.5 619 MET B C 1
ATOM 11126 O O . MET B 1 619 ? -1.153 -37.125 -23.75 1 86.5 619 MET B O 1
ATOM 11130 N N . GLN B 1 620 ? -0.686 -35.438 -22.391 1 88.69 620 GLN B N 1
ATOM 11131 C CA . GLN B 1 620 ? -0.112 -34.656 -23.484 1 88.69 620 GLN B CA 1
ATOM 11132 C C . GLN B 1 620 ? 1.204 -35.25 -23.953 1 88.69 620 GLN B C 1
ATOM 11134 O O . GLN B 1 620 ? 2.012 -35.719 -23.156 1 88.69 620 GLN B O 1
ATOM 11139 N N . LEU B 1 621 ? 1.34 -35.281 -25.25 1 89.12 621 LEU B N 1
ATOM 11140 C CA . LEU B 1 621 ? 2.596 -35.719 -25.859 1 89.12 621 LEU B CA 1
ATOM 11141 C C . LEU B 1 621 ? 3.428 -34.5 -26.297 1 89.12 621 LEU B C 1
ATOM 11143 O O . LEU B 1 621 ? 2.934 -33.656 -27.016 1 89.12 621 LEU B O 1
ATOM 11147 N N . LEU B 1 622 ? 4.578 -34.438 -25.797 1 91.69 622 LEU B N 1
ATOM 11148 C CA . LEU B 1 622 ? 5.52 -33.406 -26.203 1 91.69 622 LEU B CA 1
ATOM 11149 C C . LEU B 1 622 ? 6.645 -34 -27.047 1 91.69 622 LEU B C 1
ATOM 11151 O O . LEU B 1 622 ? 7.305 -34.938 -26.625 1 91.69 622 LEU B O 1
ATOM 11155 N N . HIS B 1 623 ? 6.789 -33.438 -28.203 1 92.75 623 HIS B N 1
ATOM 11156 C CA . HIS B 1 623 ? 7.863 -33.938 -29.062 1 92.75 623 HIS B CA 1
ATOM 11157 C C . HIS B 1 623 ? 9.219 -33.438 -28.578 1 92.75 623 HIS B C 1
ATOM 11159 O O . HIS B 1 623 ? 9.461 -32.219 -28.531 1 92.75 623 HIS B O 1
ATOM 11165 N N . SER B 1 624 ? 10.078 -34.344 -28.188 1 94.19 624 SER B N 1
ATOM 11166 C CA . SER B 1 624 ? 11.414 -33.938 -27.766 1 94.19 624 SER B CA 1
ATOM 11167 C C . SER B 1 624 ? 12.266 -33.531 -28.969 1 94.19 624 SER B C 1
ATOM 11169 O O . SER B 1 624 ? 11.844 -33.719 -30.125 1 94.19 624 SER B O 1
ATOM 11171 N N . ARG B 1 625 ? 13.391 -33 -28.75 1 93.69 625 ARG B N 1
ATOM 11172 C CA . ARG B 1 625 ? 14.297 -32.594 -29.828 1 93.69 625 ARG B CA 1
ATOM 11173 C C . ARG B 1 625 ? 15.078 -33.781 -30.359 1 93.69 625 ARG B C 1
ATOM 11175 O O . ARG B 1 625 ? 15.773 -33.656 -31.375 1 93.69 625 ARG B O 1
ATOM 11182 N N . TYR B 1 626 ? 15.039 -34.906 -29.656 1 92.44 626 TYR B N 1
ATOM 11183 C CA . TYR B 1 626 ? 15.508 -36.125 -30.266 1 92.44 626 TYR B CA 1
ATOM 11184 C C . TYR B 1 626 ? 14.438 -36.75 -31.156 1 92.44 626 TYR B C 1
ATOM 11186 O O . TYR B 1 626 ? 13.367 -37.125 -30.672 1 92.44 626 TYR B O 1
ATOM 11194 N N . PRO B 1 627 ? 14.75 -36.781 -32.406 1 89.56 627 PRO B N 1
ATOM 11195 C CA . PRO B 1 627 ? 13.727 -37.219 -33.344 1 89.56 627 PRO B CA 1
ATOM 11196 C C . PRO B 1 627 ? 13.109 -38.562 -33 1 89.56 627 PRO B C 1
ATOM 11198 O O . PRO B 1 627 ? 13.828 -39.5 -32.625 1 89.56 627 PRO B O 1
ATOM 11201 N N . GLY B 1 628 ? 11.781 -38.625 -33 1 85.62 628 GLY B N 1
ATOM 11202 C CA . GLY B 1 628 ? 11.039 -39.875 -32.781 1 85.62 628 GLY B CA 1
ATOM 11203 C C . GLY B 1 628 ? 10.727 -40.125 -31.328 1 85.62 628 GLY B C 1
ATOM 11204 O O . GLY B 1 628 ? 10.047 -41.094 -31 1 85.62 628 GLY B O 1
ATOM 11205 N N . ARG B 1 629 ? 11.25 -39.281 -30.5 1 88.81 629 ARG B N 1
ATOM 11206 C CA . ARG B 1 629 ? 11.023 -39.469 -29.078 1 88.81 629 ARG B CA 1
ATOM 11207 C C . ARG B 1 629 ? 10.008 -38.469 -28.531 1 88.81 629 ARG B C 1
ATOM 11209 O O . ARG B 1 629 ? 10.266 -37.281 -28.5 1 88.81 629 ARG B O 1
ATOM 11216 N N . ASP B 1 630 ? 8.852 -39.031 -28.109 1 89.88 630 ASP B N 1
ATOM 11217 C CA . ASP B 1 630 ? 7.832 -38.188 -27.484 1 89.88 630 ASP B CA 1
ATOM 11218 C C . ASP B 1 630 ? 7.848 -38.375 -25.953 1 89.88 630 ASP B C 1
ATOM 11220 O O . ASP B 1 630 ? 8.062 -39.469 -25.453 1 89.88 630 ASP B O 1
ATOM 11224 N N . LEU B 1 631 ? 7.656 -37.281 -25.344 1 92.25 631 LEU B N 1
ATOM 11225 C CA . LEU B 1 631 ? 7.527 -37.25 -23.891 1 92.25 631 LEU B CA 1
ATOM 11226 C C . LEU B 1 631 ? 6.062 -37.219 -23.469 1 92.25 631 LEU B C 1
ATOM 11228 O O . LEU B 1 631 ? 5.27 -36.469 -24.062 1 92.25 631 LEU B O 1
ATOM 11232 N N . LYS B 1 632 ? 5.762 -38.062 -22.562 1 89.94 632 LYS B N 1
ATOM 11233 C CA . LYS B 1 632 ? 4.375 -38.125 -22.109 1 89.94 632 LYS B CA 1
ATOM 11234 C C . LYS B 1 632 ? 4.203 -37.438 -20.766 1 89.94 632 LYS B C 1
ATOM 11236 O O . LYS B 1 632 ? 4.953 -37.688 -19.812 1 89.94 632 LYS B O 1
ATOM 11241 N N . LEU B 1 633 ? 3.217 -36.562 -20.734 1 91.75 633 LEU B N 1
ATOM 11242 C CA . LEU B 1 633 ? 2.92 -35.812 -19.531 1 91.75 633 LEU B CA 1
ATOM 11243 C C . LEU B 1 633 ? 1.721 -36.406 -18.797 1 91.75 633 LEU B C 1
ATOM 11245 O O . LEU B 1 633 ? 0.749 -36.812 -19.422 1 91.75 633 LEU B O 1
ATOM 11249 N N . LYS B 1 634 ? 1.799 -36.5 -17.5 1 91.38 634 LYS B N 1
ATOM 11250 C CA . LYS B 1 634 ? 0.694 -36.906 -16.656 1 91.38 634 LYS B CA 1
ATOM 11251 C C . LYS B 1 634 ? 0.398 -35.875 -15.57 1 91.38 634 LYS B C 1
ATOM 11253 O O . LYS B 1 634 ? 1.311 -35.406 -14.898 1 91.38 634 LYS B O 1
ATOM 11258 N N . VAL B 1 635 ? -0.833 -35.5 -15.508 1 91.38 635 VAL B N 1
ATOM 11259 C CA . VAL B 1 635 ? -1.251 -34.5 -14.523 1 91.38 635 VAL B CA 1
ATOM 11260 C C . VAL B 1 635 ? -1.991 -35.188 -13.383 1 91.38 635 VAL B C 1
ATOM 11262 O O . VAL B 1 635 ? -2.916 -35.969 -13.617 1 91.38 635 VAL B O 1
ATOM 11265 N N . PHE B 1 636 ? -1.531 -35.062 -12.172 1 90.44 636 PHE B N 1
ATOM 11266 C CA . PHE B 1 636 ? -2.184 -35.5 -10.945 1 90.44 636 PHE B CA 1
ATOM 11267 C C . PHE B 1 636 ? -2.555 -34.312 -10.07 1 90.44 636 PHE B C 1
ATOM 11269 O O . PHE B 1 636 ? -2.129 -33.188 -10.336 1 90.44 636 PHE B O 1
ATOM 11276 N N . ARG B 1 637 ? -3.396 -34.594 -9.164 1 89.06 637 ARG B N 1
ATOM 11277 C CA . ARG B 1 637 ? -3.742 -33.531 -8.234 1 89.06 637 ARG B CA 1
ATOM 11278 C C . ARG B 1 637 ? -2.496 -32.969 -7.539 1 89.06 637 ARG B C 1
ATOM 11280 O O . ARG B 1 637 ? -1.783 -33.719 -6.859 1 89.06 637 ARG B O 1
ATOM 11287 N N . GLY B 1 638 ? -2.209 -31.781 -7.793 1 85.56 638 GLY B N 1
ATOM 11288 C CA . GLY B 1 638 ? -1.105 -31.094 -7.129 1 85.56 638 GLY B CA 1
ATOM 11289 C C . GLY B 1 638 ? 0.243 -31.406 -7.754 1 85.56 638 GLY B C 1
ATOM 11290 O O . GLY B 1 638 ? 1.268 -30.875 -7.316 1 85.56 638 GLY B O 1
ATOM 11291 N N . ASN B 1 639 ? 0.235 -32.312 -8.766 1 90.5 639 ASN B N 1
ATOM 11292 C CA . ASN B 1 639 ? 1.518 -32.719 -9.328 1 90.5 639 ASN B CA 1
ATOM 11293 C C . ASN B 1 639 ? 1.444 -32.844 -10.852 1 90.5 639 ASN B C 1
ATOM 11295 O O . ASN B 1 639 ? 0.395 -33.156 -11.398 1 90.5 639 ASN B O 1
ATOM 11299 N N . LYS B 1 640 ? 2.5 -32.531 -11.438 1 93.69 640 LYS B N 1
ATOM 11300 C CA . LYS B 1 640 ? 2.721 -32.781 -12.867 1 93.69 640 LYS B CA 1
ATOM 11301 C C . LYS B 1 640 ? 3.986 -33.594 -13.102 1 93.69 640 LYS B C 1
ATOM 11303 O O . LYS B 1 640 ? 5.043 -33.281 -12.547 1 93.69 640 LYS B O 1
ATOM 11308 N N . ILE B 1 641 ? 3.82 -34.656 -13.836 1 94.81 641 ILE B N 1
ATOM 11309 C CA . ILE B 1 641 ? 4.914 -35.625 -14.008 1 94.81 641 ILE B CA 1
ATOM 11310 C C . ILE B 1 641 ? 5.188 -35.844 -15.492 1 94.81 641 ILE B C 1
ATOM 11312 O O . ILE B 1 641 ? 4.258 -36.031 -16.281 1 94.81 641 ILE B O 1
ATOM 11316 N N . ILE B 1 642 ? 6.418 -35.688 -15.875 1 95.56 642 ILE B N 1
ATOM 11317 C CA . ILE B 1 642 ? 6.855 -36.031 -17.234 1 95.56 642 ILE B CA 1
ATOM 11318 C C . ILE B 1 642 ? 7.613 -37.344 -17.219 1 95.56 642 ILE B C 1
ATOM 11320 O O . ILE B 1 642 ? 8.758 -37.406 -16.766 1 95.56 642 ILE B O 1
ATOM 11324 N N . GLU B 1 643 ? 7.043 -38.406 -17.75 1 92.56 643 GLU B N 1
ATOM 11325 C CA . GLU B 1 643 ? 7.586 -39.75 -17.812 1 92.56 643 GLU B CA 1
ATOM 11326 C C . GLU B 1 643 ? 8.234 -40.156 -16.5 1 92.56 643 GLU B C 1
ATOM 11328 O O . GLU B 1 643 ? 9.375 -40.625 -16.469 1 92.56 643 GLU B O 1
ATOM 11333 N N . GLY B 1 644 ? 7.695 -39.875 -15.461 1 90.31 644 GLY B N 1
ATOM 11334 C CA . GLY B 1 644 ? 8.188 -40.25 -14.141 1 90.31 644 GLY B CA 1
ATOM 11335 C C . GLY B 1 644 ? 8.898 -39.125 -13.422 1 90.31 644 GLY B C 1
ATOM 11336 O O . GLY B 1 644 ? 9.117 -39.188 -12.211 1 90.31 644 GLY B O 1
ATOM 11337 N N . GLY B 1 645 ? 9.359 -38.219 -14.125 1 94.25 645 GLY B N 1
ATOM 11338 C CA . GLY B 1 645 ? 9.992 -37.031 -13.516 1 94.25 645 GLY B CA 1
ATOM 11339 C C . GLY B 1 645 ? 9 -36 -13.047 1 94.25 645 GLY B C 1
ATOM 11340 O O . GLY B 1 645 ? 8.43 -35.281 -13.859 1 94.25 645 GLY B O 1
ATOM 11341 N N . ARG B 1 646 ? 8.875 -35.906 -11.766 1 95 646 ARG B N 1
ATOM 11342 C CA . ARG B 1 646 ? 7.992 -34.906 -11.172 1 95 646 ARG B CA 1
ATOM 11343 C C . ARG B 1 646 ? 8.602 -33.5 -11.266 1 95 646 ARG B C 1
ATOM 11345 O O . ARG B 1 646 ? 9.797 -33.344 -11.039 1 95 646 ARG B O 1
ATOM 11352 N N . LEU B 1 647 ? 7.754 -32.5 -11.656 1 95.94 647 LEU B N 1
ATOM 11353 C CA . LEU B 1 647 ? 8.203 -31.109 -11.664 1 95.94 647 LEU B CA 1
ATOM 11354 C C . LEU B 1 647 ? 8.375 -30.578 -10.242 1 95.94 647 LEU B C 1
ATOM 11356 O O . LEU B 1 647 ? 7.402 -30.469 -9.492 1 95.94 647 LEU B O 1
ATOM 11360 N N . ILE B 1 648 ? 9.562 -30.281 -9.859 1 94.81 648 ILE B N 1
ATOM 11361 C CA . ILE B 1 648 ? 9.828 -29.828 -8.5 1 94.81 648 ILE B CA 1
ATOM 11362 C C . ILE B 1 648 ? 9.984 -28.312 -8.477 1 94.81 648 ILE B C 1
ATOM 11364 O O . ILE B 1 648 ? 9.703 -27.656 -7.469 1 94.81 648 ILE B O 1
ATOM 11368 N N . ASP B 1 649 ? 10.531 -27.688 -9.43 1 95.31 649 ASP B N 1
ATOM 11369 C CA . ASP B 1 649 ? 10.641 -26.25 -9.648 1 95.31 649 ASP B CA 1
ATOM 11370 C C . ASP B 1 649 ? 10.289 -25.891 -11.086 1 95.31 649 ASP B C 1
ATOM 11372 O O . ASP B 1 649 ? 11.125 -26 -11.984 1 95.31 649 ASP B O 1
ATOM 11376 N N . ALA B 1 650 ? 9.078 -25.422 -11.203 1 94.94 650 ALA B N 1
ATOM 11377 C CA . ALA B 1 650 ? 8.539 -25.25 -12.555 1 94.94 650 ALA B CA 1
ATOM 11378 C C . ALA B 1 650 ? 8.562 -23.797 -12.984 1 94.94 650 ALA B C 1
ATOM 11380 O O . ALA B 1 650 ? 8.719 -22.891 -12.148 1 94.94 650 ALA B O 1
ATOM 11381 N N . ASP B 1 651 ? 8.57 -23.625 -14.297 1 93.75 651 ASP B N 1
ATOM 11382 C CA . ASP B 1 651 ? 8.273 -22.359 -14.953 1 93.75 651 ASP B CA 1
ATOM 11383 C C . ASP B 1 651 ? 9.375 -21.328 -14.695 1 93.75 651 ASP B C 1
ATOM 11385 O O . ASP B 1 651 ? 9.086 -20.188 -14.352 1 93.75 651 ASP B O 1
ATOM 11389 N N . ASN B 1 652 ? 10.555 -21.766 -14.656 1 94.31 652 ASN B N 1
ATOM 11390 C CA . ASN B 1 652 ? 11.68 -20.828 -14.719 1 94.31 652 ASN B CA 1
ATOM 11391 C C . ASN B 1 652 ? 11.859 -20.266 -16.125 1 94.31 652 ASN B C 1
ATOM 11393 O O . ASN B 1 652 ? 12.547 -20.859 -16.953 1 94.31 652 ASN B O 1
ATOM 11397 N N . GLU B 1 653 ? 11.266 -19.156 -16.359 1 89.69 653 GLU B N 1
ATOM 11398 C CA . GLU B 1 653 ? 11.234 -18.562 -17.688 1 89.69 653 GLU B CA 1
ATOM 11399 C C . GLU B 1 653 ? 12.477 -17.734 -17.969 1 89.69 653 GLU B C 1
ATOM 11401 O O . GLU B 1 653 ? 12.828 -16.859 -17.172 1 89.69 653 GLU B O 1
ATOM 11406 N N . GLY B 1 654 ? 13.133 -18.078 -18.969 1 88.19 654 GLY B N 1
ATOM 11407 C CA . GLY B 1 654 ? 14.273 -17.312 -19.438 1 88.19 654 GLY B CA 1
ATOM 11408 C C . GLY B 1 654 ? 14.031 -16.625 -20.766 1 88.19 654 GLY B C 1
ATOM 11409 O O . GLY B 1 654 ? 12.914 -16.656 -21.297 1 88.19 654 GLY B O 1
ATOM 11410 N N . SER B 1 655 ? 14.992 -15.977 -21.328 1 83.75 655 SER B N 1
ATOM 11411 C CA . SER B 1 655 ? 14.883 -15.242 -22.594 1 83.75 655 SER B CA 1
ATOM 11412 C C . SER B 1 655 ? 14.672 -16.188 -23.766 1 83.75 655 SER B C 1
ATOM 11414 O O . SER B 1 655 ? 13.953 -15.867 -24.719 1 83.75 655 SER B O 1
ATOM 11416 N N . ASN B 1 656 ? 15.312 -17.344 -23.641 1 88.31 656 ASN B N 1
ATOM 11417 C CA . ASN B 1 656 ? 15.258 -18.25 -24.797 1 88.31 656 ASN B CA 1
ATOM 11418 C C . ASN B 1 656 ? 14.469 -19.516 -24.484 1 88.31 656 ASN B C 1
ATOM 11420 O O . ASN B 1 656 ? 14.672 -20.547 -25.109 1 88.31 656 ASN B O 1
ATOM 11424 N N . GLY B 1 657 ? 13.656 -19.406 -23.422 1 91.69 657 GLY B N 1
ATOM 11425 C CA . GLY B 1 657 ? 12.82 -20.562 -23.172 1 91.69 657 GLY B CA 1
ATOM 11426 C C . GLY B 1 657 ? 12.391 -20.703 -21.719 1 91.69 657 GLY B C 1
ATOM 11427 O O . GLY B 1 657 ? 12.305 -19.703 -21 1 91.69 657 GLY B O 1
ATOM 11428 N N . VAL B 1 658 ? 12 -21.984 -21.406 1 95.44 658 VAL B N 1
ATOM 11429 C CA . VAL B 1 658 ? 11.508 -22.297 -20.062 1 95.44 658 VAL B CA 1
ATOM 11430 C C . VAL B 1 658 ? 12.258 -23.516 -19.516 1 95.44 658 VAL B C 1
ATOM 11432 O O . VAL B 1 658 ? 12.555 -24.453 -20.25 1 95.44 658 VAL B O 1
ATOM 11435 N N . LEU B 1 659 ? 12.633 -23.406 -18.297 1 97.19 659 LEU B N 1
ATOM 11436 C CA . LEU B 1 659 ? 13.328 -24.5 -17.609 1 97.19 659 LEU B CA 1
ATOM 11437 C C . LEU B 1 659 ? 12.484 -25.047 -16.469 1 97.19 659 LEU B C 1
ATOM 11439 O O . LEU B 1 659 ? 12.039 -24.297 -15.602 1 97.19 659 LEU B O 1
ATOM 11443 N N . HIS B 1 660 ? 12.133 -26.344 -16.547 1 98 660 HIS B N 1
ATOM 11444 C CA . HIS B 1 660 ? 11.484 -27.062 -15.461 1 98 660 HIS B CA 1
ATOM 11445 C C . HIS B 1 660 ? 12.453 -28.031 -14.789 1 98 660 HIS B C 1
ATOM 11447 O O . HIS B 1 660 ? 13.039 -28.891 -15.453 1 98 660 HIS B O 1
ATOM 11453 N N . VAL B 1 661 ? 12.641 -27.922 -13.508 1 98.19 661 VAL B N 1
ATOM 11454 C CA . VAL B 1 661 ? 13.469 -28.891 -12.781 1 98.19 661 VAL B CA 1
ATOM 11455 C C . VAL B 1 661 ? 12.648 -30.125 -12.438 1 98.19 661 VAL B C 1
ATOM 11457 O O . VAL B 1 661 ? 11.539 -30.016 -11.906 1 98.19 661 VAL B O 1
ATOM 11460 N N . ILE B 1 662 ? 13.18 -31.281 -12.758 1 97.56 662 ILE B N 1
ATOM 11461 C CA . ILE B 1 662 ? 12.477 -32.531 -12.492 1 97.56 662 ILE B CA 1
ATOM 11462 C C . ILE B 1 662 ? 13.32 -33.406 -11.57 1 97.56 662 ILE B C 1
ATOM 11464 O O . ILE B 1 662 ? 14.531 -33.219 -11.453 1 97.56 662 ILE B O 1
ATOM 11468 N N . ASP B 1 663 ? 12.758 -34.438 -10.93 1 94.69 663 ASP B N 1
ATOM 11469 C CA . ASP B 1 663 ? 13.438 -35.188 -9.891 1 94.69 663 ASP B CA 1
ATOM 11470 C C . ASP B 1 663 ? 13.891 -36.562 -10.414 1 94.69 663 ASP B C 1
ATOM 11472 O O . ASP B 1 663 ? 14.25 -37.438 -9.633 1 94.69 663 ASP B O 1
ATOM 11476 N N . GLN B 1 664 ? 13.828 -36.781 -11.758 1 92.75 664 GLN B N 1
ATOM 11477 C CA . GLN B 1 664 ? 14.281 -38.031 -12.359 1 92.75 664 GLN B CA 1
ATOM 11478 C C . GLN B 1 664 ? 14.828 -37.812 -13.766 1 92.75 664 GLN B C 1
ATOM 11480 O O . GLN B 1 664 ? 14.289 -37 -14.523 1 92.75 664 GLN B O 1
ATOM 11485 N N . VAL B 1 665 ? 15.938 -38.531 -14.094 1 93.75 665 VAL B N 1
ATOM 11486 C CA . VAL B 1 665 ? 16.453 -38.5 -15.453 1 93.75 665 VAL B CA 1
ATOM 11487 C C . VAL B 1 665 ? 15.547 -39.281 -16.391 1 93.75 665 VAL B C 1
ATOM 11489 O O . VAL B 1 665 ? 15.117 -40.375 -16.047 1 93.75 665 VAL B O 1
ATOM 11492 N N . LEU B 1 666 ? 15.234 -38.75 -17.5 1 94.44 666 LEU B N 1
ATOM 11493 C CA . LEU B 1 666 ? 14.32 -39.406 -18.438 1 94.44 666 LEU B CA 1
ATOM 11494 C C . LEU B 1 666 ? 15.062 -40.344 -19.375 1 94.44 666 LEU B C 1
ATOM 11496 O O . LEU B 1 666 ? 15.703 -39.906 -20.328 1 94.44 666 LEU B O 1
ATOM 11500 N N . ILE B 1 667 ? 14.984 -41.531 -19.109 1 87.62 667 ILE B N 1
ATOM 11501 C CA . ILE B 1 667 ? 15.578 -42.562 -19.953 1 87.62 667 ILE B CA 1
ATOM 11502 C C . ILE B 1 667 ? 14.5 -43.188 -20.828 1 87.62 667 ILE B C 1
ATOM 11504 O O . ILE B 1 667 ? 13.461 -43.625 -20.328 1 87.62 667 ILE B O 1
ATOM 11508 N N . PRO B 1 668 ? 14.641 -43.156 -22.094 1 84.62 668 PRO B N 1
ATOM 11509 C CA . PRO B 1 668 ? 13.633 -43.75 -22.984 1 84.62 668 PRO B CA 1
ATOM 11510 C C . PRO B 1 668 ? 13.391 -45.219 -22.703 1 84.62 668 PRO B C 1
ATOM 11512 O O . PRO B 1 668 ? 14.336 -45.969 -22.422 1 84.62 668 PRO B O 1
ATOM 11515 N N . PRO B 1 669 ? 12.07 -45.594 -22.688 1 85.06 669 PRO B N 1
ATOM 11516 C CA . PRO B 1 669 ? 11.781 -47.031 -22.5 1 85.06 669 PRO B CA 1
ATOM 11517 C C . PRO B 1 669 ? 12.172 -47.875 -23.703 1 85.06 669 PRO B C 1
ATOM 11519 O O . PRO B 1 669 ? 12.023 -47.438 -24.844 1 85.06 669 PRO B O 1
ATOM 11522 N N . GLU B 1 670 ? 12.664 -49.062 -23.516 1 81.12 670 GLU B N 1
ATOM 11523 C CA . GLU B 1 670 ? 13.125 -49.938 -24.594 1 81.12 670 GLU B CA 1
ATOM 11524 C C . GLU B 1 670 ? 12.195 -51.125 -24.781 1 81.12 670 GLU B C 1
ATOM 11526 O O . GLU B 1 670 ? 12.062 -51.656 -25.891 1 81.12 670 GLU B O 1
ATOM 11531 N N . GLU B 1 671 ? 11.531 -51.5 -23.719 1 89.06 671 GLU B N 1
ATOM 11532 C CA . GLU B 1 671 ? 10.742 -52.75 -23.75 1 89.06 671 GLU B CA 1
ATOM 11533 C C . GLU B 1 671 ? 9.281 -52.469 -23.391 1 89.06 671 GLU B C 1
ATOM 11535 O O . GLU B 1 671 ? 8.984 -51.5 -22.688 1 89.06 671 GLU B O 1
ATOM 11540 N N . SER B 1 672 ? 8.438 -53.281 -23.906 1 91 672 SER B N 1
ATOM 11541 C CA . SER B 1 672 ? 7.039 -53.25 -23.484 1 91 672 SER B CA 1
ATOM 11542 C C . SER B 1 672 ? 6.859 -53.969 -22.141 1 91 672 SER B C 1
ATOM 11544 O O . SER B 1 672 ? 7.77 -54.656 -21.656 1 91 672 SER B O 1
ATOM 11546 N N . LEU B 1 673 ? 5.758 -53.781 -21.578 1 93.38 673 LEU B N 1
ATOM 11547 C CA . LEU B 1 673 ? 5.465 -54.438 -20.297 1 93.38 673 LEU B CA 1
ATOM 11548 C C . LEU B 1 673 ? 5.598 -55.938 -20.406 1 93.38 673 LEU B C 1
ATOM 11550 O O . LEU B 1 673 ? 6.242 -56.562 -19.578 1 93.38 673 LEU B O 1
ATOM 11554 N N . ALA B 1 674 ? 5.055 -56.531 -21.484 1 91.75 674 ALA B N 1
ATOM 11555 C CA . ALA B 1 674 ? 5.09 -57.969 -21.688 1 91.75 674 ALA B CA 1
ATOM 11556 C C . ALA B 1 674 ? 6.52 -58.469 -21.906 1 91.75 674 ALA B C 1
ATOM 11558 O O . ALA B 1 674 ? 6.93 -59.469 -21.344 1 91.75 674 ALA B O 1
ATOM 11559 N N . ASP B 1 675 ? 7.227 -57.719 -22.703 1 92.62 675 ASP B N 1
ATOM 11560 C CA . ASP B 1 675 ? 8.609 -58.094 -23 1 92.62 675 ASP B CA 1
ATOM 11561 C C . ASP B 1 675 ? 9.477 -58 -21.734 1 92.62 675 ASP B C 1
ATOM 11563 O O . ASP B 1 675 ? 10.328 -58.875 -21.5 1 92.62 675 ASP B O 1
ATOM 11567 N N . TYR B 1 676 ? 9.219 -56.969 -21.031 1 92.62 676 TYR B N 1
ATOM 11568 C CA . TYR B 1 676 ? 9.984 -56.812 -19.797 1 92.62 676 TYR B CA 1
ATOM 11569 C C . TYR B 1 676 ? 9.758 -58 -18.859 1 92.62 676 TYR B C 1
ATOM 11571 O O . TYR B 1 676 ? 10.711 -58.562 -18.328 1 92.62 676 TYR B O 1
ATOM 11579 N N . LEU B 1 677 ? 8.539 -58.406 -18.609 1 93.69 677 LEU B N 1
ATOM 11580 C CA . LEU B 1 677 ? 8.18 -59.5 -17.719 1 93.69 677 LEU B CA 1
ATOM 11581 C C . LEU B 1 677 ? 8.758 -60.812 -18.234 1 93.69 677 LEU B C 1
ATOM 11583 O O . LEU B 1 677 ? 9.172 -61.656 -17.438 1 93.69 677 LEU B O 1
ATOM 11587 N N . GLN B 1 678 ? 8.836 -60.969 -19.5 1 91.25 678 GLN B N 1
ATOM 11588 C CA . GLN B 1 678 ? 9.336 -62.188 -20.109 1 91.25 678 GLN B CA 1
ATOM 11589 C C . GLN B 1 678 ? 10.852 -62.281 -20.031 1 91.25 678 GLN B C 1
ATOM 11591 O O . GLN B 1 678 ? 11.414 -63.312 -19.688 1 91.25 678 GLN B O 1
ATOM 11596 N N . PHE B 1 679 ? 11.469 -61.188 -20.344 1 90.31 679 PHE B N 1
ATOM 11597 C CA . PHE B 1 679 ? 12.922 -61.188 -20.484 1 90.31 679 PHE B CA 1
ATOM 11598 C C . PHE B 1 679 ? 13.602 -61.188 -19.125 1 90.31 679 PHE B C 1
ATOM 11600 O O . PHE B 1 679 ? 14.695 -61.75 -18.969 1 90.31 679 PHE B O 1
ATOM 11607 N N . GLN B 1 680 ? 13.031 -60.5 -18.141 1 84.12 680 GLN B N 1
ATOM 11608 C CA . GLN B 1 680 ? 13.641 -60.469 -16.812 1 84.12 680 GLN B CA 1
ATOM 11609 C C . GLN B 1 680 ? 13.664 -61.875 -16.203 1 84.12 680 GLN B C 1
ATOM 11611 O O . GLN B 1 680 ? 14.516 -62.156 -15.359 1 84.12 680 GLN B O 1
ATOM 11616 N N . GLY B 1 681 ? 12.828 -62.781 -16.578 1 77.81 681 GLY B N 1
ATOM 11617 C CA . GLY B 1 681 ? 12.852 -64.188 -16.281 1 77.81 681 GLY B CA 1
ATOM 11618 C C . GLY B 1 681 ? 12.32 -64.5 -14.906 1 77.81 681 GLY B C 1
ATOM 11619 O O . GLY B 1 681 ? 12.086 -65.688 -14.586 1 77.81 681 GLY B O 1
ATOM 11620 N N . ASN B 1 682 ? 12.188 -63.625 -13.992 1 88.56 682 ASN B N 1
ATOM 11621 C CA . ASN B 1 682 ? 11.758 -63.938 -12.625 1 88.56 682 ASN B CA 1
ATOM 11622 C C . ASN B 1 682 ? 10.258 -63.719 -12.461 1 88.56 682 ASN B C 1
ATOM 11624 O O . ASN B 1 682 ? 9.773 -63.5 -11.344 1 88.56 682 ASN B O 1
ATOM 11628 N N . PHE B 1 683 ? 9.516 -63.75 -13.57 1 94.88 683 PHE B N 1
ATOM 11629 C CA . PHE B 1 683 ? 8.078 -63.531 -13.484 1 94.88 683 PHE B CA 1
ATOM 11630 C C . PHE B 1 683 ? 7.316 -64.625 -14.234 1 94.88 683 PHE B C 1
ATOM 11632 O O . PHE B 1 683 ? 6.219 -64.375 -14.742 1 94.88 683 PHE B O 1
ATOM 11639 N N . SER B 1 684 ? 7.887 -65.75 -14.367 1 91.94 684 SER B N 1
ATOM 11640 C CA . SER B 1 684 ? 7.312 -66.812 -15.188 1 91.94 684 SER B CA 1
ATOM 11641 C C . SER B 1 684 ? 5.949 -67.25 -14.656 1 91.94 684 SER B C 1
ATOM 11643 O O . SER B 1 684 ? 5.008 -67.438 -15.43 1 91.94 684 SER B O 1
ATOM 11645 N N . ARG B 1 685 ? 5.809 -67.438 -13.367 1 91.56 685 ARG B N 1
ATOM 11646 C CA . ARG B 1 685 ? 4.543 -67.875 -12.781 1 91.56 685 ARG B CA 1
ATOM 11647 C C . ARG B 1 685 ? 3.484 -66.812 -12.898 1 91.56 685 ARG B C 1
ATOM 11649 O O . ARG B 1 685 ? 2.314 -67.062 -13.164 1 91.56 685 ARG B O 1
ATOM 11656 N N . PHE B 1 686 ? 3.932 -65.625 -12.656 1 94.12 686 PHE B N 1
ATOM 11657 C CA . PHE B 1 686 ? 3.02 -64.5 -12.805 1 94.12 686 PHE B CA 1
ATOM 11658 C C . PHE B 1 686 ? 2.488 -64.438 -14.234 1 94.12 686 PHE B C 1
ATOM 11660 O O . PHE B 1 686 ? 1.292 -64.188 -14.445 1 94.12 686 PHE B O 1
ATOM 11667 N N . LEU B 1 687 ? 3.404 -64.625 -15.242 1 94.12 687 LEU B N 1
ATOM 11668 C CA . LEU B 1 687 ? 3.029 -64.562 -16.656 1 94.12 687 LEU B CA 1
ATOM 11669 C C . LEU B 1 687 ? 2.055 -65.688 -16.984 1 94.12 687 LEU B C 1
ATOM 11671 O O . LEU B 1 687 ? 1.107 -65.5 -17.75 1 94.12 687 LEU B O 1
ATOM 11675 N N . THR B 1 688 ? 2.334 -66.812 -16.375 1 92.31 688 THR B N 1
ATOM 11676 C CA . THR B 1 688 ? 1.44 -67.938 -16.562 1 92.31 688 THR B CA 1
ATOM 11677 C C . THR B 1 688 ? 0.046 -67.625 -16.031 1 92.31 688 THR B C 1
ATOM 11679 O O . THR B 1 688 ? -0.956 -67.938 -16.688 1 92.31 688 THR B O 1
ATOM 11682 N N . ALA B 1 689 ? 0.056 -67.062 -14.852 1 92.62 689 ALA B N 1
ATOM 11683 C CA . ALA B 1 689 ? -1.223 -66.688 -14.25 1 92.62 689 ALA B CA 1
ATOM 11684 C C . ALA B 1 689 ? -1.966 -65.688 -15.133 1 92.62 689 ALA B C 1
ATOM 11686 O O . ALA B 1 689 ? -3.18 -65.812 -15.312 1 92.62 689 ALA B O 1
ATOM 11687 N N . LEU B 1 690 ? -1.319 -64.75 -15.664 1 93.88 690 LEU B N 1
ATOM 11688 C CA . LEU B 1 690 ? -1.918 -63.75 -16.531 1 93.88 690 LEU B CA 1
ATOM 11689 C C . LEU B 1 690 ? -2.484 -64.375 -17.797 1 93.88 690 LEU B C 1
ATOM 11691 O O . LEU B 1 690 ? -3.545 -63.969 -18.281 1 93.88 690 LEU B O 1
ATOM 11695 N N . SER B 1 691 ? -1.758 -65.312 -18.344 1 92.75 691 SER B N 1
ATOM 11696 C CA . SER B 1 691 ? -2.156 -65.938 -19.594 1 92.75 691 SER B CA 1
ATOM 11697 C C . SER B 1 691 ? -3.377 -66.875 -19.375 1 92.75 691 SER B C 1
ATOM 11699 O O . SER B 1 691 ? -4.156 -67.062 -20.312 1 92.75 691 SER B O 1
ATOM 11701 N N . LYS B 1 692 ? -3.598 -67.312 -18.172 1 92.69 692 LYS B N 1
ATOM 11702 C CA . LYS B 1 692 ? -4.66 -68.25 -17.891 1 92.69 692 LYS B CA 1
ATOM 11703 C C . LYS B 1 692 ? -5.969 -67.562 -17.547 1 92.69 692 LYS B C 1
ATOM 11705 O O . LYS B 1 692 ? -7.008 -68.188 -17.406 1 92.69 692 LYS B O 1
ATOM 11710 N N . THR B 1 693 ? -5.895 -66.312 -17.391 1 91.5 693 THR B N 1
ATOM 11711 C CA . THR B 1 693 ? -7.129 -65.562 -17.109 1 91.5 693 THR B CA 1
ATOM 11712 C C . THR B 1 693 ? -8.039 -65.562 -18.344 1 91.5 693 THR B C 1
ATOM 11714 O O . THR B 1 693 ? -7.574 -65.812 -19.469 1 91.5 693 THR B O 1
ATOM 11717 N N . SER B 1 694 ? -9.43 -65.25 -18.125 1 87.31 694 SER B N 1
ATOM 11718 C CA . SER B 1 694 ? -10.414 -65.188 -19.203 1 87.31 694 SER B CA 1
ATOM 11719 C C . SER B 1 694 ? -11.188 -63.844 -19.141 1 87.31 694 SER B C 1
ATOM 11721 O O . SER B 1 694 ? -12.031 -63.656 -18.266 1 87.31 694 SER B O 1
ATOM 11723 N N . PRO B 1 695 ? -11.086 -63 -20.047 1 86.12 695 PRO B N 1
ATOM 11724 C CA . PRO B 1 695 ? -10.102 -62.969 -21.141 1 86.12 695 PRO B CA 1
ATOM 11725 C C . PRO B 1 695 ? -8.664 -62.844 -20.625 1 86.12 695 PRO B C 1
ATOM 11727 O O . PRO B 1 695 ? -8.438 -62.375 -19.5 1 86.12 695 PRO B O 1
ATOM 11730 N N . SER B 1 696 ? -7.676 -63.25 -21.516 1 89.25 696 SER B N 1
ATOM 11731 C CA . SER B 1 696 ? -6.266 -63.25 -21.141 1 89.25 696 SER B CA 1
ATOM 11732 C C . SER B 1 696 ? -5.777 -61.812 -20.875 1 89.25 696 SER B C 1
ATOM 11734 O O . SER B 1 696 ? -5.781 -60.969 -21.797 1 89.25 696 SER B O 1
ATOM 11736 N N . LEU B 1 697 ? -5.363 -61.562 -19.734 1 91.06 697 LEU B N 1
ATOM 11737 C CA . LEU B 1 697 ? -4.832 -60.25 -19.359 1 91.06 697 LEU B CA 1
ATOM 11738 C C . LEU B 1 697 ? -3.488 -60.031 -20.047 1 91.06 697 LEU B C 1
ATOM 11740 O O . LEU B 1 697 ? -3.133 -58.875 -20.312 1 91.06 697 LEU B O 1
ATOM 11744 N N . LEU B 1 698 ? -2.689 -61.062 -20.312 1 91.81 698 LEU B N 1
ATOM 11745 C CA . LEU B 1 698 ? -1.419 -60.938 -21.016 1 91.81 698 LEU B CA 1
ATOM 11746 C C . LEU B 1 698 ? -1.637 -60.438 -22.438 1 91.81 698 LEU B C 1
ATOM 11748 O O . LEU B 1 698 ? -0.879 -59.594 -22.922 1 91.81 698 LEU B O 1
ATOM 11752 N N . ASP B 1 699 ? -2.705 -61 -23.062 1 88.38 699 ASP B N 1
ATOM 11753 C CA . ASP B 1 699 ? -3.041 -60.531 -24.406 1 88.38 699 ASP B CA 1
ATOM 11754 C C . ASP B 1 699 ? -3.494 -59.062 -24.406 1 88.38 699 ASP B C 1
ATOM 11756 O O . ASP B 1 699 ? -3.205 -58.312 -25.328 1 88.38 699 ASP B O 1
ATOM 11760 N N . LEU B 1 700 ? -4.172 -58.75 -23.344 1 86.38 700 LEU B N 1
ATOM 11761 C CA . LEU B 1 700 ? -4.605 -57.375 -23.188 1 86.38 700 LEU B CA 1
ATOM 11762 C C . LEU B 1 700 ? -3.408 -56.438 -23.109 1 86.38 700 LEU B C 1
ATOM 11764 O O . LEU B 1 700 ? -3.4 -55.375 -23.766 1 86.38 700 LEU B O 1
ATOM 11768 N N . ILE B 1 701 ? -2.41 -56.719 -22.359 1 88 701 ILE B N 1
ATOM 11769 C CA . ILE B 1 701 ? -1.222 -55.875 -22.172 1 88 701 ILE B CA 1
ATOM 11770 C C . ILE B 1 701 ? -0.415 -55.844 -23.469 1 88 701 ILE B C 1
ATOM 11772 O O . ILE B 1 701 ? 0.17 -54.812 -23.812 1 88 701 ILE B O 1
ATOM 11776 N N . LYS B 1 702 ? -0.404 -56.969 -24.203 1 84.75 702 LYS B N 1
ATOM 11777 C CA . LYS B 1 702 ? 0.366 -57.062 -25.438 1 84.75 702 LYS B CA 1
ATOM 11778 C C . LYS B 1 702 ? -0.296 -56.25 -26.547 1 84.75 702 LYS B C 1
ATOM 11780 O O . LYS B 1 702 ? 0.389 -55.688 -27.406 1 84.75 702 LYS B O 1
ATOM 11785 N N . THR B 1 703 ? -1.663 -56.281 -26.594 1 67.62 703 THR B N 1
ATOM 11786 C CA . THR B 1 703 ? -2.387 -55.594 -27.656 1 67.62 703 THR B CA 1
ATOM 11787 C C . THR B 1 703 ? -2.303 -54.062 -27.484 1 67.62 703 THR B C 1
ATOM 11789 O O . THR B 1 703 ? -2.426 -53.312 -28.453 1 67.62 703 THR B O 1
ATOM 11792 N N . ALA B 1 704 ? -2.129 -53.625 -26.266 1 57.22 704 ALA B N 1
ATOM 11793 C CA . ALA B 1 704 ? -1.997 -52.188 -26.062 1 57.22 704 ALA B CA 1
ATOM 11794 C C . ALA B 1 704 ? -0.888 -51.594 -26.938 1 57.22 704 ALA B C 1
ATOM 11796 O O . ALA B 1 704 ? -0.852 -50.375 -27.188 1 57.22 704 ALA B O 1
ATOM 11797 N N . LYS B 1 705 ? 0.029 -52.375 -27.438 1 50.16 705 LYS B N 1
ATOM 11798 C CA . LYS B 1 705 ? 1.094 -51.906 -28.312 1 50.16 705 LYS B CA 1
ATOM 11799 C C . LYS B 1 705 ? 0.522 -51.25 -29.562 1 50.16 705 LYS B C 1
ATOM 11801 O O . LYS B 1 705 ? 0.959 -50.156 -29.969 1 50.16 705 LYS B O 1
ATOM 11806 N N . ASP B 1 706 ? 0.205 -52.156 -30.688 1 39.53 706 ASP B N 1
ATOM 11807 C CA . ASP B 1 706 ? 0.18 -52 -32.125 1 39.53 706 ASP B CA 1
ATOM 11808 C C . ASP B 1 706 ? -1.008 -51.156 -32.562 1 39.53 706 ASP B C 1
ATOM 11810 O O . ASP B 1 706 ? -0.879 -50.312 -33.469 1 39.53 706 ASP B O 1
ATOM 11814 N N . GLU B 1 707 ? -2.229 -51.688 -32.5 1 35.84 707 GLU B N 1
ATOM 11815 C CA . GLU B 1 707 ? -3.352 -51.188 -33.281 1 35.84 707 GLU B CA 1
ATOM 11816 C C . GLU B 1 707 ? -3.979 -49.969 -32.594 1 35.84 707 GLU B C 1
ATOM 11818 O O . GLU B 1 707 ? -4.109 -49.938 -31.375 1 35.84 707 GLU B O 1
ATOM 11823 N N . LYS B 1 708 ? -4.012 -48.844 -33.312 1 38.34 708 LYS B N 1
ATOM 11824 C CA . LYS B 1 708 ? -5.023 -47.812 -33.156 1 38.34 708 LYS B CA 1
ATOM 11825 C C . LYS B 1 708 ? -6.352 -48.406 -32.688 1 38.34 708 LYS B C 1
ATOM 11827 O O . LYS B 1 708 ? -7.223 -48.719 -33.5 1 38.34 708 LYS B O 1
ATOM 11832 N N . ILE B 1 709 ? -6.301 -49.312 -31.828 1 33.16 709 ILE B N 1
ATOM 11833 C CA . ILE B 1 709 ? -7.641 -49.781 -31.469 1 33.16 709 ILE B CA 1
ATOM 11834 C C . ILE B 1 709 ? -8.461 -48.594 -30.938 1 33.16 709 ILE B C 1
ATOM 11836 O O . ILE B 1 709 ? -8.094 -47.969 -29.953 1 33.16 709 ILE B O 1
ATOM 11840 N N . GLU B 1 710 ? -9.188 -48.031 -31.75 1 34.34 710 GLU B N 1
ATOM 11841 C CA . GLU B 1 710 ? -10.328 -47.188 -31.406 1 34.34 710 GLU B CA 1
ATOM 11842 C C . GLU B 1 710 ? -11.156 -47.781 -30.281 1 34.34 710 GLU B C 1
ATOM 11844 O O . GLU B 1 710 ? -12.031 -48.625 -30.531 1 34.34 710 GLU B O 1
ATOM 11849 N N . MET B 1 711 ? -10.57 -48.344 -29.219 1 33.53 711 MET B N 1
ATOM 11850 C CA . MET B 1 711 ? -11.57 -48.75 -28.234 1 33.53 711 MET B CA 1
ATOM 11851 C C . MET B 1 711 ? -12.641 -47.688 -28.078 1 33.53 711 MET B C 1
ATOM 11853 O O . MET B 1 711 ? -12.359 -46.5 -28.203 1 33.53 711 MET B O 1
ATOM 11857 N N . GLU B 1 712 ? -13.812 -48.094 -28.359 1 33.06 712 GLU B N 1
ATOM 11858 C CA . GLU B 1 712 ? -15.031 -47.312 -28.312 1 33.06 712 GLU B CA 1
ATOM 11859 C C . GLU B 1 712 ? -14.969 -46.25 -27.219 1 33.06 712 GLU B C 1
ATOM 11861 O O . GLU B 1 712 ? -15.57 -45.188 -27.344 1 33.06 712 GLU B O 1
ATOM 11866 N N . ASN B 1 713 ? -14.758 -46.719 -25.984 1 33.41 713 ASN B N 1
ATOM 11867 C CA . ASN B 1 713 ? -14.953 -45.781 -24.891 1 33.41 713 ASN B CA 1
ATOM 11868 C C . ASN B 1 713 ? -13.727 -44.906 -24.688 1 33.41 713 ASN B C 1
ATOM 11870 O O . ASN B 1 713 ? -12.969 -45.094 -23.734 1 33.41 713 ASN B O 1
ATOM 11874 N N . GLY B 1 714 ? -13.281 -44.062 -25.75 1 35.84 714 GLY B N 1
ATOM 11875 C CA . GLY B 1 714 ? -12.414 -42.875 -25.766 1 35.84 714 GLY B CA 1
ATOM 11876 C C . GLY B 1 714 ? -10.992 -43.188 -25.328 1 35.84 714 GLY B C 1
ATOM 11877 O O . GLY B 1 714 ? -10.227 -42.281 -25 1 35.84 714 GLY B O 1
ATOM 11878 N N . PHE B 1 715 ? -10.727 -44.406 -24.828 1 37.44 715 PHE B N 1
ATOM 11879 C CA . PHE B 1 715 ? -9.352 -44.562 -24.359 1 37.44 715 PHE B CA 1
ATOM 11880 C C . PHE B 1 715 ? -8.398 -44.75 -25.531 1 37.44 715 PHE B C 1
ATOM 11882 O O . PHE B 1 715 ? -8.367 -45.844 -26.141 1 37.44 715 PHE B O 1
ATOM 11889 N N . ASP B 1 716 ? -7.973 -44 -26.469 1 44.34 716 ASP B N 1
ATOM 11890 C CA . ASP B 1 716 ? -6.895 -44.188 -27.438 1 44.34 716 ASP B CA 1
ATOM 11891 C C . ASP B 1 716 ? -5.832 -45.156 -26.891 1 44.34 716 ASP B C 1
ATOM 11893 O O . ASP B 1 716 ? -6.062 -45.844 -25.906 1 44.34 716 ASP B O 1
ATOM 11897 N N . GLU B 1 717 ? -4.352 -44.719 -26.922 1 54.5 717 GLU B N 1
ATOM 11898 C CA . GLU B 1 717 ? -3.135 -45.469 -26.609 1 54.5 717 GLU B CA 1
ATOM 11899 C C . GLU B 1 717 ? -3.16 -45.969 -25.172 1 54.5 717 GLU B C 1
ATOM 11901 O O . GLU B 1 717 ? -3.166 -45.188 -24.234 1 54.5 717 GLU B O 1
ATOM 11906 N N . ALA B 1 718 ? -3.689 -47.188 -25 1 70.5 718 ALA B N 1
ATOM 11907 C CA . ALA B 1 718 ? -3.998 -47.812 -23.703 1 70.5 718 ALA B CA 1
ATOM 11908 C C . ALA B 1 718 ? -2.727 -48.062 -22.891 1 70.5 718 ALA B C 1
ATOM 11910 O O . ALA B 1 718 ? -1.797 -48.719 -23.375 1 70.5 718 ALA B O 1
ATOM 11911 N N . LEU B 1 719 ? -2.295 -47.312 -22.109 1 86.06 719 LEU B N 1
ATOM 11912 C CA . LEU B 1 719 ? -1.217 -47.5 -21.141 1 86.06 719 LEU B CA 1
ATOM 11913 C C . LEU B 1 719 ? -1.729 -48.188 -19.875 1 86.06 719 LEU B C 1
ATOM 11915 O O . LEU B 1 719 ? -2.898 -48.031 -19.516 1 86.06 719 LEU B O 1
ATOM 11919 N N . PHE B 1 720 ? -0.84 -49.094 -19.422 1 91.69 720 PHE B N 1
ATOM 11920 C CA . PHE B 1 720 ? -1.247 -49.844 -18.234 1 91.69 720 PHE B CA 1
ATOM 11921 C C . PHE B 1 720 ? -0.191 -49.719 -17.141 1 91.69 720 PHE B C 1
ATOM 11923 O O . PHE B 1 720 ? 0.985 -49.5 -17.422 1 91.69 720 PHE B O 1
ATOM 11930 N N . THR B 1 721 ? -0.613 -49.844 -16.016 1 94.19 721 THR B N 1
ATOM 11931 C CA . THR B 1 721 ? 0.253 -50.094 -14.867 1 94.19 721 THR B CA 1
ATOM 11932 C C . THR B 1 721 ? 0.081 -51.531 -14.367 1 94.19 721 THR B C 1
ATOM 11934 O O . THR B 1 721 ? -1.041 -51.969 -14.117 1 94.19 721 THR B O 1
ATOM 11937 N N . VAL B 1 722 ? 1.179 -52.219 -14.273 1 95.62 722 VAL B N 1
ATOM 11938 C CA . VAL B 1 722 ? 1.128 -53.625 -13.852 1 95.62 722 VAL B CA 1
ATOM 11939 C C . VAL B 1 722 ? 1.841 -53.781 -12.516 1 95.62 722 VAL B C 1
ATOM 11941 O O . VAL B 1 722 ? 2.971 -53.312 -12.344 1 95.62 722 VAL B O 1
ATOM 11944 N N . PHE B 1 723 ? 1.132 -54.406 -11.555 1 95.88 723 PHE B N 1
ATOM 11945 C CA . PHE B 1 723 ? 1.729 -54.781 -10.289 1 95.88 723 PHE B CA 1
ATOM 11946 C C . PHE B 1 723 ? 2.16 -56.25 -10.328 1 95.88 723 PHE B C 1
ATOM 11948 O O . PHE B 1 723 ? 1.363 -57.156 -10.031 1 95.88 723 PHE B O 1
ATOM 11955 N N . ALA B 1 724 ? 3.436 -56.438 -10.562 1 96.25 724 ALA B N 1
ATOM 11956 C CA . ALA B 1 724 ? 3.943 -57.781 -10.836 1 96.25 724 ALA B CA 1
ATOM 11957 C C . ALA B 1 724 ? 4.441 -58.438 -9.555 1 96.25 724 ALA B C 1
ATOM 11959 O O . ALA B 1 724 ? 4.906 -57.75 -8.633 1 96.25 724 ALA B O 1
ATOM 11960 N N . VAL B 1 725 ? 4.305 -59.75 -9.5 1 94.06 725 VAL B N 1
ATOM 11961 C CA . VAL B 1 725 ? 4.793 -60.562 -8.398 1 94.06 725 VAL B CA 1
ATOM 11962 C C . VAL B 1 725 ? 5.906 -61.5 -8.891 1 94.06 725 VAL B C 1
ATOM 11964 O O . VAL B 1 725 ? 5.707 -62.281 -9.82 1 94.06 725 VAL B O 1
ATOM 11967 N N . SER B 1 726 ? 7.023 -61.406 -8.312 1 92.62 726 SER B N 1
ATOM 11968 C CA . SER B 1 726 ? 8.164 -62.219 -8.734 1 92.62 726 SER B CA 1
ATOM 11969 C C . SER B 1 726 ? 8.023 -63.656 -8.266 1 92.62 726 SER B C 1
ATOM 11971 O O . SER B 1 726 ? 7.266 -63.938 -7.336 1 92.62 726 SER B O 1
ATOM 11973 N N . ASP B 1 727 ? 8.734 -64.5 -8.945 1 90.81 727 ASP B N 1
ATOM 11974 C CA . ASP B 1 727 ? 8.734 -65.938 -8.586 1 90.81 727 ASP B CA 1
ATOM 11975 C C . ASP B 1 727 ? 9.25 -66.125 -7.164 1 90.81 727 ASP B C 1
ATOM 11977 O O . ASP B 1 727 ? 8.758 -67 -6.441 1 90.81 727 ASP B O 1
ATOM 11981 N N . GLU B 1 728 ? 10.172 -65.312 -6.762 1 86.69 728 GLU B N 1
ATOM 11982 C CA . GLU B 1 728 ? 10.719 -65.438 -5.41 1 86.69 728 GLU B CA 1
ATOM 11983 C C . GLU B 1 728 ? 9.641 -65.125 -4.363 1 86.69 728 GLU B C 1
ATOM 11985 O O . GLU B 1 728 ? 9.578 -65.812 -3.332 1 86.69 728 GLU B O 1
ATOM 11990 N N . VAL B 1 729 ? 8.836 -64.188 -4.656 1 87.69 729 VAL B N 1
ATOM 11991 C CA . VAL B 1 729 ? 7.773 -63.781 -3.738 1 87.69 729 VAL B CA 1
ATOM 11992 C C . VAL B 1 729 ? 6.711 -64.875 -3.68 1 87.69 729 VAL B C 1
ATOM 11994 O O . VAL B 1 729 ? 6.172 -65.188 -2.609 1 87.69 729 VAL B O 1
ATOM 11997 N N . ILE B 1 730 ? 6.402 -65.438 -4.816 1 86.81 730 ILE B N 1
ATOM 11998 C CA . ILE B 1 730 ? 5.398 -66.5 -4.887 1 86.81 730 ILE B CA 1
ATOM 11999 C C . ILE B 1 730 ? 5.883 -67.75 -4.102 1 86.81 730 ILE B C 1
ATOM 12001 O O . ILE B 1 730 ? 5.082 -68.438 -3.473 1 86.81 730 ILE B O 1
ATOM 12005 N N . ASP B 1 731 ? 7.172 -68.062 -4.102 1 82.38 731 ASP B N 1
ATOM 12006 C CA . ASP B 1 731 ? 7.758 -69.188 -3.377 1 82.38 731 ASP B CA 1
ATOM 12007 C C . ASP B 1 731 ? 7.609 -69 -1.868 1 82.38 731 ASP B C 1
ATOM 12009 O O . ASP B 1 731 ? 7.367 -69.938 -1.144 1 82.38 731 ASP B O 1
ATOM 12013 N N . ILE B 1 732 ? 7.758 -67.812 -1.452 1 78 732 ILE B N 1
ATOM 12014 C CA . ILE B 1 732 ? 7.699 -67.5 -0.023 1 78 732 ILE B CA 1
ATOM 12015 C C . ILE B 1 732 ? 6.246 -67.5 0.446 1 78 732 ILE B C 1
ATOM 12017 O O . ILE B 1 732 ? 5.949 -67.938 1.56 1 78 732 ILE B O 1
ATOM 12021 N N . TRP B 1 733 ? 5.414 -67 -0.289 1 68.25 733 TRP B N 1
ATOM 12022 C CA . TRP B 1 733 ? 4 -66.812 0.051 1 68.25 733 TRP B CA 1
ATOM 12023 C C . TRP B 1 733 ? 3.299 -68.188 0.047 1 68.25 733 TRP B C 1
ATOM 12025 O O . TRP B 1 733 ? 2.283 -68.375 0.723 1 68.25 733 TRP B O 1
ATOM 12035 N N . ALA B 1 734 ? 3.74 -69.188 -0.797 1 57.16 734 ALA B N 1
ATOM 12036 C CA . ALA B 1 734 ? 3.082 -70.5 -0.915 1 57.16 734 ALA B CA 1
ATOM 12037 C C . ALA B 1 734 ? 2.904 -71.188 0.454 1 57.16 734 ALA B C 1
ATOM 12039 O O . ALA B 1 734 ? 3.738 -71.938 0.879 1 57.16 734 ALA B O 1
ATOM 12040 N N . SER B 1 735 ? 2.746 -70.312 1.413 1 51.75 735 SER B N 1
ATOM 12041 C CA . SER B 1 735 ? 2.336 -71 2.6 1 51.75 735 SER B CA 1
ATOM 12042 C C . SER B 1 735 ? 0.979 -71.688 2.393 1 51.75 735 SER B C 1
ATOM 12044 O O . SER B 1 735 ? 0.344 -71.5 1.354 1 51.75 735 SER B O 1
ATOM 12046 N N . ASP B 1 736 ? 0.069 -71.875 3.672 1 46.38 736 ASP B N 1
ATOM 12047 C CA . ASP B 1 736 ? -1.024 -72.812 3.873 1 46.38 736 ASP B CA 1
ATOM 12048 C C . ASP B 1 736 ? -2.113 -72.625 2.818 1 46.38 736 ASP B C 1
ATOM 12050 O O . ASP B 1 736 ? -2.59 -73.562 2.232 1 46.38 736 ASP B O 1
ATOM 12054 N N . LEU B 1 737 ? -2.994 -71.5 2.959 1 47.34 737 LEU B N 1
ATOM 12055 C CA . LEU B 1 737 ? -4.383 -71.5 2.506 1 47.34 737 LEU B CA 1
ATOM 12056 C C . LEU B 1 737 ? -4.469 -71.188 1.023 1 47.34 737 LEU B C 1
ATOM 12058 O O . LEU B 1 737 ? -5.516 -71.375 0.398 1 47.34 737 LEU B O 1
ATOM 12062 N N . PHE B 1 738 ? -3.494 -70.438 0.349 1 57.38 738 PHE B N 1
ATOM 12063 C CA . PHE B 1 738 ? -3.625 -70 -1.034 1 57.38 738 PHE B CA 1
ATOM 12064 C C . PHE B 1 738 ? -2.391 -70.375 -1.845 1 57.38 738 PHE B C 1
ATOM 12066 O O . PHE B 1 738 ? -1.336 -69.75 -1.711 1 57.38 738 PHE B O 1
ATOM 12073 N N . THR B 1 739 ? -2.285 -71.625 -2.209 1 69.88 739 THR B N 1
ATOM 12074 C CA . THR B 1 739 ? -1.198 -72.062 -3.066 1 69.88 739 THR B CA 1
ATOM 12075 C C . THR B 1 739 ? -1.368 -71.562 -4.484 1 69.88 739 THR B C 1
ATOM 12077 O O . THR B 1 739 ? -2.49 -71.312 -4.93 1 69.88 739 THR B O 1
ATOM 12080 N N . PHE B 1 740 ? -0.187 -71.188 -5.094 1 79.06 740 PHE B N 1
ATOM 12081 C CA . PHE B 1 740 ? -0.213 -70.75 -6.477 1 79.06 740 PHE B CA 1
ATOM 12082 C C . PHE B 1 740 ? -1.008 -71.688 -7.352 1 79.06 740 PHE B C 1
ATOM 12084 O O . PHE B 1 740 ? -1.774 -71.25 -8.219 1 79.06 740 PHE B O 1
ATOM 12091 N N . GLU B 1 741 ? -0.833 -73 -7.012 1 80.25 741 GLU B N 1
ATOM 12092 C CA . GLU B 1 741 ? -1.565 -74 -7.766 1 80.25 741 GLU B CA 1
ATOM 12093 C C . GLU B 1 741 ? -3.066 -73.938 -7.512 1 80.25 741 GLU B C 1
ATOM 12095 O O . GLU B 1 741 ? -3.869 -74.062 -8.43 1 80.25 741 GLU B O 1
ATOM 12100 N N . GLY B 1 742 ? -3.33 -73.562 -6.234 1 81.25 742 GLY B N 1
ATOM 12101 C CA . GLY B 1 742 ? -4.73 -73.375 -5.902 1 81.25 742 GLY B CA 1
ATOM 12102 C C . GLY B 1 742 ? -5.34 -72.188 -6.566 1 81.25 742 GLY B C 1
ATOM 12103 O O . GLY B 1 742 ? -6.492 -72.188 -7.004 1 81.25 742 GLY B O 1
ATOM 12104 N N . LEU B 1 743 ? -4.586 -71.188 -6.688 1 83.94 743 LEU B N 1
ATOM 12105 C CA . LEU B 1 743 ? -5.051 -70 -7.336 1 83.94 743 LEU B CA 1
ATOM 12106 C C . LEU B 1 743 ? -5.309 -70.188 -8.82 1 83.94 743 LEU B C 1
ATOM 12108 O O . LEU B 1 743 ? -6.344 -69.812 -9.344 1 83.94 743 LEU B O 1
ATOM 12112 N N . VAL B 1 744 ? -4.375 -70.938 -9.5 1 86.38 744 VAL B N 1
ATOM 12113 C CA . VAL B 1 744 ? -4.465 -71.125 -10.945 1 86.38 744 VAL B CA 1
ATOM 12114 C C . VAL B 1 744 ? -5.582 -72.125 -11.258 1 86.38 744 VAL B C 1
ATOM 12116 O O . VAL B 1 744 ? -6.191 -72.062 -12.328 1 86.38 744 VAL B O 1
ATOM 12119 N N . ALA B 1 745 ? -5.855 -72.938 -10.273 1 86.06 745 ALA B N 1
ATOM 12120 C CA . ALA B 1 745 ? -6.863 -74 -10.484 1 86.06 745 ALA B CA 1
ATOM 12121 C C . ALA B 1 745 ? -8.273 -73.438 -10.391 1 86.06 745 ALA B C 1
ATOM 12123 O O . ALA B 1 745 ? -9.203 -73.938 -11 1 86.06 745 ALA B O 1
ATOM 12124 N N . ASP B 1 746 ? -8.406 -72.375 -9.625 1 87.69 746 ASP B N 1
ATOM 12125 C CA . ASP B 1 746 ? -9.703 -71.75 -9.461 1 87.69 746 ASP B CA 1
ATOM 12126 C C . ASP B 1 746 ? -9.852 -70.562 -10.438 1 87.69 746 ASP B C 1
ATOM 12128 O O . ASP B 1 746 ? -9.359 -69.438 -10.172 1 87.69 746 ASP B O 1
ATOM 12132 N N . GLU B 1 747 ? -10.625 -70.812 -11.406 1 87.56 747 GLU B N 1
ATOM 12133 C CA . GLU B 1 747 ? -10.734 -69.812 -12.484 1 87.56 747 GLU B CA 1
ATOM 12134 C C . GLU B 1 747 ? -11.312 -68.5 -11.977 1 87.56 747 GLU B C 1
ATOM 12136 O O . GLU B 1 747 ? -10.867 -67.438 -12.391 1 87.56 747 GLU B O 1
ATOM 12141 N N . GLU B 1 748 ? -12.305 -68.562 -11.141 1 87.19 748 GLU B N 1
ATOM 12142 C CA . GLU B 1 748 ? -12.93 -67.375 -10.617 1 87.19 748 GLU B CA 1
ATOM 12143 C C . GLU B 1 748 ? -11.953 -66.562 -9.742 1 87.19 748 GLU B C 1
ATOM 12145 O O . GLU B 1 748 ? -11.867 -65.375 -9.852 1 87.19 748 GLU B O 1
ATOM 12150 N N . MET B 1 749 ? -11.328 -67.312 -8.93 1 87.5 749 MET B N 1
ATOM 12151 C CA . MET B 1 749 ? -10.359 -66.625 -8.039 1 87.5 749 MET B CA 1
ATOM 12152 C C . MET B 1 749 ? -9.195 -66.062 -8.828 1 87.5 749 MET B C 1
ATOM 12154 O O . MET B 1 749 ? -8.727 -64.938 -8.531 1 87.5 749 MET B O 1
ATOM 12158 N N . LEU B 1 750 ? -8.703 -66.875 -9.812 1 90.38 750 LEU B N 1
ATOM 12159 C CA . LEU B 1 750 ? -7.602 -66.438 -10.656 1 90.38 750 LEU B CA 1
ATOM 12160 C C . LEU B 1 750 ? -7.961 -65.125 -11.375 1 90.38 750 LEU B C 1
ATOM 12162 O O . LEU B 1 750 ? -7.176 -64.188 -11.375 1 90.38 750 LEU B O 1
ATOM 12166 N N . ASN B 1 751 ? -9.148 -65.062 -11.93 1 89.75 751 ASN B N 1
ATOM 12167 C CA . ASN B 1 751 ? -9.586 -63.875 -12.648 1 89.75 751 ASN B CA 1
ATOM 12168 C C . ASN B 1 751 ? -9.719 -62.656 -11.719 1 89.75 751 ASN B C 1
ATOM 12170 O O . ASN B 1 751 ? -9.32 -61.562 -12.078 1 89.75 751 ASN B O 1
ATOM 12174 N N . SER B 1 752 ? -10.258 -62.906 -10.547 1 86.88 752 SER B N 1
ATOM 12175 C CA . SER B 1 752 ? -10.477 -61.812 -9.594 1 86.88 752 SER B CA 1
ATOM 12176 C C . SER B 1 752 ? -9.148 -61.25 -9.094 1 86.88 752 SER B C 1
ATOM 12178 O O . SER B 1 752 ? -8.953 -60.031 -9.07 1 86.88 752 SER B O 1
ATOM 12180 N N . VAL B 1 753 ? -8.219 -62.062 -8.75 1 89.25 753 VAL B N 1
ATOM 12181 C CA . VAL B 1 753 ? -6.953 -61.656 -8.156 1 89.25 753 VAL B CA 1
ATOM 12182 C C . VAL B 1 753 ? -6.066 -61 -9.219 1 89.25 753 VAL B C 1
ATOM 12184 O O . VAL B 1 753 ? -5.477 -59.938 -8.992 1 89.25 753 VAL B O 1
ATOM 12187 N N . MET B 1 754 ? -5.961 -61.594 -10.406 1 91.88 754 MET B N 1
ATOM 12188 C CA . MET B 1 754 ? -5.043 -61.125 -11.43 1 91.88 754 MET B CA 1
ATOM 12189 C C . MET B 1 754 ? -5.523 -59.781 -12 1 91.88 754 MET B C 1
ATOM 12191 O O . MET B 1 754 ? -4.715 -58.969 -12.43 1 91.88 754 MET B O 1
ATOM 12195 N N . ARG B 1 755 ? -6.766 -59.531 -11.977 1 91 755 ARG B N 1
ATOM 12196 C CA . ARG B 1 755 ? -7.297 -58.25 -12.445 1 91 755 ARG B CA 1
ATOM 12197 C C . ARG B 1 755 ? -6.898 -57.125 -11.508 1 91 755 ARG B C 1
ATOM 12199 O O . ARG B 1 755 ? -6.82 -55.969 -11.93 1 91 755 ARG B O 1
ATOM 12206 N N . ASN B 1 756 ? -6.668 -57.438 -10.234 1 91.62 756 ASN B N 1
ATOM 12207 C CA . ASN B 1 756 ? -6.215 -56.438 -9.273 1 91.62 756 ASN B CA 1
ATOM 12208 C C . ASN B 1 756 ? -4.789 -56 -9.562 1 91.62 756 ASN B C 1
ATOM 12210 O O . ASN B 1 756 ? -4.328 -54.969 -9.016 1 91.62 756 ASN B O 1
ATOM 12214 N N . HIS B 1 757 ? -4.117 -56.688 -10.469 1 94.12 757 HIS B N 1
ATOM 12215 C CA . HIS B 1 757 ? -2.707 -56.406 -10.711 1 94.12 757 HIS B CA 1
ATOM 12216 C C . HIS B 1 757 ? -2.523 -55.531 -11.961 1 94.12 757 HIS B C 1
ATOM 12218 O O . HIS B 1 757 ? -1.399 -55.156 -12.297 1 94.12 757 HIS B O 1
ATOM 12224 N N . ILE B 1 758 ? -3.621 -55.219 -12.609 1 92.19 758 ILE B N 1
ATOM 12225 C CA . ILE B 1 758 ? -3.553 -54.406 -13.828 1 92.19 758 ILE B CA 1
ATOM 12226 C C . ILE B 1 758 ? -4.449 -53.188 -13.688 1 92.19 758 ILE B C 1
ATOM 12228 O O . ILE B 1 758 ? -5.645 -53.312 -13.414 1 92.19 758 ILE B O 1
ATOM 12232 N N . VAL B 1 759 ? -3.885 -52.062 -13.859 1 90.44 759 VAL B N 1
ATOM 12233 C CA . VAL B 1 759 ? -4.602 -50.781 -13.797 1 90.44 759 VAL B CA 1
ATOM 12234 C C . VAL B 1 759 ? -4.426 -50.031 -15.117 1 90.44 759 VAL B C 1
ATOM 12236 O O . VAL B 1 759 ? -3.307 -49.875 -15.602 1 90.44 759 VAL B O 1
ATOM 12239 N N . PRO B 1 760 ? -5.547 -49.625 -15.664 1 87.69 760 PRO B N 1
ATOM 12240 C CA . PRO B 1 760 ? -5.406 -48.781 -16.859 1 87.69 760 PRO B CA 1
ATOM 12241 C C . PRO B 1 760 ? -4.773 -47.438 -16.578 1 87.69 760 PRO B C 1
ATOM 12243 O O . PRO B 1 760 ? -5.074 -46.812 -15.547 1 87.69 760 PRO B O 1
ATOM 12246 N N . GLY B 1 761 ? -3.887 -47.062 -17.438 1 86.44 761 GLY B N 1
ATOM 12247 C CA . GLY B 1 761 ? -3.209 -45.781 -17.281 1 86.44 761 GLY B CA 1
ATOM 12248 C C . GLY B 1 761 ? -1.852 -45.906 -16.625 1 86.44 761 GLY B C 1
ATOM 12249 O O . GLY B 1 761 ? -1.436 -47 -16.234 1 86.44 761 GLY B O 1
ATOM 12250 N N . VAL B 1 762 ? -1.218 -44.812 -16.547 1 90.38 762 VAL B N 1
ATOM 12251 C CA . VAL B 1 762 ? 0.116 -44.75 -15.961 1 90.38 762 VAL B CA 1
ATOM 12252 C C . VAL B 1 762 ? 0.033 -44.219 -14.539 1 90.38 762 VAL B C 1
ATOM 12254 O O . VAL B 1 762 ? -0.572 -43.156 -14.305 1 90.38 762 VAL B O 1
ATOM 12257 N N . LEU B 1 763 ? 0.558 -44.969 -13.625 1 91.5 763 LEU B N 1
ATOM 12258 C CA . LEU B 1 763 ? 0.581 -44.562 -12.227 1 91.5 763 LEU B CA 1
ATOM 12259 C C . LEU B 1 763 ? 2.006 -44.562 -11.688 1 91.5 763 LEU B C 1
ATOM 12261 O O . LEU B 1 763 ? 2.695 -45.562 -11.727 1 91.5 763 LEU B O 1
ATOM 12265 N N . TRP B 1 764 ? 2.389 -43.375 -11.289 1 91.31 764 TRP B N 1
ATOM 12266 C CA . TRP B 1 764 ? 3.691 -43.219 -10.656 1 91.31 764 TRP B CA 1
ATOM 12267 C C . TRP B 1 764 ? 3.551 -43.156 -9.133 1 91.31 764 TRP B C 1
ATOM 12269 O O . TRP B 1 764 ? 2.621 -42.531 -8.617 1 91.31 764 TRP B O 1
ATOM 12279 N N . THR B 1 765 ? 4.445 -43.781 -8.445 1 90.62 765 THR B N 1
ATOM 12280 C CA . THR B 1 765 ? 4.344 -43.875 -6.992 1 90.62 765 THR B CA 1
ATOM 12281 C C . THR B 1 765 ? 4.484 -42.5 -6.336 1 90.62 765 THR B C 1
ATOM 12283 O O . THR B 1 765 ? 3.936 -42.281 -5.262 1 90.62 765 THR B O 1
ATOM 12286 N N . LYS B 1 766 ? 5.215 -41.625 -6.902 1 88.06 766 LYS B N 1
ATOM 12287 C CA . LYS B 1 766 ? 5.512 -40.312 -6.332 1 88.06 766 LYS B CA 1
ATOM 12288 C C . LYS B 1 766 ? 4.254 -39.438 -6.258 1 88.06 766 LYS B C 1
ATOM 12290 O O . LYS B 1 766 ? 4.242 -38.406 -5.582 1 88.06 766 LYS B O 1
ATOM 12295 N N . THR B 1 767 ? 3.186 -39.812 -6.914 1 88.25 767 THR B N 1
ATOM 12296 C CA . THR B 1 767 ? 1.938 -39.062 -6.926 1 88.25 767 THR B CA 1
ATOM 12297 C C . THR B 1 767 ? 1.24 -39.156 -5.57 1 88.25 767 THR B C 1
ATOM 12299 O O . THR B 1 767 ? 0.397 -38.312 -5.242 1 88.25 767 THR B O 1
ATOM 12302 N N . ILE B 1 768 ? 1.558 -40.156 -4.863 1 91.62 768 ILE B N 1
ATOM 12303 C CA . ILE B 1 768 ? 0.876 -40.375 -3.594 1 91.62 768 ILE B CA 1
ATOM 12304 C C . ILE B 1 768 ? 1.682 -39.75 -2.459 1 91.62 768 ILE B C 1
ATOM 12306 O O . ILE B 1 768 ? 2.83 -40.125 -2.221 1 91.62 768 ILE B O 1
ATOM 12310 N N . GLU B 1 769 ? 1.116 -38.844 -1.768 1 90.75 769 GLU B N 1
ATOM 12311 C CA . GLU B 1 769 ? 1.789 -38.125 -0.694 1 90.75 769 GLU B CA 1
ATOM 12312 C C . GLU B 1 769 ? 1.9 -38.969 0.565 1 90.75 769 GLU B C 1
ATOM 12314 O O . GLU B 1 769 ? 1.212 -40 0.695 1 90.75 769 GLU B O 1
ATOM 12319 N N . ALA B 1 770 ? 2.807 -38.531 1.439 1 92.19 770 ALA B N 1
ATOM 12320 C CA . ALA B 1 770 ? 2.953 -39.219 2.723 1 92.19 770 ALA B CA 1
ATOM 12321 C C . ALA B 1 770 ? 1.645 -39.188 3.51 1 92.19 770 ALA B C 1
ATOM 12323 O O . ALA B 1 770 ? 1.011 -38.125 3.637 1 92.19 770 ALA B O 1
ATOM 12324 N N . GLY B 1 771 ? 1.315 -40.344 3.918 1 91.19 771 GLY B N 1
ATOM 12325 C CA . GLY B 1 771 ? 0.074 -40.438 4.668 1 91.19 771 GLY B CA 1
ATOM 12326 C C . GLY B 1 771 ? -1.16 -40.375 3.789 1 91.19 771 GLY B C 1
ATOM 12327 O O . GLY B 1 771 ? -2.287 -40.406 4.289 1 91.19 771 GLY B O 1
ATOM 12328 N N . GLY B 1 772 ? -0.941 -40.438 2.52 1 93.75 772 GLY B N 1
ATOM 12329 C CA . GLY B 1 772 ? -2.045 -40.25 1.593 1 93.75 772 GLY B CA 1
ATOM 12330 C C . GLY B 1 772 ? -2.658 -41.531 1.109 1 93.75 772 GLY B C 1
ATOM 12331 O O . GLY B 1 772 ? -2.031 -42.594 1.193 1 93.75 772 GLY B O 1
ATOM 12332 N N . PHE B 1 773 ? -3.928 -41.438 0.717 1 94.19 773 PHE B N 1
ATOM 12333 C CA . PHE B 1 773 ? -4.68 -42.531 0.1 1 94.19 773 PHE B CA 1
ATOM 12334 C C . PHE B 1 773 ? -5.062 -42.188 -1.333 1 94.19 773 PHE B C 1
ATOM 12336 O O . PHE B 1 773 ? -5.41 -41.031 -1.625 1 94.19 773 PHE B O 1
ATOM 12343 N N . TYR B 1 774 ? -4.922 -43.094 -2.199 1 93.81 774 TYR B N 1
ATOM 12344 C CA . TYR B 1 774 ? -5.242 -42.844 -3.602 1 93.81 774 TYR B CA 1
ATOM 12345 C C . TYR B 1 774 ? -5.984 -44.031 -4.199 1 93.81 774 TYR B C 1
ATOM 12347 O O . TYR B 1 774 ? -5.426 -45.125 -4.32 1 93.81 774 TYR B O 1
ATOM 12355 N N . PRO B 1 775 ? -7.227 -43.875 -4.57 1 92.5 775 PRO B N 1
ATOM 12356 C CA . PRO B 1 775 ? -7.992 -44.938 -5.188 1 92.5 775 PRO B CA 1
ATOM 12357 C C . PRO B 1 775 ? -7.711 -45.094 -6.68 1 92.5 775 PRO B C 1
ATOM 12359 O O . PRO B 1 775 ? -7.613 -44.094 -7.395 1 92.5 775 PRO B O 1
ATOM 12362 N N . VAL B 1 776 ? -7.512 -46.25 -7.117 1 90.69 776 VAL B N 1
ATOM 12363 C CA . VAL B 1 776 ? -7.305 -46.531 -8.531 1 90.69 776 VAL B CA 1
ATOM 12364 C C . VAL B 1 776 ? -8.352 -47.531 -9.023 1 90.69 776 VAL B C 1
ATOM 12366 O O . VAL B 1 776 ? -8.719 -48.469 -8.305 1 90.69 776 VAL B O 1
ATOM 12369 N N . GLN B 1 777 ? -8.758 -47.25 -10.234 1 84.25 777 GLN B N 1
ATOM 12370 C CA . GLN B 1 777 ? -9.758 -48.125 -10.805 1 84.25 777 GLN B CA 1
ATOM 12371 C C . GLN B 1 777 ? -9.102 -49.281 -11.562 1 84.25 777 GLN B C 1
ATOM 12373 O O . GLN B 1 777 ? -8.289 -49.062 -12.469 1 84.25 777 GLN B O 1
ATOM 12378 N N . GLY B 1 778 ? -9.297 -50.5 -11.117 1 79.25 778 GLY B N 1
ATOM 12379 C CA . GLY B 1 778 ? -8.789 -51.656 -11.828 1 79.25 778 GLY B CA 1
ATOM 12380 C C . GLY B 1 778 ? -9.57 -51.969 -13.094 1 79.25 778 GLY B C 1
ATOM 12381 O O . GLY B 1 778 ? -10.508 -51.25 -13.445 1 79.25 778 GLY B O 1
ATOM 12382 N N . ILE B 1 779 ? -8.93 -53 -13.812 1 70.75 779 ILE B N 1
ATOM 12383 C CA . ILE B 1 779 ? -9.57 -53.469 -15.031 1 70.75 779 ILE B CA 1
ATOM 12384 C C . ILE B 1 779 ? -10.734 -54.406 -14.688 1 70.75 779 ILE B C 1
ATOM 12386 O O . ILE B 1 779 ? -10.586 -55.312 -13.883 1 70.75 779 ILE B O 1
ATOM 12390 N N . GLY B 1 780 ? -11.906 -54.094 -14.469 1 55.56 780 GLY B N 1
ATOM 12391 C CA . GLY B 1 780 ? -12.945 -55.031 -14.086 1 55.56 780 GLY B CA 1
ATOM 12392 C C . GLY B 1 780 ? -13.938 -55.312 -15.195 1 55.56 780 GLY B C 1
ATOM 12393 O O . GLY B 1 780 ? -13.828 -54.75 -16.297 1 55.56 780 GLY B O 1
ATOM 12394 N N . SER B 1 781 ? -15.578 -55.281 -14.836 1 39.5 781 SER B N 1
ATOM 12395 C CA . SER B 1 781 ? -16.609 -56.156 -15.391 1 39.5 781 SER B CA 1
ATOM 12396 C C . SER B 1 781 ? -16.797 -55.906 -16.891 1 39.5 781 SER B C 1
ATOM 12398 O O . SER B 1 781 ? -17.312 -54.844 -17.281 1 39.5 781 SER B O 1
ATOM 12400 N N . GLY B 1 782 ? -16.062 -55.969 -17.672 1 36.78 782 GLY B N 1
ATOM 12401 C CA . GLY B 1 782 ? -16.703 -56.156 -18.953 1 36.78 782 GLY B CA 1
ATOM 12402 C C . GLY B 1 782 ? -18.047 -56.875 -18.859 1 36.78 782 GLY B C 1
ATOM 12403 O O . GLY B 1 782 ? -18.984 -56.562 -19.609 1 36.78 782 GLY B O 1
ATOM 12404 N N . LEU B 1 783 ? -18.062 -58.344 -18.578 1 34.69 783 LEU B N 1
ATOM 12405 C CA . LEU B 1 783 ? -19.297 -59.062 -18.859 1 34.69 783 LEU B CA 1
ATOM 12406 C C . LEU B 1 783 ? -20.469 -58.438 -18.109 1 34.69 783 LEU B C 1
ATOM 12408 O O . LEU B 1 783 ? -21.547 -58.281 -18.688 1 34.69 783 LEU B O 1
ATOM 12412 N N . GLU B 1 784 ? -20.859 -59.031 -16.812 1 35.22 784 GLU B N 1
ATOM 12413 C CA . GLU B 1 784 ? -22.203 -58.719 -16.312 1 35.22 784 GLU B CA 1
ATOM 12414 C C . GLU B 1 784 ? -22.344 -57.25 -15.961 1 35.22 784 GLU B C 1
ATOM 12416 O O . GLU B 1 784 ? -21.359 -56.594 -15.586 1 35.22 784 GLU B O 1
ATOM 12421 N N . ASN B 1 785 ? -23.391 -56.531 -16.438 1 35.47 785 ASN B N 1
ATOM 12422 C CA . ASN B 1 785 ? -24.078 -55.25 -16.281 1 35.47 785 ASN B CA 1
ATOM 12423 C C . ASN B 1 785 ? -23.797 -54.625 -14.922 1 35.47 785 ASN B C 1
ATOM 12425 O O . ASN B 1 785 ? -24.188 -53.469 -14.664 1 35.47 785 ASN B O 1
ATOM 12429 N N . ASN B 1 786 ? -23.984 -55.469 -13.758 1 36.31 786 ASN B N 1
ATOM 12430 C CA . ASN B 1 786 ? -24.031 -54.938 -12.406 1 36.31 786 ASN B CA 1
ATOM 12431 C C . ASN B 1 786 ? -22.641 -54.5 -11.93 1 36.31 786 ASN B C 1
ATOM 12433 O O . ASN B 1 786 ? -22.078 -55.094 -11.023 1 36.31 786 ASN B O 1
ATOM 12437 N N . GLY B 1 787 ? -21.516 -54.406 -12.688 1 36.75 787 GLY B N 1
ATOM 12438 C CA . GLY B 1 787 ? -20.078 -54.312 -12.508 1 36.75 787 GLY B CA 1
ATOM 12439 C C . GLY B 1 787 ? -19.656 -53.219 -11.539 1 36.75 787 GLY B C 1
ATOM 12440 O O . GLY B 1 787 ? -19.781 -52.031 -11.844 1 36.75 787 GLY B O 1
ATOM 12441 N N . THR B 1 788 ? -19.703 -53.438 -10.266 1 42.03 788 THR B N 1
ATOM 12442 C CA . THR B 1 788 ? -19.062 -52.688 -9.188 1 42.03 788 THR B CA 1
ATOM 12443 C C . THR B 1 788 ? -17.578 -52.469 -9.461 1 42.03 788 THR B C 1
ATOM 12445 O O . THR B 1 788 ? -16.828 -53.438 -9.555 1 42.03 788 THR B O 1
ATOM 12448 N N . ASN B 1 789 ? -17.094 -51.75 -10.32 1 52.62 789 ASN B N 1
ATOM 12449 C CA . ASN B 1 789 ? -15.719 -51.312 -10.539 1 52.62 789 ASN B CA 1
ATOM 12450 C C . ASN B 1 789 ? -14.922 -51.281 -9.234 1 52.62 789 ASN B C 1
ATOM 12452 O O . ASN B 1 789 ? -15.305 -50.625 -8.273 1 52.62 789 ASN B O 1
ATOM 12456 N N . LYS B 1 790 ? -14.094 -52.406 -8.969 1 70.19 790 LYS B N 1
ATOM 12457 C CA . LYS B 1 790 ? -13.289 -52.594 -7.77 1 70.19 790 LYS B CA 1
ATOM 12458 C C . LYS B 1 790 ? -12.211 -51.5 -7.645 1 70.19 790 LYS B C 1
ATOM 12460 O O . LYS B 1 790 ? -11.492 -51.219 -8.609 1 70.19 790 LYS B O 1
ATOM 12465 N N . VAL B 1 791 ? -12.305 -50.75 -6.699 1 86.56 791 VAL B N 1
ATOM 12466 C CA . VAL B 1 791 ? -11.352 -49.719 -6.359 1 86.56 791 VAL B CA 1
ATOM 12467 C C . VAL B 1 791 ? -10.18 -50.312 -5.582 1 86.56 791 VAL B C 1
ATOM 12469 O O . VAL B 1 791 ? -10.383 -51.031 -4.605 1 86.56 791 VAL B O 1
ATOM 12472 N N . ILE B 1 792 ? -9.039 -50.219 -6.23 1 91.69 792 ILE B N 1
ATOM 12473 C CA . ILE B 1 792 ? -7.809 -50.594 -5.539 1 91.69 792 ILE B CA 1
ATOM 12474 C C . ILE B 1 792 ? -7.273 -49.375 -4.773 1 91.69 792 ILE B C 1
ATOM 12476 O O . ILE B 1 792 ? -7.02 -48.312 -5.359 1 91.69 792 ILE B O 1
ATOM 12480 N N . MET B 1 793 ? -7.113 -49.594 -3.475 1 93.38 793 MET B N 1
ATOM 12481 C CA . MET B 1 793 ? -6.68 -48.469 -2.656 1 93.38 793 MET B CA 1
ATOM 12482 C C . MET B 1 793 ? -5.172 -48.5 -2.43 1 93.38 793 MET B C 1
ATOM 12484 O O . MET B 1 793 ? -4.633 -49.531 -1.979 1 93.38 793 MET B O 1
ATOM 12488 N N . MET B 1 794 ? -4.566 -47.438 -2.803 1 94.75 794 MET B N 1
ATOM 12489 C CA . MET B 1 794 ? -3.146 -47.281 -2.496 1 94.75 794 MET B CA 1
ATOM 12490 C C . MET B 1 794 ? -2.955 -46.375 -1.273 1 94.75 794 MET B C 1
ATOM 12492 O O . MET B 1 794 ? -3.672 -45.406 -1.103 1 94.75 794 MET B O 1
ATOM 12496 N N . LYS B 1 795 ? -2.029 -46.781 -0.418 1 94.75 795 LYS B N 1
ATOM 12497 C CA . LYS B 1 795 ? -1.77 -46 0.797 1 94.75 795 LYS B CA 1
ATOM 12498 C C . LYS B 1 795 ? -0.271 -45.875 1.045 1 94.75 795 LYS B C 1
ATOM 12500 O O . LYS B 1 795 ? 0.461 -46.844 1.06 1 94.75 795 LYS B O 1
ATOM 12505 N N . ARG B 1 796 ? 0.104 -44.656 1.184 1 95.12 796 ARG B N 1
ATOM 12506 C CA . ARG B 1 796 ? 1.485 -44.406 1.581 1 95.12 796 ARG B CA 1
ATOM 12507 C C . ARG B 1 796 ? 1.593 -44.219 3.088 1 95.12 796 ARG B C 1
ATOM 12509 O O . ARG B 1 796 ? 0.739 -43.562 3.693 1 95.12 796 ARG B O 1
ATOM 12516 N N . SER B 1 797 ? 2.658 -44.75 3.637 1 92.5 797 SER B N 1
ATOM 12517 C CA . SER B 1 797 ? 2.869 -44.625 5.074 1 92.5 797 SER B CA 1
ATOM 12518 C C . SER B 1 797 ? 3.053 -43.156 5.484 1 92.5 797 SER B C 1
ATOM 12520 O O . SER B 1 797 ? 3.395 -42.312 4.652 1 92.5 797 SER B O 1
ATOM 12522 N N . THR B 1 798 ? 2.824 -42.844 6.715 1 90.5 798 THR B N 1
ATOM 12523 C CA . THR B 1 798 ? 2.943 -41.5 7.238 1 90.5 798 THR B CA 1
ATOM 12524 C C . THR B 1 798 ? 4.379 -41 7.121 1 90.5 798 THR B C 1
ATOM 12526 O O . THR B 1 798 ? 4.617 -39.781 6.977 1 90.5 798 THR B O 1
ATOM 12529 N N . SER B 1 799 ? 5.266 -41.938 7.215 1 89.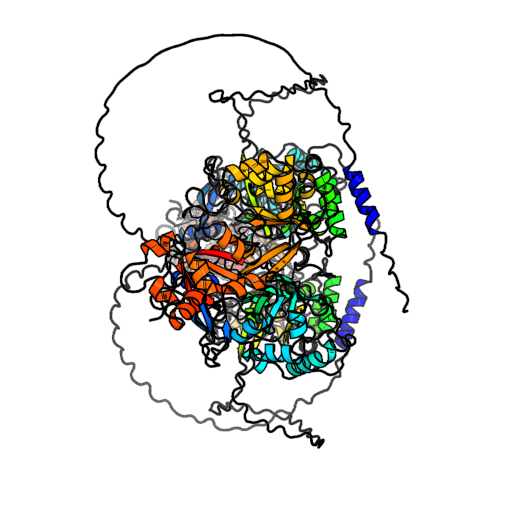06 799 SER B N 1
ATOM 12530 C CA . SER B 1 799 ? 6.672 -41.562 7.059 1 89.06 799 SER B CA 1
ATOM 12531 C C . SER B 1 799 ? 7.039 -41.375 5.59 1 89.06 799 SER B C 1
ATOM 12533 O O . SER B 1 799 ? 8.055 -40.75 5.27 1 89.06 799 SER B O 1
ATOM 12535 N N . GLY B 1 800 ? 6.195 -42 4.758 1 89.12 800 GLY B N 1
ATOM 12536 C CA . GLY B 1 800 ? 6.434 -41.906 3.326 1 89.12 800 GLY B CA 1
ATOM 12537 C C . GLY B 1 800 ? 7.297 -43 2.779 1 89.12 800 GLY B C 1
ATOM 12538 O O . GLY B 1 800 ? 7.516 -43.094 1.569 1 89.12 800 GLY B O 1
ATOM 12539 N N . ASP B 1 801 ? 7.734 -43.969 3.553 1 86.88 801 ASP B N 1
ATOM 12540 C CA . ASP B 1 801 ? 8.75 -44.969 3.178 1 86.88 801 ASP B CA 1
ATOM 12541 C C . ASP B 1 801 ? 8.125 -46.156 2.457 1 86.88 801 ASP B C 1
ATOM 12543 O O . ASP B 1 801 ? 8.773 -46.812 1.63 1 86.88 801 ASP B O 1
ATOM 12547 N N . SER B 1 802 ? 6.941 -46.438 2.809 1 91.81 802 SER B N 1
ATOM 12548 C CA . SER B 1 802 ? 6.309 -47.625 2.227 1 91.81 802 SER B CA 1
ATOM 12549 C C . SER B 1 802 ? 5.004 -47.281 1.526 1 91.81 802 SER B C 1
ATOM 12551 O O . SER B 1 802 ? 4.328 -46.312 1.914 1 91.81 802 SER B O 1
ATOM 12553 N N . LEU B 1 803 ? 4.762 -48 0.466 1 95 803 LEU B N 1
ATOM 12554 C CA . LEU B 1 803 ? 3.529 -47.844 -0.294 1 95 803 LEU B CA 1
ATOM 12555 C C . LEU B 1 803 ? 2.799 -49.156 -0.442 1 95 803 LEU B C 1
ATOM 12557 O O . LEU B 1 803 ? 3.385 -50.156 -0.89 1 95 803 LEU B O 1
ATOM 12561 N N . ASN B 1 804 ? 1.584 -49.188 0.008 1 94.81 804 ASN B N 1
ATOM 12562 C CA . ASN B 1 804 ? 0.754 -50.375 -0.105 1 94.81 804 ASN B CA 1
ATOM 12563 C C . ASN B 1 804 ? -0.234 -50.25 -1.263 1 94.81 804 ASN B C 1
ATOM 12565 O O . ASN B 1 804 ? -0.754 -49.188 -1.537 1 94.81 804 ASN B O 1
ATOM 12569 N N . VAL B 1 805 ? -0.426 -51.281 -1.988 1 95 805 VAL B N 1
ATOM 12570 C CA . VAL B 1 805 ? -1.463 -51.438 -3.002 1 95 805 VAL B CA 1
ATOM 12571 C C . VAL B 1 805 ? -2.391 -52.594 -2.609 1 95 805 VAL B C 1
ATOM 12573 O O . VAL B 1 805 ? -2.037 -53.781 -2.76 1 95 805 VAL B O 1
ATOM 12576 N N . GLY B 1 806 ? -3.611 -52.188 -2.213 1 92.19 806 GLY B N 1
ATOM 12577 C CA . GLY B 1 806 ? -4.41 -53.188 -1.554 1 92.19 806 GLY B CA 1
ATOM 12578 C C . GLY B 1 806 ? -3.727 -53.781 -0.335 1 92.19 806 GLY B C 1
ATOM 12579 O O . GLY B 1 806 ? -3.26 -53.062 0.539 1 92.19 806 GLY B O 1
ATOM 12580 N N . ASN B 1 807 ? -3.695 -55.156 -0.265 1 91.19 807 ASN B N 1
ATOM 12581 C CA . ASN B 1 807 ? -3.051 -55.812 0.86 1 91.19 807 ASN B CA 1
ATOM 12582 C C . ASN B 1 807 ? -1.564 -56.031 0.602 1 91.19 807 ASN B C 1
ATOM 12584 O O . ASN B 1 807 ? -0.842 -56.5 1.481 1 91.19 807 ASN B O 1
ATOM 12588 N N . ALA B 1 808 ? -1.091 -55.688 -0.626 1 93.25 808 ALA B N 1
ATOM 12589 C CA . ALA B 1 808 ? 0.305 -55.938 -0.987 1 93.25 808 ALA B CA 1
ATOM 12590 C C . ALA B 1 808 ? 1.147 -54.688 -0.754 1 93.25 808 ALA B C 1
ATOM 12592 O O . ALA B 1 808 ? 0.617 -53.562 -0.703 1 93.25 808 ALA B O 1
ATOM 12593 N N . GLN B 1 809 ? 2.439 -54.844 -0.554 1 93.31 809 GLN B N 1
ATOM 12594 C CA . GLN B 1 809 ? 3.377 -53.75 -0.392 1 93.31 809 GLN B CA 1
ATOM 12595 C C . GLN B 1 809 ? 4.301 -53.625 -1.601 1 93.31 809 GLN B C 1
ATOM 12597 O O . GLN B 1 809 ? 4.762 -54.625 -2.137 1 93.31 809 GLN B O 1
ATOM 12602 N N . LEU B 1 810 ? 4.477 -52.469 -2.057 1 93.5 810 LEU B N 1
ATOM 12603 C CA . LEU B 1 810 ? 5.375 -52.219 -3.178 1 93.5 810 LEU B CA 1
ATOM 12604 C C . LEU B 1 810 ? 6.828 -52.438 -2.768 1 93.5 810 LEU B C 1
ATOM 12606 O O . LEU B 1 810 ? 7.219 -52.062 -1.651 1 93.5 810 LEU B O 1
ATOM 12610 N N . ILE B 1 811 ? 7.594 -52.969 -3.732 1 88.88 811 ILE B N 1
ATOM 12611 C CA . ILE B 1 811 ? 8.992 -53.281 -3.467 1 88.88 811 ILE B CA 1
ATOM 12612 C C . ILE B 1 811 ? 9.891 -52.438 -4.344 1 88.88 811 ILE B C 1
ATOM 12614 O O . ILE B 1 811 ? 9.602 -52.219 -5.52 1 88.88 811 ILE B O 1
ATOM 12618 N N . GLY B 1 812 ? 10.969 -51.906 -3.844 1 81.81 812 GLY B N 1
ATOM 12619 C CA . GLY B 1 812 ? 12.062 -51.312 -4.586 1 81.81 812 GLY B CA 1
ATOM 12620 C C . GLY B 1 812 ? 11.68 -50 -5.277 1 81.81 812 GLY B C 1
ATOM 12621 O O . GLY B 1 812 ? 11.945 -49.844 -6.469 1 81.81 812 GLY B O 1
ATOM 12622 N N . GLU B 1 813 ? 10.977 -49.094 -4.57 1 78.62 813 GLU B N 1
ATOM 12623 C CA . GLU B 1 813 ? 10.562 -47.844 -5.164 1 78.62 813 GLU B CA 1
ATOM 12624 C C . GLU B 1 813 ? 11.766 -47 -5.57 1 78.62 813 GLU B C 1
ATOM 12626 O O . GLU B 1 813 ? 11.805 -46.469 -6.676 1 78.62 813 GLU B O 1
ATOM 12631 N N . GLU B 1 814 ? 12.664 -46.688 -4.5 1 66.12 814 GLU B N 1
ATOM 12632 C CA . GLU B 1 814 ? 13.828 -45.844 -4.746 1 66.12 814 GLU B CA 1
ATOM 12633 C C . GLU B 1 814 ? 15.07 -46.688 -5.016 1 66.12 814 GLU B C 1
ATOM 12635 O O . GLU B 1 814 ? 15.375 -47.625 -4.262 1 66.12 814 GLU B O 1
ATOM 12640 N N . GLY B 1 815 ? 15.18 -47.469 -6.051 1 58.41 815 GLY B N 1
ATOM 12641 C CA . GLY B 1 815 ? 16.344 -48.25 -6.445 1 58.41 815 GLY B CA 1
ATOM 12642 C C . GLY B 1 815 ? 17.328 -48.469 -5.312 1 58.41 815 GLY B C 1
ATOM 12643 O O . GLY B 1 815 ? 18.297 -47.719 -5.176 1 58.41 815 GLY B O 1
ATOM 12644 N N . GLU B 1 816 ? 16.891 -48.969 -3.99 1 49 816 GLU B N 1
ATOM 12645 C CA . GLU B 1 816 ? 17.891 -49.281 -2.973 1 49 816 GLU B CA 1
ATOM 12646 C C . GLU B 1 816 ? 18.906 -50.281 -3.484 1 49 816 GLU B C 1
ATOM 12648 O O . GLU B 1 816 ? 18.547 -51.25 -4.168 1 49 816 GLU B O 1
ATOM 12653 N N . ASN B 1 817 ? 20.297 -50.062 -3.174 1 46.28 817 ASN B N 1
ATOM 12654 C CA . ASN B 1 817 ? 21.484 -50.844 -3.455 1 46.28 817 ASN B CA 1
ATOM 12655 C C . ASN B 1 817 ? 21.594 -51.188 -4.938 1 46.28 817 ASN B C 1
ATOM 12657 O O . ASN B 1 817 ? 22 -52.312 -5.293 1 46.28 817 ASN B O 1
ATOM 12661 N N . GLY B 1 818 ? 20.984 -50.438 -5.863 1 52.53 818 GLY B N 1
ATOM 12662 C CA . GLY B 1 818 ? 21.375 -50.594 -7.254 1 52.53 818 GLY B CA 1
ATOM 12663 C C . GLY B 1 818 ? 20.219 -51 -8.156 1 52.53 818 GLY B C 1
ATOM 12664 O O . GLY B 1 818 ? 20.328 -50.938 -9.383 1 52.53 818 GLY B O 1
ATOM 12665 N N . SER B 1 819 ? 19.141 -51.844 -7.734 1 62.44 819 SER B N 1
ATOM 12666 C CA . SER B 1 819 ? 18.234 -52.281 -8.789 1 62.44 819 SER B CA 1
ATOM 12667 C C . SER B 1 819 ? 16.812 -51.75 -8.531 1 62.44 819 SER B C 1
ATOM 12669 O O . SER B 1 819 ? 16.219 -52.062 -7.5 1 62.44 819 SER B O 1
ATOM 12671 N N . GLN B 1 820 ? 16.312 -50.875 -9.305 1 76.88 820 GLN B N 1
ATOM 12672 C CA . GLN B 1 820 ? 14.945 -50.375 -9.266 1 76.88 820 GLN B CA 1
ATOM 12673 C C . GLN B 1 820 ? 13.961 -51.438 -9.711 1 76.88 820 GLN B C 1
ATOM 12675 O O . GLN B 1 820 ? 14.125 -52.031 -10.781 1 76.88 820 GLN B O 1
ATOM 12680 N N . LYS B 1 821 ? 13.07 -51.812 -8.766 1 86.75 821 LYS B N 1
ATOM 12681 C CA . LYS B 1 821 ? 12.094 -52.844 -9.078 1 86.75 821 LYS B CA 1
ATOM 12682 C C . LYS B 1 821 ? 10.719 -52.25 -9.352 1 86.75 821 LYS B C 1
ATOM 12684 O O . LYS B 1 821 ? 9.836 -52.938 -9.875 1 86.75 821 LYS B O 1
ATOM 12689 N N . SER B 1 822 ? 10.562 -51.094 -8.984 1 90.94 822 SER B N 1
ATOM 12690 C CA . SER B 1 822 ? 9.32 -50.406 -9.25 1 90.94 822 SER B CA 1
ATOM 12691 C C . SER B 1 822 ? 9.57 -49.094 -9.992 1 90.94 822 SER B C 1
ATOM 12693 O O . SER B 1 822 ? 10.711 -48.625 -10.047 1 90.94 822 SER B O 1
ATOM 12695 N N . ASN B 1 823 ? 8.477 -48.531 -10.609 1 91 823 ASN B N 1
ATOM 12696 C CA . ASN B 1 823 ? 8.57 -47.375 -11.461 1 91 823 ASN B CA 1
ATOM 12697 C C . ASN B 1 823 ? 9.422 -47.625 -12.695 1 91 823 ASN B C 1
ATOM 12699 O O . ASN B 1 823 ? 10.227 -46.781 -13.102 1 91 823 ASN B O 1
ATOM 12703 N N . ILE B 1 824 ? 9.32 -48.812 -13.156 1 90.25 824 ILE B N 1
ATOM 12704 C CA . ILE B 1 824 ? 9.992 -49.188 -14.398 1 90.25 824 ILE B CA 1
ATOM 12705 C C . ILE B 1 824 ? 9.156 -48.719 -15.594 1 90.25 824 ILE B C 1
ATOM 12707 O O . ILE B 1 824 ? 8.047 -49.219 -15.805 1 90.25 824 ILE B O 1
ATOM 12711 N N . TYR B 1 825 ? 9.711 -47.844 -16.297 1 90.44 825 TYR B N 1
ATOM 12712 C CA . TYR B 1 825 ? 9 -47.25 -17.422 1 90.44 825 TYR B CA 1
ATOM 12713 C C . TYR B 1 825 ? 9.141 -48.125 -18.672 1 90.44 825 TYR B C 1
ATOM 12715 O O . TYR B 1 825 ? 10.25 -48.469 -19.078 1 90.44 825 TYR B O 1
ATOM 12723 N N . CYS B 1 826 ? 8.031 -48.562 -19.203 1 91.31 826 CYS B N 1
ATOM 12724 C CA . CYS B 1 826 ? 7.961 -49.344 -20.422 1 91.31 826 CYS B CA 1
ATOM 12725 C C . CYS B 1 826 ? 7.27 -48.594 -21.547 1 91.31 826 CYS B C 1
ATOM 12727 O O . CYS B 1 826 ? 6.715 -47.5 -21.312 1 91.31 826 CYS B O 1
ATOM 12729 N N . THR B 1 827 ? 7.305 -49.062 -22.719 1 87.38 827 THR B N 1
ATOM 12730 C CA . THR B 1 827 ? 6.758 -48.344 -23.875 1 87.38 827 THR B CA 1
ATOM 12731 C C . THR B 1 827 ? 5.242 -48.188 -23.75 1 87.38 827 THR B C 1
ATOM 12733 O O . THR B 1 827 ? 4.66 -47.25 -24.25 1 87.38 827 THR B O 1
ATOM 12736 N N . ASN B 1 828 ? 4.621 -49.188 -23.078 1 89.88 828 ASN B N 1
ATOM 12737 C CA . ASN B 1 828 ? 3.164 -49.125 -22.984 1 89.88 828 ASN B CA 1
ATOM 12738 C C . ASN B 1 828 ? 2.695 -49.094 -21.531 1 89.88 828 ASN B C 1
ATOM 12740 O O . ASN B 1 828 ? 1.614 -49.594 -21.203 1 89.88 828 ASN B O 1
ATOM 12744 N N . GLY B 1 829 ? 3.57 -48.562 -20.703 1 91.69 829 GLY B N 1
ATOM 12745 C CA . GLY B 1 829 ? 3.098 -48.438 -19.328 1 91.69 829 GLY B CA 1
ATOM 12746 C C . GLY B 1 829 ? 4.219 -48.438 -18.312 1 91.69 829 GLY B C 1
ATOM 12747 O O . GLY B 1 829 ? 5.355 -48.094 -18.609 1 91.69 829 GLY B O 1
ATOM 12748 N N . VAL B 1 830 ? 3.799 -48.781 -17.016 1 93.62 830 VAL B N 1
ATOM 12749 C CA . VAL B 1 830 ? 4.742 -48.781 -15.906 1 93.62 830 VAL B CA 1
ATOM 12750 C C . VAL B 1 830 ? 4.578 -50.062 -15.102 1 93.62 830 VAL B C 1
ATOM 12752 O O . VAL B 1 830 ? 3.463 -50.562 -14.953 1 93.62 830 VAL B O 1
ATOM 12755 N N . LEU B 1 831 ? 5.695 -50.562 -14.695 1 94.69 831 LEU B N 1
ATOM 12756 C CA . LEU B 1 831 ? 5.688 -51.781 -13.922 1 94.69 831 LEU B CA 1
ATOM 12757 C C . LEU B 1 831 ? 6.145 -51.531 -12.492 1 94.69 831 LEU B C 1
ATOM 12759 O O . LEU B 1 831 ? 7.117 -50.812 -12.266 1 94.69 831 LEU B O 1
ATOM 12763 N N . HIS B 1 832 ? 5.387 -52.062 -11.57 1 95.12 832 HIS B N 1
ATOM 12764 C CA . HIS B 1 832 ? 5.742 -52.094 -10.156 1 95.12 832 HIS B CA 1
ATOM 12765 C C . HIS B 1 832 ? 5.797 -53.531 -9.625 1 95.12 832 HIS B C 1
ATOM 12767 O O . HIS B 1 832 ? 4.977 -54.344 -10 1 95.12 832 HIS B O 1
ATOM 12773 N N . GLN B 1 833 ? 6.727 -53.75 -8.773 1 94.5 833 GLN B N 1
ATOM 12774 C CA . GLN B 1 833 ? 6.781 -55.062 -8.125 1 94.5 833 GLN B CA 1
ATOM 12775 C C . GLN B 1 833 ? 6.176 -55 -6.723 1 94.5 833 GLN B C 1
ATOM 12777 O O . GLN B 1 833 ? 6.387 -54.031 -5.988 1 94.5 833 GLN B O 1
ATOM 12782 N N . VAL B 1 834 ? 5.375 -56.031 -6.398 1 94 834 VAL B N 1
ATOM 12783 C CA . VAL B 1 834 ? 4.746 -56.094 -5.086 1 94 834 VAL B CA 1
ATOM 12784 C C . VAL B 1 834 ? 5.156 -57.375 -4.379 1 94 834 VAL B C 1
ATOM 12786 O O . VAL B 1 834 ? 5.602 -58.344 -5.023 1 94 834 VAL B O 1
ATOM 12789 N N . ASN B 1 835 ? 4.957 -57.438 -3.059 1 91.06 835 ASN B N 1
ATOM 12790 C CA . ASN B 1 835 ? 5.484 -58.531 -2.266 1 91.06 835 ASN B CA 1
ATOM 12791 C C . ASN B 1 835 ? 4.434 -59.625 -2.051 1 91.06 835 ASN B C 1
ATOM 12793 O O . ASN B 1 835 ? 4.664 -60.594 -1.302 1 91.06 835 ASN B O 1
ATOM 12797 N N . HIS B 1 836 ? 3.182 -59.375 -2.559 1 87.62 836 HIS B N 1
ATOM 12798 C CA . HIS B 1 836 ? 2.092 -60.344 -2.459 1 87.62 836 HIS B CA 1
ATOM 12799 C C . HIS B 1 836 ? 1.078 -60.125 -3.582 1 87.62 836 HIS B C 1
ATOM 12801 O O . HIS B 1 836 ? 1.008 -59.062 -4.18 1 87.62 836 HIS B O 1
ATOM 12807 N N . PHE B 1 837 ? 0.399 -61.312 -3.865 1 90.69 837 PHE B N 1
ATOM 12808 C CA . PHE B 1 837 ? -0.748 -61.125 -4.742 1 90.69 837 PHE B CA 1
ATOM 12809 C C . PHE B 1 837 ? -1.76 -60.156 -4.113 1 90.69 837 PHE B C 1
ATOM 12811 O O . PHE B 1 837 ? -2 -60.219 -2.906 1 90.69 837 PHE B O 1
ATOM 12818 N N . ILE B 1 838 ? -2.301 -59.375 -4.879 1 90.88 838 ILE B N 1
ATOM 12819 C CA . ILE B 1 838 ? -3.314 -58.438 -4.398 1 90.88 838 ILE B CA 1
ATOM 12820 C C . ILE B 1 838 ? -4.668 -59.125 -4.328 1 90.88 838 ILE B C 1
ATOM 12822 O O . ILE B 1 838 ? -5.438 -59.125 -5.293 1 90.88 838 ILE B O 1
ATOM 12826 N N . GLN B 1 839 ? -4.996 -59.656 -3.197 1 87 839 GLN B N 1
ATOM 12827 C CA . GLN B 1 839 ? -6.234 -60.375 -2.99 1 87 839 GLN B CA 1
ATOM 12828 C C . GLN B 1 839 ? -7.344 -59.469 -2.488 1 87 839 GLN B C 1
ATOM 12830 O O . GLN B 1 839 ? -8.516 -59.656 -2.84 1 87 839 GLN B O 1
ATOM 12835 N N . ILE B 1 840 ? -6.914 -58.594 -1.672 1 88.5 840 ILE B N 1
ATOM 12836 C CA . ILE B 1 840 ? -7.832 -57.625 -1.108 1 88.5 840 ILE B CA 1
ATOM 12837 C C . ILE B 1 840 ? -7.512 -56.219 -1.665 1 88.5 840 ILE B C 1
ATOM 12839 O O . ILE B 1 840 ? -6.59 -55.562 -1.191 1 88.5 840 ILE B O 1
ATOM 12843 N N . PRO B 1 841 ? -8.289 -55.781 -2.582 1 88.88 841 PRO B N 1
ATOM 12844 C CA . PRO B 1 841 ? -7.969 -54.531 -3.246 1 88.88 841 PRO B CA 1
ATOM 12845 C C . PRO B 1 841 ? -8.141 -53.312 -2.33 1 88.88 841 PRO B C 1
ATOM 12847 O O . PRO B 1 841 ? -7.469 -52.312 -2.51 1 88.88 841 PRO B O 1
ATOM 12850 N N . ASN B 1 842 ? -9.039 -53.281 -1.365 1 89.19 842 ASN B N 1
ATOM 12851 C CA . ASN B 1 842 ? -9.25 -52.188 -0.43 1 89.19 842 ASN B CA 1
ATOM 12852 C C . ASN B 1 842 ? -9.367 -52.688 1.007 1 89.19 842 ASN B C 1
ATOM 12854 O O . ASN B 1 842 ? -10.469 -52.938 1.492 1 89.19 842 ASN B O 1
ATOM 12858 N N . PRO B 1 843 ? -8.297 -52.688 1.739 1 86.19 843 PRO B N 1
ATOM 12859 C CA . PRO B 1 843 ? -8.328 -53.188 3.111 1 86.19 843 PRO B CA 1
ATOM 12860 C C . PRO B 1 843 ? -8.797 -52.156 4.121 1 86.19 843 PRO B C 1
ATOM 12862 O O . PRO B 1 843 ? -8.953 -52.469 5.305 1 86.19 843 PRO B O 1
ATOM 12865 N N . TYR B 1 844 ? -8.977 -50.969 3.76 1 80.38 844 TYR B N 1
ATOM 12866 C CA . TYR B 1 844 ? -9.203 -49.875 4.703 1 80.38 844 TYR B CA 1
ATOM 12867 C C . TYR B 1 844 ? -10.695 -49.594 4.855 1 80.38 844 TYR B C 1
ATOM 12869 O O . TYR B 1 844 ? -11.094 -48.781 5.707 1 80.38 844 TYR B O 1
ATOM 12877 N N . ILE B 1 845 ? -11.562 -49.938 3.994 1 63.97 845 ILE B N 1
ATOM 12878 C CA . ILE B 1 845 ? -12.992 -49.719 4.184 1 63.97 845 ILE B CA 1
ATOM 12879 C C . ILE B 1 845 ? -13.656 -51.031 4.648 1 63.97 845 ILE B C 1
ATOM 12881 O O . ILE B 1 845 ? -13.57 -52.031 3.965 1 63.97 845 ILE B O 1
ATOM 12885 N N . ASN B 1 846 ? -13.672 -51.312 6.027 1 49.62 846 ASN B N 1
ATOM 12886 C CA . ASN B 1 846 ? -14.453 -52.438 6.543 1 49.62 846 ASN B CA 1
ATOM 12887 C C . ASN B 1 846 ? -15.945 -52.25 6.266 1 49.62 846 ASN B C 1
ATOM 12889 O O . ASN B 1 846 ? -16.469 -51.125 6.352 1 49.62 846 ASN B O 1
#

Nearest PDB structures (foldseek):
  7asg-assembly1_A  TM=8.957E-01  e=3.796E-46  Homo sapiens
  7as7-assembly1_A  TM=9.097E-01  e=3.885E-44  Homo sapiens
  5yjg-assembly1_A  TM=8.629E-01  e=5.219E-45  Homo sapiens
  7asc-assembly1_A  TM=8.772E-01  e=2.826E-45  Homo sapiens
  5nv6-assembly1_A  TM=7.999E-01  e=1.683E-44  Homo sapiens

Organism: Ladona fulva (NCBI:txid123851)